Protein 3B2E (pdb70)

Radius of gyration: 47.18 Å; Cα contacts (8 Å, |Δi|>4): 2346; chains: 8; bounding box: 136×94×91 Å

B-factor: mean 115.36, std 35.54, range [36.3, 197.41]

Sequence (1534 aa):
LTVEPNLHSLITSTTHKWIFVGGKGGVGKTTSSCSIAIQMALSQPNKQFLLISTDPAHNLSDAFGEKFGKDARKVTGMNNLSCMEIDPSAALKDMNDLADLTGSIPGIDEALSFMEVMKHIKRQEQDEGETFDTVIFDTAPTGHTLRFLQLPNTLSKLLEKFGGNVDISGKLNELKANVETIRQQFTDPDLTTFVCVCISEFLSLYETERLIQELISYDMDVNSIIVNQLLFAENDQEHNCKRCQARWKMQKKYLDQIDELYEDFHVVKMPLCAGEIRGLNNLTKFSQFLNKEYNPITDGKVIYELEPGNELSKKYLAKVKERHELKEFNNSISAQDNYAKWTKNNRKLDSLDKEINNLKDEIQSENKAFQAHLTVEPNLHSLITSTTHKWIFVGGKGGVGKTTSSCSIAIQMALSQPNKQFLLISTDPAHNLSDAFGEKFGKDARKVTGMNNLSCMEIDPSAALKDMNDMGALADLTGSIPGIDEALSFMEVMKHIKRQEQDEGETFDTVIFDTAPTGHTLRFLQLPNTLSKLLEKFGEITNKLGPMLNSFMGAGNVDISGKLNELKANVETIRQQFTDPDLTTFVCVCISEFLSLYETERLIQELISYDMDVNSIIVNQLLFAENDQEHNCKRCQARWKMQKKYLDQIDELYEDFHVVKMPLCAGEIRGLNNLTKFSQFLNKEYNPITDGKVIYELEPGNELSKKYLAKVKERHELKEFNNSISAQDNYAKWTKNNRKLDSLDKEINNLKDEIQSENKAVEPNLHSLITSTTHKWIFVGGKGGVGKTTSSCSIAIQMALSQPNKQFLLISTDPAHNLSDAFGEKFGKDARKVTGMNNLSCMEIDPSAALKDMNDMAVSRANNNLQGGALADLTGSIPGIDEALSFMEVMKHIKRQEQDEGETFDTVIFDTAPTGHTLRFLQLPNTLSKLLEKFGEITNKLGPMLNSFMGAGNVDISGKLNELKANVETIRQQFTDPDLTTFVCVCISEFLSLYETERLIQELISYDMDVNSIIVNQLLFAENDQEHNCKRCQARWKMQKKYLDQIDELYEDFHVVKMPLCAGEIRGLNNLTKFSQFLNKEYNPITDGKVIYELEISKFAPGNELSKKYLAKVKERHELKEFNNSISAQDNYAKWTKNNRKLDSLDKEINNLKDEIQSENKAVEPNLHSLITSTTHKWIFVGGKGGVGKTTSSCSIAIQMALSQPNKQFLLISTDPAHNLSDAFGEKFGKDARKVTGMNNLSCMEIDPSAALKDMNDMAGGALADLTGSIPGIDEALSFMEVMKHIKRQEQDEGETFDTVIFDTAPTGHTLRFLQLPNTLSKLLEKFGDISGKLNELKANVETIRQQFTDPDLTTFVCVCISEFLSLYETERLIQELISYDMDVNSIIVNQLLFAENDQEHNCKRCQARWKMQKKYLDQIDELYEDFHVVKMPLCAGEIRGLNNLTKFSQFLNKEYNPITDGKVIYELEPGNELSKKYLAKVKERHELKEFNNSISAQDNYAKWTKNNRKLDSLDKEINNLKDEIQSENKAFQ

Secondary structure (DSSP, 8-state):
-PPPSSSHHHHH-SS--EEEEE-SSSSSHHHHHHHHHHHHHHT-SSS-EEEEE--TT-HHHHHHTS---SS-EE-BTBSSEEEEE--HHHHTTTTT--THHHHHSTTHHHHHHHHHHHHHHHHHHHHS----SEEEEE--SSS-TT-GGGHHHHHHTTTTT----SSTTTTTTTHHHHHHHHHHHHT-TTTEEEEEEEESSHHHHHHHHHHHHHHHHHT--EEEEEEEEE--GGGSSS---HHHHHHHHHHHHHHHHHHHH-SSSEEEEEE--SS---SHHHHHHHHGGGTTTP-TTGGGGGGSS--/---SSSHHHHH-SS--EEEEE-SSSSSHHHHHHHHHHHHHHT-SSS-EEEEE--TT-HHHHHHTS---SS-EE-BTBSSEEEEE--SSTTTTTTS----SSTTTTTSTTHHHHHHHHHHHHHHHHHHHHS----SEEEEE--SSS-TT-GGGHHHHHHHHHTTTTTTTSSS-HHHHSS--SS-TTHHHHTTSHHHHTTTGGGTTT-TTTEEEEEEEESSHHHHHHHHHHHHHHHHHT--EEEEEEEEE--TTS-TT---TTHHHHHHHHHHHHHHHHHH-SSSEEEEEE--SS---SHHHHHHHHGGGTTTP-TTGGGGGGSTT-/--SSSHHHHH-SS--EEEEE-SSSSSHHHHHHHHHHHHHHT-SSS-EEEEE--TT-HHHHHHTS---SS-EE-BTBSSEEEEE--HHHHTTTSSTTSTTTSS----SS---TTTTTSTTHHHHHHHHHHHHHHHHHHHHS----SEEEEE--SSS-TT-GGGSHHHHHHHHTHHHHTTSSSIIIIIHHS-TTTHHHHHHTTSHHHHTTTSTTTTT-TTTEEEEEEEESSHHHHHHHHHHHHHHHHHT--EEEEEEEEE--GGGSSS---GGGGHHHHHHHHHHHHHHHH-SSSEEEEEE--SS---SHHHHHHHHGGGTTTP-TTGGGGGGSTT-/--SSSHHHHH-SS--EEEEE-SSSSSHHHHHHHHHHHHHHT-SSS-EEEEE--TT-HHHHHHTS---SS-EE-BTBSSEEEEE--TTTTTTTSSS----S-SHHHHHSTTHHHHHHHHHHHHHHHHHHHHS----SEEEEE--SSS-TT-GGGHHHHHHHHTTTT---HHHHHHHHHHHHHHHHHHT-GGGEEEEEEEESSHHHHHHHHHHHHHHHHHT--EEEEEEEEE--TTS-TT---HHHHHHHHHHHHHHHHHHHH-SSSEEEEEE--SS---SHHHHHHHHGGGTTTP-TTGGGGGGSS--/--SSTTHHHHHHHHHHHHHHHHHTTS-TTTTHHHHHHHHHHHHHHTTTTSSHHHHTTTTTSSTTT--/---IIIIIHHHHHHHHHHHHHHHTTS-TTTTHHHHHHHHHHHHHHTTTTSSHHHHTTTTS--/-TTIIIIIIHHHHHHHHHHHHHHHHHHHTTS-TTTTHHHHHHHHHHHHHHTTTTSSHHHHTTTTS--/--STTTHHHHHHHHHHHHHHHHHTTS-TTTTHHHHHHHHHHHHHHTTTTSSHHHHTTSTTTS--

Solvent-accessible surface area: 75223 Å² total; per-residue (Å²): 226,114,56,91,56,1,0,82,54,17,0,73,16,97,60,25,94,30,0,4,0,1,12,42,21,59,4,18,20,32,32,2,0,0,0,0,0,0,19,3,1,88,53,15,100,128,38,23,0,0,0,0,0,34,20,54,59,85,22,0,15,75,9,14,65,32,190,4,28,108,100,22,106,90,4,94,67,27,118,8,0,2,0,0,4,8,46,11,22,52,17,27,91,89,148,69,140,141,20,28,78,16,45,58,26,89,5,9,21,26,0,51,22,16,43,22,4,26,82,13,8,125,103,21,47,141,117,108,66,42,103,22,47,2,7,0,14,2,13,22,53,42,54,60,53,9,81,1,1,76,0,5,86,33,8,54,146,94,76,182,179,55,90,95,152,108,61,80,32,40,137,42,79,99,15,42,40,66,1,44,56,24,55,58,54,2,35,40,82,82,44,0,6,4,0,0,0,0,22,0,41,17,27,2,3,82,14,3,11,76,18,2,56,24,0,99,60,11,91,10,40,18,51,3,1,0,0,12,43,0,18,22,16,143,64,56,170,129,96,89,47,101,50,17,72,53,63,27,158,85,2,100,55,7,9,72,26,0,54,93,10,7,113,103,27,22,9,0,51,0,2,37,9,22,31,116,30,106,19,32,126,23,0,37,87,3,1,84,8,0,32,156,60,20,59,24,111,86,33,11,132,39,11,117,123,2,154,115,48,83,81,15,50,129,69,61,90,46,55,32,110,77,46,29,84,20,74,52,115,5,77,40,39,20,8,65,84,48,2,0,103,16,7,87,17,45,82,106,15,83,51,12,66,142,58,23,84,87,40,111,81,104,57,75,63,42,67,131,39,144,156,73,146,210,195,58,94,54,3,2,76,70,14,2,69,20,88,68,27,92,33,0,4,0,1,8,38,21,49,3,17,20,30,32,2,0,0,0,0,0,0,22,2,1,92,56,16,103,116,48,28,0,0,0,4,0,38,15,44,61,91,22,0,19,90,12,10,61,30,197,7,31,109,103,12,126,83,3,96,66,25,128,9,0,1,0,0,1,11,30,18,27,56,15,36,143,78,75,103,98,195,119,52,94,69,81,22,10,40,80,16,87,4,2,25,30,0,63,25,27,36,22,6,27,84,40,2,118,158,22,45,138,124,71,58,48,95,18,43,2,4,0,14,2,14,27,52,30,47,80,49,13,63,2,7,73,1,7,111,44,2,41,131,76,52,118,44,55,29,66,68,53,90,87,46,34,109,126,27,84,61,132,148,38,104,49,108,119,56,78,41,31,90,19,64,83,12,73,49,80,2,58,101,26,50,138,55,2,35,41,82,82,45,1,5,4,0,0,0,1,23,1,53,19,25,2,5,92,13,5,16,86,18,2,66,30,2,91,65,10,85,9,43,15,54,4,4,0,0,12,43,0,8,31,19,134,56,53,42,117,63,108,61,151,43,26,112,59,71,18,164,89,4,70,56,7,7,72,24,2,55,71,11,15,132,118,36,25,7,0,45,1,4,37,11,5,28,129,35,104,18,32,122,37,0,44,94,5,0,69,8,0,44,139,61,22,62,40,124,102,28,13,107,37,8,53,86,12,128,175,51,76,73,22,47,135,84,43,75,46,55,10,86,78,41,14,78,20,71,20,114,5,82,49,43,31,12,62,71,49,1,0,102,18,6,86,17,47,78,104,16,84,50,12,64,150,58,22,85,86,35,102,73,100,54,78,48,104,117,143,125,121,106,50,5,0,80,64,12,0,68,18,99,67,23,96,44,0,5,0,1,9,40,21,59,4,19,21,33,34,1,0,0,0,0,0,0,16,1,1,81,52,25,91,138,32,41,0,0,0,4,1,38,20,51,64,90,21,0,18,79,10,12,63,42,186,8,22,111,86,12,107,98,0,92,30,6,57,4,0,1,0,0,2,5,34,10,33,67,14,36,133,90,99,32,76,114,5,107,63,138,54,134,105,162,112,15,46,14,63,11,58,101,73,2,39,62,19,103,5,1,32,29,0,20,27,21,29,9,10,25,84,40,6,113,143,22,46,140,104,83,66,37,107,22,41,1,5,0,15,1,13,19,56,30,50,78,49,15,66,1,2,84,2,6,106,51,1,29,145,78,51,110,54,69,30,73,87,28,86,166,104,9,124,124,102,76,75,170,145,25,106,54,98,85,66,35,66,50,53,12,70,78,10,69,51,52,1,56,87,23,56,121,69,0,39,40,78,83,55,2,7,5,0,0,0,0,24,2,52,14,26,2,0,94,17,3,18,93,20,5,74,36,2,87,69,8,85,11,40,17,44,4,0,0,0,14,42,0,12,30,16,98,67,44,84,165,106,72,49,146,26,27,70,44,51,11,141,82,5,80,51,5,16,82,24,0,63,78,10,6,131,99,24,24,6,1,55,0,3,40,7,3,18,106,33,101,19,34,116,37,0,37,51,7,0,71,7,0,33,118,57,26,64,28,140,101,11,16,166,38,10,107,112,13,126,170,75,164,130,38,47,26,74,98,23,52,140,79,61,94,46,55,28,112,78,47,32,70,20,74,34,115,6,83,41,44,30,10,56,76,47,0,0,102,18,6,84,17,46,86,105,16,84,50,13,65,151,59,21,85,87,40,112,72,111,60,94,88,73,102,178,139,118,99,56,7,1,90,53,19,3,77,22,86,65,34,93,34,1,8,0,0,11,42,20,54,3,18,25,30,36,6,0,0,0,1,0,2,17,3,1,113,52,21,105,120,34,24,2,0,0,4,1,50,18,46,66,93,24,0,19,72,13,11,60,39,178,6,31,88,96,18,124,84,2,95,69,30,118,11,0,2,0,0,4,9,31,9,24,59,40,20,103,89,69,72,109,157,97,55,33,98,7,58,92,56,4,46,81,20,88,3,1,32,27,4,38,27,21,61,35,11,33,72,33,3,107,137,29,49,143,115,77,66,45,101,19,49,4,4,0,15,1,17,20,53,40,54,81,47,18,65,2,1,58,2,2,88,50,1,51,131,75,24,141,91,55,104,133,88,29,48,90,13,70,76,24,35,42,47,3,65,90,24,48,142,62,1,36,53,78,90,39,0,6,3,0,0,1,0,22,0,41,12,21,1,4,89,20,4,13,79,24,3,64,29,0,100,63,16,90,8,51,14,50,4,1,2,1,14,44,0,8,31,12,116,57,35,52,96,48,96,45,134,45,20,86,52,48,13,162,51,1,78,67,5,19,83,22,3,57,84,10,9,142,94,29,23,9,0,51,5,2,35,8,8,25,108,32,101,17,37,124,40,1,34,78,8,0,65,6,0,39,137,75,19,57,46,145,86,25,14,138,39,7,63,88,7,126,109,73,77,82,14,53,140,62,58,88,46,56,28,124,77,46,24,83,21,69,77,114,6,75,46,45,29,9,72,76,48,2,0,98,18,4,88,16,47,85,104,15,86,50,13,65,151,58,22,84,85,39,112,80,109,52,86,61,58,84,135,90,169,173

Nearest PDB structures (foldseek):
  3b2e-assembly1_F  TM=9.991E-01  e=1.902E-07  Saccharomyces cerevisiae S288C
  3b2e-assembly1_E  TM=1.011E+00  e=2.998E-07  Saccharomyces cerevisiae S288C
  3b2e-assembly2_G  TM=1.006E+00  e=7.947E-07  Saccharomyces cerevisiae S288C
  3sja-assembly1_C  TM=9.629E-01  e=1.002E-05  Saccharomyces cerevisiae S288C
  3b2e-assembly2_C  TM=1.003E+00  e=4.702E-69  Saccharomyces cerevisiae

Foldseek 3Di:
DFDALFCQVVLQAPQAAEEEFAFADPFQLLLLLVLSQVSSCVNCVVAAEEEEEQDPVPVVCFQAVHDAEQAFDARDVGRRYTYHYDHLVVVVVPVVCPCVVVVVDPQNSLLNSVVVSVVSVVVNCVVVVPDHRHYYYSPDRDDPNHLNLCVLVVVVVDPVPHQVVHVCVVVSVVSSVVSPVVLVQQLDPRHYAYEYEFEQDPVRVVVVVVVVVSCVVSNGHYAEYEHDAAAVPVLAPDDDDPVNVVVNVRSVVRVVVVCVVRRRHNYAYFHHADDDQGHDVRSHLRSCCSNVPDDSHVCVVSSDVRD/DPCPLPVPLCVLVVVLVVLVVVLVPDDCVVPVPVNVVSVVVNVVSVVVNVVSVVVVVVVVCPVVVPD/DFAQFCQVVLQAPQAAEEEFAFADPFQLLLLLVLSQVSSCVNCVPAAEEEEEQDPVQVVCFFAVHDAEQAFDARDPGDRYTYHYDHLVVCVCVPVVVPDVPVCDVVQPQNSLLNSVVSSVVSVVVNCVVVVPDHRHYYYSPDRDDPNHLNLCVLVRVVVVLCVVVCVLPVPPVCNVVVPVPDPCCVSVVSVCSSPVNVVVLVQQLPPRHYAYEYEFEQDPVRVVVVVVVVVSCVVSNGHYAEYEHPAQACLVDADPDDDDPVVVVNVSSVVRVVVVCVVRVRHNYAYFHHADDDQHHDVRSNLRSCCSNVPDDCPVCNCSSDVRD/DCCCLNVPLCVLVVVLVVLVVVLVPDPCVVPVPVNVVSVVVNVVSVVVNVVSVVVVVCVVVD/DAQFCQVVLQAPQAAEEEFAFADPFQLLLLLVLSQVSSCVNCVPAAEEEEEQDPVQVVCFQAVHDAEQAFDARDVGRRYTYHYDHLPVVVCPVCVCLCCVLPPVVDNRDDVVCDVVDPQNSLLNSVVSSVVSVVVNCVVVVPDHRHYYYSPDRDDPNHLNLCVLVRVVVVCVVVPVVCVPPPVPPVVPPDDCVVVNVCVSVVSSVVSVVVLVQQQDPRHYAYEYEFEQDPVRVVVVVVVVVSCVVSNGHYAEYEHPAQACQVLDDDRDDVVVVVVNVRSVVRVVVVCVVRVRHNYAYFHHADDDQHHDVRSNLRSCCSNVPDDSNVCVVSSDVVD/DCCCPLPVPLPVPLCVLVVVLVVLVVVLVPDDCVVPVPVNVVSVVVNVVSVVVNVVSVVVNPVVVPD/DAQFCQVVLQAPQAAEEEFAFADPFCLLLLLVLSQVSSCVNCVPAAEEEEEQDPVQVVCFQAVHDAEQAFDARDVGRRYTYHYDHLVVCVVVLQVVEVNPDPPCDVVDPQNSLLNSVVVSVVSVVVNCVVVVPDHRHYYYSPDRDDPNHLNLCLQVVLVVVLVVVCVCVVCVVVSSVVSVVVLVVQLDDSHYAYEYEFEQDPVRVVVVVVVVVSCVVSNGHYAEYEHPAQAVLVFAPVSPDDPVNVVNVRSVVRVVVVCVVRVRHNYAYFHHADDDQGHDVRSNLRSCCNNVPDDCVVCRVSSDVRD/DVPCLPVPLCVLVVVLVVLVVVLVPDPCVVPVPVNVVSVVVNVVSVVVNVVSVVVVVVCVVVVD

Organism: Saccharomyces cerevisiae (strain ATCC 204508 / S288c) (NCBI:txid559292)

GO terms:
  GO:0005085 guanyl-nucleotide exchange factor activity (F, IDA)
  GO:0034599 cellular response to oxidative stress (P, IDA)
  GO:0016887 ATP hydrolysis activity (F, IDA)
  GO:0044183 protein folding chaperone (F, IDA)
  GO:0006620 post-translational protein targeting to endoplasmic reticulum membrane (P, IDA)
  GO:0006890 retrograde vesicle-mediated transport, Golgi to endoplasmic reticulum (P, IDA)
  GO:0006890 retrograde vesicle-mediated transport, Golgi to endoplasmic reticulum (P, IGI)
  GO:0000750 pheromone-dependent signal transduction involved in conjugation with cellular fusion (P, IMP)
  GO:0005783 endoplasmic reticulum (C, HDA)
  GO:0005829 cytosol (C, HDA)
  GO:0009408 response to heat (P, IMP)
  GO:0010038 response to metal ion (P, IMP)
  GO:0071816 tail-anchored membrane protein insertion into ER membrane (P, IMP)
  GO:0006890 retrograde vesicle-mediated transport, Golgi to endoplasmic reticulum (P, IMP)
  GO:0043529 GET complex (C, IPI)
  GO:0016887 ATP hydrolysis activity (F, TAS)
  GO:0005829 cytosol (C, TAS)
  GO:0042802 identical protein binding (F, IPI)
  GO:0005515 protein binding (F, IPI)
  GO:0045048 protein insertion into ER membrane (P, IDA)

CATH classification: 3.40.50.300

Structure (mmCIF, N/CA/C/O backbone):
data_3B2E
#
_entry.id   3B2E
#
_cell.length_a   114.338
_cell.length_b   167.663
_cell.length_c   244.571
_cell.angle_alpha   90.00
_cell.angle_beta   90.00
_cell.angle_gamma   90.00
#
_symmetry.space_group_name_H-M   'C 2 2 21'
#
loop_
_entity.id
_entity.type
_entity.pdbx_description
1 polymer 'ATPase GET3'
2 polymer 'Golgi to ER traffic protein 1'
3 non-polymer "ADENOSINE-5'-DIPHOSPHATE"
#
loop_
_atom_site.group_PDB
_atom_site.id
_atom_site.type_symbol
_atom_site.label_atom_id
_atom_site.label_alt_id
_atom_site.label_comp_id
_atom_site.label_asym_id
_atom_site.label_entity_id
_atom_site.label_seq_id
_atom_site.pdbx_PDB_ins_code
_atom_site.Cartn_x
_atom_site.Cartn_y
_atom_site.Cartn_z
_atom_site.occupancy
_atom_site.B_iso_or_equiv
_atom_site.auth_seq_id
_atom_site.auth_comp_id
_atom_site.auth_asym_id
_atom_site.auth_atom_id
_atom_site.pdbx_PDB_model_num
ATOM 1 N N . LEU A 1 3 ? 58.631 47.164 -16.338 1.00 110.02 3 LEU A N 1
ATOM 2 C CA . LEU A 1 3 ? 58.423 45.683 -16.351 1.00 109.46 3 LEU A CA 1
ATOM 3 C C . LEU A 1 3 ? 59.755 44.940 -16.158 1.00 108.34 3 LEU A C 1
ATOM 4 O O . LEU A 1 3 ? 60.057 43.956 -16.859 1.00 108.10 3 LEU A O 1
ATOM 9 N N . THR A 1 4 ? 60.534 45.433 -15.188 1.00 105.75 4 THR A N 1
ATOM 10 C CA . THR A 1 4 ? 61.843 44.881 -14.830 1.00 102.47 4 THR A CA 1
ATOM 11 C C . THR A 1 4 ? 61.632 43.628 -13.973 1.00 99.22 4 THR A C 1
ATOM 12 O O . THR A 1 4 ? 60.492 43.326 -13.592 1.00 99.66 4 THR A O 1
ATOM 16 N N . VAL A 1 5 ? 62.715 42.905 -13.668 1.00 94.04 5 VAL A N 1
ATOM 17 C CA . VAL A 1 5 ? 62.611 41.687 -12.853 1.00 87.51 5 VAL A CA 1
ATOM 18 C C . VAL A 1 5 ? 63.063 41.915 -11.414 1.00 83.63 5 VAL A C 1
ATOM 19 O O . VAL A 1 5 ? 63.968 42.699 -11.143 1.00 81.96 5 VAL A O 1
ATOM 23 N N . GLU A 1 6 ? 62.430 41.216 -10.488 1.00 79.70 6 GLU A N 1
ATOM 24 C CA . GLU A 1 6 ? 62.750 41.378 -9.081 1.00 76.75 6 GLU A CA 1
ATOM 25 C C . GLU A 1 6 ? 64.189 40.975 -8.684 1.00 71.28 6 GLU A C 1
ATOM 26 O O . GLU A 1 6 ? 64.601 39.840 -8.883 1.00 70.93 6 GLU A O 1
ATOM 32 N N . PRO A 1 7 ? 64.974 41.908 -8.115 1.00 66.05 7 PRO A N 1
ATOM 33 C CA . PRO A 1 7 ? 66.345 41.576 -7.706 1.00 62.32 7 PRO A CA 1
ATOM 34 C C . PRO A 1 7 ? 66.424 40.663 -6.479 1.00 60.52 7 PRO A C 1
ATOM 35 O O . PRO A 1 7 ? 67.139 40.964 -5.518 1.00 59.99 7 PRO A O 1
ATOM 39 N N . ASN A 1 8 ? 65.700 39.546 -6.528 1.00 57.56 8 ASN A N 1
ATOM 40 C CA . ASN A 1 8 ? 65.689 38.583 -5.439 1.00 55.28 8 ASN A CA 1
ATOM 41 C C . ASN A 1 8 ? 65.140 37.253 -5.920 1.00 54.74 8 ASN A C 1
ATOM 42 O O . ASN A 1 8 ? 64.689 37.132 -7.051 1.00 55.75 8 ASN A O 1
ATOM 47 N N . LEU A 1 9 ? 65.155 36.258 -5.045 1.00 54.20 9 LEU A N 1
ATOM 48 C CA . LEU A 1 9 ? 64.679 34.924 -5.386 1.00 55.51 9 LEU A CA 1
ATOM 49 C C . LEU A 1 9 ? 63.280 34.661 -4.842 1.00 58.62 9 LEU A C 1
ATOM 50 O O . LEU A 1 9 ? 62.842 33.515 -4.768 1.00 60.83 9 LEU A O 1
ATOM 55 N N . HIS A 1 10 ? 62.580 35.715 -4.450 1.00 60.27 10 HIS A N 1
ATOM 56 C CA . HIS A 1 10 ? 61.252 35.568 -3.882 1.00 59.67 10 HIS A CA 1
ATOM 57 C C . HIS A 1 10 ? 60.378 34.676 -4.731 1.00 61.61 10 HIS A C 1
ATOM 58 O O . HIS A 1 10 ? 59.725 33.768 -4.240 1.00 63.17 10 HIS A O 1
ATOM 65 N N . SER A 1 11 ? 60.364 34.955 -6.021 1.00 63.20 11 SER A N 1
ATOM 66 C CA . SER A 1 11 ? 59.574 34.194 -6.980 1.00 63.69 11 SER A CA 1
ATOM 67 C C . SER A 1 11 ? 59.855 32.690 -6.953 1.00 61.94 11 SER A C 1
ATOM 68 O O . SER A 1 11 ? 58.977 31.893 -7.243 1.00 62.04 11 SER A O 1
ATOM 71 N N . LEU A 1 12 ? 61.083 32.307 -6.631 1.00 59.74 12 LEU A N 1
ATOM 72 C CA . LEU A 1 12 ? 61.439 30.900 -6.588 1.00 58.54 12 LEU A CA 1
ATOM 73 C C . LEU A 1 12 ? 61.201 30.296 -5.205 1.00 59.27 12 LEU A C 1
ATOM 74 O O . LEU A 1 12 ? 60.821 29.141 -5.087 1.00 60.84 12 LEU A O 1
ATOM 79 N N . ILE A 1 13 ? 61.445 31.060 -4.155 1.00 59.95 13 ILE A N 1
ATOM 80 C CA . ILE A 1 13 ? 61.234 30.545 -2.805 1.00 60.44 13 ILE A CA 1
ATOM 81 C C . ILE A 1 13 ? 59.745 30.415 -2.562 1.00 62.24 13 ILE A C 1
ATOM 82 O O . ILE A 1 13 ? 59.315 29.717 -1.662 1.00 63.39 13 ILE A O 1
ATOM 87 N N . THR A 1 14 ? 58.964 31.094 -3.386 1.00 63.54 14 THR A N 1
ATOM 88 C CA . THR A 1 14 ? 57.514 31.093 -3.283 1.00 66.00 14 THR A CA 1
ATOM 89 C C . THR A 1 14 ? 56.909 30.063 -4.221 1.00 68.07 14 THR A C 1
ATOM 90 O O . THR A 1 14 ? 55.830 29.538 -3.976 1.00 67.02 14 THR A O 1
ATOM 94 N N . SER A 1 15 ? 57.611 29.798 -5.317 1.00 71.27 15 SER A N 1
ATOM 95 C CA . SER A 1 15 ? 57.135 28.839 -6.300 1.00 72.69 15 SER A CA 1
ATOM 96 C C . SER A 1 15 ? 56.698 27.557 -5.669 1.00 73.70 15 SER A C 1
ATOM 97 O O . SER A 1 15 ? 57.262 27.096 -4.678 1.00 72.82 15 SER A O 1
ATOM 100 N N . THR A 1 16 ? 55.685 26.973 -6.280 1.00 76.12 16 THR A N 1
ATOM 101 C CA . THR A 1 16 ? 55.119 25.728 -5.794 1.00 78.48 16 THR A CA 1
ATOM 102 C C . THR A 1 16 ? 55.379 24.595 -6.803 1.00 78.80 16 THR A C 1
ATOM 103 O O . THR A 1 16 ? 55.401 23.411 -6.443 1.00 78.61 16 THR A O 1
ATOM 107 N N . THR A 1 17 ? 55.615 24.995 -8.053 1.00 77.28 17 THR A N 1
ATOM 108 C CA . THR A 1 17 ? 55.874 24.097 -9.165 1.00 73.94 17 THR A CA 1
ATOM 109 C C . THR A 1 17 ? 57.218 23.346 -9.134 1.00 73.42 17 THR A C 1
ATOM 110 O O . THR A 1 17 ? 57.256 22.141 -9.374 1.00 73.41 17 THR A O 1
ATOM 114 N N . HIS A 1 18 ? 58.309 24.044 -8.825 1.00 73.53 18 HIS A N 1
ATOM 115 C CA . HIS A 1 18 ? 59.651 23.435 -8.787 1.00 73.76 18 HIS A CA 1
ATOM 116 C C . HIS A 1 18 ? 59.815 22.233 -7.876 1.00 75.62 18 HIS A C 1
ATOM 117 O O . HIS A 1 18 ? 59.204 22.156 -6.815 1.00 75.83 18 HIS A O 1
ATOM 124 N N . LYS A 1 19 ? 60.676 21.310 -8.283 1.00 78.12 19 LYS A N 1
ATOM 125 C CA . LYS A 1 19 ? 60.948 20.105 -7.507 1.00 81.60 19 LYS A CA 1
ATOM 126 C C . LYS A 1 19 ? 62.453 19.900 -7.390 1.00 82.10 19 LYS A C 1
ATOM 127 O O . LYS A 1 19 ? 62.943 19.276 -6.444 1.00 82.32 19 LYS A O 1
ATOM 133 N N . TRP A 1 20 ? 63.176 20.424 -8.376 1.00 82.39 20 TRP A N 1
ATOM 134 C CA . TRP A 1 20 ? 64.632 20.309 -8.437 1.00 81.95 20 TRP A CA 1
ATOM 135 C C . TRP A 1 20 ? 65.292 21.673 -8.530 1.00 80.88 20 TRP A C 1
ATOM 136 O O . TRP A 1 20 ? 64.972 22.459 -9.422 1.00 81.73 20 TRP A O 1
ATOM 147 N N . ILE A 1 21 ? 66.233 21.944 -7.631 1.00 78.46 21 ILE A N 1
ATOM 148 C CA . ILE A 1 21 ? 66.954 23.213 -7.643 1.00 74.99 21 ILE A CA 1
ATOM 149 C C . ILE A 1 21 ? 68.453 22.973 -7.479 1.00 73.55 21 ILE A C 1
ATOM 150 O O . ILE A 1 21 ? 68.886 22.327 -6.520 1.00 74.02 21 ILE A O 1
ATOM 155 N N . PHE A 1 22 ? 69.237 23.493 -8.421 1.00 70.91 22 PHE A N 1
ATOM 156 C CA . PHE A 1 22 ? 70.682 23.333 -8.391 1.00 69.89 22 PHE A CA 1
ATOM 157 C C . PHE A 1 22 ? 71.399 24.652 -8.071 1.00 69.07 22 PHE A C 1
ATOM 158 O O . PHE A 1 22 ? 71.092 25.692 -8.648 1.00 69.35 22 PHE A O 1
ATOM 166 N N . VAL A 1 23 ? 72.361 24.592 -7.156 1.00 66.56 23 VAL A N 1
ATOM 167 C CA . VAL A 1 23 ? 73.128 25.755 -6.730 1.00 64.86 23 VAL A CA 1
ATOM 168 C C . VAL A 1 23 ? 74.597 25.461 -7.003 1.00 66.14 23 VAL A C 1
ATOM 169 O O . VAL A 1 23 ? 75.099 24.459 -6.508 1.00 68.33 23 VAL A O 1
ATOM 173 N N . GLY A 1 24 ? 75.297 26.314 -7.752 1.00 64.87 24 GLY A N 1
ATOM 174 C CA . GLY A 1 24 ? 76.709 26.045 -7.990 1.00 63.88 24 GLY A CA 1
ATOM 175 C C . GLY A 1 24 ? 77.582 27.254 -8.245 1.00 64.03 24 GLY A C 1
ATOM 176 O O . GLY A 1 24 ? 77.072 28.305 -8.586 1.00 65.26 24 GLY A O 1
ATOM 177 N N . GLY A 1 25 ? 78.894 27.107 -8.084 1.00 64.15 25 GLY A N 1
ATOM 178 C CA . GLY A 1 25 ? 79.803 28.212 -8.322 1.00 65.10 25 GLY A CA 1
ATOM 179 C C . GLY A 1 25 ? 81.222 27.931 -7.852 1.00 68.18 25 GLY A C 1
ATOM 180 O O . GLY A 1 25 ? 81.462 27.748 -6.651 1.00 68.37 25 GLY A O 1
ATOM 181 N N . LYS A 1 26 ? 82.174 27.908 -8.790 1.00 70.32 26 LYS A N 1
ATOM 182 C CA . LYS A 1 26 ? 83.578 27.628 -8.457 1.00 70.56 26 LYS A CA 1
ATOM 183 C C . LYS A 1 26 ? 84.261 28.813 -7.772 1.00 69.00 26 LYS A C 1
ATOM 184 O O . LYS A 1 26 ? 83.837 29.959 -7.939 1.00 69.62 26 LYS A O 1
ATOM 190 N N . GLY A 1 27 ? 85.327 28.525 -7.021 1.00 67.67 27 GLY A N 1
ATOM 191 C CA . GLY A 1 27 ? 86.057 29.549 -6.282 1.00 66.00 27 GLY A CA 1
ATOM 192 C C . GLY A 1 27 ? 85.396 29.594 -4.925 1.00 67.50 27 GLY A C 1
ATOM 193 O O . GLY A 1 27 ? 84.279 29.086 -4.777 1.00 71.00 27 GLY A O 1
ATOM 194 N N . GLY A 1 28 ? 86.030 30.176 -3.920 1.00 65.59 28 GLY A N 1
ATOM 195 C CA . GLY A 1 28 ? 85.368 30.206 -2.621 1.00 65.30 28 GLY A CA 1
ATOM 196 C C . GLY A 1 28 ? 84.351 31.331 -2.542 1.00 65.48 28 GLY A C 1
ATOM 197 O O . GLY A 1 28 ? 84.466 32.214 -1.686 1.00 68.30 28 GLY A O 1
ATOM 198 N N . VAL A 1 29 ? 83.337 31.288 -3.401 1.00 62.84 29 VAL A N 1
ATOM 199 C CA . VAL A 1 29 ? 82.350 32.354 -3.464 1.00 59.98 29 VAL A CA 1
ATOM 200 C C . VAL A 1 29 ? 81.132 32.298 -2.541 1.00 60.14 29 VAL A C 1
ATOM 201 O O . VAL A 1 29 ? 80.525 33.327 -2.270 1.00 62.67 29 VAL A O 1
ATOM 205 N N . GLY A 1 30 ? 80.762 31.123 -2.053 1.00 58.12 30 GLY A N 1
ATOM 206 C CA . GLY A 1 30 ? 79.609 31.058 -1.174 1.00 55.14 30 GLY A CA 1
ATOM 207 C C . GLY A 1 30 ? 78.531 30.110 -1.662 1.00 55.47 30 GLY A C 1
ATOM 208 O O . GLY A 1 30 ? 77.364 30.251 -1.326 1.00 55.95 30 GLY A O 1
ATOM 209 N N . LYS A 1 31 ? 78.929 29.138 -2.466 1.00 55.58 31 LYS A N 1
ATOM 210 C CA . LYS A 1 31 ? 78.031 28.140 -3.014 1.00 54.68 31 LYS A CA 1
ATOM 211 C C . LYS A 1 31 ? 77.314 27.446 -1.861 1.00 53.95 31 LYS A C 1
ATOM 212 O O . LYS A 1 31 ? 76.098 27.481 -1.774 1.00 52.37 31 LYS A O 1
ATOM 218 N N . THR A 1 32 ? 78.080 26.838 -0.962 1.00 55.02 32 THR A N 1
ATOM 219 C CA . THR A 1 32 ? 77.513 26.137 0.197 1.00 56.25 32 THR A CA 1
ATOM 220 C C . THR A 1 32 ? 76.541 26.998 1.010 1.00 54.30 32 THR A C 1
ATOM 221 O O . THR A 1 32 ? 75.416 26.574 1.311 1.00 55.16 32 THR A O 1
ATOM 225 N N . THR A 1 33 ? 76.984 28.197 1.373 1.00 50.05 33 THR A N 1
ATOM 226 C CA . THR A 1 33 ? 76.159 29.115 2.136 1.00 48.71 33 THR A CA 1
ATOM 227 C C . THR A 1 33 ? 74.866 29.426 1.417 1.00 48.97 33 THR A C 1
ATOM 228 O O . THR A 1 33 ? 73.795 29.453 2.002 1.00 49.25 33 THR A O 1
ATOM 232 N N . SER A 1 34 ? 74.970 29.702 0.131 1.00 49.42 34 SER A N 1
ATOM 233 C CA . SER A 1 34 ? 73.792 30.004 -0.648 1.00 47.41 34 SER A CA 1
ATOM 234 C C . SER A 1 34 ? 72.919 28.759 -0.717 1.00 50.03 34 SER A C 1
ATOM 235 O O . SER A 1 34 ? 71.692 28.845 -0.612 1.00 49.69 34 SER A O 1
ATOM 238 N N . SER A 1 35 ? 73.544 27.598 -0.890 1.00 50.72 35 SER A N 1
ATOM 239 C CA . SER A 1 35 ? 72.796 26.356 -0.944 1.00 52.46 35 SER A CA 1
ATOM 240 C C . SER A 1 35 ? 71.944 26.220 0.279 1.00 53.54 35 SER A C 1
ATOM 241 O O . SER A 1 35 ? 70.752 25.946 0.184 1.00 55.21 35 SER A O 1
ATOM 244 N N . CYS A 1 36 ? 72.549 26.416 1.440 1.00 52.83 36 CYS A N 1
ATOM 245 C CA . CYS A 1 36 ? 71.781 26.336 2.673 1.00 53.48 36 CYS A CA 1
ATOM 246 C C . CYS A 1 36 ? 70.715 27.432 2.731 1.00 52.04 36 CYS A C 1
ATOM 247 O O . CYS A 1 36 ? 69.566 27.163 3.069 1.00 51.03 36 CYS A O 1
ATOM 250 N N . SER A 1 37 ? 71.088 28.665 2.400 1.00 50.71 37 SER A N 1
ATOM 251 C CA . SER A 1 37 ? 70.138 29.761 2.436 1.00 50.34 37 SER A CA 1
ATOM 252 C C . SER A 1 37 ? 68.911 29.549 1.558 1.00 50.71 37 SER A C 1
ATOM 253 O O . SER A 1 37 ? 67.787 29.763 1.999 1.00 50.94 37 SER A O 1
ATOM 256 N N . ILE A 1 38 ? 69.107 29.130 0.316 1.00 49.14 38 ILE A N 1
ATOM 257 C CA . ILE A 1 38 ? 67.966 28.890 -0.543 1.00 47.95 38 ILE A CA 1
ATOM 258 C C . ILE A 1 38 ? 67.110 27.812 0.076 1.00 47.87 38 ILE A C 1
ATOM 259 O O . ILE A 1 38 ? 65.888 27.870 0.007 1.00 49.46 38 ILE A O 1
ATOM 264 N N . ALA A 1 39 ? 67.751 26.816 0.679 1.00 46.91 39 ALA A N 1
ATOM 265 C CA . ALA A 1 39 ? 67.029 25.724 1.330 1.00 44.81 39 ALA A CA 1
ATOM 266 C C . ALA A 1 39 ? 66.193 26.242 2.486 1.00 42.95 39 ALA A C 1
ATOM 267 O O . ALA A 1 39 ? 64.981 26.194 2.444 1.00 40.49 39 ALA A O 1
ATOM 269 N N . ILE A 1 40 ? 66.851 26.746 3.519 1.00 44.25 40 ILE A N 1
ATOM 270 C CA . ILE A 1 40 ? 66.146 27.296 4.673 1.00 47.89 40 ILE A CA 1
ATOM 271 C C . ILE A 1 40 ? 65.018 28.235 4.259 1.00 50.30 40 ILE A C 1
ATOM 272 O O . ILE A 1 40 ? 63.904 28.132 4.758 1.00 50.82 40 ILE A O 1
ATOM 277 N N . GLN A 1 41 ? 65.304 29.161 3.354 1.00 51.58 41 GLN A N 1
ATOM 278 C CA . GLN A 1 41 ? 64.286 30.081 2.919 1.00 53.69 41 GLN A CA 1
ATOM 279 C C . GLN A 1 41 ? 63.073 29.357 2.358 1.00 54.53 41 GLN A C 1
ATOM 280 O O . GLN A 1 41 ? 61.951 29.660 2.749 1.00 56.76 41 GLN A O 1
ATOM 286 N N . MET A 1 42 ? 63.281 28.402 1.451 1.00 54.33 42 MET A N 1
ATOM 287 C CA . MET A 1 42 ? 62.164 27.655 0.863 1.00 53.76 42 MET A CA 1
ATOM 288 C C . MET A 1 42 ? 61.401 26.879 1.897 1.00 53.46 42 MET A C 1
ATOM 289 O O . MET A 1 42 ? 60.182 26.807 1.832 1.00 54.73 42 MET A O 1
ATOM 294 N N . ALA A 1 43 ? 62.113 26.292 2.851 1.00 52.23 43 ALA A N 1
ATOM 295 C CA . ALA A 1 43 ? 61.477 25.531 3.916 1.00 53.52 43 ALA A CA 1
ATOM 296 C C . ALA A 1 43 ? 60.569 26.396 4.789 1.00 55.86 43 ALA A C 1
ATOM 297 O O . ALA A 1 43 ? 59.433 26.038 5.071 1.00 56.41 43 ALA A O 1
ATOM 299 N N . LEU A 1 44 ? 61.070 27.544 5.218 1.00 58.71 44 LEU A N 1
ATOM 300 C CA . LEU A 1 44 ? 60.289 28.426 6.077 1.00 61.07 44 LEU A CA 1
ATOM 301 C C . LEU A 1 44 ? 59.073 28.997 5.382 1.00 62.60 44 LEU A C 1
ATOM 302 O O . LEU A 1 44 ? 58.067 29.271 6.025 1.00 64.47 44 LEU A O 1
ATOM 307 N N . SER A 1 45 ? 59.148 29.176 4.071 1.00 64.28 45 SER A N 1
ATOM 308 C CA . SER A 1 45 ? 58.036 29.758 3.337 1.00 66.72 45 SER A CA 1
ATOM 309 C C . SER A 1 45 ? 56.987 28.796 2.813 1.00 68.30 45 SER A C 1
ATOM 310 O O . SER A 1 45 ? 56.026 29.226 2.189 1.00 70.35 45 SER A O 1
ATOM 313 N N . GLN A 1 46 ? 57.163 27.501 3.055 1.00 70.57 46 GLN A N 1
ATOM 314 C CA . GLN A 1 46 ? 56.199 26.485 2.605 1.00 72.09 46 GLN A CA 1
ATOM 315 C C . GLN A 1 46 ? 56.205 25.330 3.613 1.00 72.24 46 GLN A C 1
ATOM 316 O O . GLN A 1 46 ? 56.754 24.269 3.334 1.00 73.67 46 GLN A O 1
ATOM 322 N N . PRO A 1 47 ? 55.598 25.524 4.793 1.00 71.50 47 PRO A N 1
ATOM 323 C CA . PRO A 1 47 ? 55.521 24.534 5.869 1.00 72.54 47 PRO A CA 1
ATOM 324 C C . PRO A 1 47 ? 54.948 23.185 5.484 1.00 74.35 47 PRO A C 1
ATOM 325 O O . PRO A 1 47 ? 55.379 22.154 6.006 1.00 74.51 47 PRO A O 1
ATOM 329 N N . ASN A 1 48 ? 53.974 23.196 4.576 1.00 75.82 48 ASN A N 1
ATOM 330 C CA . ASN A 1 48 ? 53.330 21.966 4.112 1.00 76.72 48 ASN A CA 1
ATOM 331 C C . ASN A 1 48 ? 54.330 21.017 3.492 1.00 77.21 48 ASN A C 1
ATOM 332 O O . ASN A 1 48 ? 54.477 19.893 3.954 1.00 77.73 48 ASN A O 1
ATOM 337 N N . LYS A 1 49 ? 55.020 21.472 2.452 1.00 77.39 49 LYS A N 1
ATOM 338 C CA . LYS A 1 49 ? 56.016 20.660 1.754 1.00 76.87 49 LYS A CA 1
ATOM 339 C C . LYS A 1 49 ? 57.195 20.214 2.623 1.00 75.79 49 LYS A C 1
ATOM 340 O O . LYS A 1 49 ? 57.516 20.849 3.623 1.00 76.27 49 LYS A O 1
ATOM 346 N N . GLN A 1 50 ? 57.845 19.126 2.214 1.00 74.54 50 GLN A N 1
ATOM 347 C CA . GLN A 1 50 ? 59.007 18.588 2.918 1.00 74.54 50 GLN A CA 1
ATOM 348 C C . GLN A 1 50 ? 60.252 18.758 2.029 1.00 73.52 50 GLN A C 1
ATOM 349 O O . GLN A 1 50 ? 60.203 18.443 0.842 1.00 75.26 50 GLN A O 1
ATOM 355 N N . PHE A 1 51 ? 61.361 19.233 2.595 1.00 71.12 51 PHE A N 1
ATOM 356 C CA . PHE A 1 51 ? 62.576 19.499 1.819 1.00 70.30 51 PHE A CA 1
ATOM 357 C C . PHE A 1 51 ? 63.853 18.723 2.131 1.00 72.24 51 PHE A C 1
ATOM 358 O O . PHE A 1 51 ? 64.102 18.336 3.275 1.00 73.57 51 PHE A O 1
ATOM 366 N N . LEU A 1 52 ? 64.687 18.552 1.102 1.00 72.91 52 LEU A N 1
ATOM 367 C CA . LEU A 1 52 ? 65.960 17.836 1.221 1.00 72.70 52 LEU A CA 1
ATOM 368 C C . LEU A 1 52 ? 67.117 18.628 0.599 1.00 73.96 52 LEU A C 1
ATOM 369 O O . LEU A 1 52 ? 67.059 19.025 -0.574 1.00 73.70 52 LEU A O 1
ATOM 374 N N . LEU A 1 53 ? 68.161 18.852 1.394 1.00 74.53 53 LEU A N 1
ATOM 375 C CA . LEU A 1 53 ? 69.358 19.556 0.942 1.00 75.73 53 LEU A CA 1
ATOM 376 C C . LEU A 1 53 ? 70.422 18.484 0.872 1.00 78.00 53 LEU A C 1
ATOM 377 O O . LEU A 1 53 ? 70.837 17.958 1.907 1.00 80.60 53 LEU A O 1
ATOM 382 N N . ILE A 1 54 ? 70.868 18.161 -0.334 1.00 79.12 54 ILE A N 1
ATOM 383 C CA . ILE A 1 54 ? 71.854 17.108 -0.519 1.00 79.63 54 ILE A CA 1
ATOM 384 C C . ILE A 1 54 ? 73.163 17.623 -1.093 1.00 81.65 54 ILE A C 1
ATOM 385 O O . ILE A 1 54 ? 73.154 18.469 -1.981 1.00 83.30 54 ILE A O 1
ATOM 390 N N . SER A 1 55 ? 74.282 17.092 -0.600 1.00 82.72 55 SER A N 1
ATOM 391 C CA . SER A 1 55 ? 75.615 17.491 -1.066 1.00 83.86 55 SER A CA 1
ATOM 392 C C . SER A 1 55 ? 76.536 16.321 -1.422 1.00 85.35 55 SER A C 1
ATOM 393 O O . SER A 1 55 ? 76.647 15.342 -0.682 1.00 85.88 55 SER A O 1
ATOM 396 N N . THR A 1 56 ? 77.214 16.446 -2.558 1.00 86.18 56 THR A N 1
ATOM 397 C CA . THR A 1 56 ? 78.128 15.414 -3.015 1.00 86.54 56 THR A CA 1
ATOM 398 C C . THR A 1 56 ? 79.539 15.564 -2.439 1.00 87.81 56 THR A C 1
ATOM 399 O O . THR A 1 56 ? 80.275 14.592 -2.326 1.00 87.76 56 THR A O 1
ATOM 403 N N . ASP A 1 57 ? 79.891 16.781 -2.046 1.00 88.88 57 ASP A N 1
ATOM 404 C CA . ASP A 1 57 ? 81.199 17.094 -1.473 1.00 89.08 57 ASP A CA 1
ATOM 405 C C . ASP A 1 57 ? 81.705 16.128 -0.388 1.00 88.37 57 ASP A C 1
ATOM 406 O O . ASP A 1 57 ? 81.003 15.844 0.587 1.00 87.72 57 ASP A O 1
ATOM 411 N N . PRO A 1 58 ? 82.948 15.635 -0.543 1.00 88.47 58 PRO A N 1
ATOM 412 C CA . PRO A 1 58 ? 83.622 14.708 0.371 1.00 89.58 58 PRO A CA 1
ATOM 413 C C . PRO A 1 58 ? 83.997 15.373 1.690 1.00 90.23 58 PRO A C 1
ATOM 414 O O . PRO A 1 58 ? 84.061 14.719 2.729 1.00 90.96 58 PRO A O 1
ATOM 418 N N . ALA A 1 59 ? 84.251 16.676 1.635 1.00 90.95 59 ALA A N 1
ATOM 419 C CA . ALA A 1 59 ? 84.649 17.437 2.814 1.00 92.01 59 ALA A CA 1
ATOM 420 C C . ALA A 1 59 ? 83.523 17.657 3.830 1.00 93.04 59 ALA A C 1
ATOM 421 O O . ALA A 1 59 ? 83.743 18.269 4.881 1.00 93.57 59 ALA A O 1
ATOM 423 N N . HIS A 1 60 ? 82.327 17.155 3.525 1.00 93.45 60 HIS A N 1
ATOM 424 C CA . HIS A 1 60 ? 81.176 17.309 4.418 1.00 92.74 60 HIS A CA 1
ATOM 425 C C . HIS A 1 60 ? 80.987 18.760 4.852 1.00 90.12 60 HIS A C 1
ATOM 426 O O . HIS A 1 60 ? 81.179 19.114 6.018 1.00 88.80 60 HIS A O 1
ATOM 433 N N . ASN A 1 61 ? 80.595 19.585 3.884 1.00 87.56 61 ASN A N 1
ATOM 434 C CA . ASN A 1 61 ? 80.384 21.005 4.099 1.00 84.94 61 ASN A CA 1
ATOM 435 C C . ASN A 1 61 ? 79.085 21.328 4.825 1.00 82.34 61 ASN A C 1
ATOM 436 O O . ASN A 1 61 ? 79.103 22.055 5.808 1.00 82.76 61 ASN A O 1
ATOM 441 N N . LEU A 1 62 ? 77.962 20.796 4.359 1.00 78.59 62 LEU A N 1
ATOM 442 C CA . LEU A 1 62 ? 76.701 21.078 5.020 1.00 76.52 62 LEU A CA 1
ATOM 443 C C . LEU A 1 62 ? 76.822 20.865 6.515 1.00 78.18 62 LEU A C 1
ATOM 444 O O . LEU A 1 62 ? 76.214 21.591 7.298 1.00 80.91 62 LEU A O 1
ATOM 449 N N . SER A 1 63 ? 77.615 19.874 6.911 1.00 78.05 63 SER A N 1
ATOM 450 C CA . SER A 1 63 ? 77.809 19.579 8.317 1.00 76.51 63 SER A CA 1
ATOM 451 C C . SER A 1 63 ? 78.545 20.700 9.002 1.00 76.09 63 SER A C 1
ATOM 452 O O . SER A 1 63 ? 78.246 21.039 10.141 1.00 76.79 63 SER A O 1
ATOM 455 N N . ASP A 1 64 ? 79.504 21.284 8.297 1.00 75.87 64 ASP A N 1
ATOM 456 C CA . ASP A 1 64 ? 80.272 22.406 8.834 1.00 75.99 64 ASP A CA 1
ATOM 457 C C . ASP A 1 64 ? 79.398 23.647 8.923 1.00 73.09 64 ASP A C 1
ATOM 458 O O . ASP A 1 64 ? 79.412 24.356 9.922 1.00 71.89 64 ASP A O 1
ATOM 463 N N . ALA A 1 65 ? 78.635 23.884 7.863 1.00 70.39 65 ALA A N 1
ATOM 464 C CA . ALA A 1 65 ? 77.741 25.020 7.740 1.00 68.69 65 ALA A CA 1
ATOM 465 C C . ALA A 1 65 ? 76.750 25.150 8.876 1.00 69.04 65 ALA A C 1
ATOM 466 O O . ALA A 1 65 ? 76.588 26.227 9.455 1.00 70.05 65 ALA A O 1
ATOM 468 N N . PHE A 1 66 ? 76.072 24.051 9.178 1.00 68.60 66 PHE A N 1
ATOM 469 C CA . PHE A 1 66 ? 75.069 24.028 10.240 1.00 68.79 66 PHE A CA 1
ATOM 470 C C . PHE A 1 66 ? 75.616 23.747 11.634 1.00 71.74 66 PHE A C 1
ATOM 471 O O . PHE A 1 66 ? 75.013 24.142 12.629 1.00 71.30 66 PHE A O 1
ATOM 479 N N . GLY A 1 67 ? 76.757 23.070 11.702 1.00 75.93 67 GLY A N 1
ATOM 480 C CA . GLY A 1 67 ? 77.337 22.732 12.988 1.00 79.63 67 GLY A CA 1
ATOM 481 C C . GLY A 1 67 ? 76.695 21.461 13.518 1.00 82.36 67 GLY A C 1
ATOM 482 O O . GLY A 1 67 ? 76.571 21.275 14.723 1.00 83.71 67 GLY A O 1
ATOM 483 N N . GLU A 1 68 ? 76.268 20.597 12.606 1.00 84.85 68 GLU A N 1
ATOM 484 C CA . GLU A 1 68 ? 75.642 19.329 12.949 1.00 89.01 68 GLU A CA 1
ATOM 485 C C . GLU A 1 68 ? 76.292 18.252 12.099 1.00 90.96 68 GLU A C 1
ATOM 486 O O . GLU A 1 68 ? 76.772 18.543 11.006 1.00 91.48 68 GLU A O 1
ATOM 492 N N . LYS A 1 69 ? 76.296 17.009 12.576 1.00 92.40 69 LYS A N 1
ATOM 493 C CA . LYS A 1 69 ? 76.905 15.927 11.810 1.00 93.76 69 LYS A CA 1
ATOM 494 C C . LYS A 1 69 ? 75.895 15.185 10.943 1.00 93.74 69 LYS A C 1
ATOM 495 O O . LYS A 1 69 ? 75.226 14.270 11.403 1.00 94.28 69 LYS A O 1
ATOM 501 N N . PHE A 1 70 ? 75.788 15.584 9.683 1.00 93.98 70 PHE A N 1
ATOM 502 C CA . PHE A 1 70 ? 74.860 14.945 8.759 1.00 94.42 70 PHE A CA 1
ATOM 503 C C . PHE A 1 70 ? 75.628 13.859 8.024 1.00 94.28 70 PHE A C 1
ATOM 504 O O . PHE A 1 70 ? 76.746 14.087 7.583 1.00 94.55 70 PHE A O 1
ATOM 512 N N . GLY A 1 71 ? 75.035 12.683 7.884 1.00 95.57 71 GLY A N 1
ATOM 513 C CA . GLY A 1 71 ? 75.713 11.598 7.191 1.00 97.04 71 GLY A CA 1
ATOM 514 C C . GLY A 1 71 ? 74.994 11.128 5.939 1.00 97.72 71 GLY A C 1
ATOM 515 O O . GLY A 1 71 ? 74.367 11.927 5.243 1.00 96.67 71 GLY A O 1
ATOM 516 N N . LYS A 1 72 ? 75.089 9.830 5.653 1.00 99.01 72 LYS A N 1
ATOM 517 C CA . LYS A 1 72 ? 74.441 9.251 4.477 1.00 100.21 72 LYS A CA 1
ATOM 518 C C . LYS A 1 72 ? 72.959 9.114 4.778 1.00 99.96 72 LYS A C 1
ATOM 519 O O . LYS A 1 72 ? 72.142 8.887 3.884 1.00 98.46 72 LYS A O 1
ATOM 525 N N . ASP A 1 73 ? 72.634 9.274 6.057 1.00 100.87 73 ASP A N 1
ATOM 526 C CA . ASP A 1 73 ? 71.264 9.174 6.537 1.00 102.46 73 ASP A CA 1
ATOM 527 C C . ASP A 1 73 ? 70.548 10.510 6.701 1.00 102.21 73 ASP A C 1
ATOM 528 O O . ASP A 1 73 ? 70.793 11.255 7.659 1.00 102.64 73 ASP A O 1
ATOM 533 N N . ALA A 1 74 ? 69.645 10.789 5.767 1.00 100.67 74 ALA A N 1
ATOM 534 C CA . ALA A 1 74 ? 68.879 12.023 5.773 1.00 98.78 74 ALA A CA 1
ATOM 535 C C . ALA A 1 74 ? 68.300 12.363 7.134 1.00 97.73 74 ALA A C 1
ATOM 536 O O . ALA A 1 74 ? 67.239 11.878 7.501 1.00 97.86 74 ALA A O 1
ATOM 538 N N . ARG A 1 75 ? 69.007 13.194 7.886 1.00 97.37 75 ARG A N 1
ATOM 539 C CA . ARG A 1 75 ? 68.522 13.624 9.187 1.00 98.28 75 ARG A CA 1
ATOM 540 C C . ARG A 1 75 ? 67.801 14.957 8.958 1.00 97.56 75 ARG A C 1
ATOM 541 O O . ARG A 1 75 ? 67.812 15.489 7.848 1.00 97.05 75 ARG A O 1
ATOM 549 N N . LYS A 1 76 ? 67.165 15.499 9.988 1.00 96.29 76 LYS A N 1
ATOM 550 C CA . LYS A 1 76 ? 66.474 16.772 9.839 1.00 94.10 76 LYS A CA 1
ATOM 551 C C . LYS A 1 76 ? 67.268 17.829 10.570 1.00 93.43 76 LYS A C 1
ATOM 552 O O . LYS A 1 76 ? 67.902 17.538 11.596 1.00 92.99 76 LYS A O 1
ATOM 558 N N . VAL A 1 77 ? 67.242 19.055 10.052 1.00 91.63 77 VAL A N 1
ATOM 559 C CA . VAL A 1 77 ? 67.995 20.113 10.696 1.00 89.26 77 VAL A CA 1
ATOM 560 C C . VAL A 1 77 ? 67.428 20.442 12.051 1.00 88.75 77 VAL A C 1
ATOM 561 O O . VAL A 1 77 ? 66.243 20.735 12.199 1.00 88.30 77 VAL A O 1
ATOM 565 N N . THR A 1 78 ? 68.298 20.374 13.043 1.00 88.75 78 THR A N 1
ATOM 566 C CA . THR A 1 78 ? 67.940 20.664 14.418 1.00 89.74 78 THR A CA 1
ATOM 567 C C . THR A 1 78 ? 67.458 22.100 14.547 1.00 89.45 78 THR A C 1
ATOM 568 O O . THR A 1 78 ? 68.268 23.023 14.640 1.00 90.96 78 THR A O 1
ATOM 572 N N . GLY A 1 79 ? 66.140 22.286 14.551 1.00 87.94 79 GLY A N 1
ATOM 573 C CA . GLY A 1 79 ? 65.587 23.619 14.669 1.00 86.82 79 GLY A CA 1
ATOM 574 C C . GLY A 1 79 ? 64.634 23.903 13.536 1.00 85.58 79 GLY A C 1
ATOM 575 O O . GLY A 1 79 ? 63.910 24.890 13.556 1.00 85.38 79 GLY A O 1
ATOM 576 N N . MET A 1 80 ? 64.644 23.023 12.544 1.00 84.80 80 MET A N 1
ATOM 577 C CA . MET A 1 80 ? 63.781 23.143 11.381 1.00 84.67 80 MET A CA 1
ATOM 578 C C . MET A 1 80 ? 62.649 22.137 11.493 1.00 85.43 80 MET A C 1
ATOM 579 O O . MET A 1 80 ? 62.501 21.483 12.515 1.00 86.29 80 MET A O 1
ATOM 584 N N . ASN A 1 81 ? 61.859 21.995 10.437 1.00 85.84 81 ASN A N 1
ATOM 585 C CA . ASN A 1 81 ? 60.747 21.068 10.478 1.00 85.34 81 ASN A CA 1
ATOM 586 C C . ASN A 1 81 ? 60.472 20.359 9.165 1.00 84.57 81 ASN A C 1
ATOM 587 O O . ASN A 1 81 ? 59.749 19.361 9.133 1.00 84.57 81 ASN A O 1
ATOM 592 N N . ASN A 1 82 ? 61.031 20.884 8.083 1.00 83.02 82 ASN A N 1
ATOM 593 C CA . ASN A 1 82 ? 60.842 20.288 6.774 1.00 83.23 82 ASN A CA 1
ATOM 594 C C . ASN A 1 82 ? 62.109 20.363 5.940 1.00 84.52 82 ASN A C 1
ATOM 595 O O . ASN A 1 82 ? 62.084 20.148 4.724 1.00 86.19 82 ASN A O 1
ATOM 600 N N . LEU A 1 83 ? 63.221 20.676 6.592 1.00 83.90 83 LEU A N 1
ATOM 601 C CA . LEU A 1 83 ? 64.494 20.737 5.902 1.00 84.27 83 LEU A CA 1
ATOM 602 C C . LEU A 1 83 ? 65.336 19.594 6.434 1.00 87.46 83 LEU A C 1
ATOM 603 O O . LEU A 1 83 ? 65.565 19.464 7.641 1.00 87.20 83 LEU A O 1
ATOM 608 N N . SER A 1 84 ? 65.798 18.760 5.517 1.00 90.69 84 SER A N 1
ATOM 609 C CA . SER A 1 84 ? 66.617 17.627 5.879 1.00 93.42 84 SER A CA 1
ATOM 610 C C . SER A 1 84 ? 67.859 17.595 4.992 1.00 95.00 84 SER A C 1
ATOM 611 O O . SER A 1 84 ? 67.771 17.700 3.765 1.00 94.58 84 SER A O 1
ATOM 614 N N . CYS A 1 85 ? 69.019 17.468 5.624 1.00 96.45 85 CYS A N 1
ATOM 615 C CA . CYS A 1 85 ? 70.271 17.428 4.889 1.00 98.38 85 CYS A CA 1
ATOM 616 C C . CYS A 1 85 ? 70.820 16.027 4.748 1.00 99.10 85 CYS A C 1
ATOM 617 O O . CYS A 1 85 ? 70.675 15.190 5.633 1.00 99.81 85 CYS A O 1
ATOM 620 N N . MET A 1 86 ? 71.470 15.783 3.621 1.00 100.12 86 MET A N 1
ATOM 621 C CA . MET A 1 86 ? 72.026 14.473 3.318 1.00 100.30 86 MET A CA 1
ATOM 622 C C . MET A 1 86 ? 73.358 14.640 2.587 1.00 102.63 86 MET A C 1
ATOM 623 O O . MET A 1 86 ? 73.420 15.294 1.545 1.00 102.31 86 MET A O 1
ATOM 628 N N . GLU A 1 87 ? 74.414 14.043 3.136 1.00 105.54 87 GLU A N 1
ATOM 629 C CA . GLU A 1 87 ? 75.760 14.113 2.560 1.00 108.36 87 GLU A CA 1
ATOM 630 C C . GLU A 1 87 ? 76.266 12.745 2.130 1.00 109.87 87 GLU A C 1
ATOM 631 O O . GLU A 1 87 ? 76.547 11.900 2.974 1.00 110.12 87 GLU A O 1
ATOM 637 N N . ILE A 1 88 ? 76.413 12.536 0.827 1.00 111.91 88 ILE A N 1
ATOM 638 C CA . ILE A 1 88 ? 76.891 11.258 0.323 1.00 114.97 88 ILE A CA 1
ATOM 639 C C . ILE A 1 88 ? 78.040 11.413 -0.665 1.00 118.22 88 ILE A C 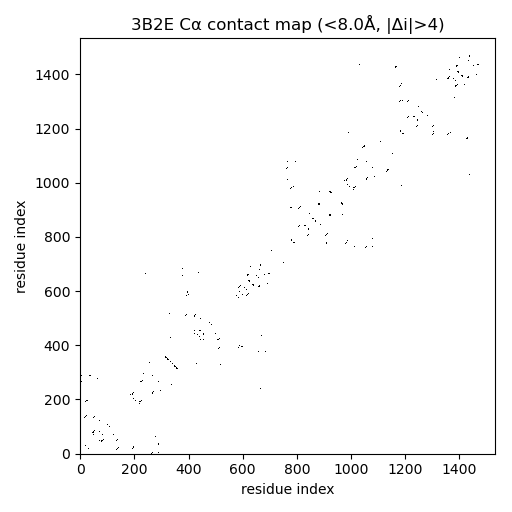1
ATOM 640 O O . ILE A 1 88 ? 78.235 12.485 -1.240 1.00 118.94 88 ILE A O 1
ATOM 645 N N . ASP A 1 89 ? 78.801 10.337 -0.853 1.00 121.66 89 ASP A N 1
ATOM 646 C CA . ASP A 1 89 ? 79.906 10.345 -1.802 1.00 125.02 89 ASP A CA 1
ATOM 647 C C . ASP A 1 89 ? 79.630 9.272 -2.853 1.00 127.35 89 ASP A C 1
ATOM 648 O O . ASP A 1 89 ? 79.696 8.077 -2.571 1.00 127.55 89 ASP A O 1
ATOM 653 N N . PRO A 1 90 ? 79.305 9.690 -4.087 1.00 129.94 90 PRO A N 1
ATOM 654 C CA . PRO A 1 90 ? 79.010 8.767 -5.187 1.00 132.25 90 PRO A CA 1
ATOM 655 C C . PRO A 1 90 ? 80.238 8.191 -5.906 1.00 134.49 90 PRO A C 1
ATOM 656 O O . PRO A 1 90 ? 80.148 7.170 -6.589 1.00 134.13 90 PRO A O 1
ATOM 660 N N . SER A 1 91 ? 81.356 8.907 -5.827 1.00 136.86 91 SER A N 1
ATOM 661 C CA . SER A 1 91 ? 82.588 8.484 -6.480 1.00 139.17 91 SER A CA 1
ATOM 662 C C . SER A 1 91 ? 83.147 7.226 -5.819 1.00 140.85 91 SER A C 1
ATOM 663 O O . SER A 1 91 ? 83.885 6.452 -6.442 1.00 140.60 91 SER A O 1
ATOM 666 N N . ALA A 1 92 ? 82.776 7.036 -4.554 1.00 142.56 92 ALA A N 1
ATOM 667 C CA . ALA A 1 92 ? 83.230 5.903 -3.758 1.00 144.27 92 ALA A CA 1
ATOM 668 C C . ALA A 1 92 ? 82.273 4.715 -3.807 1.00 145.67 92 ALA A C 1
ATOM 669 O O . ALA A 1 92 ? 82.706 3.562 -3.744 1.00 145.66 92 ALA A O 1
ATOM 671 N N . ALA A 1 93 ? 80.976 4.993 -3.914 1.00 147.33 93 ALA A N 1
ATOM 672 C CA . ALA A 1 93 ? 79.969 3.934 -3.969 1.00 149.34 93 ALA A CA 1
ATOM 673 C C . ALA A 1 93 ? 79.957 3.238 -5.345 1.00 150.84 93 ALA A C 1
ATOM 674 O O . ALA A 1 93 ? 79.768 2.017 -5.439 1.00 150.95 93 ALA A O 1
ATOM 676 N N . LEU A 1 94 ? 80.167 4.021 -6.402 1.00 151.99 94 LEU A N 1
ATOM 677 C CA . LEU A 1 94 ? 80.193 3.510 -7.769 1.00 152.90 94 LEU A CA 1
ATOM 678 C C . LEU A 1 94 ? 81.519 2.796 -8.040 1.00 153.76 94 LEU A C 1
ATOM 679 O O . LEU A 1 94 ? 81.663 2.085 -9.036 1.00 153.84 94 LEU A O 1
ATOM 684 N N . LYS A 1 95 ? 82.478 2.989 -7.137 1.00 154.76 95 LYS A N 1
ATOM 685 C CA . LYS A 1 95 ? 83.811 2.385 -7.247 1.00 155.53 95 LYS A CA 1
ATOM 686 C C . LYS A 1 95 ? 83.887 1.013 -6.570 1.00 156.35 95 LYS A C 1
ATOM 687 O O . LYS A 1 95 ? 84.852 0.271 -6.762 1.00 156.69 95 LYS A O 1
ATOM 693 N N . ASP A 1 96 ? 82.871 0.683 -5.773 1.00 157.10 96 ASP A N 1
ATOM 694 C CA . ASP A 1 96 ? 82.830 -0.596 -5.063 1.00 157.23 96 ASP A CA 1
ATOM 695 C C . ASP A 1 96 ? 82.157 -1.693 -5.889 1.00 157.24 96 ASP A C 1
ATOM 696 O O . ASP A 1 96 ? 82.666 -2.814 -5.966 1.00 157.03 96 ASP A O 1
ATOM 701 N N . MET A 1 97 ? 81.009 -1.373 -6.489 1.00 157.17 97 MET A N 1
ATOM 702 C CA . MET A 1 97 ? 80.299 -2.332 -7.335 1.00 156.62 97 MET A CA 1
ATOM 703 C C . MET A 1 97 ? 80.994 -2.346 -8.695 1.00 156.20 97 MET A C 1
ATOM 704 O O . MET A 1 97 ? 80.367 -2.568 -9.733 1.00 156.12 97 MET A O 1
ATOM 709 N N . ASN A 1 98 ? 82.302 -2.087 -8.659 1.00 155.71 98 ASN A N 1
ATOM 710 C CA . ASN A 1 98 ? 83.171 -2.069 -9.834 1.00 154.87 98 ASN A CA 1
ATOM 711 C C . ASN A 1 98 ? 84.557 -2.535 -9.378 1.00 154.63 98 ASN A C 1
ATOM 712 O O . ASN A 1 98 ? 85.587 -2.042 -9.845 1.00 154.15 98 ASN A O 1
ATOM 717 N N . ASP A 1 99 ? 84.554 -3.484 -8.443 1.00 154.70 99 ASP A N 1
ATOM 718 C CA . ASP A 1 99 ? 85.771 -4.072 -7.886 1.00 154.55 99 ASP A CA 1
ATOM 719 C C . ASP A 1 99 ? 85.745 -5.599 -8.035 1.00 154.21 99 ASP A C 1
ATOM 720 O O . ASP A 1 99 ? 84.804 -6.271 -7.602 1.00 153.44 99 ASP A O 1
ATOM 725 N N . LEU A 1 126 ? 85.358 -3.881 -18.503 1.00 169.32 126 LEU A N 1
ATOM 726 C CA . LEU A 1 126 ? 85.008 -3.086 -17.330 1.00 169.84 126 LEU A CA 1
ATOM 727 C C . LEU A 1 126 ? 84.498 -1.707 -17.713 1.00 170.19 126 LEU A C 1
ATOM 728 O O . LEU A 1 126 ? 83.936 -1.535 -18.798 1.00 170.48 126 LEU A O 1
ATOM 733 N N . ALA A 1 127 ? 84.681 -0.731 -16.824 1.00 170.38 127 ALA A N 1
ATOM 734 C CA . ALA A 1 127 ? 84.214 0.624 -17.081 1.00 169.37 127 ALA A CA 1
ATOM 735 C C . ALA A 1 127 ? 84.878 1.211 -18.319 1.00 168.65 127 ALA A C 1
ATOM 736 O O . ALA A 1 127 ? 84.586 2.331 -18.721 1.00 168.89 127 ALA A O 1
ATOM 738 N N . ASP A 1 128 ? 85.769 0.436 -18.913 1.00 167.53 128 ASP A N 1
ATOM 739 C CA . ASP A 1 128 ? 86.455 0.858 -20.114 1.00 166.39 128 ASP A CA 1
ATOM 740 C C . ASP A 1 128 ? 85.535 1.581 -21.078 1.00 165.04 128 ASP A C 1
ATOM 741 O O . ASP A 1 128 ? 85.974 2.528 -21.734 1.00 164.64 128 ASP A O 1
ATOM 746 N N . LEU A 1 129 ? 84.267 1.176 -21.197 1.00 162.94 129 LEU A N 1
ATOM 747 C CA . LEU A 1 129 ? 83.503 1.929 -22.177 1.00 161.59 129 LEU A CA 1
ATOM 748 C C . LEU A 1 129 ? 82.956 3.213 -21.582 1.00 160.76 129 LEU A C 1
ATOM 749 O O . LEU A 1 129 ? 82.286 3.987 -22.263 1.00 160.60 129 LEU A O 1
ATOM 754 N N . THR A 1 130 ? 83.256 3.433 -20.303 1.00 159.61 130 THR A N 1
ATOM 755 C CA . THR A 1 130 ? 82.820 4.627 -19.579 1.00 157.26 130 THR A CA 1
ATOM 756 C C . THR A 1 130 ? 83.773 5.779 -19.885 1.00 155.74 130 THR A C 1
ATOM 757 O O . THR A 1 130 ? 83.353 6.837 -20.352 1.00 155.31 130 THR A O 1
ATOM 761 N N . GLY A 1 131 ? 85.057 5.566 -19.611 1.00 153.97 131 GLY A N 1
ATOM 762 C CA . GLY A 1 131 ? 86.042 6.595 -19.885 1.00 151.72 131 GLY A CA 1
ATOM 763 C C . GLY A 1 131 ? 86.124 6.856 -21.378 1.00 150.12 131 GLY A C 1
ATOM 764 O O . GLY A 1 131 ? 86.639 7.887 -21.813 1.00 149.92 131 GLY A O 1
ATOM 765 N N . SER A 1 132 ? 85.615 5.913 -22.167 1.00 148.50 132 SER A N 1
ATOM 766 C CA . SER A 1 132 ? 85.622 6.041 -23.621 1.00 146.85 132 SER A CA 1
ATOM 767 C C . SER A 1 132 ? 84.528 7.014 -24.062 1.00 145.25 132 SER A C 1
ATOM 768 O O . SER A 1 132 ? 84.740 7.851 -24.947 1.00 145.09 132 SER A O 1
ATOM 771 N N . ILE A 1 133 ? 83.360 6.898 -23.433 1.00 142.69 133 ILE A N 1
ATOM 772 C CA . ILE A 1 133 ? 82.217 7.751 -23.748 1.00 139.64 133 ILE A CA 1
ATOM 773 C C . ILE A 1 133 ? 82.063 8.836 -22.685 1.00 137.42 133 ILE A C 1
ATOM 774 O O . ILE A 1 133 ? 81.819 8.541 -21.512 1.00 137.39 133 ILE A O 1
ATOM 779 N N . PRO A 1 134 ? 82.203 10.111 -23.088 1.00 134.83 134 PRO A N 1
ATOM 780 C CA . PRO A 1 134 ? 82.084 11.255 -22.174 1.00 132.33 134 PRO A CA 1
ATOM 781 C C . PRO A 1 134 ? 80.677 11.503 -21.640 1.00 129.78 134 PRO A C 1
ATOM 782 O O . PRO A 1 134 ? 79.749 11.757 -22.404 1.00 129.16 134 PRO A O 1
ATOM 786 N N . GLY A 1 135 ? 80.524 11.424 -20.323 1.00 126.77 135 GLY A N 1
ATOM 787 C CA . GLY A 1 135 ? 79.225 11.662 -19.730 1.00 123.22 135 GLY A CA 1
ATOM 788 C C . GLY A 1 135 ? 78.659 10.510 -18.935 1.00 120.96 135 GLY A C 1
ATOM 789 O O . GLY A 1 135 ? 77.795 10.709 -18.085 1.00 121.59 135 GLY A O 1
ATOM 790 N N . ILE A 1 136 ? 79.137 9.302 -19.195 1.00 118.94 136 ILE A N 1
ATOM 791 C CA . ILE A 1 136 ? 78.627 8.144 -18.475 1.00 116.59 136 ILE A CA 1
ATOM 792 C C . ILE A 1 136 ? 78.897 8.260 -16.983 1.00 115.88 136 ILE A C 1
ATOM 793 O O . ILE A 1 136 ? 77.968 8.382 -16.193 1.00 115.31 136 ILE A O 1
ATOM 798 N N . ASP A 1 137 ? 80.168 8.229 -16.603 1.00 116.13 137 ASP A N 1
ATOM 799 C CA . ASP A 1 137 ? 80.555 8.325 -15.196 1.00 116.78 137 ASP A CA 1
ATOM 800 C C . ASP A 1 137 ? 79.626 9.225 -14.400 1.00 115.80 137 ASP A C 1
ATOM 801 O O . ASP A 1 137 ? 79.235 8.892 -13.281 1.00 115.83 137 ASP A O 1
ATOM 806 N N . GLU A 1 138 ? 79.287 10.370 -14.986 1.00 114.54 138 GLU A N 1
ATOM 807 C CA . GLU A 1 138 ? 78.396 11.337 -14.358 1.00 113.30 138 GLU A CA 1
ATOM 808 C C . GLU A 1 138 ? 76.987 10.757 -14.207 1.00 112.27 138 GLU A C 1
ATOM 809 O O . GLU A 1 138 ? 76.476 10.624 -13.091 1.00 112.43 138 GLU A O 1
ATOM 815 N N . ALA A 1 139 ? 76.362 10.427 -15.335 1.00 110.11 139 ALA A N 1
ATOM 816 C CA . ALA A 1 139 ? 75.023 9.861 -15.326 1.00 108.42 139 ALA A CA 1
ATOM 817 C C . ALA A 1 139 ? 74.953 8.704 -14.338 1.00 108.21 139 ALA A C 1
ATOM 818 O O . ALA A 1 139 ? 73.963 8.528 -13.635 1.00 107.01 139 ALA A O 1
ATOM 820 N N . LEU A 1 140 ? 76.019 7.919 -14.285 1.00 109.00 140 LEU A N 1
ATOM 821 C CA . LEU A 1 140 ? 76.092 6.779 -13.386 1.00 109.88 140 LEU A CA 1
ATOM 822 C C . LEU A 1 140 ? 76.095 7.262 -11.952 1.00 111.13 140 LEU A C 1
ATOM 823 O O . LEU A 1 140 ? 75.257 6.862 -11.143 1.00 111.52 140 LEU A O 1
ATOM 828 N N . SER A 1 141 ? 77.054 8.128 -11.641 1.00 112.91 141 SER A N 1
ATOM 829 C CA . SER A 1 141 ? 77.186 8.664 -10.293 1.00 114.89 141 SER A CA 1
ATOM 830 C C . SER A 1 141 ? 75.935 9.387 -9.810 1.00 114.92 141 SER A C 1
ATOM 831 O O . SER A 1 141 ? 75.629 9.371 -8.613 1.00 115.35 141 SER A O 1
ATOM 834 N N . PHE A 1 142 ? 75.217 10.018 -10.735 1.00 114.04 142 PHE A N 1
ATOM 835 C CA . PHE A 1 142 ? 74.004 10.752 -10.386 1.00 113.70 142 PHE A CA 1
ATOM 836 C C . PHE A 1 142 ? 72.875 9.817 -9.989 1.00 114.34 142 PHE A C 1
ATOM 837 O O . PHE A 1 142 ? 72.227 10.014 -8.960 1.00 114.31 142 PHE A O 1
ATOM 845 N N . MET A 1 143 ? 72.630 8.808 -10.818 1.00 115.54 143 MET A N 1
ATOM 846 C CA . MET A 1 143 ? 71.571 7.848 -10.540 1.00 116.74 143 MET A CA 1
ATOM 847 C C . MET A 1 143 ? 71.904 7.095 -9.264 1.00 117.21 143 MET A C 1
ATOM 848 O O . MET A 1 143 ? 71.014 6.592 -8.578 1.00 117.22 143 MET A O 1
ATOM 853 N N . GLU A 1 144 ? 73.194 7.022 -8.945 1.00 117.76 144 GLU A N 1
ATOM 854 C CA . GLU A 1 144 ? 73.621 6.345 -7.731 1.00 119.32 144 GLU A CA 1
ATOM 855 C C . GLU A 1 144 ? 73.087 7.173 -6.563 1.00 119.04 144 GLU A C 1
ATOM 856 O O . GLU A 1 144 ? 72.724 6.640 -5.513 1.00 118.51 144 GLU A O 1
ATOM 862 N N . VAL A 1 145 ? 73.032 8.485 -6.763 1.00 119.31 145 VAL A N 1
ATOM 863 C CA . VAL A 1 145 ? 72.529 9.379 -5.733 1.00 119.64 145 VAL A CA 1
ATOM 864 C C . VAL A 1 145 ? 71.013 9.215 -5.662 1.00 120.13 145 VAL A C 1
ATOM 865 O O . VAL A 1 145 ? 70.484 8.808 -4.630 1.00 120.36 145 VAL A O 1
ATOM 869 N N . MET A 1 146 ? 70.326 9.517 -6.761 1.00 120.56 146 MET A N 1
ATOM 870 C CA . MET A 1 146 ? 68.871 9.380 -6.846 1.00 121.41 146 MET A CA 1
ATOM 871 C C . MET A 1 146 ? 68.406 8.131 -6.113 1.00 122.04 146 MET A C 1
ATOM 872 O O . MET A 1 146 ? 67.362 8.120 -5.459 1.00 121.43 146 MET A O 1
ATOM 877 N N . LYS A 1 147 ? 69.187 7.071 -6.266 1.00 122.99 147 LYS A N 1
ATOM 878 C CA . LYS A 1 147 ? 68.904 5.800 -5.632 1.00 124.59 147 LYS A CA 1
ATOM 879 C C . LYS A 1 147 ? 68.910 5.998 -4.122 1.00 125.75 147 LYS A C 1
ATOM 880 O O . LYS A 1 147 ? 67.892 5.797 -3.464 1.00 126.42 147 LYS A O 1
ATOM 886 N N . HIS A 1 148 ? 70.056 6.409 -3.585 1.00 126.78 148 HIS A N 1
ATOM 887 C CA . HIS A 1 148 ? 70.199 6.630 -2.152 1.00 128.31 148 HIS A CA 1
ATOM 888 C C . HIS A 1 148 ? 69.107 7.512 -1.574 1.00 128.68 148 HIS A C 1
ATOM 889 O O . HIS A 1 148 ? 68.867 7.487 -0.363 1.00 129.18 148 HIS A O 1
ATOM 896 N N . ILE A 1 149 ? 68.436 8.278 -2.437 1.00 128.82 149 ILE A N 1
ATOM 897 C CA . ILE A 1 149 ? 67.356 9.165 -1.999 1.00 128.29 149 ILE A CA 1
ATOM 898 C C . ILE A 1 149 ? 66.026 8.422 -1.875 1.00 128.31 149 ILE A C 1
ATOM 899 O O . ILE A 1 149 ? 65.414 8.423 -0.803 1.00 128.49 149 ILE A O 1
ATOM 904 N N . LYS A 1 150 ? 65.582 7.792 -2.963 1.00 128.07 150 LYS A N 1
ATOM 905 C CA . LYS A 1 150 ? 64.324 7.050 -2.941 1.00 127.88 150 LYS A CA 1
ATOM 906 C C . LYS A 1 150 ? 64.369 5.976 -1.858 1.00 128.43 150 LYS A C 1
ATOM 907 O O . LYS A 1 150 ? 63.339 5.596 -1.309 1.00 128.15 150 LYS A O 1
ATOM 913 N N . ARG A 1 151 ? 65.569 5.490 -1.551 1.00 129.47 151 ARG A N 1
ATOM 914 C CA . ARG A 1 151 ? 65.746 4.482 -0.514 1.00 130.89 151 ARG A CA 1
ATOM 915 C C . ARG A 1 151 ? 65.326 5.090 0.818 1.00 131.27 151 ARG A C 1
ATOM 916 O O . ARG A 1 151 ? 64.600 4.471 1.590 1.00 131.11 151 ARG A O 1
ATOM 924 N N . GLN A 1 152 ? 65.794 6.307 1.076 1.00 131.60 152 GLN A N 1
ATOM 925 C CA . GLN A 1 152 ? 65.468 7.028 2.299 1.00 132.09 152 GLN A CA 1
ATOM 926 C C . GLN A 1 152 ? 63.962 7.234 2.404 1.00 132.72 152 GLN A C 1
ATOM 927 O O . GLN A 1 152 ? 63.380 7.100 3.480 1.00 132.52 152 GLN A O 1
ATOM 933 N N . GLU A 1 153 ? 63.340 7.572 1.275 1.00 133.47 153 GLU A N 1
ATOM 934 C CA . GLU A 1 153 ? 61.901 7.818 1.217 1.00 134.26 153 GLU A CA 1
ATOM 935 C C . GLU A 1 153 ? 61.112 6.533 1.444 1.00 135.15 153 GLU A C 1
ATOM 936 O O . GLU A 1 153 ? 59.891 6.559 1.612 1.00 135.49 153 GLU A O 1
ATOM 942 N N . GLN A 1 154 ? 61.823 5.410 1.444 1.00 135.87 154 GLN A N 1
ATOM 943 C CA . GLN A 1 154 ? 61.215 4.100 1.644 1.00 135.89 154 GLN A CA 1
ATOM 944 C C . GLN A 1 154 ? 61.303 3.730 3.126 1.00 135.30 154 GLN A C 1
ATOM 945 O O . GLN A 1 154 ? 60.288 3.596 3.814 1.00 134.03 154 GLN A O 1
ATOM 951 N N . ASP A 1 155 ? 62.536 3.579 3.602 1.00 135.29 155 ASP A N 1
ATOM 952 C CA . ASP A 1 155 ? 62.815 3.226 4.995 1.00 135.39 155 ASP A CA 1
ATOM 953 C C . ASP A 1 155 ? 62.227 4.265 5.947 1.00 134.60 155 ASP A C 1
ATOM 954 O O . ASP A 1 155 ? 62.032 3.998 7.132 1.00 134.10 155 ASP A O 1
ATOM 959 N N . GLU A 1 156 ? 61.960 5.455 5.420 1.00 133.95 156 GLU A N 1
ATOM 960 C CA . GLU A 1 156 ? 61.400 6.535 6.217 1.00 133.19 156 GLU A CA 1
ATOM 961 C C . GLU A 1 156 ? 59.942 6.793 5.831 1.00 131.98 156 GLU A C 1
ATOM 962 O O . GLU A 1 156 ? 59.197 7.427 6.586 1.00 132.22 156 GLU A O 1
ATOM 968 N N . GLY A 1 157 ? 59.536 6.286 4.665 1.00 129.71 157 GLY A N 1
ATOM 969 C CA . GLY A 1 157 ? 58.167 6.478 4.202 1.00 126.45 157 GLY A CA 1
ATOM 970 C C . GLY A 1 157 ? 57.781 7.944 4.251 1.00 124.27 157 GLY A C 1
ATOM 971 O O . GLY A 1 157 ? 56.689 8.300 4.699 1.00 124.39 157 GLY A O 1
ATOM 972 N N . GLU A 1 158 ? 58.694 8.790 3.779 1.00 121.58 158 GLU A N 1
ATOM 973 C CA . GLU A 1 158 ? 58.516 10.241 3.773 1.00 117.58 158 GLU A CA 1
ATOM 974 C C . GLU A 1 158 ? 58.940 10.836 2.435 1.00 114.50 158 GLU A C 1
ATOM 975 O O . GLU A 1 158 ? 60.133 10.951 2.144 1.00 113.62 158 GLU A O 1
ATOM 981 N N . THR A 1 159 ? 57.954 11.223 1.635 1.00 110.87 159 THR A N 1
ATOM 982 C CA . THR A 1 159 ? 58.201 11.793 0.318 1.00 107.21 159 THR A CA 1
ATOM 983 C C . THR A 1 159 ? 58.695 13.258 0.333 1.00 104.06 159 THR A C 1
ATOM 984 O O . THR A 1 159 ? 58.103 14.129 0.987 1.00 104.22 159 THR A O 1
ATOM 988 N N . PHE A 1 160 ? 59.802 13.506 -0.379 1.00 98.60 160 PHE A N 1
ATOM 989 C CA . PHE A 1 160 ? 60.400 14.837 -0.476 1.00 92.20 160 PHE A CA 1
ATOM 990 C C . PHE A 1 160 ? 59.834 15.549 -1.677 1.00 90.59 160 PHE A C 1
ATOM 991 O O . PHE A 1 160 ? 59.960 15.075 -2.798 1.00 89.56 160 PHE A O 1
ATOM 999 N N . ASP A 1 161 ? 59.215 16.697 -1.432 1.00 90.03 161 ASP A N 1
ATOM 1000 C CA . ASP A 1 161 ? 58.591 17.492 -2.482 1.00 90.16 161 ASP A CA 1
ATOM 1001 C C . ASP A 1 161 ? 59.583 18.250 -3.338 1.00 89.09 161 ASP A C 1
ATOM 1002 O O . ASP A 1 161 ? 59.358 18.437 -4.536 1.00 90.18 161 ASP A O 1
ATOM 1007 N N . THR A 1 162 ? 60.667 18.708 -2.720 1.00 86.17 162 THR A N 1
ATOM 1008 C CA . THR A 1 162 ? 61.705 19.413 -3.453 1.00 82.91 162 THR A CA 1
ATOM 1009 C C . THR A 1 162 ? 63.076 19.165 -2.859 1.00 80.69 162 THR A C 1
ATOM 1010 O O . THR A 1 162 ? 63.270 19.137 -1.641 1.00 78.36 162 THR A O 1
ATOM 1014 N N . VAL A 1 163 ? 64.023 18.943 -3.760 1.00 79.61 163 VAL A N 1
ATOM 1015 C CA . VAL A 1 163 ? 65.403 18.661 -3.406 1.00 77.95 163 VAL A CA 1
ATOM 1016 C C . VAL A 1 163 ? 66.320 19.749 -3.966 1.00 77.24 163 VAL A C 1
ATOM 1017 O O . VAL A 1 163 ? 66.167 20.188 -5.114 1.00 76.58 163 VAL A O 1
ATOM 1021 N N . ILE A 1 164 ? 67.269 20.174 -3.143 1.00 75.18 164 ILE A N 1
ATOM 1022 C CA . ILE A 1 164 ? 68.214 21.207 -3.528 1.00 74.68 164 ILE A CA 1
ATOM 1023 C C . ILE A 1 164 ? 69.602 20.565 -3.645 1.00 75.27 164 ILE A C 1
ATOM 1024 O O . ILE A 1 164 ? 70.063 19.872 -2.731 1.00 75.75 164 ILE A O 1
ATOM 1029 N N . PHE A 1 165 ? 70.260 20.783 -4.776 1.00 74.53 165 PHE A N 1
ATOM 1030 C CA . PHE A 1 165 ? 71.563 20.200 -4.990 1.00 74.83 165 PHE A CA 1
ATOM 1031 C C . PHE A 1 165 ? 72.725 21.141 -4.835 1.00 73.06 165 PHE A C 1
ATOM 1032 O O . PHE A 1 165 ? 72.841 22.123 -5.553 1.00 72.42 165 PHE A O 1
ATOM 1040 N N . ASP A 1 166 ? 73.597 20.818 -3.894 1.00 71.84 166 ASP A N 1
ATOM 1041 C CA . ASP A 1 166 ? 74.786 21.599 -3.638 1.00 71.45 166 ASP A CA 1
ATOM 1042 C C . ASP A 1 166 ? 75.804 21.072 -4.655 1.00 71.41 166 ASP A C 1
ATOM 1043 O O . ASP A 1 166 ? 76.781 20.418 -4.282 1.00 70.11 166 ASP A O 1
ATOM 1048 N N . THR A 1 167 ? 75.562 21.352 -5.940 1.00 71.69 167 THR A N 1
ATOM 1049 C CA . THR A 1 167 ? 76.437 20.871 -7.009 1.00 73.74 167 THR A CA 1
ATOM 1050 C C . THR A 1 167 ? 77.884 20.858 -6.571 1.00 77.42 167 THR A C 1
ATOM 1051 O O . THR A 1 167 ? 78.335 21.760 -5.877 1.00 76.91 167 THR A O 1
ATOM 1055 N N . ALA A 1 168 ? 78.613 19.830 -6.991 1.00 82.27 168 ALA A N 1
ATOM 1056 C CA . ALA A 1 168 ? 80.020 19.685 -6.636 1.00 85.69 168 ALA A CA 1
ATOM 1057 C C . ALA A 1 168 ? 80.857 20.843 -7.159 1.00 88.04 168 ALA A C 1
ATOM 1058 O O . ALA A 1 168 ? 80.631 21.337 -8.270 1.00 87.60 168 ALA A O 1
ATOM 1060 N N . PRO A 1 169 ? 81.855 21.277 -6.363 1.00 90.53 169 PRO A N 1
ATOM 1061 C CA . PRO A 1 169 ? 82.760 22.384 -6.701 1.00 90.71 169 PRO A CA 1
ATOM 1062 C C . PRO A 1 169 ? 83.520 22.271 -8.035 1.00 92.40 169 PRO A C 1
ATOM 1063 O O . PRO A 1 169 ? 83.530 23.210 -8.838 1.00 91.82 169 PRO A O 1
ATOM 1067 N N . THR A 1 170 ? 84.143 21.120 -8.272 1.00 94.80 170 THR A N 1
ATOM 1068 C CA . THR A 1 170 ? 84.918 20.885 -9.486 1.00 95.56 170 THR A CA 1
ATOM 1069 C C . THR A 1 170 ? 84.372 19.748 -10.325 1.00 96.30 170 THR A C 1
ATOM 1070 O O . THR A 1 170 ? 83.817 18.779 -9.806 1.00 95.91 170 THR A O 1
ATOM 1074 N N . GLY A 1 171 ? 84.570 19.858 -11.630 1.00 97.71 171 GLY A N 1
ATOM 1075 C CA . GLY A 1 171 ? 84.076 18.839 -12.532 1.00 99.53 171 GLY A CA 1
ATOM 1076 C C . GLY A 1 171 ? 82.690 19.252 -12.975 1.00 100.24 171 GLY A C 1
ATOM 1077 O O . GLY A 1 171 ? 82.030 20.025 -12.276 1.00 101.22 171 GLY A O 1
ATOM 1078 N N . HIS A 1 172 ? 82.243 18.742 -14.120 1.00 100.31 172 HIS A N 1
ATOM 1079 C CA . HIS A 1 172 ? 80.927 19.082 -14.640 1.00 99.92 172 HIS A CA 1
ATOM 1080 C C . HIS A 1 172 ? 79.854 18.094 -14.227 1.00 99.06 172 HIS A C 1
ATOM 1081 O O . HIS A 1 172 ? 79.142 17.546 -15.054 1.00 99.22 172 HIS A O 1
ATOM 1088 N N . THR A 1 173 ? 79.759 17.894 -12.917 1.00 98.43 173 THR A N 1
ATOM 1089 C CA . THR A 1 173 ? 78.800 17.005 -12.280 1.00 97.45 173 THR A CA 1
ATOM 1090 C C . THR A 1 173 ? 77.572 16.626 -13.112 1.00 97.93 173 THR A C 1
ATOM 1091 O O . THR A 1 173 ? 77.275 15.440 -13.248 1.00 97.58 173 THR A O 1
ATOM 1095 N N . LEU A 1 174 ? 76.848 17.605 -13.658 1.00 97.99 174 LEU A N 1
ATOM 1096 C CA . LEU A 1 174 ? 75.669 17.259 -14.456 1.00 97.83 174 LEU A CA 1
ATOM 1097 C C . LEU A 1 174 ? 75.810 17.532 -15.953 1.00 98.17 174 LEU A C 1
ATOM 1098 O O . LEU A 1 174 ? 75.092 18.336 -16.538 1.00 97.06 174 LEU A O 1
ATOM 1103 N N . ARG A 1 175 ? 76.749 16.828 -16.568 1.00 99.59 175 ARG A N 1
ATOM 1104 C CA . ARG A 1 175 ? 77.022 16.941 -17.994 1.00 100.84 175 ARG A CA 1
ATOM 1105 C C . ARG A 1 175 ? 76.267 15.837 -18.731 1.00 101.75 175 ARG A C 1
ATOM 1106 O O . ARG A 1 175 ? 76.046 15.926 -19.941 1.00 102.09 175 ARG A O 1
ATOM 1114 N N . PHE A 1 176 ? 75.869 14.801 -17.992 1.00 101.51 176 PHE A N 1
ATOM 1115 C CA . PHE A 1 176 ? 75.158 13.672 -18.572 1.00 101.03 176 PHE A CA 1
ATOM 1116 C C . PHE A 1 176 ? 73.936 14.056 -19.387 1.00 100.72 176 PHE A C 1
ATOM 1117 O O . PHE A 1 176 ? 73.402 13.238 -20.120 1.00 101.27 176 PHE A O 1
ATOM 1125 N N . LEU A 1 177 ? 73.484 15.296 -19.264 1.00 101.05 177 LEU A N 1
ATOM 1126 C CA . LEU A 1 177 ? 72.320 15.728 -20.024 1.00 101.45 177 LEU A CA 1
ATOM 1127 C C . LEU A 1 177 ? 72.573 15.688 -21.529 1.00 102.44 177 LEU A C 1
ATOM 1128 O O . LEU A 1 177 ? 71.640 15.815 -22.320 1.00 103.85 177 LEU A O 1
ATOM 1133 N N . GLN A 1 178 ? 73.832 15.532 -21.925 1.00 102.88 178 GLN A N 1
ATOM 1134 C CA . GLN A 1 178 ? 74.195 15.467 -23.341 1.00 103.77 178 GLN A CA 1
ATOM 1135 C C . GLN A 1 178 ? 74.301 14.011 -23.776 1.00 104.77 178 GLN A C 1
ATOM 1136 O O . GLN A 1 178 ? 74.262 13.707 -24.968 1.00 106.43 178 GLN A O 1
ATOM 1142 N N . LEU A 1 179 ? 74.466 13.123 -22.798 1.00 104.41 179 LEU A N 1
ATOM 1143 C CA . LEU A 1 179 ? 74.602 11.685 -23.031 1.00 103.83 179 LEU A CA 1
ATOM 1144 C C . LEU A 1 179 ? 73.651 11.163 -24.108 1.00 104.36 179 LEU A C 1
ATOM 1145 O O . LEU A 1 179 ? 74.074 10.487 -25.045 1.00 104.08 179 LEU A O 1
ATOM 1150 N N . PRO A 1 180 ? 72.344 11.453 -23.977 1.00 105.00 180 PRO A N 1
ATOM 1151 C CA . PRO A 1 180 ? 71.382 10.987 -24.974 1.00 105.63 180 PRO A CA 1
ATOM 1152 C C . PRO A 1 180 ? 71.780 11.305 -26.402 1.00 105.73 180 PRO A C 1
ATOM 1153 O O . PRO A 1 180 ? 72.123 10.406 -27.166 1.00 106.10 180 PRO A O 1
ATOM 1157 N N . ASN A 1 181 ? 71.746 12.585 -26.744 1.00 106.45 181 ASN A N 1
ATOM 1158 C CA . ASN A 1 181 ? 72.112 13.019 -28.088 1.00 107.85 181 ASN A CA 1
ATOM 1159 C C . ASN A 1 181 ? 73.461 12.458 -28.520 1.00 108.25 181 ASN A C 1
ATOM 1160 O O . ASN A 1 181 ? 73.605 11.971 -29.639 1.00 108.06 181 ASN A O 1
ATOM 1165 N N . THR A 1 182 ? 74.449 12.535 -27.634 1.00 109.17 182 THR A N 1
ATOM 1166 C CA . THR A 1 182 ? 75.775 12.019 -27.948 1.00 109.97 182 THR A CA 1
ATOM 1167 C C . THR A 1 182 ? 75.675 10.534 -28.328 1.00 111.19 182 THR A C 1
ATOM 1168 O O . THR A 1 182 ? 76.156 10.145 -29.388 1.00 112.31 182 THR A O 1
ATOM 1172 N N . LEU A 1 183 ? 75.035 9.720 -27.479 1.00 111.04 183 LEU A N 1
ATOM 1173 C CA . LEU A 1 183 ? 74.886 8.284 -27.732 1.00 110.99 183 LEU A CA 1
ATOM 1174 C C . LEU A 1 183 ? 74.221 7.927 -29.059 1.00 112.80 183 LEU A C 1
ATOM 1175 O O . LEU A 1 183 ? 74.380 6.814 -29.555 1.00 112.40 183 LEU A O 1
ATOM 1180 N N . SER A 1 184 ? 73.457 8.861 -29.620 1.00 115.82 184 SER A N 1
ATOM 1181 C CA . SER A 1 184 ? 72.803 8.650 -30.915 1.00 118.52 184 SER A CA 1
ATOM 1182 C C . SER A 1 184 ? 73.883 8.854 -31.960 1.00 120.46 184 SER A C 1
ATOM 1183 O O . SER A 1 184 ? 73.983 8.099 -32.924 1.00 120.60 184 SER A O 1
ATOM 1186 N N . LYS A 1 185 ? 74.694 9.888 -31.738 1.00 123.13 185 LYS A N 1
ATOM 1187 C CA . LYS A 1 185 ? 75.805 10.242 -32.624 1.00 125.76 185 LYS A CA 1
ATOM 1188 C C . LYS A 1 185 ? 76.913 9.179 -32.674 1.00 126.66 185 LYS A C 1
ATOM 1189 O O . LYS A 1 185 ? 78.015 9.459 -33.154 1.00 127.00 185 LYS A O 1
ATOM 1195 N N . LEU A 1 186 ? 76.626 7.976 -32.172 1.00 127.45 186 LEU A N 1
ATOM 1196 C CA . LEU A 1 186 ? 77.593 6.873 -32.176 1.00 127.69 186 LEU A CA 1
ATOM 1197 C C . LEU A 1 186 ? 76.891 5.516 -32.145 1.00 128.42 186 LEU A C 1
ATOM 1198 O O . LEU A 1 186 ? 77.379 4.571 -31.518 1.00 128.22 186 LEU A O 1
ATOM 1203 N N . LEU A 1 187 ? 75.739 5.436 -32.809 1.00 129.53 187 LEU A N 1
ATOM 1204 C CA . LEU A 1 187 ? 74.972 4.193 -32.895 1.00 131.13 187 LEU A CA 1
ATOM 1205 C C . LEU A 1 187 ? 74.641 3.850 -34.347 1.00 132.88 187 LEU A C 1
ATOM 1206 O O . LEU A 1 187 ? 74.854 2.716 -34.791 1.00 133.55 187 LEU A O 1
ATOM 1211 N N . GLU A 1 188 ? 74.119 4.822 -35.087 1.00 134.22 188 GLU A N 1
ATOM 1212 C CA . GLU A 1 188 ? 73.787 4.601 -36.491 1.00 135.52 188 GLU A CA 1
ATOM 1213 C C . GLU A 1 188 ? 75.058 4.406 -37.322 1.00 136.69 188 GLU A C 1
ATOM 1214 O O . GLU A 1 188 ? 75.025 3.797 -38.397 1.00 137.08 188 GLU A O 1
ATOM 1220 N N . LYS A 1 189 ? 76.173 4.932 -36.818 1.00 137.53 189 LYS A N 1
ATOM 1221 C CA . LYS A 1 189 ? 77.451 4.837 -37.517 1.00 137.91 189 LYS A CA 1
ATOM 1222 C C . LYS A 1 189 ? 78.489 3.991 -36.763 1.00 138.29 189 LYS A C 1
ATOM 1223 O O . LYS A 1 189 ? 79.667 3.979 -37.120 1.00 138.23 189 LYS A O 1
ATOM 1229 N N . PHE A 1 190 ? 78.047 3.278 -35.730 1.00 138.69 190 PHE A N 1
ATOM 1230 C CA . PHE A 1 190 ? 78.941 2.424 -34.942 1.00 138.78 190 PHE A CA 1
ATOM 1231 C C . PHE A 1 190 ? 78.201 1.242 -34.285 1.00 138.70 190 PHE A C 1
ATOM 1232 O O . PHE A 1 190 ? 76.971 1.253 -34.151 1.00 138.72 190 PHE A O 1
ATOM 1234 N N . GLY A 1 191 ? 78.958 0.225 -33.881 1.00 138.24 191 GLY A N 1
ATOM 1235 C CA . GLY A 1 191 ? 78.367 -0.950 -33.262 1.00 137.96 191 GLY A CA 1
ATOM 1236 C C . GLY A 1 191 ? 77.616 -0.683 -31.972 1.00 137.67 191 GLY A C 1
ATOM 1237 O O . GLY A 1 191 ? 77.076 -1.606 -31.359 1.00 137.32 191 GLY A O 1
ATOM 1238 N N . GLY A 1 208 ? 79.464 -12.193 -24.663 1.00 141.66 208 GLY A N 1
ATOM 1239 C CA . GLY A 1 208 ? 78.585 -11.044 -24.753 1.00 142.72 208 GLY A CA 1
ATOM 1240 C C . GLY A 1 208 ? 79.270 -9.813 -25.317 1.00 143.80 208 GLY A C 1
ATOM 1241 O O . GLY A 1 208 ? 79.500 -8.841 -24.594 1.00 143.06 208 GLY A O 1
ATOM 1242 N N . ASN A 1 209 ? 79.593 -9.856 -26.611 1.00 145.57 209 ASN A N 1
ATOM 1243 C CA . ASN A 1 209 ? 80.255 -8.742 -27.312 1.00 147.03 209 ASN A CA 1
ATOM 1244 C C . ASN A 1 209 ? 79.234 -7.739 -27.878 1.00 146.95 209 ASN A C 1
ATOM 1245 O O . ASN A 1 209 ? 79.578 -6.867 -28.688 1.00 146.54 209 ASN A O 1
ATOM 1250 N N . VAL A 1 210 ? 77.980 -7.877 -27.452 1.00 146.82 210 VAL A N 1
ATOM 1251 C CA . VAL A 1 210 ? 76.903 -6.997 -27.898 1.00 146.25 210 VAL A CA 1
ATOM 1252 C C . VAL A 1 210 ? 75.915 -6.748 -26.751 1.00 145.80 210 VAL A C 1
ATOM 1253 O O . VAL A 1 210 ? 74.927 -6.026 -26.909 1.00 145.15 210 VAL A O 1
ATOM 1257 N N . ASP A 1 211 ? 76.190 -7.356 -25.596 1.00 145.60 211 ASP A N 1
ATOM 1258 C CA . ASP A 1 211 ? 75.348 -7.188 -24.407 1.00 145.45 211 ASP A CA 1
ATOM 1259 C C . ASP A 1 211 ? 75.645 -5.794 -23.860 1.00 145.21 211 ASP A C 1
ATOM 1260 O O . ASP A 1 211 ? 74.995 -5.310 -22.927 1.00 144.90 211 ASP A O 1
ATOM 1265 N N . ILE A 1 212 ? 76.659 -5.173 -24.457 1.00 144.78 212 ILE A N 1
ATOM 1266 C CA . ILE A 1 212 ? 77.097 -3.828 -24.108 1.00 143.64 212 ILE A CA 1
ATOM 1267 C C . ILE A 1 212 ? 76.138 -2.860 -24.805 1.00 142.91 212 ILE A C 1
ATOM 1268 O O . ILE A 1 212 ? 75.675 -1.879 -24.218 1.00 142.99 212 ILE A O 1
ATOM 1273 N N . SER A 1 213 ? 75.827 -3.167 -26.059 1.00 141.67 213 SER A N 1
ATOM 1274 C CA . SER A 1 213 ? 74.922 -2.352 -26.853 1.00 139.71 213 SER A CA 1
ATOM 1275 C C . SER A 1 213 ? 73.484 -2.544 -26.365 1.00 138.05 213 SER A C 1
ATOM 1276 O O . SER A 1 213 ? 72.560 -1.906 -26.858 1.00 137.62 213 SER A O 1
ATOM 1279 N N . GLY A 1 214 ? 73.306 -3.427 -25.387 1.00 136.60 214 GLY A N 1
ATOM 1280 C CA . GLY A 1 214 ? 71.980 -3.683 -24.848 1.00 135.03 214 GLY A CA 1
ATOM 1281 C C . GLY A 1 214 ? 71.673 -2.885 -23.590 1.00 133.78 214 GLY A C 1
ATOM 1282 O O . GLY A 1 214 ? 70.633 -2.231 -23.497 1.00 133.19 214 GLY A O 1
ATOM 1283 N N . LYS A 1 215 ? 72.575 -2.942 -22.616 1.00 132.70 215 LYS A N 1
ATOM 1284 C CA . LYS A 1 215 ? 72.399 -2.208 -21.364 1.00 131.13 215 LYS A CA 1
ATOM 1285 C C . LYS A 1 215 ? 72.817 -0.742 -21.551 1.00 129.73 215 LYS A C 1
ATOM 1286 O O . LYS A 1 215 ? 72.934 0.017 -20.589 1.00 128.56 215 LYS A O 1
ATOM 1292 N N . LEU A 1 216 ? 73.035 -0.361 -22.808 1.00 128.43 216 LEU A N 1
ATOM 1293 C CA . LEU A 1 216 ? 73.432 0.997 -23.159 1.00 126.87 216 LEU A CA 1
ATOM 1294 C C . LEU A 1 216 ? 72.249 1.756 -23.766 1.00 126.10 216 LEU A C 1
ATOM 1295 O O . LEU A 1 216 ? 72.246 2.985 -23.790 1.00 125.99 216 LEU A O 1
ATOM 1300 N N . ASN A 1 217 ? 71.259 1.017 -24.273 1.00 125.53 217 ASN A N 1
ATOM 1301 C CA . ASN A 1 217 ? 70.040 1.610 -24.844 1.00 123.88 217 ASN A CA 1
ATOM 1302 C C . ASN A 1 217 ? 69.084 1.756 -23.672 1.00 123.03 217 ASN A C 1
ATOM 1303 O O . ASN A 1 217 ? 68.190 2.605 -23.667 1.00 121.95 217 ASN A O 1
ATOM 1308 N N . GLU A 1 218 ? 69.299 0.893 -22.685 1.00 122.71 218 GLU A N 1
ATOM 1309 C CA . GLU A 1 218 ? 68.526 0.875 -21.451 1.00 121.93 218 GLU A CA 1
ATOM 1310 C C . GLU A 1 218 ? 68.924 2.117 -20.637 1.00 119.91 218 GLU A C 1
ATOM 1311 O O . GLU A 1 218 ? 68.183 2.570 -19.755 1.00 119.82 218 GLU A O 1
ATOM 1317 N N . LEU A 1 219 ? 70.099 2.666 -20.951 1.00 116.65 219 LEU A N 1
ATOM 1318 C CA . LEU A 1 219 ? 70.592 3.847 -20.265 1.00 112.13 219 LEU A CA 1
ATOM 1319 C C . LEU A 1 219 ? 70.103 5.104 -20.946 1.00 110.28 219 LEU A C 1
ATOM 1320 O O . LEU A 1 219 ? 69.517 5.962 -20.297 1.00 110.32 219 LEU A O 1
ATOM 1325 N N . LYS A 1 220 ? 70.336 5.215 -22.253 1.00 107.87 220 LYS A N 1
ATOM 1326 C CA . LYS A 1 220 ? 69.893 6.390 -22.990 1.00 105.70 220 LYS A CA 1
ATOM 1327 C C . LYS A 1 220 ? 68.404 6.655 -22.762 1.00 105.84 220 LYS A C 1
ATOM 1328 O O . LYS A 1 220 ? 67.786 7.440 -23.478 1.00 105.79 220 LYS A O 1
ATOM 1334 N N . ALA A 1 221 ? 67.827 5.987 -21.767 1.00 105.78 221 ALA A N 1
ATOM 1335 C CA . ALA A 1 221 ? 66.427 6.179 -21.422 1.00 106.01 221 ALA A CA 1
ATOM 1336 C C . ALA A 1 221 ? 66.372 6.787 -20.026 1.00 105.88 221 ALA A C 1
ATOM 1337 O O . ALA A 1 221 ? 65.807 7.863 -19.823 1.00 106.41 221 ALA A O 1
ATOM 1339 N N . ASN A 1 222 ? 66.971 6.100 -19.062 1.00 105.22 222 ASN A N 1
ATOM 1340 C CA . ASN A 1 222 ? 66.996 6.590 -17.690 1.00 105.03 222 ASN A CA 1
ATOM 1341 C C . ASN A 1 222 ? 67.440 8.041 -17.660 1.00 103.70 222 ASN A C 1
ATOM 1342 O O . ASN A 1 222 ? 66.949 8.831 -16.863 1.00 103.81 222 ASN A O 1
ATOM 1347 N N . VAL A 1 223 ? 68.381 8.373 -18.535 1.00 102.16 223 VAL A N 1
ATOM 1348 C CA . VAL A 1 223 ? 68.934 9.722 -18.630 1.00 100.83 223 VAL A CA 1
ATOM 1349 C C . VAL A 1 223 ? 68.088 10.660 -19.477 1.00 100.63 223 VAL A C 1
ATOM 1350 O O . VAL A 1 223 ? 68.248 11.879 -19.422 1.00 100.39 223 VAL A O 1
ATOM 1354 N N . GLU A 1 224 ? 67.180 10.101 -20.260 1.00 100.00 224 GLU A N 1
ATOM 1355 C CA . GLU A 1 224 ? 66.365 10.945 -21.097 1.00 100.08 224 GLU A CA 1
ATOM 1356 C C . GLU A 1 224 ? 65.021 11.215 -20.457 1.00 98.42 224 GLU A C 1
ATOM 1357 O O . GLU A 1 224 ? 64.365 12.206 -20.767 1.00 98.06 224 GLU A O 1
ATOM 1363 N N . THR A 1 225 ? 64.604 10.327 -19.565 1.00 97.15 225 THR A N 1
ATOM 1364 C CA . THR A 1 225 ? 63.340 10.533 -18.863 1.00 96.19 225 THR A CA 1
ATOM 1365 C C . THR A 1 225 ? 63.642 11.684 -17.910 1.00 94.25 225 THR A C 1
ATOM 1366 O O . THR A 1 225 ? 62.776 12.515 -17.623 1.00 94.76 225 THR A O 1
ATOM 1370 N N . ILE A 1 226 ? 64.895 11.711 -17.446 1.00 91.52 226 ILE A N 1
ATOM 1371 C CA . ILE A 1 226 ? 65.404 12.731 -16.536 1.00 87.72 226 ILE A CA 1
ATOM 1372 C C . ILE A 1 226 ? 65.591 14.038 -17.265 1.00 85.99 226 ILE A C 1
ATOM 1373 O O . ILE A 1 226 ? 64.847 14.973 -17.045 1.00 84.09 226 ILE A O 1
ATOM 1378 N N . ARG A 1 227 ? 66.589 14.095 -18.137 1.00 86.26 227 ARG A N 1
ATOM 1379 C CA . ARG A 1 227 ? 66.872 15.316 -18.878 1.00 89.09 227 ARG A CA 1
ATOM 1380 C C . ARG A 1 227 ? 65.590 15.999 -19.338 1.00 90.48 227 ARG A C 1
ATOM 1381 O O . ARG A 1 227 ? 65.538 17.227 -19.502 1.00 90.38 227 ARG A O 1
ATOM 1389 N N . GLN A 1 228 ? 64.559 15.192 -19.561 1.00 91.75 228 GLN A N 1
ATOM 1390 C CA . GLN A 1 228 ? 63.268 15.708 -19.996 1.00 92.58 228 GLN A CA 1
ATOM 1391 C C . GLN A 1 228 ? 62.730 16.576 -18.874 1.00 91.27 228 GLN A C 1
ATOM 1392 O O . GLN A 1 228 ? 62.215 17.672 -19.113 1.00 90.63 228 GLN A O 1
ATOM 1398 N N . GLN A 1 229 ? 62.873 16.067 -17.649 1.00 90.05 229 GLN A N 1
ATOM 1399 C CA . GLN A 1 229 ? 62.452 16.758 -16.440 1.00 88.82 229 GLN A CA 1
ATOM 1400 C C . GLN A 1 229 ? 63.328 18.005 -16.167 1.00 87.47 229 GLN A C 1
ATOM 1401 O O . GLN A 1 229 ? 62.821 19.139 -16.139 1.00 87.01 229 GLN A O 1
ATOM 1407 N N . PHE A 1 230 ? 64.631 17.790 -15.973 1.00 84.55 230 PHE A N 1
ATOM 1408 C CA . PHE A 1 230 ? 65.573 18.878 -15.731 1.00 81.59 230 PHE A CA 1
ATOM 1409 C C . PHE A 1 230 ? 65.471 19.957 -16.792 1.00 83.36 230 PHE A C 1
ATOM 1410 O O . PHE A 1 230 ? 65.802 21.109 -16.535 1.00 85.23 230 PHE A O 1
ATOM 1418 N N . THR A 1 231 ? 65.024 19.608 -17.989 1.00 84.12 231 THR A N 1
ATOM 1419 C CA . THR A 1 231 ? 64.918 20.629 -19.012 1.00 85.95 231 THR A CA 1
ATOM 1420 C C . THR A 1 231 ? 63.557 21.355 -19.036 1.00 86.85 231 THR A C 1
ATOM 1421 O O . THR A 1 231 ? 63.209 22.019 -20.019 1.00 85.68 231 THR A O 1
ATOM 1425 N N . ASP A 1 232 ? 62.808 21.228 -17.940 1.00 87.93 232 ASP A N 1
ATOM 1426 C CA . ASP A 1 232 ? 61.495 21.855 -17.774 1.00 88.33 232 ASP A CA 1
ATOM 1427 C C . ASP A 1 232 ? 61.540 23.021 -16.762 1.00 87.60 232 ASP A C 1
ATOM 1428 O O . ASP A 1 232 ? 61.558 22.814 -15.537 1.00 88.20 232 ASP A O 1
ATOM 1433 N N . PRO A 1 233 ? 61.542 24.265 -17.268 1.00 85.66 233 PRO A N 1
ATOM 1434 C CA . PRO A 1 233 ? 61.589 25.527 -16.521 1.00 84.48 233 PRO A CA 1
ATOM 1435 C C . PRO A 1 233 ? 60.652 25.660 -15.329 1.00 84.29 233 PRO A C 1
ATOM 1436 O O . PRO A 1 233 ? 60.743 26.626 -14.582 1.00 84.74 233 PRO A O 1
ATOM 1440 N N . ASP A 1 234 ? 59.750 24.707 -15.155 1.00 84.27 234 ASP A N 1
ATOM 1441 C CA . ASP A 1 234 ? 58.783 24.760 -14.069 1.00 84.87 234 ASP A CA 1
ATOM 1442 C C . ASP A 1 234 ? 59.097 23.758 -13.015 1.00 83.66 234 ASP A C 1
ATOM 1443 O O . ASP A 1 234 ? 58.562 23.817 -11.927 1.00 83.60 234 ASP A O 1
ATOM 1448 N N . LEU A 1 235 ? 59.955 22.817 -13.333 1.00 82.60 235 LEU A N 1
ATOM 1449 C CA . LEU A 1 235 ? 60.240 21.764 -12.383 1.00 83.30 235 LEU A CA 1
ATOM 1450 C C . LEU A 1 235 ? 61.623 21.866 -11.788 1.00 83.00 235 LEU A C 1
ATOM 1451 O O . LEU A 1 235 ? 61.843 21.483 -10.631 1.00 83.70 235 LEU A O 1
ATOM 1456 N N . THR A 1 236 ? 62.557 22.389 -12.577 1.00 81.26 236 THR A N 1
ATOM 1457 C CA . THR A 1 236 ? 63.928 22.544 -12.108 1.00 78.87 236 THR A CA 1
ATOM 1458 C C . THR A 1 236 ? 64.587 23.796 -12.673 1.00 76.79 236 THR A C 1
ATOM 1459 O O . THR A 1 236 ? 64.301 24.222 -13.787 1.00 75.83 236 THR A O 1
ATOM 1463 N N . THR A 1 237 ? 65.481 24.370 -11.881 1.00 75.21 237 THR A N 1
ATOM 1464 C CA . THR A 1 237 ? 66.204 25.562 -12.267 1.00 72.65 237 THR A CA 1
ATOM 1465 C C . THR A 1 237 ? 67.564 25.560 -11.551 1.00 71.33 237 THR A C 1
ATOM 1466 O O . THR A 1 237 ? 67.769 24.827 -10.575 1.00 71.30 237 THR A O 1
ATOM 1470 N N . PHE A 1 238 ? 68.492 26.369 -12.049 1.00 69.79 238 PHE A N 1
ATOM 1471 C CA . PHE A 1 238 ? 69.846 26.463 -11.495 1.00 67.53 238 PHE A CA 1
ATOM 1472 C C . PHE A 1 238 ? 70.075 27.886 -11.011 1.00 66.59 238 PHE A C 1
ATOM 1473 O O . PHE A 1 238 ? 69.611 28.847 -11.643 1.00 69.17 238 PHE A O 1
ATOM 1481 N N . VAL A 1 239 ? 70.783 28.023 -9.895 1.00 64.17 239 VAL A N 1
ATOM 1482 C CA . VAL A 1 239 ? 71.107 29.332 -9.326 1.00 61.10 239 VAL A CA 1
ATOM 1483 C C . VAL A 1 239 ? 72.618 29.414 -9.239 1.00 60.85 239 VAL A C 1
ATOM 1484 O O . VAL A 1 239 ? 73.237 28.569 -8.598 1.00 59.59 239 VAL A O 1
ATOM 1488 N N . CYS A 1 240 ? 73.204 30.419 -9.880 1.00 61.29 240 CYS A N 1
ATOM 1489 C CA . CYS A 1 240 ? 74.651 30.591 -9.864 1.00 62.05 240 CYS A CA 1
ATOM 1490 C C . CYS A 1 240 ? 75.095 31.508 -8.769 1.00 60.83 240 CYS A C 1
ATOM 1491 O O . CYS A 1 240 ? 74.508 32.564 -8.560 1.00 63.82 240 CYS A O 1
ATOM 1494 N N . VAL A 1 241 ? 76.150 31.115 -8.078 1.00 57.42 241 VAL A N 1
ATOM 1495 C CA . VAL A 1 241 ? 76.696 31.931 -7.021 1.00 54.45 241 VAL A CA 1
ATOM 1496 C C . VAL A 1 241 ? 77.996 32.468 -7.572 1.00 51.95 241 VAL A C 1
ATOM 1497 O O . VAL A 1 241 ? 78.714 31.759 -8.256 1.00 52.77 241 VAL A O 1
ATOM 1501 N N . CYS A 1 242 ? 78.284 33.733 -7.314 1.00 49.99 242 CYS A N 1
ATOM 1502 C CA . CYS A 1 242 ? 79.521 34.307 -7.803 1.00 50.52 242 CYS A CA 1
ATOM 1503 C C . CYS A 1 242 ? 79.869 35.499 -6.964 1.00 51.08 242 CYS A C 1
ATOM 1504 O O . CYS A 1 242 ? 78.994 36.093 -6.345 1.00 53.81 242 CYS A O 1
ATOM 1507 N N . ILE A 1 243 ? 81.149 35.842 -6.949 1.00 50.20 243 ILE A N 1
ATOM 1508 C CA . ILE A 1 243 ? 81.658 36.976 -6.212 1.00 50.88 243 ILE A CA 1
ATOM 1509 C C . ILE A 1 243 ? 81.764 38.024 -7.322 1.00 53.08 243 ILE A C 1
ATOM 1510 O O . ILE A 1 243 ? 81.831 37.655 -8.492 1.00 55.29 243 ILE A O 1
ATOM 1515 N N . SER A 1 244 ? 81.754 39.312 -6.995 1.00 54.19 244 SER A N 1
ATOM 1516 C CA . SER A 1 244 ? 81.809 40.324 -8.054 1.00 55.93 244 SER A CA 1
ATOM 1517 C C . SER A 1 244 ? 83.199 40.812 -8.467 1.00 59.55 244 SER A C 1
ATOM 1518 O O . SER A 1 244 ? 83.556 41.971 -8.276 1.00 60.74 244 SER A O 1
ATOM 1521 N N . GLU A 1 245 ? 83.976 39.918 -9.055 1.00 62.54 245 GLU A N 1
ATOM 1522 C CA . GLU A 1 245 ? 85.316 40.250 -9.511 1.00 65.43 245 GLU A CA 1
ATOM 1523 C C . GLU A 1 245 ? 85.402 39.645 -10.905 1.00 64.77 245 GLU A C 1
ATOM 1524 O O . GLU A 1 245 ? 84.503 38.909 -11.293 1.00 67.01 245 GLU A O 1
ATOM 1530 N N . PHE A 1 246 ? 86.434 39.953 -11.677 1.00 62.23 246 PHE A N 1
ATOM 1531 C CA . PHE A 1 246 ? 86.474 39.432 -13.025 1.00 58.81 246 PHE A CA 1
ATOM 1532 C C . PHE A 1 246 ? 86.585 37.944 -13.153 1.00 58.18 246 PHE A C 1
ATOM 1533 O O . PHE A 1 246 ? 85.705 37.322 -13.718 1.00 60.16 246 PHE A O 1
ATOM 1541 N N . LEU A 1 247 ? 87.662 37.347 -12.665 1.00 58.22 247 LEU A N 1
ATOM 1542 C CA . LEU A 1 247 ? 87.793 35.887 -12.802 1.00 58.31 247 LEU A CA 1
ATOM 1543 C C . LEU A 1 247 ? 86.534 35.108 -12.414 1.00 57.53 247 LEU A C 1
ATOM 1544 O O . LEU A 1 247 ? 86.352 33.978 -12.854 1.00 58.99 247 LEU A O 1
ATOM 1549 N N . SER A 1 248 ? 85.668 35.691 -11.593 1.00 55.52 248 SER A N 1
ATOM 1550 C CA . SER A 1 248 ? 84.473 34.967 -11.220 1.00 55.84 248 SER A CA 1
ATOM 1551 C C . SER A 1 248 ? 83.301 35.251 -12.139 1.00 56.92 248 SER A C 1
ATOM 1552 O O . SER A 1 248 ? 82.563 34.345 -12.508 1.00 57.93 248 SER A O 1
ATOM 1555 N N . LEU A 1 249 ? 83.108 36.506 -12.508 1.00 56.60 249 LEU A N 1
ATOM 1556 C CA . LEU A 1 249 ? 82.022 36.829 -13.411 1.00 56.41 249 LEU A CA 1
ATOM 1557 C C . LEU A 1 249 ? 82.238 36.081 -14.712 1.00 57.96 249 LEU A C 1
ATOM 1558 O O . LEU A 1 249 ? 81.307 35.859 -15.478 1.00 58.90 249 LEU A O 1
ATOM 1563 N N . TYR A 1 250 ? 83.484 35.710 -14.958 1.00 60.61 250 TYR A N 1
ATOM 1564 C CA . TYR A 1 250 ? 83.847 34.976 -16.156 1.00 64.76 250 TYR A CA 1
ATOM 1565 C C . TYR A 1 250 ? 83.414 33.546 -15.939 1.00 66.07 250 TYR A C 1
ATOM 1566 O O . TYR A 1 250 ? 82.508 33.062 -16.588 1.00 67.64 250 TYR A O 1
ATOM 1575 N N . GLU A 1 251 ? 84.073 32.871 -15.010 1.00 66.27 251 GLU A N 1
ATOM 1576 C CA . GLU A 1 251 ? 83.745 31.500 -14.730 1.00 67.43 251 GLU A CA 1
ATOM 1577 C C . GLU A 1 251 ? 82.253 31.253 -14.696 1.00 67.83 251 GLU A C 1
ATOM 1578 O O . GLU A 1 251 ? 81.802 30.201 -15.114 1.00 68.59 251 GLU A O 1
ATOM 1584 N N . THR A 1 252 ? 81.469 32.203 -14.202 1.00 68.15 252 THR A N 1
ATOM 1585 C CA . THR A 1 252 ? 80.024 31.972 -14.145 1.00 67.20 252 THR A CA 1
ATOM 1586 C C . THR A 1 252 ? 79.386 32.218 -15.502 1.00 67.06 252 THR A C 1
ATOM 1587 O O . THR A 1 252 ? 78.408 31.566 -15.852 1.00 68.93 252 THR A O 1
ATOM 1591 N N . GLU A 1 253 ? 79.913 33.160 -16.274 1.00 66.90 253 GLU A N 1
ATOM 1592 C CA . GLU A 1 253 ? 79.339 33.387 -17.605 1.00 65.80 253 GLU A CA 1
ATOM 1593 C C . GLU A 1 253 ? 79.554 32.087 -18.360 1.00 63.73 253 GLU A C 1
ATOM 1594 O O . GLU A 1 253 ? 78.721 31.662 -19.144 1.00 62.60 253 GLU A O 1
ATOM 1600 N N . ARG A 1 254 ? 80.694 31.463 -18.116 1.00 62.73 254 ARG A N 1
ATOM 1601 C CA . ARG A 1 254 ? 81.007 30.199 -18.733 1.00 61.83 254 ARG A CA 1
ATOM 1602 C C . ARG A 1 254 ? 79.928 29.224 -18.312 1.00 61.38 254 ARG A C 1
ATOM 1603 O O . ARG A 1 254 ? 79.252 28.635 -19.141 1.00 63.79 254 ARG A O 1
ATOM 1611 N N . LEU A 1 255 ? 79.764 29.059 -17.009 1.00 61.34 255 LEU A N 1
ATOM 1612 C CA . LEU A 1 255 ? 78.769 28.132 -16.476 1.00 62.07 255 LEU A CA 1
ATOM 1613 C C . LEU A 1 255 ? 77.390 28.339 -17.068 1.00 62.64 255 LEU A C 1
ATOM 1614 O O . LEU A 1 255 ? 76.744 27.387 -17.493 1.00 63.17 255 LEU A O 1
ATOM 1619 N N . ILE A 1 256 ? 76.925 29.579 -17.082 1.00 63.13 256 ILE A N 1
ATOM 1620 C CA . ILE A 1 256 ? 75.619 29.864 -17.640 1.00 62.81 256 ILE A CA 1
ATOM 1621 C C . ILE A 1 256 ? 75.541 29.329 -19.062 1.00 64.05 256 ILE A C 1
ATOM 1622 O O . ILE A 1 256 ? 74.491 28.866 -19.491 1.00 64.18 256 ILE A O 1
ATOM 1627 N N . GLN A 1 257 ? 76.651 29.380 -19.792 1.00 64.74 257 GLN A N 1
ATOM 1628 C CA . GLN A 1 257 ? 76.658 28.853 -21.152 1.00 64.86 257 GLN A CA 1
ATOM 1629 C C . GLN A 1 257 ? 76.588 27.337 -21.121 1.00 65.36 257 GLN A C 1
ATOM 1630 O O . GLN A 1 257 ? 75.801 26.731 -21.842 1.00 66.65 257 GLN A O 1
ATOM 1636 N N . GLU A 1 258 ? 77.400 26.721 -20.274 1.00 65.95 258 GLU A N 1
ATOM 1637 C CA . GLU A 1 258 ? 77.379 25.273 -20.159 1.00 68.25 258 GLU A CA 1
ATOM 1638 C C . GLU A 1 258 ? 75.966 24.799 -19.839 1.00 70.14 258 GLU A C 1
ATOM 1639 O O . GLU A 1 258 ? 75.530 23.764 -20.330 1.00 71.76 258 GLU A O 1
ATOM 1645 N N . LEU A 1 259 ? 75.248 25.550 -19.008 1.00 71.00 259 LEU A N 1
ATOM 1646 C CA . LEU A 1 259 ? 73.888 25.159 -18.653 1.00 70.33 259 LEU A CA 1
ATOM 1647 C C . LEU A 1 259 ? 72.936 25.402 -19.809 1.00 71.42 259 LEU A C 1
ATOM 1648 O O . LEU A 1 259 ? 72.090 24.574 -20.100 1.00 72.79 259 LEU A O 1
ATOM 1653 N N . ILE A 1 260 ? 73.061 26.542 -20.473 1.00 72.36 260 ILE A N 1
ATOM 1654 C CA . ILE A 1 260 ? 72.188 26.828 -21.600 1.00 72.13 260 ILE A CA 1
ATOM 1655 C C . ILE A 1 260 ? 72.286 25.707 -22.628 1.00 73.18 260 ILE A C 1
ATOM 1656 O O . ILE A 1 260 ? 71.287 25.293 -23.205 1.00 72.75 260 ILE A O 1
ATOM 1661 N N . SER A 1 261 ? 73.495 25.216 -22.855 1.00 74.91 261 SER A N 1
ATOM 1662 C CA . SER A 1 261 ? 73.689 24.144 -23.810 1.00 77.47 261 SER A CA 1
ATOM 1663 C C . SER A 1 261 ? 72.901 22.908 -23.383 1.00 78.22 261 SER A C 1
ATOM 1664 O O . SER A 1 261 ? 72.202 22.306 -24.184 1.00 78.94 261 SER A O 1
ATOM 1667 N N . TYR A 1 262 ? 73.008 22.527 -22.121 1.00 79.21 262 TYR A N 1
ATOM 1668 C CA . TYR A 1 262 ? 72.289 21.360 -21.626 1.00 82.31 262 TYR A CA 1
ATOM 1669 C C . TYR A 1 262 ? 70.774 21.564 -21.656 1.00 83.86 262 TYR A C 1
ATOM 1670 O O . TYR A 1 262 ? 70.010 20.647 -21.350 1.00 83.67 262 TYR A O 1
ATOM 1679 N N . ASP A 1 263 ? 70.355 22.768 -22.029 1.00 85.83 263 ASP A N 1
ATOM 1680 C CA . ASP A 1 263 ? 68.945 23.149 -22.077 1.00 87.31 263 ASP A CA 1
ATOM 1681 C C . ASP A 1 263 ? 68.280 23.146 -20.704 1.00 87.18 263 ASP A C 1
ATOM 1682 O O . ASP A 1 263 ? 67.077 22.911 -20.560 1.00 87.18 263 ASP A O 1
ATOM 1687 N N . MET A 1 264 ? 69.103 23.431 -19.699 1.00 86.85 264 MET A N 1
ATOM 1688 C CA . MET A 1 264 ? 68.690 23.529 -18.307 1.00 84.28 264 MET A CA 1
ATOM 1689 C C . MET A 1 264 ? 68.314 25.005 -18.111 1.00 83.32 264 MET A C 1
ATOM 1690 O O . MET A 1 264 ? 68.719 25.873 -18.900 1.00 82.27 264 MET A O 1
ATOM 1695 N N . ASP A 1 265 ? 67.551 25.303 -17.073 1.00 81.81 265 ASP A N 1
ATOM 1696 C CA . ASP A 1 265 ? 67.127 26.673 -16.856 1.00 80.86 265 ASP A CA 1
ATOM 1697 C C . ASP A 1 265 ? 67.988 27.485 -15.903 1.00 79.28 265 ASP A C 1
ATOM 1698 O O . ASP A 1 265 ? 68.085 27.163 -14.719 1.00 79.46 265 ASP A O 1
ATOM 1703 N N . VAL A 1 266 ? 68.600 28.544 -16.429 1.00 77.34 266 VAL A N 1
ATOM 1704 C CA . VAL A 1 266 ? 69.424 29.450 -15.639 1.00 74.88 266 VAL A CA 1
ATOM 1705 C C . VAL A 1 266 ? 68.763 30.797 -15.687 1.00 74.53 266 VAL A C 1
ATOM 1706 O O . VAL A 1 266 ? 68.690 31.430 -16.746 1.00 73.21 266 VAL A O 1
ATOM 1710 N N . ASN A 1 267 ? 68.301 31.251 -14.534 1.00 74.45 267 ASN A N 1
ATOM 1711 C CA . ASN A 1 267 ? 67.611 32.517 -14.490 1.00 74.01 267 ASN A CA 1
ATOM 1712 C C . ASN A 1 267 ? 68.051 33.447 -13.376 1.00 73.22 267 ASN A C 1
ATOM 1713 O O . ASN A 1 267 ? 67.763 34.648 -13.405 1.00 73.03 267 ASN A O 1
ATOM 1718 N N . SER A 1 268 ? 68.758 32.908 -12.394 1.00 71.22 268 SER A N 1
ATOM 1719 C CA . SER A 1 268 ? 69.179 33.746 -11.289 1.00 68.12 268 SER A CA 1
ATOM 1720 C C . SER A 1 268 ? 70.616 33.547 -10.837 1.00 64.12 268 SER A C 1
ATOM 1721 O O . SER A 1 268 ? 71.113 32.435 -10.743 1.00 64.07 268 SER A O 1
ATOM 1724 N N . ILE A 1 269 ? 71.267 34.664 -10.550 1.00 60.25 269 ILE A N 1
ATOM 1725 C CA . ILE A 1 269 ? 72.654 34.701 -10.107 1.00 55.42 269 ILE A CA 1
ATOM 1726 C C . ILE A 1 269 ? 72.681 35.424 -8.781 1.00 52.86 269 ILE A C 1
ATOM 1727 O O . ILE A 1 269 ? 72.160 36.527 -8.706 1.00 54.64 269 ILE A O 1
ATOM 1732 N N . ILE A 1 270 ? 73.288 34.849 -7.750 1.00 49.50 270 ILE A N 1
ATOM 1733 C CA . ILE A 1 270 ? 73.377 35.562 -6.487 1.00 47.85 270 ILE A CA 1
ATOM 1734 C C . ILE A 1 270 ? 74.812 36.044 -6.343 1.00 47.01 270 ILE A C 1
ATOM 1735 O O . ILE A 1 270 ? 75.725 35.244 -6.266 1.00 49.79 270 ILE A O 1
ATOM 1740 N N . VAL A 1 271 ? 75.004 37.359 -6.357 1.00 45.45 271 VAL A N 1
ATOM 1741 C CA . VAL A 1 271 ? 76.324 37.994 -6.269 1.00 43.31 271 VAL A CA 1
ATOM 1742 C C . VAL A 1 271 ? 76.662 38.142 -4.798 1.00 45.01 271 VAL A C 1
ATOM 1743 O O . VAL A 1 271 ? 76.169 39.047 -4.151 1.00 48.00 271 VAL A O 1
ATOM 1747 N N . ASN A 1 272 ? 77.530 37.283 -4.287 1.00 44.67 272 ASN A N 1
ATOM 1748 C CA . ASN A 1 272 ? 77.874 37.260 -2.878 1.00 43.76 272 ASN A CA 1
ATOM 1749 C C . ASN A 1 272 ? 79.082 38.072 -2.455 1.00 45.66 272 ASN A C 1
ATOM 1750 O O . ASN A 1 272 ? 79.870 38.511 -3.289 1.00 46.60 272 ASN A O 1
ATOM 1755 N N . GLN A 1 273 ? 79.217 38.261 -1.140 1.00 47.13 273 GLN A N 1
ATOM 1756 C CA . GLN A 1 273 ? 80.316 39.013 -0.514 1.00 47.43 273 GLN A CA 1
ATOM 1757 C C . GLN A 1 273 ? 80.501 40.458 -0.919 1.00 47.81 273 GLN A C 1
ATOM 1758 O O . GLN A 1 273 ? 81.607 40.955 -0.948 1.00 46.31 273 GLN A O 1
ATOM 1764 N N . LEU A 1 274 ? 79.414 41.155 -1.180 1.00 50.45 274 LEU A N 1
ATOM 1765 C CA . LEU A 1 274 ? 79.519 42.539 -1.561 1.00 53.66 274 LEU A CA 1
ATOM 1766 C C . LEU A 1 274 ? 79.775 43.387 -0.346 1.00 58.77 274 LEU A C 1
ATOM 1767 O O . LEU A 1 274 ? 79.321 43.048 0.749 1.00 60.52 274 LEU A O 1
ATOM 1772 N N . LEU A 1 275 ? 80.487 44.503 -0.536 1.00 62.94 275 LEU A N 1
ATOM 1773 C CA . LEU A 1 275 ? 80.766 45.440 0.563 1.00 65.69 275 LEU A CA 1
ATOM 1774 C C . LEU A 1 275 ? 79.642 46.476 0.829 1.00 68.84 275 LEU A C 1
ATOM 1775 O O . LEU A 1 275 ? 78.979 46.421 1.881 1.00 68.52 275 LEU A O 1
ATOM 1780 N N . PHE A 1 276 ? 79.448 47.388 -0.128 1.00 72.51 276 PHE A N 1
ATOM 1781 C CA . PHE A 1 276 ? 78.506 48.488 -0.043 1.00 77.33 276 PHE A CA 1
ATOM 1782 C C . PHE A 1 276 ? 79.211 49.418 0.972 1.00 84.96 276 PHE A C 1
ATOM 1783 O O . PHE A 1 276 ? 78.562 49.997 1.834 1.00 85.09 276 PHE A O 1
ATOM 1791 N N . ALA A 1 277 ? 80.538 49.549 0.890 1.00 94.34 277 ALA A N 1
ATOM 1792 C CA . ALA A 1 277 ? 81.286 50.305 1.939 1.00 103.31 277 ALA A CA 1
ATOM 1793 C C . ALA A 1 277 ? 80.778 51.685 2.361 1.00 109.92 277 ALA A C 1
ATOM 1794 O O . ALA A 1 277 ? 80.794 52.018 3.554 1.00 109.81 277 ALA A O 1
ATOM 1796 N N . GLU A 1 278 ? 80.339 52.471 1.384 1.00 117.13 278 GLU A N 1
ATOM 1797 C CA . GLU A 1 278 ? 79.837 53.806 1.631 1.00 124.29 278 GLU A CA 1
ATOM 1798 C C . GLU A 1 278 ? 78.756 53.826 2.709 1.00 127.68 278 GLU A C 1
ATOM 1799 O O . GLU A 1 278 ? 78.573 54.833 3.403 1.00 128.00 278 GLU A O 1
ATOM 1805 N N . ASN A 1 279 ? 78.052 52.704 2.853 1.00 131.82 279 ASN A N 1
ATOM 1806 C CA . ASN A 1 279 ? 76.958 52.592 3.822 1.00 135.96 279 ASN A CA 1
ATOM 1807 C C . ASN A 1 279 ? 77.323 52.103 5.237 1.00 138.18 279 ASN A C 1
ATOM 1808 O O . ASN A 1 279 ? 76.444 51.666 5.993 1.00 137.90 279 ASN A O 1
ATOM 1813 N N . ASP A 1 280 ? 78.608 52.175 5.597 1.00 140.85 280 ASP A N 1
ATOM 1814 C CA . ASP A 1 280 ? 79.041 51.786 6.944 1.00 143.25 280 ASP A CA 1
ATOM 1815 C C . ASP A 1 280 ? 78.878 52.995 7.859 1.00 144.73 280 ASP A C 1
ATOM 1816 O O . ASP A 1 280 ? 78.735 54.123 7.377 1.00 145.14 280 ASP A O 1
ATOM 1821 N N . GLN A 1 281 ? 78.906 52.778 9.173 1.00 146.30 281 GLN A N 1
ATOM 1822 C CA . GLN A 1 281 ? 78.734 53.887 10.111 1.00 148.15 281 GLN A CA 1
ATOM 1823 C C . GLN A 1 281 ? 79.782 54.999 9.887 1.00 149.72 281 GLN A C 1
ATOM 1824 O O . GLN A 1 281 ? 79.551 56.160 10.256 1.00 150.05 281 GLN A O 1
ATOM 1830 N N . GLU A 1 282 ? 80.920 54.641 9.284 1.00 150.84 282 GLU A N 1
ATOM 1831 C CA . GLU A 1 282 ? 81.979 55.612 8.986 1.00 151.46 282 GLU A CA 1
ATOM 1832 C C . GLU A 1 282 ? 83.225 55.061 8.270 1.00 151.72 282 GLU A C 1
ATOM 1833 O O . GLU A 1 282 ? 83.648 53.914 8.473 1.00 151.74 282 GLU A O 1
ATOM 1839 N N . HIS A 1 283 ? 83.782 55.923 7.419 1.00 151.74 283 HIS A N 1
ATOM 1840 C CA . HIS A 1 283 ? 84.970 55.671 6.604 1.00 151.74 283 HIS A CA 1
ATOM 1841 C C . HIS A 1 283 ? 86.217 55.456 7.468 1.00 151.12 283 HIS A C 1
ATOM 1842 O O . HIS A 1 283 ? 86.669 56.373 8.148 1.00 151.68 283 HIS A O 1
ATOM 1849 N N . ASN A 1 284 ? 86.769 54.245 7.420 1.00 149.97 284 ASN A N 1
ATOM 1850 C CA . ASN A 1 284 ? 87.963 53.895 8.193 1.00 148.59 284 ASN A CA 1
ATOM 1851 C C . ASN A 1 284 ? 89.083 53.350 7.289 1.00 147.44 284 ASN A C 1
ATOM 1852 O O . ASN A 1 284 ? 90.037 54.063 6.948 1.00 147.64 284 ASN A O 1
ATOM 1854 N N . CYS A 1 285 ? 88.952 52.077 6.919 1.00 145.49 285 CYS A N 1
ATOM 1855 C CA . CYS A 1 285 ? 89.900 51.382 6.046 1.00 142.62 285 CYS A CA 1
ATOM 1856 C C . CYS A 1 285 ? 89.747 51.879 4.603 1.00 141.01 285 CYS A C 1
ATOM 1857 O O . CYS A 1 285 ? 88.643 51.906 4.052 1.00 140.43 285 CYS A O 1
ATOM 1860 N N . LYS A 1 286 ? 90.859 52.283 3.997 1.00 139.10 286 LYS A N 1
ATOM 1861 C CA . LYS A 1 286 ? 90.838 52.776 2.621 1.00 137.16 286 LYS A CA 1
ATOM 1862 C C . LYS A 1 286 ? 90.982 51.640 1.608 1.00 135.87 286 LYS A C 1
ATOM 1863 O O . LYS A 1 286 ? 90.423 51.717 0.514 1.00 136.07 286 LYS A O 1
ATOM 1869 N N . ARG A 1 287 ? 91.725 50.589 1.965 1.00 134.17 287 ARG A N 1
ATOM 1870 C CA . ARG A 1 287 ? 91.922 49.455 1.054 1.00 131.75 287 ARG A CA 1
ATOM 1871 C C . ARG A 1 287 ? 90.598 48.763 0.741 1.00 130.32 287 ARG A C 1
ATOM 1872 O O . ARG A 1 287 ? 90.427 48.173 -0.328 1.00 128.76 287 ARG A O 1
ATOM 1880 N N . CYS A 1 288 ? 89.664 48.857 1.683 1.00 129.81 288 CYS A N 1
ATOM 1881 C CA . CYS A 1 288 ? 88.328 48.289 1.527 1.00 129.29 288 CYS A CA 1
ATOM 1882 C C . CYS A 1 288 ? 87.597 49.142 0.495 1.00 128.51 288 CYS A C 1
ATOM 1883 O O . CYS A 1 288 ? 87.351 48.709 -0.631 1.00 129.75 288 CYS A O 1
ATOM 1886 N N . GLN A 1 289 ? 87.264 50.365 0.896 1.00 126.64 289 GLN A N 1
ATOM 1887 C CA . GLN A 1 289 ? 86.567 51.324 0.042 1.00 123.96 289 GLN A CA 1
ATOM 1888 C C . GLN A 1 289 ? 87.103 51.398 -1.393 1.00 120.55 289 GLN A C 1
ATOM 1889 O O . GLN A 1 289 ? 86.467 51.979 -2.278 1.00 119.50 289 GLN A O 1
ATOM 1895 N N . ALA A 1 290 ? 88.284 50.845 -1.615 1.00 116.52 290 ALA A N 1
ATOM 1896 C CA . ALA A 1 290 ? 88.840 50.821 -2.956 1.00 111.67 290 ALA A CA 1
ATOM 1897 C C . ALA A 1 290 ? 88.240 49.632 -3.698 1.00 108.57 290 ALA A C 1
ATOM 1898 O O . ALA A 1 290 ? 87.965 49.714 -4.894 1.00 108.59 290 ALA A O 1
ATOM 1900 N N . ARG A 1 291 ? 88.046 48.527 -2.978 1.00 104.66 291 ARG A N 1
ATOM 1901 C CA . ARG A 1 291 ? 87.467 47.317 -3.557 1.00 100.23 291 ARG A CA 1
ATOM 1902 C C . ARG A 1 291 ? 86.022 47.536 -3.923 1.00 95.70 291 ARG A C 1
ATOM 1903 O O . ARG A 1 291 ? 85.599 47.172 -5.010 1.00 95.92 291 ARG A O 1
ATOM 1911 N N . TRP A 1 292 ? 85.255 48.117 -3.009 1.00 90.43 292 TRP A N 1
ATOM 1912 C CA . TRP A 1 292 ? 83.853 48.371 -3.294 1.00 86.15 292 TRP A CA 1
ATOM 1913 C C . TRP A 1 292 ? 83.736 49.075 -4.622 1.00 85.80 292 TRP A C 1
ATOM 1914 O O . TRP A 1 292 ? 82.889 48.739 -5.438 1.00 85.09 292 TRP A O 1
ATOM 1925 N N . LYS A 1 293 ? 84.596 50.063 -4.833 1.00 86.60 293 LYS A N 1
ATOM 1926 C CA . LYS A 1 293 ? 84.589 50.832 -6.067 1.00 85.46 293 LYS A CA 1
ATOM 1927 C C . LYS A 1 293 ? 84.628 49.898 -7.266 1.00 83.41 293 LYS A C 1
ATOM 1928 O O . LYS A 1 293 ? 83.897 50.090 -8.234 1.00 84.18 293 LYS A O 1
ATOM 1934 N N . MET A 1 294 ? 85.477 48.883 -7.198 1.00 80.79 294 MET A N 1
ATOM 1935 C CA . MET A 1 294 ? 85.591 47.926 -8.289 1.00 80.24 294 MET A CA 1
ATOM 1936 C C . MET A 1 294 ? 84.359 47.035 -8.393 1.00 77.68 294 MET A C 1
ATOM 1937 O O . MET A 1 294 ? 83.824 46.839 -9.470 1.00 78.63 294 MET A O 1
ATOM 1942 N N . GLN A 1 295 ? 83.911 46.481 -7.275 1.00 74.75 295 GLN A N 1
ATOM 1943 C CA . GLN A 1 295 ? 82.747 45.621 -7.306 1.00 70.04 295 GLN A CA 1
ATOM 1944 C C . GLN A 1 295 ? 81.594 46.366 -7.931 1.00 70.18 295 GLN A C 1
ATOM 1945 O O . GLN A 1 295 ? 80.939 45.851 -8.825 1.00 69.31 295 GLN A O 1
ATOM 1951 N N . LYS A 1 296 ? 81.349 47.582 -7.456 1.00 71.27 296 LYS A N 1
ATOM 1952 C CA . LYS A 1 296 ? 80.258 48.403 -7.972 1.00 72.27 296 LYS A CA 1
ATOM 1953 C C . LYS A 1 296 ? 80.347 48.465 -9.480 1.00 71.56 296 LYS A C 1
ATOM 1954 O O . LYS A 1 296 ? 79.346 48.325 -10.170 1.00 72.31 296 LYS A O 1
ATOM 1960 N N . LYS A 1 297 ? 81.556 48.652 -9.992 1.00 70.36 297 LYS A N 1
ATOM 1961 C CA . LYS A 1 297 ? 81.756 48.724 -11.430 1.00 69.88 297 LYS A CA 1
ATOM 1962 C C . LYS A 1 297 ? 81.226 47.480 -12.132 1.00 68.84 297 LYS A C 1
ATOM 1963 O O . LYS A 1 297 ? 80.464 47.582 -13.083 1.00 70.39 297 LYS A O 1
ATOM 1969 N N . TYR A 1 298 ? 81.599 46.301 -11.663 1.00 67.84 298 TYR A N 1
ATOM 1970 C CA . TYR A 1 298 ? 81.107 45.084 -12.292 1.00 67.78 298 TYR A CA 1
ATOM 1971 C C . TYR A 1 298 ? 79.634 44.806 -12.059 1.00 69.61 298 TYR A C 1
ATOM 1972 O O . TYR A 1 298 ? 78.988 44.218 -12.910 1.00 72.36 298 TYR A O 1
ATOM 1981 N N . LEU A 1 299 ? 79.098 45.185 -10.908 1.00 70.34 299 LEU A N 1
ATOM 1982 C CA . LEU A 1 299 ? 77.683 44.948 -10.652 1.00 69.22 299 LEU A CA 1
ATOM 1983 C C . LEU A 1 299 ? 76.889 45.592 -11.773 1.00 70.38 299 LEU A C 1
ATOM 1984 O O . LEU A 1 299 ? 76.018 44.959 -12.369 1.00 70.69 299 LEU A O 1
ATOM 1989 N N . ASP A 1 300 ? 77.211 46.850 -12.059 1.00 71.54 300 ASP A N 1
ATOM 1990 C CA . ASP A 1 300 ? 76.550 47.607 -13.118 1.00 74.21 300 ASP A CA 1
ATOM 1991 C C . ASP A 1 300 ? 76.614 46.845 -14.422 1.00 73.69 300 ASP A C 1
ATOM 1992 O O . ASP A 1 300 ? 75.661 46.831 -15.200 1.00 73.00 300 ASP A O 1
ATOM 1997 N N . GLN A 1 301 ? 77.763 46.234 -14.668 1.00 73.43 301 GLN A N 1
ATOM 1998 C CA . GLN A 1 301 ? 77.969 45.470 -15.881 1.00 73.50 301 GLN A CA 1
ATOM 1999 C C . GLN A 1 301 ? 77.121 44.202 -15.872 1.00 74.53 301 GLN A C 1
ATOM 2000 O O . GLN A 1 301 ? 76.507 43.866 -16.878 1.00 76.40 301 GLN A O 1
ATOM 2006 N N . ILE A 1 302 ? 77.081 43.499 -14.744 1.00 74.50 302 ILE A N 1
ATOM 2007 C CA . ILE A 1 302 ? 76.280 42.284 -14.643 1.00 74.07 302 ILE A CA 1
ATOM 2008 C C . ILE A 1 302 ? 74.832 42.617 -14.922 1.00 76.14 302 ILE A C 1
ATOM 2009 O O . ILE A 1 302 ? 74.154 41.908 -15.661 1.00 75.07 302 ILE A O 1
ATOM 2014 N N . ASP A 1 303 ? 74.366 43.707 -14.321 1.00 79.26 303 ASP A N 1
ATOM 2015 C CA . ASP A 1 303 ? 72.987 44.167 -14.494 1.00 82.57 303 ASP A CA 1
ATOM 2016 C C . ASP A 1 303 ? 72.703 44.381 -15.983 1.00 82.25 303 ASP A C 1
ATOM 2017 O O . ASP A 1 303 ? 71.642 44.015 -16.491 1.00 83.43 303 ASP A O 1
ATOM 2022 N N . GLU A 1 304 ? 73.668 44.983 -16.670 1.00 80.57 304 GLU A N 1
ATOM 2023 C CA . GLU A 1 304 ? 73.539 45.264 -18.094 1.00 77.93 304 GLU A CA 1
ATOM 2024 C C . GLU A 1 304 ? 73.612 43.978 -18.905 1.00 76.08 304 GLU A C 1
ATOM 2025 O O . GLU A 1 304 ? 72.879 43.800 -19.859 1.00 75.90 304 GLU A O 1
ATOM 2031 N N . LEU A 1 305 ? 74.487 43.066 -18.511 1.00 75.55 305 LEU A N 1
ATOM 2032 C CA . LEU A 1 305 ? 74.631 41.818 -19.244 1.00 74.37 305 LEU A CA 1
ATOM 2033 C C . LEU A 1 305 ? 73.445 40.886 -19.109 1.00 74.16 305 LEU A C 1
ATOM 2034 O O . LEU A 1 305 ? 73.046 40.265 -20.086 1.00 74.10 305 LEU A O 1
ATOM 2039 N N . TYR A 1 306 ? 72.903 40.761 -17.901 1.00 74.10 306 TYR A N 1
ATOM 2040 C CA . TYR A 1 306 ? 71.743 39.896 -17.679 1.00 75.92 306 TYR A CA 1
ATOM 2041 C C . TYR A 1 306 ? 70.527 40.709 -17.188 1.00 79.60 306 TYR A C 1
ATOM 2042 O O . TYR A 1 306 ? 70.245 40.782 -15.991 1.00 80.47 306 TYR A O 1
ATOM 2051 N N . GLU A 1 307 ? 69.794 41.307 -18.119 1.00 82.44 307 GLU A N 1
ATOM 2052 C CA . GLU A 1 307 ? 68.646 42.127 -17.764 1.00 84.23 307 GLU A CA 1
ATOM 2053 C C . GLU A 1 307 ? 67.433 41.283 -17.395 1.00 81.92 307 GLU A C 1
ATOM 2054 O O . GLU A 1 307 ? 66.596 41.685 -16.590 1.00 81.62 307 GLU A O 1
ATOM 2060 N N . ASP A 1 308 ? 67.353 40.106 -17.988 1.00 81.14 308 ASP A N 1
ATOM 2061 C CA . ASP A 1 308 ? 66.240 39.187 -17.771 1.00 80.63 308 ASP A CA 1
ATOM 2062 C C . ASP A 1 308 ? 66.467 38.261 -16.573 1.00 76.79 308 ASP A C 1
ATOM 2063 O O . ASP A 1 308 ? 65.610 37.447 -16.225 1.00 74.84 308 ASP A O 1
ATOM 2068 N N . PHE A 1 309 ? 67.626 38.399 -15.945 1.00 73.15 309 PHE A N 1
ATOM 2069 C CA . PHE A 1 309 ? 67.998 37.576 -14.804 1.00 69.84 309 PHE A CA 1
ATOM 2070 C C . PHE A 1 309 ? 67.669 38.176 -13.439 1.00 68.70 309 PHE A C 1
ATOM 2071 O O . PHE A 1 309 ? 67.502 39.384 -13.284 1.00 68.74 309 PHE A O 1
ATOM 2079 N N . HIS A 1 310 ? 67.596 37.309 -12.438 1.00 66.23 310 HIS A N 1
ATOM 2080 C CA . HIS A 1 310 ? 67.346 37.741 -11.074 1.00 63.62 310 HIS A CA 1
ATOM 2081 C C . HIS A 1 310 ? 68.729 37.920 -10.472 1.00 63.07 310 HIS A C 1
ATOM 2082 O O . HIS A 1 310 ? 69.337 36.951 -10.024 1.00 63.86 310 HIS A O 1
ATOM 2089 N N . VAL A 1 311 ? 69.244 39.139 -10.465 1.00 60.75 311 VAL A N 1
ATOM 2090 C CA . VAL A 1 311 ? 70.569 39.364 -9.907 1.00 56.98 311 VAL A CA 1
ATOM 2091 C C . VAL A 1 311 ? 70.445 39.734 -8.446 1.00 54.77 311 VAL A C 1
ATOM 2092 O O . VAL A 1 311 ? 70.039 40.839 -8.128 1.00 54.72 311 VAL A O 1
ATOM 2096 N N . VAL A 1 312 ? 70.795 38.801 -7.562 1.00 52.23 312 VAL A N 1
ATOM 2097 C CA . VAL A 1 312 ? 70.685 39.021 -6.120 1.00 50.15 312 VAL A CA 1
ATOM 2098 C C . VAL A 1 312 ? 71.947 39.461 -5.400 1.00 50.01 312 VAL A C 1
ATOM 2099 O O . VAL A 1 312 ? 72.910 38.703 -5.313 1.00 52.16 312 VAL A O 1
ATOM 2103 N N . LYS A 1 313 ? 71.936 40.676 -4.854 1.00 48.25 313 LYS A N 1
ATOM 2104 C CA . LYS A 1 313 ? 73.095 41.186 -4.139 1.00 47.19 313 LYS A CA 1
ATOM 2105 C C . LYS A 1 313 ? 73.080 40.804 -2.658 1.00 47.76 313 LYS A C 1
ATOM 2106 O O . LYS A 1 313 ? 72.132 41.107 -1.939 1.00 48.49 313 LYS A O 1
ATOM 2112 N N . MET A 1 314 ? 74.129 40.127 -2.214 1.00 46.36 314 MET A N 1
ATOM 2113 C CA . MET A 1 314 ? 74.261 39.708 -0.826 1.00 46.57 314 MET A CA 1
ATOM 2114 C C . MET A 1 314 ? 75.436 40.450 -0.212 1.00 49.39 314 MET A C 1
ATOM 2115 O O . MET A 1 314 ? 76.501 40.544 -0.806 1.00 51.82 314 MET A O 1
ATOM 2120 N N . PRO A 1 315 ? 75.278 40.945 1.009 1.00 51.86 315 PRO A N 1
ATOM 2121 C CA . PRO A 1 315 ? 76.291 41.691 1.740 1.00 53.42 315 PRO A CA 1
ATOM 2122 C C . PRO A 1 315 ? 77.323 40.805 2.369 1.00 57.11 315 PRO A C 1
ATOM 2123 O O . PRO A 1 315 ? 77.045 39.655 2.678 1.00 60.66 315 PRO A O 1
ATOM 2127 N N . LEU A 1 316 ? 78.513 41.350 2.578 1.00 60.50 316 LEU A N 1
ATOM 2128 C CA . LEU A 1 316 ? 79.609 40.615 3.197 1.00 62.72 316 LEU A CA 1
ATOM 2129 C C . LEU A 1 316 ? 79.550 40.886 4.685 1.00 65.36 316 LEU A C 1
ATOM 2130 O O . LEU A 1 316 ? 79.783 42.011 5.107 1.00 65.89 316 LEU A O 1
ATOM 2135 N N . CYS A 1 317 ? 79.247 39.859 5.469 1.00 68.13 317 CYS A N 1
ATOM 2136 C CA . CYS A 1 317 ? 79.158 39.975 6.911 1.00 71.64 317 CYS A CA 1
ATOM 2137 C C . CYS A 1 317 ? 80.518 39.830 7.583 1.00 74.22 317 CYS A C 1
ATOM 2138 O O . CYS A 1 317 ? 81.440 39.237 7.010 1.00 76.28 317 CYS A O 1
ATOM 2141 N N . ALA A 1 318 ? 80.648 40.376 8.791 1.00 75.38 318 ALA A N 1
ATOM 2142 C CA . ALA A 1 318 ? 81.904 40.292 9.517 1.00 76.86 318 ALA A CA 1
ATOM 2143 C C . ALA A 1 318 ? 82.072 38.891 10.087 1.00 78.56 318 ALA A C 1
ATOM 2144 O O . ALA A 1 318 ? 81.402 38.504 11.052 1.00 77.82 318 ALA A O 1
ATOM 2146 N N . GLY A 1 319 ? 82.953 38.119 9.458 1.00 80.00 319 GLY A N 1
ATOM 2147 C CA . GLY A 1 319 ? 83.207 36.767 9.921 1.00 81.19 319 GLY A CA 1
ATOM 2148 C C . GLY A 1 319 ? 82.148 35.726 9.556 1.00 81.23 319 GLY A C 1
ATOM 2149 O O . GLY A 1 319 ? 81.025 36.044 9.172 1.00 79.88 319 GLY A O 1
ATOM 2150 N N . GLU A 1 320 ? 82.532 34.456 9.709 1.00 81.30 320 GLU A N 1
ATOM 2151 C CA . GLU A 1 320 ? 81.675 33.322 9.363 1.00 81.17 320 GLU A CA 1
ATOM 2152 C C . GLU A 1 320 ? 80.167 33.531 9.559 1.00 78.98 320 GLU A C 1
ATOM 2153 O O . GLU A 1 320 ? 79.712 34.306 10.385 1.00 78.58 320 GLU A O 1
ATOM 2159 N N . ILE A 1 321 ? 79.428 32.732 8.785 1.00 76.96 321 ILE A N 1
ATOM 2160 C CA . ILE A 1 321 ? 77.985 32.665 8.806 1.00 74.98 321 ILE A CA 1
ATOM 2161 C C . ILE A 1 321 ? 77.720 31.189 8.963 1.00 74.98 321 ILE A C 1
ATOM 2162 O O . ILE A 1 321 ? 77.467 30.490 7.989 1.00 75.86 321 ILE A O 1
ATOM 2167 N N . ARG A 1 322 ? 77.831 30.716 10.192 1.00 73.81 322 ARG A N 1
ATOM 2168 C CA . ARG A 1 322 ? 77.618 29.320 10.466 1.00 73.52 322 ARG A CA 1
ATOM 2169 C C . ARG A 1 322 ? 76.450 29.100 11.405 1.00 73.31 322 ARG A C 1
ATOM 2170 O O . ARG A 1 322 ? 76.093 29.983 12.180 1.00 73.25 322 ARG A O 1
ATOM 2178 N N . GLY A 1 323 ? 75.836 27.927 11.310 1.00 71.99 323 GLY A N 1
ATOM 2179 C CA . GLY A 1 323 ? 74.718 27.603 12.176 1.00 73.88 323 GLY A CA 1
ATOM 2180 C C . GLY A 1 323 ? 73.397 28.276 11.856 1.00 75.13 323 GLY A C 1
ATOM 2181 O O . GLY A 1 323 ? 73.352 29.479 11.622 1.00 75.78 323 GLY A O 1
ATOM 2182 N N . LEU A 1 324 ? 72.322 27.490 11.895 1.00 75.46 324 LEU A N 1
ATOM 2183 C CA . LEU A 1 324 ? 70.969 27.942 11.589 1.00 75.77 324 LEU A CA 1
ATOM 2184 C C . LEU A 1 324 ? 70.553 29.356 12.006 1.00 76.84 324 LEU A C 1
ATOM 2185 O O . LEU A 1 324 ? 69.939 30.077 11.221 1.00 76.64 324 LEU A O 1
ATOM 2190 N N . ASN A 1 325 ? 70.871 29.757 13.228 1.00 78.67 325 ASN A N 1
ATOM 2191 C CA . ASN A 1 325 ? 70.495 31.084 13.707 1.00 81.56 325 ASN A CA 1
ATOM 2192 C C . ASN A 1 325 ? 71.008 32.219 12.824 1.00 80.85 325 ASN A C 1
ATOM 2193 O O . ASN A 1 325 ? 70.393 33.282 12.738 1.00 81.22 325 ASN A O 1
ATOM 2198 N N . ASN A 1 326 ? 72.148 31.991 12.185 1.00 79.06 326 ASN A N 1
ATOM 2199 C CA . ASN A 1 326 ? 72.754 32.990 11.312 1.00 76.36 326 ASN A CA 1
ATOM 2200 C C . ASN A 1 326 ? 72.427 32.709 9.847 1.00 72.90 326 ASN A C 1
ATOM 2201 O O . ASN A 1 326 ? 72.083 33.613 9.100 1.00 72.53 326 ASN A O 1
ATOM 2206 N N . LEU A 1 327 ? 72.552 31.456 9.441 1.00 69.78 327 LEU A N 1
ATOM 2207 C CA . LEU A 1 327 ? 72.235 31.092 8.081 1.00 67.23 327 LEU A CA 1
ATOM 2208 C C . LEU A 1 327 ? 70.843 31.642 7.776 1.00 66.58 327 LEU A C 1
ATOM 2209 O O . LEU A 1 327 ? 70.582 32.152 6.683 1.00 67.06 327 LEU A O 1
ATOM 2214 N N . THR A 1 328 ? 69.957 31.557 8.755 1.00 64.09 328 THR A N 1
ATOM 2215 C CA . THR A 1 328 ? 68.613 32.047 8.565 1.00 62.51 328 THR A CA 1
ATOM 2216 C C . THR A 1 328 ? 68.653 33.550 8.419 1.00 61.78 328 THR A C 1
ATOM 2217 O O . THR A 1 328 ? 68.272 34.084 7.397 1.00 61.25 328 THR A O 1
ATOM 2221 N N . LYS A 1 329 ? 69.140 34.239 9.441 1.00 61.81 329 LYS A N 1
ATOM 2222 C CA . LYS A 1 329 ? 69.206 35.693 9.389 1.00 61.10 329 LYS A CA 1
ATOM 2223 C C . LYS A 1 329 ? 69.809 36.208 8.078 1.00 60.26 329 LYS A C 1
ATOM 2224 O O . LYS A 1 329 ? 69.314 37.160 7.498 1.00 61.50 329 LYS A O 1
ATOM 2230 N N . PHE A 1 330 ? 70.875 35.582 7.609 1.00 59.89 330 PHE A N 1
ATOM 2231 C CA . PHE A 1 330 ? 71.522 36.001 6.372 1.00 58.36 330 PHE A CA 1
ATOM 2232 C C . PHE A 1 330 ? 70.690 35.644 5.161 1.00 59.05 330 PHE A C 1
ATOM 2233 O O . PHE A 1 330 ? 70.589 36.420 4.229 1.00 61.44 330 PHE A O 1
ATOM 2241 N N . SER A 1 331 ? 70.085 34.464 5.191 1.00 58.18 331 SER A N 1
ATOM 2242 C CA . SER A 1 331 ? 69.281 33.971 4.089 1.00 56.45 331 SER A CA 1
ATOM 2243 C C . SER A 1 331 ? 68.058 34.781 3.722 1.00 55.31 331 SER A C 1
ATOM 2244 O O . SER A 1 331 ? 67.574 34.677 2.614 1.00 56.08 331 SER A O 1
ATOM 2247 N N . GLN A 1 332 ? 67.535 35.580 4.634 1.00 55.79 332 GLN A N 1
ATOM 2248 C CA . GLN A 1 332 ? 66.328 36.317 4.308 1.00 57.08 332 GLN A CA 1
ATOM 2249 C C . GLN A 1 332 ? 66.573 37.370 3.265 1.00 57.08 332 GLN A C 1
ATOM 2250 O O . GLN A 1 332 ? 65.638 37.859 2.664 1.00 59.00 332 GLN A O 1
ATOM 2256 N N . PHE A 1 333 ? 67.830 37.706 3.017 1.00 57.99 333 PHE A N 1
ATOM 2257 C CA . PHE A 1 333 ? 68.134 38.708 1.999 1.00 60.23 333 PHE A CA 1
ATOM 2258 C C . PHE A 1 333 ? 68.113 38.111 0.576 1.00 60.82 333 PHE A C 1
ATOM 2259 O O . PHE A 1 333 ? 68.615 38.732 -0.375 1.00 62.37 333 PHE A O 1
ATOM 2267 N N . LEU A 1 334 ? 67.559 36.903 0.446 1.00 57.49 334 LEU A N 1
ATOM 2268 C CA . LEU A 1 334 ? 67.435 36.239 -0.845 1.00 54.45 334 LEU A CA 1
ATOM 2269 C C . LEU A 1 334 ? 65.984 36.447 -1.204 1.00 55.80 334 LEU A C 1
ATOM 2270 O O . LEU A 1 334 ? 65.579 36.282 -2.359 1.00 58.29 334 LEU A O 1
ATOM 2275 N N . ASN A 1 335 ? 65.193 36.803 -0.200 1.00 54.93 335 ASN A N 1
ATOM 2276 C CA . ASN A 1 335 ? 63.781 37.022 -0.419 1.00 53.42 335 ASN A CA 1
ATOM 2277 C C . ASN A 1 335 ? 63.518 38.500 -0.581 1.00 53.36 335 ASN A C 1
ATOM 2278 O O . ASN A 1 335 ? 63.184 38.958 -1.656 1.00 53.50 335 ASN A O 1
ATOM 2283 N N . LYS A 1 336 ? 63.663 39.251 0.492 1.00 53.57 336 LYS A N 1
ATOM 2284 C CA . LYS A 1 336 ? 63.483 40.675 0.433 1.00 54.62 336 LYS A CA 1
ATOM 2285 C C . LYS A 1 336 ? 64.908 41.169 0.256 1.00 55.54 336 LYS A C 1
ATOM 2286 O O . LYS A 1 336 ? 65.755 40.938 1.115 1.00 55.86 336 LYS A O 1
ATOM 2292 N N . GLU A 1 337 ? 65.188 41.832 -0.860 1.00 56.66 337 GLU A N 1
ATOM 2293 C CA . GLU A 1 337 ? 66.537 42.311 -1.131 1.00 57.78 337 GLU A CA 1
ATOM 2294 C C . GLU A 1 337 ? 67.131 43.172 -0.035 1.00 59.50 337 GLU A C 1
ATOM 2295 O O . GLU A 1 337 ? 66.466 44.021 0.552 1.00 59.29 337 GLU A O 1
ATOM 2301 N N . TYR A 1 338 ? 68.404 42.928 0.245 1.00 61.57 338 TYR A N 1
ATOM 2302 C CA . TYR A 1 338 ? 69.139 43.654 1.270 1.00 61.42 338 TYR A CA 1
ATOM 2303 C C . TYR A 1 338 ? 69.295 45.124 0.936 1.00 61.81 338 TYR A C 1
ATOM 2304 O O . TYR A 1 338 ? 69.666 45.494 -0.169 1.00 58.70 338 TYR A O 1
ATOM 2313 N N . ASN A 1 339 ? 68.994 45.964 1.917 1.00 65.59 339 ASN A N 1
ATOM 2314 C CA . ASN A 1 339 ? 69.121 47.406 1.771 1.00 67.61 339 ASN A CA 1
ATOM 2315 C C . ASN A 1 339 ? 70.212 47.820 2.738 1.00 70.18 339 ASN A C 1
ATOM 2316 O O . ASN A 1 339 ? 70.029 47.758 3.953 1.00 70.38 339 ASN A O 1
ATOM 2321 N N . PRO A 1 340 ? 71.360 48.251 2.203 1.00 72.54 340 PRO A N 1
ATOM 2322 C CA . PRO A 1 340 ? 72.548 48.692 2.943 1.00 75.17 340 PRO A CA 1
ATOM 2323 C C . PRO A 1 340 ? 72.281 49.728 4.033 1.00 77.25 340 PRO A C 1
ATOM 2324 O O . PRO A 1 340 ? 72.958 49.746 5.055 1.00 77.61 340 PRO A O 1
ATOM 2328 N N . ILE A 1 341 ? 71.299 50.588 3.799 1.00 79.61 341 ILE A N 1
ATOM 2329 C CA . ILE A 1 341 ? 70.921 51.618 4.748 1.00 81.89 341 ILE A CA 1
ATOM 2330 C C . ILE A 1 341 ? 70.244 50.986 5.960 1.00 83.90 341 ILE A C 1
ATOM 2331 O O . ILE A 1 341 ? 70.842 50.840 7.024 1.00 85.39 341 ILE A O 1
ATOM 2336 N N . THR A 1 342 ? 68.991 50.599 5.776 1.00 84.95 342 THR A N 1
ATOM 2337 C CA . THR A 1 342 ? 68.203 50.015 6.833 1.00 86.34 342 THR A CA 1
ATOM 2338 C C . THR A 1 342 ? 68.783 48.748 7.467 1.00 87.79 342 THR A C 1
ATOM 2339 O O . THR A 1 342 ? 69.040 48.716 8.671 1.00 87.77 342 THR A O 1
ATOM 2343 N N . ASP A 1 343 ? 69.023 47.731 6.650 1.00 90.44 343 ASP A N 1
ATOM 2344 C CA . ASP A 1 343 ? 69.542 46.447 7.110 1.00 93.84 343 ASP A CA 1
ATOM 2345 C C . ASP A 1 343 ? 71.013 46.433 7.541 1.00 96.67 343 ASP A C 1
ATOM 2346 O O . ASP A 1 343 ? 71.529 45.390 7.937 1.00 96.75 343 ASP A O 1
ATOM 2351 N N . GLY A 1 344 ? 71.678 47.584 7.482 1.00 99.32 344 GLY A N 1
ATOM 2352 C CA . GLY A 1 344 ? 73.083 47.645 7.862 1.00 102.84 344 GLY A CA 1
ATOM 2353 C C . GLY A 1 344 ? 73.447 46.949 9.164 1.00 105.64 344 GLY A C 1
ATOM 2354 O O . GLY A 1 344 ? 74.531 46.380 9.292 1.00 106.20 344 GLY A O 1
ATOM 2355 N N . LYS A 1 345 ? 72.539 46.989 10.134 1.00 107.81 345 LYS A N 1
ATOM 2356 C CA . LYS A 1 345 ? 72.775 46.383 11.440 1.00 109.87 345 LYS A CA 1
ATOM 2357 C C . LYS A 1 345 ? 72.808 44.862 11.373 1.00 112.22 345 LYS A C 1
ATOM 2358 O O . LYS A 1 345 ? 73.785 44.229 11.782 1.00 113.11 345 LYS A O 1
ATOM 2364 N N . VAL A 1 346 ? 71.718 44.295 10.859 1.00 114.35 346 VAL A N 1
ATOM 2365 C CA . VAL A 1 346 ? 71.526 42.847 10.728 1.00 116.35 346 VAL A CA 1
ATOM 2366 C C . VAL A 1 346 ? 72.738 42.045 10.208 1.00 118.06 346 VAL A C 1
ATOM 2367 O O . VAL A 1 346 ? 72.773 40.826 10.342 1.00 118.38 346 VAL A O 1
ATOM 2371 N N . ILE A 1 347 ? 73.724 42.715 9.619 1.00 119.72 347 ILE A N 1
ATOM 2372 C CA . ILE A 1 347 ? 74.906 42.027 9.108 1.00 121.09 347 ILE A CA 1
ATOM 2373 C C . ILE A 1 347 ? 76.029 42.065 10.142 1.00 123.93 347 ILE A C 1
ATOM 2374 O O . ILE A 1 347 ? 77.165 41.682 9.858 1.00 124.22 347 ILE A O 1
ATOM 2379 N N . TYR A 1 348 ? 75.700 42.544 11.339 1.00 126.62 348 TYR A N 1
ATOM 2380 C CA . TYR A 1 348 ? 76.658 42.644 12.432 1.00 128.95 348 TYR A CA 1
ATOM 2381 C C . TYR A 1 348 ? 76.209 41.856 13.649 1.00 129.99 348 TYR A C 1
ATOM 2382 O O . TYR A 1 348 ? 76.871 41.868 14.681 1.00 130.74 348 TYR A O 1
ATOM 2391 N N . GLU A 1 349 ? 75.073 41.181 13.533 1.00 131.38 349 GLU A N 1
ATOM 2392 C CA . GLU A 1 349 ? 74.563 40.364 14.630 1.00 132.99 349 GLU A CA 1
ATOM 2393 C C . GLU A 1 349 ? 75.180 38.982 14.468 1.00 133.77 349 GLU A C 1
ATOM 2394 O O . GLU A 1 349 ? 74.979 38.084 15.288 1.00 133.76 349 GLU A O 1
ATOM 2400 N N . LEU A 1 350 ? 75.844 38.814 13.329 1.00 134.41 350 LEU A N 1
ATOM 2401 C CA . LEU A 1 350 ? 76.458 37.554 12.947 1.00 134.62 350 LEU A CA 1
ATOM 2402 C C . LEU A 1 350 ? 77.878 37.416 13.502 1.00 136.11 350 LEU A C 1
ATOM 2403 O O . LEU A 1 350 ? 78.862 37.773 12.839 1.00 137.23 350 LEU A O 1
ATOM 2408 N N . GLU A 1 351 ? 77.965 36.895 14.727 1.00 136.64 351 GLU A N 1
ATOM 2409 C CA . GLU A 1 351 ? 79.243 36.691 15.414 1.00 136.75 351 GLU A CA 1
ATOM 2410 C C . GLU A 1 351 ? 80.089 37.972 15.444 1.00 136.48 351 GLU A C 1
ATOM 2411 O O . GLU A 1 351 ? 80.897 38.127 16.389 1.00 135.55 351 GLU A O 1
ATOM 2417 N N . PRO B 2 14 ? 76.562 24.408 -52.618 1.00 159.22 34 PRO E N 1
ATOM 2418 C CA . PRO B 2 14 ? 77.638 23.625 -53.281 1.00 158.75 34 PRO E CA 1
ATOM 2419 C C . PRO B 2 14 ? 78.733 24.554 -53.804 1.00 158.02 34 PRO E C 1
ATOM 2420 O O . PRO B 2 14 ? 79.920 24.250 -53.723 1.00 157.62 34 PRO E O 1
ATOM 2424 N N . GLY B 2 15 ? 78.313 25.688 -54.345 1.00 157.68 35 GLY E N 1
ATOM 2425 C CA . GLY B 2 15 ? 79.249 26.657 -54.872 1.00 157.54 35 GLY E CA 1
ATOM 2426 C C . GLY B 2 15 ? 78.781 28.042 -54.476 1.00 157.74 35 GLY E C 1
ATOM 2427 O O . GLY B 2 15 ? 79.588 28.965 -54.353 1.00 157.95 35 GLY E O 1
ATOM 2428 N N . ASN B 2 16 ? 77.470 28.185 -54.278 1.00 157.47 36 ASN E N 1
ATOM 2429 C CA . ASN B 2 16 ? 76.874 29.465 -53.877 1.00 157.00 36 ASN E CA 1
ATOM 2430 C C . ASN B 2 16 ? 76.491 29.411 -52.395 1.00 155.53 36 ASN E C 1
ATOM 2431 O O . ASN B 2 16 ? 76.184 30.435 -51.776 1.00 155.33 36 ASN E O 1
ATOM 2436 N N . GLU B 2 17 ? 76.508 28.210 -51.830 1.00 153.47 37 GLU E N 1
ATOM 2437 C CA . GLU B 2 17 ? 76.167 28.050 -50.430 1.00 151.02 37 GLU E CA 1
ATOM 2438 C C . GLU B 2 17 ? 77.352 27.603 -49.609 1.00 149.41 37 GLU E C 1
ATOM 2439 O O . GLU B 2 17 ? 77.568 28.104 -48.511 1.00 149.59 37 GLU E O 1
ATOM 2445 N N . LEU B 2 18 ? 78.137 26.676 -50.135 1.00 147.43 38 LEU E N 1
ATOM 2446 C CA . LEU B 2 18 ? 79.296 26.221 -49.389 1.00 145.67 38 LEU E CA 1
ATOM 2447 C C . LEU B 2 18 ? 80.479 27.156 -49.609 1.00 144.03 38 LEU E C 1
ATOM 2448 O O . LEU B 2 18 ? 81.566 26.924 -49.092 1.00 143.87 38 LEU E O 1
ATOM 2453 N N . SER B 2 19 ? 80.258 28.217 -50.378 1.00 142.42 39 SER E N 1
ATOM 2454 C CA . SER B 2 19 ? 81.301 29.196 -50.652 1.00 140.98 39 SER E CA 1
ATOM 2455 C C . SER B 2 19 ? 80.901 30.554 -50.107 1.00 139.65 39 SER E C 1
ATOM 2456 O O . SER B 2 19 ? 81.586 31.110 -49.257 1.00 139.76 39 SER E O 1
ATOM 2459 N N . LYS B 2 20 ? 79.787 31.088 -50.594 1.00 138.46 40 LYS E N 1
ATOM 2460 C CA . LYS B 2 20 ? 79.327 32.389 -50.129 1.00 137.38 40 LYS E CA 1
ATOM 2461 C C . LYS B 2 20 ? 78.985 32.389 -48.639 1.00 135.98 40 LYS E C 1
ATOM 2462 O O . LYS B 2 20 ? 78.947 33.450 -48.009 1.00 136.18 40 LYS E O 1
ATOM 2468 N N . LYS B 2 21 ? 78.734 31.207 -48.077 1.00 133.78 41 LYS E N 1
ATOM 2469 C CA . LYS B 2 21 ? 78.416 31.099 -46.655 1.00 130.81 41 LYS E CA 1
ATOM 2470 C C . LYS B 2 21 ? 79.684 30.861 -45.840 1.00 128.37 41 LYS E C 1
ATOM 2471 O O . LYS B 2 21 ? 80.041 31.664 -44.978 1.00 128.02 41 LYS E O 1
ATOM 2477 N N . TYR B 2 22 ? 80.370 29.761 -46.126 1.00 125.30 42 TYR E N 1
ATOM 2478 C CA . TYR B 2 22 ? 81.593 29.417 -45.419 1.00 122.58 42 TYR E CA 1
ATOM 2479 C C . TYR B 2 22 ? 82.596 30.561 -45.448 1.00 121.32 42 TYR E C 1
ATOM 2480 O O . TYR B 2 22 ? 83.623 30.498 -44.794 1.00 122.15 42 TYR E O 1
ATOM 2489 N N . LEU B 2 23 ? 82.303 31.603 -46.214 1.00 119.66 43 LEU E N 1
ATOM 2490 C CA . LEU B 2 23 ? 83.191 32.758 -46.281 1.00 118.59 43 LEU E CA 1
ATOM 2491 C C . LEU B 2 23 ? 82.592 33.926 -45.517 1.00 118.54 43 LEU E C 1
ATOM 2492 O O . LEU B 2 23 ? 83.238 34.486 -44.637 1.00 119.30 43 LEU E O 1
ATOM 2497 N N . ALA B 2 24 ? 81.359 34.293 -45.854 1.00 117.95 44 ALA E N 1
ATOM 2498 C CA . ALA B 2 24 ? 80.682 35.396 -45.177 1.00 117.65 44 ALA E CA 1
ATOM 2499 C C . ALA B 2 24 ? 80.851 35.254 -43.662 1.00 117.75 44 ALA E C 1
ATOM 2500 O O . ALA B 2 24 ? 81.172 36.224 -42.965 1.00 118.34 44 ALA E O 1
ATOM 2502 N N . LYS B 2 25 ? 80.638 34.035 -43.163 1.00 116.68 45 LYS E N 1
ATOM 2503 C CA . LYS B 2 25 ? 80.771 33.736 -41.740 1.00 114.60 45 LYS E CA 1
ATOM 2504 C C . LYS B 2 25 ? 82.239 33.747 -41.303 1.00 113.67 45 LYS E C 1
ATOM 2505 O O . LYS B 2 25 ? 82.666 34.657 -40.585 1.00 114.28 45 LYS E O 1
ATOM 2511 N N . VAL B 2 26 ? 83.012 32.753 -41.741 1.00 111.28 46 VAL E N 1
ATOM 2512 C CA . VAL B 2 26 ? 84.424 32.684 -41.372 1.00 109.07 46 VAL E CA 1
ATOM 2513 C C . VAL B 2 26 ? 85.101 34.044 -41.524 1.00 107.97 46 VAL E C 1
ATOM 2514 O O . VAL B 2 26 ? 86.096 34.328 -40.867 1.00 107.03 46 VAL E O 1
ATOM 2518 N N . LYS B 2 27 ? 84.547 34.889 -42.382 1.00 107.73 47 LYS E N 1
ATOM 2519 C CA . LYS B 2 27 ? 85.107 36.209 -42.591 1.00 108.75 47 LYS E CA 1
ATOM 2520 C C . LYS B 2 27 ? 84.569 37.177 -41.546 1.00 109.12 47 LYS E C 1
ATOM 2521 O O . LYS B 2 27 ? 85.342 37.918 -40.936 1.00 109.34 47 LYS E O 1
ATOM 2527 N N . GLU B 2 28 ? 83.255 37.170 -41.327 1.00 109.03 48 GLU E N 1
ATOM 2528 C CA . GLU B 2 28 ? 82.657 38.061 -40.327 1.00 109.49 48 GLU E CA 1
ATOM 2529 C C . GLU B 2 28 ? 83.195 37.743 -38.937 1.00 108.82 48 GLU E C 1
ATOM 2530 O O . GLU B 2 28 ? 83.467 38.646 -38.142 1.00 109.07 48 GLU E O 1
ATOM 2536 N N . ARG B 2 29 ? 83.326 36.452 -38.646 1.00 107.82 49 ARG E N 1
ATOM 2537 C CA . ARG B 2 29 ? 83.850 36.010 -37.364 1.00 107.11 49 ARG E CA 1
ATOM 2538 C C . ARG B 2 29 ? 85.240 36.591 -37.180 1.00 106.49 49 ARG E C 1
ATOM 2539 O O . ARG B 2 29 ? 85.573 37.144 -36.133 1.00 106.22 49 ARG E O 1
ATOM 2547 N N . HIS B 2 30 ? 86.044 36.448 -38.222 1.00 105.95 50 HIS E N 1
ATOM 2548 C CA . HIS B 2 30 ? 87.403 36.945 -38.227 1.00 105.02 50 HIS E CA 1
ATOM 2549 C C . HIS B 2 30 ? 87.413 38.472 -38.204 1.00 104.70 50 HIS E C 1
ATOM 2550 O O . HIS B 2 30 ? 88.434 39.085 -37.930 1.00 104.71 50 HIS E O 1
ATOM 2557 N N . GLU B 2 31 ? 86.271 39.081 -38.495 1.00 104.64 51 GLU E N 1
ATOM 2558 C CA . GLU B 2 31 ? 86.160 40.534 -38.484 1.00 105.01 51 GLU E CA 1
ATOM 2559 C C . GLU B 2 31 ? 85.744 40.993 -37.103 1.00 104.44 51 GLU E C 1
ATOM 2560 O O . GLU B 2 31 ? 86.038 42.120 -36.700 1.00 104.88 51 GLU E O 1
ATOM 2566 N N . LEU B 2 32 ? 85.037 40.119 -36.389 1.00 103.15 52 LEU E N 1
ATOM 2567 C CA . LEU B 2 32 ? 84.582 40.426 -35.041 1.00 101.52 52 LEU E CA 1
ATOM 2568 C C . LEU B 2 32 ? 85.727 40.168 -34.082 1.00 102.11 52 LEU E C 1
ATOM 2569 O O . LEU B 2 32 ? 86.064 41.019 -33.261 1.00 102.80 52 LEU E O 1
ATOM 2574 N N . LYS B 2 33 ? 86.325 38.987 -34.202 1.00 102.29 53 LYS E N 1
ATOM 2575 C CA . LYS B 2 33 ? 87.443 38.593 -33.355 1.00 102.27 53 LYS E CA 1
ATOM 2576 C C . LYS B 2 33 ? 88.484 39.694 -33.274 1.00 102.82 53 LYS E C 1
ATOM 2577 O O . LYS B 2 33 ? 89.092 39.900 -32.230 1.00 102.89 53 LYS E O 1
ATOM 2583 N N . GLU B 2 34 ? 88.688 40.402 -34.375 1.00 104.27 54 GLU E N 1
ATOM 2584 C CA . GLU B 2 34 ? 89.661 41.486 -34.394 1.00 106.60 54 GLU E CA 1
ATOM 2585 C C . GLU B 2 34 ? 89.098 42.730 -33.727 1.00 105.51 54 GLU E C 1
ATOM 2586 O O . GLU B 2 34 ? 89.847 43.592 -33.270 1.00 105.90 54 GLU E O 1
ATOM 2592 N N . PHE B 2 35 ? 87.775 42.827 -33.678 1.00 104.27 55 PHE E N 1
ATOM 2593 C CA . PHE B 2 35 ? 87.136 43.971 -33.041 1.00 103.32 55 PHE E CA 1
ATOM 2594 C C . PHE B 2 35 ? 87.057 43.774 -31.535 1.00 102.66 55 PHE E C 1
ATOM 2595 O O . PHE B 2 35 ? 87.091 44.734 -30.775 1.00 103.08 55 PHE E O 1
ATOM 2603 N N . ASN B 2 36 ? 86.943 42.523 -31.110 1.00 101.44 56 ASN E N 1
ATOM 2604 C CA . ASN B 2 36 ? 86.856 42.211 -29.693 1.00 99.70 56 ASN E CA 1
ATOM 2605 C C . ASN B 2 36 ? 88.188 42.517 -29.008 1.00 98.95 56 ASN E C 1
ATOM 2606 O O . ASN B 2 36 ? 88.219 42.953 -27.857 1.00 99.43 56 ASN E O 1
ATOM 2611 N N . ASN B 2 37 ? 89.288 42.305 -29.722 1.00 97.03 57 ASN E N 1
ATOM 2612 C CA . ASN B 2 37 ? 90.600 42.562 -29.160 1.00 95.37 57 ASN E CA 1
ATOM 2613 C C . ASN B 2 37 ? 90.949 44.030 -29.242 1.00 94.87 57 ASN E C 1
ATOM 2614 O O . ASN B 2 37 ? 92.110 44.379 -29.414 1.00 95.84 57 ASN E O 1
ATOM 2619 N N . SER B 2 38 ? 89.947 44.891 -29.117 1.00 93.38 58 SER E N 1
ATOM 2620 C CA . SER B 2 38 ? 90.183 46.328 -29.174 1.00 93.22 58 SER E CA 1
ATOM 2621 C C . SER B 2 38 ? 89.417 47.039 -28.066 1.00 91.79 58 SER E C 1
ATOM 2622 O O . SER B 2 38 ? 89.365 48.268 -28.017 1.00 91.23 58 SER E O 1
ATOM 2625 N N . ILE B 2 39 ? 88.813 46.255 -27.181 1.00 90.22 59 ILE E N 1
ATOM 2626 C CA . ILE B 2 39 ? 88.057 46.803 -26.063 1.00 89.50 59 ILE E CA 1
ATOM 2627 C C . ILE B 2 39 ? 88.490 46.110 -24.785 1.00 88.85 59 ILE E C 1
ATOM 2628 O O . ILE B 2 39 ? 88.920 44.956 -24.812 1.00 88.76 59 ILE E O 1
ATOM 2633 N N . SER B 2 40 ? 88.388 46.820 -23.666 1.00 88.32 60 SER E N 1
ATOM 2634 C CA . SER B 2 40 ? 88.784 46.254 -22.382 1.00 88.51 60 SER E CA 1
ATOM 2635 C C . SER B 2 40 ? 87.751 45.275 -21.870 1.00 87.17 60 SER E C 1
ATOM 2636 O O . SER B 2 40 ? 86.638 45.661 -21.526 1.00 87.63 60 SER E O 1
ATOM 2639 N N . ALA B 2 41 ? 88.126 44.005 -21.819 1.00 84.70 61 ALA E N 1
ATOM 2640 C CA . ALA B 2 41 ? 87.226 42.993 -21.329 1.00 84.03 61 ALA E CA 1
ATOM 2641 C C . ALA B 2 41 ? 86.910 43.368 -19.901 1.00 85.02 61 ALA E C 1
ATOM 2642 O O . ALA B 2 41 ? 86.063 42.756 -19.258 1.00 85.76 61 ALA E O 1
ATOM 2644 N N . GLN B 2 42 ? 87.602 44.382 -19.401 1.00 86.37 62 GLN E N 1
ATOM 2645 C CA . GLN B 2 42 ? 87.390 44.839 -18.038 1.00 87.04 62 GLN E CA 1
ATOM 2646 C C . GLN B 2 42 ? 86.481 46.055 -17.965 1.00 86.90 62 GLN E C 1
ATOM 2647 O O . GLN B 2 42 ? 85.564 46.089 -17.155 1.00 87.36 62 GLN E O 1
ATOM 2653 N N . ASP B 2 43 ? 86.720 47.048 -18.814 1.00 86.01 63 ASP E N 1
ATOM 2654 C CA . ASP B 2 43 ? 85.897 48.249 -18.801 1.00 85.05 63 ASP E CA 1
ATOM 2655 C C . ASP B 2 43 ? 84.614 48.098 -19.582 1.00 81.81 63 ASP E C 1
ATOM 2656 O O . ASP B 2 43 ? 83.676 48.863 -19.388 1.00 80.57 63 ASP E O 1
ATOM 2661 N N . ASN B 2 44 ? 84.576 47.112 -20.468 1.00 78.95 64 ASN E N 1
ATOM 2662 C CA . ASN B 2 44 ? 83.398 46.869 -21.287 1.00 77.25 64 ASN E CA 1
ATOM 2663 C C . ASN B 2 44 ? 82.980 45.418 -21.179 1.00 75.32 64 ASN E C 1
ATOM 2664 O O . ASN B 2 44 ? 82.521 44.832 -22.155 1.00 76.40 64 ASN E O 1
ATOM 2669 N N . TYR B 2 45 ? 83.145 44.840 -19.994 1.00 72.45 65 TYR E N 1
ATOM 2670 C CA . TYR B 2 45 ? 82.788 43.446 -19.779 1.00 69.43 65 TYR E CA 1
ATOM 2671 C C . TYR B 2 45 ? 81.506 43.158 -20.516 1.00 70.65 65 TYR E C 1
ATOM 2672 O O . TYR B 2 45 ? 81.352 42.113 -21.149 1.00 69.77 65 TYR E O 1
ATOM 2681 N N . ALA B 2 46 ? 80.596 44.123 -20.423 1.00 73.16 66 ALA E N 1
ATOM 2682 C CA . ALA B 2 46 ? 79.287 44.073 -21.061 1.00 73.92 66 ALA E CA 1
ATOM 2683 C C . ALA B 2 46 ? 79.409 43.574 -22.489 1.00 74.52 66 ALA E C 1
ATOM 2684 O O . ALA B 2 46 ? 79.184 42.397 -22.763 1.00 74.41 66 ALA E O 1
ATOM 2686 N N . LYS B 2 47 ? 79.774 44.497 -23.383 1.00 75.31 67 LYS E N 1
ATOM 2687 C CA . LYS B 2 47 ? 79.948 44.224 -24.806 1.00 74.47 67 LYS E CA 1
ATOM 2688 C C . LYS B 2 47 ? 80.840 43.014 -25.007 1.00 72.13 67 LYS E C 1
ATOM 2689 O O . LYS B 2 47 ? 80.437 42.034 -25.620 1.00 71.44 67 LYS E O 1
ATOM 2695 N N . TRP B 2 48 ? 82.053 43.092 -24.478 1.00 69.96 68 TRP E N 1
ATOM 2696 C CA . TRP B 2 48 ? 83.010 42.007 -24.605 1.00 69.68 68 TRP E CA 1
ATOM 2697 C C . TRP B 2 48 ? 82.362 40.627 -24.514 1.00 71.02 68 TRP E C 1
ATOM 2698 O O . TRP B 2 48 ? 82.524 39.800 -25.406 1.00 71.08 68 TRP E O 1
ATOM 2709 N N . THR B 2 49 ? 81.628 40.377 -23.436 1.00 73.10 69 THR E N 1
ATOM 2710 C CA . THR B 2 49 ? 81.010 39.072 -23.252 1.00 75.32 69 THR E CA 1
ATOM 2711 C C . THR B 2 49 ? 79.935 38.802 -24.285 1.00 78.28 69 THR E C 1
ATOM 2712 O O . THR B 2 49 ? 79.681 37.640 -24.642 1.00 79.04 69 THR E O 1
ATOM 2716 N N . LYS B 2 50 ? 79.296 39.873 -24.762 1.00 80.78 70 LYS E N 1
ATOM 2717 C CA . LYS B 2 50 ? 78.250 39.752 -25.786 1.00 81.06 70 LYS E CA 1
ATOM 2718 C C . LYS B 2 50 ? 78.953 39.197 -27.022 1.00 81.97 70 LYS E C 1
ATOM 2719 O O . LYS B 2 50 ? 78.643 38.100 -27.487 1.00 83.04 70 LYS E O 1
ATOM 2725 N N . ASN B 2 51 ? 79.917 39.966 -27.526 1.00 81.21 71 ASN E N 1
ATOM 2726 C CA . ASN B 2 51 ? 80.684 39.583 -28.693 1.00 80.41 71 ASN E CA 1
ATOM 2727 C C . ASN B 2 51 ? 81.200 38.164 -28.584 1.00 81.88 71 ASN E C 1
ATOM 2728 O O . ASN B 2 51 ? 81.146 37.411 -29.553 1.00 84.29 71 ASN E O 1
ATOM 2733 N N . ASN B 2 52 ? 81.697 37.775 -27.419 1.00 82.19 72 ASN E N 1
ATOM 2734 C CA . ASN B 2 52 ? 82.180 36.412 -27.285 1.00 82.33 72 ASN E CA 1
ATOM 2735 C C . ASN B 2 52 ? 81.065 35.424 -27.545 1.00 83.27 72 ASN E C 1
ATOM 2736 O O . ASN B 2 52 ? 81.242 34.493 -28.319 1.00 82.38 72 ASN E O 1
ATOM 2741 N N . ARG B 2 53 ? 79.918 35.631 -26.904 1.00 85.64 73 ARG E N 1
ATOM 2742 C CA . ARG B 2 53 ? 78.779 34.740 -27.091 1.00 89.08 73 ARG E CA 1
ATOM 2743 C C . ARG B 2 53 ? 78.505 34.552 -28.577 1.00 90.36 73 ARG E C 1
ATOM 2744 O O . ARG B 2 53 ? 78.208 33.443 -29.033 1.00 90.92 73 ARG E O 1
ATOM 2752 N N . LYS B 2 54 ? 78.600 35.648 -29.328 1.00 90.96 74 LYS E N 1
ATOM 2753 C CA . LYS B 2 54 ? 78.383 35.617 -30.766 1.00 90.71 74 LYS E CA 1
ATOM 2754 C C . LYS B 2 54 ? 79.436 34.710 -31.395 1.00 91.28 74 LYS E C 1
ATOM 2755 O O . LYS B 2 54 ? 79.102 33.701 -32.017 1.00 91.08 74 LYS E O 1
ATOM 2761 N N . LEU B 2 55 ? 80.707 35.055 -31.210 1.00 91.65 75 LEU E N 1
ATOM 2762 C CA . LEU B 2 55 ? 81.798 34.256 -31.757 1.00 93.67 75 LEU E CA 1
ATOM 2763 C C . LEU B 2 55 ? 81.692 32.782 -31.386 1.00 95.75 75 LEU E C 1
ATOM 2764 O O . LEU B 2 55 ? 82.354 31.942 -31.980 1.00 95.28 75 LEU E O 1
ATOM 2769 N N . ASP B 2 56 ? 80.875 32.469 -30.393 1.00 99.42 76 ASP E N 1
ATOM 2770 C CA . ASP B 2 56 ? 80.726 31.086 -29.967 1.00 103.64 76 ASP E CA 1
ATOM 2771 C C . ASP B 2 56 ? 79.683 30.377 -30.804 1.00 104.52 76 ASP E C 1
ATOM 2772 O O . ASP B 2 56 ? 79.639 29.143 -30.835 1.00 105.45 76 ASP E O 1
ATOM 2777 N N . SER B 2 57 ? 78.841 31.160 -31.476 1.00 104.35 77 SER E N 1
ATOM 2778 C CA . SER B 2 57 ? 77.810 30.597 -32.344 1.00 104.23 77 SER E CA 1
ATOM 2779 C C . SER B 2 57 ? 78.449 30.378 -33.707 1.00 104.76 77 SER E C 1
ATOM 2780 O O . SER B 2 57 ? 78.460 29.264 -34.230 1.00 105.61 77 SER E O 1
ATOM 2783 N N . LEU B 2 58 ? 78.995 31.452 -34.267 1.00 104.44 78 LEU E N 1
ATOM 2784 C CA . LEU B 2 58 ? 79.648 31.385 -35.562 1.00 104.09 78 LEU E CA 1
ATOM 2785 C C . LEU B 2 58 ? 80.655 30.249 -35.549 1.00 104.91 78 LEU E C 1
ATOM 2786 O O . LEU B 2 58 ? 80.910 29.629 -36.568 1.00 105.68 78 LEU E O 1
ATOM 2791 N N . ASP B 2 59 ? 81.225 29.970 -34.388 1.00 106.58 79 ASP E N 1
ATOM 2792 C CA . ASP B 2 59 ? 82.187 28.890 -34.275 1.00 109.13 79 ASP E CA 1
ATOM 2793 C C . ASP B 2 59 ? 81.502 27.542 -34.477 1.00 109.33 79 ASP E C 1
ATOM 2794 O O . ASP B 2 59 ? 82.140 26.560 -34.854 1.00 109.58 79 ASP E O 1
ATOM 2799 N N . LYS B 2 60 ? 80.202 27.494 -34.222 1.00 109.48 80 LYS E N 1
ATOM 2800 C CA . LYS B 2 60 ? 79.463 26.255 -34.399 1.00 110.70 80 LYS E CA 1
ATOM 2801 C C . LYS B 2 60 ? 78.841 26.166 -35.782 1.00 111.00 80 LYS E C 1
ATOM 2802 O O . LYS B 2 60 ? 78.910 25.118 -36.419 1.00 111.26 80 LYS E O 1
ATOM 2808 N N . GLU B 2 61 ? 78.248 27.259 -36.257 1.00 111.61 81 GLU E N 1
ATOM 2809 C CA . GLU B 2 61 ? 77.621 27.260 -37.579 1.00 112.44 81 GLU E CA 1
ATOM 2810 C C . GLU B 2 61 ? 78.629 27.396 -38.722 1.00 111.58 81 GLU E C 1
ATOM 2811 O O . GLU B 2 61 ? 78.258 27.650 -39.863 1.00 111.51 81 GLU E O 1
ATOM 2817 N N . ILE B 2 62 ? 79.904 27.247 -38.397 1.00 110.87 82 ILE E N 1
ATOM 2818 C CA . ILE B 2 62 ? 80.974 27.290 -39.379 1.00 110.31 82 ILE E CA 1
ATOM 2819 C C . ILE B 2 62 ? 81.570 25.902 -39.278 1.00 112.79 82 ILE E C 1
ATOM 2820 O O . ILE B 2 62 ? 82.298 25.448 -40.151 1.00 113.33 82 ILE E O 1
ATOM 2825 N N . ASN B 2 63 ? 81.237 25.229 -38.186 1.00 115.96 83 ASN E N 1
ATOM 2826 C CA . ASN B 2 63 ? 81.702 23.876 -37.963 1.00 119.16 83 ASN E CA 1
ATOM 2827 C C . ASN B 2 63 ? 80.566 22.961 -38.400 1.00 121.35 83 ASN E C 1
ATOM 2828 O O . ASN B 2 63 ? 80.667 21.736 -38.310 1.00 122.10 83 ASN E O 1
ATOM 2833 N N . ASN B 2 64 ? 79.476 23.574 -38.864 1.00 123.70 84 ASN E N 1
ATOM 2834 C CA . ASN B 2 64 ? 78.320 22.832 -39.374 1.00 125.44 84 ASN E CA 1
ATOM 2835 C C . ASN B 2 64 ? 78.433 22.829 -40.892 1.00 125.09 84 ASN E C 1
ATOM 2836 O O . ASN B 2 64 ? 78.226 21.800 -41.541 1.00 124.32 84 ASN E O 1
ATOM 2841 N N . LEU B 2 65 ? 78.766 23.992 -41.449 1.00 124.76 85 LEU E N 1
ATOM 2842 C CA . LEU B 2 65 ? 78.937 24.116 -42.886 1.00 125.06 85 LEU E CA 1
ATOM 2843 C C . LEU B 2 65 ? 80.182 23.337 -43.290 1.00 127.08 85 LEU E C 1
ATOM 2844 O O . LEU B 2 65 ? 80.484 23.208 -44.470 1.00 128.44 85 LEU E O 1
ATOM 2849 N N . LYS B 2 66 ? 80.909 22.831 -42.298 1.00 129.48 86 LYS E N 1
ATOM 2850 C CA . LYS B 2 66 ? 82.112 22.045 -42.545 1.00 131.92 86 LYS E CA 1
ATOM 2851 C C . LYS B 2 66 ? 81.677 20.594 -42.736 1.00 134.13 86 LYS E C 1
ATOM 2852 O O . LYS B 2 66 ? 82.390 19.795 -43.341 1.00 135.15 86 LYS E O 1
ATOM 2858 N N . ASP B 2 67 ? 80.499 20.265 -42.213 1.00 136.05 87 ASP E N 1
ATOM 2859 C CA . ASP B 2 67 ? 79.952 18.918 -42.331 1.00 138.18 87 ASP E CA 1
ATOM 2860 C C . ASP B 2 67 ? 78.908 18.886 -43.437 1.00 139.43 87 ASP E C 1
ATOM 2861 O O . ASP B 2 67 ? 78.634 17.835 -44.014 1.00 140.21 87 ASP E O 1
ATOM 2866 N N . GLU B 2 68 ? 78.324 20.046 -43.722 1.00 140.77 88 GLU E N 1
ATOM 2867 C CA . GLU B 2 68 ? 77.320 20.178 -44.775 1.00 142.40 88 GLU E CA 1
ATOM 2868 C C . GLU B 2 68 ? 78.055 20.114 -46.112 1.00 142.52 88 GLU E C 1
ATOM 2869 O O . GLU B 2 68 ? 77.537 19.617 -47.114 1.00 142.75 88 GLU E O 1
ATOM 2875 N N . ILE B 2 69 ? 79.278 20.629 -46.100 1.00 142.43 89 ILE E N 1
ATOM 2876 C CA . ILE B 2 69 ? 80.133 20.659 -47.270 1.00 142.47 89 ILE E CA 1
ATOM 2877 C C . ILE B 2 69 ? 80.901 19.346 -47.331 1.00 142.79 89 ILE E C 1
ATOM 2878 O O . ILE B 2 69 ? 81.570 19.049 -48.317 1.00 143.04 89 ILE E O 1
ATOM 2883 N N . GLN B 2 70 ? 80.737 18.541 -46.283 1.00 143.59 90 GLN E N 1
ATOM 2884 C CA . GLN B 2 70 ? 81.388 17.242 -46.182 1.00 144.66 90 GLN E CA 1
ATOM 2885 C C . GLN B 2 70 ? 80.410 16.078 -46.359 1.00 145.31 90 GLN E C 1
ATOM 2886 O O . GLN B 2 70 ? 80.829 14.955 -46.624 1.00 145.91 90 GLN E O 1
ATOM 2892 N N . SER B 2 71 ? 79.114 16.335 -46.195 1.00 145.97 91 SER E N 1
ATOM 2893 C CA . SER B 2 71 ? 78.100 15.291 -46.376 1.00 146.60 91 SER E CA 1
ATOM 2894 C C . SER B 2 71 ? 77.710 15.304 -47.852 1.00 147.55 91 SER E C 1
ATOM 2895 O O . SER B 2 71 ? 77.070 14.381 -48.360 1.00 147.30 91 SER E O 1
ATOM 2898 N N . GLU B 2 72 ? 78.111 16.376 -48.527 1.00 148.42 92 GLU E N 1
ATOM 2899 C CA . GLU B 2 72 ? 77.837 16.580 -49.941 1.00 148.88 92 GLU E CA 1
ATOM 2900 C C . GLU B 2 72 ? 79.024 16.107 -50.800 1.00 149.72 92 GLU E C 1
ATOM 2901 O O . GLU B 2 72 ? 79.161 16.494 -51.959 1.00 149.94 92 GLU E O 1
ATOM 2907 N N . ASN B 2 73 ? 79.876 15.263 -50.221 1.00 150.61 93 ASN E N 1
ATOM 2908 C CA . ASN B 2 73 ? 81.043 14.716 -50.921 1.00 151.37 93 ASN E CA 1
ATOM 2909 C C . ASN B 2 73 ? 81.107 13.207 -50.712 1.00 151.99 93 ASN E C 1
ATOM 2910 O O . ASN B 2 73 ? 81.622 12.471 -51.556 1.00 151.87 93 ASN E O 1
ATOM 2915 N N . LYS B 2 74 ? 80.601 12.761 -49.564 1.00 152.72 94 LYS E N 1
ATOM 2916 C CA . LYS B 2 74 ? 80.548 11.340 -49.240 1.00 153.57 94 LYS E CA 1
ATOM 2917 C C . LYS B 2 74 ? 79.202 10.896 -49.801 1.00 154.84 94 LYS E C 1
ATOM 2918 O O . LYS B 2 74 ? 78.788 9.744 -49.638 1.00 154.56 94 LYS E O 1
ATOM 2924 N N . ALA B 2 75 ? 78.530 11.848 -50.457 1.00 156.38 95 ALA E N 1
ATOM 2925 C CA . ALA B 2 75 ? 77.220 11.643 -51.075 1.00 157.46 95 ALA E CA 1
ATOM 2926 C C . ALA B 2 75 ? 77.296 11.581 -52.606 1.00 158.08 95 ALA E C 1
ATOM 2927 O O . ALA B 2 75 ? 76.654 10.727 -53.219 1.00 158.33 95 ALA E O 1
ATOM 2929 N N . PHE B 2 76 ? 78.059 12.484 -53.224 1.00 158.44 96 PHE E N 1
ATOM 2930 C CA . PHE B 2 76 ? 78.198 12.477 -54.679 1.00 158.95 96 PHE E CA 1
ATOM 2931 C C . PHE B 2 76 ? 79.130 11.365 -55.129 1.00 159.35 96 PHE E C 1
ATOM 2932 O O . PHE B 2 76 ? 79.302 11.136 -56.323 1.00 159.32 96 PHE E O 1
ATOM 2940 N N . GLN B 2 77 ? 79.732 10.677 -54.165 1.00 160.06 97 GLN E N 1
ATOM 2941 C CA . GLN B 2 77 ? 80.636 9.578 -54.471 1.00 160.95 97 GLN E CA 1
ATOM 2942 C C . GLN B 2 77 ? 80.095 8.252 -53.956 1.00 161.87 97 GLN E C 1
ATOM 2943 O O . GLN B 2 77 ? 80.601 7.186 -54.306 1.00 162.02 97 GLN E O 1
ATOM 2949 N N . ALA B 2 78 ? 79.064 8.328 -53.119 1.00 163.02 98 ALA E N 1
ATOM 2950 C CA . ALA B 2 78 ? 78.418 7.135 -52.581 1.00 164.10 98 ALA E CA 1
ATOM 2951 C C . ALA B 2 78 ? 77.256 6.816 -53.526 1.00 164.75 98 ALA E C 1
ATOM 2952 O O . ALA B 2 78 ? 76.665 5.732 -53.475 1.00 164.41 98 ALA E O 1
ATOM 2954 N N . HIS B 2 79 ? 76.947 7.789 -54.386 1.00 165.58 99 HIS E N 1
ATOM 2955 C CA . HIS B 2 79 ? 75.883 7.680 -55.385 1.00 165.94 99 HIS E CA 1
ATOM 2956 C C . HIS B 2 79 ? 76.452 8.040 -56.769 1.00 165.46 99 HIS E C 1
ATOM 2957 O O . HIS B 2 79 ? 76.184 9.123 -57.304 1.00 165.00 99 HIS E O 1
ATOM 2964 N N . LEU B 2 80 ? 77.241 7.120 -57.326 1.00 164.91 100 LEU E N 1
ATOM 2965 C CA . LEU B 2 80 ? 77.874 7.284 -58.638 1.00 164.14 100 LEU E CA 1
ATOM 2966 C C . LEU B 2 80 ? 78.340 8.718 -58.879 1.00 163.51 100 LEU E C 1
ATOM 2967 O O . LEU B 2 80 ? 79.419 9.058 -58.350 1.00 162.44 100 LEU E O 1
ATOM 2972 N N . THR C 1 4 ? 118.994 27.601 -2.607 1.00 95.26 4 THR B N 1
ATOM 2973 C CA . THR C 1 4 ? 118.605 27.043 -3.951 1.00 95.74 4 THR B CA 1
ATOM 2974 C C . THR C 1 4 ? 117.932 28.119 -4.800 1.00 94.03 4 THR B C 1
ATOM 2975 O O . THR C 1 4 ? 118.620 28.877 -5.506 1.00 93.67 4 THR B O 1
ATOM 2979 N N . VAL C 1 5 ? 116.594 28.173 -4.742 1.00 90.55 5 VAL B N 1
ATOM 2980 C CA . VAL C 1 5 ? 115.841 29.152 -5.519 1.00 85.75 5 VAL B CA 1
ATOM 2981 C C . VAL C 1 5 ? 115.249 30.221 -4.632 1.00 81.95 5 VAL B C 1
ATOM 2982 O O . VAL C 1 5 ? 114.279 29.994 -3.938 1.00 80.11 5 VAL B O 1
ATOM 2986 N N . GLU C 1 6 ? 115.844 31.400 -4.672 1.00 78.98 6 GLU B N 1
ATOM 2987 C CA . GLU C 1 6 ? 115.409 32.514 -3.839 1.00 76.76 6 GLU B CA 1
ATOM 2988 C C . GLU C 1 6 ? 114.021 33.065 -4.182 1.00 72.71 6 GLU B C 1
ATOM 2989 O O . GLU C 1 6 ? 113.663 33.216 -5.344 1.00 72.54 6 GLU B O 1
ATOM 2995 N N . PRO C 1 7 ? 113.232 33.394 -3.153 1.00 68.58 7 PRO B N 1
ATOM 2996 C CA . PRO C 1 7 ? 111.883 33.935 -3.310 1.00 64.98 7 PRO B CA 1
ATOM 2997 C C . PRO C 1 7 ? 111.827 35.369 -3.811 1.00 62.58 7 PRO B C 1
ATOM 2998 O O . PRO C 1 7 ? 111.150 36.211 -3.220 1.00 62.22 7 PRO B O 1
ATOM 3002 N N . ASN C 1 8 ? 112.526 35.637 -4.908 1.00 59.63 8 ASN B N 1
ATOM 3003 C CA . ASN C 1 8 ? 112.529 36.958 -5.508 1.00 57.70 8 ASN B CA 1
ATOM 3004 C C . ASN C 1 8 ? 113.053 36.884 -6.941 1.00 56.89 8 ASN B C 1
ATOM 3005 O O . ASN C 1 8 ? 113.472 35.824 -7.399 1.00 57.97 8 ASN B O 1
ATOM 3010 N N . LEU C 1 9 ? 113.035 38.007 -7.650 1.00 54.80 9 LEU B N 1
ATOM 3011 C CA . LEU C 1 9 ? 113.500 38.032 -9.029 1.00 54.43 9 LEU B CA 1
ATOM 3012 C C . LEU C 1 9 ? 114.889 38.635 -9.147 1.00 57.59 9 LEU B C 1
ATOM 3013 O O . LEU C 1 9 ? 115.309 39.048 -10.228 1.00 60.03 9 LEU B O 1
ATOM 3018 N N . HIS C 1 10 ? 115.618 38.682 -8.043 1.00 59.78 10 HIS B N 1
ATOM 3019 C CA . HIS C 1 10 ? 116.954 39.272 -8.071 1.00 60.71 10 HIS B CA 1
ATOM 3020 C C . HIS C 1 10 ? 117.791 38.677 -9.175 1.00 61.09 10 HIS B C 1
ATOM 3021 O O . HIS C 1 10 ? 118.440 39.395 -9.917 1.00 62.37 10 HIS B O 1
ATOM 3028 N N . SER C 1 11 ? 117.762 37.358 -9.289 1.00 61.50 11 SER B N 1
ATOM 3029 C CA . SER C 1 11 ? 118.550 36.681 -10.299 1.00 62.59 11 SER B CA 1
ATOM 3030 C C . SER C 1 11 ? 118.220 37.123 -11.735 1.00 61.30 11 SER B C 1
ATOM 3031 O O . SER C 1 11 ? 119.077 37.069 -12.605 1.00 61.53 11 SER B O 1
ATOM 3034 N N . LEU C 1 12 ? 117.000 37.585 -11.978 1.00 59.76 12 LEU B N 1
ATOM 3035 C CA . LEU C 1 12 ? 116.616 38.032 -13.305 1.00 59.70 12 LEU B CA 1
ATOM 3036 C C . LEU C 1 12 ? 116.877 39.530 -13.481 1.00 60.99 12 LEU B C 1
ATOM 3037 O O . LEU C 1 12 ? 117.247 39.982 -14.557 1.00 62.80 12 LEU B O 1
ATOM 3042 N N . ILE C 1 13 ? 116.672 40.315 -12.435 1.00 60.77 13 ILE B N 1
ATOM 3043 C CA . ILE C 1 13 ? 116.908 41.745 -12.541 1.00 60.81 13 ILE B CA 1
ATOM 3044 C C . ILE C 1 13 ? 118.395 41.986 -12.637 1.00 63.62 13 ILE B C 1
ATOM 3045 O O . ILE C 1 13 ? 118.834 43.047 -13.044 1.00 66.42 13 ILE B O 1
ATOM 3050 N N . THR C 1 14 ? 119.175 40.991 -12.240 1.00 65.92 14 THR B N 1
ATOM 3051 C CA . THR C 1 14 ? 120.624 41.094 -12.260 1.00 66.83 14 THR B CA 1
ATOM 3052 C C . THR C 1 14 ? 121.193 40.461 -13.516 1.00 69.60 14 THR B C 1
ATOM 3053 O O . THR C 1 14 ? 122.259 40.843 -13.983 1.00 69.21 14 THR B O 1
ATOM 3057 N N . SER C 1 15 ? 120.456 39.509 -14.075 1.00 74.04 15 SER B N 1
ATOM 3058 C CA . SER C 1 15 ? 120.871 38.822 -15.288 1.00 77.84 15 SER B CA 1
ATOM 3059 C C . SER C 1 15 ? 121.314 39.803 -16.343 1.00 80.34 15 SER B C 1
ATOM 3060 O O . SER C 1 15 ? 120.770 40.903 -16.471 1.00 81.03 15 SER B O 1
ATOM 3063 N N . THR C 1 16 ? 122.302 39.371 -17.114 1.00 82.38 16 THR B N 1
ATOM 3064 C CA . THR C 1 16 ? 122.867 40.186 -18.175 1.00 83.21 16 THR B CA 1
ATOM 3065 C C . THR C 1 16 ? 122.547 39.563 -19.537 1.00 82.71 16 THR B C 1
ATOM 3066 O O . THR C 1 16 ? 122.506 40.252 -20.561 1.00 83.05 16 THR B O 1
ATOM 3070 N N . THR C 1 17 ? 122.289 38.257 -19.515 1.00 82.02 17 THR B N 1
ATOM 3071 C CA . THR C 1 17 ? 121.991 37.476 -20.707 1.00 80.53 17 THR B CA 1
ATOM 3072 C C . THR C 1 17 ? 120.632 37.741 -21.374 1.00 80.16 17 THR B C 1
ATOM 3073 O O . THR C 1 17 ? 120.562 37.864 -22.592 1.00 80.60 17 THR B O 1
ATOM 3077 N N . HIS C 1 18 ? 119.566 37.849 -20.592 1.00 80.26 18 HIS B N 1
ATOM 3078 C CA . HIS C 1 18 ? 118.227 38.066 -21.138 1.00 81.03 18 HIS B CA 1
ATOM 3079 C C . HIS C 1 18 ? 118.050 39.311 -21.995 1.00 81.43 18 HIS B C 1
ATOM 3080 O O . HIS C 1 18 ? 118.691 40.338 -21.766 1.00 80.61 18 HIS B O 1
ATOM 3087 N N . LYS C 1 19 ? 117.164 39.211 -22.986 1.00 82.49 19 LYS B N 1
ATOM 3088 C CA . LYS C 1 19 ? 116.883 40.329 -23.887 1.00 83.85 19 LYS B CA 1
ATOM 3089 C C . LYS C 1 19 ? 115.381 40.508 -24.035 1.00 83.29 19 LYS B C 1
ATOM 3090 O O . LYS C 1 19 ? 114.896 41.602 -24.349 1.00 82.55 19 LYS B O 1
ATOM 3096 N N . TRP C 1 20 ? 114.651 39.424 -23.792 1.00 82.83 20 TRP B N 1
ATOM 3097 C CA . TRP C 1 20 ? 113.200 39.438 -23.891 1.00 83.28 20 TRP B CA 1
ATOM 3098 C C . TRP C 1 20 ? 112.545 38.946 -22.603 1.00 80.65 20 TRP B C 1
ATOM 3099 O O . TRP C 1 20 ? 112.859 37.855 -22.116 1.00 80.09 20 TRP B O 1
ATOM 3110 N N . ILE C 1 21 ? 111.639 39.751 -22.048 1.00 76.82 21 ILE B N 1
ATOM 3111 C CA . ILE C 1 21 ? 110.938 39.358 -20.835 1.00 73.93 21 ILE B CA 1
ATOM 3112 C C . ILE C 1 21 ? 109.438 39.638 -20.966 1.00 72.81 21 ILE B C 1
ATOM 3113 O O . ILE C 1 21 ? 109.021 40.751 -21.294 1.00 72.56 21 ILE B O 1
ATOM 3118 N N . PHE C 1 22 ? 108.636 38.603 -20.723 1.00 71.13 22 PHE B N 1
ATOM 3119 C CA . PHE C 1 22 ? 107.183 38.695 -20.826 1.00 69.73 22 PHE B CA 1
ATOM 3120 C C . PHE C 1 22 ? 106.507 38.641 -19.466 1.00 68.26 22 PHE B C 1
ATOM 3121 O O . PHE C 1 22 ? 106.818 37.771 -18.653 1.00 69.73 22 PHE B O 1
ATOM 3129 N N . VAL C 1 23 ? 105.568 39.549 -19.234 1.00 64.92 23 VAL B N 1
ATOM 3130 C CA . VAL C 1 23 ? 104.837 39.615 -17.972 1.00 63.21 23 VAL B CA 1
ATOM 3131 C C . VAL C 1 23 ? 103.350 39.480 -18.296 1.00 64.88 23 VAL B C 1
ATOM 3132 O O . VAL C 1 23 ? 102.836 40.252 -19.097 1.00 66.61 23 VAL B O 1
ATOM 3136 N N . GLY C 1 24 ? 102.646 38.531 -17.683 1.00 64.98 24 GLY B N 1
ATOM 3137 C CA . GLY C 1 24 ? 101.226 38.405 -17.978 1.00 63.80 24 GLY B CA 1
ATOM 3138 C C . GLY C 1 24 ? 100.370 37.814 -16.875 1.00 63.40 24 GLY B C 1
ATOM 3139 O O . GLY C 1 24 ? 100.896 37.164 -15.980 1.00 63.98 24 GLY B O 1
ATOM 3140 N N . GLY C 1 25 ? 99.057 38.040 -16.938 1.00 61.27 25 GLY B N 1
ATOM 3141 C CA . GLY C 1 25 ? 98.163 37.502 -15.934 1.00 59.71 25 GLY B CA 1
ATOM 3142 C C . GLY C 1 25 ? 96.754 38.061 -16.034 1.00 61.31 25 GLY B C 1
ATOM 3143 O O . GLY C 1 25 ? 96.540 39.267 -15.865 1.00 60.10 25 GLY B O 1
ATOM 3144 N N . LYS C 1 26 ? 95.783 37.183 -16.291 1.00 63.34 26 LYS B N 1
ATOM 3145 C CA . LYS C 1 26 ? 94.380 37.592 -16.424 1.00 66.17 26 LYS B CA 1
ATOM 3146 C C . LYS C 1 26 ? 93.745 37.925 -15.075 1.00 66.68 26 LYS B C 1
ATOM 3147 O O . LYS C 1 26 ? 94.187 37.430 -14.038 1.00 68.29 26 LYS B O 1
ATOM 3153 N N . GLY C 1 27 ? 92.686 38.737 -15.099 1.00 66.21 27 GLY B N 1
ATOM 3154 C CA . GLY C 1 27 ? 92.001 39.164 -13.880 1.00 62.54 27 GLY B CA 1
ATOM 3155 C C . GLY C 1 27 ? 92.697 40.438 -13.456 1.00 61.61 27 GLY B C 1
ATOM 3156 O O . GLY C 1 27 ? 93.807 40.710 -13.925 1.00 64.08 27 GLY B O 1
ATOM 3157 N N . GLY C 1 28 ? 92.098 41.238 -12.598 1.00 59.26 28 GLY B N 1
ATOM 3158 C CA . GLY C 1 28 ? 92.787 42.461 -12.210 1.00 60.21 28 GLY B CA 1
ATOM 3159 C C . GLY C 1 28 ? 93.823 42.189 -11.135 1.00 60.09 28 GLY B C 1
ATOM 3160 O O . GLY C 1 28 ? 93.749 42.742 -10.038 1.00 61.02 28 GLY B O 1
ATOM 3161 N N . VAL C 1 29 ? 94.811 41.365 -11.453 1.00 59.49 29 VAL B N 1
ATOM 3162 C CA . VAL C 1 29 ? 95.819 40.972 -10.479 1.00 58.63 29 VAL B CA 1
ATOM 3163 C C . VAL C 1 29 ? 97.052 41.855 -10.285 1.00 58.94 29 VAL B C 1
ATOM 3164 O O . VAL C 1 29 ? 97.684 41.802 -9.240 1.00 59.10 29 VAL B O 1
ATOM 3168 N N . GLY C 1 30 ? 97.414 42.654 -11.277 1.00 59.83 30 GLY B N 1
ATOM 3169 C CA . GLY C 1 30 ? 98.588 43.493 -11.118 1.00 60.83 30 GLY B CA 1
ATOM 3170 C C . GLY C 1 30 ? 99.637 43.288 -12.201 1.00 62.30 30 GLY B C 1
ATOM 3171 O O . GLY C 1 30 ? 100.819 43.553 -11.989 1.00 63.13 30 GLY B O 1
ATOM 3172 N N . LYS C 1 31 ? 99.202 42.804 -13.360 1.00 62.88 31 LYS B N 1
ATOM 3173 C CA . LYS C 1 31 ? 100.091 42.578 -14.491 1.00 62.57 31 LYS B CA 1
ATOM 3174 C C . LYS C 1 31 ? 100.805 43.858 -14.831 1.00 61.66 31 LYS B C 1
ATOM 3175 O O . LYS C 1 31 ? 102.026 43.904 -14.816 1.00 61.76 31 LYS B O 1
ATOM 3181 N N . THR C 1 32 ? 100.048 44.907 -15.132 1.00 61.19 32 THR B N 1
ATOM 3182 C CA . THR C 1 32 ? 100.648 46.191 -15.485 1.00 61.10 32 THR B CA 1
ATOM 3183 C C . THR C 1 32 ? 101.634 46.724 -14.442 1.00 60.32 32 THR B C 1
ATOM 3184 O O . THR C 1 32 ? 102.758 47.111 -14.784 1.00 60.58 32 THR B O 1
ATOM 3188 N N . THR C 1 33 ? 101.227 46.723 -13.175 1.00 57.28 33 THR B N 1
ATOM 3189 C CA . THR C 1 33 ? 102.092 47.188 -12.102 1.00 55.11 33 THR B CA 1
ATOM 3190 C C . THR C 1 33 ? 103.365 46.360 -12.035 1.00 54.01 33 THR B C 1
ATOM 3191 O O . THR C 1 33 ? 104.460 46.889 -11.872 1.00 55.77 33 THR B O 1
ATOM 3195 N N . SER C 1 34 ? 103.229 45.052 -12.152 1.00 51.08 34 SER B N 1
ATOM 3196 C CA . SER C 1 34 ? 104.391 44.196 -12.122 1.00 49.12 34 SER B CA 1
ATOM 3197 C C . SER C 1 34 ? 105.238 44.491 -13.343 1.00 52.53 34 SER B C 1
ATOM 3198 O O . SER C 1 34 ? 106.466 44.555 -13.257 1.00 54.19 34 SER B O 1
ATOM 3201 N N . SER C 1 35 ? 104.590 44.673 -14.492 1.00 54.04 35 SER B N 1
ATOM 3202 C CA . SER C 1 35 ? 105.322 44.968 -15.712 1.00 55.18 35 SER B CA 1
ATOM 3203 C C . SER C 1 35 ? 106.202 46.163 -15.506 1.00 55.89 35 SER B C 1
ATOM 3204 O O . SER C 1 35 ? 107.381 46.132 -15.820 1.00 56.49 35 SER B O 1
ATOM 3207 N N . CYS C 1 36 ? 105.637 47.221 -14.959 1.00 56.49 36 CYS B N 1
ATOM 3208 C CA . CYS C 1 36 ? 106.435 48.397 -14.699 1.00 58.90 36 CYS B CA 1
ATOM 3209 C C . CYS C 1 36 ? 107.506 48.118 -13.655 1.00 59.26 36 CYS B C 1
ATOM 3210 O O . CYS C 1 36 ? 108.663 48.492 -13.839 1.00 61.98 36 CYS B O 1
ATOM 3213 N N . SER C 1 37 ? 107.146 47.447 -12.568 1.00 57.50 37 SER B N 1
ATOM 3214 C CA . SER C 1 37 ? 108.120 47.153 -11.527 1.00 56.98 37 SER B CA 1
ATOM 3215 C C . SER C 1 37 ? 109.317 46.358 -12.026 1.00 56.47 37 SER B C 1
ATOM 3216 O O . SER C 1 37 ? 110.452 46.699 -11.724 1.00 57.01 37 SER B O 1
ATOM 3219 N N . ILE C 1 38 ? 109.084 45.293 -12.784 1.00 54.78 38 ILE B N 1
ATOM 3220 C CA . ILE C 1 38 ? 110.207 44.513 -13.285 1.00 52.23 38 ILE B CA 1
ATOM 3221 C C . ILE C 1 38 ? 111.054 45.407 -14.177 1.00 53.94 38 ILE B C 1
ATOM 3222 O O . ILE C 1 38 ? 112.283 45.305 -14.173 1.00 56.10 38 ILE B O 1
ATOM 3227 N N . ALA C 1 39 ? 110.406 46.293 -14.930 1.00 52.88 39 ALA B N 1
ATOM 3228 C CA . ALA C 1 39 ? 111.121 47.222 -15.795 1.00 51.60 39 ALA B CA 1
ATOM 3229 C C . ALA C 1 39 ? 112.002 48.157 -14.980 1.00 51.55 39 ALA B C 1
ATOM 3230 O O . ALA C 1 39 ? 113.227 48.110 -15.072 1.00 50.50 39 ALA B O 1
ATOM 3232 N N . ILE C 1 40 ? 111.375 49.009 -14.179 1.00 50.68 40 ILE B N 1
ATOM 3233 C CA . ILE C 1 40 ? 112.111 49.941 -13.328 1.00 52.88 40 ILE B CA 1
ATOM 3234 C C . ILE C 1 40 ? 113.253 49.252 -12.588 1.00 54.13 40 ILE B C 1
ATOM 3235 O O . ILE C 1 40 ? 114.375 49.742 -12.571 1.00 55.38 40 ILE B O 1
ATOM 3240 N N . GLN C 1 41 ? 112.972 48.112 -11.966 1.00 54.85 41 GLN B N 1
ATOM 3241 C CA . GLN C 1 41 ? 114.008 47.420 -11.235 1.00 54.24 41 GLN B CA 1
ATOM 3242 C C . GLN C 1 41 ? 115.177 47.066 -12.118 1.00 55.49 41 GLN B C 1
ATOM 3243 O O . GLN C 1 41 ? 116.314 47.342 -11.750 1.00 57.92 41 GLN B O 1
ATOM 3249 N N . MET C 1 42 ? 114.923 46.475 -13.287 1.00 55.83 42 MET B N 1
ATOM 3250 C CA . MET C 1 42 ? 116.011 46.119 -14.203 1.00 56.29 42 MET B CA 1
ATOM 3251 C C . MET C 1 42 ? 116.795 47.325 -14.659 1.00 56.97 42 MET B C 1
ATOM 3252 O O . MET C 1 42 ? 118.014 47.266 -14.769 1.00 58.32 42 MET B O 1
ATOM 3257 N N . ALA C 1 43 ? 116.098 48.422 -14.932 1.00 55.93 43 ALA B N 1
ATOM 3258 C CA . ALA C 1 43 ? 116.759 49.635 -15.372 1.00 54.96 43 ALA B CA 1
ATOM 3259 C C . ALA C 1 43 ? 117.688 50.211 -14.302 1.00 56.65 43 ALA B C 1
ATOM 3260 O O . ALA C 1 43 ? 118.816 50.574 -14.586 1.00 58.18 43 ALA B O 1
ATOM 3262 N N . LEU C 1 44 ? 117.224 50.283 -13.064 1.00 57.50 44 LEU B N 1
ATOM 3263 C CA . LEU C 1 44 ? 118.026 50.841 -11.993 1.00 57.34 44 LEU B CA 1
ATOM 3264 C C . LEU C 1 44 ? 119.239 49.990 -11.670 1.00 60.95 44 LEU B C 1
ATOM 3265 O O . LEU C 1 44 ? 120.273 50.508 -11.243 1.00 61.63 44 LEU B O 1
ATOM 3270 N N . SER C 1 45 ? 119.129 48.687 -11.886 1.00 63.32 45 SER B N 1
ATOM 3271 C CA . SER C 1 45 ? 120.226 47.786 -11.574 1.00 67.46 45 SER B CA 1
ATOM 3272 C C . SER C 1 45 ? 121.259 47.558 -12.678 1.00 68.85 45 SER B C 1
ATOM 3273 O O . SER C 1 45 ? 122.215 46.815 -12.474 1.00 70.21 45 SER B O 1
ATOM 3276 N N . GLN C 1 46 ? 121.067 48.168 -13.842 1.00 70.03 46 GLN B N 1
ATOM 3277 C CA . GLN C 1 46 ? 122.003 48.020 -14.959 1.00 71.89 46 GLN B CA 1
ATOM 3278 C C . GLN C 1 46 ? 122.000 49.316 -15.769 1.00 73.17 46 GLN B C 1
ATOM 3279 O O . GLN C 1 46 ? 121.431 49.376 -16.856 1.00 75.04 46 GLN B O 1
ATOM 3285 N N . PRO C 1 47 ? 122.641 50.373 -15.253 1.00 72.96 47 PRO B N 1
ATOM 3286 C CA . PRO C 1 47 ? 122.739 51.703 -15.874 1.00 74.11 47 PRO B CA 1
ATOM 3287 C C . PRO C 1 47 ? 123.260 51.719 -17.303 1.00 74.72 47 PRO B C 1
ATOM 3288 O O . PRO C 1 47 ? 122.826 52.525 -18.123 1.00 75.45 47 PRO B O 1
ATOM 3292 N N . ASN C 1 48 ? 124.211 50.840 -17.577 1.00 75.23 48 ASN B N 1
ATOM 3293 C CA . ASN C 1 48 ? 124.827 50.711 -18.886 1.00 76.96 48 ASN B CA 1
ATOM 3294 C C . ASN C 1 48 ? 123.791 50.431 -19.968 1.00 77.25 48 ASN B C 1
ATOM 3295 O O . ASN C 1 48 ? 123.639 51.210 -20.910 1.00 79.05 48 ASN B O 1
ATOM 3300 N N . LYS C 1 49 ? 123.077 49.315 -19.823 1.00 76.11 49 LYS B N 1
ATOM 3301 C CA . LYS C 1 49 ? 122.058 48.908 -20.781 1.00 74.77 49 LYS B CA 1
ATOM 3302 C C . LYS C 1 49 ? 120.880 49.890 -20.919 1.00 75.72 49 LYS B C 1
ATOM 3303 O O . LYS C 1 49 ? 120.592 50.673 -20.010 1.00 74.79 49 LYS B O 1
ATOM 3309 N N . GLN C 1 50 ? 120.207 49.841 -22.070 1.00 77.47 50 GLN B N 1
ATOM 3310 C CA . GLN C 1 50 ? 119.049 50.692 -22.346 1.00 79.66 50 GLN B CA 1
ATOM 3311 C C . GLN C 1 50 ? 117.794 49.804 -22.424 1.00 80.14 50 GLN B C 1
ATOM 3312 O O . GLN C 1 50 ? 117.809 48.761 -23.080 1.00 79.98 50 GLN B O 1
ATOM 3318 N N . PHE C 1 51 ? 116.709 50.227 -21.773 1.00 79.92 51 PHE B N 1
ATOM 3319 C CA . PHE C 1 51 ? 115.472 49.437 -21.703 1.00 79.45 51 PHE B CA 1
ATOM 3320 C C . PHE C 1 51 ? 114.190 49.981 -22.334 1.00 80.61 51 PHE B C 1
ATOM 3321 O O . PHE C 1 51 ? 113.960 51.195 -22.361 1.00 82.97 51 PHE B O 1
ATOM 3329 N N . LEU C 1 52 ? 113.331 49.058 -22.778 1.00 78.82 52 LEU B N 1
ATOM 3330 C CA . LEU C 1 52 ? 112.056 49.413 -23.387 1.00 77.85 52 LEU B CA 1
ATOM 3331 C C . LEU C 1 52 ? 110.898 48.606 -22.789 1.00 78.52 52 LEU B C 1
ATOM 3332 O O . LEU C 1 52 ? 110.937 47.369 -22.748 1.00 78.23 52 LEU B O 1
ATOM 3337 N N . LEU C 1 53 ? 109.875 49.318 -22.315 1.00 78.73 53 LEU B N 1
ATOM 3338 C CA . LEU C 1 53 ? 108.680 48.702 -21.743 1.00 77.85 53 LEU B CA 1
ATOM 3339 C C . LEU C 1 53 ? 107.589 48.972 -22.763 1.00 79.65 53 LEU B C 1
ATOM 3340 O O . LEU C 1 53 ? 107.183 50.122 -22.953 1.00 79.31 53 LEU B O 1
ATOM 3345 N N . ILE C 1 54 ? 107.113 47.920 -23.417 1.00 80.97 54 ILE B N 1
ATOM 3346 C CA . ILE C 1 54 ? 106.106 48.085 -24.445 1.00 82.43 54 ILE B CA 1
ATOM 3347 C C . ILE C 1 54 ? 104.792 47.386 -24.105 1.00 84.26 54 ILE B C 1
ATOM 3348 O O . ILE C 1 54 ? 104.790 46.289 -23.553 1.00 84.49 54 ILE B O 1
ATOM 3353 N N . SER C 1 55 ? 103.677 48.037 -24.431 1.00 86.81 55 SER B N 1
ATOM 3354 C CA . SER C 1 55 ? 102.342 47.501 -24.150 1.00 88.85 55 SER B CA 1
ATOM 3355 C C . SER C 1 55 ? 101.386 47.525 -25.352 1.00 90.10 55 SER B C 1
ATOM 3356 O O . SER C 1 55 ? 101.277 48.521 -26.067 1.00 89.59 55 SER B O 1
ATOM 3359 N N . THR C 1 56 ? 100.685 46.415 -25.551 1.00 92.09 56 THR B N 1
ATOM 3360 C CA . THR C 1 56 ? 99.732 46.283 -26.647 1.00 93.77 56 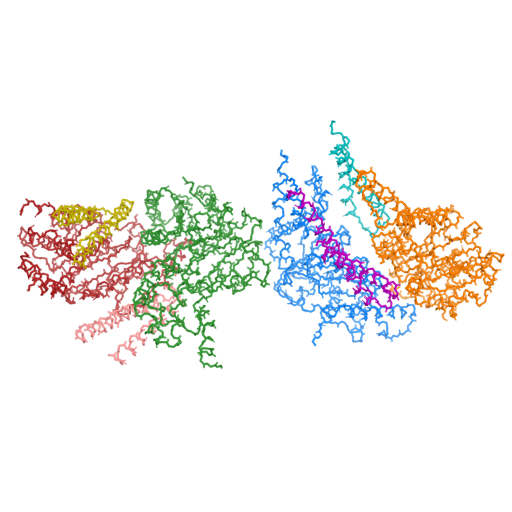THR B CA 1
ATOM 3361 C C . THR C 1 56 ? 98.348 46.829 -26.292 1.00 94.65 56 THR B C 1
ATOM 3362 O O . THR C 1 56 ? 97.595 47.231 -27.168 1.00 94.29 56 THR B O 1
ATOM 3366 N N . ASP C 1 57 ? 98.027 46.855 -25.002 1.00 96.34 57 ASP B N 1
ATOM 3367 C CA . ASP C 1 57 ? 96.722 47.327 -24.540 1.00 98.14 57 ASP B CA 1
ATOM 3368 C C . ASP C 1 57 ? 96.240 48.661 -25.113 1.00 98.99 57 ASP B C 1
ATOM 3369 O O . ASP C 1 57 ? 96.960 49.668 -25.107 1.00 98.93 57 ASP B O 1
ATOM 3374 N N . PRO C 1 58 ? 94.985 48.677 -25.604 1.00 99.27 58 PRO B N 1
ATOM 3375 C CA . PRO C 1 58 ? 94.320 49.840 -26.198 1.00 98.86 58 PRO B CA 1
ATOM 3376 C C . PRO C 1 58 ? 93.988 50.914 -25.167 1.00 99.49 58 PRO B C 1
ATOM 3377 O O . PRO C 1 58 ? 93.936 52.100 -25.489 1.00 99.59 58 PRO B O 1
ATOM 3381 N N . ALA C 1 59 ? 93.757 50.483 -23.928 1.00 99.86 59 ALA B N 1
ATOM 3382 C CA . ALA C 1 59 ? 93.408 51.391 -22.837 1.00 99.72 59 ALA B CA 1
ATOM 3383 C C . ALA C 1 59 ? 94.559 52.277 -22.369 1.00 100.60 59 ALA B C 1
ATOM 3384 O O . ALA C 1 59 ? 94.376 53.103 -21.472 1.00 101.15 59 ALA B O 1
ATOM 3386 N N . HIS C 1 60 ? 95.740 52.108 -22.967 1.00 1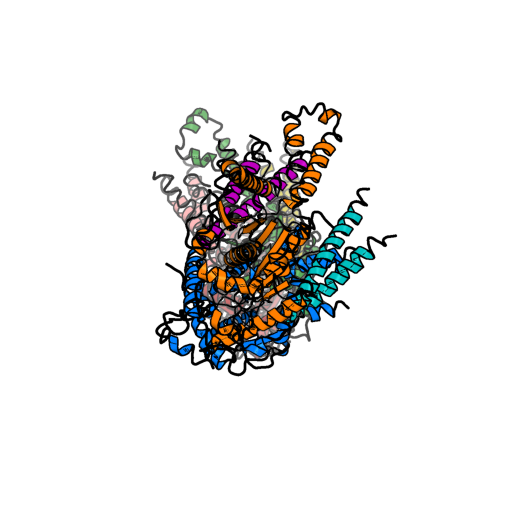00.81 60 HIS B N 1
ATOM 3387 C CA . HIS C 1 60 ? 96.906 52.913 -22.593 1.00 100.91 60 HIS B CA 1
ATOM 3388 C C . HIS C 1 60 ? 97.134 52.884 -21.075 1.00 98.72 60 HIS B C 1
ATOM 3389 O O . HIS C 1 60 ? 96.968 53.897 -20.382 1.00 97.75 60 HIS B O 1
ATOM 3396 N N . ASN C 1 61 ? 97.524 51.714 -20.580 1.00 95.30 61 ASN B N 1
ATOM 3397 C CA . ASN C 1 61 ? 97.771 51.485 -19.166 1.00 91.61 61 ASN B CA 1
ATOM 3398 C C . ASN C 1 61 ? 99.081 52.076 -18.675 1.00 88.82 61 ASN B C 1
ATOM 3399 O O . ASN C 1 61 ? 99.107 52.806 -17.695 1.00 88.60 61 ASN B O 1
ATOM 3404 N N . LEU C 1 62 ? 100.178 51.764 -19.349 1.00 85.30 62 LEU B N 1
ATOM 3405 C CA . LEU C 1 62 ? 101.470 52.291 -18.930 1.00 82.03 62 LEU B CA 1
ATOM 3406 C C . LEU C 1 62 ? 101.381 53.792 -18.678 1.00 81.42 62 LEU B C 1
ATOM 3407 O O . LEU C 1 62 ? 102.015 54.316 -17.773 1.00 81.77 62 LEU B O 1
ATOM 3412 N N . SER C 1 63 ? 100.579 54.475 -19.481 1.00 80.99 63 SER B N 1
ATOM 3413 C CA . SER C 1 63 ? 100.401 55.910 -19.356 1.00 80.86 63 SER B CA 1
ATOM 3414 C C . SER C 1 63 ? 99.724 56.240 -18.058 1.00 79.87 63 SER B C 1
ATOM 3415 O O . SER C 1 63 ? 100.047 57.216 -17.410 1.00 80.42 63 SER B O 1
ATOM 3418 N N . ASP C 1 64 ? 98.761 55.420 -17.698 1.00 80.05 64 ASP B N 1
ATOM 3419 C CA . ASP C 1 64 ? 97.997 55.582 -16.467 1.00 81.61 64 ASP B CA 1
ATOM 3420 C C . ASP C 1 64 ? 98.915 55.317 -15.256 1.00 80.90 64 ASP B C 1
ATOM 3421 O O . ASP C 1 64 ? 98.940 56.076 -14.281 1.00 80.85 64 ASP B O 1
ATOM 3426 N N . ALA C 1 65 ? 99.659 54.216 -15.352 1.00 78.69 65 ALA B N 1
ATOM 3427 C CA . ALA C 1 65 ? 100.572 53.752 -14.320 1.00 75.08 65 ALA B CA 1
ATOM 3428 C C . ALA C 1 65 ? 101.590 54.781 -13.888 1.00 73.11 65 ALA B C 1
ATOM 3429 O O . ALA C 1 65 ? 101.784 55.008 -12.699 1.00 71.71 65 ALA B O 1
ATOM 3431 N N . PHE C 1 66 ? 102.250 55.387 -14.867 1.00 71.62 66 PHE B N 1
ATOM 3432 C CA . PHE C 1 66 ? 103.278 56.382 -14.612 1.00 71.07 66 PHE B CA 1
ATOM 3433 C C . PHE C 1 66 ? 102.753 57.803 -14.451 1.00 72.54 66 PHE B C 1
ATOM 3434 O O . PHE C 1 66 ? 103.378 58.629 -13.793 1.00 72.28 66 PHE B O 1
ATOM 3442 N N . GLY C 1 67 ? 101.603 58.087 -15.046 1.00 74.28 67 GLY B N 1
ATOM 3443 C CA . GLY C 1 67 ? 101.058 59.430 -14.977 1.00 76.82 67 GLY B CA 1
ATOM 3444 C C . GLY C 1 67 ? 101.688 60.302 -16.058 1.00 79.15 67 GLY B C 1
ATOM 3445 O O . GLY C 1 67 ? 101.833 61.509 -15.887 1.00 78.93 67 GLY B O 1
ATOM 3446 N N . GLU C 1 68 ? 102.078 59.675 -17.166 1.00 81.33 68 GLU B N 1
ATOM 3447 C CA . GLU C 1 68 ? 102.695 60.361 -18.296 1.00 84.50 68 GLU B CA 1
ATOM 3448 C C . GLU C 1 68 ? 102.004 59.876 -19.559 1.00 86.41 68 GLU B C 1
ATOM 3449 O O . GLU C 1 68 ? 101.501 58.753 -19.591 1.00 86.62 68 GLU B O 1
ATOM 3455 N N . LYS C 1 69 ? 101.988 60.703 -20.603 1.00 88.15 69 LYS B N 1
ATOM 3456 C CA . LYS C 1 69 ? 101.339 60.311 -21.852 1.00 90.07 69 LYS B CA 1
ATOM 3457 C C . LYS C 1 69 ? 102.315 59.663 -22.833 1.00 89.62 69 LYS B C 1
ATOM 3458 O O . LYS C 1 69 ? 102.979 60.359 -23.590 1.00 88.14 69 LYS B O 1
ATOM 3464 N N . PHE C 1 70 ? 102.398 58.339 -22.825 1.00 90.78 70 PHE B N 1
ATOM 3465 C CA . PHE C 1 70 ? 103.290 57.636 -23.734 1.00 93.28 70 PHE B CA 1
ATOM 3466 C C . PHE C 1 70 ? 102.484 57.254 -24.963 1.00 95.94 70 PHE B C 1
ATOM 3467 O O . PHE C 1 70 ? 101.360 56.781 -24.841 1.00 96.98 70 PHE B O 1
ATOM 3475 N N . GLY C 1 71 ? 103.052 57.459 -26.145 1.00 98.67 71 GLY B N 1
ATOM 3476 C CA . GLY C 1 71 ? 102.337 57.126 -27.367 1.00 102.57 71 GLY B CA 1
ATOM 3477 C C . GLY C 1 71 ? 103.018 56.051 -28.198 1.00 104.85 71 GLY B C 1
ATOM 3478 O O . GLY C 1 71 ? 103.638 55.138 -27.648 1.00 104.60 71 GLY B O 1
ATOM 3479 N N . LYS C 1 72 ? 102.889 56.158 -29.523 1.00 106.81 72 LYS B N 1
ATOM 3480 C CA . LYS C 1 72 ? 103.501 55.201 -30.453 1.00 107.54 72 LYS B CA 1
ATOM 3481 C C . LYS C 1 72 ? 104.990 55.499 -30.520 1.00 106.96 72 LYS B C 1
ATOM 3482 O O . LYS C 1 72 ? 105.780 54.698 -31.020 1.00 105.30 72 LYS B O 1
ATOM 3488 N N . ASP C 1 73 ? 105.348 56.668 -29.998 1.00 107.34 73 ASP B N 1
ATOM 3489 C CA . ASP C 1 73 ? 106.722 57.147 -29.982 1.00 108.63 73 ASP B CA 1
ATOM 3490 C C . ASP C 1 73 ? 107.460 56.876 -28.683 1.00 108.19 73 ASP B C 1
ATOM 3491 O O . ASP C 1 73 ? 107.251 57.574 -27.686 1.00 109.18 73 ASP B O 1
ATOM 3496 N N . ALA C 1 74 ? 108.348 55.887 -28.713 1.00 106.43 74 ALA B N 1
ATOM 3497 C CA . ALA C 1 74 ? 109.137 55.512 -27.550 1.00 104.30 74 ALA B CA 1
ATOM 3498 C C . ALA C 1 74 ? 109.762 56.707 -26.835 1.00 103.13 74 ALA B C 1
ATOM 3499 O O . ALA C 1 74 ? 110.828 57.183 -27.221 1.00 102.86 74 ALA B O 1
ATOM 3501 N N . ARG C 1 75 ? 109.087 57.196 -25.800 1.00 101.50 75 ARG B N 1
ATOM 3502 C CA . ARG C 1 75 ? 109.602 58.307 -25.011 1.00 100.67 75 ARG B CA 1
ATOM 3503 C C . ARG C 1 75 ? 110.352 57.688 -23.830 1.00 99.16 75 ARG B C 1
ATOM 3504 O O . ARG C 1 75 ? 110.331 56.472 -23.650 1.00 100.23 75 ARG B O 1
ATOM 3512 N N . LYS C 1 76 ? 111.023 58.501 -23.025 1.00 95.84 76 LYS B N 1
ATOM 3513 C CA . LYS C 1 76 ? 111.723 57.954 -21.879 1.00 91.97 76 LYS B CA 1
ATOM 3514 C C . LYS C 1 76 ? 110.981 58.373 -20.633 1.00 89.69 76 LYS B C 1
ATOM 3515 O O . LYS C 1 76 ? 110.364 59.445 -20.601 1.00 89.32 76 LYS B O 1
ATOM 3521 N N . VAL C 1 77 ? 111.006 57.517 -19.612 1.00 86.61 77 VAL B N 1
ATOM 3522 C CA . VAL C 1 77 ? 110.287 57.834 -18.389 1.00 82.80 77 VAL B CA 1
ATOM 3523 C C . VAL C 1 77 ? 110.894 59.027 -17.693 1.00 82.92 77 VAL B C 1
ATOM 3524 O O . VAL C 1 77 ? 112.084 59.066 -17.407 1.00 83.56 77 VAL B O 1
ATOM 3528 N N . THR C 1 78 ? 110.052 60.015 -17.449 1.00 83.25 78 THR B N 1
ATOM 3529 C CA . THR C 1 78 ? 110.459 61.236 -16.787 1.00 84.00 78 THR B CA 1
ATOM 3530 C C . THR C 1 78 ? 110.957 60.924 -15.375 1.00 85.08 78 THR B C 1
ATOM 3531 O O . THR C 1 78 ? 110.169 60.753 -14.444 1.00 86.18 78 THR B O 1
ATOM 3535 N N . GLY C 1 79 ? 112.277 60.848 -15.224 1.00 84.64 79 GLY B N 1
ATOM 3536 C CA . GLY C 1 79 ? 112.854 60.558 -13.928 1.00 82.19 79 GLY B CA 1
ATOM 3537 C C . GLY C 1 79 ? 113.789 59.379 -14.017 1.00 81.45 79 GLY B C 1
ATOM 3538 O O . GLY C 1 79 ? 114.533 59.100 -13.089 1.00 82.01 79 GLY B O 1
ATOM 3539 N N . MET C 1 80 ? 113.742 58.681 -15.144 1.00 81.09 80 MET B N 1
ATOM 3540 C CA . MET C 1 80 ? 114.602 57.528 -15.375 1.00 80.81 80 MET B CA 1
ATOM 3541 C C . MET C 1 80 ? 115.698 57.900 -16.350 1.00 81.30 80 MET B C 1
ATOM 3542 O O . MET C 1 80 ? 115.857 59.069 -16.681 1.00 82.29 80 MET B O 1
ATOM 3547 N N . ASN C 1 81 ? 116.464 56.920 -16.806 1.00 81.62 81 ASN B N 1
ATOM 3548 C CA . ASN C 1 81 ? 117.534 57.219 -17.740 1.00 82.72 81 ASN B CA 1
ATOM 3549 C C . ASN C 1 81 ? 117.784 56.162 -18.789 1.00 82.97 81 ASN B C 1
ATOM 3550 O O . ASN C 1 81 ? 118.487 56.408 -19.771 1.00 82.09 81 ASN B O 1
ATOM 3555 N N . ASN C 1 82 ? 117.207 54.986 -18.586 1.00 83.69 82 ASN B N 1
ATOM 3556 C CA . ASN C 1 82 ? 117.358 53.907 -19.542 1.00 86.20 82 ASN B CA 1
ATOM 3557 C C . ASN C 1 82 ? 116.065 53.106 -19.685 1.00 87.56 82 ASN B C 1
ATOM 3558 O O . ASN C 1 82 ? 116.051 52.012 -20.251 1.00 88.09 82 ASN B O 1
ATOM 3563 N N . LEU C 1 83 ? 114.975 53.662 -19.171 1.00 87.87 83 LEU B N 1
ATOM 3564 C CA . LEU C 1 83 ? 113.685 53.013 -19.283 1.00 88.98 83 LEU B CA 1
ATOM 3565 C C . LEU C 1 83 ? 112.836 53.865 -20.199 1.00 92.11 83 LEU B C 1
ATOM 3566 O O . LEU C 1 83 ? 112.639 55.060 -19.965 1.00 92.87 83 LEU B O 1
ATOM 3571 N N . SER C 1 84 ? 112.341 53.242 -21.257 1.00 95.33 84 SER B N 1
ATOM 3572 C CA . SER C 1 84 ? 111.502 53.940 -22.209 1.00 98.03 84 SER B CA 1
ATOM 3573 C C . SER C 1 84 ? 110.242 53.122 -22.473 1.00 99.80 84 SER B C 1
ATOM 3574 O O . SER C 1 84 ? 110.303 51.919 -22.737 1.00 99.94 84 SER B O 1
ATOM 3577 N N . CYS C 1 85 ? 109.095 53.783 -22.376 1.00 101.79 85 CYS B N 1
ATOM 3578 C CA . CYS C 1 85 ? 107.817 53.122 -22.590 1.00 104.31 85 CYS B CA 1
ATOM 3579 C C . CYS C 1 85 ? 107.242 53.402 -23.968 1.00 106.39 85 CYS B C 1
ATOM 3580 O O . CYS C 1 85 ? 107.395 54.491 -24.519 1.00 106.73 85 CYS B O 1
ATOM 3583 N N . MET C 1 86 ? 106.560 52.405 -24.509 1.00 108.54 86 MET B N 1
ATOM 3584 C CA . MET C 1 86 ? 105.971 52.511 -25.824 1.00 110.91 86 MET B CA 1
ATOM 3585 C C . MET C 1 86 ? 104.631 51.786 -25.859 1.00 112.64 86 MET B C 1
ATOM 3586 O O . MET C 1 86 ? 104.557 50.601 -25.541 1.00 112.61 86 MET B O 1
ATOM 3591 N N . GLU C 1 87 ? 103.577 52.507 -26.242 1.00 114.85 87 GLU B N 1
ATOM 3592 C CA . GLU C 1 87 ? 102.227 51.953 -26.320 1.00 116.47 87 GLU B CA 1
ATOM 3593 C C . GLU C 1 87 ? 101.677 51.963 -27.738 1.00 118.42 87 GLU B C 1
ATOM 3594 O O . GLU C 1 87 ? 101.400 53.023 -28.291 1.00 118.68 87 GLU B O 1
ATOM 3600 N N . ILE C 1 88 ? 101.493 50.782 -28.314 1.00 120.61 88 ILE B N 1
ATOM 3601 C CA . ILE C 1 88 ? 100.983 50.682 -29.672 1.00 123.07 88 ILE B CA 1
ATOM 3602 C C . ILE C 1 88 ? 99.813 49.713 -29.784 1.00 126.25 88 ILE B C 1
ATOM 3603 O O . ILE C 1 88 ? 99.623 48.851 -28.927 1.00 126.85 88 ILE B O 1
ATOM 3608 N N . ASP C 1 89 ? 99.033 49.863 -30.850 1.00 129.71 89 ASP B N 1
ATOM 3609 C CA . ASP C 1 89 ? 97.892 48.994 -31.099 1.00 133.35 89 ASP B CA 1
ATOM 3610 C C . ASP C 1 89 ? 98.130 48.277 -32.437 1.00 136.01 89 ASP B C 1
ATOM 3611 O O . ASP C 1 89 ? 98.056 48.901 -33.498 1.00 136.45 89 ASP B O 1
ATOM 3616 N N . PRO C 1 90 ? 98.426 46.961 -32.401 1.00 138.30 90 PRO B N 1
ATOM 3617 C CA . PRO C 1 90 ? 98.684 46.148 -33.599 1.00 139.82 90 PRO B CA 1
ATOM 3618 C C . PRO C 1 90 ? 97.416 45.752 -34.363 1.00 141.58 90 PRO B C 1
ATOM 3619 O O . PRO C 1 90 ? 97.485 45.316 -35.513 1.00 141.62 90 PRO B O 1
ATOM 3623 N N . SER C 1 91 ? 96.259 45.961 -33.737 1.00 143.69 91 SER B N 1
ATOM 3624 C CA . SER C 1 91 ? 94.975 45.684 -34.378 1.00 145.65 91 SER B CA 1
ATOM 3625 C C . SER C 1 91 ? 94.611 46.954 -35.161 1.00 147.25 91 SER B C 1
ATOM 3626 O O . SER C 1 91 ? 94.239 46.887 -36.334 1.00 147.32 91 SER B O 1
ATOM 3629 N N . ALA C 1 92 ? 94.738 48.110 -34.504 1.00 149.09 92 ALA B N 1
ATOM 3630 C CA . ALA C 1 92 ? 94.449 49.406 -35.124 1.00 150.77 92 ALA B CA 1
ATOM 3631 C C . ALA C 1 92 ? 95.613 49.794 -36.033 1.00 152.34 92 ALA B C 1
ATOM 3632 O O . ALA C 1 92 ? 95.856 50.971 -36.292 1.00 152.30 92 ALA B O 1
ATOM 3634 N N . ALA C 1 93 ? 96.336 48.781 -36.499 1.00 154.34 93 ALA B N 1
ATOM 3635 C CA . ALA C 1 93 ? 97.472 48.967 -37.389 1.00 156.42 93 ALA B CA 1
ATOM 3636 C C . ALA C 1 93 ? 97.436 47.861 -38.451 1.00 158.38 93 ALA B C 1
ATOM 3637 O O . ALA C 1 93 ? 98.034 48.003 -39.518 1.00 158.76 93 ALA B O 1
ATOM 3639 N N . LEU C 1 94 ? 96.727 46.768 -38.147 1.00 160.54 94 LEU B N 1
ATOM 3640 C CA . LEU C 1 94 ? 96.570 45.622 -39.065 1.00 162.28 94 LEU B CA 1
ATOM 3641 C C . LEU C 1 94 ? 95.455 45.977 -40.057 1.00 163.28 94 LEU B C 1
ATOM 3642 O O . LEU C 1 94 ? 95.432 45.518 -41.205 1.00 162.94 94 LEU B O 1
ATOM 3647 N N . LYS C 1 95 ? 94.535 46.805 -39.572 1.00 164.36 95 LYS B N 1
ATOM 3648 C CA . LYS C 1 95 ? 93.404 47.300 -40.340 1.00 165.37 95 LYS B CA 1
ATOM 3649 C C . LYS C 1 95 ? 93.908 48.570 -41.039 1.00 166.62 95 LYS B C 1
ATOM 3650 O O . LYS C 1 95 ? 93.126 49.413 -41.486 1.00 166.66 95 LYS B O 1
ATOM 3656 N N . ASP C 1 96 ? 95.235 48.685 -41.114 1.00 168.10 96 ASP B N 1
ATOM 3657 C CA . ASP C 1 96 ? 95.915 49.822 -41.740 1.00 169.45 96 ASP B CA 1
ATOM 3658 C C . ASP C 1 96 ? 97.156 49.342 -42.521 1.00 170.45 96 ASP B C 1
ATOM 3659 O O . ASP C 1 96 ? 97.798 50.120 -43.236 1.00 170.53 96 ASP B O 1
ATOM 3664 N N . MET C 1 97 ? 97.486 48.059 -42.363 1.00 171.46 97 MET B N 1
ATOM 3665 C CA . MET C 1 97 ? 98.619 47.432 -43.053 1.00 171.97 97 MET B CA 1
ATOM 3666 C C . MET C 1 97 ? 98.172 47.086 -44.470 1.00 172.66 97 MET B C 1
ATOM 3667 O O . MET C 1 97 ? 98.714 47.595 -45.456 1.00 172.26 97 MET B O 1
ATOM 3672 N N . ASN C 1 98 ? 97.170 46.210 -44.538 1.00 173.80 98 ASN B N 1
ATOM 3673 C CA . ASN C 1 98 ? 96.583 45.735 -45.789 1.00 174.42 98 ASN B CA 1
ATOM 3674 C C . ASN C 1 98 ? 95.524 46.714 -46.316 1.00 175.19 98 ASN B C 1
ATOM 3675 O O . ASN C 1 98 ? 95.300 46.797 -47.523 1.00 175.16 98 ASN B O 1
ATOM 3680 N N . ASP C 1 99 ? 94.880 47.448 -45.407 1.00 176.14 99 ASP B N 1
ATOM 3681 C CA . ASP C 1 99 ? 93.834 48.423 -45.757 1.00 176.56 99 ASP B CA 1
ATOM 3682 C C . ASP C 1 99 ? 94.387 49.616 -46.544 1.00 176.57 99 ASP B C 1
ATOM 3683 O O . ASP C 1 99 ? 93.781 50.692 -46.576 1.00 176.02 99 ASP B O 1
ATOM 3688 N N . MET C 1 100 ? 95.532 49.400 -47.183 1.00 176.83 100 MET B N 1
ATOM 3689 C CA . MET C 1 100 ? 96.215 50.428 -47.964 1.00 176.65 100 MET B CA 1
ATOM 3690 C C . MET C 1 100 ? 95.873 50.338 -49.452 1.00 176.50 100 MET B C 1
ATOM 3691 O O . MET C 1 100 ? 95.816 49.250 -50.031 1.00 176.15 100 MET B O 1
ATOM 3696 N N . GLY C 1 124 ? 90.798 38.459 -53.648 1.00 164.92 124 GLY B N 1
ATOM 3697 C CA . GLY C 1 124 ? 91.746 38.437 -52.549 1.00 165.60 124 GLY B CA 1
ATOM 3698 C C . GLY C 1 124 ? 91.973 37.051 -51.992 1.00 166.08 124 GLY B C 1
ATOM 3699 O O . GLY C 1 124 ? 91.085 36.214 -52.090 1.00 166.04 124 GLY B O 1
ATOM 3700 N N . ALA C 1 125 ? 93.152 36.836 -51.407 1.00 166.75 125 ALA B N 1
ATOM 3701 C CA . ALA C 1 125 ? 93.572 35.592 -50.812 1.00 167.17 125 ALA B CA 1
ATOM 3702 C C . ALA C 1 125 ? 94.396 35.604 -49.592 1.00 167.22 125 ALA B C 1
ATOM 3703 O O . ALA C 1 125 ? 94.401 34.663 -48.792 1.00 167.05 125 ALA B O 1
ATOM 3705 N N . LEU C 1 126 ? 95.151 36.684 -49.464 1.00 167.07 126 LEU B N 1
ATOM 3706 C CA . LEU C 1 126 ? 96.035 36.850 -48.303 1.00 166.65 126 LEU B CA 1
ATOM 3707 C C . LEU C 1 126 ? 95.217 37.192 -47.043 1.00 166.16 126 LEU B C 1
ATOM 3708 O O . LEU C 1 126 ? 95.782 37.449 -45.975 1.00 166.91 126 LEU B O 1
ATOM 3713 N N . ALA C 1 127 ? 93.888 37.175 -47.173 1.00 164.56 127 ALA B N 1
ATOM 3714 C CA . ALA C 1 127 ? 92.997 37.475 -46.054 1.00 162.83 127 ALA B CA 1
ATOM 3715 C C . ALA C 1 127 ? 92.183 36.251 -45.628 1.00 161.88 127 ALA B C 1
ATOM 3716 O O . ALA C 1 127 ? 91.978 36.010 -44.436 1.00 161.73 127 ALA B O 1
ATOM 3718 N N . ASP C 1 128 ? 91.735 35.470 -46.604 1.00 160.71 128 ASP B N 1
ATOM 3719 C CA . ASP C 1 128 ? 90.918 34.298 -46.319 1.00 159.38 128 ASP B CA 1
ATOM 3720 C C . ASP C 1 128 ? 91.706 33.055 -45.949 1.00 157.91 128 ASP B C 1
ATOM 3721 O O . ASP C 1 128 ? 91.228 31.941 -46.154 1.00 158.07 128 ASP B O 1
ATOM 3726 N N . LEU C 1 129 ? 92.910 33.219 -45.421 1.00 155.92 129 LEU B N 1
ATOM 3727 C CA . LEU C 1 129 ? 93.668 32.042 -45.030 1.00 154.32 129 LEU B CA 1
ATOM 3728 C C . LEU C 1 129 ? 94.222 32.211 -43.622 1.00 153.36 129 LEU B C 1
ATOM 3729 O O . LEU C 1 129 ? 94.892 31.318 -43.097 1.00 153.48 129 LEU B O 1
ATOM 3734 N N . THR C 1 130 ? 93.967 33.377 -43.035 1.00 151.49 130 THR B N 1
ATOM 3735 C CA . THR C 1 130 ? 94.439 33.702 -41.696 1.00 148.65 130 THR B CA 1
ATOM 3736 C C . THR C 1 130 ? 93.503 33.095 -40.659 1.00 147.32 130 THR B C 1
ATOM 3737 O O . THR C 1 130 ? 93.932 32.329 -39.793 1.00 147.30 130 THR B O 1
ATOM 3741 N N . GLY C 1 131 ? 92.222 33.438 -40.751 1.00 145.48 131 GLY B N 1
ATOM 3742 C CA . GLY C 1 131 ? 91.253 32.894 -39.820 1.00 143.49 131 GLY B CA 1
ATOM 3743 C C . GLY C 1 131 ? 91.137 31.394 -40.005 1.00 142.27 131 GLY B C 1
ATOM 3744 O O . GLY C 1 131 ? 90.629 30.686 -39.134 1.00 142.64 131 GLY B O 1
ATOM 3745 N N . SER C 1 132 ? 91.614 30.908 -41.148 1.00 140.27 132 SER B N 1
ATOM 3746 C CA . SER C 1 132 ? 91.569 29.485 -41.457 1.00 138.34 132 SER B CA 1
ATOM 3747 C C . SER C 1 132 ? 92.672 28.756 -40.682 1.00 136.96 132 SER B C 1
ATOM 3748 O O . SER C 1 132 ? 92.457 27.670 -40.136 1.00 136.82 132 SER B O 1
ATOM 3751 N N . ILE C 1 133 ? 93.847 29.373 -40.630 1.00 135.01 133 ILE B N 1
ATOM 3752 C CA . ILE C 1 133 ? 95.000 28.802 -39.943 1.00 133.37 133 ILE B CA 1
ATOM 3753 C C . ILE C 1 133 ? 95.198 29.492 -38.592 1.00 131.78 133 ILE B C 1
ATOM 3754 O O . ILE C 1 133 ? 95.468 30.693 -38.534 1.00 131.35 133 ILE B O 1
ATOM 3759 N N . PRO C 1 134 ? 95.080 28.736 -37.487 1.00 130.65 134 PRO B N 1
ATOM 3760 C CA . PRO C 1 134 ? 95.240 29.271 -36.129 1.00 129.34 134 PRO B CA 1
ATOM 3761 C C . PRO C 1 134 ? 96.663 29.686 -35.775 1.00 127.70 134 PRO B C 1
ATOM 3762 O O . PRO C 1 134 ? 97.577 28.865 -35.777 1.00 127.34 134 PRO B O 1
ATOM 3766 N N . GLY C 1 135 ? 96.846 30.963 -35.470 1.00 126.05 135 GLY B N 1
ATOM 3767 C CA . GLY C 1 135 ? 98.163 31.435 -35.101 1.00 124.36 135 GLY B CA 1
ATOM 3768 C C . GLY C 1 135 ? 98.728 32.526 -35.982 1.00 123.15 135 GLY B C 1
ATOM 3769 O O . GLY C 1 135 ? 99.617 33.270 -35.566 1.00 122.61 135 GLY B O 1
ATOM 3770 N N . ILE C 1 136 ? 98.220 32.639 -37.200 1.00 122.18 136 ILE B N 1
ATOM 3771 C CA . ILE C 1 136 ? 98.729 33.653 -38.103 1.00 121.26 136 ILE B CA 1
ATOM 3772 C C . ILE C 1 136 ? 98.494 35.049 -37.554 1.00 120.95 136 ILE B C 1
ATOM 3773 O O . ILE C 1 136 ? 99.443 35.748 -37.228 1.00 120.45 136 ILE B O 1
ATOM 3778 N N . ASP C 1 137 ? 97.232 35.445 -37.442 1.00 121.70 137 ASP B N 1
ATOM 3779 C CA . ASP C 1 137 ? 96.882 36.766 -36.927 1.00 123.23 137 ASP B CA 1
ATOM 3780 C C . ASP C 1 137 ? 97.845 37.253 -35.859 1.00 123.38 137 ASP B C 1
ATOM 3781 O O . ASP C 1 137 ? 98.254 38.418 -35.858 1.00 123.54 137 ASP B O 1
ATOM 3786 N N . GLU C 1 138 ? 98.192 36.351 -34.944 1.00 122.81 138 GLU B N 1
ATOM 3787 C CA . GLU C 1 138 ? 99.115 36.658 -33.859 1.00 121.34 138 GLU B CA 1
ATOM 3788 C C . GLU C 1 138 ? 100.521 36.935 -34.399 1.00 121.01 138 GLU B C 1
ATOM 3789 O O . GLU C 1 138 ? 101.060 38.034 -34.212 1.00 121.07 138 GLU B O 1
ATOM 3795 N N . ALA C 1 139 ? 101.110 35.940 -35.064 1.00 119.18 139 ALA B N 1
ATOM 3796 C CA . ALA C 1 139 ? 102.446 36.095 -35.630 1.00 117.13 139 ALA B CA 1
ATOM 3797 C C . ALA C 1 139 ? 102.515 37.374 -36.459 1.00 116.36 139 ALA B C 1
ATOM 3798 O O . ALA C 1 139 ? 103.518 38.080 -36.447 1.00 115.53 139 ALA B O 1
ATOM 3800 N N . LEU C 1 140 ? 101.434 37.675 -37.169 1.00 116.57 140 LEU B N 1
ATOM 3801 C CA . LEU C 1 140 ? 101.378 38.876 -37.990 1.00 116.59 140 LEU B CA 1
ATOM 3802 C C . LEU C 1 140 ? 101.399 40.109 -37.105 1.00 116.09 140 LEU B C 1
ATOM 3803 O O . LEU C 1 140 ? 102.245 40.987 -37.271 1.00 116.43 140 LEU B O 1
ATOM 3808 N N . SER C 1 141 ? 100.464 40.169 -36.163 1.00 115.09 141 SER B N 1
ATOM 3809 C CA . SER C 1 141 ? 100.366 41.295 -35.241 1.00 114.78 141 SER B CA 1
ATOM 3810 C C . SER C 1 141 ? 101.648 41.525 -34.446 1.00 114.87 141 SER B C 1
ATOM 3811 O O . SER C 1 141 ? 101.983 42.671 -34.117 1.00 115.04 141 SER B O 1
ATOM 3814 N N . PHE C 1 142 ? 102.356 40.442 -34.128 1.00 113.83 142 PHE B N 1
ATOM 3815 C CA . PHE C 1 142 ? 103.586 40.558 -33.358 1.00 112.69 142 PHE B CA 1
ATOM 3816 C C . PHE C 1 142 ? 104.721 41.173 -34.169 1.00 111.53 142 PHE B C 1
ATOM 3817 O O . PHE C 1 142 ? 105.400 42.085 -33.698 1.00 111.21 142 PHE B O 1
ATOM 3825 N N . MET C 1 143 ? 104.929 40.675 -35.381 1.00 110.43 143 MET B N 1
ATOM 3826 C CA . MET C 1 143 ? 105.982 41.206 -36.226 1.00 109.47 143 MET B CA 1
ATOM 3827 C C . MET C 1 143 ? 105.659 42.647 -36.579 1.00 108.81 143 MET B C 1
ATOM 3828 O O . MET C 1 143 ? 106.550 43.433 -36.885 1.00 107.42 143 MET B O 1
ATOM 3833 N N . GLU C 1 144 ? 104.378 42.997 -36.523 1.00 109.84 144 GLU B N 1
ATOM 3834 C CA . GLU C 1 144 ? 103.964 44.367 -36.812 1.00 111.62 144 GLU B CA 1
ATOM 3835 C C . GLU C 1 144 ? 104.548 45.228 -35.694 1.00 111.73 144 GLU B C 1
ATOM 3836 O O . GLU C 1 144 ? 104.927 46.379 -35.906 1.00 111.23 144 GLU B O 1
ATOM 3842 N N . VAL C 1 145 ? 104.615 44.652 -34.496 1.00 112.04 145 VAL B N 1
ATOM 3843 C CA . VAL C 1 145 ? 105.163 45.336 -33.329 1.00 111.15 145 VAL B CA 1
ATOM 3844 C C . VAL C 1 145 ? 106.675 45.449 -33.519 1.00 112.27 145 VAL B C 1
ATOM 3845 O O . VAL C 1 145 ? 107.219 46.549 -33.622 1.00 111.55 145 VAL B O 1
ATOM 3849 N N . MET C 1 146 ? 107.342 44.295 -33.567 1.00 113.61 146 MET B N 1
ATOM 3850 C CA . MET C 1 146 ? 108.792 44.247 -33.744 1.00 115.29 146 MET B CA 1
ATOM 3851 C C . MET C 1 146 ? 109.251 45.287 -34.754 1.00 116.45 146 MET B C 1
ATOM 3852 O O . MET C 1 146 ? 110.306 45.899 -34.599 1.00 116.15 146 MET B O 1
ATOM 3857 N N . LYS C 1 147 ? 108.442 45.473 -35.788 1.00 118.37 147 LYS B N 1
ATOM 3858 C CA . LYS C 1 147 ? 108.718 46.440 -36.838 1.00 119.51 147 LYS B CA 1
ATOM 3859 C C . LYS C 1 147 ? 108.758 47.832 -36.204 1.00 120.27 147 LYS B C 1
ATOM 3860 O O . LYS C 1 147 ? 109.787 48.505 -36.228 1.00 120.30 147 LYS B O 1
ATOM 3866 N N . HIS C 1 148 ? 107.636 48.242 -35.623 1.00 121.01 148 HIS B N 1
ATOM 3867 C CA . HIS C 1 148 ? 107.504 49.546 -34.981 1.00 121.98 148 HIS B CA 1
ATOM 3868 C C . HIS C 1 148 ? 108.649 49.823 -34.002 1.00 122.32 148 HIS B C 1
ATOM 3869 O O . HIS C 1 148 ? 108.922 50.981 -33.679 1.00 123.07 148 HIS B O 1
ATOM 3876 N N . ILE C 1 149 ? 109.310 48.763 -33.533 1.00 121.86 149 ILE B N 1
ATOM 3877 C CA . ILE C 1 149 ? 110.424 48.891 -32.587 1.00 120.34 149 ILE B CA 1
ATOM 3878 C C . ILE C 1 149 ? 111.736 49.216 -33.294 1.00 120.86 149 ILE B C 1
ATOM 3879 O O . ILE C 1 149 ? 112.371 50.227 -32.993 1.00 120.84 149 ILE B O 1
ATOM 3884 N N . LYS C 1 150 ? 112.141 48.357 -34.226 1.00 121.12 150 LYS B N 1
ATOM 3885 C CA . LYS C 1 150 ? 113.379 48.565 -34.967 1.00 121.25 150 LYS B CA 1
ATOM 3886 C C . LYS C 1 150 ? 113.344 49.914 -35.673 1.00 121.31 150 LYS B C 1
ATOM 3887 O O . LYS C 1 150 ? 114.385 50.527 -35.900 1.00 120.60 150 LYS B O 1
ATOM 3893 N N . ARG C 1 151 ? 112.140 50.372 -36.014 1.00 122.54 151 ARG B N 1
ATOM 3894 C CA . ARG C 1 151 ? 111.962 51.672 -36.668 1.00 124.08 151 ARG B CA 1
ATOM 3895 C C . ARG C 1 151 ? 112.438 52.752 -35.709 1.00 124.70 151 ARG B C 1
ATOM 3896 O O . ARG C 1 151 ? 113.164 53.663 -36.096 1.00 125.05 151 ARG B O 1
ATOM 3904 N N . GLN C 1 152 ? 112.003 52.649 -34.455 1.00 125.55 152 GLN B N 1
ATOM 3905 C CA . GLN C 1 152 ? 112.375 53.606 -33.417 1.00 126.18 152 GLN B CA 1
ATOM 3906 C C . GLN C 1 152 ? 113.883 53.617 -33.225 1.00 127.42 152 GLN B C 1
ATOM 3907 O O . GLN C 1 152 ? 114.486 54.676 -33.054 1.00 126.87 152 GLN B O 1
ATOM 3913 N N . GLU C 1 153 ? 114.482 52.427 -33.246 1.00 129.23 153 GLU B N 1
ATOM 3914 C CA . GLU C 1 153 ? 115.923 52.275 -33.066 1.00 131.03 153 GLU B CA 1
ATOM 3915 C C . GLU C 1 153 ? 116.696 52.847 -34.254 1.00 131.98 153 GLU B C 1
ATOM 3916 O O . GLU C 1 153 ? 117.921 52.979 -34.215 1.00 131.87 153 GLU B O 1
ATOM 3922 N N . GLN C 1 154 ? 115.967 53.191 -35.310 1.00 133.26 154 GLN B N 1
ATOM 3923 C CA . GLN C 1 154 ? 116.566 53.759 -36.510 1.00 134.61 154 GLN B CA 1
ATOM 3924 C C . GLN C 1 154 ? 116.496 55.283 -36.434 1.00 135.06 154 GLN B C 1
ATOM 3925 O O . GLN C 1 154 ? 117.524 55.959 -36.394 1.00 134.70 154 GLN B O 1
ATOM 3931 N N . ASP C 1 155 ? 115.271 55.807 -36.406 1.00 135.82 155 ASP B N 1
ATOM 3932 C CA . ASP C 1 155 ? 115.018 57.246 -36.328 1.00 135.82 155 ASP B CA 1
ATOM 3933 C C . ASP C 1 155 ? 115.648 57.837 -35.072 1.00 135.64 155 ASP B C 1
ATOM 3934 O O . ASP C 1 155 ? 115.869 59.046 -34.985 1.00 134.93 155 ASP B O 1
ATOM 3939 N N . GLU C 1 156 ? 115.917 56.979 -34.092 1.00 136.05 156 GLU B N 1
ATOM 3940 C CA . GLU C 1 156 ? 116.527 57.420 -32.843 1.00 136.90 156 GLU B CA 1
ATOM 3941 C C . GLU C 1 156 ? 117.981 56.945 -32.745 1.00 136.43 156 GLU B C 1
ATOM 3942 O O . GLU C 1 156 ? 118.758 57.464 -31.933 1.00 136.64 156 GLU B O 1
ATOM 3948 N N . GLY C 1 157 ? 118.348 55.971 -33.581 1.00 135.05 157 GLY B N 1
ATOM 3949 C CA . GLY C 1 157 ? 119.707 55.453 -33.566 1.00 131.85 157 GLY B CA 1
ATOM 3950 C C . GLY C 1 157 ? 120.117 55.059 -32.162 1.00 129.76 157 GLY B C 1
ATOM 3951 O O . GLY C 1 157 ? 121.222 55.365 -31.714 1.00 129.64 157 GLY B O 1
ATOM 3952 N N . GLU C 1 158 ? 119.204 54.388 -31.464 1.00 127.63 158 GLU B N 1
ATOM 3953 C CA . GLU C 1 158 ? 119.441 53.930 -30.100 1.00 124.82 158 GLU B CA 1
ATOM 3954 C C . GLU C 1 158 ? 118.969 52.495 -29.900 1.00 121.01 158 GLU B C 1
ATOM 3955 O O . GLU C 1 158 ? 117.768 52.214 -29.841 1.00 119.93 158 GLU B O 1
ATOM 3961 N N . THR C 1 159 ? 119.940 51.597 -29.791 1.00 116.65 159 THR B N 1
ATOM 3962 C CA . THR C 1 159 ? 119.682 50.173 -29.615 1.00 112.74 159 THR B CA 1
ATOM 3963 C C . THR C 1 159 ? 119.210 49.777 -28.203 1.00 108.89 159 THR B C 1
ATOM 3964 O O . THR C 1 159 ? 119.827 50.134 -27.196 1.00 108.19 159 THR B O 1
ATOM 3968 N N . PHE C 1 160 ? 118.098 49.047 -28.152 1.00 104.05 160 PHE B N 1
ATOM 3969 C CA . PHE C 1 160 ? 117.505 48.569 -26.903 1.00 98.58 160 PHE B CA 1
ATOM 3970 C C . PHE C 1 160 ? 118.069 47.200 -26.575 1.00 96.40 160 PHE B C 1
ATOM 3971 O O . PHE C 1 160 ? 117.908 46.263 -27.349 1.00 95.80 160 PHE B O 1
ATOM 3979 N N . ASP C 1 161 ? 118.707 47.088 -25.417 1.00 94.43 161 ASP B N 1
ATOM 3980 C CA . ASP C 1 161 ? 119.326 45.839 -24.984 1.00 92.82 161 ASP B CA 1
ATOM 3981 C C . ASP C 1 161 ? 118.327 44.813 -24.485 1.00 91.17 161 ASP B C 1
ATOM 3982 O O . ASP C 1 161 ? 118.522 43.607 -24.666 1.00 90.52 161 ASP B O 1
ATOM 3987 N N . THR C 1 162 ? 117.263 45.293 -23.849 1.00 88.73 162 THR B N 1
ATOM 3988 C CA . THR C 1 162 ? 116.229 44.411 -23.331 1.00 86.08 162 THR B CA 1
ATOM 3989 C C . THR C 1 162 ? 114.855 45.067 -23.388 1.00 84.60 162 THR B C 1
ATOM 3990 O O . THR C 1 162 ? 114.686 46.249 -23.059 1.00 83.16 162 THR B O 1
ATOM 3994 N N . VAL C 1 163 ? 113.882 44.283 -23.837 1.00 83.36 163 VAL B N 1
ATOM 3995 C CA . VAL C 1 163 ? 112.517 44.745 -23.955 1.00 82.53 163 VAL B CA 1
ATOM 3996 C C . VAL C 1 163 ? 111.606 43.903 -23.079 1.00 82.19 163 VAL B C 1
ATOM 3997 O O . VAL C 1 163 ? 111.739 42.674 -23.012 1.00 82.37 163 VAL B O 1
ATOM 4001 N N . ILE C 1 164 ? 110.682 44.579 -22.406 1.00 80.99 164 ILE B N 1
ATOM 4002 C CA . ILE C 1 164 ? 109.742 43.933 -21.507 1.00 80.15 164 ILE B CA 1
ATOM 4003 C C . ILE C 1 164 ? 108.343 44.032 -22.121 1.00 80.65 164 ILE B C 1
ATOM 4004 O O . ILE C 1 164 ? 107.895 45.113 -22.510 1.00 80.30 164 ILE B O 1
ATOM 4009 N N . PHE C 1 165 ? 107.662 42.895 -22.224 1.00 81.00 165 PHE B N 1
ATOM 4010 C CA . PHE C 1 165 ? 106.340 42.867 -22.820 1.00 81.83 165 PHE B CA 1
ATOM 4011 C C . PHE C 1 165 ? 105.197 42.773 -21.837 1.00 82.05 165 PHE B C 1
ATOM 4012 O O . PHE C 1 165 ? 105.086 41.795 -21.102 1.00 82.47 165 PHE B O 1
ATOM 4020 N N . ASP C 1 166 ? 104.346 43.791 -21.843 1.00 81.96 166 ASP B N 1
ATOM 4021 C CA . ASP C 1 166 ? 103.172 43.839 -20.993 1.00 82.96 166 ASP B CA 1
ATOM 4022 C C . ASP C 1 166 ? 102.127 43.026 -21.768 1.00 84.12 166 ASP B C 1
ATOM 4023 O O . ASP C 1 166 ? 101.151 43.592 -22.272 1.00 85.02 166 ASP B O 1
ATOM 4028 N N . THR C 1 167 ? 102.340 41.711 -21.881 1.00 84.45 167 THR B N 1
ATOM 4029 C CA . THR C 1 167 ? 101.433 40.838 -22.637 1.00 84.94 167 THR B CA 1
ATOM 4030 C C . THR C 1 167 ? 99.997 41.289 -22.489 1.00 88.19 167 THR B C 1
ATOM 4031 O O . THR C 1 167 ? 99.578 41.698 -21.407 1.00 88.12 167 THR B O 1
ATOM 4035 N N . ALA C 1 168 ? 99.242 41.211 -23.581 1.00 91.56 168 ALA B N 1
ATOM 4036 C CA . ALA C 1 168 ? 97.839 41.616 -23.581 1.00 93.61 168 ALA B CA 1
ATOM 4037 C C . ALA C 1 168 ? 97.004 40.790 -22.605 1.00 94.52 168 ALA B C 1
ATOM 4038 O O . ALA C 1 168 ? 97.205 39.579 -22.462 1.00 94.30 168 ALA B O 1
ATOM 4040 N N . PRO C 1 169 ? 96.037 41.443 -21.938 1.00 95.31 169 PRO B N 1
ATOM 4041 C CA . PRO C 1 169 ? 95.135 40.826 -20.956 1.00 96.24 169 PRO B CA 1
ATOM 4042 C C . PRO C 1 169 ? 94.348 39.588 -21.431 1.00 97.46 169 PRO B C 1
ATOM 4043 O O . PRO C 1 169 ? 94.337 38.543 -20.761 1.00 96.66 169 PRO B O 1
ATOM 4047 N N . THR C 1 170 ? 93.689 39.714 -22.584 1.00 98.54 170 THR B N 1
ATOM 4048 C CA . THR C 1 170 ? 92.891 38.622 -23.144 1.00 98.54 170 THR B CA 1
ATOM 4049 C C . THR C 1 170 ? 93.396 38.147 -24.493 1.00 98.43 170 THR B C 1
ATOM 4050 O O . THR C 1 170 ? 93.949 38.920 -25.280 1.00 98.16 170 THR B O 1
ATOM 4054 N N . GLY C 1 171 ? 93.172 36.868 -24.763 1.00 98.06 171 GLY B N 1
ATOM 4055 C CA . GLY C 1 171 ? 93.625 36.300 -26.011 1.00 98.94 171 GLY B CA 1
ATOM 4056 C C . GLY C 1 171 ? 95.004 35.729 -25.776 1.00 99.20 171 GLY B C 1
ATOM 4057 O O . GLY C 1 171 ? 95.691 36.154 -24.847 1.00 99.58 171 GLY B O 1
ATOM 4058 N N . HIS C 1 172 ? 95.412 34.780 -26.613 1.00 99.14 172 HIS B N 1
ATOM 4059 C CA . HIS C 1 172 ? 96.715 34.146 -26.472 1.00 99.27 172 HIS B CA 1
ATOM 4060 C C . HIS C 1 172 ? 97.783 34.824 -27.326 1.00 98.53 172 HIS B C 1
ATOM 4061 O O . HIS C 1 172 ? 98.471 34.183 -28.112 1.00 98.82 172 HIS B O 1
ATOM 4068 N N . THR C 1 173 ? 97.909 36.135 -27.134 1.00 97.63 173 THR B N 1
ATOM 4069 C CA . THR C 1 173 ? 98.857 36.977 -27.845 1.00 96.59 173 THR B CA 1
ATOM 4070 C C . THR C 1 173 ? 100.070 36.273 -28.455 1.00 96.79 173 THR B C 1
ATOM 4071 O O . THR C 1 173 ? 100.351 36.477 -29.632 1.00 97.14 173 THR B O 1
ATOM 4075 N N . LEU C 1 174 ? 100.793 35.452 -27.696 1.00 96.57 174 LEU B N 1
ATOM 4076 C CA . LEU C 1 174 ? 101.944 34.780 -28.292 1.00 96.48 174 LEU B CA 1
ATOM 4077 C C . LEU C 1 174 ? 101.773 33.272 -28.463 1.00 96.00 174 LEU B C 1
ATOM 4078 O O . LEU C 1 174 ? 102.495 32.467 -27.878 1.00 94.98 174 LEU B O 1
ATOM 4083 N N . ARG C 1 175 ? 100.804 32.910 -29.295 1.00 97.22 175 ARG B N 1
ATOM 4084 C CA . ARG C 1 175 ? 100.509 31.514 -29.604 1.00 99.22 175 ARG B CA 1
ATOM 4085 C C . ARG C 1 175 ? 101.227 31.114 -30.890 1.00 100.19 175 ARG B C 1
ATOM 4086 O O . ARG C 1 175 ? 101.424 29.928 -31.164 1.00 99.92 175 ARG B O 1
ATOM 4094 N N . PHE C 1 176 ? 101.619 32.116 -31.674 1.00 100.35 176 PHE B N 1
ATOM 4095 C CA . PHE C 1 176 ? 102.293 31.874 -32.939 1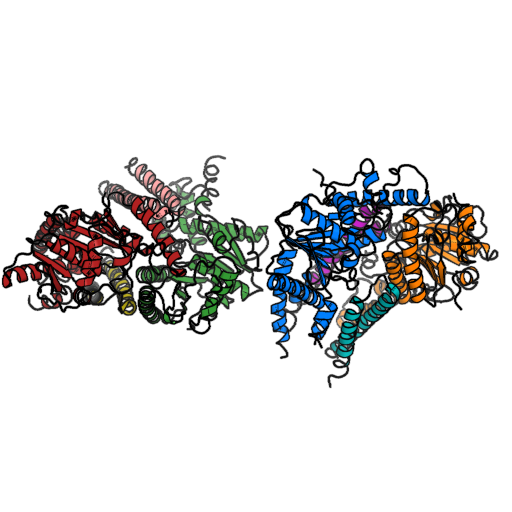.00 100.00 176 PHE B CA 1
ATOM 4096 C C . PHE C 1 176 ? 103.505 30.963 -32.837 1.00 100.38 176 PHE B C 1
ATOM 4097 O O . PHE C 1 176 ? 104.009 30.490 -33.845 1.00 101.23 176 PHE B O 1
ATOM 4105 N N . LEU C 1 177 ? 103.978 30.709 -31.628 1.00 101.22 177 LEU B N 1
ATOM 4106 C CA . LEU C 1 177 ? 105.133 29.844 -31.474 1.00 103.98 177 LEU B CA 1
ATOM 4107 C C . LEU C 1 177 ? 104.846 28.421 -31.941 1.00 106.29 177 LEU B C 1
ATOM 4108 O O . LEU C 1 177 ? 105.766 27.612 -32.077 1.00 107.05 177 LEU B O 1
ATOM 4113 N N . GLN C 1 178 ? 103.574 28.109 -32.174 1.00 108.88 178 GLN B N 1
ATOM 4114 C CA . GLN C 1 178 ? 103.192 26.774 -32.647 1.00 111.34 178 GLN B CA 1
ATOM 4115 C C . GLN C 1 178 ? 103.024 26.786 -34.158 1.00 112.51 178 GLN B C 1
ATOM 4116 O O . GLN C 1 178 ? 103.030 25.734 -34.796 1.00 111.99 178 GLN B O 1
ATOM 4122 N N . LEU C 1 179 ? 102.875 27.987 -34.715 1.00 114.41 179 LEU B N 1
ATOM 4123 C CA . LEU C 1 179 ? 102.694 28.188 -36.152 1.00 116.27 179 LEU B CA 1
ATOM 4124 C C . LEU C 1 179 ? 103.615 27.301 -36.994 1.00 118.13 179 LEU B C 1
ATOM 4125 O O . LEU C 1 179 ? 103.157 26.617 -37.914 1.00 119.00 179 LEU B O 1
ATOM 4130 N N . PRO C 1 180 ? 104.930 27.311 -36.701 1.00 119.40 180 PRO B N 1
ATOM 4131 C CA . PRO C 1 180 ? 105.869 26.481 -37.464 1.00 119.49 180 PRO B CA 1
ATOM 4132 C C . PRO C 1 180 ? 105.422 25.018 -37.583 1.00 119.26 180 PRO B C 1
ATOM 4133 O O . PRO C 1 180 ? 105.067 24.566 -38.666 1.00 118.83 180 PRO B O 1
ATOM 4137 N N . ASN C 1 181 ? 105.384 24.285 -36.477 1.00 118.83 181 ASN B N 1
ATOM 4138 C CA . ASN C 1 181 ? 104.957 22.896 -36.554 1.00 119.09 181 ASN B CA 1
ATOM 4139 C C . ASN C 1 181 ? 103.556 22.734 -37.162 1.00 119.95 181 ASN B C 1
ATOM 4140 O O . ASN C 1 181 ? 103.199 21.648 -37.630 1.00 120.11 181 ASN B O 1
ATOM 4145 N N . THR C 1 182 ? 102.762 23.805 -37.144 1.00 120.76 182 THR B N 1
ATOM 4146 C CA . THR C 1 182 ? 101.406 23.773 -37.717 1.00 121.34 182 THR B CA 1
ATOM 4147 C C . THR C 1 182 ? 101.467 24.065 -39.230 1.00 121.91 182 THR B C 1
ATOM 4148 O O . THR C 1 182 ? 100.767 23.423 -40.013 1.00 122.42 182 THR B O 1
ATOM 4152 N N . LEU C 1 183 ? 102.304 25.019 -39.638 1.00 121.61 183 LEU B N 1
ATOM 4153 C CA . LEU C 1 183 ? 102.446 25.344 -41.053 1.00 121.25 183 LEU B CA 1
ATOM 4154 C C . LEU C 1 183 ? 103.153 24.208 -41.783 1.00 122.76 183 LEU B C 1
ATOM 4155 O O . LEU C 1 183 ? 103.164 24.158 -43.010 1.00 123.58 183 LEU B O 1
ATOM 4160 N N . SER C 1 184 ? 103.752 23.295 -41.031 1.00 124.01 184 SER B N 1
ATOM 4161 C CA . SER C 1 184 ? 104.451 22.170 -41.638 1.00 125.16 184 SER B CA 1
ATOM 4162 C C . SER C 1 184 ? 103.438 21.114 -42.072 1.00 125.96 184 SER B C 1
ATOM 4163 O O . SER C 1 184 ? 103.658 20.387 -43.038 1.00 126.05 184 SER B O 1
ATOM 4166 N N . LYS C 1 185 ? 102.324 21.036 -41.357 1.00 127.04 185 LYS B N 1
ATOM 4167 C CA . LYS C 1 185 ? 101.286 20.078 -41.695 1.00 127.99 185 LYS B CA 1
ATOM 4168 C C . LYS C 1 185 ? 100.577 20.493 -42.985 1.00 128.39 185 LYS B C 1
ATOM 4169 O O . LYS C 1 185 ? 99.847 19.704 -43.572 1.00 128.19 185 LYS B O 1
ATOM 4175 N N . LEU C 1 186 ? 100.800 21.732 -43.424 1.00 129.23 186 LEU B N 1
ATOM 4176 C CA . LEU C 1 186 ? 100.190 22.237 -44.658 1.00 129.85 186 LEU B CA 1
ATOM 4177 C C . LEU C 1 186 ? 101.167 22.233 -45.824 1.00 130.88 186 LEU B C 1
ATOM 4178 O O . LEU C 1 186 ? 100.771 22.010 -46.966 1.00 132.03 186 LEU B O 1
ATOM 4183 N N . LEU C 1 187 ? 102.438 22.499 -45.546 1.00 131.26 187 LEU B N 1
ATOM 4184 C CA . LEU C 1 187 ? 103.437 22.490 -46.602 1.00 131.66 187 LEU B CA 1
ATOM 4185 C C . LEU C 1 187 ? 103.816 21.033 -46.913 1.00 131.94 187 LEU B C 1
ATOM 4186 O O . LEU C 1 187 ? 104.621 20.761 -47.806 1.00 131.16 187 LEU B O 1
ATOM 4191 N N . GLU C 1 188 ? 103.214 20.109 -46.162 1.00 132.71 188 GLU B N 1
ATOM 4192 C CA . GLU C 1 188 ? 103.414 18.670 -46.336 1.00 133.82 188 GLU B CA 1
ATOM 4193 C C . GLU C 1 188 ? 102.065 18.061 -46.718 1.00 134.71 188 GLU B C 1
ATOM 4194 O O . GLU C 1 188 ? 101.925 16.842 -46.852 1.00 134.35 188 GLU B O 1
ATOM 4200 N N . LYS C 1 189 ? 101.071 18.933 -46.870 1.00 135.93 189 LYS B N 1
ATOM 4201 C CA . LYS C 1 189 ? 99.724 18.534 -47.270 1.00 137.36 189 LYS B CA 1
ATOM 4202 C C . LYS C 1 189 ? 99.448 19.154 -48.645 1.00 138.57 189 LYS B C 1
ATOM 4203 O O . LYS C 1 189 ? 99.110 18.441 -49.587 1.00 138.30 189 LYS B O 1
ATOM 4205 N N . PHE C 1 190 ? 99.609 20.475 -48.760 1.00 140.11 190 PHE B N 1
ATOM 4206 C CA . PHE C 1 190 ? 99.395 21.171 -50.031 1.00 141.60 190 PHE B CA 1
ATOM 4207 C C . PHE C 1 190 ? 100.296 20.542 -51.095 1.00 143.27 190 PHE B C 1
ATOM 4208 O O . PHE C 1 190 ? 100.154 20.803 -52.293 1.00 144.03 190 PHE B O 1
ATOM 4210 N N . GLY C 1 191 ? 101.228 19.713 -50.638 1.00 144.74 191 GLY B N 1
ATOM 4211 C CA . GLY C 1 191 ? 102.126 19.022 -51.541 1.00 146.23 191 GLY B CA 1
ATOM 4212 C C . GLY C 1 191 ? 101.722 17.559 -51.666 1.00 147.53 191 GLY B C 1
ATOM 4213 O O . GLY C 1 191 ? 101.670 17.024 -52.771 1.00 147.59 191 GLY B O 1
ATOM 4214 N N . GLU C 1 192 ? 101.425 16.911 -50.536 1.00 148.59 192 GLU B N 1
ATOM 4215 C CA . GLU C 1 192 ? 101.025 15.500 -50.520 1.00 149.71 192 GLU B CA 1
ATOM 4216 C C . GLU C 1 192 ? 99.717 15.259 -51.275 1.00 150.87 192 GLU B C 1
ATOM 4217 O O . GLU C 1 192 ? 99.211 14.135 -51.322 1.00 150.49 192 GLU B O 1
ATOM 4219 N N . ILE C 1 193 ? 99.171 16.331 -51.847 1.00 152.33 193 ILE B N 1
ATOM 4220 C CA . ILE C 1 193 ? 97.943 16.269 -52.635 1.00 153.61 193 ILE B CA 1
ATOM 4221 C C . ILE C 1 193 ? 98.309 16.718 -54.044 1.00 154.81 193 ILE B C 1
ATOM 4222 O O . ILE C 1 193 ? 97.601 16.426 -55.009 1.00 154.94 193 ILE B O 1
ATOM 4224 N N . THR C 1 194 ? 99.425 17.435 -54.149 1.00 156.29 194 THR B N 1
ATOM 4225 C CA . THR C 1 194 ? 99.928 17.912 -55.433 1.00 157.86 194 THR B CA 1
ATOM 4226 C C . THR C 1 194 ? 100.886 16.857 -56.009 1.00 159.19 194 THR B C 1
ATOM 4227 O O . THR C 1 194 ? 101.380 17.001 -57.129 1.00 159.02 194 THR B O 1
ATOM 4229 N N . ASN C 1 195 ? 101.131 15.798 -55.232 1.00 160.82 195 ASN B N 1
ATOM 4230 C CA . ASN C 1 195 ? 102.024 14.703 -55.632 1.00 161.91 195 ASN B CA 1
ATOM 4231 C C . ASN C 1 195 ? 101.407 13.310 -55.444 1.00 162.74 195 ASN B C 1
ATOM 4232 O O . ASN C 1 195 ? 102.104 12.301 -55.563 1.00 162.50 195 ASN B O 1
ATOM 4234 N N . LYS C 1 196 ? 100.109 13.264 -55.136 1.00 164.06 196 LYS B N 1
ATOM 4235 C CA . LYS C 1 196 ? 99.378 12.004 -54.954 1.00 165.29 196 LYS B CA 1
ATOM 4236 C C . LYS C 1 196 ? 98.323 11.922 -56.057 1.00 166.43 196 LYS B C 1
ATOM 4237 O O . LYS C 1 196 ? 97.718 10.873 -56.293 1.00 166.23 196 LYS B O 1
ATOM 4239 N N . LEU C 1 197 ? 98.117 13.063 -56.714 1.00 167.92 197 LEU B N 1
ATOM 4240 C CA . LEU C 1 197 ? 97.187 13.213 -57.830 1.00 169.17 197 LEU B CA 1
ATOM 4241 C C . LEU C 1 197 ? 98.007 13.941 -58.894 1.00 170.33 197 LEU B C 1
ATOM 4242 O O . LEU C 1 197 ? 97.749 15.102 -59.200 1.00 169.94 197 LEU B O 1
ATOM 4244 N N . GLY C 1 198 ? 99.001 13.233 -59.433 1.00 172.15 198 GLY B N 1
ATOM 4245 C CA . GLY C 1 198 ? 99.914 13.776 -60.432 1.00 174.62 198 GLY B CA 1
ATOM 4246 C C . GLY C 1 198 ? 99.345 14.253 -61.754 1.00 176.73 198 GLY B C 1
ATOM 4247 O O . GLY C 1 198 ? 99.553 15.411 -62.123 1.00 176.79 198 GLY B O 1
ATOM 4248 N N . PRO C 1 199 ? 98.657 13.382 -62.512 1.00 178.18 199 PRO B N 1
ATOM 4249 C CA . PRO C 1 199 ? 98.077 13.788 -63.799 1.00 179.54 199 PRO B CA 1
ATOM 4250 C C . PRO C 1 199 ? 97.121 14.967 -63.604 1.00 181.10 199 PRO B C 1
ATOM 4251 O O . PRO C 1 199 ? 96.931 15.793 -64.503 1.00 180.82 199 PRO B O 1
ATOM 4255 N N . MET C 1 200 ? 96.533 15.027 -62.407 1.00 183.06 200 MET B N 1
ATOM 4256 C CA . MET C 1 200 ? 95.595 16.081 -62.025 1.00 184.72 200 MET B CA 1
ATOM 4257 C C . MET C 1 200 ? 96.239 17.097 -61.069 1.00 185.17 200 MET B C 1
ATOM 4258 O O . MET C 1 200 ? 95.540 17.860 -60.408 1.00 185.38 200 MET B O 1
ATOM 4263 N N . LEU C 1 201 ? 97.567 17.073 -60.980 1.00 185.70 201 LEU B N 1
ATOM 4264 C CA . LEU C 1 201 ? 98.325 18.011 -60.152 1.00 186.04 201 LEU B CA 1
ATOM 4265 C C . LEU C 1 201 ? 99.060 18.843 -61.189 1.00 186.71 201 LEU B C 1
ATOM 4266 O O . LEU C 1 201 ? 99.469 19.979 -60.940 1.00 186.41 201 LEU B O 1
ATOM 4268 N N . ASN C 1 202 ? 99.215 18.231 -62.361 1.00 187.78 202 ASN B N 1
ATOM 4269 C CA . ASN C 1 202 ? 99.856 18.840 -63.517 1.00 188.66 202 ASN B CA 1
ATOM 4270 C C . ASN C 1 202 ? 98.717 19.497 -64.286 1.00 189.25 202 ASN B C 1
ATOM 4271 O O . ASN C 1 202 ? 98.761 20.692 -64.594 1.00 189.14 202 ASN B O 1
ATOM 4273 N N . SER C 1 203 ? 97.693 18.703 -64.590 1.00 189.97 203 SER B N 1
ATOM 4274 C CA . SER C 1 203 ? 96.527 19.221 -65.282 1.00 190.76 203 SER B CA 1
ATOM 4275 C C . SER C 1 203 ? 95.926 20.218 -64.301 1.00 191.00 203 SER B C 1
ATOM 4276 O O . SER C 1 203 ? 95.188 21.127 -64.685 1.00 191.43 203 SER B O 1
ATOM 4279 N N . PHE C 1 204 ? 96.260 20.038 -63.029 1.00 192.26 204 PHE B N 1
ATOM 4280 C CA . PHE C 1 204 ? 95.773 20.916 -61.990 1.00 193.10 204 PHE B CA 1
ATOM 4281 C C . PHE C 1 204 ? 96.467 22.273 -62.125 1.00 193.36 204 PHE B C 1
ATOM 4282 O O . PHE C 1 204 ? 97.309 22.666 -61.317 1.00 194.03 204 PHE B O 1
ATOM 4290 N N . MET C 1 205 ? 96.121 22.968 -63.195 1.00 192.61 205 MET B N 1
ATOM 4291 C CA . MET C 1 205 ? 96.675 24.282 -63.434 1.00 192.40 205 MET B CA 1
ATOM 4292 C C . MET C 1 205 ? 96.306 25.125 -62.218 1.00 191.91 205 MET B C 1
ATOM 4293 O O . MET C 1 205 ? 95.231 25.716 -62.169 1.00 191.95 205 MET B O 1
ATOM 4298 N N . GLY C 1 206 ? 97.183 25.153 -61.221 1.00 191.06 206 GLY B N 1
ATOM 4299 C CA . GLY C 1 206 ? 96.899 25.937 -60.035 1.00 190.30 206 GLY B CA 1
ATOM 4300 C C . GLY C 1 206 ? 96.701 27.390 -60.421 1.00 189.78 206 GLY B C 1
ATOM 4301 O O . GLY C 1 206 ? 97.676 28.131 -60.564 1.00 189.91 206 GLY B O 1
ATOM 4302 N N . ALA C 1 207 ? 95.445 27.798 -60.599 1.00 188.78 207 ALA B N 1
ATOM 4303 C CA . ALA C 1 207 ? 95.131 29.175 -60.983 1.00 187.70 207 ALA B CA 1
ATOM 4304 C C . ALA C 1 207 ? 95.905 30.149 -60.107 1.00 186.79 207 ALA B C 1
ATOM 4305 O O . ALA C 1 207 ? 96.198 31.277 -60.509 1.00 186.67 207 ALA B O 1
ATOM 4307 N N . GLY C 1 208 ? 96.217 29.697 -58.897 1.00 185.92 208 GLY B N 1
ATOM 4308 C CA . GLY C 1 208 ? 96.985 30.501 -57.967 1.00 184.14 208 GLY B CA 1
ATOM 4309 C C . GLY C 1 208 ? 98.384 29.916 -57.942 1.00 182.70 208 GLY B C 1
ATOM 4310 O O . GLY C 1 208 ? 98.563 28.736 -57.633 1.00 183.23 208 GLY B O 1
ATOM 4311 N N . ASN C 1 209 ? 99.374 30.733 -58.284 1.00 180.66 209 ASN B N 1
ATOM 4312 C CA . ASN C 1 209 ? 100.767 30.295 -58.317 1.00 178.17 209 ASN B CA 1
ATOM 4313 C C . ASN C 1 209 ? 101.279 29.663 -57.012 1.00 175.98 209 ASN B C 1
ATOM 4314 O O . ASN C 1 209 ? 100.551 29.566 -56.019 1.00 175.83 209 ASN B O 1
ATOM 4319 N N . VAL C 1 210 ? 102.539 29.228 -57.033 1.00 172.95 210 VAL B N 1
ATOM 4320 C CA . VAL C 1 210 ? 103.171 28.613 -55.868 1.00 169.75 210 VAL B CA 1
ATOM 4321 C C . VAL C 1 210 ? 103.168 29.613 -54.715 1.00 168.36 210 VAL B C 1
ATOM 4322 O O . VAL C 1 210 ? 103.529 29.281 -53.586 1.00 168.62 210 VAL B O 1
ATOM 4326 N N . ASP C 1 211 ? 102.752 30.839 -55.024 1.00 166.21 211 ASP B N 1
ATOM 4327 C CA . ASP C 1 211 ? 102.677 31.933 -54.063 1.00 163.82 211 ASP B CA 1
ATOM 4328 C C . ASP C 1 211 ? 102.161 31.496 -52.696 1.00 162.53 211 ASP B C 1
ATOM 4329 O O . ASP C 1 211 ? 102.861 31.637 -51.693 1.00 162.20 211 ASP B O 1
ATOM 4334 N N . ILE C 1 212 ? 100.940 30.971 -52.650 1.00 160.80 212 ILE B N 1
ATOM 4335 C CA . ILE C 1 212 ? 100.376 30.519 -51.383 1.00 159.27 212 ILE B CA 1
ATOM 4336 C C . ILE C 1 212 ? 101.280 29.489 -50.690 1.00 158.26 212 ILE B C 1
ATOM 4337 O O . ILE C 1 212 ? 101.555 29.608 -49.496 1.00 158.39 212 ILE B O 1
ATOM 4342 N N . SER C 1 213 ? 101.754 28.492 -51.431 1.00 156.67 213 SER B N 1
ATOM 4343 C CA . SER C 1 213 ? 102.620 27.468 -50.850 1.00 154.79 213 SER B CA 1
ATOM 4344 C C . SER C 1 213 ? 104.085 27.904 -50.814 1.00 153.61 213 SER B C 1
ATOM 4345 O O . SER C 1 213 ? 104.979 27.088 -50.598 1.00 153.14 213 SER B O 1
ATOM 4348 N N . GLY C 1 214 ? 104.319 29.197 -51.013 1.00 152.41 214 GLY B N 1
ATOM 4349 C CA . GLY C 1 214 ? 105.676 29.716 -51.009 1.00 151.35 214 GLY B CA 1
ATOM 4350 C C . GLY C 1 214 ? 105.835 31.000 -50.216 1.00 150.73 214 GLY B C 1
ATOM 4351 O O . GLY C 1 214 ? 106.910 31.271 -49.681 1.00 150.74 214 GLY B O 1
ATOM 4352 N N . LYS C 1 215 ? 104.777 31.805 -50.157 1.00 150.00 215 LYS B N 1
ATOM 4353 C CA . LYS C 1 215 ? 104.808 33.054 -49.399 1.00 149.23 215 LYS B CA 1
ATOM 4354 C C . LYS C 1 215 ? 104.401 32.731 -47.951 1.00 148.50 215 LYS B C 1
ATOM 4355 O O . LYS C 1 215 ? 104.783 33.436 -47.014 1.00 148.28 215 LYS B O 1
ATOM 4361 N N . LEU C 1 216 ? 103.614 31.664 -47.785 1.00 147.08 216 LEU B N 1
ATOM 4362 C CA . LEU C 1 216 ? 103.197 31.193 -46.462 1.00 145.26 216 LEU B CA 1
ATOM 4363 C C . LEU C 1 216 ? 104.109 30.011 -46.184 1.00 144.76 216 LEU B C 1
ATOM 4364 O O . LEU C 1 216 ? 103.746 29.068 -45.481 1.00 145.11 216 LEU B O 1
ATOM 4369 N N . ASN C 1 217 ? 105.291 30.071 -46.781 1.00 143.82 217 ASN B N 1
ATOM 4370 C CA . ASN C 1 217 ? 106.303 29.036 -46.645 1.00 142.69 217 ASN B CA 1
ATOM 4371 C C . ASN C 1 217 ? 107.481 29.747 -45.997 1.00 140.83 217 ASN B C 1
ATOM 4372 O O . ASN C 1 217 ? 108.269 29.145 -45.262 1.00 140.54 217 ASN B O 1
ATOM 4377 N N . GLU C 1 218 ? 107.576 31.044 -46.280 1.00 138.66 218 GLU B N 1
ATOM 4378 C CA . GLU C 1 218 ? 108.627 31.893 -45.741 1.00 137.11 218 GLU B CA 1
ATOM 4379 C C . GLU C 1 218 ? 108.247 32.341 -44.328 1.00 135.86 218 GLU B C 1
ATOM 4380 O O . GLU C 1 218 ? 109.085 32.849 -43.576 1.00 136.21 218 GLU B O 1
ATOM 4386 N N . LEU C 1 219 ? 106.982 32.134 -43.965 1.00 133.51 219 LEU B N 1
ATOM 4387 C CA . LEU C 1 219 ? 106.507 32.490 -42.633 1.00 130.50 219 LEU B CA 1
ATOM 4388 C C . LEU C 1 219 ? 107.146 31.503 -41.658 1.00 129.25 219 LEU B C 1
ATOM 4389 O O . LEU C 1 219 ? 107.694 31.902 -40.639 1.00 129.30 219 LEU B O 1
ATOM 4394 N N . LYS C 1 220 ? 107.085 30.215 -41.993 1.00 127.73 220 LYS B N 1
ATOM 4395 C CA . LYS C 1 220 ? 107.667 29.147 -41.179 1.00 126.55 220 LYS B CA 1
ATOM 4396 C C . LYS C 1 220 ? 109.168 29.380 -40.942 1.00 126.17 220 LYS B C 1
ATOM 4397 O O . LYS C 1 220 ? 109.875 28.517 -40.414 1.00 125.82 220 LYS B O 1
ATOM 4403 N N . ALA C 1 221 ? 109.638 30.558 -41.343 1.00 125.61 221 ALA B N 1
ATOM 4404 C CA . ALA C 1 221 ? 111.035 30.960 -41.197 1.00 124.84 221 ALA B CA 1
ATOM 4405 C C . ALA C 1 221 ? 111.092 32.333 -40.535 1.00 124.50 221 ALA B C 1
ATOM 4406 O O . ALA C 1 221 ? 111.713 32.500 -39.483 1.00 125.20 221 ALA B O 1
ATOM 4408 N N . ASN C 1 222 ? 110.433 33.309 -41.162 1.00 123.20 222 ASN B N 1
ATOM 4409 C CA . ASN C 1 222 ? 110.368 34.683 -40.658 1.00 121.74 222 ASN B CA 1
ATOM 4410 C C . ASN C 1 222 ? 109.767 34.664 -39.239 1.00 120.10 222 ASN B C 1
ATOM 4411 O O . ASN C 1 222 ? 109.703 35.681 -38.543 1.00 119.72 222 ASN B O 1
ATOM 4416 N N . VAL C 1 223 ? 109.330 33.481 -38.826 1.00 117.84 223 VAL B N 1
ATOM 4417 C CA . VAL C 1 223 ? 108.733 33.270 -37.520 1.00 115.44 223 VAL B CA 1
ATOM 4418 C C . VAL C 1 223 ? 109.216 31.910 -37.018 1.00 114.44 223 VAL B C 1
ATOM 4419 O O . VAL C 1 223 ? 108.443 31.092 -36.506 1.00 113.90 223 VAL B O 1
ATOM 4423 N N . GLU C 1 224 ? 110.510 31.676 -37.207 1.00 112.77 224 GLU B N 1
ATOM 4424 C CA . GLU C 1 224 ? 111.154 30.451 -36.764 1.00 111.77 224 GLU B CA 1
ATOM 4425 C C . GLU C 1 224 ? 112.508 30.877 -36.246 1.00 110.04 224 GLU B C 1
ATOM 4426 O O . GLU C 1 224 ? 113.206 30.126 -35.560 1.00 108.90 224 GLU B O 1
ATOM 4432 N N . THR C 1 225 ? 112.888 32.095 -36.605 1.00 108.73 225 THR B N 1
ATOM 4433 C CA . THR C 1 225 ? 114.141 32.649 -36.119 1.00 107.75 225 THR B CA 1
ATOM 4434 C C . THR C 1 225 ? 113.698 33.324 -34.821 1.00 105.95 225 THR B C 1
ATOM 4435 O O . THR C 1 225 ? 114.266 33.098 -33.742 1.00 106.10 225 THR B O 1
ATOM 4439 N N . ILE C 1 226 ? 112.635 34.115 -34.934 1.00 102.70 226 ILE B N 1
ATOM 4440 C CA . ILE C 1 226 ? 112.074 34.824 -33.796 1.00 98.77 226 ILE B CA 1
ATOM 4441 C C . ILE C 1 226 ? 111.709 33.788 -32.746 1.00 96.43 226 ILE B C 1
ATOM 4442 O O . ILE C 1 226 ? 111.670 34.075 -31.565 1.00 96.65 226 ILE B O 1
ATOM 4447 N N . ARG C 1 227 ? 111.451 32.570 -33.185 1.00 93.60 227 ARG B N 1
ATOM 4448 C CA . ARG C 1 227 ? 111.105 31.520 -32.262 1.00 91.53 227 ARG B CA 1
ATOM 4449 C C . ARG C 1 227 ? 112.303 30.957 -31.521 1.00 92.04 227 ARG B C 1
ATOM 4450 O O . ARG C 1 227 ? 112.190 30.576 -30.362 1.00 91.03 227 ARG B O 1
ATOM 4458 N N . GLN C 1 228 ? 113.459 30.884 -32.169 1.00 94.03 228 GLN B N 1
ATOM 4459 C CA . GLN C 1 228 ? 114.601 30.321 -31.453 1.00 96.83 228 GLN B CA 1
ATOM 4460 C C . GLN C 1 228 ? 115.263 31.389 -30.620 1.00 96.44 228 GLN B C 1
ATOM 4461 O O . GLN C 1 228 ? 116.391 31.235 -30.127 1.00 96.13 228 GLN B O 1
ATOM 4467 N N . GLN C 1 229 ? 114.524 32.479 -30.476 1.00 95.58 229 GLN B N 1
ATOM 4468 C CA . GLN C 1 229 ? 114.945 33.612 -29.681 1.00 93.93 229 GLN B CA 1
ATOM 4469 C C . GLN C 1 229 ? 114.188 33.366 -28.377 1.00 91.42 229 GLN B C 1
ATOM 4470 O O . GLN C 1 229 ? 114.784 33.146 -27.324 1.00 90.91 229 GLN B O 1
ATOM 4476 N N . PHE C 1 230 ? 112.863 33.354 -28.500 1.00 87.88 230 PHE B N 1
ATOM 4477 C CA . PHE C 1 230 ? 111.949 33.151 -27.400 1.00 85.15 230 PHE B CA 1
ATOM 4478 C C . PHE C 1 230 ? 111.941 31.731 -26.844 1.00 85.94 230 PHE B C 1
ATOM 4479 O O . PHE C 1 230 ? 111.051 31.373 -26.081 1.00 86.22 230 PHE B O 1
ATOM 4487 N N . THR C 1 231 ? 112.898 30.899 -27.220 1.00 86.50 231 THR B N 1
ATOM 4488 C CA . THR C 1 231 ? 112.904 29.554 -26.665 1.00 87.37 231 THR B CA 1
ATOM 4489 C C . THR C 1 231 ? 114.256 29.246 -26.005 1.00 88.11 231 THR B C 1
ATOM 4490 O O . THR C 1 231 ? 114.530 28.114 -25.568 1.00 87.02 231 THR B O 1
ATOM 4494 N N . ASP C 1 232 ? 115.081 30.292 -25.926 1.00 89.01 232 ASP B N 1
ATOM 4495 C CA . ASP C 1 232 ? 116.409 30.229 -25.325 1.00 89.24 232 ASP B CA 1
ATOM 4496 C C . ASP C 1 232 ? 116.309 30.624 -23.864 1.00 88.47 232 ASP B C 1
ATOM 4497 O O . ASP C 1 232 ? 116.192 31.805 -23.522 1.00 89.34 232 ASP B O 1
ATOM 4502 N N . PRO C 1 233 ? 116.357 29.632 -22.982 1.00 86.83 233 PRO B N 1
ATOM 4503 C CA . PRO C 1 233 ? 116.270 29.839 -21.541 1.00 86.29 233 PRO B CA 1
ATOM 4504 C C . PRO C 1 233 ? 117.123 30.995 -21.002 1.00 86.55 233 PRO B C 1
ATOM 4505 O O . PRO C 1 233 ? 116.957 31.408 -19.860 1.00 86.97 233 PRO B O 1
ATOM 4509 N N . ASP C 1 234 ? 118.021 31.528 -21.820 1.00 86.45 234 ASP B N 1
ATOM 4510 C CA . ASP C 1 234 ? 118.896 32.601 -21.365 1.00 86.15 234 ASP B CA 1
ATOM 4511 C C . ASP C 1 234 ? 118.687 33.916 -22.074 1.00 85.25 234 ASP B C 1
ATOM 4512 O O . ASP C 1 234 ? 119.343 34.902 -21.773 1.00 84.77 234 ASP B O 1
ATOM 4517 N N . LEU C 1 235 ? 117.781 33.936 -23.027 1.00 85.00 235 LEU B N 1
ATOM 4518 C CA . LEU C 1 235 ? 117.520 35.156 -23.769 1.00 85.33 235 LEU B CA 1
ATOM 4519 C C . LEU C 1 235 ? 116.141 35.719 -23.460 1.00 84.80 235 LEU B C 1
ATOM 4520 O O . LEU C 1 235 ? 115.936 36.943 -23.485 1.00 85.28 235 LEU B O 1
ATOM 4525 N N . THR C 1 236 ? 115.197 34.829 -23.158 1.00 82.72 236 THR B N 1
ATOM 4526 C CA . THR C 1 236 ? 113.839 35.252 -22.848 1.00 80.33 236 THR B CA 1
ATOM 4527 C C . THR C 1 236 ? 113.190 34.362 -21.797 1.00 78.93 236 THR B C 1
ATOM 4528 O O . THR C 1 236 ? 113.459 33.159 -21.720 1.00 78.04 236 THR B O 1
ATOM 4532 N N . THR C 1 237 ? 112.323 34.972 -20.997 1.00 77.42 237 THR B N 1
ATOM 4533 C CA . THR C 1 237 ? 111.606 34.255 -19.961 1.00 76.30 237 THR B CA 1
ATOM 4534 C C . THR C 1 237 ? 110.278 34.964 -19.708 1.00 75.01 237 THR B C 1
ATOM 4535 O O . THR C 1 237 ? 110.092 36.114 -20.119 1.00 76.05 237 THR B O 1
ATOM 4539 N N . PHE C 1 238 ? 109.353 34.265 -19.056 1.00 73.08 238 PHE B N 1
ATOM 4540 C CA . PHE C 1 238 ? 108.023 34.791 -18.766 1.00 70.69 238 PHE B CA 1
ATOM 4541 C C . PHE C 1 238 ? 107.816 34.840 -17.254 1.00 68.47 238 PHE B C 1
ATOM 4542 O O . PHE C 1 238 ? 108.274 33.949 -16.535 1.00 67.81 238 PHE B O 1
ATOM 4550 N N . VAL C 1 239 ? 107.151 35.886 -16.777 1.00 65.12 239 VAL B N 1
ATOM 4551 C CA . VAL C 1 239 ? 106.848 36.023 -15.355 1.00 63.18 239 VAL B CA 1
ATOM 4552 C C . VAL C 1 239 ? 105.354 36.129 -15.226 1.00 62.87 239 VAL B C 1
ATOM 4553 O O . VAL C 1 239 ? 104.743 37.003 -15.833 1.00 62.00 239 VAL B O 1
ATOM 4557 N N . CYS C 1 240 ? 104.764 35.238 -14.437 1.00 63.91 240 CYS B N 1
ATOM 4558 C CA . CYS C 1 240 ? 103.319 35.233 -14.238 1.00 65.05 240 CYS B CA 1
ATOM 4559 C C . CYS C 1 240 ? 102.920 36.018 -13.024 1.00 64.03 240 CYS B C 1
ATOM 4560 O O . CYS C 1 240 ? 103.531 35.896 -11.969 1.00 66.40 240 CYS B O 1
ATOM 4563 N N . VAL C 1 241 ? 101.879 36.817 -13.173 1.00 61.52 241 VAL B N 1
ATOM 4564 C CA . VAL C 1 241 ? 101.374 37.601 -12.072 1.00 59.31 241 VAL B CA 1
ATOM 4565 C C . VAL C 1 241 ? 100.069 36.936 -11.686 1.00 59.16 241 VAL B C 1
ATOM 4566 O O . VAL C 1 241 ? 99.321 36.502 -12.554 1.00 58.25 241 VAL B O 1
ATOM 4570 N N . CYS C 1 242 ? 99.805 36.827 -10.392 1.00 58.62 242 CYS B N 1
ATOM 4571 C CA . CYS C 1 242 ? 98.572 36.215 -9.958 1.00 59.30 242 CYS B CA 1
ATOM 4572 C C . CYS C 1 242 ? 98.266 36.666 -8.560 1.00 59.26 242 CYS B C 1
ATOM 4573 O O . CYS C 1 242 ? 99.161 37.056 -7.833 1.00 60.50 242 CYS B O 1
ATOM 4576 N N . ILE C 1 243 ? 96.991 36.616 -8.199 1.00 59.44 243 ILE B N 1
ATOM 4577 C CA . ILE C 1 243 ? 96.547 36.976 -6.871 1.00 59.92 243 ILE B CA 1
ATOM 4578 C C . ILE C 1 243 ? 96.424 35.614 -6.204 1.00 59.61 243 ILE B C 1
ATOM 4579 O O . ILE C 1 243 ? 96.329 34.608 -6.896 1.00 60.17 243 ILE B O 1
ATOM 4584 N N . SER C 1 244 ? 96.449 35.552 -4.880 1.00 58.64 244 SER B N 1
ATOM 4585 C CA . SER C 1 244 ? 96.388 34.255 -4.208 1.00 58.75 244 SER B CA 1
ATOM 4586 C C . SER C 1 244 ? 94.999 33.733 -3.838 1.00 60.75 244 SER B C 1
ATOM 4587 O O . SER C 1 244 ? 94.669 33.579 -2.667 1.00 61.32 244 SER B O 1
ATOM 4590 N N . GLU C 1 245 ? 94.187 33.453 -4.845 1.00 61.66 245 GLU B N 1
ATOM 4591 C CA . GLU C 1 245 ? 92.846 32.944 -4.630 1.00 61.81 245 GLU B CA 1
ATOM 4592 C C . GLU C 1 245 ? 92.717 31.782 -5.605 1.00 61.47 245 GLU B C 1
ATOM 4593 O O . GLU C 1 245 ? 93.600 31.613 -6.449 1.00 63.90 245 GLU B O 1
ATOM 4599 N N . PHE C 1 246 ? 91.664 30.973 -5.512 1.00 58.52 246 PHE B N 1
ATOM 4600 C CA . PHE C 1 246 ? 91.595 29.832 -6.403 1.00 57.17 246 PHE B CA 1
ATOM 4601 C C . PHE C 1 246 ? 91.442 30.144 -7.874 1.00 57.91 246 PHE B C 1
ATOM 4602 O O . PHE C 1 246 ? 92.302 29.768 -8.662 1.00 59.18 246 PHE B O 1
ATOM 4610 N N . LEU C 1 247 ? 90.378 30.823 -8.272 1.00 56.79 247 LEU B N 1
ATOM 4611 C CA . LEU C 1 247 ? 90.211 31.112 -9.688 1.00 56.05 247 LEU B CA 1
ATOM 4612 C C . LEU C 1 247 ? 91.455 31.688 -10.363 1.00 56.88 247 LEU B C 1
ATOM 4613 O O . LEU C 1 247 ? 91.609 31.581 -11.580 1.00 54.36 247 LEU B O 1
ATOM 4618 N N . SER C 1 248 ? 92.353 32.282 -9.584 1.00 58.08 248 SER B N 1
ATOM 4619 C CA . SER C 1 248 ? 93.557 32.850 -10.177 1.00 60.48 248 SER B CA 1
ATOM 4620 C C . SER C 1 248 ? 94.720 31.856 -10.220 1.00 61.97 248 SER B C 1
ATOM 4621 O O . SER C 1 248 ? 95.440 31.758 -11.215 1.00 61.70 248 SER B O 1
ATOM 4624 N N . LEU C 1 249 ? 94.922 31.124 -9.138 1.00 62.75 249 LEU B N 1
ATOM 4625 C CA . LEU C 1 249 ? 95.994 30.148 -9.128 1.00 63.60 249 LEU B CA 1
ATOM 4626 C C . LEU C 1 249 ? 95.727 29.126 -10.209 1.00 64.44 249 LEU B C 1
ATOM 4627 O O . LEU C 1 249 ? 96.628 28.436 -10.649 1.00 66.67 249 LEU B O 1
ATOM 4632 N N . TYR C 1 250 ? 94.471 29.023 -10.613 1.00 66.06 250 TYR B N 1
ATOM 4633 C CA . TYR C 1 250 ? 94.054 28.095 -11.659 1.00 66.90 250 TYR B CA 1
ATOM 4634 C C . TYR C 1 250 ? 94.465 28.714 -12.968 1.00 67.27 250 TYR B C 1
ATOM 4635 O O . TYR C 1 250 ? 95.342 28.223 -13.644 1.00 68.87 250 TYR B O 1
ATOM 4644 N N . GLU C 1 251 ? 93.820 29.811 -13.322 1.00 67.53 251 GLU B N 1
ATOM 4645 C CA . GLU C 1 251 ? 94.129 30.492 -14.552 1.00 68.01 251 GLU B CA 1
ATOM 4646 C C . GLU C 1 251 ? 95.618 30.565 -14.818 1.00 68.74 251 GLU B C 1
ATOM 4647 O O . GLU C 1 251 ? 96.043 30.462 -15.960 1.00 71.67 251 GLU B O 1
ATOM 4653 N N . THR C 1 252 ? 96.429 30.743 -13.786 1.00 68.01 252 THR B N 1
ATOM 4654 C CA . THR C 1 252 ? 97.853 30.843 -14.042 1.00 68.17 252 THR B CA 1
ATOM 4655 C C . THR C 1 252 ? 98.491 29.462 -14.198 1.00 68.27 252 THR B C 1
ATOM 4656 O O . THR C 1 252 ? 99.442 29.296 -14.950 1.00 69.12 252 THR B O 1
ATOM 4660 N N . GLU C 1 253 ? 97.958 28.454 -13.523 1.00 69.26 253 GLU B N 1
ATOM 4661 C CA . GLU C 1 253 ? 98.506 27.110 -13.709 1.00 69.33 253 GLU B CA 1
ATOM 4662 C C . GLU C 1 253 ? 98.237 26.769 -15.162 1.00 67.83 253 GLU B C 1
ATOM 4663 O O . GLU C 1 253 ? 99.029 26.123 -15.817 1.00 66.89 253 GLU B O 1
ATOM 4669 N N . ARG C 1 254 ? 97.093 27.207 -15.653 1.00 67.45 254 ARG B N 1
ATOM 4670 C CA . ARG C 1 254 ? 96.748 26.978 -17.032 1.00 67.99 254 ARG B CA 1
ATOM 4671 C C . ARG C 1 254 ? 97.819 27.657 -17.877 1.00 68.00 254 ARG B C 1
ATOM 4672 O O . ARG C 1 254 ? 98.469 27.025 -18.703 1.00 70.68 254 ARG B O 1
ATOM 4680 N N . LEU C 1 255 ? 98.012 28.946 -17.650 1.00 66.20 255 LEU B N 1
ATOM 4681 C CA . LEU C 1 255 ? 98.989 29.713 -18.405 1.00 64.64 255 LEU B CA 1
ATOM 4682 C C . LEU C 1 255 ? 100.370 29.061 -18.414 1.00 64.03 255 LEU B C 1
ATOM 4683 O O . LEU C 1 255 ? 100.985 28.915 -19.457 1.00 63.77 255 LEU B O 1
ATOM 4688 N N . ILE C 1 256 ? 100.856 28.669 -17.252 1.00 65.01 256 ILE B N 1
ATOM 4689 C CA . ILE C 1 256 ? 102.152 28.029 -17.174 1.00 66.85 256 ILE B CA 1
ATOM 4690 C C . ILE C 1 256 ? 102.183 26.839 -18.111 1.00 70.22 256 ILE B C 1
ATOM 4691 O O . ILE C 1 256 ? 103.215 26.549 -18.707 1.00 71.81 256 ILE B O 1
ATOM 4696 N N . GLN C 1 257 ? 101.058 26.140 -18.248 1.00 72.67 257 GLN B N 1
ATOM 4697 C CA . GLN C 1 257 ? 101.021 24.984 -19.147 1.00 74.26 257 GLN B CA 1
ATOM 4698 C C . GLN C 1 257 ? 101.059 25.454 -20.590 1.00 75.64 257 GLN B C 1
ATOM 4699 O O . GLN C 1 257 ? 101.818 24.925 -21.397 1.00 75.14 257 GLN B O 1
ATOM 4705 N N . GLU C 1 258 ? 100.256 26.464 -20.910 1.00 77.41 258 GLU B N 1
ATOM 4706 C CA . GLU C 1 258 ? 100.249 26.997 -22.264 1.00 79.38 258 GLU B CA 1
ATOM 4707 C C . GLU C 1 258 ? 101.659 27.428 -22.655 1.00 80.71 258 GLU B C 1
ATOM 4708 O O . GLU C 1 258 ? 102.064 27.252 -23.803 1.00 82.96 258 GLU B O 1
ATOM 4714 N N . LEU C 1 259 ? 102.411 27.988 -21.710 1.00 79.99 259 LEU B N 1
ATOM 4715 C CA . LEU C 1 259 ? 103.757 28.419 -22.032 1.00 78.56 259 LEU B CA 1
ATOM 4716 C C . LEU C 1 259 ? 104.691 27.227 -22.141 1.00 79.52 259 LEU B C 1
ATOM 4717 O O . LEU C 1 259 ? 105.509 27.180 -23.048 1.00 80.25 259 LEU B O 1
ATOM 4722 N N . ILE C 1 260 ? 104.569 26.255 -21.244 1.00 79.87 260 ILE B N 1
ATOM 4723 C CA . ILE C 1 260 ? 105.422 25.075 -21.319 1.00 80.60 260 ILE B CA 1
ATOM 4724 C C . ILE C 1 260 ? 105.281 24.419 -22.687 1.00 82.43 260 ILE B C 1
ATOM 4725 O O . ILE C 1 260 ? 106.264 23.971 -23.277 1.00 82.43 260 ILE B O 1
ATOM 4730 N N . SER C 1 261 ? 104.055 24.366 -23.194 1.00 84.12 261 SER B N 1
ATOM 4731 C CA . SER C 1 261 ? 103.813 23.777 -24.501 1.00 85.48 261 SER B CA 1
ATOM 4732 C C . SER C 1 261 ? 104.599 24.531 -25.569 1.00 87.26 261 SER B C 1
ATOM 4733 O O . SER C 1 261 ? 105.271 23.920 -26.390 1.00 88.83 261 SER B O 1
ATOM 4736 N N . TYR C 1 262 ? 104.509 25.858 -25.570 1.00 88.21 262 TYR B N 1
ATOM 4737 C CA . TYR C 1 262 ? 105.234 26.660 -26.555 1.00 90.05 262 TYR B CA 1
ATOM 4738 C C . TYR C 1 262 ? 106.745 26.534 -26.404 1.00 91.90 262 TYR B C 1
ATOM 4739 O O . TYR C 1 262 ? 107.503 27.085 -27.208 1.00 92.78 262 TYR B O 1
ATOM 4748 N N . ASP C 1 263 ? 107.179 25.823 -25.366 1.00 93.46 263 ASP B N 1
ATOM 4749 C CA . ASP C 1 263 ? 108.606 25.641 -25.094 1.00 94.48 263 ASP B CA 1
ATOM 4750 C C . ASP C 1 263 ? 109.282 26.945 -24.670 1.00 93.53 263 ASP B C 1
ATOM 4751 O O . ASP C 1 263 ? 110.487 27.133 -24.884 1.00 93.20 263 ASP B O 1
ATOM 4756 N N . MET C 1 264 ? 108.481 27.846 -24.095 1.00 92.05 264 MET B N 1
ATOM 4757 C CA . MET C 1 264 ? 108.971 29.119 -23.594 1.00 89.34 264 MET B CA 1
ATOM 4758 C C . MET C 1 264 ? 109.359 28.874 -22.140 1.00 88.83 264 MET B C 1
ATOM 4759 O O . MET C 1 264 ? 108.946 27.879 -21.531 1.00 88.87 264 MET B O 1
ATOM 4764 N N . ASP C 1 265 ? 110.151 29.767 -21.571 1.00 87.66 265 ASP B N 1
ATOM 4765 C CA . ASP C 1 265 ? 110.587 29.550 -20.207 1.00 87.07 265 ASP B CA 1
ATOM 4766 C C . ASP C 1 265 ? 109.775 30.250 -19.132 1.00 86.25 265 ASP B C 1
ATOM 4767 O O . ASP C 1 265 ? 109.698 31.484 -19.093 1.00 85.81 265 ASP B O 1
ATOM 4772 N N . VAL C 1 266 ? 109.167 29.445 -18.258 1.00 84.25 266 VAL B N 1
ATOM 4773 C CA . VAL C 1 266 ? 108.388 29.968 -17.139 1.00 80.58 266 VAL B CA 1
ATOM 4774 C C . VAL C 1 266 ? 109.070 29.497 -15.884 1.00 78.55 266 VAL B C 1
ATOM 4775 O O . VAL C 1 266 ? 109.132 28.296 -15.597 1.00 77.64 266 VAL B O 1
ATOM 4779 N N . ASN C 1 267 ? 109.567 30.458 -15.124 1.00 76.06 267 ASN B N 1
ATOM 4780 C CA . ASN C 1 267 ? 110.285 30.128 -13.922 1.00 73.61 267 ASN B CA 1
ATOM 4781 C C . ASN C 1 267 ? 109.888 30.922 -12.690 1.00 70.91 267 ASN B C 1
ATOM 4782 O O . ASN C 1 267 ? 110.199 30.533 -11.565 1.00 70.89 267 ASN B O 1
ATOM 4787 N N . SER C 1 268 ? 109.187 32.029 -12.893 1.00 66.47 268 SER B N 1
ATOM 4788 C CA . SER C 1 268 ? 108.809 32.851 -11.770 1.00 60.97 268 SER B CA 1
ATOM 4789 C C . SER C 1 268 ? 107.386 33.356 -11.789 1.00 57.35 268 SER B C 1
ATOM 4790 O O . SER C 1 268 ? 106.873 33.771 -12.808 1.00 57.46 268 SER B O 1
ATOM 4793 N N . ILE C 1 269 ? 106.763 33.325 -10.623 1.00 54.44 269 ILE B N 1
ATOM 4794 C CA . ILE C 1 269 ? 105.392 33.771 -10.431 1.00 51.97 269 ILE B CA 1
ATOM 4795 C C . ILE C 1 269 ? 105.409 34.817 -9.349 1.00 50.62 269 ILE B C 1
ATOM 4796 O O . ILE C 1 269 ? 105.958 34.553 -8.291 1.00 54.59 269 ILE B O 1
ATOM 4801 N N . ILE C 1 270 ? 104.823 35.988 -9.573 1.00 46.80 270 ILE B N 1
ATOM 4802 C CA . ILE C 1 270 ? 104.791 36.983 -8.515 1.00 42.74 270 ILE B CA 1
ATOM 4803 C C . ILE C 1 270 ? 103.361 37.000 -7.980 1.00 44.81 270 ILE B C 1
ATOM 4804 O O . ILE C 1 270 ? 102.433 37.325 -8.706 1.00 48.40 270 ILE B O 1
ATOM 4809 N N . VAL C 1 271 ? 103.185 36.607 -6.717 1.00 44.54 271 VAL B N 1
ATOM 4810 C CA . VAL C 1 271 ? 101.869 36.543 -6.086 1.00 44.79 271 VAL B CA 1
ATOM 4811 C C . VAL C 1 271 ? 101.580 37.904 -5.471 1.00 47.11 271 VAL B C 1
ATOM 4812 O O . VAL C 1 271 ? 102.097 38.249 -4.432 1.00 49.15 271 VAL B O 1
ATOM 4816 N N . ASN C 1 272 ? 100.718 38.663 -6.125 1.00 48.99 272 ASN B N 1
ATOM 4817 C CA . ASN C 1 272 ? 100.404 40.018 -5.734 1.00 50.04 272 ASN B CA 1
ATOM 4818 C C . ASN C 1 272 ? 99.216 40.210 -4.800 1.00 53.93 272 ASN B C 1
ATOM 4819 O O . ASN C 1 272 ? 98.409 39.303 -4.601 1.00 56.30 272 ASN B O 1
ATOM 4824 N N . GLN C 1 273 ? 99.121 41.412 -4.228 1.00 55.91 273 GLN B N 1
ATOM 4825 C CA . GLN C 1 273 ? 98.049 41.804 -3.312 1.00 55.40 273 GLN B CA 1
ATOM 4826 C C . GLN C 1 273 ? 97.883 40.995 -2.041 1.00 56.44 273 GLN B C 1
ATOM 4827 O O . GLN C 1 273 ? 96.778 40.845 -1.531 1.00 56.59 273 GLN B O 1
ATOM 4833 N N . LEU C 1 274 ? 98.978 40.468 -1.525 1.00 56.95 274 LEU B N 1
ATOM 4834 C CA . LEU C 1 274 ? 98.908 39.674 -0.324 1.00 57.84 274 LEU B CA 1
ATOM 4835 C C . LEU C 1 274 ? 98.780 40.660 0.796 1.00 61.80 274 LEU B C 1
ATOM 4836 O O . LEU C 1 274 ? 99.494 41.639 0.799 1.00 64.56 274 LEU B O 1
ATOM 4841 N N . LEU C 1 275 ? 97.869 40.462 1.732 1.00 65.10 275 LEU B N 1
ATOM 4842 C CA . LEU C 1 275 ? 97.834 41.401 2.840 1.00 69.56 275 LEU B CA 1
ATOM 4843 C C . LEU C 1 275 ? 98.359 40.587 4.017 1.00 73.17 275 LEU B C 1
ATOM 4844 O O . LEU C 1 275 ? 97.623 39.831 4.605 1.00 76.19 275 LEU B O 1
ATOM 4849 N N . PHE C 1 276 ? 99.644 40.708 4.331 1.00 76.42 276 PHE B N 1
ATOM 4850 C CA . PHE C 1 276 ? 100.246 39.916 5.397 1.00 81.63 276 PHE B CA 1
ATOM 4851 C C . PHE C 1 276 ? 99.665 40.162 6.762 1.00 87.68 276 PHE B C 1
ATOM 4852 O O . PHE C 1 276 ? 100.374 40.078 7.766 1.00 88.04 276 PHE B O 1
ATOM 4860 N N . ALA C 1 277 ? 98.370 40.445 6.790 1.00 96.25 277 ALA B N 1
ATOM 4861 C CA . ALA C 1 277 ? 97.600 40.738 8.014 1.00 104.88 277 ALA B CA 1
ATOM 4862 C C . ALA C 1 277 ? 98.009 40.037 9.315 1.00 110.67 277 ALA B C 1
ATOM 4863 O O . ALA C 1 277 ? 97.594 40.476 10.397 1.00 111.29 277 ALA B O 1
ATOM 4865 N N . GLU C 1 278 ? 98.805 38.966 9.219 1.00 117.39 278 GLU B N 1
ATOM 4866 C CA . GLU C 1 278 ? 99.240 38.217 10.403 1.00 123.51 278 GLU B CA 1
ATOM 4867 C C . GLU C 1 278 ? 99.885 39.159 11.415 1.00 127.66 278 GLU B C 1
ATOM 4868 O O . GLU C 1 278 ? 99.980 38.864 12.613 1.00 128.01 278 GLU B O 1
ATOM 4874 N N . ASN C 1 279 ? 100.329 40.300 10.908 1.00 132.22 279 ASN B N 1
ATOM 4875 C CA . ASN C 1 279 ? 100.955 41.331 11.717 1.00 136.31 279 ASN B CA 1
ATOM 4876 C C . ASN C 1 279 ? 100.795 42.610 10.910 1.00 139.00 279 ASN B C 1
ATOM 4877 O O . ASN C 1 279 ? 101.324 42.710 9.801 1.00 139.56 279 ASN B O 1
ATOM 4879 N N . ASP C 1 280 ? 100.047 43.572 11.450 1.00 141.87 280 ASP B N 1
ATOM 4880 C CA . ASP C 1 280 ? 99.833 44.837 10.752 1.00 145.33 280 ASP B CA 1
ATOM 4881 C C . ASP C 1 280 ? 99.829 46.072 11.669 1.00 147.47 280 ASP B C 1
ATOM 4882 O O . ASP C 1 280 ? 99.647 45.964 12.888 1.00 147.96 280 ASP B O 1
ATOM 4884 N N . GLN C 1 281 ? 100.044 47.244 11.066 1.00 149.70 281 GLN B N 1
ATOM 4885 C CA . GLN C 1 281 ? 100.073 48.521 11.786 1.00 151.60 281 GLN B CA 1
ATOM 4886 C C . GLN C 1 281 ? 98.732 49.246 11.639 1.00 153.07 281 GLN B C 1
ATOM 4887 O O . GLN C 1 281 ? 98.349 49.635 10.527 1.00 153.45 281 GLN B O 1
ATOM 4889 N N . GLU C 1 282 ? 98.040 49.431 12.767 1.00 154.18 282 GLU B N 1
ATOM 4890 C CA . GLU C 1 282 ? 96.721 50.075 12.820 1.00 154.82 282 GLU B CA 1
ATOM 4891 C C . GLU C 1 282 ? 95.650 49.057 12.397 1.00 155.09 282 GLU B C 1
ATOM 4892 O O . GLU C 1 282 ? 94.544 49.423 11.969 1.00 154.89 282 GLU B O 1
ATOM 4894 N N . HIS C 1 283 ? 95.999 47.777 12.528 1.00 155.19 283 HIS B N 1
ATOM 4895 C CA . HIS C 1 283 ? 95.112 46.674 12.167 1.00 154.84 283 HIS B CA 1
ATOM 4896 C C . HIS C 1 283 ? 94.379 46.135 13.385 1.00 154.49 283 HIS B C 1
ATOM 4897 O O . HIS C 1 283 ? 94.998 45.774 14.391 1.00 154.33 283 HIS B O 1
ATOM 4899 N N . ASN C 1 284 ? 93.052 46.091 13.274 1.00 153.75 284 ASN B N 1
ATOM 4900 C CA . ASN C 1 284 ? 92.167 45.594 14.328 1.00 152.22 284 ASN B CA 1
ATOM 4901 C C . ASN C 1 284 ? 90.800 45.267 13.712 1.00 151.05 284 ASN B C 1
ATOM 4902 O O . ASN C 1 284 ? 89.786 45.220 14.409 1.00 151.05 284 ASN B O 1
ATOM 4904 N N . CYS C 1 285 ? 90.793 45.045 12.397 1.00 149.52 285 CYS B N 1
ATOM 4905 C CA . CYS C 1 285 ? 89.579 44.718 11.644 1.00 147.69 285 CYS B CA 1
ATOM 4906 C C . CYS C 1 285 ? 89.385 43.197 11.524 1.00 146.33 285 CYS B C 1
ATOM 4907 O O . CYS C 1 285 ? 90.331 42.457 11.228 1.00 145.99 285 CYS B O 1
ATOM 4910 N N . LYS C 1 286 ? 88.157 42.735 11.744 1.00 144.22 286 LYS B N 1
ATOM 4911 C CA . LYS C 1 286 ? 87.863 41.306 11.686 1.00 142.31 286 LYS B CA 1
ATOM 4912 C C . LYS C 1 286 ? 87.884 40.657 10.302 1.00 141.46 286 LYS B C 1
ATOM 4913 O O . LYS C 1 286 ? 88.538 39.623 10.117 1.00 140.96 286 LYS B O 1
ATOM 4919 N N . ARG C 1 287 ? 87.176 41.255 9.340 1.00 140.33 287 ARG B N 1
ATOM 4920 C CA . ARG C 1 287 ? 87.091 40.716 7.974 1.00 138.77 287 ARG B CA 1
ATOM 4921 C C . ARG C 1 287 ? 88.458 40.483 7.325 1.00 137.61 287 ARG B C 1
ATOM 4922 O O . ARG C 1 287 ? 88.765 39.374 6.874 1.00 136.88 287 ARG B O 1
ATOM 4930 N N . CYS C 1 288 ? 89.277 41.531 7.284 1.00 135.78 288 CYS B N 1
ATOM 4931 C CA . CYS C 1 288 ? 90.598 41.442 6.683 1.00 132.57 288 CYS B CA 1
ATOM 4932 C C . CYS C 1 288 ? 91.394 40.248 7.160 1.00 130.15 288 CYS B C 1
ATOM 4933 O O . CYS C 1 288 ? 92.117 39.643 6.380 1.00 131.13 288 CYS B O 1
ATOM 4936 N N . GLN C 1 289 ? 91.265 39.888 8.426 1.00 126.92 289 GLN B N 1
ATOM 4937 C CA . GLN C 1 289 ? 92.036 38.761 8.905 1.00 123.49 289 GLN B CA 1
ATOM 4938 C C . GLN C 1 289 ? 91.465 37.423 8.486 1.00 119.23 289 GLN B C 1
ATOM 4939 O O . GLN C 1 289 ? 92.099 36.388 8.694 1.00 117.79 289 GLN B O 1
ATOM 4945 N N . ALA C 1 290 ? 90.276 37.430 7.900 1.00 114.53 290 ALA B N 1
ATOM 4946 C CA . ALA C 1 290 ? 89.686 36.171 7.474 1.00 109.57 290 ALA B CA 1
ATOM 4947 C C . ALA C 1 290 ? 90.246 35.793 6.110 1.00 106.15 290 ALA B C 1
ATOM 4948 O O . ALA C 1 290 ? 90.492 34.619 5.832 1.00 104.95 290 ALA B O 1
ATOM 4950 N N . ARG C 1 291 ? 90.439 36.802 5.263 1.00 102.52 291 ARG B N 1
ATOM 4951 C CA . ARG C 1 291 ? 90.978 36.605 3.920 1.00 98.92 291 ARG B CA 1
ATOM 4952 C C . ARG C 1 291 ? 92.415 36.149 3.986 1.00 95.57 291 ARG B C 1
ATOM 4953 O O . ARG C 1 291 ? 92.801 35.207 3.310 1.00 95.20 291 ARG B O 1
ATOM 4961 N N . TRP C 1 292 ? 93.218 36.841 4.784 1.00 91.92 292 TRP B N 1
ATOM 4962 C CA . TRP C 1 292 ? 94.620 36.475 4.922 1.00 88.61 292 TRP B CA 1
ATOM 4963 C C . TRP C 1 292 ? 94.710 34.998 5.211 1.00 87.95 292 TRP B C 1
ATOM 4964 O O . TRP C 1 292 ? 95.529 34.297 4.626 1.00 88.69 292 TRP B O 1
ATOM 4975 N N . LYS C 1 293 ? 93.858 34.521 6.116 1.00 86.97 293 LYS B N 1
ATOM 4976 C CA . LYS C 1 293 ? 93.892 33.111 6.470 1.00 85.61 293 LYS B CA 1
ATOM 4977 C C . LYS C 1 293 ? 93.782 32.234 5.229 1.00 83.72 293 LYS B C 1
ATOM 4978 O O . LYS C 1 293 ? 94.491 31.238 5.109 1.00 82.60 293 LYS B O 1
ATOM 4984 N N . MET C 1 294 ? 92.914 32.617 4.300 1.00 81.54 294 MET B N 1
ATOM 4985 C CA . MET C 1 294 ? 92.741 31.865 3.072 1.00 78.71 294 MET B CA 1
ATOM 4986 C C . MET C 1 294 ? 93.962 31.996 2.166 1.00 75.88 294 MET B C 1
ATOM 4987 O O . MET C 1 294 ? 94.469 31.014 1.655 1.00 75.35 294 MET B O 1
ATOM 4992 N N . GLN C 1 295 ? 94.429 33.219 1.955 1.00 74.26 295 GLN B N 1
ATOM 4993 C CA . GLN C 1 295 ? 95.586 33.436 1.093 1.00 72.25 295 GLN B CA 1
ATOM 4994 C C . GLN C 1 295 ? 96.726 32.580 1.587 1.00 72.18 295 GLN B C 1
ATOM 4995 O O . GLN C 1 295 ? 97.340 31.856 0.820 1.00 71.46 295 GLN B O 1
ATOM 5001 N N . LYS C 1 296 ? 97.011 32.677 2.880 1.00 73.81 296 LYS B N 1
ATOM 5002 C CA . LYS C 1 296 ? 98.091 31.920 3.496 1.00 73.80 296 LYS B CA 1
ATOM 5003 C C . LYS C 1 296 ? 97.969 30.464 3.106 1.00 73.45 296 LYS B C 1
ATOM 5004 O O . LYS C 1 296 ? 98.949 29.825 2.753 1.00 72.93 296 LYS B O 1
ATOM 5010 N N . LYS C 1 297 ? 96.755 29.942 3.172 1.00 72.89 297 LYS B N 1
ATOM 5011 C CA . LYS C 1 297 ? 96.530 28.561 2.822 1.00 72.55 297 LYS B CA 1
ATOM 5012 C C . LYS C 1 297 ? 97.030 28.240 1.421 1.00 71.09 297 LYS B C 1
ATOM 5013 O O . LYS C 1 297 ? 97.771 27.285 1.229 1.00 70.60 297 LYS B O 1
ATOM 5019 N N . TYR C 1 298 ? 96.633 29.035 0.440 1.00 69.32 298 TYR B N 1
ATOM 5020 C CA . TYR C 1 298 ? 97.073 28.790 -0.916 1.00 68.14 298 TYR B CA 1
ATOM 5021 C C . TYR C 1 298 ? 98.550 29.064 -1.156 1.00 68.78 298 TYR B C 1
ATOM 5022 O O . TYR C 1 298 ? 99.167 28.414 -1.978 1.00 69.66 298 TYR B O 1
ATOM 5031 N N . LEU C 1 299 ? 99.121 30.045 -0.478 1.00 70.76 299 LEU B N 1
ATOM 5032 C CA . LEU C 1 299 ? 100.541 30.332 -0.665 1.00 72.34 299 LEU B CA 1
ATOM 5033 C C . LEU C 1 299 ? 101.317 29.053 -0.396 1.00 75.09 299 LEU B C 1
ATOM 5034 O O . LEU C 1 299 ? 102.163 28.649 -1.192 1.00 76.09 299 LEU B O 1
ATOM 5039 N N . ASP C 1 300 ? 101.019 28.421 0.733 1.00 76.54 300 ASP B N 1
ATOM 5040 C CA . ASP C 1 300 ? 101.679 27.193 1.116 1.00 78.10 300 ASP B CA 1
ATOM 5041 C C . ASP C 1 300 ? 101.544 26.156 0.021 1.00 78.15 300 ASP B C 1
ATOM 5042 O O . ASP C 1 300 ? 102.477 25.406 -0.256 1.00 77.42 300 ASP B O 1
ATOM 5047 N N . GLN C 1 301 ? 100.376 26.119 -0.607 1.00 78.42 301 GLN B N 1
ATOM 5048 C CA . GLN C 1 301 ? 100.143 25.176 -1.695 1.00 78.12 301 GLN B CA 1
ATOM 5049 C C . GLN C 1 301 ? 100.967 25.548 -2.913 1.00 77.06 301 GLN B C 1
ATOM 5050 O O . GLN C 1 301 ? 101.543 24.672 -3.541 1.00 77.92 301 GLN B O 1
ATOM 5056 N N . ILE C 1 302 ? 101.020 26.836 -3.256 1.00 75.93 302 ILE B N 1
ATOM 5057 C CA . ILE C 1 302 ? 101.797 27.273 -4.410 1.00 74.52 302 ILE B CA 1
ATOM 5058 C C . ILE C 1 302 ? 103.244 26.884 -4.205 1.00 77.08 302 ILE B C 1
ATOM 5059 O O . ILE C 1 302 ? 103.899 26.371 -5.117 1.00 77.69 302 ILE B O 1
ATOM 5064 N N . ASP C 1 303 ? 103.744 27.130 -3.002 1.00 78.47 303 ASP B N 1
ATOM 5065 C CA . ASP C 1 303 ? 105.123 26.803 -2.681 1.00 81.34 303 ASP B CA 1
ATOM 5066 C C . ASP C 1 303 ? 105.373 25.315 -2.895 1.00 81.99 303 ASP B C 1
ATOM 5067 O O . ASP C 1 303 ? 106.409 24.920 -3.423 1.00 82.05 303 ASP B O 1
ATOM 5072 N N . GLU C 1 304 ? 104.405 24.500 -2.501 1.00 83.47 304 GLU B N 1
ATOM 5073 C CA . GLU C 1 304 ? 104.494 23.053 -2.638 1.00 84.67 304 GLU B CA 1
ATOM 5074 C C . GLU C 1 304 ? 104.387 22.649 -4.104 1.00 84.00 304 GLU B C 1
ATOM 5075 O O . GLU C 1 304 ? 105.094 21.768 -4.568 1.00 82.78 304 GLU B O 1
ATOM 5081 N N . LEU C 1 305 ? 103.504 23.307 -4.838 1.00 84.95 305 LEU B N 1
ATOM 5082 C CA . LEU C 1 305 ? 103.314 22.974 -6.237 1.00 86.01 305 LEU B CA 1
ATOM 5083 C C . LEU C 1 305 ? 104.483 23.363 -7.122 1.00 87.77 305 LEU B C 1
ATOM 5084 O O . LEU C 1 305 ? 104.854 22.594 -8.011 1.00 89.20 305 LEU B O 1
ATOM 5089 N N . TYR C 1 306 ? 105.057 24.544 -6.898 1.00 88.58 306 TYR B N 1
ATOM 5090 C CA . TYR C 1 306 ? 106.207 24.989 -7.695 1.00 90.47 306 TYR B CA 1
ATOM 5091 C C . TYR C 1 306 ? 107.450 25.186 -6.804 1.00 93.23 306 TYR B C 1
ATOM 5092 O O . TYR C 1 306 ? 107.761 26.301 -6.385 1.00 95.22 306 TYR B O 1
ATOM 5101 N N . GLU C 1 307 ? 108.171 24.107 -6.528 1.00 95.38 307 GLU B N 1
ATOM 5102 C CA . GLU C 1 307 ? 109.341 24.194 -5.666 1.00 96.92 307 GLU B CA 1
ATOM 5103 C C . GLU C 1 307 ? 110.549 24.767 -6.396 1.00 95.49 307 GLU B C 1
ATOM 5104 O O . GLU C 1 307 ? 111.412 25.413 -5.791 1.00 95.24 307 GLU B O 1
ATOM 5110 N N . ASP C 1 308 ? 110.593 24.536 -7.705 1.00 93.36 308 ASP B N 1
ATOM 5111 C CA . ASP C 1 308 ? 111.700 25.009 -8.536 1.00 91.59 308 ASP B CA 1
ATOM 5112 C C . ASP C 1 308 ? 111.473 26.418 -9.066 1.00 87.99 308 ASP B C 1
ATOM 5113 O O . ASP C 1 308 ? 112.314 26.968 -9.768 1.00 87.78 308 ASP B O 1
ATOM 5118 N N . PHE C 1 309 ? 110.337 27.000 -8.715 1.00 83.60 309 PHE B N 1
ATOM 5119 C CA . PHE C 1 309 ? 109.975 28.339 -9.160 1.00 78.39 309 PHE B CA 1
ATOM 5120 C C . PHE C 1 309 ? 110.349 29.465 -8.197 1.00 74.83 309 PHE B C 1
ATOM 5121 O O . PHE C 1 309 ? 110.542 29.253 -7.006 1.00 75.02 309 PHE B O 1
ATOM 5129 N N . HIS C 1 310 ? 110.433 30.673 -8.733 1.00 70.60 310 HIS B N 1
ATOM 5130 C CA . HIS C 1 310 ? 110.724 31.850 -7.935 1.00 67.55 310 HIS B CA 1
ATOM 5131 C C . HIS C 1 310 ? 109.362 32.404 -7.539 1.00 66.22 310 HIS B C 1
ATOM 5132 O O . HIS C 1 310 ? 108.754 33.132 -8.314 1.00 68.48 310 HIS B O 1
ATOM 5139 N N . VAL C 1 311 ? 108.866 32.064 -6.358 1.00 61.90 311 VAL B N 1
ATOM 5140 C CA . VAL C 1 311 ? 107.561 32.556 -5.951 1.00 57.00 311 VAL B CA 1
ATOM 5141 C C . VAL C 1 311 ? 107.735 33.829 -5.193 1.00 55.22 311 VAL B C 1
ATOM 5142 O O . VAL C 1 311 ? 108.160 33.801 -4.053 1.00 58.38 311 VAL B O 1
ATOM 5146 N N . VAL C 1 312 ? 107.382 34.945 -5.810 1.00 53.22 312 VAL B N 1
ATOM 5147 C CA . VAL C 1 312 ? 107.527 36.267 -5.199 1.00 52.47 312 VAL B CA 1
ATOM 5148 C C . VAL C 1 312 ? 106.295 36.855 -4.518 1.00 52.78 312 VAL B C 1
ATOM 5149 O O . VAL C 1 312 ? 105.318 37.186 -5.180 1.00 52.68 312 VAL B O 1
ATOM 5153 N N . LYS C 1 313 ? 106.348 37.020 -3.200 1.00 53.35 313 LYS B N 1
ATOM 5154 C CA . LYS C 1 313 ? 105.222 37.582 -2.457 1.00 53.50 313 LYS B CA 1
ATOM 5155 C C . LYS C 1 313 ? 105.258 39.103 -2.405 1.00 52.99 313 LYS B C 1
ATOM 5156 O O . LYS C 1 313 ? 106.224 39.687 -1.932 1.00 55.18 313 LYS B O 1
ATOM 5162 N N . MET C 1 314 ? 104.209 39.745 -2.892 1.00 51.70 314 MET B N 1
ATOM 5163 C CA . MET C 1 314 ? 104.110 41.202 -2.879 1.00 51.50 314 MET B CA 1
ATOM 5164 C C . MET C 1 314 ? 102.960 41.580 -1.968 1.00 53.91 314 MET B C 1
ATOM 5165 O O . MET C 1 314 ? 101.886 40.987 -2.024 1.00 55.63 314 MET B O 1
ATOM 5170 N N . PRO C 1 315 ? 103.151 42.610 -1.147 1.00 54.46 315 PRO B N 1
ATOM 5171 C CA . PRO C 1 315 ? 102.176 43.106 -0.188 1.00 55.04 315 PRO B CA 1
ATOM 5172 C C . PRO C 1 315 ? 101.140 43.987 -0.833 1.00 55.12 315 PRO B C 1
ATOM 5173 O O . PRO C 1 315 ? 101.398 44.606 -1.845 1.00 55.51 315 PRO B O 1
ATOM 5177 N N . LEU C 1 316 ? 99.968 44.053 -0.228 1.00 57.27 316 LEU B N 1
ATOM 5178 C CA . LEU C 1 316 ? 98.892 44.879 -0.733 1.00 58.58 316 LEU B CA 1
ATOM 5179 C C . LEU C 1 316 ? 98.969 46.214 -0.016 1.00 60.62 316 LEU B C 1
ATOM 5180 O O . LEU C 1 316 ? 98.768 46.290 1.184 1.00 60.97 316 LEU B O 1
ATOM 5185 N N . CYS C 1 317 ? 99.279 47.261 -0.770 1.00 64.01 317 CYS B N 1
ATOM 5186 C CA . CYS C 1 317 ? 99.399 48.612 -0.229 1.00 68.63 317 CYS B CA 1
ATOM 5187 C C . CYS C 1 317 ? 98.059 49.308 -0.147 1.00 71.94 317 CYS B C 1
ATOM 5188 O O . CYS C 1 317 ? 97.115 48.951 -0.865 1.00 73.25 317 CYS B O 1
ATOM 5191 N N . ALA C 1 318 ? 97.982 50.313 0.722 1.00 73.85 318 ALA B N 1
ATOM 5192 C CA . ALA C 1 318 ? 96.745 51.067 0.901 1.00 75.37 318 ALA B CA 1
ATOM 5193 C C . ALA C 1 318 ? 96.546 52.010 -0.275 1.00 76.03 318 ALA B C 1
ATOM 5194 O O . ALA C 1 318 ? 97.222 53.033 -0.373 1.00 75.73 318 ALA B O 1
ATOM 5196 N N . GLY C 1 319 ? 95.632 51.658 -1.175 1.00 76.93 319 GLY B N 1
ATOM 5197 C CA . GLY C 1 319 ? 95.380 52.504 -2.324 1.00 78.04 319 GLY B CA 1
ATOM 5198 C C . GLY C 1 319 ? 96.386 52.427 -3.452 1.00 78.93 319 GLY B C 1
ATOM 5199 O O . GLY C 1 319 ? 97.512 51.942 -3.285 1.00 78.55 319 GLY B O 1
ATOM 5200 N N . GLU C 1 320 ? 95.990 52.945 -4.608 1.00 78.48 320 GLU B N 1
ATOM 5201 C CA . GLU C 1 320 ? 96.833 52.915 -5.795 1.00 76.71 320 GLU B CA 1
ATOM 5202 C C . GLU C 1 320 ? 98.338 53.060 -5.621 1.00 74.73 320 GLU B C 1
ATOM 5203 O O . GLU C 1 320 ? 98.828 53.608 -4.635 1.00 74.66 320 GLU B O 1
ATOM 5209 N N . ILE C 1 321 ? 99.048 52.518 -6.609 1.00 73.33 321 ILE B N 1
ATOM 5210 C CA . ILE C 1 321 ? 100.493 52.509 -6.697 1.00 71.19 321 ILE B CA 1
ATOM 5211 C C . ILE C 1 321 ? 100.724 53.104 -8.076 1.00 71.51 321 ILE B C 1
ATOM 5212 O O . ILE C 1 321 ? 100.941 52.378 -9.050 1.00 69.93 321 ILE B O 1
ATOM 5217 N N . ARG C 1 322 ? 100.659 54.424 -8.165 1.00 72.30 322 ARG B N 1
ATOM 5218 C CA . ARG C 1 322 ? 100.816 55.108 -9.435 1.00 73.61 322 ARG B CA 1
ATOM 5219 C C . ARG C 1 322 ? 102.023 56.034 -9.385 1.00 73.10 322 ARG B C 1
ATOM 5220 O O . ARG C 1 322 ? 102.424 56.504 -8.325 1.00 72.73 322 ARG B O 1
ATOM 5228 N N . GLY C 1 323 ? 102.611 56.274 -10.545 1.00 72.88 323 GLY B N 1
ATOM 5229 C CA . GLY C 1 323 ? 103.747 57.170 -10.627 1.00 75.38 323 GLY B CA 1
ATOM 5230 C C . GLY C 1 323 ? 105.071 56.652 -10.108 1.00 76.13 323 GLY B C 1
ATOM 5231 O O . GLY C 1 323 ? 105.134 56.079 -9.029 1.00 77.62 323 GLY B O 1
ATOM 5232 N N . LEU C 1 324 ? 106.127 56.899 -10.876 1.00 75.96 324 LEU B N 1
ATOM 5233 C CA . LEU C 1 324 ? 107.482 56.453 -10.566 1.00 75.60 324 LEU B CA 1
ATOM 5234 C C . LEU C 1 324 ? 107.930 56.424 -9.109 1.00 76.20 324 LEU B C 1
ATOM 5235 O O . LEU C 1 324 ? 108.540 55.451 -8.672 1.00 75.05 324 LEU B O 1
ATOM 5240 N N . ASN C 1 325 ? 107.647 57.483 -8.357 1.00 77.82 325 ASN B N 1
ATOM 5241 C CA . ASN C 1 325 ? 108.075 57.533 -6.953 1.00 79.40 325 ASN B CA 1
ATOM 5242 C C . ASN C 1 325 ? 107.551 56.375 -6.121 1.00 77.60 325 ASN B C 1
ATOM 5243 O O . ASN C 1 325 ? 108.181 55.986 -5.145 1.00 77.12 325 ASN B O 1
ATOM 5248 N N . ASN C 1 326 ? 106.391 55.843 -6.500 1.00 75.77 326 ASN B N 1
ATOM 5249 C CA . ASN C 1 326 ? 105.779 54.723 -5.787 1.00 73.08 326 ASN B CA 1
ATOM 5250 C C . ASN C 1 326 ? 106.069 53.415 -6.491 1.00 72.42 326 ASN B C 1
ATOM 5251 O O . ASN C 1 326 ? 106.396 52.422 -5.851 1.00 73.65 326 ASN B O 1
ATOM 5256 N N . LEU C 1 327 ? 105.919 53.400 -7.808 1.00 70.32 327 LEU B N 1
ATOM 5257 C CA . LEU C 1 327 ? 106.200 52.195 -8.564 1.00 68.93 327 LEU B CA 1
ATOM 5258 C C . LEU C 1 327 ? 107.590 51.720 -8.165 1.00 69.51 327 LEU B C 1
ATOM 5259 O O . LEU C 1 327 ? 107.831 50.524 -8.000 1.00 71.92 327 LEU B O 1
ATOM 5264 N N . THR C 1 328 ? 108.508 52.663 -7.999 1.00 67.07 328 THR B N 1
ATOM 5265 C CA . THR C 1 328 ? 109.854 52.310 -7.603 1.00 62.85 328 THR B CA 1
ATOM 5266 C C . THR C 1 328 ? 109.818 51.730 -6.199 1.00 61.77 328 THR B C 1
ATOM 5267 O O . THR C 1 328 ? 110.166 50.583 -5.998 1.00 61.83 328 THR B O 1
ATOM 5271 N N . LYS C 1 329 ? 109.375 52.517 -5.226 1.00 61.36 329 LYS B N 1
ATOM 5272 C CA . LYS C 1 329 ? 109.328 52.039 -3.848 1.00 61.43 329 LYS B CA 1
ATOM 5273 C C . LYS C 1 329 ? 108.701 50.652 -3.727 1.00 60.73 329 LYS B C 1
ATOM 5274 O O . LYS C 1 329 ? 109.196 49.807 -2.993 1.00 63.06 329 LYS B O 1
ATOM 5280 N N . PHE C 1 330 ? 107.623 50.407 -4.449 1.00 59.11 330 PHE B N 1
ATOM 5281 C CA . PHE C 1 330 ? 106.953 49.120 -4.398 1.00 58.72 330 PHE B CA 1
ATOM 5282 C C . PHE C 1 330 ? 107.750 48.054 -5.101 1.00 59.52 330 PHE B C 1
ATOM 5283 O O . PHE C 1 330 ? 107.840 46.928 -4.631 1.00 62.85 330 PHE B O 1
ATOM 5291 N N . SER C 1 331 ? 108.343 48.420 -6.230 1.00 58.43 331 SER B N 1
ATOM 5292 C CA . SER C 1 331 ? 109.097 47.479 -7.046 1.00 56.96 331 SER B CA 1
ATOM 5293 C C . SER C 1 331 ? 110.323 46.871 -6.414 1.00 58.29 331 SER B C 1
ATOM 5294 O O . SER C 1 331 ? 110.774 45.824 -6.857 1.00 60.63 331 SER B O 1
ATOM 5297 N N . GLN C 1 332 ? 110.880 47.503 -5.390 1.00 57.84 332 GLN B N 1
ATOM 5298 C CA . GLN C 1 332 ? 112.097 46.965 -4.798 1.00 56.88 332 GLN B CA 1
ATOM 5299 C C . GLN C 1 332 ? 111.846 45.641 -4.111 1.00 56.25 332 GLN B C 1
ATOM 5300 O O . GLN C 1 332 ? 112.770 44.904 -3.842 1.00 57.87 332 GLN B O 1
ATOM 5306 N N . PHE C 1 333 ? 110.594 45.329 -3.843 1.00 56.13 333 PHE B N 1
ATOM 5307 C CA . PHE C 1 333 ? 110.262 44.079 -3.183 1.00 58.67 333 PHE B CA 1
ATOM 5308 C C . PHE C 1 333 ? 110.241 42.901 -4.150 1.00 60.28 333 PHE B C 1
ATOM 5309 O O . PHE C 1 333 ? 109.728 41.822 -3.819 1.00 62.33 333 PHE B O 1
ATOM 5317 N N . LEU C 1 334 ? 110.776 43.119 -5.351 1.00 58.73 334 LEU B N 1
ATOM 5318 C CA . LEU C 1 334 ? 110.864 42.070 -6.370 1.00 55.82 334 LEU B CA 1
ATOM 5319 C C . LEU C 1 334 ? 112.308 41.639 -6.312 1.00 56.54 334 LEU B C 1
ATOM 5320 O O . LEU C 1 334 ? 112.677 40.581 -6.810 1.00 59.26 334 LEU B O 1
ATOM 5325 N N . ASN C 1 335 ? 113.132 42.480 -5.702 1.00 55.75 335 ASN B N 1
ATOM 5326 C CA . ASN C 1 335 ? 114.552 42.201 -5.582 1.00 55.93 335 ASN B CA 1
ATOM 5327 C C . ASN C 1 335 ? 114.828 41.577 -4.234 1.00 56.71 335 ASN B C 1
ATOM 5328 O O . ASN C 1 335 ? 115.143 40.409 -4.129 1.00 57.18 335 ASN B O 1
ATOM 5333 N N . LYS C 1 336 ? 114.720 42.384 -3.197 1.00 57.13 336 LYS B N 1
ATOM 5334 C CA . LYS C 1 336 ? 114.918 41.935 -1.842 1.00 56.63 336 LYS B CA 1
ATOM 5335 C C . LYS C 1 336 ? 113.506 41.627 -1.398 1.00 57.10 336 LYS B C 1
ATOM 5336 O O . LYS C 1 336 ? 112.678 42.530 -1.351 1.00 58.94 336 LYS B O 1
ATOM 5342 N N . GLU C 1 337 ? 113.215 40.369 -1.082 1.00 58.36 337 GLU B N 1
ATOM 5343 C CA . GLU C 1 337 ? 111.858 39.998 -0.665 1.00 59.82 337 GLU B CA 1
ATOM 5344 C C . GLU C 1 337 ? 111.314 40.806 0.488 1.00 59.86 337 GLU B C 1
ATOM 5345 O O . GLU C 1 337 ? 112.002 41.098 1.449 1.00 59.53 337 GLU B O 1
ATOM 5351 N N . TYR C 1 338 ? 110.050 41.168 0.368 1.00 63.01 338 TYR B N 1
ATOM 5352 C CA . TYR C 1 338 ? 109.349 41.944 1.383 1.00 65.37 338 TYR B CA 1
ATOM 5353 C C . TYR C 1 338 ? 109.216 41.210 2.693 1.00 67.18 338 TYR B C 1
ATOM 5354 O O . TYR C 1 338 ? 108.810 40.058 2.730 1.00 67.34 338 TYR B O 1
ATOM 5363 N N . ASN C 1 339 ? 109.554 41.900 3.772 1.00 70.86 339 ASN B N 1
ATOM 5364 C CA . ASN C 1 339 ? 109.459 41.345 5.116 1.00 74.50 339 ASN B CA 1
ATOM 5365 C C . ASN C 1 339 ? 108.386 42.156 5.818 1.00 77.12 339 ASN B C 1
ATOM 5366 O O . ASN C 1 339 ? 108.600 43.337 6.111 1.00 77.18 339 ASN B O 1
ATOM 5371 N N . PRO C 1 340 ? 107.228 41.527 6.114 1.00 78.73 340 PRO B N 1
ATOM 5372 C CA . PRO C 1 340 ? 106.071 42.138 6.775 1.00 79.29 340 PRO B CA 1
ATOM 5373 C C . PRO C 1 340 ? 106.389 42.871 8.070 1.00 80.47 340 PRO B C 1
ATOM 5374 O O . PRO C 1 340 ? 105.743 43.865 8.394 1.00 80.12 340 PRO B O 1
ATOM 5378 N N . ILE C 1 341 ? 107.381 42.373 8.805 1.00 81.19 341 ILE B N 1
ATOM 5379 C CA . ILE C 1 341 ? 107.787 42.989 10.058 1.00 80.61 341 ILE B CA 1
ATOM 5380 C C . ILE C 1 341 ? 108.497 44.305 9.791 1.00 81.35 341 ILE B C 1
ATOM 5381 O O . ILE C 1 341 ? 107.920 45.369 9.973 1.00 80.02 341 ILE B O 1
ATOM 5386 N N . THR C 1 342 ? 109.742 44.221 9.333 1.00 83.31 342 THR B N 1
ATOM 5387 C CA . THR C 1 342 ? 110.539 45.413 9.067 1.00 85.47 342 THR B CA 1
ATOM 5388 C C . THR C 1 342 ? 109.944 46.381 8.050 1.00 86.71 342 THR B C 1
ATOM 5389 O O . THR C 1 342 ? 109.719 47.548 8.365 1.00 86.43 342 THR B O 1
ATOM 5393 N N . ASP C 1 343 ? 109.672 45.898 6.844 1.00 88.43 343 ASP B N 1
ATOM 5394 C CA . ASP C 1 343 ? 109.126 46.717 5.767 1.00 89.86 343 ASP B CA 1
ATOM 5395 C C . ASP C 1 343 ? 107.682 47.169 5.923 1.00 92.50 343 ASP B C 1
ATOM 5396 O O . ASP C 1 343 ? 107.158 47.856 5.053 1.00 93.27 343 ASP B O 1
ATOM 5401 N N . GLY C 1 344 ? 107.034 46.783 7.017 1.00 95.08 344 GLY B N 1
ATOM 5402 C CA . GLY C 1 344 ? 105.642 47.154 7.221 1.00 96.98 344 GLY B CA 1
ATOM 5403 C C . GLY C 1 344 ? 105.301 48.609 6.948 1.00 98.51 344 GLY B C 1
ATOM 5404 O O . GLY C 1 344 ? 104.211 48.922 6.471 1.00 98.22 344 GLY B O 1
ATOM 5405 N N . LYS C 1 345 ? 106.232 49.509 7.247 1.00 100.81 345 LYS B N 1
ATOM 5406 C CA . LYS C 1 345 ? 105.981 50.929 7.041 1.00 103.81 345 LYS B CA 1
ATOM 5407 C C . LYS C 1 345 ? 105.950 51.323 5.585 1.00 105.84 345 LYS B C 1
ATOM 5408 O O . LYS C 1 345 ? 104.972 51.914 5.126 1.00 105.94 345 LYS B O 1
ATOM 5414 N N . VAL C 1 346 ? 107.016 50.972 4.863 1.00 108.64 346 VAL B N 1
ATOM 5415 C CA . VAL C 1 346 ? 107.167 51.291 3.439 1.00 110.07 346 VAL B CA 1
ATOM 5416 C C . VAL C 1 346 ? 105.941 51.027 2.546 1.00 112.35 346 VAL B C 1
ATOM 5417 O O . VAL C 1 346 ? 105.886 51.514 1.421 1.00 113.36 346 VAL B O 1
ATOM 5421 N N . ILE C 1 347 ? 104.951 50.285 3.041 1.00 114.21 347 ILE B N 1
ATOM 5422 C CA . ILE C 1 347 ? 103.754 50.024 2.252 1.00 115.80 347 ILE B CA 1
ATOM 5423 C C . ILE C 1 347 ? 102.650 51.012 2.629 1.00 119.12 347 ILE B C 1
ATOM 5424 O O . ILE C 1 347 ? 101.500 50.874 2.203 1.00 120.57 347 ILE B O 1
ATOM 5429 N N . TYR C 1 348 ? 103.017 52.015 3.426 1.00 121.88 348 TYR B N 1
ATOM 5430 C CA . TYR C 1 348 ? 102.085 53.046 3.864 1.00 124.08 348 TYR B CA 1
ATOM 5431 C C . TYR C 1 348 ? 102.550 54.437 3.461 1.00 124.89 348 TYR B C 1
ATOM 5432 O O . TYR C 1 348 ? 101.917 55.432 3.795 1.00 125.32 348 TYR B O 1
ATOM 5441 N N . GLU C 1 349 ? 103.664 54.502 2.743 1.00 126.60 349 GLU B N 1
ATOM 5442 C CA . GLU C 1 349 ? 104.207 55.773 2.274 1.00 128.45 349 GLU B CA 1
ATOM 5443 C C . GLU C 1 349 ? 103.513 56.057 0.951 1.00 128.68 349 GLU B C 1
ATOM 5444 O O . GLU C 1 349 ? 103.758 57.071 0.294 1.00 128.40 349 GLU B O 1
ATOM 5450 N N . LEU C 1 350 ? 102.603 55.144 0.623 1.00 129.48 350 LEU B N 1
ATOM 5451 C CA . LEU C 1 350 ? 101.828 55.156 -0.609 1.00 130.79 350 LEU B CA 1
ATOM 5452 C C . LEU C 1 350 ? 100.347 55.570 -0.438 1.00 132.19 350 LEU B C 1
ATOM 5453 O O . LEU C 1 350 ? 99.473 55.091 -1.169 1.00 132.72 350 LEU B O 1
ATOM 5458 N N . GLU C 1 351 ? 100.059 56.457 0.514 1.00 133.05 351 GLU B N 1
ATOM 5459 C CA . GLU C 1 351 ? 98.681 56.911 0.742 1.00 133.43 351 GLU B CA 1
ATOM 5460 C C . GLU C 1 351 ? 98.484 58.360 0.290 1.00 133.73 351 GLU B C 1
ATOM 5461 O O . GLU C 1 351 ? 99.179 59.242 0.844 1.00 133.99 351 GLU B O 1
ATOM 5467 N N . PRO D 2 14 ? 98.774 -10.356 -31.433 1.00 166.93 34 PRO F N 1
ATOM 5468 C CA . PRO D 2 14 ? 98.219 -11.097 -30.269 1.00 167.00 34 PRO F CA 1
ATOM 5469 C C . PRO D 2 14 ? 97.288 -10.252 -29.392 1.00 166.90 34 PRO F C 1
ATOM 5470 O O . PRO D 2 14 ? 96.837 -10.698 -28.333 1.00 166.81 34 PRO F O 1
ATOM 5474 N N . GLY D 2 15 ? 96.991 -9.038 -29.843 1.00 166.66 35 GLY F N 1
ATOM 5475 C CA . GLY D 2 15 ? 96.136 -8.173 -29.061 1.00 166.12 35 GLY F CA 1
ATOM 5476 C C . GLY D 2 15 ? 96.796 -7.923 -27.718 1.00 166.02 35 GLY F C 1
ATOM 5477 O O . GLY D 2 15 ? 96.209 -8.177 -26.668 1.00 166.02 35 GLY F O 1
ATOM 5478 N N . ASN D 2 16 ? 98.038 -7.452 -27.746 1.00 165.65 36 ASN F N 1
ATOM 5479 C CA . ASN D 2 16 ? 98.748 -7.159 -26.508 1.00 165.16 36 ASN F CA 1
ATOM 5480 C C . ASN D 2 16 ? 98.851 -5.648 -26.334 1.00 164.96 36 ASN F C 1
ATOM 5481 O O . ASN D 2 16 ? 98.183 -5.065 -25.475 1.00 164.99 36 ASN F O 1
ATOM 5486 N N . GLU D 2 17 ? 99.666 -5.013 -27.171 1.00 164.37 37 GLU F N 1
ATOM 5487 C CA . GLU D 2 17 ? 99.864 -3.575 -27.085 1.00 163.37 37 GLU F CA 1
ATOM 5488 C C . GLU D 2 17 ? 98.577 -2.776 -27.213 1.00 162.21 37 GLU F C 1
ATOM 5489 O O . GLU D 2 17 ? 98.357 -1.819 -26.470 1.00 162.43 37 GLU F O 1
ATOM 5495 N N . LEU D 2 18 ? 97.699 -3.170 -28.125 1.00 160.34 38 LEU F N 1
ATOM 5496 C CA . LEU D 2 18 ? 96.511 -2.352 -28.287 1.00 158.20 38 LEU F CA 1
ATOM 5497 C C . LEU D 2 18 ? 95.408 -2.766 -27.332 1.00 156.56 38 LEU F C 1
ATOM 5498 O O . LEU D 2 18 ? 94.324 -2.193 -27.343 1.00 155.89 38 LEU F O 1
ATOM 5503 N N . SER D 2 19 ? 95.693 -3.763 -26.503 1.00 155.02 39 SER F N 1
ATOM 5504 C CA . SER D 2 19 ? 94.726 -4.247 -25.530 1.00 153.96 39 SER F CA 1
ATOM 5505 C C . SER D 2 19 ? 95.253 -4.040 -24.123 1.00 153.05 39 SER F C 1
ATOM 5506 O O . SER D 2 19 ? 94.641 -3.338 -23.324 1.00 153.33 39 SER F O 1
ATOM 5509 N N . LYS D 2 20 ? 96.390 -4.652 -23.814 1.00 151.95 40 LYS F N 1
ATOM 5510 C CA . LYS D 2 20 ? 96.970 -4.512 -22.486 1.00 151.22 40 LYS F CA 1
ATOM 5511 C C . LYS D 2 20 ? 97.358 -3.070 -22.171 1.00 150.82 40 LYS F C 1
ATOM 5512 O O . LYS D 2 20 ? 97.499 -2.705 -21.000 1.00 151.35 40 LYS F O 1
ATOM 5518 N N . LYS D 2 21 ? 97.532 -2.252 -23.209 1.00 149.52 41 LYS F N 1
ATOM 5519 C CA . LYS D 2 21 ? 97.883 -0.845 -23.011 1.00 147.56 41 LYS F CA 1
ATOM 5520 C C . LYS D 2 21 ? 96.625 0.024 -22.941 1.00 145.55 41 LYS F C 1
ATOM 5521 O O . LYS D 2 21 ? 96.365 0.681 -21.930 1.00 144.75 41 LYS F O 1
ATOM 5527 N N . TYR D 2 22 ? 95.844 0.012 -24.015 1.00 143.03 42 TYR F N 1
ATOM 5528 C CA . TYR D 2 22 ? 94.621 0.793 -24.078 1.00 140.90 42 TYR F CA 1
ATOM 5529 C C . TYR D 2 22 ? 93.711 0.512 -22.888 1.00 139.39 42 TYR F C 1
ATOM 5530 O O . TYR D 2 22 ? 92.699 1.176 -22.706 1.00 138.60 42 TYR F O 1
ATOM 5539 N N . LEU D 2 23 ? 94.066 -0.480 -22.082 1.00 138.48 43 LEU F N 1
ATOM 5540 C CA . LEU D 2 23 ? 93.276 -0.807 -20.902 1.00 137.77 43 LEU F CA 1
ATOM 5541 C C . LEU D 2 23 ? 93.992 -0.342 -19.645 1.00 137.06 43 LEU F C 1
ATOM 5542 O O . LEU D 2 23 ? 93.425 0.394 -18.842 1.00 137.28 43 LEU F O 1
ATOM 5547 N N . ALA D 2 24 ? 95.239 -0.771 -19.476 1.00 136.15 44 ALA F N 1
ATOM 5548 C CA . ALA D 2 24 ? 96.024 -0.379 -18.308 1.00 135.63 44 ALA F CA 1
ATOM 5549 C C . ALA D 2 24 ? 95.894 1.128 -18.080 1.00 134.69 44 ALA F C 1
ATOM 5550 O O . ALA D 2 24 ? 95.678 1.581 -16.950 1.00 134.34 44 ALA F O 1
ATOM 5552 N N . LYS D 2 25 ? 96.020 1.892 -19.163 1.00 133.46 45 LYS F N 1
ATOM 5553 C CA . LYS D 2 25 ? 95.909 3.350 -19.109 1.00 131.68 45 LYS F CA 1
ATOM 5554 C C . LYS D 2 25 ? 94.464 3.795 -18.871 1.00 129.91 45 LYS F C 1
ATOM 5555 O O . LYS D 2 25 ? 94.139 4.288 -17.788 1.00 129.55 45 LYS F O 1
ATOM 5561 N N . VAL D 2 26 ? 93.599 3.613 -19.869 1.00 127.53 46 VAL F N 1
ATOM 5562 C CA . VAL D 2 26 ? 92.201 4.005 -19.731 1.00 124.77 46 VAL F CA 1
ATOM 5563 C C . VAL D 2 26 ? 91.635 3.547 -18.389 1.00 123.20 46 VAL F C 1
ATOM 5564 O O . VAL D 2 26 ? 90.685 4.137 -17.877 1.00 122.92 46 VAL F O 1
ATOM 5568 N N . LYS D 2 27 ? 92.227 2.505 -17.815 1.00 121.42 47 LYS F N 1
ATOM 5569 C CA . LYS D 2 27 ? 91.767 1.998 -16.534 1.00 120.24 47 LYS F CA 1
ATOM 5570 C C . LYS D 2 27 ? 92.415 2.783 -15.401 1.00 119.94 47 LYS F C 1
ATOM 5571 O O . LYS D 2 27 ? 91.728 3.214 -14.477 1.00 119.89 47 LYS F O 1
ATOM 5577 N N . GLU D 2 28 ? 93.730 2.983 -15.470 1.00 119.83 48 GLU F N 1
ATOM 5578 C CA . GLU D 2 28 ? 94.428 3.735 -14.426 1.00 119.38 48 GLU F CA 1
ATOM 5579 C C . GLU D 2 28 ? 93.907 5.164 -14.367 1.00 118.86 48 GLU F C 1
ATOM 5580 O O . GLU D 2 28 ? 93.730 5.724 -13.283 1.00 118.93 48 GLU F O 1
ATOM 5586 N N . ARG D 2 29 ? 93.681 5.753 -15.540 1.00 117.69 49 ARG F N 1
ATOM 5587 C CA . ARG D 2 29 ? 93.169 7.111 -15.624 1.00 116.81 49 ARG F CA 1
ATOM 5588 C C . ARG D 2 29 ? 91.844 7.170 -14.900 1.00 117.00 49 ARG F C 1
ATOM 5589 O O . ARG D 2 29 ? 91.590 8.062 -14.096 1.00 116.65 49 ARG F O 1
ATOM 5597 N N . HIS D 2 30 ? 90.999 6.200 -15.207 1.00 118.02 50 HIS F N 1
ATOM 5598 C CA . HIS D 2 30 ? 89.682 6.099 -14.612 1.00 118.91 50 HIS F CA 1
ATOM 5599 C C . HIS D 2 30 ? 89.798 5.766 -13.126 1.00 118.96 50 HIS F C 1
ATOM 5600 O O . HIS D 2 30 ? 88.840 5.906 -12.376 1.00 119.26 50 HIS F O 1
ATOM 5607 N N . GLU D 2 31 ? 90.978 5.327 -12.705 1.00 119.10 51 GLU F N 1
ATOM 5608 C CA . GLU D 2 31 ? 91.206 4.996 -11.303 1.00 119.63 51 GLU F CA 1
ATOM 5609 C C . GLU D 2 31 ? 91.697 6.224 -10.574 1.00 119.05 51 GLU F C 1
ATOM 5610 O O . GLU D 2 31 ? 91.508 6.358 -9.367 1.00 119.40 51 GLU F O 1
ATOM 5616 N N . LEU D 2 32 ? 92.353 7.111 -11.313 1.00 118.53 52 LEU F N 1
ATOM 5617 C CA . LEU D 2 32 ? 92.874 8.345 -10.741 1.00 117.27 52 LEU F CA 1
ATOM 5618 C C . LEU D 2 32 ? 91.743 9.354 -10.668 1.00 117.34 52 LEU F C 1
ATOM 5619 O O . LEU D 2 32 ? 91.504 9.958 -9.623 1.00 116.87 52 LEU F O 1
ATOM 5624 N N . LYS D 2 33 ? 91.048 9.525 -11.790 1.00 117.53 53 LYS F N 1
ATOM 5625 C CA . LYS D 2 33 ? 89.934 10.455 -11.880 1.00 117.39 53 LYS F CA 1
ATOM 5626 C C . LYS D 2 33 ? 88.991 10.285 -10.705 1.00 116.65 53 LYS F C 1
ATOM 5627 O O . LYS D 2 33 ? 88.436 11.257 -10.211 1.00 116.98 53 LYS F O 1
ATOM 5633 N N . GLU D 2 34 ? 88.808 9.049 -10.257 1.00 115.80 54 GLU F N 1
ATOM 5634 C CA . GLU D 2 34 ? 87.927 8.791 -9.129 1.00 115.73 54 GLU F CA 1
ATOM 5635 C C . GLU D 2 34 ? 88.612 9.142 -7.816 1.00 113.12 54 GLU F C 1
ATOM 5636 O O . GLU D 2 34 ? 87.953 9.400 -6.808 1.00 112.51 54 GLU F O 1
ATOM 5642 N N . PHE D 2 35 ? 89.938 9.150 -7.828 1.00 110.46 55 PHE F N 1
ATOM 5643 C CA . PHE D 2 35 ? 90.685 9.492 -6.630 1.00 109.21 55 PHE F CA 1
ATOM 5644 C C . PHE D 2 35 ? 90.796 11.002 -6.478 1.00 108.67 55 PHE F C 1
ATOM 5645 O O . PHE D 2 35 ? 90.865 11.519 -5.362 1.00 109.48 55 PHE F O 1
ATOM 5653 N N . ASN D 2 36 ? 90.821 11.705 -7.604 1.00 106.74 56 ASN F N 1
ATOM 5654 C CA . ASN D 2 36 ? 90.929 13.154 -7.584 1.00 104.88 56 ASN F CA 1
ATOM 5655 C C . ASN D 2 36 ? 89.652 13.770 -7.012 1.00 105.13 56 ASN F C 1
ATOM 5656 O O . ASN D 2 36 ? 89.696 14.794 -6.316 1.00 106.55 56 ASN F O 1
ATOM 5661 N N . ASN D 2 37 ? 88.514 13.140 -7.288 1.00 103.16 57 ASN F N 1
ATOM 5662 C CA . ASN D 2 37 ? 87.243 13.645 -6.792 1.00 100.76 57 ASN F CA 1
ATOM 5663 C C . ASN D 2 37 ? 87.013 13.226 -5.357 1.00 100.21 57 ASN F C 1
ATOM 5664 O O . ASN D 2 37 ? 85.878 12.991 -4.959 1.00 101.13 57 ASN F O 1
ATOM 5669 N N . SER D 2 38 ? 88.087 13.130 -4.580 1.00 99.22 58 SER F N 1
ATOM 5670 C CA . SER D 2 38 ? 87.971 12.740 -3.181 1.00 99.25 58 SER F CA 1
ATOM 5671 C C . SER D 2 38 ? 88.825 13.638 -2.303 1.00 98.66 58 SER F C 1
ATOM 5672 O O . SER D 2 38 ? 88.976 13.394 -1.103 1.00 98.51 58 SER F O 1
ATOM 5675 N N . ILE D 2 39 ? 89.392 14.674 -2.912 1.00 97.39 59 ILE F N 1
ATOM 5676 C CA . ILE D 2 39 ? 90.226 15.628 -2.187 1.00 96.14 59 ILE F CA 1
ATOM 5677 C C . ILE D 2 39 ? 89.772 17.043 -2.526 1.00 95.10 59 ILE F C 1
ATOM 5678 O O . ILE D 2 39 ? 89.244 17.288 -3.615 1.00 94.61 59 ILE F O 1
ATOM 5683 N N . SER D 2 40 ? 89.970 17.966 -1.590 1.00 93.44 60 SER F N 1
ATOM 5684 C CA . SER D 2 40 ? 89.573 19.349 -1.803 1.00 91.57 60 SER F CA 1
ATOM 5685 C C . SER D 2 40 ? 90.542 20.059 -2.717 1.00 89.72 60 SER F C 1
ATOM 5686 O O . SER D 2 40 ? 91.693 20.289 -2.360 1.00 89.98 60 SER F O 1
ATOM 5689 N N . ALA D 2 41 ? 90.070 20.405 -3.903 1.00 87.61 61 ALA F N 1
ATOM 5690 C CA . ALA D 2 41 ? 90.901 21.107 -4.849 1.00 86.00 61 ALA F CA 1
ATOM 5691 C C . ALA D 2 41 ? 91.290 22.411 -4.180 1.00 86.02 61 ALA F C 1
ATOM 5692 O O . ALA D 2 41 ? 92.097 23.180 -4.702 1.00 86.40 61 ALA F O 1
ATOM 5694 N N . GLN D 2 42 ? 90.706 22.661 -3.014 1.00 85.35 62 GLN F N 1
ATOM 5695 C CA . GLN D 2 42 ? 90.994 23.875 -2.282 1.00 85.12 62 GLN F CA 1
ATOM 5696 C C . GLN D 2 42 ? 92.000 23.652 -1.175 1.00 84.91 62 GLN F C 1
ATOM 5697 O O . GLN D 2 42 ? 92.945 24.421 -1.036 1.00 84.35 62 GLN F O 1
ATOM 5703 N N . ASP D 2 43 ? 91.810 22.599 -0.389 1.00 84.99 63 ASP F N 1
ATOM 5704 C CA . ASP D 2 43 ? 92.728 22.316 0.714 1.00 84.76 63 ASP F CA 1
ATOM 5705 C C . ASP D 2 43 ? 93.965 21.576 0.276 1.00 84.09 63 ASP F C 1
ATOM 5706 O O . ASP D 2 43 ? 94.968 21.574 0.983 1.00 85.45 63 ASP F O 1
ATOM 5711 N N . ASN D 2 44 ? 93.892 20.946 -0.890 1.00 82.69 64 ASN F N 1
ATOM 5712 C CA . ASN D 2 44 ? 95.018 20.194 -1.421 1.00 81.18 64 ASN F CA 1
ATOM 5713 C C . ASN D 2 44 ? 95.321 20.635 -2.843 1.00 79.18 64 ASN F C 1
ATOM 5714 O O . ASN D 2 44 ? 95.697 19.822 -3.683 1.00 79.51 64 ASN F O 1
ATOM 5719 N N . TYR D 2 45 ? 95.149 21.926 -3.111 1.00 75.85 65 TYR F N 1
ATOM 5720 C CA . TYR D 2 45 ? 95.403 22.457 -4.442 1.00 71.86 65 TYR F CA 1
ATOM 5721 C C . TYR D 2 45 ? 96.635 21.787 -5.002 1.00 71.97 65 TYR F C 1
ATOM 5722 O O . TYR D 2 45 ? 96.683 21.414 -6.173 1.00 70.01 65 TYR F O 1
ATOM 5731 N N . ALA D 2 46 ? 97.621 21.637 -4.122 1.00 73.45 66 ALA F N 1
ATOM 5732 C CA . ALA D 2 46 ? 98.898 21.016 -4.429 1.00 74.26 66 ALA F CA 1
ATOM 5733 C C . ALA D 2 46 ? 98.694 19.748 -5.239 1.00 75.30 66 ALA F C 1
ATOM 5734 O O . ALA D 2 46 ? 98.818 19.751 -6.466 1.00 72.56 66 ALA F O 1
ATOM 5736 N N . LYS D 2 47 ? 98.373 18.671 -4.521 1.00 77.59 67 LYS F N 1
ATOM 5737 C CA . LYS D 2 47 ? 98.128 17.348 -5.098 1.00 79.51 67 LYS F CA 1
ATOM 5738 C C . LYS D 2 47 ? 97.142 17.443 -6.234 1.00 79.22 67 LYS F C 1
ATOM 5739 O O . LYS D 2 47 ? 97.447 17.063 -7.353 1.00 79.33 67 LYS F O 1
ATOM 5745 N N . TRP D 2 48 ? 95.958 17.964 -5.937 1.00 79.47 68 TRP F N 1
ATOM 5746 C CA . TRP D 2 48 ? 94.909 18.111 -6.932 1.00 79.36 68 TRP F CA 1
ATOM 5747 C C . TRP D 2 48 ? 95.439 18.512 -8.301 1.00 81.24 68 TRP F C 1
ATOM 5748 O O . TRP D 2 48 ? 95.180 17.831 -9.302 1.00 81.49 68 TRP F O 1
ATOM 5759 N N . THR D 2 49 ? 96.186 19.612 -8.353 1.00 82.38 69 THR F N 1
ATOM 5760 C CA . THR D 2 49 ? 96.710 20.082 -9.630 1.00 83.55 69 THR F CA 1
ATOM 5761 C C . THR D 2 49 ? 97.726 19.125 -10.222 1.00 84.82 69 THR F C 1
ATOM 5762 O O . THR D 2 49 ? 97.873 19.046 -11.442 1.00 86.88 69 THR F O 1
ATOM 5766 N N . LYS D 2 50 ? 98.436 18.405 -9.357 1.00 85.79 70 LYS F N 1
ATOM 5767 C CA . LYS D 2 50 ? 99.425 17.422 -9.805 1.00 84.98 70 LYS F CA 1
ATOM 5768 C C . LYS D 2 50 ? 98.641 16.358 -10.570 1.00 84.52 70 LYS F C 1
ATOM 5769 O O . LYS D 2 50 ? 98.844 16.148 -11.766 1.00 83.76 70 LYS F O 1
ATOM 5775 N N . ASN D 2 51 ? 97.723 15.708 -9.862 1.00 83.76 71 ASN F N 1
ATOM 5776 C CA . ASN D 2 51 ? 96.899 14.667 -10.437 1.00 83.11 71 ASN F CA 1
ATOM 5777 C C . ASN D 2 51 ? 96.278 15.109 -11.734 1.00 83.35 71 ASN F C 1
ATOM 5778 O O . ASN D 2 51 ? 96.238 14.350 -12.685 1.00 83.47 71 ASN F O 1
ATOM 5783 N N . ASN D 2 52 ? 95.788 16.334 -11.793 1.00 85.09 72 ASN F N 1
ATOM 5784 C CA . ASN D 2 52 ? 95.199 16.789 -13.042 1.00 87.43 72 ASN F CA 1
ATOM 5785 C C . ASN D 2 52 ? 96.220 16.753 -14.160 1.00 87.40 72 ASN F C 1
ATOM 5786 O O . ASN D 2 52 ? 95.946 16.221 -15.228 1.00 87.13 72 ASN F O 1
ATOM 5791 N N . ARG D 2 53 ? 97.400 17.309 -13.910 1.00 88.82 73 ARG F N 1
ATOM 5792 C CA . ARG D 2 53 ? 98.453 17.326 -14.916 1.00 90.60 73 ARG F CA 1
ATOM 5793 C C . ARG D 2 53 ? 98.660 15.922 -15.465 1.00 91.36 73 ARG F C 1
ATOM 5794 O O . ARG D 2 53 ? 98.845 15.728 -16.670 1.00 89.81 73 ARG F O 1
ATOM 5802 N N . LYS D 2 54 ? 98.630 14.944 -14.570 1.00 93.02 74 LYS F N 1
ATOM 5803 C CA . LYS D 2 54 ? 98.803 13.555 -14.958 1.00 94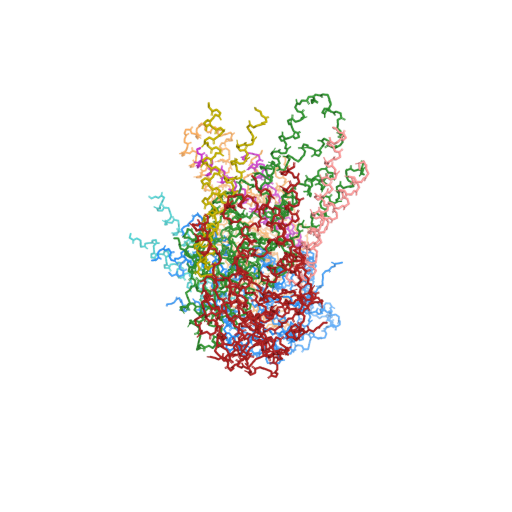.76 74 LYS F CA 1
ATOM 5804 C C . LYS D 2 54 ? 97.656 13.169 -15.891 1.00 96.26 74 LYS F C 1
ATOM 5805 O O . LYS D 2 54 ? 97.882 12.794 -17.037 1.00 96.43 74 LYS F O 1
ATOM 5811 N N . LEU D 2 55 ? 96.424 13.284 -15.405 1.00 97.55 75 LEU F N 1
ATOM 5812 C CA . LEU D 2 55 ? 95.255 12.946 -16.207 1.00 98.48 75 LEU F CA 1
ATOM 5813 C C . LEU D 2 55 ? 95.256 13.652 -17.554 1.00 100.25 75 LEU F C 1
ATOM 5814 O O . LEU D 2 55 ? 94.508 13.280 -18.450 1.00 100.46 75 LEU F O 1
ATOM 5819 N N . ASP D 2 56 ? 96.078 14.681 -17.697 1.00 102.99 76 ASP F N 1
ATOM 5820 C CA . ASP D 2 56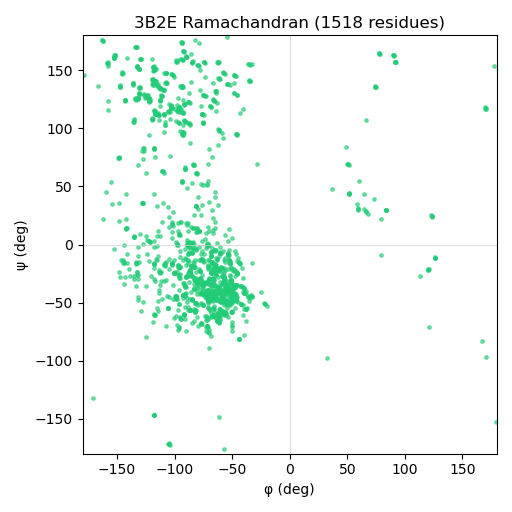 ? 96.125 15.414 -18.952 1.00 106.85 76 ASP F CA 1
ATOM 5821 C C . ASP D 2 56 ? 97.076 14.749 -19.927 1.00 107.94 76 ASP F C 1
ATOM 5822 O O . ASP D 2 56 ? 97.020 15.003 -21.130 1.00 108.15 76 ASP F O 1
ATOM 5827 N N . SER D 2 57 ? 97.952 13.902 -19.399 1.00 108.93 77 SER F N 1
ATOM 5828 C CA . SER D 2 57 ? 98.904 13.183 -20.235 1.00 110.51 77 SER F CA 1
ATOM 5829 C C . SER D 2 57 ? 98.203 11.919 -20.705 1.00 110.92 77 SER F C 1
ATOM 5830 O O . SER D 2 57 ? 98.085 11.670 -21.904 1.00 111.01 77 SER F O 1
ATOM 5833 N N . LEU D 2 58 ? 97.732 11.129 -19.745 1.00 111.31 78 LEU F N 1
ATOM 5834 C CA . LEU D 2 58 ? 97.037 9.892 -20.052 1.00 112.38 78 LEU F CA 1
ATOM 5835 C C . LEU D 2 58 ? 95.943 10.181 -21.064 1.00 114.85 78 LEU F C 1
ATOM 5836 O O . LEU D 2 58 ? 95.606 9.342 -21.881 1.00 116.16 78 LEU F O 1
ATOM 5841 N N . ASP D 2 59 ? 95.393 11.383 -21.016 1.00 118.20 79 ASP F N 1
ATOM 5842 C CA . ASP D 2 59 ? 94.345 11.754 -21.953 1.00 121.64 79 ASP F CA 1
ATOM 5843 C C . ASP D 2 59 ? 94.914 11.863 -23.363 1.00 122.53 79 ASP F C 1
ATOM 5844 O O . ASP D 2 59 ? 94.185 11.728 -24.346 1.00 122.40 79 ASP F O 1
ATOM 5849 N N . LYS D 2 60 ? 96.216 12.106 -23.464 1.00 123.61 80 LYS F N 1
ATOM 5850 C CA . LYS D 2 60 ? 96.846 12.216 -24.771 1.00 125.24 80 LYS F CA 1
ATOM 5851 C C . LYS D 2 60 ? 97.412 10.886 -25.231 1.00 126.28 80 LYS F C 1
ATOM 5852 O O . LYS D 2 60 ? 97.235 10.513 -26.390 1.00 127.34 80 LYS F O 1
ATOM 5858 N N . GLU D 2 61 ? 98.077 10.161 -24.330 1.00 126.62 81 GLU F N 1
ATOM 5859 C CA . GLU D 2 61 ? 98.659 8.870 -24.690 1.00 126.80 81 GLU F CA 1
ATOM 5860 C C . GLU D 2 61 ? 97.631 7.742 -24.739 1.00 127.22 81 GLU F C 1
ATOM 5861 O O . GLU D 2 61 ? 97.988 6.567 -24.793 1.00 128.14 81 GLU F O 1
ATOM 5867 N N . ILE D 2 62 ? 96.355 8.110 -24.697 1.00 127.21 82 ILE F N 1
ATOM 5868 C CA . ILE D 2 62 ? 95.259 7.152 -24.792 1.00 126.34 82 ILE F CA 1
ATOM 5869 C C . ILE D 2 62 ? 94.558 7.584 -26.061 1.00 127.96 82 ILE F C 1
ATOM 5870 O O . ILE D 2 62 ? 93.773 6.848 -26.643 1.00 128.46 82 ILE F O 1
ATOM 5875 N N . ASN D 2 63 ? 94.869 8.801 -26.487 1.00 129.63 83 ASN F N 1
ATOM 5876 C CA . ASN D 2 63 ? 94.307 9.340 -27.707 1.00 131.40 83 ASN F CA 1
ATOM 5877 C C . ASN D 2 63 ? 95.349 9.112 -28.794 1.00 133.13 83 ASN F C 1
ATOM 5878 O O . ASN D 2 63 ? 95.152 9.484 -29.950 1.00 133.67 83 ASN F O 1
ATOM 5883 N N . ASN D 2 64 ? 96.470 8.507 -28.403 1.00 134.99 84 ASN F N 1
ATOM 5884 C CA . ASN D 2 64 ? 97.542 8.172 -29.340 1.00 136.97 84 ASN F CA 1
ATOM 5885 C C . ASN D 2 64 ? 97.379 6.699 -29.685 1.00 138.10 84 ASN F C 1
ATOM 5886 O O . ASN D 2 64 ? 97.479 6.308 -30.848 1.00 137.60 84 ASN F O 1
ATOM 5891 N N . LEU D 2 65 ? 97.123 5.887 -28.660 1.00 139.62 85 LEU F N 1
ATOM 5892 C CA . LEU D 2 65 ? 96.916 4.460 -28.857 1.00 140.92 85 LEU F CA 1
ATOM 5893 C C . LEU D 2 65 ? 95.600 4.264 -29.598 1.00 142.37 85 LEU F C 1
ATOM 5894 O O . LEU D 2 65 ? 95.252 3.147 -29.972 1.00 142.60 85 LEU F O 1
ATOM 5899 N N . LYS D 2 66 ? 94.868 5.357 -29.796 1.00 144.02 86 LYS F N 1
ATOM 5900 C CA . LYS D 2 66 ? 93.599 5.320 -30.512 1.00 145.58 86 LYS F CA 1
ATOM 5901 C C . LYS D 2 66 ? 93.905 5.467 -31.998 1.00 147.22 86 LYS F C 1
ATOM 5902 O O . LYS D 2 66 ? 93.112 5.075 -32.852 1.00 147.14 86 LYS F O 1
ATOM 5908 N N . ASP D 2 67 ? 95.068 6.038 -32.297 1.00 149.73 87 ASP F N 1
ATOM 5909 C CA . ASP D 2 67 ? 95.498 6.229 -33.677 1.00 152.89 87 ASP F CA 1
ATOM 5910 C C . ASP D 2 67 ? 96.501 5.146 -34.058 1.00 154.35 87 ASP F C 1
ATOM 5911 O O . ASP D 2 67 ? 96.670 4.830 -35.235 1.00 154.41 87 ASP F O 1
ATOM 5916 N N . GLU D 2 68 ? 97.167 4.588 -33.049 1.00 156.04 88 GLU F N 1
ATOM 5917 C CA . GLU D 2 68 ? 98.148 3.520 -33.250 1.00 157.23 88 GLU F CA 1
ATOM 5918 C C . GLU D 2 68 ? 97.367 2.246 -33.558 1.00 157.72 88 GLU F C 1
ATOM 5919 O O . GLU D 2 68 ? 97.810 1.381 -34.315 1.00 157.83 88 GLU F O 1
ATOM 5925 N N . ILE D 2 69 ? 96.192 2.156 -32.951 1.00 158.14 89 ILE F N 1
ATOM 5926 C CA . ILE D 2 69 ? 95.304 1.024 -33.122 1.00 158.73 89 ILE F CA 1
ATOM 5927 C C . ILE D 2 69 ? 94.390 1.281 -34.321 1.00 159.84 89 ILE F C 1
ATOM 5928 O O . ILE D 2 69 ? 93.716 0.376 -34.798 1.00 160.18 89 ILE F O 1
ATOM 5933 N N . GLN D 2 70 ? 94.313 2.526 -34.778 1.00 160.96 90 GLN F N 1
ATOM 5934 C CA . GLN D 2 70 ? 93.433 2.831 -35.902 1.00 161.91 90 GLN F CA 1
ATOM 5935 C C . GLN D 2 70 ? 94.174 2.835 -37.228 1.00 162.45 90 GLN F C 1
ATOM 5936 O O . GLN D 2 70 ? 93.647 2.372 -38.240 1.00 162.03 90 GLN F O 1
ATOM 5942 N N . SER D 2 71 ? 95.392 3.370 -37.216 1.00 163.33 91 SER F N 1
ATOM 5943 C CA . SER D 2 71 ? 96.213 3.419 -38.418 1.00 163.99 91 SER F CA 1
ATOM 5944 C C . SER D 2 71 ? 96.785 2.029 -38.688 1.00 164.32 91 SER F C 1
ATOM 5945 O O . SER D 2 71 ? 97.560 1.836 -39.631 1.00 164.42 91 SER F O 1
ATOM 5948 N N . GLU D 2 72 ? 96.398 1.067 -37.846 1.00 164.43 92 GLU F N 1
ATOM 5949 C CA . GLU D 2 72 ? 96.827 -0.322 -38.000 1.00 164.36 92 GLU F CA 1
ATOM 5950 C C . GLU D 2 72 ? 95.828 -0.985 -38.951 1.00 164.85 92 GLU F C 1
ATOM 5951 O O . GLU D 2 72 ? 96.150 -1.961 -39.635 1.00 164.94 92 GLU F O 1
ATOM 5957 N N . ASN D 2 73 ? 94.609 -0.443 -38.970 1.00 165.19 93 ASN F N 1
ATOM 5958 C CA . ASN D 2 73 ? 93.542 -0.922 -39.848 1.00 164.97 93 ASN F CA 1
ATOM 5959 C C . ASN D 2 73 ? 93.553 0.000 -41.075 1.00 164.98 93 ASN F C 1
ATOM 5960 O O . ASN D 2 73 ? 92.577 0.087 -41.828 1.00 164.55 93 ASN F O 1
ATOM 5965 N N . LYS D 2 74 ? 94.684 0.690 -41.238 1.00 165.27 94 LYS F N 1
ATOM 5966 C CA . LYS D 2 74 ? 94.941 1.629 -42.335 1.00 165.14 94 LYS F CA 1
ATOM 5967 C C . LYS D 2 74 ? 96.319 1.296 -42.928 1.00 164.93 94 LYS F C 1
ATOM 5968 O O . LYS D 2 74 ? 96.713 1.830 -43.972 1.00 164.63 94 LYS F O 1
ATOM 5974 N N . ALA D 2 75 ? 97.047 0.421 -42.238 1.00 164.63 95 ALA F N 1
ATOM 5975 C CA . ALA D 2 75 ? 98.377 0.004 -42.661 1.00 164.48 95 ALA F CA 1
ATOM 5976 C C . ALA D 2 75 ? 98.661 -1.427 -42.201 1.00 164.33 95 ALA F C 1
ATOM 5977 O O . ALA D 2 75 ? 98.709 -2.320 -43.076 1.00 164.12 95 ALA F O 1
ATOM 5979 N N . VAL E 1 5 ? 48.647 -17.739 -35.746 1.00 111.93 5 VAL C N 1
ATOM 5980 C CA . VAL E 1 5 ? 48.876 -16.287 -35.468 1.00 111.79 5 VAL C CA 1
ATOM 5981 C C . VAL E 1 5 ? 48.898 -15.982 -33.956 1.00 112.13 5 VAL C C 1
ATOM 5982 O O . VAL E 1 5 ? 47.875 -16.093 -33.273 1.00 112.32 5 VAL C O 1
ATOM 5986 N N . GLU E 1 6 ? 50.067 -15.593 -33.442 1.00 111.42 6 GLU C N 1
ATOM 5987 C CA . GLU E 1 6 ? 50.210 -15.291 -32.025 1.00 110.23 6 GLU C CA 1
ATOM 5988 C C . GLU E 1 6 ? 49.101 -14.367 -31.512 1.00 108.21 6 GLU C C 1
ATOM 5989 O O . GLU E 1 6 ? 48.681 -13.426 -32.185 1.00 107.88 6 GLU C O 1
ATOM 5995 N N . PRO E 1 7 ? 48.603 -14.653 -30.305 1.00 106.27 7 PRO C N 1
ATOM 5996 C CA . PRO E 1 7 ? 47.547 -13.978 -29.541 1.00 104.34 7 PRO C CA 1
ATOM 5997 C C . PRO E 1 7 ? 47.987 -12.677 -28.877 1.00 102.38 7 PRO C C 1
ATOM 5998 O O . PRO E 1 7 ? 47.778 -12.483 -27.680 1.00 101.66 7 PRO C O 1
ATOM 6002 N N . ASN E 1 8 ? 48.574 -11.786 -29.666 1.00 100.53 8 ASN C N 1
ATOM 6003 C CA . ASN E 1 8 ? 49.049 -10.506 -29.164 1.00 99.34 8 ASN C CA 1
ATOM 6004 C C . ASN E 1 8 ? 49.263 -9.539 -30.321 1.00 98.94 8 ASN C C 1
ATOM 6005 O O . ASN E 1 8 ? 49.169 -9.927 -31.483 1.00 99.02 8 ASN C O 1
ATOM 6010 N N . LEU E 1 9 ? 49.601 -8.292 -30.002 1.00 97.20 9 LEU C N 1
ATOM 6011 C CA . LEU E 1 9 ? 49.843 -7.281 -31.025 1.00 94.59 9 LEU C CA 1
ATOM 6012 C C . LEU E 1 9 ? 51.327 -7.041 -31.241 1.00 94.76 9 LEU C C 1
ATOM 6013 O O . LEU E 1 9 ? 51.714 -6.033 -31.814 1.00 95.19 9 LEU C O 1
ATOM 6018 N N . HIS E 1 10 ? 52.160 -7.966 -30.787 1.00 95.45 10 HIS C N 1
ATOM 6019 C CA . HIS E 1 10 ? 53.600 -7.800 -30.924 1.00 96.53 10 HIS C CA 1
ATOM 6020 C C . HIS E 1 10 ? 53.983 -7.451 -32.346 1.00 96.75 10 HIS C C 1
ATOM 6021 O O . HIS E 1 10 ? 54.752 -6.523 -32.583 1.00 96.67 10 HIS C O 1
ATOM 6028 N N . SER E 1 11 ? 53.431 -8.191 -33.298 1.00 96.99 11 SER C N 1
ATOM 6029 C CA . SER E 1 11 ? 53.744 -7.961 -34.701 1.00 96.34 11 SER C CA 1
ATOM 6030 C C . SER E 1 11 ? 53.426 -6.542 -35.172 1.00 96.25 11 SER C C 1
ATOM 6031 O O . SER E 1 11 ? 54.070 -6.048 -36.086 1.00 95.06 11 SER C O 1
ATOM 6034 N N . LEU E 1 12 ? 52.451 -5.883 -34.553 1.00 96.93 12 LEU C N 1
ATOM 6035 C CA . LEU E 1 12 ? 52.105 -4.521 -34.947 1.00 97.61 12 LEU C CA 1
ATOM 6036 C C . LEU E 1 12 ? 52.894 -3.486 -34.154 1.00 99.04 12 LEU C C 1
ATOM 6037 O O . LEU E 1 12 ? 53.248 -2.438 -34.679 1.00 99.23 12 LEU C O 1
ATOM 6042 N N . ILE E 1 13 ? 53.167 -3.765 -32.887 1.00 100.91 13 ILE C N 1
ATOM 6043 C CA . ILE E 1 13 ? 53.922 -2.826 -32.067 1.00 102.46 13 ILE C CA 1
ATOM 6044 C C . ILE E 1 13 ? 55.364 -2.829 -32.542 1.00 103.28 13 ILE C C 1
ATOM 6045 O O . ILE E 1 13 ? 56.122 -1.911 -32.258 1.00 103.09 13 ILE C O 1
ATOM 6050 N N . THR E 1 14 ? 55.734 -3.884 -33.258 1.00 104.38 14 THR C N 1
ATOM 6051 C CA . THR E 1 14 ? 57.088 -4.050 -33.781 1.00 105.46 14 THR C CA 1
ATOM 6052 C C . THR E 1 14 ? 57.184 -3.548 -35.204 1.00 106.11 14 THR C C 1
ATOM 6053 O O . THR E 1 14 ? 58.246 -3.133 -35.655 1.00 105.95 14 THR C O 1
ATOM 6057 N N . SER E 1 15 ? 56.064 -3.618 -35.915 1.00 106.90 15 SER C N 1
ATOM 6058 C CA . SER E 1 15 ? 55.995 -3.178 -37.299 1.00 106.63 15 SER C CA 1
ATOM 6059 C C . SER E 1 15 ? 56.650 -1.832 -37.483 1.00 107.43 15 SER C C 1
ATOM 6060 O O . SER E 1 15 ? 56.571 -0.954 -36.619 1.00 107.62 15 SER C O 1
ATOM 6063 N N . THR E 1 16 ? 57.276 -1.676 -38.637 1.00 108.39 16 THR C N 1
ATOM 6064 C CA . THR E 1 16 ? 57.974 -0.454 -38.987 1.00 109.12 16 THR C CA 1
ATOM 6065 C C . THR E 1 16 ? 57.248 0.250 -40.140 1.00 109.54 16 THR C C 1
ATOM 6066 O O . THR E 1 16 ? 57.349 1.475 -40.312 1.00 109.09 16 THR C O 1
ATOM 6070 N N . THR E 1 17 ? 56.503 -0.549 -40.906 1.00 109.52 17 THR C N 1
ATOM 6071 C CA . THR E 1 17 ? 55.765 -0.077 -42.071 1.00 108.82 17 THR C CA 1
ATOM 6072 C C . THR E 1 17 ? 54.537 0.807 -41.795 1.00 108.71 17 THR C C 1
ATOM 6073 O O . THR E 1 17 ? 54.352 1.822 -42.462 1.00 108.94 17 THR C O 1
ATOM 6077 N N . HIS E 1 18 ? 53.714 0.442 -40.815 1.00 108.65 18 HIS C N 1
ATOM 6078 C CA . HIS E 1 18 ? 52.505 1.207 -40.495 1.00 108.83 18 HIS C CA 1
ATOM 6079 C C . HIS E 1 18 ? 52.716 2.674 -40.140 1.00 108.42 18 HIS C C 1
ATOM 6080 O O . HIS E 1 18 ? 53.733 3.049 -39.558 1.00 108.53 18 HIS C O 1
ATOM 6087 N N . LYS E 1 19 ? 51.738 3.499 -40.491 1.00 107.99 19 LYS C N 1
ATOM 6088 C CA . LYS E 1 19 ? 51.805 4.924 -40.201 1.00 108.36 19 LYS C CA 1
ATOM 6089 C C . LYS E 1 19 ? 50.484 5.395 -39.600 1.00 107.58 19 LYS C C 1
ATOM 6090 O O . LYS E 1 19 ? 50.428 6.395 -38.874 1.00 106.37 19 LYS C O 1
ATOM 6096 N N . TRP E 1 20 ? 49.425 4.648 -39.894 1.00 107.05 20 TRP C N 1
ATOM 6097 C CA . TRP E 1 20 ? 48.103 4.970 -39.379 1.00 106.87 20 TRP C CA 1
ATOM 6098 C C . TRP E 1 20 ? 47.489 3.768 -38.653 1.00 105.21 20 TRP C C 1
ATOM 6099 O O . TRP E 1 20 ? 47.420 2.661 -39.194 1.00 106.15 20 TRP C O 1
ATOM 6110 N N . ILE E 1 21 ? 47.048 3.996 -37.419 1.00 101.71 21 ILE C N 1
ATOM 6111 C CA . ILE E 1 21 ? 46.438 2.948 -36.613 1.00 97.56 21 ILE C CA 1
ATOM 6112 C C . ILE E 1 21 ? 45.149 3.449 -35.961 1.00 95.59 21 ILE C C 1
ATOM 6113 O O . ILE E 1 21 ? 45.156 4.464 -35.262 1.00 95.01 21 ILE C O 1
ATOM 6118 N N . PHE E 1 22 ? 44.048 2.737 -36.197 1.00 92.40 22 PHE C N 1
ATOM 6119 C CA . PHE E 1 22 ? 42.754 3.107 -35.635 1.00 89.23 22 PHE C CA 1
ATOM 6120 C C . PHE E 1 22 ? 42.296 2.131 -34.556 1.00 87.38 22 PHE C C 1
ATOM 6121 O O . PHE E 1 22 ? 42.353 0.916 -34.746 1.00 87.64 22 PHE C O 1
ATOM 6129 N N . VAL E 1 23 ? 41.835 2.668 -33.428 1.00 84.06 23 VAL C N 1
ATOM 6130 C CA . VAL E 1 23 ? 41.345 1.858 -32.311 1.00 80.30 23 VAL C CA 1
ATOM 6131 C C . VAL E 1 23 ? 39.914 2.263 -32.037 1.00 79.75 23 VAL C C 1
ATOM 6132 O O . VAL E 1 23 ? 39.645 3.439 -31.825 1.00 79.13 23 VAL C O 1
ATOM 6136 N N . GLY E 1 24 ? 38.991 1.310 -32.017 1.00 79.66 24 GLY C N 1
ATOM 6137 C CA . GLY E 1 24 ? 37.608 1.677 -31.745 1.00 81.09 24 GLY C CA 1
ATOM 6138 C C . GLY E 1 24 ? 36.746 0.598 -31.117 1.00 81.72 24 GLY C C 1
ATOM 6139 O O . GLY E 1 24 ? 37.086 -0.577 -31.197 1.00 82.94 24 GLY C O 1
ATOM 6140 N N . GLY E 1 25 ? 35.632 0.994 -30.497 1.00 80.64 25 GLY C N 1
ATOM 6141 C CA . GLY E 1 25 ? 34.744 0.032 -29.871 1.00 79.58 25 GLY C CA 1
ATOM 6142 C C . GLY E 1 25 ? 33.667 0.677 -29.019 1.00 80.41 25 GLY C C 1
ATOM 6143 O O . GLY E 1 25 ? 33.971 1.329 -28.019 1.00 80.56 25 GLY C O 1
ATOM 6144 N N . LYS E 1 26 ? 32.406 0.481 -29.401 1.00 81.37 26 LYS C N 1
ATOM 6145 C CA . LYS E 1 26 ? 31.280 1.064 -28.676 1.00 83.51 26 LYS C CA 1
ATOM 6146 C C . LYS E 1 26 ? 31.002 0.346 -27.350 1.00 83.80 26 LYS C C 1
ATOM 6147 O O . LYS E 1 26 ? 31.349 -0.825 -27.191 1.00 85.75 26 LYS C O 1
ATOM 6153 N N . GLY E 1 27 ? 30.358 1.047 -26.415 1.00 83.34 27 GLY C N 1
ATOM 6154 C CA . GLY E 1 27 ? 30.065 0.497 -25.098 1.00 82.80 27 GLY C CA 1
ATOM 6155 C C . GLY E 1 27 ? 31.253 0.868 -24.240 1.00 84.06 27 GLY C C 1
ATOM 6156 O O . GLY E 1 27 ? 32.304 1.219 -24.788 1.00 86.33 27 GLY C O 1
ATOM 6157 N N . GLY E 1 28 ? 31.138 0.817 -22.919 1.00 83.33 28 GLY C N 1
ATOM 6158 C CA . GLY E 1 28 ? 32.306 1.171 -22.111 1.00 82.49 28 GLY C CA 1
ATOM 6159 C C . GLY E 1 28 ? 33.294 0.017 -22.015 1.00 81.64 28 GLY C C 1
ATOM 6160 O O . GLY E 1 28 ? 33.594 -0.455 -20.919 1.00 81.12 28 GLY C O 1
ATOM 6161 N N . VAL E 1 29 ? 33.826 -0.419 -23.156 1.00 80.34 29 VAL C N 1
ATOM 6162 C CA . VAL E 1 29 ? 34.717 -1.567 -23.186 1.00 79.25 29 VAL C CA 1
ATOM 6163 C C . VAL E 1 29 ? 36.208 -1.354 -22.955 1.00 81.52 29 VAL C C 1
ATOM 6164 O O . VAL E 1 29 ? 36.908 -2.288 -22.573 1.00 82.71 29 VAL C O 1
ATOM 6168 N N . GLY E 1 30 ? 36.712 -0.149 -23.178 1.00 83.58 30 GLY C N 1
ATOM 6169 C CA . GLY E 1 30 ? 38.132 0.081 -22.961 1.00 84.87 30 GLY C CA 1
ATOM 6170 C C . GLY E 1 30 ? 38.860 0.603 -24.189 1.00 85.65 30 GLY C C 1
ATOM 6171 O O . GLY E 1 30 ? 40.067 0.420 -24.339 1.00 86.86 30 GLY C O 1
ATOM 6172 N N . LYS E 1 31 ? 38.116 1.253 -25.073 1.00 85.83 31 LYS C N 1
ATOM 6173 C CA . LYS E 1 31 ? 38.662 1.821 -26.295 1.00 86.09 31 LYS C CA 1
ATOM 6174 C C . LYS E 1 31 ? 39.788 2.780 -25.923 1.00 85.26 31 LYS C C 1
ATOM 6175 O O . LYS E 1 31 ? 40.927 2.607 -26.343 1.00 86.08 31 LYS C O 1
ATOM 6181 N N . THR E 1 32 ? 39.470 3.783 -25.116 1.00 83.30 32 THR C N 1
ATOM 6182 C CA . THR E 1 32 ? 40.454 4.772 -24.677 1.00 81.76 32 THR C CA 1
ATOM 6183 C C . THR E 1 32 ? 41.714 4.142 -24.077 1.00 79.97 32 THR C C 1
ATOM 6184 O O . THR E 1 32 ? 42.836 4.470 -24.464 1.00 80.00 32 THR C O 1
ATOM 6188 N N . THR E 1 33 ? 41.521 3.249 -23.112 1.00 77.97 33 THR C N 1
ATOM 6189 C CA . THR E 1 33 ? 42.646 2.605 -22.464 1.00 75.46 33 THR C CA 1
ATOM 6190 C C . THR E 1 33 ? 43.481 1.821 -23.450 1.00 74.26 33 THR C C 1
ATOM 6191 O O . THR E 1 33 ? 44.707 1.857 -23.401 1.00 73.65 33 THR C O 1
ATOM 6195 N N . SER E 1 34 ? 42.826 1.114 -24.353 1.00 73.02 34 SER C N 1
ATOM 6196 C CA . SER E 1 34 ? 43.564 0.358 -25.345 1.00 73.28 34 SER C CA 1
ATOM 6197 C C . SER E 1 34 ? 44.277 1.336 -26.267 1.00 74.36 34 SER C C 1
ATOM 6198 O O . SER E 1 34 ? 45.423 1.112 -26.643 1.00 74.23 34 SER C O 1
ATOM 6201 N N . SER E 1 35 ? 43.601 2.427 -26.615 1.00 74.86 35 SER C N 1
ATOM 6202 C CA . SER E 1 35 ? 44.200 3.438 -27.475 1.00 75.16 35 SER C CA 1
ATOM 6203 C C . SER E 1 35 ? 45.518 3.890 -26.876 1.00 74.64 35 SER C C 1
ATOM 6204 O O . SER E 1 35 ? 46.542 3.922 -27.550 1.00 75.21 35 SER C O 1
ATOM 6207 N N . CYS E 1 36 ? 45.496 4.232 -25.602 1.00 72.94 36 CYS C N 1
ATOM 6208 C CA . CYS E 1 36 ? 46.710 4.651 -24.951 1.00 71.75 36 CYS C CA 1
ATOM 6209 C C . CYS E 1 36 ? 47.718 3.515 -24.895 1.00 71.34 36 CYS C C 1
ATOM 6210 O O . CYS E 1 36 ? 48.885 3.706 -25.210 1.00 71.96 36 CYS C O 1
ATOM 6213 N N . SER E 1 37 ? 47.274 2.324 -24.515 1.00 70.79 37 SER C N 1
ATOM 6214 C CA . SER E 1 37 ? 48.185 1.193 -24.427 1.00 70.27 37 SER C CA 1
ATOM 6215 C C . SER E 1 37 ? 48.894 0.880 -25.736 1.00 69.02 37 SER C C 1
ATOM 6216 O O . SER E 1 37 ? 50.101 0.679 -25.749 1.00 68.75 37 SER C O 1
ATOM 6219 N N . ILE E 1 38 ? 48.165 0.831 -26.844 1.00 68.72 38 ILE C N 1
ATOM 6220 C CA . ILE E 1 38 ? 48.815 0.544 -28.119 1.00 67.51 38 ILE C CA 1
ATOM 6221 C C . ILE E 1 38 ? 49.820 1.643 -28.400 1.00 67.38 38 ILE C C 1
ATOM 6222 O O . ILE E 1 38 ? 50.896 1.382 -28.934 1.00 67.19 38 ILE C O 1
ATOM 6227 N N . ALA E 1 39 ? 49.471 2.871 -28.032 1.00 66.71 39 ALA C N 1
ATOM 6228 C CA . ALA E 1 39 ? 50.352 4.012 -28.226 1.00 66.17 39 ALA C CA 1
ATOM 6229 C C . ALA E 1 39 ? 51.641 3.827 -27.436 1.00 66.99 39 ALA C C 1
ATOM 6230 O O . ALA E 1 39 ? 52.720 3.664 -28.001 1.00 65.75 39 ALA C O 1
ATOM 6232 N N . ILE E 1 40 ? 51.520 3.864 -26.118 1.00 68.59 40 ILE C N 1
ATOM 6233 C CA . ILE E 1 40 ? 52.658 3.683 -25.233 1.00 70.27 40 ILE C CA 1
ATOM 6234 C C . ILE E 1 40 ? 53.539 2.510 -25.664 1.00 72.55 40 ILE C C 1
ATOM 6235 O O . ILE E 1 40 ? 54.748 2.628 -25.756 1.00 71.37 40 ILE C O 1
ATOM 6240 N N . GLN E 1 41 ? 52.922 1.368 -25.919 1.00 76.87 41 GLN C N 1
ATOM 6241 C CA . GLN E 1 41 ? 53.675 0.204 -26.321 1.00 80.84 41 GLN C CA 1
ATOM 6242 C C . GLN E 1 41 ? 54.500 0.478 -27.569 1.00 83.26 41 GLN C C 1
ATOM 6243 O O . GLN E 1 41 ? 55.689 0.180 -27.593 1.00 82.63 41 GLN C O 1
ATOM 6249 N N . MET E 1 42 ? 53.877 1.041 -28.604 1.00 87.09 42 MET C N 1
ATOM 6250 C CA . MET E 1 42 ? 54.582 1.340 -29.850 1.00 90.71 42 MET C CA 1
ATOM 6251 C C . MET E 1 42 ? 55.718 2.320 -29.626 1.00 92.73 42 MET C C 1
ATOM 6252 O O . MET E 1 42 ? 56.794 2.179 -30.208 1.00 92.96 42 MET C O 1
ATOM 6257 N N . ALA E 1 43 ? 55.474 3.323 -28.791 1.00 94.41 43 ALA C N 1
ATOM 6258 C CA . ALA E 1 43 ? 56.490 4.325 -28.499 1.00 96.01 43 ALA C CA 1
ATOM 6259 C C . ALA E 1 43 ? 57.717 3.724 -27.800 1.00 96.78 43 ALA C C 1
ATOM 6260 O O . ALA E 1 43 ? 58.853 3.993 -28.182 1.00 95.99 43 ALA C O 1
ATOM 6262 N N . LEU E 1 44 ? 57.489 2.904 -26.780 1.00 98.51 44 LEU C N 1
ATOM 6263 C CA . LEU E 1 44 ? 58.591 2.295 -26.040 1.00 99.54 44 LEU C CA 1
ATOM 6264 C C . LEU E 1 44 ? 59.398 1.338 -26.883 1.00 101.41 44 LEU C C 1
ATOM 6265 O O . LEU E 1 44 ? 60.592 1.180 -26.660 1.00 102.37 44 LEU C O 1
ATOM 6270 N N . SER E 1 45 ? 58.757 0.687 -27.848 1.00 103.52 45 SER C N 1
ATOM 6271 C CA . SER E 1 45 ? 59.471 -0.283 -28.672 1.00 105.42 45 SER C CA 1
ATOM 6272 C C . SER E 1 45 ? 60.142 0.247 -29.935 1.00 106.49 45 SER C C 1
ATOM 6273 O O . SER E 1 45 ? 60.747 -0.525 -30.673 1.00 106.75 45 SER C O 1
ATOM 6276 N N . GLN E 1 46 ? 60.051 1.553 -30.179 1.00 107.62 46 GLN C N 1
ATOM 6277 C CA . GLN E 1 46 ? 60.684 2.168 -31.350 1.00 108.77 46 GLN C CA 1
ATOM 6278 C C . GLN E 1 46 ? 61.078 3.605 -30.990 1.00 109.92 46 GLN C C 1
ATOM 6279 O O . GLN E 1 46 ? 60.435 4.557 -31.419 1.00 110.58 46 GLN C O 1
ATOM 6285 N N . PRO E 1 47 ? 62.151 3.773 -30.197 1.00 110.72 47 PRO C N 1
ATOM 6286 C CA . PRO E 1 47 ? 62.663 5.073 -29.740 1.00 110.83 47 PRO C CA 1
ATOM 6287 C C . PRO E 1 47 ? 62.962 6.083 -30.836 1.00 110.94 47 PRO C C 1
ATOM 6288 O O . PRO E 1 47 ? 62.769 7.284 -30.649 1.00 110.69 47 PRO C O 1
ATOM 6292 N N . ASN E 1 48 ? 63.444 5.586 -31.971 1.00 111.03 48 ASN C N 1
ATOM 6293 C CA . ASN E 1 48 ? 63.778 6.424 -33.117 1.00 111.19 48 ASN C CA 1
ATOM 6294 C C . ASN E 1 48 ? 62.578 7.224 -33.589 1.00 110.87 48 ASN C C 1
ATOM 6295 O O . ASN E 1 48 ? 62.613 8.454 -33.601 1.00 110.18 48 ASN C O 1
ATOM 6300 N N . LYS E 1 49 ? 61.514 6.521 -33.977 1.00 110.09 49 LYS C N 1
ATOM 6301 C CA . LYS E 1 49 ? 60.301 7.168 -34.470 1.00 108.90 49 LYS C CA 1
ATOM 6302 C C . LYS E 1 49 ? 59.588 8.060 -33.445 1.00 108.31 49 LYS C C 1
ATOM 6303 O O . LYS E 1 49 ? 59.760 7.905 -32.235 1.00 108.68 49 LYS C O 1
ATOM 6309 N N . GLN E 1 50 ? 58.801 9.008 -33.950 1.00 107.35 50 GLN C N 1
ATOM 6310 C CA . GLN E 1 50 ? 58.052 9.929 -33.099 1.00 107.74 50 GLN C CA 1
ATOM 6311 C C . GLN E 1 50 ? 56.543 9.635 -33.263 1.00 107.23 50 GLN C C 1
ATOM 6312 O O . GLN E 1 50 ? 56.061 9.473 -34.386 1.00 108.34 50 GLN C O 1
ATOM 6318 N N . PHE E 1 51 ? 55.804 9.572 -32.150 1.00 105.35 51 PHE C N 1
ATOM 6319 C CA . PHE E 1 51 ? 54.374 9.232 -32.176 1.00 102.08 51 PHE C CA 1
ATOM 6320 C C . PHE E 1 51 ? 53.346 10.249 -31.704 1.00 101.22 51 PHE C C 1
ATOM 6321 O O . PHE E 1 51 ? 53.613 11.073 -30.830 1.00 100.12 51 PHE C O 1
ATOM 6329 N N . LEU E 1 52 ? 52.147 10.147 -32.273 1.00 101.46 52 LEU C N 1
ATOM 6330 C CA . LEU E 1 52 ? 51.036 11.029 -31.916 1.00 102.37 52 LEU C CA 1
ATOM 6331 C C . LEU E 1 52 ? 49.743 10.245 -31.647 1.00 103.55 52 LEU C C 1
ATOM 6332 O O . LEU E 1 52 ? 49.295 9.438 -32.470 1.00 104.04 52 LEU C O 1
ATOM 6337 N N . LEU E 1 53 ? 49.158 10.491 -30.477 1.00 103.56 53 LEU C N 1
ATOM 6338 C CA . LEU E 1 53 ? 47.916 9.858 -30.067 1.00 103.57 53 LEU C CA 1
ATOM 6339 C C . LEU E 1 53 ? 46.889 10.976 -30.118 1.00 104.42 53 LEU C C 1
ATOM 6340 O O . LEU E 1 53 ? 46.945 11.904 -29.316 1.00 104.22 53 LEU C O 1
ATOM 6345 N N . ILE E 1 54 ? 45.952 10.889 -31.056 1.00 105.03 54 ILE C N 1
ATOM 6346 C CA . ILE E 1 54 ? 44.951 11.931 -31.210 1.00 104.48 54 ILE C CA 1
ATOM 6347 C C . ILE E 1 54 ? 43.533 11.438 -30.953 1.00 103.87 54 ILE C C 1
ATOM 6348 O O . ILE E 1 54 ? 43.177 10.329 -31.342 1.00 103.16 54 ILE C O 1
ATOM 6353 N N . SER E 1 55 ? 42.730 12.271 -30.293 1.00 104.03 55 SER C N 1
ATOM 6354 C CA . SER E 1 55 ? 41.340 11.933 -29.972 1.00 105.08 55 SER C CA 1
ATOM 6355 C C . SER E 1 55 ? 40.323 13.006 -30.350 1.00 106.70 55 SER C C 1
ATOM 6356 O O . SER E 1 55 ? 40.516 14.189 -30.086 1.00 106.87 55 SER C O 1
ATOM 6359 N N . THR E 1 56 ? 39.220 12.567 -30.942 1.00 108.67 56 THR C N 1
ATOM 6360 C CA . THR E 1 56 ? 38.135 13.444 -31.378 1.00 110.02 56 THR C CA 1
ATOM 6361 C C . THR E 1 56 ? 37.158 13.759 -30.242 1.00 111.31 56 THR C C 1
ATOM 6362 O O . THR E 1 56 ? 36.507 14.803 -30.242 1.00 110.87 56 THR C O 1
ATOM 6366 N N . ASP E 1 57 ? 37.047 12.837 -29.288 1.00 112.97 57 ASP C N 1
ATOM 6367 C CA . ASP E 1 57 ? 36.108 12.999 -28.184 1.00 115.35 57 ASP C CA 1
ATOM 6368 C C . ASP E 1 57 ? 36.118 14.344 -27.456 1.00 117.71 57 ASP C C 1
ATOM 6369 O O . ASP E 1 57 ? 37.166 14.860 -27.056 1.00 117.53 57 ASP C O 1
ATOM 6374 N N . PRO E 1 58 ? 34.921 14.928 -27.280 1.00 119.72 58 PRO C N 1
ATOM 6375 C CA . PRO E 1 58 ? 34.689 16.213 -26.611 1.00 120.96 58 PRO C CA 1
ATOM 6376 C C . PRO E 1 58 ? 34.943 16.155 -25.109 1.00 121.80 58 PRO C C 1
ATOM 6377 O O . PRO E 1 58 ? 35.318 17.152 -24.492 1.00 121.54 58 PRO C O 1
ATOM 6381 N N . ALA E 1 59 ? 34.730 14.981 -24.526 1.00 123.19 59 ALA C N 1
ATOM 6382 C CA . ALA E 1 59 ? 34.914 14.787 -23.090 1.00 123.90 59 ALA C CA 1
ATOM 6383 C C . ALA E 1 59 ? 36.378 14.793 -22.638 1.00 124.13 59 ALA C C 1
ATOM 6384 O O . ALA E 1 59 ? 36.658 14.657 -21.447 1.00 124.30 59 ALA C O 1
ATOM 6386 N N . HIS E 1 60 ? 37.306 14.960 -23.580 1.00 123.93 60 HIS C N 1
ATOM 6387 C CA . HIS E 1 60 ? 38.738 14.985 -23.264 1.00 122.89 60 HIS C CA 1
ATOM 6388 C C . HIS E 1 60 ? 39.138 13.786 -22.406 1.00 120.74 60 HIS C C 1
ATOM 6389 O O . HIS E 1 60 ? 39.476 13.921 -21.225 1.00 120.78 60 HIS C O 1
ATOM 6396 N N . ASN E 1 61 ? 39.099 12.614 -23.029 1.00 117.86 61 ASN C N 1
ATOM 6397 C CA . ASN E 1 61 ? 39.424 11.352 -22.381 1.00 115.14 61 ASN C CA 1
ATOM 6398 C C . ASN E 1 61 ? 40.916 11.144 -22.175 1.00 113.13 61 ASN C C 1
ATOM 6399 O O . ASN E 1 61 ? 41.354 10.848 -21.069 1.00 112.91 61 ASN C O 1
ATOM 6404 N N . LEU E 1 62 ? 41.702 11.288 -23.236 1.00 110.86 62 LEU C N 1
ATOM 6405 C CA . LEU E 1 62 ? 43.142 11.096 -23.112 1.00 108.92 62 LEU C CA 1
ATOM 6406 C C . LEU E 1 62 ? 43.684 11.864 -21.909 1.00 108.94 62 LEU C C 1
ATOM 6407 O O . LEU E 1 62 ? 44.594 11.402 -21.220 1.00 108.97 62 LEU C O 1
ATOM 6412 N N . SER E 1 63 ? 43.112 13.037 -21.658 1.00 109.23 63 SER C N 1
ATOM 6413 C CA . SER E 1 63 ? 43.525 13.876 -20.536 1.00 109.55 63 SER C CA 1
ATOM 6414 C C . SER E 1 63 ? 43.225 13.183 -19.233 1.00 109.47 63 SER C C 1
ATOM 6415 O O . SER E 1 63 ? 44.000 13.249 -18.289 1.00 108.35 63 SER C O 1
ATOM 6418 N N . ASP E 1 64 ? 42.064 12.544 -19.182 1.00 110.15 64 ASP C N 1
ATOM 6419 C CA . ASP E 1 64 ? 41.645 11.841 -17.988 1.00 110.30 64 ASP C CA 1
ATOM 6420 C C . ASP E 1 64 ? 42.507 10.600 -17.776 1.00 108.83 64 ASP C C 1
ATOM 6421 O O . ASP E 1 64 ? 42.959 10.326 -16.665 1.00 108.67 64 ASP C O 1
ATOM 6426 N N . ALA E 1 65 ? 42.735 9.873 -18.863 1.00 106.97 65 ALA C N 1
ATOM 6427 C CA . ALA E 1 65 ? 43.517 8.649 -18.866 1.00 106.20 65 ALA C CA 1
ATOM 6428 C C . ALA E 1 65 ? 44.909 8.806 -18.293 1.00 106.60 65 ALA C C 1
ATOM 6429 O O . ALA E 1 65 ? 45.342 8.016 -17.457 1.00 106.54 65 ALA C O 1
ATOM 6431 N N . PHE E 1 66 ? 45.611 9.828 -18.762 1.00 107.37 66 PHE C N 1
ATOM 6432 C CA . PHE E 1 66 ? 46.976 10.103 -18.330 1.00 107.55 66 PHE C CA 1
ATOM 6433 C C . PHE E 1 66 ? 47.079 10.953 -17.065 1.00 109.29 66 PHE C C 1
ATOM 6434 O O . PHE E 1 66 ? 48.065 10.867 -16.330 1.00 108.87 66 PHE C O 1
ATOM 6442 N N . GLY E 1 67 ? 46.063 11.773 -16.817 1.00 111.48 67 GLY C N 1
ATOM 6443 C CA . GLY E 1 67 ? 46.091 12.646 -15.661 1.00 114.43 67 GLY C CA 1
ATOM 6444 C C . GLY E 1 67 ? 46.866 13.911 -15.998 1.00 116.37 67 GLY C C 1
ATOM 6445 O O . GLY E 1 67 ? 47.497 14.518 -15.136 1.00 117.65 67 GLY C O 1
ATOM 6446 N N . GLU E 1 68 ? 46.827 14.297 -17.269 1.00 117.14 68 GLU C N 1
ATOM 6447 C CA . GLU E 1 68 ? 47.507 15.491 -17.755 1.00 118.21 68 GLU C CA 1
ATOM 6448 C C . GLU E 1 68 ? 46.515 16.260 -18.615 1.00 118.78 68 GLU C C 1
ATOM 6449 O O . GLU E 1 68 ? 45.614 15.656 -19.193 1.00 120.23 68 GLU C O 1
ATOM 6455 N N . LYS E 1 69 ? 46.672 17.577 -18.714 1.00 118.68 69 LYS C N 1
ATOM 6456 C CA . LYS E 1 69 ? 45.760 18.371 -19.533 1.00 118.72 69 LYS C CA 1
ATOM 6457 C C . LYS E 1 69 ? 46.263 18.573 -20.960 1.00 118.63 69 LYS C C 1
ATOM 6458 O O . LYS E 1 69 ? 47.037 19.486 -21.227 1.00 118.95 69 LYS C O 1
ATOM 6464 N N . PHE E 1 70 ? 45.826 17.718 -21.878 1.00 118.43 70 PHE C N 1
ATOM 6465 C CA . PHE E 1 70 ? 46.237 17.840 -23.266 1.00 118.36 70 PHE C CA 1
ATOM 6466 C C . PHE E 1 70 ? 45.183 18.656 -23.989 1.00 118.57 70 PHE C C 1
ATOM 6467 O O . PHE E 1 70 ? 43.995 18.448 -23.793 1.00 118.87 70 PHE C O 1
ATOM 6475 N N . GLY E 1 71 ? 45.617 19.596 -24.819 1.00 119.56 71 GLY C N 1
ATOM 6476 C CA . GLY E 1 71 ? 44.669 20.428 -25.541 1.00 120.97 71 GLY C CA 1
ATOM 6477 C C . GLY E 1 71 ? 44.756 20.283 -27.049 1.00 122.12 71 GLY C C 1
ATOM 6478 O O . GLY E 1 71 ? 45.040 19.194 -27.551 1.00 122.25 71 GLY C O 1
ATOM 6479 N N . LYS E 1 72 ? 44.501 21.379 -27.768 1.00 123.30 72 LYS C N 1
ATOM 6480 C CA . LYS E 1 72 ? 44.561 21.385 -29.232 1.00 123.88 72 LYS C CA 1
ATOM 6481 C C . LYS E 1 72 ? 46.019 21.392 -29.648 1.00 124.27 72 LYS C C 1
ATOM 6482 O O . LYS E 1 72 ? 46.355 21.142 -30.804 1.00 124.00 72 LYS C O 1
ATOM 6488 N N . ASP E 1 73 ? 46.877 21.675 -28.673 1.00 125.09 73 ASP C N 1
ATOM 6489 C CA . ASP E 1 73 ? 48.316 21.744 -28.872 1.00 125.84 73 ASP C CA 1
ATOM 6490 C C . ASP E 1 73 ? 49.063 20.470 -28.508 1.00 125.39 73 ASP C C 1
ATOM 6491 O O . ASP E 1 73 ? 49.285 20.180 -27.328 1.00 124.92 73 ASP C O 1
ATOM 6496 N N . ALA E 1 74 ? 49.477 19.735 -29.534 1.00 124.99 74 ALA C N 1
ATOM 6497 C CA . ALA E 1 74 ? 50.211 18.492 -29.361 1.00 125.01 74 ALA C CA 1
ATOM 6498 C C . ALA E 1 74 ? 51.342 18.597 -28.337 1.00 125.14 74 ALA C C 1
ATOM 6499 O O . ALA E 1 74 ? 52.448 19.018 -28.669 1.00 125.27 74 ALA C O 1
ATOM 6501 N N . ARG E 1 75 ? 51.058 18.224 -27.092 1.00 125.02 75 ARG C N 1
ATOM 6502 C CA . ARG E 1 75 ? 52.074 18.239 -26.041 1.00 124.30 75 ARG C CA 1
ATOM 6503 C C . ARG E 1 75 ? 52.671 16.832 -26.004 1.00 124.06 75 ARG C C 1
ATOM 6504 O O . ARG E 1 75 ? 52.195 15.937 -26.698 1.00 124.44 75 ARG C O 1
ATOM 6512 N N . LYS E 1 76 ? 53.713 16.629 -25.209 1.00 123.38 76 LYS C N 1
ATOM 6513 C CA . LYS E 1 76 ? 54.307 15.301 -25.108 1.00 122.82 76 LYS C CA 1
ATOM 6514 C C . LYS E 1 76 ? 53.936 14.729 -23.751 1.00 122.03 76 LYS C C 1
ATOM 6515 O O . LYS E 1 76 ? 53.794 15.467 -22.770 1.00 122.11 76 LYS C O 1
ATOM 6521 N N . VAL E 1 77 ? 53.777 13.413 -23.691 1.00 120.70 77 VAL C N 1
ATOM 6522 C CA . VAL E 1 77 ? 53.417 12.775 -22.442 1.00 118.80 77 VAL C CA 1
ATOM 6523 C C . VAL E 1 77 ? 54.531 12.910 -21.426 1.00 117.22 77 VAL C C 1
ATOM 6524 O O . VAL E 1 77 ? 55.672 12.516 -21.667 1.00 116.16 77 VAL C O 1
ATOM 6528 N N . THR E 1 78 ? 54.178 13.476 -20.285 1.00 115.43 78 THR C N 1
ATOM 6529 C CA . THR E 1 78 ? 55.104 13.674 -19.190 1.00 113.25 78 THR C CA 1
ATOM 6530 C C . THR E 1 78 ? 55.639 12.325 -18.704 1.00 111.92 78 THR C C 1
ATOM 6531 O O . THR E 1 78 ? 54.985 11.631 -17.924 1.00 111.27 78 THR C O 1
ATOM 6535 N N . GLY E 1 79 ? 56.827 11.959 -19.171 1.00 109.92 79 GLY C N 1
ATOM 6536 C CA . GLY E 1 79 ? 57.414 10.702 -18.761 1.00 109.44 79 GLY C CA 1
ATOM 6537 C C . GLY E 1 79 ? 57.792 9.883 -19.969 1.00 110.10 79 GLY C C 1
ATOM 6538 O O . GLY E 1 79 ? 58.495 8.881 -19.859 1.00 109.57 79 GLY C O 1
ATOM 6539 N N . MET E 1 80 ? 57.315 10.315 -21.130 1.00 111.31 80 MET C N 1
ATOM 6540 C CA . MET E 1 80 ? 57.612 9.629 -22.380 1.00 112.35 80 MET C CA 1
ATOM 6541 C C . MET E 1 80 ? 58.631 10.432 -23.171 1.00 112.13 80 MET C C 1
ATOM 6542 O O . MET E 1 80 ? 59.190 11.395 -22.660 1.00 112.60 80 MET C O 1
ATOM 6547 N N . ASN E 1 81 ? 58.877 10.051 -24.415 1.00 112.67 81 ASN C N 1
ATOM 6548 C CA . ASN E 1 81 ? 59.876 10.751 -25.205 1.00 113.13 81 ASN C CA 1
ATOM 6549 C C . ASN E 1 81 ? 59.528 10.860 -26.685 1.00 113.05 81 ASN C C 1
ATOM 6550 O O . ASN E 1 81 ? 60.125 11.653 -27.413 1.00 113.62 81 ASN C O 1
ATOM 6555 N N . ASN E 1 82 ? 58.568 10.057 -27.129 1.00 112.50 82 ASN C N 1
ATOM 6556 C CA . ASN E 1 82 ? 58.148 10.092 -28.516 1.00 112.56 82 ASN C CA 1
ATOM 6557 C C . ASN E 1 82 ? 56.641 9.896 -28.649 1.00 113.11 82 ASN C C 1
ATOM 6558 O O . ASN E 1 82 ? 56.123 9.645 -29.736 1.00 114.57 82 ASN C O 1
ATOM 6563 N N . LEU E 1 83 ? 55.937 10.026 -27.530 1.00 112.26 83 LEU C N 1
ATOM 6564 C CA . LEU E 1 83 ? 54.494 9.901 -27.543 1.00 111.51 83 LEU C CA 1
ATOM 6565 C C . LEU E 1 83 ? 53.925 11.272 -27.218 1.00 112.05 83 LEU C C 1
ATOM 6566 O O . LEU E 1 83 ? 54.245 11.876 -26.194 1.00 110.42 83 LEU C O 1
ATOM 6571 N N . SER E 1 84 ? 53.084 11.760 -28.114 1.00 114.05 84 SER C N 1
ATOM 6572 C CA . SER E 1 84 ? 52.477 13.060 -27.950 1.00 116.25 84 SER C CA 1
ATOM 6573 C C . SER E 1 84 ? 50.966 12.940 -28.169 1.00 118.21 84 SER C C 1
ATOM 6574 O O . SER E 1 84 ? 50.512 12.376 -29.168 1.00 118.15 84 SER C O 1
ATOM 6577 N N . CYS E 1 85 ? 50.198 13.471 -27.225 1.00 120.11 85 CYS C N 1
ATOM 6578 C CA . CYS E 1 85 ? 48.746 13.423 -27.283 1.00 122.55 85 CYS C CA 1
ATOM 6579 C C . CYS E 1 85 ? 48.146 14.732 -27.772 1.00 123.96 85 CYS C C 1
ATOM 6580 O O . CYS E 1 85 ? 48.634 15.809 -27.449 1.00 122.94 85 CYS C O 1
ATOM 6583 N N . MET E 1 86 ? 47.060 14.625 -28.527 1.00 126.78 86 MET C N 1
ATOM 6584 C CA . MET E 1 86 ? 46.381 15.792 -29.052 1.00 129.29 86 MET C CA 1
ATOM 6585 C C . MET E 1 86 ? 44.873 15.565 -29.051 1.00 130.80 86 MET C C 1
ATOM 6586 O O . MET E 1 86 ? 44.383 14.586 -29.614 1.00 130.64 86 MET C O 1
ATOM 6591 N N . GLU E 1 87 ? 44.148 16.475 -28.405 1.00 133.00 87 GLU C N 1
ATOM 6592 C CA . GLU E 1 87 ? 42.691 16.394 -28.308 1.00 135.81 87 GLU C CA 1
ATOM 6593 C C . GLU E 1 87 ? 41.997 17.567 -28.986 1.00 137.44 87 GLU C C 1
ATOM 6594 O O . GLU E 1 87 ? 42.083 18.697 -28.518 1.00 137.78 87 GLU C O 1
ATOM 6600 N N . ILE E 1 88 ? 41.290 17.295 -30.075 1.00 139.73 88 ILE C N 1
ATOM 6601 C CA . ILE E 1 88 ? 40.600 18.346 -30.810 1.00 142.07 88 ILE C CA 1
ATOM 6602 C C . ILE E 1 88 ? 39.142 18.005 -31.079 1.00 143.78 88 ILE C C 1
ATOM 6603 O O . ILE E 1 88 ? 38.746 16.841 -31.036 1.00 144.20 88 ILE C O 1
ATOM 6608 N N . ASP E 1 89 ? 38.347 19.032 -31.359 1.00 145.68 89 ASP C N 1
ATOM 6609 C CA . ASP E 1 89 ? 36.934 18.846 -31.664 1.00 147.91 89 ASP C CA 1
ATOM 6610 C C . ASP E 1 89 ? 36.686 19.386 -33.077 1.00 149.90 89 ASP C C 1
ATOM 6611 O O . ASP E 1 89 ? 36.717 20.596 -33.302 1.00 149.69 89 ASP C O 1
ATOM 6616 N N . PRO E 1 90 ? 36.461 18.486 -34.055 1.00 151.98 90 PRO C N 1
ATOM 6617 C CA . PRO E 1 90 ? 36.212 18.869 -35.451 1.00 153.70 90 PRO C CA 1
ATOM 6618 C C . PRO E 1 90 ? 34.785 19.354 -35.728 1.00 155.57 90 PRO C C 1
ATOM 6619 O O . PRO E 1 90 ? 34.519 19.973 -36.764 1.00 155.80 90 PRO C O 1
ATOM 6623 N N . SER E 1 91 ? 33.901 19.104 -34.760 1.00 157.36 91 SER C N 1
ATOM 6624 C CA . SER E 1 91 ? 32.491 19.493 -34.820 1.00 158.96 91 SER C CA 1
ATOM 6625 C C . SER E 1 91 ? 32.355 21.016 -34.739 1.00 160.54 91 SER C C 1
ATOM 6626 O O . SER E 1 91 ? 31.864 21.655 -35.670 1.00 160.23 91 SER C O 1
ATOM 6629 N N . ALA E 1 92 ? 32.797 21.588 -33.620 1.00 162.76 92 ALA C N 1
ATOM 6630 C CA . ALA E 1 92 ? 32.740 23.034 -33.413 1.00 164.75 92 ALA C CA 1
ATOM 6631 C C . ALA E 1 92 ? 33.850 23.711 -34.214 1.00 166.21 92 ALA C C 1
ATOM 6632 O O . ALA E 1 92 ? 33.736 24.882 -34.585 1.00 166.29 92 ALA C O 1
ATOM 6634 N N . ALA E 1 93 ? 34.925 22.969 -34.472 1.00 167.74 93 ALA C N 1
ATOM 6635 C CA . ALA E 1 93 ? 36.044 23.493 -35.246 1.00 169.36 93 ALA C CA 1
ATOM 6636 C C . ALA E 1 93 ? 35.571 23.734 -36.678 1.00 170.69 93 ALA C C 1
ATOM 6637 O O . ALA E 1 93 ? 35.873 24.770 -37.278 1.00 170.93 93 ALA C O 1
ATOM 6639 N N . LEU E 1 94 ? 34.829 22.774 -37.223 1.00 172.01 94 LEU C N 1
ATOM 6640 C CA . LEU E 1 94 ? 34.306 22.904 -38.576 1.00 173.18 94 LEU C CA 1
ATOM 6641 C C . LEU E 1 94 ? 33.076 23.807 -38.506 1.00 174.09 94 LEU C C 1
ATOM 6642 O O . LEU E 1 94 ? 32.046 23.555 -39.138 1.00 173.94 94 LEU C O 1
ATOM 6647 N N . LYS E 1 95 ? 33.206 24.855 -37.697 1.00 175.29 95 LYS C N 1
ATOM 6648 C CA . LYS E 1 95 ? 32.174 25.864 -37.500 1.00 176.34 95 LYS C CA 1
ATOM 6649 C C . LYS E 1 95 ? 32.915 27.170 -37.214 1.00 177.81 95 LYS C C 1
ATOM 6650 O O . LYS E 1 95 ? 32.356 28.112 -36.650 1.00 177.73 95 LYS C O 1
ATOM 6656 N N . ASP E 1 96 ? 34.187 27.197 -37.611 1.00 179.83 96 ASP C N 1
ATOM 6657 C CA . ASP E 1 96 ? 35.066 28.353 -37.429 1.00 181.76 96 ASP C CA 1
ATOM 6658 C C . ASP E 1 96 ? 35.839 28.649 -38.721 1.00 182.93 96 ASP C C 1
ATOM 6659 O O . ASP E 1 96 ? 36.084 29.813 -39.057 1.00 183.04 96 ASP C O 1
ATOM 6664 N N . MET E 1 97 ? 36.214 27.595 -39.443 1.00 184.03 97 MET C N 1
ATOM 6665 C CA . MET E 1 97 ? 36.973 27.744 -40.680 1.00 185.20 97 MET C CA 1
ATOM 6666 C C . MET E 1 97 ? 36.123 28.189 -41.875 1.00 186.32 97 MET C C 1
ATOM 6667 O O . MET E 1 97 ? 36.479 29.140 -42.576 1.00 186.30 97 MET C O 1
ATOM 6672 N N . ASN E 1 98 ? 35.004 27.510 -42.111 1.00 187.61 98 ASN C N 1
ATOM 6673 C CA . ASN E 1 98 ? 34.125 27.877 -43.220 1.00 188.92 98 ASN C CA 1
ATOM 6674 C C . ASN E 1 98 ? 33.000 28.798 -42.735 1.00 189.89 98 ASN C C 1
ATOM 6675 O O . ASN E 1 98 ? 32.273 29.377 -43.546 1.00 190.25 98 ASN C O 1
ATOM 6680 N N . ASP E 1 99 ? 32.865 28.930 -41.414 1.00 190.58 99 ASP C N 1
ATOM 6681 C CA . ASP E 1 99 ? 31.833 29.782 -40.813 1.00 191.04 99 ASP C CA 1
ATOM 6682 C C . ASP E 1 99 ? 32.146 31.241 -41.148 1.00 191.03 99 ASP C C 1
ATOM 6683 O O . ASP E 1 99 ? 31.267 32.107 -41.117 1.00 191.04 99 ASP C O 1
ATOM 6688 N N . MET E 1 100 ? 33.411 31.496 -41.474 1.00 190.88 100 MET C N 1
ATOM 6689 C CA . MET E 1 100 ? 33.869 32.830 -41.839 1.00 190.66 100 MET C CA 1
ATOM 6690 C C . MET E 1 100 ? 33.895 32.961 -43.366 1.00 191.00 100 MET C C 1
ATOM 6691 O O . MET E 1 100 ? 34.442 33.925 -43.903 1.00 191.15 100 MET C O 1
ATOM 6696 N N . ALA E 1 101 ? 33.292 31.986 -44.051 1.00 191.23 101 ALA C N 1
ATOM 6697 C CA . ALA E 1 101 ? 33.230 31.965 -45.515 1.00 191.13 101 ALA C CA 1
ATOM 6698 C C . ALA E 1 101 ? 31.894 32.491 -46.054 1.00 191.04 101 ALA C C 1
ATOM 6699 O O . ALA E 1 101 ? 31.663 32.496 -47.268 1.00 190.82 101 ALA C O 1
ATOM 6701 N N . VAL E 1 102 ? 31.019 32.922 -45.145 1.00 191.13 102 VAL C N 1
ATOM 6702 C CA . VAL E 1 102 ? 29.717 33.479 -45.517 1.00 191.10 102 VAL C CA 1
ATOM 6703 C C . VAL E 1 102 ? 29.861 35.003 -45.558 1.00 191.49 102 VAL C C 1
ATOM 6704 O O . VAL E 1 102 ? 28.932 35.722 -45.945 1.00 191.66 102 VAL C O 1
ATOM 6708 N N . SER E 1 103 ? 31.042 35.472 -45.147 1.00 191.39 103 SER C N 1
ATOM 6709 C CA . SER E 1 103 ? 31.391 36.896 -45.129 1.00 190.55 103 SER C CA 1
ATOM 6710 C C . SER E 1 103 ? 32.494 37.154 -46.163 1.00 190.14 103 SER C C 1
ATOM 6711 O O . SER E 1 103 ? 33.050 38.253 -46.235 1.00 190.30 103 SER C O 1
ATOM 6714 N N . ARG E 1 104 ? 32.805 36.120 -46.949 1.00 189.30 104 ARG C N 1
ATOM 6715 C CA . ARG E 1 104 ? 33.815 36.181 -48.010 1.00 187.83 104 ARG C CA 1
ATOM 6716 C C . ARG E 1 104 ? 33.124 35.840 -49.333 1.00 186.92 104 ARG C C 1
ATOM 6717 O O . ARG E 1 104 ? 33.557 36.268 -50.403 1.00 186.75 104 ARG C O 1
ATOM 6725 N N . ALA E 1 105 ? 32.050 35.058 -49.240 1.00 185.70 105 ALA C N 1
ATOM 6726 C CA . ALA E 1 105 ? 31.286 34.630 -50.405 1.00 184.67 105 ALA C CA 1
ATOM 6727 C C . ALA E 1 105 ? 30.228 35.648 -50.833 1.00 184.32 105 ALA C C 1
ATOM 6728 O O . ALA E 1 105 ? 29.600 35.489 -51.881 1.00 184.07 105 ALA C O 1
ATOM 6730 N N . ASN E 1 106 ? 30.034 36.690 -50.028 1.00 184.10 106 ASN C N 1
ATOM 6731 C CA . ASN E 1 106 ? 29.045 37.718 -50.341 1.00 183.89 106 ASN C CA 1
ATOM 6732 C C . ASN E 1 106 ? 29.464 39.128 -49.943 1.00 184.05 106 ASN C C 1
ATOM 6733 O O . ASN E 1 106 ? 29.113 40.094 -50.621 1.00 184.28 106 ASN C O 1
ATOM 6738 N N . ASN E 1 107 ? 30.209 39.249 -48.848 1.00 184.27 107 ASN C N 1
ATOM 6739 C CA . ASN E 1 107 ? 30.650 40.559 -48.368 1.00 184.40 107 ASN C CA 1
ATOM 6740 C C . ASN E 1 107 ? 32.143 40.829 -48.550 1.00 184.05 107 ASN C C 1
ATOM 6741 O O . ASN E 1 107 ? 32.977 40.341 -47.784 1.00 183.98 107 ASN C O 1
ATOM 6746 N N . ASN E 1 108 ? 32.466 41.622 -49.568 1.00 183.63 108 ASN C N 1
ATOM 6747 C CA . ASN E 1 108 ? 33.844 41.987 -49.877 1.00 183.22 108 ASN C CA 1
ATOM 6748 C C . ASN E 1 108 ? 33.932 42.707 -51.221 1.00 182.78 108 ASN C C 1
ATOM 6749 O O . ASN E 1 108 ? 33.859 42.088 -52.281 1.00 182.28 108 ASN C O 1
ATOM 6754 N N . LEU E 1 121 ? 37.142 23.047 -46.821 1.00 189.92 121 LEU C N 1
ATOM 6755 C CA . LEU E 1 121 ? 37.625 23.457 -48.136 1.00 190.26 121 LEU C CA 1
ATOM 6756 C C . LEU E 1 121 ? 36.434 23.728 -49.057 1.00 190.80 121 LEU C C 1
ATOM 6757 O O . LEU E 1 121 ? 36.324 23.155 -50.142 1.00 190.75 121 LEU C O 1
ATOM 6762 N N . GLN E 1 122 ? 35.543 24.606 -48.605 1.00 191.43 122 GLN C N 1
ATOM 6763 C CA . GLN E 1 122 ? 34.357 24.975 -49.371 1.00 192.03 122 GLN C CA 1
ATOM 6764 C C . GLN E 1 122 ? 34.463 26.444 -49.779 1.00 192.45 122 GLN C C 1
ATOM 6765 O O . GLN E 1 122 ? 34.306 27.337 -48.942 1.00 192.76 122 GLN C O 1
ATOM 6771 N N . GLY E 1 123 ? 34.724 26.688 -51.061 1.00 192.70 123 GLY C N 1
ATOM 6772 C CA . GLY E 1 123 ? 34.861 28.049 -51.559 1.00 192.85 123 GLY C CA 1
ATOM 6773 C C . GLY E 1 123 ? 33.582 28.867 -51.531 1.00 193.06 123 GLY C C 1
ATOM 6774 O O . GLY E 1 123 ? 32.965 29.103 -52.574 1.00 193.21 123 GLY C O 1
ATOM 6775 N N . GLY E 1 124 ? 33.196 29.310 -50.335 1.00 193.12 124 GLY C N 1
ATOM 6776 C CA . GLY E 1 124 ? 31.985 30.096 -50.170 1.00 192.77 124 GLY C CA 1
ATOM 6777 C C . GLY E 1 124 ? 31.023 29.417 -49.213 1.00 192.54 124 GLY C C 1
ATOM 6778 O O . GLY E 1 124 ? 30.823 29.883 -48.091 1.00 192.88 124 GLY C O 1
ATOM 6779 N N . ALA E 1 125 ? 30.435 28.309 -49.661 1.00 192.07 125 ALA C N 1
ATOM 6780 C CA . ALA E 1 125 ? 29.490 27.530 -48.863 1.00 191.41 125 ALA C CA 1
ATOM 6781 C C . ALA E 1 125 ? 29.264 26.163 -49.515 1.00 190.91 125 ALA C C 1
ATOM 6782 O O . ALA E 1 125 ? 29.105 26.070 -50.735 1.00 190.54 125 ALA C O 1
ATOM 6784 N N . LEU E 1 126 ? 29.250 25.109 -48.700 1.00 190.30 126 LEU C N 1
ATOM 6785 C CA . LEU E 1 126 ? 29.049 23.749 -49.204 1.00 189.48 126 LEU C CA 1
ATOM 6786 C C . LEU E 1 126 ? 28.469 22.818 -48.128 1.00 189.12 126 LEU C C 1
ATOM 6787 O O . LEU E 1 126 ? 29.019 21.747 -47.864 1.00 189.12 126 LEU C O 1
ATOM 6792 N N . ALA E 1 127 ? 27.350 23.226 -47.523 1.00 188.49 127 ALA C N 1
ATOM 6793 C CA . ALA E 1 127 ? 26.695 22.440 -46.470 1.00 187.89 127 ALA C CA 1
ATOM 6794 C C . ALA E 1 127 ? 25.223 22.092 -46.758 1.00 187.33 127 ALA C C 1
ATOM 6795 O O . ALA E 1 127 ? 24.608 21.312 -46.025 1.00 187.10 127 ALA C O 1
ATOM 6797 N N . ASP E 1 128 ? 24.675 22.673 -47.824 1.00 186.52 128 ASP C N 1
ATOM 6798 C CA . ASP E 1 128 ? 23.283 22.459 -48.239 1.00 185.45 128 ASP C CA 1
ATOM 6799 C C . ASP E 1 128 ? 23.155 21.197 -49.105 1.00 184.71 128 ASP C C 1
ATOM 6800 O O . ASP E 1 128 ? 22.060 20.747 -49.452 1.00 184.18 128 ASP C O 1
ATOM 6805 N N . LEU E 1 129 ? 24.317 20.645 -49.426 1.00 184.01 129 LEU C N 1
ATOM 6806 C CA . LEU E 1 129 ? 24.501 19.446 -50.236 1.00 183.04 129 LEU C CA 1
ATOM 6807 C C . LEU E 1 129 ? 25.309 18.417 -49.456 1.00 182.29 129 LEU C C 1
ATOM 6808 O O . LEU E 1 129 ? 25.650 17.357 -49.981 1.00 182.36 129 LEU C O 1
ATOM 6813 N N . THR E 1 130 ? 25.612 18.743 -48.200 1.00 181.36 130 THR C N 1
ATOM 6814 C CA . THR E 1 130 ? 26.363 17.847 -47.326 1.00 180.08 130 THR C CA 1
ATOM 6815 C C . THR E 1 130 ? 25.412 16.827 -46.708 1.00 178.72 130 THR C C 1
ATOM 6816 O O . THR E 1 130 ? 25.620 15.620 -46.835 1.00 178.34 130 THR C O 1
ATOM 6820 N N . GLY E 1 131 ? 24.370 17.316 -46.042 1.00 177.33 131 GLY C N 1
ATOM 6821 C CA . GLY E 1 131 ? 23.401 16.419 -45.444 1.00 175.57 131 GLY C CA 1
ATOM 6822 C C . GLY E 1 131 ? 22.682 15.636 -46.527 1.00 174.17 131 GLY C C 1
ATOM 6823 O O . GLY E 1 131 ? 22.062 14.605 -46.256 1.00 174.65 131 GLY C O 1
ATOM 6824 N N . SER E 1 132 ? 22.763 16.128 -47.763 1.00 172.14 132 SER C N 1
ATOM 6825 C CA . SER E 1 132 ? 22.122 15.461 -48.890 1.00 169.45 132 SER C CA 1
ATOM 6826 C C . SER E 1 132 ? 22.951 14.249 -49.322 1.00 167.46 132 SER C C 1
ATOM 6827 O O . SER E 1 132 ? 22.404 13.184 -49.621 1.00 167.02 132 SER C O 1
ATOM 6830 N N . ILE E 1 133 ? 24.273 14.413 -49.330 1.00 165.06 133 ILE C N 1
ATOM 6831 C CA . ILE E 1 133 ? 25.180 13.337 -49.716 1.00 162.66 133 ILE C CA 1
ATOM 6832 C C . ILE E 1 133 ? 25.823 12.722 -48.473 1.00 160.78 133 ILE C C 1
ATOM 6833 O O . ILE E 1 133 ? 26.541 13.394 -47.733 1.00 160.38 133 ILE C O 1
ATOM 6838 N N . PRO E 1 134 ? 25.568 11.428 -48.232 1.00 159.12 134 PRO C N 1
ATOM 6839 C CA . PRO E 1 134 ? 26.105 10.696 -47.080 1.00 157.90 134 PRO C CA 1
ATOM 6840 C C . PRO E 1 134 ? 27.609 10.472 -47.120 1.00 156.77 134 PRO C C 1
ATOM 6841 O O . PRO E 1 134 ? 28.116 9.815 -48.024 1.00 156.44 134 PRO C O 1
ATOM 6845 N N . GLY E 1 135 ? 28.317 11.011 -46.136 1.00 155.90 135 GLY C N 1
ATOM 6846 C CA . GLY E 1 135 ? 29.753 10.820 -46.091 1.00 155.29 135 GLY C CA 1
ATOM 6847 C C . GLY E 1 135 ? 30.578 12.088 -46.136 1.00 154.69 135 GLY C C 1
ATOM 6848 O O . GLY E 1 135 ? 31.737 12.096 -45.716 1.00 155.08 135 GLY C O 1
ATOM 6849 N N . ILE E 1 136 ? 29.997 13.167 -46.639 1.00 153.76 136 ILE C N 1
ATOM 6850 C CA . ILE E 1 136 ? 30.734 14.416 -46.723 1.00 152.52 136 ILE C CA 1
ATOM 6851 C C . ILE E 1 136 ? 31.140 14.915 -45.342 1.00 151.32 136 ILE C C 1
ATOM 6852 O O . ILE E 1 136 ? 32.327 14.958 -45.027 1.00 151.02 136 ILE C O 1
ATOM 6857 N N . ASP E 1 137 ? 30.160 15.275 -44.519 1.00 150.06 137 ASP C N 1
ATOM 6858 C CA . ASP E 1 137 ? 30.422 15.762 -43.165 1.00 148.99 137 ASP C CA 1
ATOM 6859 C C . ASP E 1 137 ? 31.645 15.107 -42.546 1.00 147.82 137 ASP C C 1
ATOM 6860 O O . ASP E 1 137 ? 32.474 15.773 -41.925 1.00 148.03 137 ASP C O 1
ATOM 6865 N N . GLU E 1 138 ? 31.731 13.789 -42.703 1.00 146.08 138 GLU C N 1
ATOM 6866 C CA . GLU E 1 138 ? 32.837 13.013 -42.163 1.00 143.86 138 GLU C CA 1
ATOM 6867 C C . GLU E 1 138 ? 34.148 13.373 -42.862 1.00 143.09 138 GLU C C 1
ATOM 6868 O O . GLU E 1 138 ? 35.092 13.839 -42.217 1.00 143.78 138 GLU C O 1
ATOM 6874 N N . ALA E 1 139 ? 34.205 13.164 -44.175 1.00 141.45 139 ALA C N 1
ATOM 6875 C CA . ALA E 1 139 ? 35.404 13.481 -44.940 1.00 140.22 139 ALA C CA 1
ATOM 6876 C C . ALA E 1 139 ? 35.857 14.908 -44.633 1.00 139.59 139 ALA C C 1
ATOM 6877 O O . ALA E 1 139 ? 37.050 15.187 -44.537 1.00 139.27 139 ALA C O 1
ATOM 6879 N N . LEU E 1 140 ? 34.894 15.805 -44.466 1.00 139.03 140 LEU C N 1
ATOM 6880 C CA . LEU E 1 140 ? 35.185 17.198 -44.164 1.00 139.03 140 LEU C CA 1
ATOM 6881 C C . LEU E 1 140 ? 35.827 17.295 -42.785 1.00 139.90 140 LEU C C 1
ATOM 6882 O O . LEU E 1 140 ? 36.925 17.836 -42.630 1.00 140.33 140 LEU C O 1
ATOM 6887 N N . SER E 1 141 ? 35.130 16.763 -41.784 1.00 140.34 141 SER C N 1
ATOM 6888 C CA . SER E 1 141 ? 35.607 16.788 -40.407 1.00 140.27 141 SER C CA 1
ATOM 6889 C C . SER E 1 141 ? 36.970 16.124 -40.237 1.00 140.35 141 SER C C 1
ATOM 6890 O O . SER E 1 141 ? 37.766 16.542 -39.394 1.00 139.94 141 SER C O 1
ATOM 6893 N N . PHE E 1 142 ? 37.234 15.095 -41.036 1.00 140.92 142 PHE C N 1
ATOM 6894 C CA . PHE E 1 142 ? 38.499 14.381 -40.954 1.00 141.87 142 PHE C CA 1
ATOM 6895 C C . PHE E 1 142 ? 39.665 15.206 -41.479 1.00 143.27 142 PHE C C 1
ATOM 6896 O O . PHE E 1 142 ? 40.707 15.308 -40.831 1.00 143.84 142 PHE C O 1
ATOM 6904 N N . MET E 1 143 ? 39.492 15.784 -42.663 1.00 144.37 143 MET C N 1
ATOM 6905 C CA . MET E 1 143 ? 40.536 16.599 -43.257 1.00 145.34 143 MET C CA 1
ATOM 6906 C C . MET E 1 143 ? 40.764 17.822 -42.383 1.00 146.24 143 MET C C 1
ATOM 6907 O O . MET E 1 143 ? 41.843 18.408 -42.394 1.00 146.44 143 MET C O 1
ATOM 6912 N N . GLU E 1 144 ? 39.745 18.200 -41.618 1.00 147.36 144 GLU C N 1
ATOM 6913 C CA . GLU E 1 144 ? 39.863 19.341 -40.719 1.00 148.53 144 GLU C CA 1
ATOM 6914 C C . GLU E 1 144 ? 40.884 18.942 -39.653 1.00 148.26 144 GLU C C 1
ATOM 6915 O O . GLU E 1 144 ? 41.653 19.768 -39.160 1.00 147.88 144 GLU C O 1
ATOM 6921 N N . VAL E 1 145 ? 40.884 17.659 -39.308 1.00 148.18 145 VAL C N 1
ATOM 6922 C CA . VAL E 1 145 ? 41.814 17.132 -38.321 1.00 148.07 145 VAL C CA 1
ATOM 6923 C C . VAL E 1 145 ? 43.206 17.090 -38.947 1.00 148.10 145 VAL C C 1
ATOM 6924 O O . VAL E 1 145 ? 44.119 17.772 -38.482 1.00 148.52 145 VAL C O 1
ATOM 6928 N N . MET E 1 146 ? 43.354 16.298 -40.007 1.00 147.87 146 MET C N 1
ATOM 6929 C CA . MET E 1 146 ? 44.628 16.173 -40.714 1.00 147.83 146 MET C CA 1
ATOM 6930 C C . MET E 1 146 ? 45.325 17.525 -40.829 1.00 148.13 146 MET C C 1
ATOM 6931 O O . MET E 1 146 ? 46.548 17.626 -40.729 1.00 147.54 146 MET C O 1
ATOM 6936 N N . LYS E 1 147 ? 44.521 18.557 -41.044 1.00 148.61 147 LYS C N 1
ATOM 6937 C CA . LYS E 1 147 ? 44.994 19.930 -41.158 1.00 148.40 147 LYS C CA 1
ATOM 6938 C C . LYS E 1 147 ? 45.672 20.309 -39.846 1.00 148.01 147 LYS C C 1
ATOM 6939 O O . LYS E 1 147 ? 46.866 20.589 -39.812 1.00 147.83 147 LYS C O 1
ATOM 6945 N N . HIS E 1 148 ? 44.890 20.307 -38.770 1.00 147.91 148 HIS C N 1
ATOM 6946 C CA . HIS E 1 148 ? 45.373 20.642 -37.432 1.00 148.10 148 HIS C CA 1
ATOM 6947 C C . HIS E 1 148 ? 46.657 19.900 -37.072 1.00 148.28 148 HIS C C 1
ATOM 6948 O O . HIS E 1 148 ? 47.399 20.336 -36.190 1.00 148.28 148 HIS C O 1
ATOM 6955 N N . ILE E 1 149 ? 46.903 18.773 -37.740 1.00 148.58 149 ILE C N 1
ATOM 6956 C CA . ILE E 1 149 ? 48.094 17.956 -37.488 1.00 148.45 149 ILE C CA 1
ATOM 6957 C C . ILE E 1 149 ? 49.318 18.496 -38.219 1.00 149.06 149 ILE C C 1
ATOM 6958 O O . ILE E 1 149 ? 50.334 18.802 -37.593 1.00 149.45 149 ILE C O 1
ATOM 6963 N N . LYS E 1 150 ? 49.224 18.596 -39.544 1.00 149.29 150 LYS C N 1
ATOM 6964 C CA . LYS E 1 150 ? 50.336 19.097 -40.344 1.00 149.38 150 LYS C CA 1
ATOM 6965 C C . LYS E 1 150 ? 50.736 20.492 -39.877 1.00 149.92 150 LYS C C 1
ATOM 6966 O O . LYS E 1 150 ? 51.894 20.886 -40.009 1.00 149.80 150 LYS C O 1
ATOM 6972 N N . ARG E 1 151 ? 49.775 21.230 -39.323 1.00 150.62 151 ARG C N 1
ATOM 6973 C CA . ARG E 1 151 ? 50.038 22.568 -38.805 1.00 151.13 151 ARG C CA 1
ATOM 6974 C C . ARG E 1 151 ? 51.015 22.450 -37.641 1.00 151.57 151 ARG C C 1
ATOM 6975 O O . ARG E 1 151 ? 51.984 23.200 -37.554 1.00 151.65 151 ARG C O 1
ATOM 6983 N N . GLN E 1 152 ? 50.748 21.499 -36.750 1.00 151.98 152 GLN C N 1
ATOM 6984 C CA . GLN E 1 152 ? 51.601 21.262 -35.593 1.00 152.35 152 GLN C CA 1
ATOM 6985 C C . GLN E 1 152 ? 53.005 20.872 -36.044 1.00 153.01 152 GLN C C 1
ATOM 6986 O O . GLN E 1 152 ? 53.992 21.310 -35.457 1.00 153.29 152 GLN C O 1
ATOM 6992 N N . GLU E 1 153 ? 53.081 20.053 -37.092 1.00 153.56 153 GLU C N 1
ATOM 6993 C CA . GLU E 1 153 ? 54.359 19.592 -37.634 1.00 154.15 153 GLU C CA 1
ATOM 6994 C C . GLU E 1 153 ? 55.124 20.733 -38.292 1.00 154.31 153 GLU C C 1
ATOM 6995 O O . GLU E 1 153 ? 56.298 20.589 -38.649 1.00 154.06 153 GLU C O 1
ATOM 7001 N N . GLN E 1 154 ? 54.449 21.867 -38.453 1.00 154.61 154 GLN C N 1
ATOM 7002 C CA . GLN E 1 154 ? 55.065 23.039 -39.060 1.00 154.64 154 GLN C CA 1
ATOM 7003 C C . GLN E 1 154 ? 55.599 23.955 -37.962 1.00 154.28 154 GLN C C 1
ATOM 7004 O O . GLN E 1 154 ? 56.807 24.187 -37.872 1.00 153.86 154 GLN C O 1
ATOM 7010 N N . ASP E 1 155 ? 54.692 24.455 -37.124 1.00 153.98 155 ASP C N 1
ATOM 7011 C CA . ASP E 1 155 ? 55.045 25.342 -36.018 1.00 153.45 155 ASP C CA 1
ATOM 7012 C C . ASP E 1 155 ? 56.017 24.656 -35.056 1.00 152.55 155 ASP C C 1
ATOM 7013 O O . ASP E 1 155 ? 56.703 25.315 -34.272 1.00 152.53 155 ASP C O 1
ATOM 7018 N N . GLU E 1 156 ? 56.064 23.330 -35.119 1.00 151.36 156 GLU C N 1
ATOM 7019 C CA . GLU E 1 156 ? 56.952 22.543 -34.268 1.00 149.86 156 GLU C CA 1
ATOM 7020 C C . GLU E 1 156 ? 58.106 21.958 -35.082 1.00 148.14 156 GLU C C 1
ATOM 7021 O O . GLU E 1 156 ? 59.122 21.542 -34.518 1.00 148.21 156 GLU C O 1
ATOM 7027 N N . GLY E 1 157 ? 57.945 21.923 -36.404 1.00 146.04 157 GLY C N 1
ATOM 7028 C CA . GLY E 1 157 ? 58.981 21.375 -37.264 1.00 143.52 157 GLY C CA 1
ATOM 7029 C C . GLY E 1 157 ? 59.396 19.996 -36.793 1.00 141.74 157 GLY C C 1
ATOM 7030 O O . GLY E 1 157 ? 60.582 19.672 -36.727 1.00 140.84 157 GLY C O 1
ATOM 7031 N N . GLU E 1 158 ? 58.397 19.183 -36.466 1.00 140.41 158 GLU C N 1
ATOM 7032 C CA . GLU E 1 158 ? 58.608 17.828 -35.968 1.00 137.99 158 GLU C CA 1
ATOM 7033 C C . GLU E 1 158 ? 57.647 16.835 -36.638 1.00 135.60 158 GLU C C 1
ATOM 7034 O O . GLU E 1 158 ? 56.450 16.802 -36.339 1.00 134.78 158 GLU C O 1
ATOM 7040 N N . THR E 1 159 ? 58.194 16.034 -37.549 1.00 132.60 159 THR C N 1
ATOM 7041 C CA . THR E 1 159 ? 57.438 15.036 -38.301 1.00 129.47 159 THR C CA 1
ATOM 7042 C C . THR E 1 159 ? 57.032 13.799 -37.485 1.00 127.09 159 THR C C 1
ATOM 7043 O O . THR E 1 159 ? 57.872 13.157 -36.846 1.00 126.83 159 THR C O 1
ATOM 7047 N N . PHE E 1 160 ? 55.740 13.473 -37.520 1.00 123.72 160 PHE C N 1
ATOM 7048 C CA . PHE E 1 160 ? 55.198 12.314 -36.816 1.00 119.66 160 PHE C CA 1
ATOM 7049 C C . PHE E 1 160 ? 55.203 11.116 -37.747 1.00 117.95 160 PHE C C 1
ATOM 7050 O O . PHE E 1 160 ? 54.580 11.148 -38.806 1.00 117.40 160 PHE C O 1
ATOM 7058 N N . ASP E 1 161 ? 55.913 10.065 -37.343 1.00 116.46 161 ASP C N 1
ATOM 7059 C CA . ASP E 1 161 ? 56.029 8.845 -38.145 1.00 115.12 161 ASP C CA 1
ATOM 7060 C C . ASP E 1 161 ? 54.785 7.988 -38.131 1.00 113.38 161 ASP C C 1
ATOM 7061 O O . ASP E 1 161 ? 54.472 7.329 -39.123 1.00 113.15 161 ASP C O 1
ATOM 7066 N N . THR E 1 162 ? 54.094 7.970 -36.996 1.00 111.29 162 THR C N 1
ATOM 7067 C CA . THR E 1 162 ? 52.873 7.191 -36.866 1.00 108.70 162 THR C CA 1
ATOM 7068 C C . THR E 1 162 ? 51.877 7.857 -35.936 1.00 106.81 162 THR C C 1
ATOM 7069 O O . THR E 1 162 ? 52.236 8.362 -34.868 1.00 106.38 162 THR C O 1
ATOM 7073 N N . VAL E 1 163 ? 50.623 7.862 -36.374 1.00 104.49 163 VAL C N 1
ATOM 7074 C CA . VAL E 1 163 ? 49.544 8.448 -35.604 1.00 103.32 163 VAL C CA 1
ATOM 7075 C C . VAL E 1 163 ? 48.504 7.390 -35.266 1.00 102.56 163 VAL C C 1
ATOM 7076 O O . VAL E 1 163 ? 48.157 6.547 -36.099 1.00 103.19 163 VAL C O 1
ATOM 7080 N N . ILE E 1 164 ? 48.018 7.449 -34.030 1.00 100.63 164 ILE C N 1
ATOM 7081 C CA . ILE E 1 164 ? 47.031 6.510 -33.516 1.00 98.32 164 ILE C CA 1
ATOM 7082 C C . ILE E 1 164 ? 45.719 7.255 -33.327 1.00 97.39 164 ILE C C 1
ATOM 7083 O O . ILE E 1 164 ? 45.684 8.294 -32.673 1.00 97.32 164 ILE C O 1
ATOM 7088 N N . PHE E 1 165 ? 44.641 6.728 -33.892 1.00 96.27 165 PHE C N 1
ATOM 7089 C CA . PHE E 1 165 ? 43.353 7.379 -33.767 1.00 96.78 165 PHE C CA 1
ATOM 7090 C C . PHE E 1 165 ? 42.410 6.748 -32.777 1.00 96.89 165 PHE C C 1
ATOM 7091 O O . PHE E 1 165 ? 42.020 5.595 -32.922 1.00 97.13 165 PHE C O 1
ATOM 7099 N N . ASP E 1 166 ? 42.030 7.527 -31.775 1.00 97.38 166 ASP C N 1
ATOM 7100 C CA . ASP E 1 166 ? 41.093 7.083 -30.764 1.00 98.35 166 ASP C CA 1
ATOM 7101 C C . ASP E 1 166 ? 39.720 7.336 -31.387 1.00 99.19 166 ASP C C 1
ATOM 7102 O O . ASP E 1 166 ? 38.990 8.223 -30.952 1.00 99.59 166 ASP C O 1
ATOM 7107 N N . THR E 1 167 ? 39.383 6.565 -32.420 1.00 100.41 167 THR C N 1
ATOM 7108 C CA . THR E 1 167 ? 38.109 6.721 -33.134 1.00 100.89 167 THR C CA 1
ATOM 7109 C C . THR E 1 167 ? 37.000 7.125 -32.190 1.00 101.62 167 THR C C 1
ATOM 7110 O O . THR E 1 167 ? 36.923 6.626 -31.078 1.00 101.63 167 THR C O 1
ATOM 7114 N N . ALA E 1 168 ? 36.134 8.021 -32.644 1.00 103.63 168 ALA C N 1
ATOM 7115 C CA . ALA E 1 168 ? 35.025 8.494 -31.825 1.00 106.05 168 ALA C CA 1
ATOM 7116 C C . ALA E 1 168 ? 34.073 7.362 -31.444 1.00 107.42 168 ALA C C 1
ATOM 7117 O O . ALA E 1 168 ? 33.805 6.459 -32.246 1.00 106.61 168 ALA C O 1
ATOM 7119 N N . PRO E 1 169 ? 33.531 7.415 -30.213 1.00 109.11 169 PRO C N 1
ATOM 7120 C CA . PRO E 1 169 ? 32.604 6.416 -29.669 1.00 110.77 169 PRO C CA 1
ATOM 7121 C C . PRO E 1 169 ? 31.344 6.133 -30.498 1.00 112.56 169 PRO C C 1
ATOM 7122 O O . PRO E 1 169 ? 31.019 4.973 -30.777 1.00 112.62 169 PRO C O 1
ATOM 7126 N N . THR E 1 170 ? 30.635 7.194 -30.883 1.00 114.39 170 THR C N 1
ATOM 7127 C CA . THR E 1 170 ? 29.402 7.053 -31.666 1.00 115.19 170 THR C CA 1
ATOM 7128 C C . THR E 1 170 ? 29.492 7.708 -33.033 1.00 115.47 170 THR C C 1
ATOM 7129 O O . THR E 1 170 ? 30.188 8.708 -33.221 1.00 115.67 170 THR C O 1
ATOM 7133 N N . GLY E 1 171 ? 28.751 7.148 -33.979 1.00 115.39 171 GLY C N 1
ATOM 7134 C CA . GLY E 1 171 ? 28.771 7.673 -35.327 1.00 114.73 171 GLY C CA 1
ATOM 7135 C C . GLY E 1 171 ? 29.837 6.918 -36.089 1.00 114.16 171 GLY C C 1
ATOM 7136 O O . GLY E 1 171 ? 30.760 6.370 -35.478 1.00 113.72 171 GLY C O 1
ATOM 7137 N N . HIS E 1 172 ? 29.722 6.893 -37.414 1.00 113.53 172 HIS C N 1
ATOM 7138 C CA . HIS E 1 172 ? 30.673 6.176 -38.252 1.00 113.15 172 HIS C CA 1
ATOM 7139 C C . HIS E 1 172 ? 31.796 7.086 -38.746 1.00 112.97 172 HIS C C 1
ATOM 7140 O O . HIS E 1 172 ? 32.065 7.172 -39.940 1.00 112.67 172 HIS C O 1
ATOM 7147 N N . THR E 1 173 ? 32.450 7.744 -37.791 1.00 113.16 173 THR C N 1
ATOM 7148 C CA . THR E 1 173 ? 33.549 8.667 -38.044 1.00 113.26 173 THR C CA 1
ATOM 7149 C C . THR E 1 173 ? 34.286 8.501 -39.369 1.00 112.27 173 THR C C 1
ATOM 7150 O O . THR E 1 173 ? 34.456 9.485 -40.085 1.00 112.23 173 THR C O 1
ATOM 7154 N N . LEU E 1 174 ? 34.730 7.294 -39.713 1.00 111.47 174 LEU C N 1
ATOM 7155 C CA . LEU E 1 174 ? 35.430 7.139 -40.989 1.00 111.56 174 LEU C CA 1
ATOM 7156 C C . LEU E 1 174 ? 34.659 6.351 -42.041 1.00 111.97 174 LEU C C 1
ATOM 7157 O O . LEU E 1 174 ? 35.085 5.289 -42.492 1.00 111.38 174 LEU C O 1
ATOM 7162 N N . ARG E 1 175 ? 33.522 6.910 -42.439 1.00 112.80 175 ARG C N 1
ATOM 7163 C CA . ARG E 1 175 ? 32.669 6.310 -43.452 1.00 113.38 175 ARG C CA 1
ATOM 7164 C C . ARG E 1 175 ? 32.985 6.936 -44.814 1.00 114.03 175 ARG C C 1
ATOM 7165 O O . ARG E 1 175 ? 32.661 6.370 -45.860 1.00 115.21 175 ARG C O 1
ATOM 7173 N N . PHE E 1 176 ? 33.629 8.100 -44.791 1.00 113.47 176 PHE C N 1
ATOM 7174 C CA . PHE E 1 176 ? 33.976 8.811 -46.007 1.00 113.42 176 PHE C CA 1
ATOM 7175 C C . PHE E 1 176 ? 34.740 7.972 -47.024 1.00 114.59 176 PHE C C 1
ATOM 7176 O O . PHE E 1 176 ? 34.875 8.364 -48.173 1.00 115.79 176 PHE C O 1
ATOM 7184 N N . LEU E 1 177 ? 35.238 6.817 -46.612 1.00 115.73 177 LEU C N 1
ATOM 7185 C CA . LEU E 1 177 ? 35.968 5.960 -47.535 1.00 117.30 177 LEU C CA 1
ATOM 7186 C C . LEU E 1 177 ? 35.084 5.462 -48.684 1.00 118.00 177 LEU C C 1
ATOM 7187 O O . LEU E 1 177 ? 35.584 4.915 -49.667 1.00 117.41 177 LEU C O 1
ATOM 7192 N N . GLN E 1 178 ? 33.773 5.648 -48.554 1.00 119.29 178 GLN C N 1
ATOM 7193 C CA . GLN E 1 178 ? 32.827 5.235 -49.591 1.00 120.72 178 GLN C CA 1
ATOM 7194 C C . GLN E 1 178 ? 32.484 6.424 -50.483 1.00 121.67 178 GLN C C 1
ATOM 7195 O O . GLN E 1 178 ? 31.990 6.247 -51.599 1.00 122.25 178 GLN C O 1
ATOM 7201 N N . LEU E 1 179 ? 32.742 7.629 -49.973 1.00 121.91 179 LEU C N 1
ATOM 7202 C CA . LEU E 1 179 ? 32.453 8.874 -50.688 1.00 122.00 179 LEU C CA 1
ATOM 7203 C C . LEU E 1 179 ? 32.835 8.812 -52.165 1.00 123.20 179 LEU C C 1
ATOM 7204 O O . LEU E 1 179 ? 32.027 9.146 -53.029 1.00 123.13 179 LEU C O 1
ATOM 7209 N N . PRO E 1 180 ? 34.073 8.394 -52.477 1.00 124.40 180 PRO C N 1
ATOM 7210 C CA . PRO E 1 180 ? 34.497 8.301 -53.874 1.00 125.75 180 PRO C CA 1
ATOM 7211 C C . PRO E 1 180 ? 33.522 7.534 -54.774 1.00 126.83 180 PRO C C 1
ATOM 7212 O O . PRO E 1 180 ? 32.850 8.136 -55.607 1.00 127.24 180 PRO C O 1
ATOM 7216 N N . ASN E 1 181 ? 33.431 6.215 -54.623 1.00 127.38 181 ASN C N 1
ATOM 7217 C CA . ASN E 1 181 ? 32.529 5.449 -55.480 1.00 128.02 181 ASN C CA 1
ATOM 7218 C C . ASN E 1 181 ? 31.036 5.734 -55.242 1.00 128.68 181 ASN C C 1
ATOM 7219 O O . ASN E 1 181 ? 30.181 4.867 -55.424 1.00 128.38 181 ASN C O 1
ATOM 7224 N N . THR E 1 182 ? 30.739 6.960 -54.825 1.00 129.80 182 THR C N 1
ATOM 7225 C CA . THR E 1 182 ? 29.370 7.418 -54.602 1.00 131.86 182 THR C CA 1
ATOM 7226 C C . THR E 1 182 ? 29.276 8.761 -55.302 1.00 133.24 182 THR C C 1
ATOM 7227 O O . THR E 1 182 ? 28.301 9.041 -56.003 1.00 133.49 182 THR C O 1
ATOM 7231 N N . LEU E 1 183 ? 30.291 9.600 -55.101 1.00 134.72 183 LEU C N 1
ATOM 7232 C CA . LEU E 1 183 ? 30.335 10.886 -55.785 1.00 136.13 183 LEU C CA 1
ATOM 7233 C C . LEU E 1 183 ? 30.455 10.481 -57.248 1.00 137.45 183 LEU C C 1
ATOM 7234 O O . LEU E 1 183 ? 29.734 10.985 -58.107 1.00 138.24 183 LEU C O 1
ATOM 7239 N N . SER E 1 184 ? 31.373 9.552 -57.512 1.00 138.34 184 SER C N 1
ATOM 7240 C CA . SER E 1 184 ? 31.609 9.049 -58.858 1.00 138.90 184 SER C CA 1
ATOM 7241 C C . SER E 1 184 ? 30.275 8.934 -59.581 1.00 139.67 184 SER C C 1
ATOM 7242 O O . SER E 1 184 ? 30.021 9.665 -60.532 1.00 140.11 184 SER C O 1
ATOM 7245 N N . LYS E 1 185 ? 29.408 8.044 -59.113 1.00 140.48 185 LYS C N 1
ATOM 7246 C CA . LYS E 1 185 ? 28.112 7.866 -59.751 1.00 141.75 185 LYS C CA 1
ATOM 7247 C C . LYS E 1 185 ? 27.208 9.098 -59.747 1.00 142.26 185 LYS C C 1
ATOM 7248 O O . LYS E 1 185 ? 26.176 9.111 -60.416 1.00 142.58 185 LYS C O 1
ATOM 7254 N N . LEU E 1 186 ? 27.586 10.131 -59.004 1.00 142.74 186 LEU C N 1
ATOM 7255 C CA . LEU E 1 186 ? 26.803 11.362 -58.993 1.00 143.50 186 LEU C CA 1
ATOM 7256 C C . LEU E 1 186 ? 27.344 12.318 -60.050 1.00 144.08 186 LEU C C 1
ATOM 7257 O O . LEU E 1 186 ? 26.586 13.062 -60.664 1.00 144.60 186 LEU C O 1
ATOM 7262 N N . LEU E 1 187 ? 28.660 12.304 -60.249 1.00 144.61 187 LEU C N 1
ATOM 7263 C CA . LEU E 1 187 ? 29.289 13.156 -61.255 1.00 144.81 187 LEU C CA 1
ATOM 7264 C C . LEU E 1 187 ? 29.213 12.438 -62.601 1.00 145.73 187 LEU C C 1
ATOM 7265 O O . LEU E 1 187 ? 29.704 12.926 -63.622 1.00 145.56 187 LEU C O 1
ATOM 7270 N N . GLU E 1 188 ? 28.595 11.261 -62.573 1.00 146.74 188 GLU C N 1
ATOM 7271 C CA . GLU E 1 188 ? 28.384 10.454 -63.764 1.00 147.65 188 GLU C CA 1
ATOM 7272 C C . GLU E 1 188 ? 26.981 10.829 -64.211 1.00 147.76 188 GLU C C 1
ATOM 7273 O O . GLU E 1 188 ? 26.638 10.715 -65.383 1.00 147.99 188 GLU C O 1
ATOM 7279 N N . LYS E 1 189 ? 26.174 11.273 -63.250 1.00 148.05 189 LYS C N 1
ATOM 7280 C CA . LYS E 1 189 ? 24.799 11.681 -63.513 1.00 148.80 189 LYS C CA 1
ATOM 7281 C C . LYS E 1 189 ? 24.755 13.159 -63.900 1.00 149.56 189 LYS C C 1
ATOM 7282 O O . LYS E 1 189 ? 24.243 13.510 -64.966 1.00 150.17 189 LYS C O 1
ATOM 7284 N N . PHE E 1 190 ? 25.287 14.024 -63.037 1.00 149.91 190 PHE C N 1
ATOM 7285 C CA . PHE E 1 190 ? 25.318 15.457 -63.316 1.00 149.85 190 PHE C CA 1
ATOM 7286 C C . PHE E 1 190 ? 26.338 15.713 -64.426 1.00 150.35 190 PHE C C 1
ATOM 7287 O O . PHE E 1 190 ? 26.758 16.850 -64.656 1.00 150.22 190 PHE C O 1
ATOM 7289 N N . GLY E 1 191 ? 26.729 14.637 -65.106 1.00 150.82 191 GLY C N 1
ATOM 7290 C CA . GLY E 1 191 ? 27.689 14.723 -66.193 1.00 151.44 191 GLY C CA 1
ATOM 7291 C C . GLY E 1 191 ? 27.154 14.130 -67.489 1.00 152.00 191 GLY C C 1
ATOM 7292 O O . GLY E 1 191 ? 27.457 14.621 -68.580 1.00 151.76 191 GLY C O 1
ATOM 7293 N N . GLU E 1 192 ? 26.365 13.064 -67.375 1.00 152.55 192 GLU C N 1
ATOM 7294 C CA . GLU E 1 192 ? 25.780 12.422 -68.548 1.00 152.79 192 GLU C CA 1
ATOM 7295 C C . GLU E 1 192 ? 24.596 13.261 -69.020 1.00 153.15 192 GLU C C 1
ATOM 7296 O O . GLU E 1 192 ? 24.297 13.313 -70.214 1.00 153.16 192 GLU C O 1
ATOM 7298 N N . ILE E 1 193 ? 23.932 13.922 -68.074 1.00 153.46 193 ILE C N 1
ATOM 7299 C CA . ILE E 1 193 ? 22.787 14.771 -68.384 1.00 153.91 193 ILE C CA 1
ATOM 7300 C C . ILE E 1 193 ? 23.243 16.166 -68.822 1.00 154.47 193 ILE C C 1
ATOM 7301 O O . ILE E 1 193 ? 22.421 17.004 -69.192 1.00 154.33 193 ILE C O 1
ATOM 7303 N N . THR E 1 194 ? 24.554 16.407 -68.778 1.00 155.31 194 THR C N 1
ATOM 7304 C CA . THR E 1 194 ? 25.123 17.698 -69.182 1.00 155.97 194 THR C CA 1
ATOM 7305 C C . THR E 1 194 ? 25.998 17.561 -70.438 1.00 156.34 194 THR C C 1
ATOM 7306 O O . THR E 1 194 ? 26.423 18.564 -71.022 1.00 155.98 194 THR C O 1
ATOM 7308 N N . ASN E 1 195 ? 26.268 16.320 -70.844 1.00 156.77 195 ASN C N 1
ATOM 7309 C CA . ASN E 1 195 ? 27.064 16.058 -72.041 1.00 156.95 195 ASN C CA 1
ATOM 7310 C C . ASN E 1 195 ? 26.169 16.293 -73.253 1.00 157.14 195 ASN C C 1
ATOM 7311 O O . ASN E 1 195 ? 26.649 16.376 -74.383 1.00 157.32 195 ASN C O 1
ATOM 7313 N N . LYS E 1 196 ? 24.862 16.395 -73.000 1.00 157.16 196 LYS C N 1
ATOM 7314 C CA . LYS E 1 196 ? 23.870 16.639 -74.047 1.00 156.61 196 LYS C CA 1
ATOM 7315 C C . LYS E 1 196 ? 23.259 18.025 -73.864 1.00 156.93 196 LYS C C 1
ATOM 7316 O O . LYS E 1 196 ? 22.642 18.318 -72.839 1.00 156.42 196 LYS C O 1
ATOM 7322 N N . LEU E 1 197 ? 23.432 18.865 -74.879 1.00 157.79 197 LEU C N 1
ATOM 7323 C CA . LEU E 1 197 ? 22.950 20.245 -74.858 1.00 159.15 197 LEU C CA 1
ATOM 7324 C C . LEU E 1 197 ? 23.720 20.963 -73.766 1.00 160.08 197 LEU C C 1
ATOM 7325 O O . LEU E 1 197 ? 23.157 21.725 -72.971 1.00 159.89 197 LEU C O 1
ATOM 7330 N N . GLY E 1 198 ? 25.022 20.693 -73.736 1.00 161.11 198 GLY C N 1
ATOM 7331 C CA . GLY E 1 198 ? 25.901 21.299 -72.755 1.00 161.92 198 GLY C CA 1
ATOM 7332 C C . GLY E 1 198 ? 26.543 22.580 -73.254 1.00 162.24 198 GLY C C 1
ATOM 7333 O O . GLY E 1 198 ? 26.571 23.579 -72.534 1.00 162.29 198 GLY C O 1
ATOM 7334 N N . PRO E 1 199 ? 27.069 22.591 -74.489 1.00 162.16 199 PRO C N 1
ATOM 7335 C CA . PRO E 1 199 ? 27.691 23.825 -74.971 1.00 162.61 199 PRO C CA 1
ATOM 7336 C C . PRO E 1 199 ? 26.939 25.105 -74.578 1.00 163.41 199 PRO C C 1
ATOM 7337 O O . PRO E 1 199 ? 27.513 25.994 -73.944 1.00 163.03 199 PRO C O 1
ATOM 7341 N N . MET E 1 200 ? 25.653 25.178 -74.922 1.00 164.40 200 MET C N 1
ATOM 7342 C CA . MET E 1 200 ? 24.847 26.367 -74.636 1.00 165.83 200 MET C CA 1
ATOM 7343 C C . MET E 1 200 ? 24.108 26.382 -73.293 1.00 166.63 200 MET C C 1
ATOM 7344 O O . MET E 1 200 ? 24.508 27.100 -72.372 1.00 166.66 200 MET C O 1
ATOM 7349 N N . LEU E 1 201 ? 23.034 25.606 -73.175 1.00 167.28 201 LEU C N 1
ATOM 7350 C CA . LEU E 1 201 ? 22.254 25.584 -71.935 1.00 167.96 201 LEU C CA 1
ATOM 7351 C C . LEU E 1 201 ? 23.032 25.222 -70.664 1.00 168.46 201 LEU C C 1
ATOM 7352 O O . LEU E 1 201 ? 22.737 25.740 -69.583 1.00 168.18 201 LEU C O 1
ATOM 7357 N N . ASN E 1 202 ? 24.017 24.341 -70.784 1.00 169.03 202 ASN C N 1
ATOM 7358 C CA . ASN E 1 202 ? 24.824 23.951 -69.628 1.00 169.49 202 ASN C CA 1
ATOM 7359 C C . ASN E 1 202 ? 25.569 25.198 -69.147 1.00 170.65 202 ASN C C 1
ATOM 7360 O O . ASN E 1 202 ? 25.933 25.315 -67.974 1.00 170.66 202 ASN C O 1
ATOM 7365 N N . SER E 1 203 ? 25.787 26.120 -70.082 1.00 171.77 203 SER C N 1
ATOM 7366 C CA . SER E 1 203 ? 26.482 27.371 -69.807 1.00 173.07 203 SER C CA 1
ATOM 7367 C C . SER E 1 203 ? 25.657 28.430 -69.060 1.00 173.60 203 SER C C 1
ATOM 7368 O O . SER E 1 203 ? 26.177 29.113 -68.177 1.00 173.88 203 SER C O 1
ATOM 7371 N N . PHE E 1 204 ? 24.378 28.533 -69.387 1.00 175.22 204 PHE C N 1
ATOM 7372 C CA . PHE E 1 204 ? 23.525 29.535 -68.771 1.00 176.18 204 PHE C CA 1
ATOM 7373 C C . PHE E 1 204 ? 22.873 29.206 -67.440 1.00 176.68 204 PHE C C 1
ATOM 7374 O O . PHE E 1 204 ? 22.257 30.076 -66.815 1.00 176.92 204 PHE C O 1
ATOM 7382 N N . MET E 1 205 ? 23.025 27.970 -66.987 1.00 176.35 205 MET C N 1
ATOM 7383 C CA . MET E 1 205 ? 22.399 27.578 -65.736 1.00 176.27 205 MET C CA 1
ATOM 7384 C C . MET E 1 205 ? 23.279 27.743 -64.504 1.00 175.91 205 MET C C 1
ATOM 7385 O O . MET E 1 205 ? 24.392 27.215 -64.449 1.00 175.73 205 MET C O 1
ATOM 7390 N N . GLY E 1 206 ? 22.767 28.500 -63.534 1.00 175.93 206 GLY C N 1
ATOM 7391 C CA . GLY E 1 206 ? 23.488 28.737 -62.294 1.00 176.24 206 GLY C CA 1
ATOM 7392 C C . GLY E 1 206 ? 24.760 29.538 -62.415 1.00 176.57 206 GLY C C 1
ATOM 7393 O O . GLY E 1 206 ? 25.764 29.023 -62.908 1.00 176.74 206 GLY C O 1
ATOM 7394 N N . ALA E 1 207 ? 24.731 30.790 -61.961 1.00 176.09 207 ALA C N 1
ATOM 7395 C CA . ALA E 1 207 ? 25.907 31.664 -62.029 1.00 175.63 207 ALA C CA 1
ATOM 7396 C C . ALA E 1 207 ? 27.021 31.230 -61.057 1.00 175.13 207 ALA C C 1
ATOM 7397 O O . ALA E 1 207 ? 28.050 30.691 -61.480 1.00 175.21 207 ALA C O 1
ATOM 7399 N N . GLY E 1 208 ? 26.817 31.467 -59.762 1.00 174.08 208 GLY C N 1
ATOM 7400 C CA . GLY E 1 208 ? 27.815 31.083 -58.776 1.00 172.21 208 GLY C CA 1
ATOM 7401 C C . GLY E 1 208 ? 27.691 29.626 -58.357 1.00 171.04 208 GLY C C 1
ATOM 7402 O O . GLY E 1 208 ? 28.498 29.131 -57.569 1.00 170.97 208 GLY C O 1
ATOM 7403 N N . ASN E 1 209 ? 26.677 28.944 -58.891 1.00 169.63 209 ASN C N 1
ATOM 7404 C CA . ASN E 1 209 ? 26.417 27.538 -58.586 1.00 167.46 209 ASN C CA 1
ATOM 7405 C C . ASN E 1 209 ? 27.307 26.573 -59.354 1.00 166.58 209 ASN C C 1
ATOM 7406 O O . ASN E 1 209 ? 27.714 25.546 -58.816 1.00 166.34 209 ASN C O 1
ATOM 7411 N N . VAL E 1 210 ? 27.594 26.884 -60.614 1.00 165.64 210 VAL C N 1
ATOM 7412 C CA . VAL E 1 210 ? 28.455 26.018 -61.415 1.00 164.91 210 VAL C CA 1
ATOM 7413 C C . VAL E 1 210 ? 29.780 25.882 -60.667 1.00 164.04 210 VAL C C 1
ATOM 7414 O O . VAL E 1 210 ? 30.602 25.013 -60.969 1.00 163.80 210 VAL C O 1
ATOM 7418 N N . ASP E 1 211 ? 29.964 26.753 -59.680 1.00 163.09 211 ASP C N 1
ATOM 7419 C CA . ASP E 1 211 ? 31.155 26.763 -58.838 1.00 162.34 211 ASP C CA 1
ATOM 7420 C C . ASP E 1 211 ? 31.085 25.582 -57.864 1.00 161.22 211 ASP C C 1
ATOM 7421 O O . ASP E 1 211 ? 32.065 24.862 -57.662 1.00 160.61 211 ASP C O 1
ATOM 7426 N N . ILE E 1 212 ? 29.906 25.388 -57.276 1.00 160.07 212 ILE C N 1
ATOM 7427 C CA . ILE E 1 212 ? 29.676 24.313 -56.315 1.00 158.44 212 ILE C CA 1
ATOM 7428 C C . ILE E 1 212 ? 29.594 22.938 -56.999 1.00 157.04 212 ILE C C 1
ATOM 7429 O O . ILE E 1 212 ? 29.994 21.928 -56.419 1.00 157.22 212 ILE C O 1
ATOM 7434 N N . SER E 1 213 ? 29.083 22.913 -58.231 1.00 154.91 213 SER C N 1
ATOM 7435 C CA . SER E 1 213 ? 28.919 21.679 -59.007 1.00 152.39 213 SER C CA 1
ATOM 7436 C C . SER E 1 213 ? 30.214 20.947 -59.380 1.00 150.49 213 SER C C 1
ATOM 7437 O O . SER E 1 213 ? 30.282 19.715 -59.312 1.00 149.84 213 SER C O 1
ATOM 7440 N N . GLY E 1 214 ? 31.231 21.698 -59.790 1.00 148.20 214 GLY C N 1
ATOM 7441 C CA . GLY E 1 214 ? 32.490 21.081 -60.162 1.00 145.42 214 GLY C CA 1
ATOM 7442 C C . GLY E 1 214 ? 33.434 20.954 -58.982 1.00 143.88 214 GLY C C 1
ATOM 7443 O O . GLY E 1 214 ? 34.394 20.179 -59.028 1.00 143.01 214 GLY C O 1
ATOM 7444 N N . LYS E 1 215 ? 33.157 21.718 -57.923 1.00 142.55 215 LYS C N 1
ATOM 7445 C CA . LYS E 1 215 ? 33.978 21.711 -56.711 1.00 141.00 215 LYS C CA 1
ATOM 7446 C C . LYS E 1 215 ? 33.823 20.425 -55.907 1.00 140.07 215 LYS C C 1
ATOM 7447 O O . LYS E 1 215 ? 34.771 19.974 -55.263 1.00 139.64 215 LYS C O 1
ATOM 7453 N N . LEU E 1 216 ? 32.623 19.852 -55.926 1.00 138.81 216 LEU C N 1
ATOM 7454 C CA . LEU E 1 216 ? 32.391 18.598 -55.233 1.00 137.17 216 LEU C CA 1
ATOM 7455 C C . LEU E 1 216 ? 33.040 17.532 -56.090 1.00 136.20 216 LEU C C 1
ATOM 7456 O O . LEU E 1 216 ? 32.415 16.546 -56.468 1.00 135.94 216 LEU C O 1
ATOM 7461 N N . ASN E 1 217 ? 34.297 17.785 -56.431 1.00 135.56 217 ASN C N 1
ATOM 7462 C CA . ASN E 1 217 ? 35.126 16.879 -57.212 1.00 135.12 217 ASN C CA 1
ATOM 7463 C C . ASN E 1 217 ? 36.531 17.085 -56.671 1.00 134.99 217 ASN C C 1
ATOM 7464 O O . ASN E 1 217 ? 37.446 16.304 -56.944 1.00 134.76 217 ASN C O 1
ATOM 7469 N N . GLU E 1 218 ? 36.688 18.161 -55.902 1.00 134.72 218 GLU C N 1
ATOM 7470 C CA . GLU E 1 218 ? 37.966 18.478 -55.272 1.00 133.72 218 GLU C CA 1
ATOM 7471 C C . GLU E 1 218 ? 38.015 17.605 -54.017 1.00 131.66 218 GLU C C 1
ATOM 7472 O O . GLU E 1 218 ? 39.012 17.563 -53.298 1.00 131.85 218 GLU C O 1
ATOM 7478 N N . LEU E 1 219 ? 36.905 16.912 -53.781 1.00 128.69 219 LEU C N 1
ATOM 7479 C C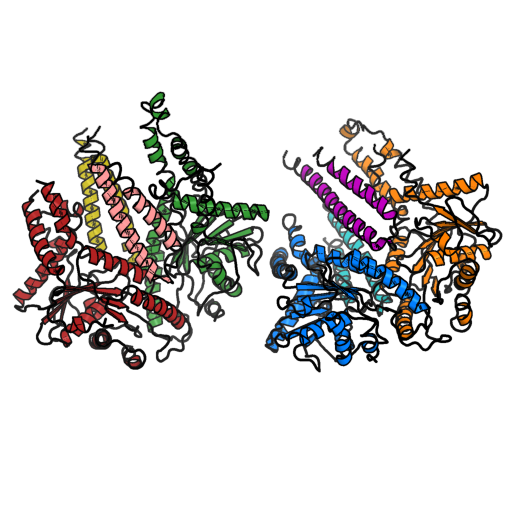A . LEU E 1 219 ? 36.757 16.003 -52.662 1.00 125.01 219 LEU C CA 1
ATOM 7480 C C . LEU E 1 219 ? 37.194 14.644 -53.181 1.00 123.62 219 LEU C C 1
ATOM 7481 O O . LEU E 1 219 ? 38.199 14.106 -52.728 1.00 122.30 219 LEU C O 1
ATOM 7486 N N . LYS E 1 220 ? 36.454 14.106 -54.155 1.00 122.95 220 LYS C N 1
ATOM 7487 C CA . LYS E 1 220 ? 36.784 12.804 -54.743 1.00 122.78 220 LYS C CA 1
ATOM 7488 C C . LYS E 1 220 ? 38.240 12.757 -55.216 1.00 123.48 220 LYS C C 1
ATOM 7489 O O . LYS E 1 220 ? 38.738 11.718 -55.669 1.00 122.60 220 LYS C O 1
ATOM 7495 N N . ALA E 1 221 ? 38.909 13.902 -55.115 1.00 124.72 221 ALA C N 1
ATOM 7496 C CA . ALA E 1 221 ? 40.311 14.027 -55.491 1.00 125.39 221 ALA C CA 1
ATOM 7497 C C . ALA E 1 221 ? 41.098 13.872 -54.198 1.00 125.86 221 ALA C C 1
ATOM 7498 O O . ALA E 1 221 ? 42.013 13.057 -54.121 1.00 126.04 221 ALA C O 1
ATOM 7500 N N . ASN E 1 222 ? 40.716 14.649 -53.181 1.00 126.62 222 ASN C N 1
ATOM 7501 C CA . ASN E 1 222 ? 41.361 14.611 -51.862 1.00 127.15 222 ASN C CA 1
ATOM 7502 C C . ASN E 1 222 ? 40.981 13.337 -51.106 1.00 126.70 222 ASN C C 1
ATOM 7503 O O . ASN E 1 222 ? 41.834 12.493 -50.812 1.00 126.96 222 ASN C O 1
ATOM 7508 N N . VAL E 1 223 ? 39.699 13.217 -50.774 1.00 125.19 223 VAL C N 1
ATOM 7509 C CA . VAL E 1 223 ? 39.204 12.047 -50.066 1.00 123.44 223 VAL C CA 1
ATOM 7510 C C . VAL E 1 223 ? 39.371 10.822 -50.969 1.00 122.75 223 VAL C C 1
ATOM 7511 O O . VAL E 1 223 ? 38.463 10.013 -51.116 1.00 122.01 223 VAL C O 1
ATOM 7515 N N . GLU E 1 224 ? 40.543 10.707 -51.586 1.00 122.60 224 GLU C N 1
ATOM 7516 C CA . GLU E 1 224 ? 40.849 9.583 -52.456 1.00 124.14 224 GLU C CA 1
ATOM 7517 C C . GLU E 1 224 ? 42.335 9.247 -52.381 1.00 124.55 224 GLU C C 1
ATOM 7518 O O . GLU E 1 224 ? 42.727 8.096 -52.602 1.00 124.51 224 GLU C O 1
ATOM 7524 N N . THR E 1 225 ? 43.169 10.249 -52.089 1.00 125.05 225 THR C N 1
ATOM 7525 C CA . THR E 1 225 ? 44.609 10.002 -51.930 1.00 125.35 225 THR C CA 1
ATOM 7526 C C . THR E 1 225 ? 44.745 9.547 -50.475 1.00 124.44 225 THR C C 1
ATOM 7527 O O . THR E 1 225 ? 45.775 8.997 -50.070 1.00 124.51 225 THR C O 1
ATOM 7531 N N . ILE E 1 226 ? 43.683 9.797 -49.705 1.00 122.69 226 ILE C N 1
ATOM 7532 C CA . ILE E 1 226 ? 43.597 9.402 -48.301 1.00 120.21 226 ILE C CA 1
ATOM 7533 C C . ILE E 1 226 ? 43.223 7.926 -48.316 1.00 119.50 226 ILE C C 1
ATOM 7534 O O . ILE E 1 226 ? 43.879 7.098 -47.688 1.00 119.50 226 ILE C O 1
ATOM 7539 N N . ARG E 1 227 ? 42.165 7.612 -49.056 1.00 118.52 227 ARG C N 1
ATOM 7540 C CA . ARG E 1 227 ? 41.685 6.245 -49.182 1.00 117.88 227 ARG C CA 1
ATOM 7541 C C . ARG E 1 227 ? 42.688 5.374 -49.932 1.00 117.96 227 ARG C C 1
ATOM 7542 O O . ARG E 1 227 ? 42.369 4.264 -50.346 1.00 118.29 227 ARG C O 1
ATOM 7550 N N . GLN E 1 228 ? 43.899 5.878 -50.121 1.00 118.10 228 GLN C N 1
ATOM 7551 C CA . GLN E 1 228 ? 44.931 5.102 -50.802 1.00 118.99 228 GLN C CA 1
ATOM 7552 C C . GLN E 1 228 ? 46.016 4.871 -49.755 1.00 118.04 228 GLN C C 1
ATOM 7553 O O . GLN E 1 228 ? 47.107 4.363 -50.036 1.00 117.28 228 GLN C O 1
ATOM 7559 N N . GLN E 1 229 ? 45.670 5.272 -48.536 1.00 116.95 229 GLN C N 1
ATOM 7560 C CA . GLN E 1 229 ? 46.519 5.161 -47.361 1.00 115.55 229 GLN C CA 1
ATOM 7561 C C . GLN E 1 229 ? 45.737 4.252 -46.428 1.00 113.59 229 GLN C C 1
ATOM 7562 O O . GLN E 1 229 ? 46.125 3.119 -46.143 1.00 112.62 229 GLN C O 1
ATOM 7568 N N . PHE E 1 230 ? 44.612 4.789 -45.973 1.00 111.65 230 PHE C N 1
ATOM 7569 C CA . PHE E 1 230 ? 43.695 4.101 -45.086 1.00 110.60 230 PHE C CA 1
ATOM 7570 C C . PHE E 1 230 ? 43.110 2.924 -45.826 1.00 111.24 230 PHE C C 1
ATOM 7571 O O . PHE E 1 230 ? 41.916 2.652 -45.728 1.00 110.54 230 PHE C O 1
ATOM 7579 N N . THR E 1 231 ? 43.954 2.237 -46.582 1.00 112.62 231 THR C N 1
ATOM 7580 C CA . THR E 1 231 ? 43.515 1.085 -47.343 1.00 114.49 231 THR C CA 1
ATOM 7581 C C . THR E 1 231 ? 44.691 0.146 -47.535 1.00 115.51 231 THR C C 1
ATOM 7582 O O . THR E 1 231 ? 44.543 -0.941 -48.109 1.00 115.86 231 THR C O 1
ATOM 7586 N N . ASP E 1 232 ? 45.864 0.564 -47.069 1.00 116.12 232 ASP C N 1
ATOM 7587 C CA . ASP E 1 232 ? 47.023 -0.295 -47.219 1.00 117.66 232 ASP C CA 1
ATOM 7588 C C . ASP E 1 232 ? 47.349 -1.115 -45.972 1.00 117.99 232 ASP C C 1
ATOM 7589 O O . ASP E 1 232 ? 47.703 -0.572 -44.915 1.00 118.00 232 ASP C O 1
ATOM 7594 N N . PRO E 1 233 ? 47.235 -2.447 -46.092 1.00 117.57 233 PRO C N 1
ATOM 7595 C CA . PRO E 1 233 ? 47.494 -3.434 -45.045 1.00 117.66 233 PRO C CA 1
ATOM 7596 C C . PRO E 1 233 ? 48.879 -3.276 -44.412 1.00 117.81 233 PRO C C 1
ATOM 7597 O O . PRO E 1 233 ? 49.195 -3.911 -43.398 1.00 118.20 233 PRO C O 1
ATOM 7601 N N . ASP E 1 234 ? 49.699 -2.424 -45.020 1.00 117.44 234 ASP C N 1
ATOM 7602 C CA . ASP E 1 234 ? 51.049 -2.181 -44.535 1.00 116.64 234 ASP C CA 1
ATOM 7603 C C . ASP E 1 234 ? 51.263 -0.732 -44.115 1.00 115.28 234 ASP C C 1
ATOM 7604 O O . ASP E 1 234 ? 52.355 -0.370 -43.665 1.00 115.05 234 ASP C O 1
ATOM 7609 N N . LEU E 1 235 ? 50.242 0.107 -44.280 1.00 113.34 235 LEU C N 1
ATOM 7610 C CA . LEU E 1 235 ? 50.375 1.493 -43.854 1.00 111.64 235 LEU C CA 1
ATOM 7611 C C . LEU E 1 235 ? 49.378 1.833 -42.752 1.00 109.73 235 LEU C C 1
ATOM 7612 O O . LEU E 1 235 ? 49.671 2.648 -41.866 1.00 109.76 235 LEU C O 1
ATOM 7617 N N . THR E 1 236 ? 48.218 1.182 -42.790 1.00 106.83 236 THR C N 1
ATOM 7618 C CA . THR E 1 236 ? 47.177 1.437 -41.806 1.00 103.56 236 THR C CA 1
ATOM 7619 C C . THR E 1 236 ? 46.387 0.175 -41.472 1.00 100.95 236 THR C C 1
ATOM 7620 O O . THR E 1 236 ? 46.178 -0.689 -42.331 1.00 100.64 236 THR C O 1
ATOM 7624 N N . THR E 1 237 ? 45.943 0.086 -40.221 1.00 97.57 237 THR C N 1
ATOM 7625 C CA . THR E 1 237 ? 45.169 -1.051 -39.753 1.00 94.19 237 THR C CA 1
ATOM 7626 C C . THR E 1 237 ? 44.253 -0.581 -38.623 1.00 91.72 237 THR C C 1
ATOM 7627 O O . THR E 1 237 ? 44.468 0.482 -38.042 1.00 90.93 237 THR C O 1
ATOM 7631 N N . PHE E 1 238 ? 43.238 -1.378 -38.318 1.00 89.25 238 PHE C N 1
ATOM 7632 C CA . PHE E 1 238 ? 42.271 -1.048 -37.285 1.00 87.79 238 PHE C CA 1
ATOM 7633 C C . PHE E 1 238 ? 42.309 -2.138 -36.215 1.00 86.28 238 PHE C C 1
ATOM 7634 O O . PHE E 1 238 ? 42.481 -3.319 -36.536 1.00 86.09 238 PHE C O 1
ATOM 7642 N N . VAL E 1 239 ? 42.181 -1.742 -34.948 1.00 84.00 239 VAL C N 1
ATOM 7643 C CA . VAL E 1 239 ? 42.150 -2.705 -33.850 1.00 81.39 239 VAL C CA 1
ATOM 7644 C C . VAL E 1 239 ? 40.851 -2.494 -33.098 1.00 80.62 239 VAL C C 1
ATOM 7645 O O . VAL E 1 239 ? 40.548 -1.383 -32.661 1.00 80.51 239 VAL C O 1
ATOM 7649 N N . CYS E 1 240 ? 40.074 -3.565 -32.977 1.00 80.25 240 CYS C N 1
ATOM 7650 C CA . CYS E 1 240 ? 38.788 -3.492 -32.307 1.00 81.82 240 CYS C CA 1
ATOM 7651 C C . CYS E 1 240 ? 38.886 -3.868 -30.856 1.00 80.50 240 CYS C C 1
ATOM 7652 O O . CYS E 1 240 ? 39.537 -4.839 -30.503 1.00 80.09 240 CYS C O 1
ATOM 7655 N N . VAL E 1 241 ? 38.233 -3.085 -30.016 1.00 80.26 241 VAL C N 1
ATOM 7656 C CA . VAL E 1 241 ? 38.223 -3.344 -28.593 1.00 81.52 241 VAL C CA 1
ATOM 7657 C C . VAL E 1 241 ? 36.834 -3.857 -28.307 1.00 82.44 241 VAL C C 1
ATOM 7658 O O . VAL E 1 241 ? 35.867 -3.350 -28.855 1.00 82.80 241 VAL C O 1
ATOM 7662 N N . CYS E 1 242 ? 36.729 -4.869 -27.459 1.00 83.27 242 CYS C N 1
ATOM 7663 C CA . CYS E 1 242 ? 35.425 -5.407 -27.125 1.00 83.11 242 CYS C CA 1
ATOM 7664 C C . CYS E 1 242 ? 35.516 -6.131 -25.807 1.00 82.42 242 CYS C C 1
ATOM 7665 O O . CYS E 1 242 ? 36.586 -6.586 -25.423 1.00 83.46 242 CYS C O 1
ATOM 7668 N N . ILE E 1 243 ? 34.384 -6.236 -25.130 1.00 80.98 243 ILE C N 1
ATOM 7669 C CA . ILE E 1 243 ? 34.266 -6.919 -23.858 1.00 80.19 243 ILE C CA 1
ATOM 7670 C C . ILE E 1 243 ? 33.738 -8.283 -24.309 1.00 82.36 243 ILE C C 1
ATOM 7671 O O . ILE E 1 243 ? 33.164 -8.374 -25.395 1.00 82.86 243 ILE C O 1
ATOM 7676 N N . SER E 1 244 ? 33.919 -9.337 -23.515 1.00 83.68 244 SER C N 1
ATOM 7677 C CA . SER E 1 244 ? 33.454 -10.667 -23.935 1.00 84.74 244 SER C CA 1
ATOM 7678 C C . SER E 1 244 ? 32.030 -11.052 -23.524 1.00 85.84 244 SER C C 1
ATOM 7679 O O . SER E 1 244 ? 31.829 -11.987 -22.759 1.00 86.05 244 SER C O 1
ATOM 7682 N N . GLU E 1 245 ? 31.045 -10.338 -24.048 1.00 87.01 245 GLU C N 1
ATOM 7683 C CA . GLU E 1 245 ? 29.649 -10.602 -23.736 1.00 88.71 245 GLU C CA 1
ATOM 7684 C C . GLU E 1 245 ? 28.960 -10.581 -25.086 1.00 88.81 245 GLU C C 1
ATOM 7685 O O . GLU E 1 245 ? 29.581 -10.195 -26.073 1.00 90.27 245 GLU C O 1
ATOM 7691 N N . PHE E 1 246 ? 27.698 -10.982 -25.160 1.00 87.63 246 PHE C N 1
ATOM 7692 C CA . PHE E 1 246 ? 27.030 -11.014 -26.452 1.00 87.46 246 PHE C CA 1
ATOM 7693 C C . PHE E 1 246 ? 26.848 -9.676 -27.138 1.00 87.54 246 PHE C C 1
ATOM 7694 O O . PHE E 1 246 ? 27.382 -9.450 -28.220 1.00 86.96 246 PHE C O 1
ATOM 7702 N N . LEU E 1 247 ? 26.081 -8.788 -26.530 1.00 87.48 247 LEU C N 1
ATOM 7703 C CA . LEU E 1 247 ? 25.846 -7.485 -27.139 1.00 88.37 247 LEU C CA 1
ATOM 7704 C C . LEU E 1 247 ? 27.121 -6.813 -27.679 1.00 88.91 247 LEU C C 1
ATOM 7705 O O . LEU E 1 247 ? 27.058 -5.979 -28.580 1.00 89.50 247 LEU C O 1
ATOM 7710 N N . SER E 1 248 ? 28.276 -7.163 -27.132 1.00 88.65 248 SER C N 1
ATOM 7711 C CA . SER E 1 248 ? 29.497 -6.544 -27.601 1.00 88.77 248 SER C CA 1
ATOM 7712 C C . SER E 1 248 ? 30.162 -7.318 -28.724 1.00 88.69 248 SER C C 1
ATOM 7713 O O . SER E 1 248 ? 30.638 -6.731 -29.690 1.00 88.47 248 SER C O 1
ATOM 7716 N N . LEU E 1 249 ? 30.207 -8.636 -28.610 1.00 89.00 249 LEU C N 1
ATOM 7717 C CA . LEU E 1 249 ? 30.810 -9.429 -29.663 1.00 89.51 249 LEU C CA 1
ATOM 7718 C C . LEU E 1 249 ? 30.023 -9.215 -30.937 1.00 91.56 249 LEU C C 1
ATOM 7719 O O . LEU E 1 249 ? 30.527 -9.444 -32.035 1.00 91.90 249 LEU C O 1
ATOM 7724 N N . TYR E 1 250 ? 28.782 -8.774 -30.769 1.00 93.61 250 TYR C N 1
ATOM 7725 C CA . TYR E 1 250 ? 27.892 -8.493 -31.887 1.00 95.85 250 TYR C CA 1
ATOM 7726 C C . TYR E 1 250 ? 28.334 -7.165 -32.477 1.00 96.28 250 TYR C C 1
ATOM 7727 O O . TYR E 1 250 ? 28.854 -7.101 -33.588 1.00 96.71 250 TYR C O 1
ATOM 7736 N N . GLU E 1 251 ? 28.132 -6.100 -31.712 1.00 95.35 251 GLU C N 1
ATOM 7737 C CA . GLU E 1 251 ? 28.507 -4.780 -32.165 1.00 95.05 251 GLU C CA 1
ATOM 7738 C C . GLU E 1 251 ? 29.863 -4.766 -32.851 1.00 94.18 251 GLU C C 1
ATOM 7739 O O . GLU E 1 251 ? 30.051 -4.028 -33.807 1.00 93.52 251 GLU C O 1
ATOM 7745 N N . THR E 1 252 ? 30.814 -5.571 -32.387 1.00 94.12 252 THR C N 1
ATOM 7746 C CA . THR E 1 252 ? 32.123 -5.555 -33.027 1.00 94.50 252 THR C CA 1
ATOM 7747 C C . THR E 1 252 ? 32.119 -6.388 -34.305 1.00 96.94 252 THR C C 1
ATOM 7748 O O . THR E 1 252 ? 32.827 -6.067 -35.262 1.00 98.90 252 THR C O 1
ATOM 7752 N N . GLU E 1 253 ? 31.335 -7.460 -34.341 1.00 98.10 253 GLU C N 1
ATOM 7753 C CA . GLU E 1 253 ? 31.268 -8.256 -35.563 1.00 99.35 253 GLU C CA 1
ATOM 7754 C C . GLU E 1 253 ? 30.704 -7.315 -36.629 1.00 99.36 253 GLU C C 1
ATOM 7755 O O . GLU E 1 253 ? 31.098 -7.343 -37.794 1.00 98.50 253 GLU C O 1
ATOM 7761 N N . ARG E 1 254 ? 29.768 -6.478 -36.209 1.00 99.38 254 ARG C N 1
ATOM 7762 C CA . ARG E 1 254 ? 29.175 -5.521 -37.111 1.00 99.57 254 ARG C CA 1
ATOM 7763 C C . ARG E 1 254 ? 30.298 -4.619 -37.600 1.00 99.73 254 ARG C C 1
ATOM 7764 O O . ARG E 1 254 ? 30.526 -4.499 -38.794 1.00 100.19 254 ARG C O 1
ATOM 7772 N N . LEU E 1 255 ? 31.012 -4.007 -36.665 1.00 99.70 255 LEU C N 1
ATOM 7773 C CA . LEU E 1 255 ? 32.113 -3.103 -36.980 1.00 98.54 255 LEU C CA 1
ATOM 7774 C C . LEU E 1 255 ? 33.102 -3.723 -37.963 1.00 97.99 255 LEU C C 1
ATOM 7775 O O . LEU E 1 255 ? 33.462 -3.104 -38.964 1.00 97.92 255 LEU C O 1
ATOM 7780 N N . ILE E 1 256 ? 33.549 -4.939 -37.672 1.00 97.05 256 ILE C N 1
ATOM 7781 C CA . ILE E 1 256 ? 34.489 -5.600 -38.554 1.00 97.17 256 ILE C CA 1
ATOM 7782 C C . ILE E 1 256 ? 33.922 -5.654 -39.967 1.00 98.92 256 ILE C C 1
ATOM 7783 O O . ILE E 1 256 ? 34.660 -5.544 -40.939 1.00 99.20 256 ILE C O 1
ATOM 7788 N N . GLN E 1 257 ? 32.609 -5.802 -40.085 1.00 100.22 257 GLN C N 1
ATOM 7789 C CA . GLN E 1 257 ? 31.979 -5.837 -41.393 1.00 101.37 257 GLN C CA 1
ATOM 7790 C C . GLN E 1 257 ? 32.028 -4.447 -42.022 1.00 102.07 257 GLN C C 1
ATOM 7791 O O . GLN E 1 257 ? 32.398 -4.289 -43.185 1.00 102.23 257 GLN C O 1
ATOM 7797 N N . GLU E 1 258 ? 31.644 -3.440 -41.247 1.00 102.76 258 GLU C N 1
ATOM 7798 C CA . GLU E 1 258 ? 31.665 -2.073 -41.727 1.00 103.56 258 GLU C CA 1
ATOM 7799 C C . GLU E 1 258 ? 33.059 -1.728 -42.243 1.00 104.31 258 GLU C C 1
ATOM 7800 O O . GLU E 1 258 ? 33.207 -1.036 -43.248 1.00 105.74 258 GLU C O 1
ATOM 7806 N N . LEU E 1 259 ? 34.091 -2.206 -41.558 1.00 104.31 259 LEU C N 1
ATOM 7807 C CA . LEU E 1 259 ? 35.448 -1.914 -41.987 1.00 103.85 259 LEU C CA 1
ATOM 7808 C C . LEU E 1 259 ? 35.810 -2.720 -43.221 1.00 104.86 259 LEU C C 1
ATOM 7809 O O . LEU E 1 259 ? 36.413 -2.188 -44.140 1.00 105.98 259 LEU C O 1
ATOM 7814 N N . ILE E 1 260 ? 35.436 -3.996 -43.257 1.00 105.28 260 ILE C N 1
ATOM 7815 C CA . ILE E 1 260 ? 35.746 -4.812 -44.428 1.00 104.97 260 ILE C CA 1
ATOM 7816 C C . ILE E 1 260 ? 35.173 -4.159 -45.680 1.00 104.50 260 ILE C C 1
ATOM 7817 O O . ILE E 1 260 ? 35.812 -4.147 -46.734 1.00 103.45 260 ILE C O 1
ATOM 7822 N N . SER E 1 261 ? 33.970 -3.611 -45.559 1.00 103.76 261 SER C N 1
ATOM 7823 C CA . SER E 1 261 ? 33.339 -2.957 -46.688 1.00 104.14 261 SER C CA 1
ATOM 7824 C C . SER E 1 261 ? 34.203 -1.789 -47.159 1.00 105.49 261 SER C C 1
ATOM 7825 O O . SER E 1 261 ? 34.470 -1.652 -48.350 1.00 106.99 261 SER C O 1
ATOM 7828 N N . TYR E 1 262 ? 34.642 -0.944 -46.233 1.00 106.17 262 TYR C N 1
ATOM 7829 C CA . TYR E 1 262 ? 35.477 0.205 -46.605 1.00 107.23 262 TYR C CA 1
ATOM 7830 C C . TYR E 1 262 ? 36.830 -0.230 -47.170 1.00 108.36 262 TYR C C 1
ATOM 7831 O O . TYR E 1 262 ? 37.625 0.610 -47.594 1.00 108.30 262 TYR C O 1
ATOM 7840 N N . ASP E 1 263 ? 37.084 -1.537 -47.158 1.00 109.66 263 ASP C N 1
ATOM 7841 C CA . ASP E 1 263 ? 38.343 -2.095 -47.641 1.00 111.31 263 ASP C CA 1
ATOM 7842 C C . ASP E 1 263 ? 39.535 -1.692 -46.778 1.00 111.67 263 ASP C C 1
ATOM 7843 O O . ASP E 1 263 ? 40.673 -1.603 -47.250 1.00 111.60 263 ASP C O 1
ATOM 7848 N N . MET E 1 264 ? 39.240 -1.451 -45.504 1.00 111.83 264 MET C N 1
ATOM 7849 C CA . MET E 1 264 ? 40.221 -1.089 -44.492 1.00 111.20 264 MET C CA 1
ATOM 7850 C C . MET E 1 264 ? 40.698 -2.416 -43.907 1.00 110.36 264 MET C C 1
ATOM 7851 O O . MET E 1 264 ? 40.014 -3.436 -44.035 1.00 110.05 264 MET C O 1
ATOM 7856 N N . ASP E 1 265 ? 41.848 -2.413 -43.249 1.00 109.17 265 ASP C N 1
ATOM 7857 C CA . ASP E 1 265 ? 42.360 -3.658 -42.696 1.00 108.08 265 ASP C CA 1
ATOM 7858 C C . ASP E 1 265 ? 42.036 -3.909 -41.234 1.00 107.37 265 ASP C C 1
ATOM 7859 O O . ASP E 1 265 ? 42.453 -3.150 -40.355 1.00 107.32 265 ASP C O 1
ATOM 7864 N N . VAL E 1 266 ? 41.289 -4.986 -40.988 1.00 106.20 266 VAL C N 1
ATOM 7865 C CA . VAL E 1 266 ? 40.924 -5.394 -39.633 1.00 104.16 266 VAL C CA 1
ATOM 7866 C C . VAL E 1 266 ? 41.532 -6.749 -39.413 1.00 102.48 266 VAL C C 1
ATOM 7867 O O . VAL E 1 266 ? 41.156 -7.728 -40.060 1.00 100.34 266 VAL C O 1
ATOM 7871 N N . ASN E 1 267 ? 42.465 -6.804 -38.480 1.00 102.04 267 ASN C N 1
ATOM 7872 C CA . ASN E 1 267 ? 43.155 -8.041 -38.219 1.00 101.75 267 ASN C CA 1
ATOM 7873 C C . ASN E 1 267 ? 43.283 -8.409 -36.742 1.00 100.13 267 ASN C C 1
ATOM 7874 O O . ASN E 1 267 ? 43.565 -9.561 -36.402 1.00 99.71 267 ASN C O 1
ATOM 7879 N N . SER E 1 268 ? 43.045 -7.447 -35.860 1.00 97.32 268 SER C N 1
ATOM 7880 C CA . SER E 1 268 ? 43.189 -7.718 -34.446 1.00 93.35 268 SER C CA 1
ATOM 7881 C C . SER E 1 268 ? 42.084 -7.175 -33.576 1.00 90.90 268 SER C C 1
ATOM 7882 O O . SER E 1 268 ? 41.643 -6.040 -33.743 1.00 90.83 268 SER C O 1
ATOM 7885 N N . ILE E 1 269 ? 41.656 -7.993 -32.626 1.00 87.58 269 ILE C N 1
ATOM 7886 C CA . ILE E 1 269 ? 40.627 -7.592 -31.693 1.00 84.03 269 ILE C CA 1
ATOM 7887 C C . ILE E 1 269 ? 41.170 -7.819 -30.290 1.00 82.51 269 ILE C C 1
ATOM 7888 O O . ILE E 1 269 ? 41.725 -8.875 -30.003 1.00 82.34 269 ILE C O 1
ATOM 7893 N N . ILE E 1 270 ? 41.079 -6.808 -29.429 1.00 80.42 270 ILE C N 1
ATOM 7894 C CA . ILE E 1 270 ? 41.566 -6.989 -28.069 1.00 78.47 270 ILE C CA 1
ATOM 7895 C C . ILE E 1 270 ? 40.346 -7.152 -27.167 1.00 77.08 270 ILE C C 1
ATOM 7896 O O . ILE E 1 270 ? 39.529 -6.246 -27.046 1.00 77.83 270 ILE C O 1
ATOM 7901 N N . VAL E 1 271 ? 40.205 -8.340 -26.578 1.00 73.99 271 VAL C N 1
ATOM 7902 C CA . VAL E 1 271 ? 39.080 -8.663 -25.699 1.00 70.36 271 VAL C CA 1
ATOM 7903 C C . VAL E 1 271 ? 39.432 -8.217 -24.291 1.00 70.16 271 VAL C C 1
ATOM 7904 O O . VAL E 1 271 ? 40.188 -8.875 -23.595 1.00 70.20 271 VAL C O 1
ATOM 7908 N N . ASN E 1 272 ? 38.856 -7.105 -23.873 1.00 70.13 272 ASN C N 1
ATOM 7909 C CA . ASN E 1 272 ? 39.153 -6.500 -22.583 1.00 70.80 272 ASN C CA 1
ATOM 7910 C C . ASN E 1 272 ? 38.275 -6.906 -21.399 1.00 71.16 272 ASN C C 1
ATOM 7911 O O . ASN E 1 272 ? 37.215 -7.495 -21.567 1.00 73.48 272 ASN C O 1
ATOM 7916 N N . GLN E 1 273 ? 38.736 -6.574 -20.200 1.00 70.03 273 GLN C N 1
ATOM 7917 C CA . GLN E 1 273 ? 38.036 -6.852 -18.953 1.00 69.54 273 GLN C CA 1
ATOM 7918 C C . GLN E 1 273 ? 37.738 -8.300 -18.632 1.00 71.07 273 GLN C C 1
ATOM 7919 O O . GLN E 1 273 ? 36.747 -8.596 -17.982 1.00 70.93 273 GLN C O 1
ATOM 7925 N N . LEU E 1 274 ? 38.603 -9.200 -19.091 1.00 73.69 274 LEU C N 1
ATOM 7926 C CA . LEU E 1 274 ? 38.465 -10.632 -18.832 1.00 74.77 274 LEU C CA 1
ATOM 7927 C C . LEU E 1 274 ? 38.919 -10.848 -17.409 1.00 77.84 274 LEU C C 1
ATOM 7928 O O . LEU E 1 274 ? 40.062 -10.547 -17.096 1.00 79.36 274 LEU C O 1
ATOM 7933 N N . LEU E 1 275 ? 38.048 -11.341 -16.538 1.00 81.48 275 LEU C N 1
ATOM 7934 C CA . LEU E 1 275 ? 38.465 -11.590 -15.155 1.00 86.46 275 LEU C CA 1
ATOM 7935 C C . LEU E 1 275 ? 38.651 -13.085 -15.052 1.00 89.77 275 LEU C C 1
ATOM 7936 O O . LEU E 1 275 ? 37.677 -13.824 -15.069 1.00 91.83 275 LEU C O 1
ATOM 7941 N N . PHE E 1 276 ? 39.892 -13.542 -14.960 1.00 92.63 276 PHE C N 1
ATOM 7942 C CA . PHE E 1 276 ? 40.117 -14.972 -14.912 1.00 96.71 276 PHE C CA 1
ATOM 7943 C C . PHE E 1 276 ? 39.984 -15.498 -13.495 1.00 102.26 276 PHE C C 1
ATOM 7944 O O . PHE E 1 276 ? 40.867 -16.186 -13.005 1.00 103.30 276 PHE C O 1
ATOM 7952 N N . ALA E 1 277 ? 38.858 -15.176 -12.861 1.00 108.94 277 ALA C N 1
ATOM 7953 C CA . ALA E 1 277 ? 38.517 -15.557 -11.479 1.00 115.77 277 ALA C CA 1
ATOM 7954 C C . ALA E 1 277 ? 39.147 -16.807 -10.816 1.00 120.65 277 ALA C C 1
ATOM 7955 O O . ALA E 1 277 ? 39.502 -16.766 -9.626 1.00 121.35 277 ALA C O 1
ATOM 7957 N N . GLU E 1 278 ? 39.272 -17.910 -11.554 1.00 125.58 278 GLU C N 1
ATOM 7958 C CA . GLU E 1 278 ? 39.852 -19.137 -10.995 1.00 130.03 278 GLU C CA 1
ATOM 7959 C C . GLU E 1 278 ? 41.284 -18.933 -10.477 1.00 132.86 278 GLU C C 1
ATOM 7960 O O . GLU E 1 278 ? 41.684 -19.534 -9.475 1.00 133.12 278 GLU C O 1
ATOM 7966 N N . ASN E 1 279 ? 42.029 -18.065 -11.159 1.00 136.47 279 ASN C N 1
ATOM 7967 C CA . ASN E 1 279 ? 43.424 -17.753 -10.835 1.00 139.72 279 ASN C CA 1
ATOM 7968 C C . ASN E 1 279 ? 43.639 -16.737 -9.704 1.00 141.96 279 ASN C C 1
ATOM 7969 O O . ASN E 1 279 ? 44.783 -16.463 -9.334 1.00 141.83 279 ASN C O 1
ATOM 7974 N N . ASP E 1 280 ? 42.554 -16.178 -9.167 1.00 144.85 280 ASP C N 1
ATOM 7975 C CA . ASP E 1 280 ? 42.639 -15.185 -8.086 1.00 147.31 280 ASP C CA 1
ATOM 7976 C C . ASP E 1 280 ? 42.792 -15.856 -6.720 1.00 149.38 280 ASP C C 1
ATOM 7977 O O . ASP E 1 280 ? 42.761 -17.086 -6.628 1.00 150.72 280 ASP C O 1
ATOM 7979 N N . GLN E 1 281 ? 42.958 -15.042 -5.672 1.00 150.97 281 GLN C N 1
ATOM 7980 C CA . GLN E 1 281 ? 43.110 -15.537 -4.294 1.00 152.23 281 GLN C CA 1
ATOM 7981 C C . GLN E 1 281 ? 41.905 -16.402 -3.890 1.00 153.21 281 GLN C C 1
ATOM 7982 O O . GLN E 1 281 ? 41.015 -16.651 -4.715 1.00 153.83 281 GLN C O 1
ATOM 7984 N N . GLU E 1 282 ? 41.861 -16.856 -2.637 1.00 153.40 282 GLU C N 1
ATOM 7985 C CA . GLU E 1 282 ? 40.750 -17.705 -2.198 1.00 153.65 282 GLU C CA 1
ATOM 7986 C C . GLU E 1 282 ? 39.419 -17.197 -2.769 1.00 154.28 282 GLU C C 1
ATOM 7987 O O . GLU E 1 282 ? 38.974 -16.082 -2.476 1.00 153.88 282 GLU C O 1
ATOM 7993 N N . HIS E 1 283 ? 38.812 -18.041 -3.601 1.00 155.06 283 HIS C N 1
ATOM 7994 C CA . HIS E 1 283 ? 37.548 -17.757 -4.280 1.00 155.75 283 HIS C CA 1
ATOM 7995 C C . HIS E 1 283 ? 36.449 -17.102 -3.436 1.00 155.85 283 HIS C C 1
ATOM 7996 O O . HIS E 1 283 ? 35.907 -17.711 -2.513 1.00 155.74 283 HIS C O 1
ATOM 8003 N N . ASN E 1 284 ? 36.125 -15.857 -3.778 1.00 155.86 284 ASN C N 1
ATOM 8004 C CA . ASN E 1 284 ? 35.081 -15.092 -3.098 1.00 155.43 284 ASN C CA 1
ATOM 8005 C C . ASN E 1 284 ? 33.992 -14.724 -4.127 1.00 154.76 284 ASN C C 1
ATOM 8006 O O . ASN E 1 284 ? 34.246 -14.738 -5.335 1.00 155.05 284 ASN C O 1
ATOM 8008 N N . CYS E 1 285 ? 32.787 -14.408 -3.653 1.00 153.27 285 CYS C N 1
ATOM 8009 C CA . CYS E 1 285 ? 31.670 -14.049 -4.533 1.00 151.11 285 CYS C CA 1
ATOM 8010 C C . CYS E 1 285 ? 31.528 -15.079 -5.655 1.00 149.89 285 CYS C C 1
ATOM 8011 O O . CYS E 1 285 ? 32.035 -14.884 -6.760 1.00 149.20 285 CYS C O 1
ATOM 8014 N N . LYS E 1 286 ? 30.836 -16.176 -5.365 1.00 148.68 286 LYS C N 1
ATOM 8015 C CA . LYS E 1 286 ? 30.645 -17.237 -6.344 1.00 147.87 286 LYS C CA 1
ATOM 8016 C C . LYS E 1 286 ? 29.999 -16.745 -7.636 1.00 147.88 286 LYS C C 1
ATOM 8017 O O . LYS E 1 286 ? 30.346 -17.215 -8.722 1.00 148.32 286 LYS C O 1
ATOM 8023 N N . ARG E 1 287 ? 29.071 -15.797 -7.514 1.00 147.43 287 ARG C N 1
ATOM 8024 C CA . ARG E 1 287 ? 28.363 -15.204 -8.660 1.00 146.22 287 ARG C CA 1
ATOM 8025 C C . ARG E 1 287 ? 29.349 -14.514 -9.615 1.00 144.96 287 ARG C C 1
ATOM 8026 O O . ARG E 1 287 ? 29.148 -14.470 -10.831 1.00 144.82 287 ARG C O 1
ATOM 8034 N N . CYS E 1 288 ? 30.417 -13.971 -9.045 1.00 143.22 288 CYS C N 1
ATOM 8035 C CA . CYS E 1 288 ? 31.434 -13.266 -9.807 1.00 141.52 288 CYS C CA 1
ATOM 8036 C C . CYS E 1 288 ? 32.461 -14.237 -10.359 1.00 139.12 288 CYS C C 1
ATOM 8037 O O . CYS E 1 288 ? 33.545 -13.848 -10.790 1.00 138.08 288 CYS C O 1
ATOM 8040 N N . GLN E 1 289 ? 32.088 -15.510 -10.320 1.00 137.42 289 GLN C N 1
ATOM 8041 C CA . GLN E 1 289 ? 32.896 -16.623 -10.816 1.00 135.63 289 GLN C CA 1
ATOM 8042 C C . GLN E 1 289 ? 32.000 -17.280 -11.858 1.00 132.31 289 GLN C C 1
ATOM 8043 O O . GLN E 1 289 ? 32.408 -18.124 -12.653 1.00 132.28 289 GLN C O 1
ATOM 8049 N N . ALA E 1 290 ? 30.750 -16.884 -11.791 1.00 128.22 290 ALA C N 1
ATOM 8050 C CA . ALA E 1 290 ? 29.702 -17.317 -12.693 1.00 123.92 290 ALA C CA 1
ATOM 8051 C C . ALA E 1 290 ? 29.873 -16.587 -14.016 1.00 120.90 290 ALA C C 1
ATOM 8052 O O . ALA E 1 290 ? 29.601 -17.145 -15.078 1.00 120.96 290 ALA C O 1
ATOM 8054 N N . ARG E 1 291 ? 30.326 -15.338 -13.943 1.00 116.76 291 ARG C N 1
ATOM 8055 C CA . ARG E 1 291 ? 30.548 -14.534 -15.138 1.00 113.28 291 ARG C CA 1
ATOM 8056 C C . ARG E 1 291 ? 31.693 -15.090 -15.958 1.00 110.28 291 ARG C C 1
ATOM 8057 O O . ARG E 1 291 ? 31.587 -15.234 -17.170 1.00 109.43 291 ARG C O 1
ATOM 8065 N N . TRP E 1 292 ? 32.798 -15.387 -15.295 1.00 107.27 292 TRP C N 1
ATOM 8066 C CA . TRP E 1 292 ? 33.954 -15.933 -15.979 1.00 105.28 292 TRP C CA 1
ATOM 8067 C C . TRP E 1 292 ? 33.497 -17.096 -16.843 1.00 105.11 292 TRP C C 1
ATOM 8068 O O . TRP E 1 292 ? 33.884 -17.217 -18.002 1.00 105.42 292 TRP C O 1
ATOM 8079 N N . LYS E 1 293 ? 32.659 -17.946 -16.266 1.00 104.47 293 LYS C N 1
ATOM 8080 C CA . LYS E 1 293 ? 32.134 -19.112 -16.957 1.00 103.52 293 LYS C CA 1
ATOM 8081 C C . LYS E 1 293 ? 31.567 -18.708 -18.314 1.00 102.24 293 LYS C C 1
ATOM 8082 O O . LYS E 1 293 ? 31.815 -19.358 -19.334 1.00 101.22 293 LYS C O 1
ATOM 8088 N N . MET E 1 294 ? 30.803 -17.623 -18.315 1.00 101.59 294 MET C N 1
ATOM 8089 C CA . MET E 1 294 ? 30.192 -17.142 -19.544 1.00 101.18 294 MET C CA 1
ATOM 8090 C C . MET E 1 294 ? 31.224 -16.550 -20.495 1.00 99.30 294 MET C C 1
ATOM 8091 O O . MET E 1 294 ? 31.232 -16.864 -21.679 1.00 99.33 294 MET C O 1
ATOM 8096 N N . GLN E 1 295 ? 32.094 -15.689 -19.982 1.00 96.45 295 GLN C N 1
ATOM 8097 C CA . GLN E 1 295 ? 33.113 -15.089 -20.821 1.00 94.02 295 GLN C CA 1
ATOM 8098 C C . GLN E 1 295 ? 33.894 -16.182 -21.523 1.00 93.87 295 GLN C C 1
ATOM 8099 O O . GLN E 1 295 ? 34.070 -16.146 -22.736 1.00 93.95 295 GLN C O 1
ATOM 8105 N N . LYS E 1 296 ? 34.356 -17.157 -20.748 1.00 93.75 296 LYS C N 1
ATOM 8106 C CA . LYS E 1 296 ? 35.127 -18.270 -21.288 1.00 94.50 296 LYS C CA 1
ATOM 8107 C C . LYS E 1 296 ? 34.403 -18.854 -22.469 1.00 94.68 296 LYS C C 1
ATOM 8108 O O . LYS E 1 296 ? 34.996 -19.139 -23.499 1.00 96.02 296 LYS C O 1
ATOM 8114 N N . LYS E 1 297 ? 33.110 -19.043 -22.307 1.00 93.55 297 LYS C N 1
ATOM 8115 C CA . LYS E 1 297 ? 32.290 -19.599 -23.347 1.00 93.01 297 LYS C CA 1
ATOM 8116 C C . LYS E 1 297 ? 32.433 -18.825 -24.657 1.00 91.97 297 LYS C C 1
ATOM 8117 O O . LYS E 1 297 ? 32.707 -19.400 -25.711 1.00 92.15 297 LYS C O 1
ATOM 8123 N N . TYR E 1 298 ? 32.261 -17.515 -24.595 1.00 90.45 298 TYR C N 1
ATOM 8124 C CA . TYR E 1 298 ? 32.371 -16.720 -25.798 1.00 90.29 298 TYR C CA 1
ATOM 8125 C C . TYR E 1 298 ? 33.795 -16.583 -26.334 1.00 92.42 298 TYR C C 1
ATOM 8126 O O . TYR E 1 298 ? 33.988 -16.462 -27.540 1.00 92.85 298 TYR C O 1
ATOM 8135 N N . LEU E 1 299 ? 34.795 -16.587 -25.458 1.00 94.60 299 LEU C N 1
ATOM 8136 C CA . LEU E 1 299 ? 36.185 -16.495 -25.918 1.00 96.58 299 LEU C CA 1
ATOM 8137 C C . LEU E 1 299 ? 36.420 -17.608 -26.916 1.00 98.53 299 LEU C C 1
ATOM 8138 O O . LEU E 1 299 ? 36.925 -17.381 -28.015 1.00 99.41 299 LEU C O 1
ATOM 8143 N N . ASP E 1 300 ? 36.052 -18.818 -26.515 1.00 100.03 300 ASP C N 1
ATOM 8144 C CA . ASP E 1 300 ? 36.222 -19.982 -27.359 1.00 101.54 300 ASP C CA 1
ATOM 8145 C C . ASP E 1 300 ? 35.541 -19.787 -28.689 1.00 102.04 300 ASP C C 1
ATOM 8146 O O . ASP E 1 300 ? 36.058 -20.200 -29.726 1.00 102.77 300 ASP C O 1
ATOM 8151 N N . GLN E 1 301 ? 34.386 -19.142 -28.659 1.00 102.04 301 GLN C N 1
ATOM 8152 C CA . GLN E 1 301 ? 33.644 -18.862 -29.872 1.00 103.15 301 GLN C CA 1
ATOM 8153 C C . GLN E 1 301 ? 34.380 -17.839 -30.733 1.00 103.08 301 GLN C C 1
ATOM 8154 O O . GLN E 1 301 ? 34.481 -18.004 -31.946 1.00 103.92 301 GLN C O 1
ATOM 8160 N N . ILE E 1 302 ? 34.882 -16.779 -30.106 1.00 102.69 302 ILE C N 1
ATOM 8161 C CA . ILE E 1 302 ? 35.617 -15.735 -30.819 1.00 102.25 302 ILE C CA 1
ATOM 8162 C C . ILE E 1 302 ? 36.799 -16.372 -31.531 1.00 103.32 302 ILE C C 1
ATOM 8163 O O . ILE E 1 302 ? 37.060 -16.104 -32.701 1.00 103.48 302 ILE C O 1
ATOM 8168 N N . ASP E 1 303 ? 37.521 -17.210 -30.798 1.00 104.69 303 ASP C N 1
ATOM 8169 C CA . ASP E 1 303 ? 38.687 -17.899 -31.335 1.00 106.10 303 ASP C CA 1
ATOM 8170 C C . ASP E 1 303 ? 38.301 -18.693 -32.570 1.00 106.58 303 ASP C C 1
ATOM 8171 O O . ASP E 1 303 ? 39.023 -18.707 -33.569 1.00 107.29 303 ASP C O 1
ATOM 8176 N N . GLU E 1 304 ? 37.155 -19.353 -32.492 1.00 106.40 304 GLU C N 1
ATOM 8177 C CA . GLU E 1 304 ? 36.665 -20.163 -33.588 1.00 106.79 304 GLU C CA 1
ATOM 8178 C C . GLU E 1 304 ? 36.198 -19.289 -34.746 1.00 105.90 304 GLU C C 1
ATOM 8179 O O . GLU E 1 304 ? 36.432 -19.607 -35.906 1.00 106.22 304 GLU C O 1
ATOM 8185 N N . LEU E 1 305 ? 35.555 -18.177 -34.428 1.00 104.71 305 LEU C N 1
ATOM 8186 C CA . LEU E 1 305 ? 35.055 -17.283 -35.457 1.00 104.07 305 LEU C CA 1
ATOM 8187 C C . LEU E 1 305 ? 36.152 -16.552 -36.224 1.00 104.34 305 LEU C C 1
ATOM 8188 O O . LEU E 1 305 ? 36.067 -16.413 -37.448 1.00 104.10 305 LEU C O 1
ATOM 8193 N N . TYR E 1 306 ? 37.172 -16.079 -35.508 1.00 103.92 306 TYR C N 1
ATOM 8194 C CA . TYR E 1 306 ? 38.287 -15.367 -36.135 1.00 103.91 306 TYR C CA 1
ATOM 8195 C C . TYR E 1 306 ? 39.610 -16.122 -35.927 1.00 105.15 306 TYR C C 1
ATOM 8196 O O . TYR E 1 306 ? 40.387 -15.785 -35.031 1.00 104.97 306 TYR C O 1
ATOM 8205 N N . GLU E 1 307 ? 39.878 -17.126 -36.753 1.00 106.49 307 GLU C N 1
ATOM 8206 C CA . GLU E 1 307 ? 41.102 -17.912 -36.618 1.00 108.43 307 GLU C CA 1
ATOM 8207 C C . GLU E 1 307 ? 42.324 -17.179 -37.134 1.00 108.85 307 GLU C C 1
ATOM 8208 O O . GLU E 1 307 ? 43.436 -17.381 -36.660 1.00 109.84 307 GLU C O 1
ATOM 8214 N N . ASP E 1 308 ? 42.100 -16.345 -38.134 1.00 109.02 308 ASP C N 1
ATOM 8215 C CA . ASP E 1 308 ? 43.148 -15.574 -38.795 1.00 108.40 308 ASP C CA 1
ATOM 8216 C C . ASP E 1 308 ? 43.448 -14.246 -38.082 1.00 106.76 308 ASP C C 1
ATOM 8217 O O . ASP E 1 308 ? 44.343 -13.498 -38.477 1.00 106.42 308 ASP C O 1
ATOM 8222 N N . PHE E 1 309 ? 42.687 -13.966 -37.032 1.00 104.39 309 PHE C N 1
ATOM 8223 C CA . PHE E 1 309 ? 42.815 -12.735 -36.264 1.00 101.47 309 PHE C CA 1
ATOM 8224 C C . PHE E 1 309 ? 43.742 -12.824 -35.055 1.00 99.34 309 PHE C C 1
ATOM 8225 O O . PHE E 1 309 ? 43.997 -13.898 -34.518 1.00 99.11 309 PHE C O 1
ATOM 8233 N N . HIS E 1 310 ? 44.215 -11.664 -34.612 1.00 96.77 310 HIS C N 1
ATOM 8234 C CA . HIS E 1 310 ? 45.048 -11.587 -33.426 1.00 93.55 310 HIS C CA 1
ATOM 8235 C C . HIS E 1 310 ? 44.072 -11.314 -32.294 1.00 91.03 310 HIS C C 1
ATOM 8236 O O . HIS E 1 310 ? 43.689 -10.167 -32.076 1.00 90.69 310 HIS C O 1
ATOM 8243 N N . VAL E 1 311 ? 43.650 -12.354 -31.587 1.00 88.07 311 VAL C N 1
ATOM 8244 C CA . VAL E 1 311 ? 42.714 -12.162 -30.488 1.00 85.63 311 VAL C CA 1
ATOM 8245 C C . VAL E 1 311 ? 43.485 -11.956 -29.199 1.00 83.22 311 VAL C C 1
ATOM 8246 O O . VAL E 1 311 ? 44.030 -12.903 -28.653 1.00 83.80 311 VAL C O 1
ATOM 8250 N N . VAL E 1 312 ? 43.513 -10.724 -28.709 1.00 79.80 312 VAL C N 1
ATOM 8251 C CA . VAL E 1 312 ? 44.257 -10.383 -27.501 1.00 78.09 312 VAL C CA 1
ATOM 8252 C C . VAL E 1 312 ? 43.454 -10.345 -26.207 1.00 78.40 312 VAL C C 1
ATOM 8253 O O . VAL E 1 312 ? 42.594 -9.481 -26.037 1.00 80.04 312 VAL C O 1
ATOM 8257 N N . LYS E 1 313 ? 43.752 -11.249 -25.278 1.00 77.19 313 LYS C N 1
ATOM 8258 C CA . LYS E 1 313 ? 43.033 -11.283 -24.008 1.00 76.05 313 LYS C CA 1
ATOM 8259 C C . LYS E 1 313 ? 43.667 -10.379 -22.959 1.00 75.01 313 LYS C C 1
ATOM 8260 O O . LYS E 1 313 ? 44.843 -10.521 -22.641 1.00 74.25 313 LYS C O 1
ATOM 8266 N N . MET E 1 314 ? 42.889 -9.440 -22.437 1.00 74.54 314 MET C N 1
ATOM 8267 C CA . MET E 1 314 ? 43.377 -8.522 -21.416 1.00 75.66 314 MET C CA 1
ATOM 8268 C C . MET E 1 314 ? 42.604 -8.792 -20.135 1.00 76.76 314 MET C C 1
ATOM 8269 O O . MET E 1 314 ? 41.387 -8.960 -20.155 1.00 75.87 314 MET C O 1
ATOM 8274 N N . PRO E 1 315 ? 43.303 -8.811 -19.000 1.00 78.08 315 PRO C N 1
ATOM 8275 C CA . PRO E 1 315 ? 42.746 -9.062 -17.673 1.00 77.51 315 PRO C CA 1
ATOM 8276 C C . PRO E 1 315 ? 42.054 -7.855 -17.089 1.00 77.84 315 PRO C C 1
ATOM 8277 O O . PRO E 1 315 ? 42.401 -6.722 -17.411 1.00 77.02 315 PRO C O 1
ATOM 8281 N N . LEU E 1 316 ? 41.092 -8.104 -16.212 1.00 79.38 316 LEU C N 1
ATOM 8282 C CA . LEU E 1 316 ? 40.354 -7.037 -15.556 1.00 81.62 316 LEU C CA 1
ATOM 8283 C C . LEU E 1 316 ? 41.055 -6.740 -14.246 1.00 83.48 316 LEU C C 1
ATOM 8284 O O . LEU E 1 316 ? 41.074 -7.578 -13.355 1.00 85.22 316 LEU C O 1
ATOM 8289 N N . CYS E 1 317 ? 41.629 -5.550 -14.144 1.00 85.12 317 CYS C N 1
ATOM 8290 C CA . CYS E 1 317 ? 42.355 -5.117 -12.960 1.00 87.48 317 CYS C CA 1
ATOM 8291 C C . CYS E 1 317 ? 41.420 -4.542 -11.912 1.00 88.70 317 CYS C C 1
ATOM 8292 O O . CYS E 1 317 ? 40.327 -4.082 -12.238 1.00 88.05 317 CYS C O 1
ATOM 8295 N N . ALA E 1 318 ? 41.855 -4.568 -10.654 1.00 90.90 318 ALA C N 1
ATOM 8296 C CA . ALA E 1 318 ? 41.048 -4.035 -9.559 1.00 92.45 318 ALA C CA 1
ATOM 8297 C C . ALA E 1 318 ? 41.082 -2.516 -9.595 1.00 93.68 318 ALA C C 1
ATOM 8298 O O . ALA E 1 318 ? 42.085 -1.901 -9.224 1.00 94.13 318 ALA C O 1
ATOM 8300 N N . GLY E 1 319 ? 39.994 -1.911 -10.053 1.00 94.54 319 GLY C N 1
ATOM 8301 C CA . GLY E 1 319 ? 39.940 -0.462 -10.113 1.00 95.48 319 GLY C CA 1
ATOM 8302 C C . GLY E 1 319 ? 40.673 0.193 -11.262 1.00 96.11 319 GLY C C 1
ATOM 8303 O O . GLY E 1 319 ? 41.538 -0.416 -11.914 1.00 96.44 319 GLY C O 1
ATOM 8304 N N . GLU E 1 320 ? 40.360 1.462 -11.498 1.00 96.02 320 GLU C N 1
ATOM 8305 C CA . GLU E 1 320 ? 40.962 2.201 -12.610 1.00 95.11 320 GLU C CA 1
ATOM 8306 C C . GLU E 1 320 ? 42.400 1.931 -12.975 1.00 93.89 320 GLU C C 1
ATOM 8307 O O . GLU E 1 320 ? 43.198 1.440 -12.167 1.00 94.72 320 GLU C O 1
ATOM 8313 N N . ILE E 1 321 ? 42.692 2.224 -14.241 1.00 91.71 321 ILE C N 1
ATOM 8314 C CA . ILE E 1 321 ? 44.017 2.076 -14.821 1.00 91.44 321 ILE C CA 1
ATOM 8315 C C . ILE E 1 321 ? 44.261 3.452 -15.396 1.00 92.26 321 ILE C C 1
ATOM 8316 O O . ILE E 1 321 ? 44.044 3.696 -16.583 1.00 93.06 321 ILE C O 1
ATOM 8321 N N . ARG E 1 322 ? 44.703 4.359 -14.543 1.00 92.84 322 ARG C N 1
ATOM 8322 C CA . ARG E 1 322 ? 44.942 5.732 -14.942 1.00 93.31 322 ARG C CA 1
ATOM 8323 C C . ARG E 1 322 ? 46.412 6.098 -14.755 1.00 93.34 322 ARG C C 1
ATOM 8324 O O . ARG E 1 322 ? 47.105 5.516 -13.922 1.00 93.79 322 ARG C O 1
ATOM 8332 N N . GLY E 1 323 ? 46.884 7.045 -15.556 1.00 92.71 323 GLY C N 1
ATOM 8333 C CA . GLY E 1 323 ? 48.257 7.494 -15.447 1.00 92.77 323 GLY C CA 1
ATOM 8334 C C . GLY E 1 323 ? 49.324 6.557 -15.975 1.00 93.09 323 GLY C C 1
ATOM 8335 O O . GLY E 1 323 ? 49.305 5.363 -15.704 1.00 92.89 323 GLY C O 1
ATOM 8336 N N . LEU E 1 324 ? 50.278 7.129 -16.700 1.00 94.18 324 LEU C N 1
ATOM 8337 C CA . LEU E 1 324 ? 51.388 6.409 -17.322 1.00 95.28 324 LEU C CA 1
ATOM 8338 C C . LEU E 1 324 ? 51.981 5.204 -16.593 1.00 96.42 324 LEU C C 1
ATOM 8339 O O . LEU E 1 324 ? 52.210 4.158 -17.201 1.00 95.31 324 LEU C O 1
ATOM 8344 N N . ASN E 1 325 ? 52.241 5.343 -15.299 1.00 98.91 325 ASN C N 1
ATOM 8345 C CA . ASN E 1 325 ? 52.844 4.233 -14.569 1.00 101.42 325 ASN C CA 1
ATOM 8346 C C . ASN E 1 325 ? 52.021 2.956 -14.597 1.00 101.08 325 ASN C C 1
ATOM 8347 O O . ASN E 1 325 ? 52.568 1.861 -14.494 1.00 101.11 325 ASN C O 1
ATOM 8352 N N . ASN E 1 326 ? 50.712 3.099 -14.749 1.00 100.74 326 ASN C N 1
ATOM 8353 C CA . ASN E 1 326 ? 49.815 1.953 -14.803 1.00 100.33 326 ASN C CA 1
ATOM 8354 C C . ASN E 1 326 ? 49.470 1.611 -16.246 1.00 99.49 326 ASN C C 1
ATOM 8355 O O . ASN E 1 326 ? 49.485 0.445 -16.631 1.00 100.60 326 ASN C O 1
ATOM 8360 N N . LEU E 1 327 ? 49.142 2.626 -17.039 1.00 97.56 327 LEU C N 1
ATOM 8361 C CA . LEU E 1 327 ? 48.814 2.386 -18.432 1.00 94.65 327 LEU C CA 1
ATOM 8362 C C . LEU E 1 327 ? 49.945 1.577 -19.026 1.00 93.65 327 LEU C C 1
ATOM 8363 O O . LEU E 1 327 ? 49.718 0.668 -19.818 1.00 93.35 327 LEU C O 1
ATOM 8368 N N . THR E 1 328 ? 51.167 1.896 -18.625 1.00 92.75 328 THR C N 1
ATOM 8369 C CA . THR E 1 328 ? 52.319 1.175 -19.131 1.00 92.00 328 THR C CA 1
ATOM 8370 C C . THR E 1 328 ? 52.257 -0.262 -18.632 1.00 92.15 328 THR C C 1
ATOM 8371 O O . THR E 1 328 ? 52.164 -1.195 -19.419 1.00 92.61 328 THR C O 1
ATOM 8375 N N . LYS E 1 329 ? 52.289 -0.435 -17.318 1.00 91.69 329 LYS C N 1
ATOM 8376 C CA . LYS E 1 329 ? 52.234 -1.767 -16.724 1.00 91.54 329 LYS C CA 1
ATOM 8377 C C . LYS E 1 329 ? 51.153 -2.647 -17.362 1.00 90.32 329 LYS C C 1
ATOM 8378 O O . LYS E 1 329 ? 51.386 -3.815 -17.657 1.00 90.01 329 LYS C O 1
ATOM 8384 N N . PHE E 1 330 ? 49.965 -2.084 -17.561 1.00 88.48 330 PHE C N 1
ATOM 8385 C CA . PHE E 1 330 ? 48.855 -2.831 -18.148 1.00 86.75 330 PHE C CA 1
ATOM 8386 C C . PHE E 1 330 ? 49.076 -3.092 -19.619 1.00 86.81 330 PHE C C 1
ATOM 8387 O O . PHE E 1 330 ? 48.786 -4.175 -20.118 1.00 86.23 330 PHE C O 1
ATOM 8395 N N . SER E 1 331 ? 49.600 -2.090 -20.311 1.00 86.97 331 SER C N 1
ATOM 8396 C CA . SER E 1 331 ? 49.814 -2.176 -21.749 1.00 86.07 331 SER C CA 1
ATOM 8397 C C . SER E 1 331 ? 50.780 -3.230 -22.223 1.00 85.41 331 SER C C 1
ATOM 8398 O O . SER E 1 331 ? 50.723 -3.621 -23.379 1.00 86.21 331 SER C O 1
ATOM 8401 N N . GLN E 1 332 ? 51.673 -3.693 -21.362 1.00 84.72 332 GLN C N 1
ATOM 8402 C CA . GLN E 1 332 ? 52.642 -4.681 -21.824 1.00 85.10 332 GLN C CA 1
ATOM 8403 C C . GLN E 1 332 ? 51.997 -6.004 -22.179 1.00 84.04 332 GLN C C 1
ATOM 8404 O O . GLN E 1 332 ? 52.598 -6.822 -22.864 1.00 81.85 332 GLN C O 1
ATOM 8410 N N . PHE E 1 333 ? 50.766 -6.212 -21.731 1.00 84.02 333 PHE C N 1
ATOM 8411 C CA . PHE E 1 333 ? 50.077 -7.459 -22.034 1.00 84.84 333 PHE C CA 1
ATOM 8412 C C . PHE E 1 333 ? 49.451 -7.453 -23.429 1.00 85.51 333 PHE C C 1
ATOM 8413 O O . PHE E 1 333 ? 48.610 -8.301 -23.751 1.00 83.98 333 PHE C O 1
ATOM 8421 N N . LEU E 1 334 ? 49.857 -6.479 -24.243 1.00 86.66 334 LEU C N 1
ATOM 8422 C CA . LEU E 1 334 ? 49.395 -6.360 -25.625 1.00 86.46 334 LEU C CA 1
ATOM 8423 C C . LEU E 1 334 ? 50.544 -6.900 -26.447 1.00 87.70 334 LEU C C 1
ATOM 8424 O O . LEU E 1 334 ? 50.391 -7.244 -27.615 1.00 87.34 334 LEU C O 1
ATOM 8429 N N . ASN E 1 335 ? 51.705 -6.970 -25.808 1.00 89.86 335 ASN C N 1
ATOM 8430 C CA . ASN E 1 335 ? 52.911 -7.460 -26.456 1.00 91.33 335 ASN C CA 1
ATOM 8431 C C . ASN E 1 335 ? 53.102 -8.927 -26.122 1.00 92.08 335 ASN C C 1
ATOM 8432 O O . ASN E 1 335 ? 52.943 -9.799 -26.972 1.00 92.59 335 ASN C O 1
ATOM 8437 N N . LYS E 1 336 ? 53.470 -9.192 -24.878 1.00 91.96 336 LYS C N 1
ATOM 8438 C CA . LYS E 1 336 ? 53.642 -10.556 -24.440 1.00 91.70 336 LYS C CA 1
ATOM 8439 C C . LYS E 1 336 ? 52.302 -10.847 -23.782 1.00 91.66 336 LYS C C 1
ATOM 8440 O O . LYS E 1 336 ? 51.911 -10.181 -22.830 1.00 92.15 336 LYS C O 1
ATOM 8446 N N . GLU E 1 337 ? 51.580 -11.817 -24.321 1.00 91.41 337 GLU C N 1
ATOM 8447 C CA . GLU E 1 337 ? 50.269 -12.185 -23.808 1.00 91.19 337 GLU C CA 1
ATOM 8448 C C . GLU E 1 337 ? 50.242 -12.456 -22.310 1.00 91.02 337 GLU C C 1
ATOM 8449 O O . GLU E 1 337 ? 51.119 -13.115 -21.764 1.00 91.02 337 GLU C O 1
ATOM 8455 N N . TYR E 1 338 ? 49.211 -11.941 -21.657 1.00 90.73 338 TYR C N 1
ATOM 8456 C CA . TYR E 1 338 ? 49.013 -12.099 -20.228 1.00 90.03 338 TYR C CA 1
ATOM 8457 C C . TYR E 1 338 ? 48.782 -13.551 -19.831 1.00 90.50 338 TYR C C 1
ATOM 8458 O O . TYR E 1 338 ? 47.968 -14.246 -20.431 1.00 89.51 338 TYR C O 1
ATOM 8467 N N . ASN E 1 339 ? 49.520 -14.005 -18.819 1.00 91.72 339 ASN C N 1
ATOM 8468 C CA . ASN E 1 339 ? 49.371 -15.361 -18.308 1.00 91.33 339 ASN C CA 1
ATOM 8469 C C . ASN E 1 339 ? 48.824 -15.218 -16.902 1.00 91.08 339 ASN C C 1
ATOM 8470 O O . ASN E 1 339 ? 49.523 -14.730 -16.006 1.00 92.64 339 ASN C O 1
ATOM 8475 N N . PRO E 1 340 ? 47.564 -15.640 -16.694 1.00 89.22 340 PRO C N 1
ATOM 8476 C CA . PRO E 1 340 ? 46.852 -15.576 -15.418 1.00 88.80 340 PRO C CA 1
ATOM 8477 C C . PRO E 1 340 ? 47.587 -16.173 -14.230 1.00 89.87 340 PRO C C 1
ATOM 8478 O O . PRO E 1 340 ? 47.429 -15.699 -13.105 1.00 90.95 340 PRO C O 1
ATOM 8482 N N . ILE E 1 341 ? 48.403 -17.194 -14.479 1.00 90.21 341 ILE C N 1
ATOM 8483 C CA . ILE E 1 341 ? 49.173 -17.820 -13.414 1.00 89.53 341 ILE C CA 1
ATOM 8484 C C . ILE E 1 341 ? 50.308 -16.902 -12.977 1.00 89.69 341 ILE C C 1
ATOM 8485 O O . ILE E 1 341 ? 50.230 -16.277 -11.923 1.00 89.41 341 ILE C O 1
ATOM 8490 N N . THR E 1 342 ? 51.338 -16.804 -13.805 1.00 90.44 342 THR C N 1
ATOM 8491 C CA . THR E 1 342 ? 52.508 -15.969 -13.549 1.00 92.22 342 THR C CA 1
ATOM 8492 C C . THR E 1 342 ? 52.194 -14.503 -13.241 1.00 94.50 342 THR C C 1
ATOM 8493 O O . THR E 1 342 ? 52.493 -13.987 -12.165 1.00 95.31 342 THR C O 1
ATOM 8497 N N . ASP E 1 343 ? 51.604 -13.841 -14.228 1.00 96.52 343 ASP C N 1
ATOM 8498 C CA . ASP E 1 343 ? 51.275 -12.426 -14.158 1.00 98.69 343 ASP C CA 1
ATOM 8499 C C . ASP E 1 343 ? 50.153 -12.032 -13.203 1.00 101.14 343 ASP C C 1
ATOM 8500 O O . ASP E 1 343 ? 49.823 -10.852 -13.090 1.00 101.83 343 ASP C O 1
ATOM 8505 N N . GLY E 1 344 ? 49.569 -13.006 -12.516 1.00 103.74 344 GLY C N 1
ATOM 8506 C CA . GLY E 1 344 ? 48.479 -12.706 -11.601 1.00 107.50 344 GLY C CA 1
ATOM 8507 C C . GLY E 1 344 ? 48.698 -11.526 -10.665 1.00 110.75 344 GLY C C 1
ATOM 8508 O O . GLY E 1 344 ? 47.765 -10.789 -10.341 1.00 109.23 344 GLY C O 1
ATOM 8509 N N . LYS E 1 345 ? 49.938 -11.335 -10.225 1.00 114.68 345 LYS C N 1
ATOM 8510 C CA . LYS E 1 345 ? 50.247 -10.250 -9.302 1.00 118.06 345 LYS C CA 1
ATOM 8511 C C . LYS E 1 345 ? 50.167 -8.884 -9.956 1.00 119.57 345 LYS C C 1
ATOM 8512 O O . LYS E 1 345 ? 49.449 -8.007 -9.480 1.00 118.67 345 LYS C O 1
ATOM 8518 N N . VAL E 1 346 ? 50.902 -8.726 -11.055 1.00 122.68 346 VAL C N 1
ATOM 8519 C CA . VAL E 1 346 ? 50.975 -7.481 -11.831 1.00 125.23 346 VAL C CA 1
ATOM 8520 C C . VAL E 1 346 ? 49.633 -6.760 -12.070 1.00 126.50 346 VAL C C 1
ATOM 8521 O O . VAL E 1 346 ? 49.621 -5.587 -12.440 1.00 126.43 346 VAL C O 1
ATOM 8525 N N . ILE E 1 347 ? 48.509 -7.447 -11.872 1.00 128.14 347 ILE C N 1
ATOM 8526 C CA . ILE E 1 347 ? 47.206 -6.814 -12.078 1.00 129.95 347 ILE C CA 1
ATOM 8527 C C . ILE E 1 347 ? 46.647 -6.307 -10.760 1.00 131.01 347 ILE C C 1
ATOM 8528 O O . ILE E 1 347 ? 45.490 -5.896 -10.674 1.00 130.05 347 ILE C O 1
ATOM 8533 N N . TYR E 1 348 ? 47.481 -6.348 -9.728 1.00 133.59 348 TYR C N 1
ATOM 8534 C CA . TYR E 1 348 ? 47.088 -5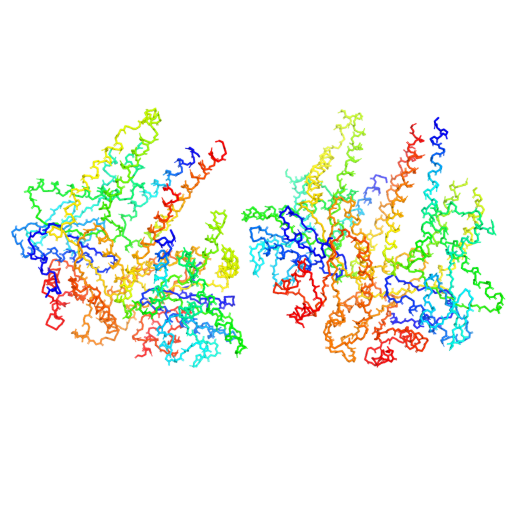.883 -8.405 1.00 136.26 348 TYR C CA 1
ATOM 8535 C C . TYR E 1 348 ? 48.008 -4.773 -7.902 1.00 137.11 348 TYR C C 1
ATOM 8536 O O . TYR E 1 348 ? 47.863 -4.298 -6.779 1.00 137.05 348 TYR C O 1
ATOM 8545 N N . GLU E 1 349 ? 48.955 -4.368 -8.741 1.00 138.13 349 GLU C N 1
ATOM 8546 C CA . GLU E 1 349 ? 49.875 -3.294 -8.401 1.00 139.05 349 GLU C CA 1
ATOM 8547 C C . GLU E 1 349 ? 49.188 -1.978 -8.767 1.00 139.59 349 GLU C C 1
ATOM 8548 O O . GLU E 1 349 ? 49.736 -0.899 -8.588 1.00 139.08 349 GLU C O 1
ATOM 8554 N N . LEU E 1 350 ? 47.973 -2.040 -9.279 1.00 140.78 350 LEU C N 1
ATOM 8555 C CA . LEU E 1 350 ? 47.285 -0.796 -9.584 1.00 142.29 350 LEU C CA 1
ATOM 8556 C C . LEU E 1 350 ? 46.019 -0.695 -8.737 1.00 144.07 350 LEU C C 1
ATOM 8557 O O . LEU E 1 350 ? 44.956 -0.312 -9.241 1.00 144.99 350 LEU C O 1
ATOM 8562 N N . GLU E 1 351 ? 46.161 -1.043 -7.450 1.00 145.03 351 GLU C N 1
ATOM 8563 C CA . GLU E 1 351 ? 45.082 -1.023 -6.441 1.00 145.74 351 GLU C CA 1
ATOM 8564 C C . GLU E 1 351 ? 44.391 -2.381 -6.311 1.00 146.15 351 GLU C C 1
ATOM 8565 O O . GLU E 1 351 ? 43.737 -2.599 -5.266 1.00 146.26 351 GLU C O 1
ATOM 8571 N N . ILE F 2 9 ? 17.653 -17.244 -77.141 1.00 195.25 29 ILE G N 1
ATOM 8572 C CA . ILE F 2 9 ? 18.497 -16.894 -75.959 1.00 195.47 29 ILE G CA 1
ATOM 8573 C C . ILE F 2 9 ? 17.671 -16.310 -74.804 1.00 195.97 29 ILE G C 1
ATOM 8574 O O . ILE F 2 9 ? 17.949 -16.589 -73.634 1.00 196.01 29 ILE G O 1
ATOM 8579 N N . SER F 2 10 ? 16.662 -15.504 -75.143 1.00 196.39 30 SER G N 1
ATOM 8580 C CA . SER F 2 10 ? 15.793 -14.856 -74.154 1.00 196.55 30 SER G CA 1
ATOM 8581 C C . SER F 2 10 ? 14.929 -15.847 -73.373 1.00 196.85 30 SER G C 1
ATOM 8582 O O . SER F 2 10 ? 14.452 -15.534 -72.280 1.00 197.19 30 SER G O 1
ATOM 8585 N N . LYS F 2 11 ? 14.715 -17.032 -73.945 1.00 196.75 31 LYS G N 1
ATOM 8586 C CA . LYS F 2 11 ? 13.931 -18.079 -73.291 1.00 196.45 31 LYS G CA 1
ATOM 8587 C C . LYS F 2 11 ? 14.828 -18.790 -72.265 1.00 196.70 31 LYS G C 1
ATOM 8588 O O . LYS F 2 11 ? 14.380 -19.180 -71.184 1.00 196.87 31 LYS G O 1
ATOM 8594 N N . PHE F 2 12 ? 16.101 -18.943 -72.625 1.00 196.80 32 PHE G N 1
ATOM 8595 C CA . PHE F 2 12 ? 17.105 -19.598 -71.784 1.00 196.57 32 PHE G CA 1
ATOM 8596 C C . PHE F 2 12 ? 17.640 -18.618 -70.737 1.00 196.29 32 PHE G C 1
ATOM 8597 O O . PHE F 2 12 ? 17.678 -18.927 -69.542 1.00 195.81 32 PHE G O 1
ATOM 8605 N N . ALA F 2 13 ? 18.054 -17.439 -71.198 1.00 196.15 33 ALA G N 1
ATOM 8606 C CA . ALA F 2 13 ? 18.565 -16.402 -70.309 1.00 196.05 33 ALA G CA 1
ATOM 8607 C C . ALA F 2 13 ? 17.397 -15.850 -69.468 1.00 195.85 33 ALA G C 1
ATOM 8608 O O . ALA F 2 13 ? 17.147 -16.373 -68.381 1.00 196.20 33 ALA G O 1
ATOM 8610 N N . PRO F 2 14 ? 16.657 -14.813 -69.940 1.00 195.34 34 PRO G N 1
ATOM 8611 C CA . PRO F 2 14 ? 15.571 -14.385 -69.044 1.00 194.58 34 PRO G CA 1
ATOM 8612 C C . PRO F 2 14 ? 14.429 -15.396 -68.935 1.00 193.68 34 PRO G C 1
ATOM 8613 O O . PRO F 2 14 ? 13.399 -15.274 -69.595 1.00 193.08 34 PRO G O 1
ATOM 8617 N N . GLY F 2 15 ? 14.630 -16.390 -68.080 1.00 193.07 35 GLY G N 1
ATOM 8618 C CA . GLY F 2 15 ? 13.636 -17.424 -67.890 1.00 192.24 35 GLY G CA 1
ATOM 8619 C C . GLY F 2 15 ? 14.243 -18.584 -67.129 1.00 191.66 35 GLY G C 1
ATOM 8620 O O . GLY F 2 15 ? 14.099 -18.667 -65.916 1.00 192.04 35 GLY G O 1
ATOM 8621 N N . ASN F 2 16 ? 14.941 -19.473 -67.827 1.00 190.46 36 ASN G N 1
ATOM 8622 C CA . ASN F 2 16 ? 15.549 -20.618 -67.163 1.00 189.18 36 ASN G CA 1
ATOM 8623 C C . ASN F 2 16 ? 16.656 -20.259 -66.159 1.00 188.69 36 ASN G C 1
ATOM 8624 O O . ASN F 2 16 ? 17.008 -21.079 -65.311 1.00 188.57 36 ASN G O 1
ATOM 8629 N N . GLU F 2 17 ? 17.191 -19.040 -66.240 1.00 187.92 37 GLU G N 1
ATOM 8630 C CA . GLU F 2 17 ? 18.242 -18.597 -65.316 1.00 186.76 37 GLU G CA 1
ATOM 8631 C C . GLU F 2 17 ? 17.623 -17.722 -64.234 1.00 185.86 37 GLU G C 1
ATOM 8632 O O . GLU F 2 17 ? 17.666 -18.064 -63.057 1.00 185.82 37 GLU G O 1
ATOM 8638 N N . LEU F 2 18 ? 17.068 -16.586 -64.638 1.00 184.98 38 LEU G N 1
ATOM 8639 C CA . LEU F 2 18 ? 16.364 -15.687 -63.734 1.00 184.59 38 LEU G CA 1
ATOM 8640 C C . LEU F 2 18 ? 15.281 -16.458 -62.975 1.00 184.71 38 LEU G C 1
ATOM 8641 O O . LEU F 2 18 ? 14.521 -15.879 -62.198 1.00 185.01 38 LEU G O 1
ATOM 8646 N N . SER F 2 19 ? 15.215 -17.767 -63.206 1.00 184.41 39 SER G N 1
ATOM 8647 C CA . SER F 2 19 ? 14.245 -18.621 -62.529 1.00 183.86 39 SER G CA 1
ATOM 8648 C C . SER F 2 19 ? 14.961 -19.650 -61.670 1.00 183.85 39 SER G C 1
ATOM 8649 O O . SER F 2 19 ? 14.775 -19.686 -60.457 1.00 184.11 39 SER G O 1
ATOM 8652 N N . LYS F 2 20 ? 15.781 -20.487 -62.298 1.00 183.42 40 LYS G N 1
ATOM 8653 C CA . LYS F 2 20 ? 16.509 -21.507 -61.555 1.00 182.92 40 LYS G CA 1
ATOM 8654 C C . LYS F 2 20 ? 17.477 -20.906 -60.536 1.00 183.01 40 LYS G C 1
ATOM 8655 O O . LYS F 2 20 ? 17.878 -21.581 -59.585 1.00 183.36 40 LYS G O 1
ATOM 8661 N N . LYS F 2 21 ? 17.856 -19.643 -60.732 1.00 182.62 41 LYS G N 1
ATOM 8662 C CA . LYS F 2 21 ? 18.767 -18.970 -59.805 1.00 181.56 41 LYS G CA 1
ATOM 8663 C C . LYS F 2 21 ? 17.982 -18.231 -58.719 1.00 180.94 41 LYS G C 1
ATOM 8664 O O . LYS F 2 21 ? 18.124 -18.522 -57.531 1.00 180.90 41 LYS G O 1
ATOM 8670 N N . TYR F 2 22 ? 17.150 -17.284 -59.136 1.00 180.04 42 TYR G N 1
ATOM 8671 C CA . TYR F 2 22 ? 16.345 -16.504 -58.208 1.00 179.28 42 TYR G CA 1
ATOM 8672 C C . TYR F 2 22 ? 15.534 -17.402 -57.281 1.00 179.62 42 TYR G C 1
ATOM 8673 O O . TYR F 2 22 ? 14.904 -16.924 -56.345 1.00 179.40 42 TYR G O 1
ATOM 8682 N N . LEU F 2 23 ? 15.538 -18.705 -57.546 1.00 180.14 43 LEU G N 1
ATOM 8683 C CA . LEU F 2 23 ? 14.816 -19.648 -56.700 1.00 180.15 43 LEU G CA 1
ATOM 8684 C C . LEU F 2 23 ? 15.791 -20.437 -55.839 1.00 180.22 43 LEU G C 1
ATOM 8685 O O . LEU F 2 23 ? 15.656 -20.464 -54.618 1.00 180.51 43 LEU G O 1
ATOM 8690 N N . ALA F 2 24 ? 16.770 -21.076 -56.475 1.00 179.95 44 ALA G N 1
ATOM 8691 C CA . ALA F 2 24 ? 17.771 -21.855 -55.747 1.00 179.38 44 ALA G CA 1
ATOM 8692 C C . ALA F 2 24 ? 18.287 -21.047 -54.553 1.00 179.10 44 ALA G C 1
ATOM 8693 O O . ALA F 2 24 ? 18.397 -21.570 -53.438 1.00 179.00 44 ALA G O 1
ATOM 8695 N N . LYS F 2 25 ? 18.594 -19.772 -54.799 1.00 178.23 45 LYS G N 1
ATOM 8696 C CA . LYS F 2 25 ? 19.085 -18.870 -53.760 1.00 176.78 45 LYS G CA 1
ATOM 8697 C C . LYS F 2 25 ? 17.978 -18.491 -52.775 1.00 176.40 45 LYS G C 1
ATOM 8698 O O . LYS F 2 25 ? 17.998 -18.929 -51.623 1.00 176.88 45 LYS G O 1
ATOM 8704 N N . VAL F 2 26 ? 17.011 -17.692 -53.223 1.00 175.56 46 VAL G N 1
ATOM 8705 C CA . VAL F 2 26 ? 15.912 -17.279 -52.351 1.00 174.74 46 VAL G CA 1
ATOM 8706 C C . VAL F 2 26 ? 15.354 -18.466 -51.568 1.00 173.75 46 VAL G C 1
ATOM 8707 O O . VAL F 2 26 ? 14.784 -18.295 -50.491 1.00 173.32 46 VAL G O 1
ATOM 8711 N N . LYS F 2 27 ? 15.532 -19.669 -52.106 1.00 172.60 47 LYS G N 1
ATOM 8712 C CA . LYS F 2 27 ? 15.049 -20.867 -51.437 1.00 171.28 47 LYS G CA 1
ATOM 8713 C C . LYS F 2 27 ? 16.078 -21.348 -50.419 1.00 170.55 47 LYS G C 1
ATOM 8714 O O . LYS F 2 27 ? 15.725 -21.638 -49.277 1.00 170.60 47 LYS G O 1
ATOM 8720 N N . GLU F 2 28 ? 17.347 -21.423 -50.822 1.00 169.57 48 GLU G N 1
ATOM 8721 C CA . GLU F 2 28 ? 18.401 -21.866 -49.903 1.00 168.31 48 GLU G CA 1
ATOM 8722 C C . GLU F 2 28 ? 18.513 -20.907 -48.724 1.00 167.69 48 GLU G C 1
ATOM 8723 O O . GLU F 2 28 ? 18.701 -21.331 -47.583 1.00 167.28 48 GLU G O 1
ATOM 8729 N N . ARG F 2 29 ? 18.416 -19.611 -49.015 1.00 166.86 49 ARG G N 1
ATOM 8730 C CA . ARG F 2 29 ? 18.488 -18.588 -47.984 1.00 165.84 49 ARG G CA 1
ATOM 8731 C C . ARG F 2 29 ? 17.383 -18.842 -46.980 1.00 165.80 49 ARG G C 1
ATOM 8732 O O . ARG F 2 29 ? 17.599 -18.836 -45.767 1.00 165.94 49 ARG G O 1
ATOM 8740 N N . HIS F 2 30 ? 16.188 -19.056 -47.512 1.00 165.40 50 HIS G N 1
ATOM 8741 C CA . HIS F 2 30 ? 15.016 -19.317 -46.701 1.00 165.06 50 HIS G CA 1
ATOM 8742 C C . HIS F 2 30 ? 15.147 -20.668 -45.994 1.00 164.96 50 HIS G C 1
ATOM 8743 O O . HIS F 2 30 ? 14.412 -20.957 -45.054 1.00 165.14 50 HIS G O 1
ATOM 8750 N N . GLU F 2 31 ? 16.087 -21.492 -46.450 1.00 164.43 51 GLU G N 1
ATOM 8751 C CA . GLU F 2 31 ? 16.315 -22.798 -45.841 1.00 163.56 51 GLU G CA 1
ATOM 8752 C C . GLU F 2 31 ? 17.336 -22.662 -44.731 1.00 162.69 51 GLU G C 1
ATOM 8753 O O . GLU F 2 31 ? 17.348 -23.445 -43.782 1.00 162.42 51 GLU G O 1
ATOM 8759 N N . LEU F 2 32 ? 18.209 -21.670 -44.868 1.00 161.75 52 LEU G N 1
ATOM 8760 C CA . LEU F 2 32 ? 19.239 -21.423 -43.875 1.00 160.61 52 LEU G CA 1
ATOM 8761 C C . LEU F 2 32 ? 18.627 -20.623 -42.743 1.00 160.19 52 LEU G C 1
ATOM 8762 O O . LEU F 2 32 ? 18.770 -20.977 -41.576 1.00 160.01 52 LEU G O 1
ATOM 8767 N N . LYS F 2 33 ? 17.943 -19.542 -43.105 1.00 160.04 53 LYS G N 1
ATOM 8768 C CA . LYS F 2 33 ? 17.299 -18.672 -42.134 1.00 160.48 53 LYS G CA 1
ATOM 8769 C C . LYS F 2 33 ? 16.499 -19.479 -41.127 1.00 160.74 53 LYS G C 1
ATOM 8770 O O . LYS F 2 33 ? 16.441 -19.128 -39.952 1.00 161.01 53 LYS G O 1
ATOM 8776 N N . GLU F 2 34 ? 15.881 -20.561 -41.587 1.00 160.93 54 GLU G N 1
ATOM 8777 C CA . GLU F 2 34 ? 15.095 -21.402 -40.694 1.00 161.10 54 GLU G CA 1
ATOM 8778 C C . GLU F 2 34 ? 16.001 -22.297 -39.861 1.00 160.06 54 GLU G C 1
ATOM 8779 O O . GLU F 2 34 ? 15.610 -22.759 -38.789 1.00 159.99 54 GLU G O 1
ATOM 8785 N N . PHE F 2 35 ? 17.213 -22.542 -40.354 1.00 158.45 55 PHE G N 1
ATOM 8786 C CA . PHE F 2 35 ? 18.163 -23.371 -39.624 1.00 156.14 55 PHE G CA 1
ATOM 8787 C C . PHE F 2 35 ? 18.890 -22.554 -38.566 1.00 155.35 55 PHE G C 1
ATOM 8788 O O . PHE F 2 35 ? 19.280 -23.079 -37.524 1.00 154.90 55 PHE G O 1
ATOM 8796 N N . ASN F 2 36 ? 19.074 -21.268 -38.843 1.00 154.30 56 ASN G N 1
ATOM 8797 C CA . ASN F 2 36 ? 19.758 -20.385 -37.911 1.00 152.95 56 ASN G CA 1
ATOM 8798 C C . ASN F 2 36 ? 18.908 -20.181 -36.658 1.00 152.00 56 ASN G C 1
ATOM 8799 O O . ASN F 2 36 ? 19.434 -20.067 -35.549 1.00 151.75 56 ASN G O 1
ATOM 8804 N N . ASN F 2 37 ? 17.591 -20.153 -36.832 1.00 150.61 57 ASN G N 1
ATOM 8805 C CA . ASN F 2 37 ? 16.692 -19.962 -35.703 1.00 148.68 57 ASN G CA 1
ATOM 8806 C C . ASN F 2 37 ? 16.464 -21.264 -34.958 1.00 147.52 57 ASN G C 1
ATOM 8807 O O . ASN F 2 37 ? 15.382 -21.494 -34.429 1.00 147.22 57 ASN G O 1
ATOM 8812 N N . SER F 2 38 ? 17.484 -22.114 -34.917 1.00 146.19 58 SER G N 1
ATOM 8813 C CA . SER F 2 38 ? 17.372 -23.390 -34.222 1.00 144.74 58 SER G CA 1
ATOM 8814 C C . SER F 2 38 ? 18.609 -23.643 -33.372 1.00 144.25 58 SER G C 1
ATOM 8815 O O . SER F 2 38 ? 18.780 -24.723 -32.810 1.00 144.50 58 SER G O 1
ATOM 8818 N N . ILE F 2 39 ? 19.478 -22.642 -33.291 1.00 143.16 59 ILE G N 1
ATOM 8819 C CA . ILE F 2 39 ? 20.696 -22.745 -32.498 1.00 141.50 59 ILE G CA 1
ATOM 8820 C C . ILE F 2 39 ? 20.821 -21.510 -31.619 1.00 140.17 59 ILE G C 1
ATOM 8821 O O . ILE F 2 39 ? 20.328 -20.434 -31.969 1.00 139.82 59 ILE G O 1
ATOM 8826 N N . SER F 2 40 ? 21.469 -21.670 -30.470 1.00 138.62 60 SER G N 1
ATOM 8827 C CA . SER F 2 40 ? 21.645 -20.559 -29.547 1.00 136.51 60 SER G CA 1
ATOM 8828 C C . SER F 2 40 ? 22.714 -19.608 -30.034 1.00 134.86 60 SER G C 1
ATOM 8829 O O . SER F 2 40 ? 23.894 -19.952 -30.082 1.00 134.52 60 SER G O 1
ATOM 8832 N N . ALA F 2 41 ? 22.294 -18.405 -30.400 1.00 132.54 61 ALA G N 1
ATOM 8833 C CA . ALA F 2 41 ? 23.231 -17.407 -30.861 1.00 130.66 61 ALA G CA 1
ATOM 8834 C C . ALA F 2 41 ? 24.185 -17.163 -29.706 1.00 129.53 61 ALA G C 1
ATOM 8835 O O . ALA F 2 41 ? 25.178 -16.448 -29.843 1.00 130.08 61 ALA G O 1
ATOM 8837 N N . GLN F 2 42 ? 23.873 -17.760 -28.560 1.00 127.36 62 GLN G N 1
ATOM 8838 C CA . GLN F 2 42 ? 24.707 -17.606 -27.386 1.00 125.26 62 GLN G CA 1
ATOM 8839 C C . GLN F 2 42 ? 25.655 -18.776 -27.187 1.00 124.81 62 GLN G C 1
ATOM 8840 O O . GLN F 2 42 ? 26.842 -18.578 -26.940 1.00 124.88 62 GLN G O 1
ATOM 8846 N N . ASP F 2 43 ? 25.143 -19.996 -27.301 1.00 124.53 63 ASP G N 1
ATOM 8847 C CA . ASP F 2 43 ? 25.982 -21.177 -27.114 1.00 124.34 63 ASP G CA 1
ATOM 8848 C C . ASP F 2 43 ? 26.765 -21.556 -28.349 1.00 123.82 63 ASP G C 1
ATOM 8849 O O . ASP F 2 43 ? 27.752 -22.280 -28.264 1.00 123.49 63 ASP G O 1
ATOM 8854 N N . ASN F 2 44 ? 26.317 -21.068 -29.498 1.00 123.36 64 ASN G N 1
ATOM 8855 C CA . ASN F 2 44 ? 26.980 -21.357 -30.761 1.00 122.20 64 ASN G CA 1
ATOM 8856 C C . ASN F 2 44 ? 27.281 -20.068 -31.507 1.00 120.72 64 ASN G C 1
ATOM 8857 O O . ASN F 2 44 ? 27.209 -20.029 -32.732 1.00 121.56 64 ASN G O 1
ATOM 8862 N N . TYR F 2 45 ? 27.614 -19.015 -30.765 1.00 117.83 65 TYR G N 1
ATOM 8863 C CA . TYR F 2 45 ? 27.914 -17.730 -31.373 1.00 114.66 65 TYR G CA 1
ATOM 8864 C C . TYR F 2 45 ? 28.710 -17.970 -32.634 1.00 113.85 65 TYR G C 1
ATOM 8865 O O . TYR F 2 45 ? 28.484 -17.335 -33.663 1.00 113.39 65 TYR G O 1
ATOM 8874 N N . ALA F 2 46 ? 29.639 -18.913 -32.525 1.00 113.14 66 ALA G N 1
ATOM 8875 C CA . ALA F 2 46 ? 30.513 -19.316 -33.613 1.00 113.29 66 ALA G CA 1
ATOM 8876 C C . ALA F 2 46 ? 29.725 -19.474 -34.902 1.00 113.60 66 ALA G C 1
ATOM 8877 O O . ALA F 2 46 ? 29.706 -18.579 -35.744 1.00 114.13 66 ALA G O 1
ATOM 8879 N N . LYS F 2 47 ? 29.077 -20.630 -35.031 1.00 114.10 67 LYS G N 1
ATOM 8880 C CA . LYS F 2 47 ? 28.263 -20.981 -36.193 1.00 113.58 67 LYS G CA 1
ATOM 8881 C C . LYS F 2 47 ? 27.277 -19.878 -36.505 1.00 112.68 67 LYS G C 1
ATOM 8882 O O . LYS F 2 47 ? 27.276 -19.333 -37.602 1.00 111.98 67 LYS G O 1
ATOM 8888 N N . TRP F 2 48 ? 26.444 -19.549 -35.528 1.00 112.59 68 TRP G N 1
ATOM 8889 C CA . TRP F 2 48 ? 25.438 -18.507 -35.690 1.00 112.75 68 TRP G CA 1
ATOM 8890 C C . TRP F 2 48 ? 25.933 -17.326 -36.513 1.00 113.41 68 TRP G C 1
ATOM 8891 O O . TRP F 2 48 ? 25.314 -16.960 -37.511 1.00 113.33 68 TRP G O 1
ATOM 8902 N N . THR F 2 49 ? 27.048 -16.730 -36.098 1.00 114.62 69 THR G N 1
ATOM 8903 C CA . THR F 2 49 ? 27.578 -15.575 -36.811 1.00 115.85 69 THR G CA 1
ATOM 8904 C C . THR F 2 49 ? 28.061 -15.934 -38.208 1.00 116.99 69 THR G C 1
ATOM 8905 O O . THR F 2 49 ? 28.034 -15.097 -39.110 1.00 117.16 69 THR G O 1
ATOM 8909 N N . LYS F 2 50 ? 28.505 -17.175 -38.384 1.00 118.18 70 LYS G N 1
ATOM 8910 C CA . LYS F 2 50 ? 28.962 -17.646 -39.686 1.00 119.58 70 LYS G CA 1
ATOM 8911 C C . LYS F 2 50 ? 27.743 -17.594 -40.596 1.00 121.67 70 LYS G C 1
ATOM 8912 O O . LYS F 2 50 ? 27.718 -16.867 -41.595 1.00 122.00 70 LYS G O 1
ATOM 8918 N N . ASN F 2 51 ? 26.725 -18.366 -40.223 1.00 123.66 71 ASN G N 1
ATOM 8919 C CA . ASN F 2 51 ? 25.488 -18.430 -40.984 1.00 125.51 71 ASN G CA 1
ATOM 8920 C C . ASN F 2 51 ? 24.954 -17.050 -41.310 1.00 125.89 71 ASN G C 1
ATOM 8921 O O . ASN F 2 51 ? 24.507 -16.807 -42.425 1.00 126.92 71 ASN G O 1
ATOM 8926 N N . ASN F 2 52 ? 24.996 -16.136 -40.354 1.00 125.81 72 ASN G N 1
ATOM 8927 C CA . ASN F 2 52 ? 24.510 -14.801 -40.647 1.00 126.08 72 ASN G CA 1
ATOM 8928 C C . ASN F 2 52 ? 25.305 -14.183 -41.780 1.00 127.06 72 ASN G C 1
ATOM 8929 O O . ASN F 2 52 ? 24.725 -13.665 -42.728 1.00 126.98 72 ASN G O 1
ATOM 8934 N N . ARG F 2 53 ? 26.631 -14.243 -41.684 1.00 128.26 73 ARG G N 1
ATOM 8935 C CA . ARG F 2 53 ? 27.488 -13.685 -42.723 1.00 129.08 73 ARG G CA 1
ATOM 8936 C C . ARG F 2 53 ? 27.052 -14.196 -44.080 1.00 130.04 73 ARG G C 1
ATOM 8937 O O . ARG F 2 53 ? 27.015 -13.445 -45.057 1.00 129.90 73 ARG G O 1
ATOM 8945 N N . LYS F 2 54 ? 26.727 -15.484 -44.131 1.00 131.44 74 LYS G N 1
ATOM 8946 C CA . LYS F 2 54 ? 26.279 -16.106 -45.369 1.00 133.77 74 LYS G CA 1
ATOM 8947 C C . LYS F 2 54 ? 24.979 -15.434 -45.810 1.00 135.32 74 LYS G C 1
ATOM 8948 O O . LYS F 2 54 ? 24.910 -14.860 -46.896 1.00 136.52 74 LYS G O 1
ATOM 8954 N N . LEU F 2 55 ? 23.958 -15.485 -44.957 1.00 136.30 75 LEU G N 1
ATOM 8955 C CA . LEU F 2 55 ? 22.672 -14.869 -45.271 1.00 137.33 75 LEU G CA 1
ATOM 8956 C C . LEU F 2 55 ? 22.810 -13.408 -45.683 1.00 138.54 75 LEU G C 1
ATOM 8957 O O . LEU F 2 55 ? 21.885 -12.830 -46.242 1.00 138.71 75 LEU G O 1
ATOM 8962 N N . ASP F 2 56 ? 23.956 -12.804 -45.393 1.00 140.12 76 ASP G N 1
ATOM 8963 C CA . ASP F 2 56 ? 24.166 -11.406 -45.748 1.00 140.98 76 ASP G CA 1
ATOM 8964 C C . ASP F 2 56 ? 24.658 -11.277 -47.178 1.00 140.91 76 ASP G C 1
ATOM 8965 O O . ASP F 2 56 ? 24.578 -10.205 -47.772 1.00 139.94 76 ASP G O 1
ATOM 8970 N N . SER F 2 57 ? 25.173 -12.375 -47.721 1.00 141.76 77 SER G N 1
ATOM 8971 C CA . SER F 2 57 ? 25.656 -12.390 -49.096 1.00 142.88 77 SER G CA 1
ATOM 8972 C C . SER F 2 57 ? 24.457 -12.701 -49.981 1.00 143.60 77 SER G C 1
ATOM 8973 O O . SER F 2 57 ? 24.122 -11.936 -50.885 1.00 143.56 77 SER G O 1
ATOM 8976 N N . LEU F 2 58 ? 23.810 -13.830 -49.704 1.00 144.34 78 LEU G N 1
ATOM 8977 C CA . LEU F 2 58 ? 22.649 -14.248 -50.465 1.00 144.98 78 LEU G CA 1
ATOM 8978 C C . LEU F 2 58 ? 21.662 -13.096 -50.522 1.00 146.41 78 LEU G C 1
ATOM 8979 O O . LEU F 2 58 ? 20.927 -12.950 -51.488 1.00 147.17 78 LEU G O 1
ATOM 8984 N N . ASP F 2 59 ? 21.650 -12.268 -49.487 1.00 148.15 79 ASP G N 1
ATOM 8985 C CA . ASP F 2 59 ? 20.750 -11.125 -49.462 1.00 150.00 79 ASP G CA 1
ATOM 8986 C C . ASP F 2 59 ? 21.158 -10.104 -50.519 1.00 151.03 79 ASP G C 1
ATOM 8987 O O . ASP F 2 59 ? 20.338 -9.309 -50.975 1.00 151.23 79 ASP G O 1
ATOM 8992 N N . LYS F 2 60 ? 22.427 -10.122 -50.908 1.00 152.20 80 LYS G N 1
ATOM 8993 C CA . LYS F 2 60 ? 22.904 -9.195 -51.922 1.00 153.35 80 LYS G CA 1
ATOM 8994 C C . LYS F 2 60 ? 22.831 -9.800 -53.314 1.00 155.13 80 LYS G C 1
ATOM 8995 O O . LYS F 2 60 ? 22.396 -9.132 -54.252 1.00 155.15 80 LYS G O 1
ATOM 9001 N N . GLU F 2 61 ? 23.241 -11.060 -53.453 1.00 157.38 81 GLU G N 1
ATOM 9002 C CA . GLU F 2 61 ? 23.209 -11.717 -54.760 1.00 160.02 81 GLU G CA 1
ATOM 9003 C C . GLU F 2 61 ? 21.812 -12.199 -55.158 1.00 161.41 81 GLU G C 1
ATOM 9004 O O . GLU F 2 61 ? 21.654 -12.973 -56.107 1.00 162.05 81 GLU G O 1
ATOM 9010 N N . ILE F 2 62 ? 20.807 -11.752 -54.412 1.00 162.08 82 ILE G N 1
ATOM 9011 C CA . ILE F 2 62 ? 19.416 -12.075 -54.699 1.00 162.40 82 ILE G CA 1
ATOM 9012 C C . ILE F 2 62 ? 18.815 -10.716 -54.978 1.00 163.11 82 ILE G C 1
ATOM 9013 O O . ILE F 2 62 ? 17.738 -10.593 -55.549 1.00 162.89 82 ILE G O 1
ATOM 9018 N N . ASN F 2 63 ? 19.546 -9.688 -54.568 1.00 164.64 83 ASN G N 1
ATOM 9019 C CA . ASN F 2 63 ? 19.121 -8.324 -54.798 1.00 166.83 83 ASN G CA 1
ATOM 9020 C C . ASN F 2 63 ? 19.859 -7.849 -56.043 1.00 168.15 83 ASN G C 1
ATOM 9021 O O . ASN F 2 63 ? 19.704 -6.709 -56.477 1.00 168.21 83 ASN G O 1
ATOM 9026 N N . ASN F 2 64 ? 20.676 -8.740 -56.604 1.00 170.03 84 ASN G N 1
ATOM 9027 C CA . ASN F 2 64 ? 21.414 -8.455 -57.834 1.00 171.98 84 ASN G CA 1
ATOM 9028 C C . ASN F 2 64 ? 20.635 -9.095 -58.972 1.00 173.37 84 ASN G C 1
ATOM 9029 O O . ASN F 2 64 ? 20.444 -8.487 -60.028 1.00 173.47 84 ASN G O 1
ATOM 9034 N N . LEU F 2 65 ? 20.186 -10.329 -58.748 1.00 174.94 85 LEU G N 1
ATOM 9035 C CA . LEU F 2 65 ? 19.399 -11.041 -59.745 1.00 176.20 85 LEU G CA 1
ATOM 9036 C C . LEU F 2 65 ? 18.042 -10.356 -59.870 1.00 177.24 85 LEU G C 1
ATOM 9037 O O . LEU F 2 65 ? 17.233 -10.715 -60.723 1.00 177.37 85 LEU G O 1
ATOM 9042 N N . LYS F 2 66 ? 17.796 -9.376 -59.003 1.00 178.30 86 LYS G N 1
ATOM 9043 C CA . LYS F 2 66 ? 16.549 -8.619 -59.022 1.00 178.81 86 LYS G CA 1
ATOM 9044 C C . LYS F 2 66 ? 16.726 -7.467 -60.008 1.00 179.21 86 LYS G C 1
ATOM 9045 O O . LYS F 2 66 ? 15.755 -6.923 -60.530 1.00 178.89 86 LYS G O 1
ATOM 9051 N N . ASP F 2 67 ? 17.982 -7.103 -60.256 1.00 179.83 87 ASP G N 1
ATOM 9052 C CA . ASP F 2 67 ? 18.303 -6.030 -61.187 1.00 180.55 87 ASP G CA 1
ATOM 9053 C C . ASP F 2 67 ? 18.736 -6.622 -62.523 1.00 181.37 87 ASP G C 1
ATOM 9054 O O . ASP F 2 67 ? 18.636 -5.972 -63.562 1.00 181.50 87 ASP G O 1
ATOM 9059 N N . GLU F 2 68 ? 19.225 -7.858 -62.483 1.00 182.38 88 GLU G N 1
ATOM 9060 C CA . GLU F 2 68 ? 19.663 -8.567 -63.685 1.00 183.12 88 GLU G CA 1
ATOM 9061 C C . GLU F 2 68 ? 18.406 -8.990 -64.440 1.00 182.84 88 GLU G C 1
ATOM 9062 O O . GLU F 2 68 ? 18.379 -9.050 -65.670 1.00 182.45 88 GLU G O 1
ATOM 9068 N N . ILE F 2 69 ? 17.367 -9.279 -63.667 1.00 182.64 89 ILE G N 1
ATOM 9069 C CA . ILE F 2 69 ? 16.087 -9.699 -64.201 1.00 182.36 89 ILE G CA 1
ATOM 9070 C C . ILE F 2 69 ? 15.259 -8.451 -64.492 1.00 181.98 89 ILE G C 1
ATOM 9071 O O . ILE F 2 69 ? 14.201 -8.530 -65.115 1.00 181.94 89 ILE G O 1
ATOM 9076 N N . GLN F 2 70 ? 15.792 -7.300 -64.079 1.00 181.50 90 GLN G N 1
ATOM 9077 C CA . GLN F 2 70 ? 15.131 -6.005 -64.255 1.00 181.11 90 GLN G CA 1
ATOM 9078 C C . GLN F 2 70 ? 15.790 -5.043 -65.252 1.00 180.97 90 GLN G C 1
ATOM 9079 O O . GLN F 2 70 ? 15.103 -4.437 -66.075 1.00 180.78 90 GLN G O 1
ATOM 9085 N N . SER F 2 71 ? 17.107 -4.882 -65.168 1.00 180.82 91 SER G N 1
ATOM 9086 C CA . SER F 2 71 ? 17.816 -3.985 -66.080 1.00 180.53 91 SER G CA 1
ATOM 9087 C C . SER F 2 71 ? 17.947 -4.643 -67.452 1.00 180.51 91 SER G C 1
ATOM 9088 O O . SER F 2 71 ? 18.932 -4.448 -68.166 1.00 180.21 91 SER G O 1
ATOM 9091 N N . GLU F 2 72 ? 16.927 -5.421 -67.801 1.00 180.65 92 GLU G N 1
ATOM 9092 C CA . GLU F 2 72 ? 16.857 -6.137 -69.071 1.00 180.24 92 GLU G CA 1
ATOM 9093 C C . GLU F 2 72 ? 15.492 -5.903 -69.737 1.00 179.99 92 GLU G C 1
ATOM 9094 O O . GLU F 2 72 ? 15.312 -6.174 -70.927 1.00 179.52 92 GLU G O 1
ATOM 9100 N N . ASN F 2 73 ? 14.542 -5.392 -68.956 1.00 179.91 93 ASN G N 1
ATOM 9101 C CA . ASN F 2 73 ? 13.186 -5.113 -69.434 1.00 179.44 93 ASN G CA 1
ATOM 9102 C C . ASN F 2 73 ? 12.950 -3.611 -69.647 1.00 178.92 93 ASN G C 1
ATOM 9103 O O . ASN F 2 73 ? 11.805 -3.139 -69.612 1.00 179.21 93 ASN G O 1
ATOM 9108 N N . LYS F 2 74 ? 14.038 -2.867 -69.850 1.00 177.60 94 LYS G N 1
ATOM 9109 C CA . LYS F 2 74 ? 13.955 -1.424 -70.105 1.00 176.02 94 LYS G CA 1
ATOM 9110 C C . LYS F 2 74 ? 14.994 -0.984 -71.150 1.00 175.73 94 LYS G C 1
ATOM 9111 O O . LYS F 2 74 ? 15.318 0.197 -71.248 1.00 175.52 94 LYS G O 1
ATOM 9117 N N . ALA F 2 75 ? 15.462 -1.933 -71.960 1.00 175.51 95 ALA G N 1
ATOM 9118 C CA . ALA F 2 75 ? 16.466 -1.631 -72.987 1.00 175.05 95 ALA G CA 1
ATOM 9119 C C . ALA F 2 75 ? 16.906 -2.900 -73.721 1.00 174.72 95 ALA G C 1
ATOM 9120 O O . ALA F 2 75 ? 16.057 -3.486 -74.448 1.00 174.19 95 ALA G O 1
ATOM 9122 N N . VAL G 1 5 ? 5.175 7.495 -11.049 1.00 114.06 5 VAL D N 1
ATOM 9123 C CA . VAL G 1 5 ? 4.756 6.091 -11.341 1.00 114.79 5 VAL D CA 1
ATOM 9124 C C . VAL G 1 5 ? 5.379 5.149 -10.302 1.00 115.04 5 VAL D C 1
ATOM 9125 O O . VAL G 1 5 ? 6.286 5.547 -9.572 1.00 114.39 5 VAL D O 1
ATOM 9129 N N . GLU G 1 6 ? 4.881 3.914 -10.230 1.00 115.75 6 GLU D N 1
ATOM 9130 C CA . GLU G 1 6 ? 5.369 2.916 -9.267 1.00 116.35 6 GLU D CA 1
ATOM 9131 C C . GLU G 1 6 ? 6.591 2.158 -9.806 1.00 116.56 6 GLU D C 1
ATOM 9132 O O . GLU G 1 6 ? 6.627 1.817 -10.992 1.00 116.45 6 GLU D O 1
ATOM 9138 N N . PRO G 1 7 ? 7.608 1.887 -8.947 1.00 116.64 7 PRO D N 1
ATOM 9139 C CA . PRO G 1 7 ? 8.799 1.158 -9.419 1.00 116.79 7 PRO D CA 1
ATOM 9140 C C . PRO G 1 7 ? 8.679 -0.365 -9.298 1.00 116.78 7 PRO D C 1
ATOM 9141 O O . PRO G 1 7 ? 9.588 -1.015 -8.783 1.00 116.55 7 PRO D O 1
ATOM 9145 N N . ASN G 1 8 ? 7.568 -0.921 -9.774 1.00 116.84 8 ASN D N 1
ATOM 9146 C CA . ASN G 1 8 ? 7.329 -2.357 -9.705 1.00 117.12 8 ASN D CA 1
ATOM 9147 C C . ASN G 1 8 ? 6.232 -2.751 -10.679 1.00 117.33 8 ASN D C 1
ATOM 9148 O O . ASN G 1 8 ? 5.601 -1.896 -11.292 1.00 117.87 8 ASN D O 1
ATOM 9153 N N . LEU G 1 9 ? 5.979 -4.050 -10.792 1.00 117.29 9 LEU D N 1
ATOM 9154 C CA . LEU G 1 9 ? 4.944 -4.535 -11.694 1.00 117.76 9 LEU D CA 1
ATOM 9155 C C . LEU G 1 9 ? 3.673 -4.925 -10.951 1.00 119.18 9 LEU D C 1
ATOM 9156 O O . LEU G 1 9 ? 2.825 -5.639 -11.486 1.00 119.20 9 LEU D O 1
ATOM 9161 N N . HIS G 1 10 ? 3.534 -4.450 -9.719 1.00 120.52 10 HIS D N 1
ATOM 9162 C CA . HIS G 1 10 ? 2.362 -4.779 -8.911 1.00 121.11 10 HIS D CA 1
ATOM 9163 C C . HIS G 1 10 ? 1.080 -4.557 -9.687 1.00 120.95 10 HIS D C 1
ATOM 9164 O O . HIS G 1 10 ? 0.201 -5.412 -9.714 1.00 120.37 10 HIS D O 1
ATOM 9171 N N . SER G 1 11 ? 0.988 -3.398 -10.322 1.00 121.18 11 SER D N 1
ATOM 9172 C CA . SER G 1 11 ? -0.188 -3.033 -11.085 1.00 121.10 11 SER D CA 1
ATOM 9173 C C . SER G 1 11 ? -0.533 -4.039 -12.192 1.00 121.31 11 SER D C 1
ATOM 9174 O O . SER G 1 11 ? -1.699 -4.201 -12.540 1.00 121.89 11 SER D O 1
ATOM 9177 N N . LEU G 1 12 ? 0.469 -4.721 -12.737 1.00 120.92 12 LEU D N 1
ATOM 9178 C CA . LEU G 1 12 ? 0.218 -5.699 -13.789 1.00 120.43 12 LEU D CA 1
ATOM 9179 C C . LEU G 1 12 ? -0.021 -7.099 -13.216 1.00 121.19 12 LEU D C 1
ATOM 9180 O O . LEU G 1 12 ? -0.816 -7.865 -13.751 1.00 121.33 12 LEU D O 1
ATOM 9185 N N . ILE G 1 13 ? 0.671 -7.444 -12.135 1.00 121.56 13 ILE D N 1
ATOM 9186 C CA . ILE G 1 13 ? 0.490 -8.760 -11.522 1.00 121.29 13 ILE D CA 1
ATOM 9187 C C . ILE G 1 13 ? -0.878 -8.796 -10.878 1.00 122.25 13 ILE D C 1
ATOM 9188 O O . ILE G 1 13 ? -1.407 -9.864 -10.594 1.00 122.85 13 ILE D O 1
ATOM 9193 N N . THR G 1 14 ? -1.428 -7.618 -10.610 1.00 122.95 14 THR D N 1
ATOM 9194 C CA . THR G 1 14 ? -2.727 -7.516 -9.968 1.00 123.72 14 THR D CA 1
ATOM 9195 C C . THR G 1 14 ? -3.831 -7.335 -10.992 1.00 125.40 14 THR D C 1
ATOM 9196 O O . THR G 1 14 ? -4.978 -7.696 -10.745 1.00 126.03 14 THR D O 1
ATOM 9200 N N . SER G 1 15 ? -3.472 -6.778 -12.143 1.00 126.77 15 SER D N 1
ATOM 9201 C CA . SER G 1 15 ? -4.422 -6.552 -13.223 1.00 128.26 15 SER D CA 1
ATOM 9202 C C . SER G 1 15 ? -5.262 -7.784 -13.482 1.00 129.36 15 SER D C 1
ATOM 9203 O O . SER G 1 15 ? -4.792 -8.921 -13.374 1.00 129.58 15 SER D O 1
ATOM 9206 N N . THR G 1 16 ? -6.509 -7.538 -13.844 1.00 130.48 16 THR D N 1
ATOM 9207 C CA . THR G 1 16 ? -7.459 -8.597 -14.120 1.00 131.77 16 THR D CA 1
ATOM 9208 C C . THR G 1 16 ? -7.821 -8.592 -15.612 1.00 131.84 16 THR D C 1
ATOM 9209 O O . THR G 1 16 ? -8.224 -9.617 -16.177 1.00 132.02 16 THR D O 1
ATOM 9213 N N . THR G 1 17 ? -7.637 -7.428 -16.234 1.00 131.41 17 THR D N 1
ATOM 9214 C CA . THR G 1 17 ? -7.955 -7.211 -17.641 1.00 130.85 17 THR D CA 1
ATOM 9215 C C . THR G 1 17 ? -7.043 -7.906 -18.658 1.00 131.04 17 THR D C 1
ATOM 9216 O O . THR G 1 17 ? -7.533 -8.488 -19.624 1.00 130.99 17 THR D O 1
ATOM 9220 N N . HIS G 1 18 ? -5.729 -7.862 -18.444 1.00 131.42 18 HIS D N 1
ATOM 9221 C CA . HIS G 1 18 ? -4.774 -8.470 -19.382 1.00 131.43 18 HIS D CA 1
ATOM 9222 C C . HIS G 1 18 ? -4.954 -9.960 -19.650 1.00 130.70 18 HIS D C 1
ATOM 9223 O O . HIS G 1 18 ? -5.371 -10.719 -18.779 1.00 130.43 18 HIS D O 1
ATOM 9230 N N . LYS G 1 19 ? -4.614 -10.371 -20.866 1.00 130.06 19 LYS D N 1
ATOM 9231 C CA . LYS G 1 19 ? -4.744 -11.764 -21.279 1.00 129.72 19 LYS D CA 1
ATOM 9232 C C . LYS G 1 19 ? -3.458 -12.213 -21.964 1.00 129.14 19 LYS D C 1
ATOM 9233 O O . LYS G 1 19 ? -3.122 -13.399 -21.988 1.00 128.09 19 LYS D O 1
ATOM 9239 N N . TRP G 1 20 ? -2.748 -11.241 -22.527 1.00 129.43 20 TRP D N 1
ATOM 9240 C CA . TRP G 1 20 ? -1.496 -11.495 -23.232 1.00 129.33 20 TRP D CA 1
ATOM 9241 C C . TRP G 1 20 ? -0.355 -10.652 -22.669 1.00 128.45 20 TRP D C 1
ATOM 9242 O O . TRP G 1 20 ? -0.467 -9.427 -22.575 1.00 128.02 20 TRP D O 1
ATOM 9253 N N . ILE G 1 21 ? 0.743 -11.308 -22.307 1.00 127.05 21 ILE D N 1
ATOM 9254 C CA . ILE G 1 21 ? 1.902 -10.612 -21.771 1.00 124.94 21 ILE D CA 1
ATOM 9255 C C . ILE G 1 21 ? 3.184 -11.123 -22.427 1.00 124.28 21 ILE D C 1
ATOM 9256 O O . ILE G 1 21 ? 3.462 -12.321 -22.428 1.00 123.86 21 ILE D O 1
ATOM 9261 N N . PHE G 1 22 ? 3.953 -10.200 -22.993 1.00 123.64 22 PHE D N 1
ATOM 9262 C CA . PHE G 1 22 ? 5.197 -10.533 -23.673 1.00 123.15 22 PHE D CA 1
ATOM 9263 C C . PHE G 1 22 ? 6.422 -10.060 -22.891 1.00 122.83 22 PHE D C 1
ATOM 9264 O O . PHE G 1 22 ? 6.478 -8.912 -22.446 1.00 123.04 22 PHE D O 1
ATOM 9272 N N . VAL G 1 23 ? 7.407 -10.941 -22.743 1.00 122.04 23 VAL D N 1
ATOM 9273 C CA . VAL G 1 23 ? 8.639 -10.618 -22.025 1.00 120.52 23 VAL D CA 1
ATOM 9274 C C . VAL G 1 23 ? 9.807 -10.849 -22.980 1.00 119.60 23 VAL D C 1
ATOM 9275 O O . VAL G 1 23 ? 9.929 -11.936 -23.541 1.00 119.82 23 VAL D O 1
ATOM 9279 N N . GLY G 1 24 ? 10.663 -9.848 -23.175 1.00 117.58 24 GLY D N 1
ATOM 9280 C CA . GLY G 1 24 ? 11.786 -10.048 -24.079 1.00 115.54 24 GLY D CA 1
ATOM 9281 C C . GLY G 1 24 ? 13.019 -9.218 -23.800 1.00 113.96 24 GLY D C 1
ATOM 9282 O O . GLY G 1 24 ? 12.930 -8.205 -23.112 1.00 114.13 24 GLY D O 1
ATOM 9283 N N . GLY G 1 25 ? 14.166 -9.644 -24.329 1.00 112.08 25 GLY D N 1
ATOM 9284 C CA . GLY G 1 25 ? 15.400 -8.906 -24.123 1.00 110.14 25 GLY D CA 1
ATOM 9285 C C . GLY G 1 25 ? 16.635 -9.655 -24.592 1.00 108.92 25 GLY D C 1
ATOM 9286 O O . GLY G 1 25 ? 16.957 -10.714 -24.060 1.00 108.39 25 GLY D O 1
ATOM 9287 N N . LYS G 1 26 ? 17.332 -9.101 -25.582 1.00 108.40 26 LYS D N 1
ATOM 9288 C CA . LYS G 1 26 ? 18.540 -9.722 -26.132 1.00 107.52 26 LYS D CA 1
ATOM 9289 C C . LYS G 1 26 ? 19.736 -9.612 -25.181 1.00 106.69 26 LYS D C 1
ATOM 9290 O O . LYS G 1 26 ? 19.792 -8.700 -24.350 1.00 105.83 26 LYS D O 1
ATOM 9296 N N . GLY G 1 27 ? 20.702 -10.522 -25.342 1.00 105.95 27 GLY D N 1
ATOM 9297 C CA . GLY G 1 27 ? 21.886 -10.555 -24.491 1.00 103.98 27 GLY D CA 1
ATOM 9298 C C . GLY G 1 27 ? 21.520 -11.455 -23.329 1.00 102.47 27 GLY D C 1
ATOM 9299 O O . GLY G 1 27 ? 20.334 -11.715 -23.116 1.00 103.88 27 GLY D O 1
ATOM 9300 N N . GLY G 1 28 ? 22.484 -11.952 -22.571 1.00 99.52 28 GLY D N 1
ATOM 9301 C CA . GLY G 1 28 ? 22.109 -12.812 -21.457 1.00 96.41 28 GLY D CA 1
ATOM 9302 C C . GLY G 1 28 ? 21.661 -12.004 -20.253 1.00 94.68 28 GLY D C 1
ATOM 9303 O O . GLY G 1 28 ? 22.248 -12.108 -19.179 1.00 94.07 28 GLY D O 1
ATOM 9304 N N . VAL G 1 29 ? 20.598 -11.224 -20.415 1.00 93.25 29 VAL D N 1
ATOM 9305 C CA . VAL G 1 29 ? 20.125 -10.348 -19.351 1.00 91.65 29 VAL D CA 1
ATOM 9306 C C . VAL G 1 29 ? 19.162 -10.900 -18.304 1.00 91.12 29 VAL D C 1
ATOM 9307 O O . VAL G 1 29 ? 19.070 -10.358 -17.206 1.00 90.56 29 VAL D O 1
ATOM 9311 N N . GLY G 1 30 ? 18.431 -11.959 -18.626 1.00 90.87 30 GLY D N 1
ATOM 9312 C CA . GLY G 1 30 ? 17.500 -12.500 -17.650 1.00 90.97 30 GLY D CA 1
ATOM 9313 C C . GLY G 1 30 ? 16.065 -12.564 -18.145 1.00 91.28 30 GLY D C 1
ATOM 9314 O O . GLY G 1 30 ? 15.121 -12.555 -17.361 1.00 89.82 30 GLY D O 1
ATOM 9315 N N . LYS G 1 31 ? 15.908 -12.624 -19.459 1.00 92.72 31 LYS D N 1
ATOM 9316 C CA . LYS G 1 31 ? 14.602 -12.708 -20.096 1.00 94.96 31 LYS D CA 1
ATOM 9317 C C . LYS G 1 31 ? 13.854 -13.909 -19.532 1.00 95.65 31 LYS D C 1
ATOM 9318 O O . LYS G 1 31 ? 12.776 -13.768 -18.957 1.00 96.34 31 LYS D O 1
ATOM 9324 N N . THR G 1 32 ? 14.439 -15.093 -19.679 1.00 96.02 32 THR D N 1
ATOM 9325 C CA . THR G 1 32 ? 13.803 -16.309 -19.182 1.00 95.37 32 THR D CA 1
ATOM 9326 C C . THR G 1 32 ? 13.433 -16.250 -17.698 1.00 94.74 32 THR D C 1
ATOM 9327 O O . THR G 1 32 ? 12.296 -16.559 -17.329 1.00 95.59 32 THR D O 1
ATOM 9331 N N . THR G 1 33 ? 14.373 -15.834 -16.857 1.00 93.64 33 THR D N 1
ATOM 9332 C CA . THR G 1 33 ? 14.107 -15.729 -15.429 1.00 93.32 33 THR D CA 1
ATOM 9333 C C . THR G 1 33 ? 12.966 -14.760 -15.153 1.00 93.15 33 THR D C 1
ATOM 9334 O O . THR G 1 33 ? 12.096 -15.023 -14.333 1.00 91.87 33 THR D O 1
ATOM 9338 N N . SER G 1 34 ? 12.969 -13.634 -15.843 1.00 94.24 34 SER D N 1
ATOM 9339 C CA . SER G 1 34 ? 11.909 -12.661 -15.653 1.00 96.27 34 SER D CA 1
ATOM 9340 C C . SER G 1 34 ? 10.613 -13.280 -16.144 1.00 96.99 34 SER D C 1
ATOM 9341 O O . SER G 1 34 ? 9.565 -13.120 -15.521 1.00 98.50 34 SER D O 1
ATOM 9344 N N . SER G 1 35 ? 10.682 -13.973 -17.275 1.00 96.72 35 SER D N 1
ATOM 9345 C CA . SER G 1 35 ? 9.506 -14.608 -17.843 1.00 96.92 35 SER D CA 1
ATOM 9346 C C . SER G 1 35 ? 8.855 -15.471 -16.791 1.00 98.14 35 SER D C 1
ATOM 9347 O O . SER G 1 35 ? 7.653 -15.382 -16.544 1.00 98.26 35 SER D O 1
ATOM 9350 N N . CYS G 1 36 ? 9.655 -16.317 -16.168 1.00 99.27 36 CYS D N 1
ATOM 9351 C CA . CYS G 1 36 ? 9.122 -17.176 -15.137 1.00 100.58 36 CYS D CA 1
ATOM 9352 C C . CYS G 1 36 ? 8.627 -16.373 -13.951 1.00 101.20 36 CYS D C 1
ATOM 9353 O O . CYS G 1 36 ? 7.538 -16.615 -13.449 1.00 101.62 36 CYS D O 1
ATOM 9356 N N . SER G 1 37 ? 9.412 -15.405 -13.507 1.00 102.80 37 SER D N 1
ATOM 9357 C CA . SER G 1 37 ? 9.017 -14.587 -12.365 1.00 105.22 37 SER D CA 1
ATOM 9358 C C . SER G 1 37 ? 7.679 -13.890 -12.562 1.00 107.06 37 SER D C 1
ATOM 9359 O O . SER G 1 37 ? 6.830 -13.917 -11.678 1.00 107.51 37 SER D O 1
ATOM 9362 N N . ILE G 1 38 ? 7.491 -13.242 -13.706 1.00 108.73 38 ILE D N 1
ATOM 9363 C CA . ILE G 1 38 ? 6.232 -12.553 -13.948 1.00 109.90 38 ILE D CA 1
ATOM 9364 C C . ILE G 1 38 ? 5.113 -13.580 -13.915 1.00 110.98 38 ILE D C 1
ATOM 9365 O O . ILE G 1 38 ? 4.022 -13.305 -13.415 1.00 111.34 38 ILE D O 1
ATOM 9370 N N . ALA G 1 39 ? 5.388 -14.766 -14.453 1.00 111.62 39 ALA D N 1
ATOM 9371 C CA . ALA G 1 39 ? 4.397 -15.839 -14.474 1.00 111.60 39 ALA D CA 1
ATOM 9372 C C . ALA G 1 39 ? 4.033 -16.252 -13.049 1.00 111.23 39 ALA D C 1
ATOM 9373 O O . ALA G 1 39 ? 2.903 -16.058 -12.611 1.00 110.64 39 ALA D O 1
ATOM 9375 N N . ILE G 1 40 ? 4.994 -16.819 -12.332 1.00 111.33 40 ILE D N 1
ATOM 9376 C CA . ILE G 1 40 ? 4.773 -17.241 -10.959 1.00 111.93 40 ILE D CA 1
ATOM 9377 C C . ILE G 1 40 ? 4.062 -16.171 -10.139 1.00 113.96 40 ILE D C 1
ATOM 9378 O O . ILE G 1 40 ? 3.093 -16.456 -9.433 1.00 114.21 40 ILE D O 1
ATOM 9383 N N . GLN G 1 41 ? 4.542 -14.937 -10.227 1.00 116.04 41 GLN D N 1
ATOM 9384 C CA . GLN G 1 41 ? 3.931 -13.861 -9.465 1.00 117.33 41 GLN D CA 1
ATOM 9385 C C . GLN G 1 41 ? 2.458 -13.710 -9.805 1.00 118.45 41 GLN D C 1
ATOM 9386 O O . GLN G 1 41 ? 1.631 -13.650 -8.903 1.00 118.54 41 GLN D O 1
ATOM 9392 N N . MET G 1 42 ? 2.129 -13.656 -11.094 1.00 119.96 42 MET D N 1
ATOM 9393 C CA . MET G 1 42 ? 0.736 -13.515 -11.517 1.00 122.10 42 MET D CA 1
ATOM 9394 C C . MET G 1 42 ? -0.117 -14.677 -11.044 1.00 123.01 42 MET D C 1
ATOM 9395 O O . MET G 1 42 ? -1.259 -14.487 -10.629 1.00 123.41 42 MET D O 1
ATOM 9400 N N . ALA G 1 43 ? 0.432 -15.885 -11.123 1.00 123.48 43 ALA D N 1
ATOM 9401 C CA . ALA G 1 43 ? -0.295 -17.071 -10.699 1.00 123.45 43 ALA D CA 1
ATOM 9402 C C . ALA G 1 43 ? -0.612 -17.057 -9.206 1.00 123.63 43 ALA D C 1
ATOM 9403 O O . ALA G 1 43 ? -1.736 -17.332 -8.802 1.00 122.54 43 ALA D O 1
ATOM 9405 N N . LEU G 1 44 ? 0.377 -16.729 -8.386 1.00 124.84 44 LEU D N 1
ATOM 9406 C CA . LEU G 1 44 ? 0.175 -16.713 -6.948 1.00 127.18 44 LEU D CA 1
ATOM 9407 C C . LEU G 1 44 ? -0.800 -15.624 -6.498 1.00 129.53 44 LEU D C 1
ATOM 9408 O O . LEU G 1 44 ? -1.501 -15.786 -5.497 1.00 130.01 44 LEU D O 1
ATOM 9413 N N . SER G 1 45 ? -0.867 -14.528 -7.245 1.00 131.49 45 SER D N 1
ATOM 9414 C CA . SER G 1 45 ? -1.747 -13.426 -6.873 1.00 132.98 45 SER D CA 1
ATOM 9415 C C . SER G 1 45 ? -3.176 -13.478 -7.419 1.00 133.74 45 SER D C 1
ATOM 9416 O O . SER G 1 45 ? -3.971 -12.583 -7.143 1.00 133.44 45 SER D O 1
ATOM 9419 N N . GLN G 1 46 ? -3.501 -14.510 -8.194 1.00 134.94 46 GLN D N 1
ATOM 9420 C CA . GLN G 1 46 ? -4.851 -14.666 -8.750 1.00 135.82 46 GLN D CA 1
ATOM 9421 C C . GLN G 1 46 ? -5.156 -16.166 -8.883 1.00 136.24 46 GLN D C 1
ATOM 9422 O O . GLN G 1 46 ? -5.143 -16.715 -9.984 1.00 136.08 46 GLN D O 1
ATOM 9428 N N . PRO G 1 47 ? -5.436 -16.846 -7.750 1.00 136.59 47 PRO D N 1
ATOM 9429 C CA . PRO G 1 47 ? -5.740 -18.283 -7.696 1.00 136.28 47 PRO D CA 1
ATOM 9430 C C . PRO G 1 47 ? -6.860 -18.754 -8.603 1.00 136.24 47 PRO D C 1
ATOM 9431 O O . PRO G 1 47 ? -6.808 -19.864 -9.133 1.00 135.51 47 PRO D O 1
ATOM 9435 N N . ASN G 1 48 ? -7.874 -17.910 -8.766 1.00 136.97 48 ASN D N 1
ATOM 9436 C CA . ASN G 1 48 ? -9.026 -18.215 -9.603 1.00 137.80 48 ASN D CA 1
ATOM 9437 C C . ASN G 1 48 ? -8.609 -18.513 -11.036 1.00 137.82 48 ASN D C 1
ATOM 9438 O O . ASN G 1 48 ? -8.860 -19.601 -11.547 1.00 138.01 48 ASN D O 1
ATOM 9443 N N . LYS G 1 49 ? -7.964 -17.542 -11.677 1.00 137.80 49 LYS D N 1
ATOM 9444 C CA . LYS G 1 49 ? -7.513 -17.685 -13.060 1.00 137.51 49 LYS D CA 1
ATOM 9445 C C . LYS G 1 49 ? -6.486 -18.805 -13.280 1.00 137.27 49 LYS D C 1
ATOM 9446 O O . LYS G 1 49 ? -5.782 -19.217 -12.354 1.00 136.66 49 LYS D O 1
ATOM 9452 N N . GLN G 1 50 ? -6.409 -19.284 -14.521 1.00 136.87 50 GLN D N 1
ATOM 9453 C CA . GLN G 1 50 ? -5.479 -20.344 -14.912 1.00 136.83 50 GLN D CA 1
ATOM 9454 C C . GLN G 1 50 ? -4.428 -19.739 -15.864 1.00 136.57 50 GLN D C 1
ATOM 9455 O O . GLN G 1 50 ? -4.795 -19.026 -16.805 1.00 136.82 50 GLN D O 1
ATOM 9461 N N . PHE G 1 51 ? -3.142 -20.037 -15.640 1.00 135.18 51 PHE D N 1
ATOM 9462 C CA . PHE G 1 51 ? -2.051 -19.471 -16.451 1.00 132.45 51 PHE D CA 1
ATOM 9463 C C . PHE G 1 51 ? -1.174 -20.398 -17.285 1.00 130.90 51 PHE D C 1
ATOM 9464 O O . PHE G 1 51 ? -0.940 -21.550 -16.924 1.00 130.11 51 PHE D O 1
ATOM 9472 N N . LEU G 1 52 ? -0.654 -19.850 -18.385 1.00 129.53 52 LEU D N 1
ATOM 9473 C CA . LEU G 1 52 ? 0.222 -20.589 -19.290 1.00 128.22 52 LEU D CA 1
ATOM 9474 C C . LEU G 1 52 ? 1.484 -19.793 -19.635 1.00 126.94 52 LEU D C 1
ATOM 9475 O O . LEU G 1 52 ? 1.407 -18.649 -20.089 1.00 126.42 52 LEU D O 1
ATOM 9480 N N . LEU G 1 53 ? 2.641 -20.411 -19.414 1.00 125.51 53 LEU D N 1
ATOM 9481 C CA . LEU G 1 53 ? 3.932 -19.806 -19.722 1.00 124.16 53 LEU D CA 1
ATOM 9482 C C . LEU G 1 53 ? 4.449 -20.596 -20.907 1.00 123.91 53 LEU D C 1
ATOM 9483 O O . LEU G 1 53 ? 4.777 -21.774 -20.771 1.00 124.53 53 LEU D O 1
ATOM 9488 N N . ILE G 1 54 ? 4.525 -19.956 -22.065 1.00 123.26 54 ILE D N 1
ATOM 9489 C CA . ILE G 1 54 ? 4.961 -20.642 -23.271 1.00 123.22 54 ILE D CA 1
ATOM 9490 C C . ILE G 1 54 ? 6.254 -20.071 -23.843 1.00 123.08 54 ILE D C 1
ATOM 9491 O O . ILE G 1 54 ? 6.453 -18.858 -23.847 1.00 123.77 54 ILE D O 1
ATOM 9496 N N . SER G 1 55 ? 7.122 -20.954 -24.334 1.00 122.54 55 SER D N 1
ATOM 9497 C CA . SER G 1 55 ? 8.413 -20.552 -24.896 1.00 122.38 55 SER D CA 1
ATOM 9498 C C . SER G 1 55 ? 8.717 -21.163 -26.269 1.00 122.34 55 SER D C 1
ATOM 9499 O O . SER G 1 55 ? 8.536 -22.355 -26.489 1.00 121.88 55 SER D O 1
ATOM 9502 N N . THR G 1 56 ? 9.204 -20.329 -27.178 1.00 123.19 56 THR D N 1
ATOM 9503 C CA . THR G 1 56 ? 9.547 -20.742 -28.535 1.00 124.69 56 THR D CA 1
ATOM 9504 C C . THR G 1 56 ? 10.951 -21.335 -28.625 1.00 126.07 56 THR D C 1
ATOM 9505 O O . THR G 1 56 ? 11.241 -22.145 -29.499 1.00 126.40 56 THR D O 1
ATOM 9509 N N . ASP G 1 57 ? 11.824 -20.908 -27.724 1.00 127.56 57 ASP D N 1
ATOM 9510 C CA . ASP G 1 57 ? 13.213 -21.350 -27.693 1.00 128.69 57 ASP D CA 1
ATOM 9511 C C . ASP G 1 57 ? 13.455 -22.860 -27.846 1.00 130.04 57 ASP D C 1
ATOM 9512 O O . ASP G 1 57 ? 12.866 -23.674 -27.133 1.00 129.15 57 ASP D O 1
ATOM 9517 N N . PRO G 1 58 ? 14.340 -23.243 -28.783 1.00 131.77 58 PRO D N 1
ATOM 9518 C CA . PRO G 1 58 ? 14.715 -24.630 -29.077 1.00 132.71 58 PRO D CA 1
ATOM 9519 C C . PRO G 1 58 ? 15.540 -25.266 -27.966 1.00 133.35 58 PRO D C 1
ATOM 9520 O O . PRO G 1 58 ? 15.496 -26.478 -27.769 1.00 132.91 58 PRO D O 1
ATOM 9524 N N . ALA G 1 59 ? 16.288 -24.439 -27.243 1.00 134.75 59 ALA D N 1
ATOM 9525 C CA . ALA G 1 59 ? 17.139 -24.911 -26.156 1.00 136.36 59 ALA D CA 1
ATOM 9526 C C . ALA G 1 59 ? 16.373 -25.369 -24.912 1.00 137.61 59 ALA D C 1
ATOM 9527 O O . ALA G 1 59 ? 16.985 -25.812 -23.934 1.00 137.70 59 ALA D O 1
ATOM 9529 N N . HIS G 1 60 ? 15.045 -25.269 -24.946 1.00 138.93 60 HIS D N 1
ATOM 9530 C CA . HIS G 1 60 ? 14.207 -25.680 -23.812 1.00 139.55 60 HIS D CA 1
ATOM 9531 C C . HIS G 1 60 ? 14.694 -25.057 -22.506 1.00 138.83 60 HIS D C 1
ATOM 9532 O O . HIS G 1 60 ? 15.203 -25.744 -21.613 1.00 138.60 60 HIS D O 1
ATOM 9539 N N . ASN G 1 61 ? 14.518 -23.742 -22.414 1.00 138.01 61 ASN D N 1
ATOM 9540 C CA . ASN G 1 61 ? 14.936 -22.962 -21.261 1.00 137.52 61 ASN D CA 1
ATOM 9541 C C . ASN G 1 61 ? 14.023 -23.123 -20.058 1.00 137.28 61 ASN D C 1
ATOM 9542 O O . ASN G 1 61 ? 14.490 -23.415 -18.962 1.00 137.84 61 ASN D O 1
ATOM 9547 N N . LEU G 1 62 ? 12.723 -22.934 -20.250 1.00 136.86 62 LEU D N 1
ATOM 9548 C CA . LEU G 1 62 ? 11.793 -23.064 -19.133 1.00 136.24 62 LEU D CA 1
ATOM 9549 C C . LEU G 1 62 ? 12.053 -24.357 -18.368 1.00 135.95 62 LEU D C 1
ATOM 9550 O O . LEU G 1 62 ? 11.929 -24.400 -17.147 1.00 135.93 62 LEU D O 1
ATOM 9555 N N . SER G 1 63 ? 12.432 -25.404 -19.094 1.00 135.24 63 SER D N 1
ATOM 9556 C CA . SER G 1 63 ? 12.714 -26.697 -18.492 1.00 134.55 63 SER D CA 1
ATOM 9557 C C . SER G 1 63 ? 13.929 -26.602 -17.601 1.00 134.39 63 SER D C 1
ATOM 9558 O O . SER G 1 63 ? 13.980 -27.201 -16.534 1.00 134.73 63 SER D O 1
ATOM 9561 N N . ASP G 1 64 ? 14.917 -25.853 -18.060 1.00 134.43 64 ASP D N 1
ATOM 9562 C CA . ASP G 1 64 ? 16.144 -25.667 -17.307 1.00 134.79 64 ASP D CA 1
ATOM 9563 C C . ASP G 1 64 ? 15.881 -24.809 -16.067 1.00 134.13 64 ASP D C 1
ATOM 9564 O O . ASP G 1 64 ? 16.337 -25.127 -14.965 1.00 133.14 64 ASP D O 1
ATOM 9569 N N . ALA G 1 65 ? 15.121 -23.735 -16.270 1.00 133.63 65 ALA D N 1
ATOM 9570 C CA . ALA G 1 65 ? 14.769 -22.783 -15.225 1.00 133.04 65 ALA D CA 1
ATOM 9571 C C . ALA G 1 65 ? 14.098 -23.412 -14.020 1.00 133.01 65 ALA D C 1
ATOM 9572 O O . ALA G 1 65 ? 14.477 -23.143 -12.881 1.00 132.50 65 ALA D O 1
ATOM 9574 N N . PHE G 1 66 ? 13.092 -24.241 -14.279 1.00 133.47 66 PHE D N 1
ATOM 9575 C CA . PHE G 1 66 ? 12.349 -24.905 -13.213 1.00 133.35 66 PHE D CA 1
ATOM 9576 C C . PHE G 1 66 ? 12.945 -26.224 -12.745 1.00 133.66 66 PHE D C 1
ATOM 9577 O O . PHE G 1 66 ? 12.721 -26.636 -11.607 1.00 133.35 66 PHE D O 1
ATOM 9585 N N . GLY G 1 67 ? 13.706 -26.879 -13.618 1.00 134.00 67 GLY D N 1
ATOM 9586 C CA . GLY G 1 67 ? 14.292 -28.156 -13.260 1.00 133.51 67 GLY D CA 1
ATOM 9587 C C . GLY G 1 67 ? 13.285 -29.269 -13.497 1.00 133.37 67 GLY D C 1
ATOM 9588 O O . GLY G 1 67 ? 13.291 -30.287 -12.808 1.00 132.46 67 GLY D O 1
ATOM 9589 N N . GLU G 1 68 ? 12.402 -29.058 -14.469 1.00 133.83 68 GLU D N 1
ATOM 9590 C CA . GLU G 1 68 ? 11.380 -30.034 -14.835 1.00 134.33 68 GLU D CA 1
ATOM 9591 C C . GLU G 1 68 ? 11.388 -30.163 -16.348 1.00 134.55 68 GLU D C 1
ATOM 9592 O O . GLU G 1 68 ? 11.768 -29.223 -17.041 1.00 134.91 68 GLU D O 1
ATOM 9598 N N . LYS G 1 69 ? 10.969 -31.314 -16.865 1.00 135.07 69 LYS D N 1
ATOM 9599 C CA . LYS G 1 69 ? 10.960 -31.501 -18.313 1.00 136.33 69 LYS D CA 1
ATOM 9600 C C . LYS G 1 69 ? 9.614 -31.163 -18.944 1.00 137.75 69 LYS D C 1
ATOM 9601 O O . LYS G 1 69 ? 8.715 -31.993 -18.988 1.00 138.88 69 LYS D O 1
ATOM 9607 N N . PHE G 1 70 ? 9.478 -29.935 -19.432 1.00 138.74 70 PHE D N 1
ATOM 9608 C CA . PHE G 1 70 ? 8.237 -29.514 -20.069 1.00 139.13 70 PHE D CA 1
ATOM 9609 C C . PHE G 1 70 ? 8.381 -29.749 -21.557 1.00 139.20 70 PHE D C 1
ATOM 9610 O O . PHE G 1 70 ? 9.418 -29.439 -22.134 1.00 138.62 70 PHE D O 1
ATOM 9618 N N . GLY G 1 71 ? 7.346 -30.302 -22.177 1.00 139.71 71 GLY D N 1
ATOM 9619 C CA . GLY G 1 71 ? 7.406 -30.567 -23.605 1.00 140.57 71 GLY D CA 1
ATOM 9620 C C . GLY G 1 71 ? 6.371 -29.800 -24.411 1.00 141.22 71 GLY D C 1
ATOM 9621 O O . GLY G 1 71 ? 6.021 -28.668 -24.068 1.00 142.29 71 GLY D O 1
ATOM 9622 N N . LYS G 1 72 ? 5.889 -30.419 -25.485 1.00 140.71 72 LYS D N 1
ATOM 9623 C CA . LYS G 1 72 ? 4.886 -29.827 -26.370 1.00 140.16 72 LYS D CA 1
ATOM 9624 C C . LYS G 1 72 ? 3.542 -29.888 -25.652 1.00 140.10 72 LYS D C 1
ATOM 9625 O O . LYS G 1 72 ? 2.571 -29.225 -26.031 1.00 139.14 72 LYS D O 1
ATOM 9631 N N . ASP G 1 73 ? 3.514 -30.705 -24.604 1.00 140.73 73 ASP D N 1
ATOM 9632 C CA . ASP G 1 73 ? 2.307 -30.909 -23.820 1.00 141.37 73 ASP D CA 1
ATOM 9633 C C . ASP G 1 73 ? 2.236 -30.095 -22.531 1.00 140.93 73 ASP D C 1
ATOM 9634 O O . ASP G 1 73 ? 2.911 -30.385 -21.539 1.00 140.87 73 ASP D O 1
ATOM 9639 N N . ALA G 1 74 ? 1.392 -29.069 -22.574 1.00 139.94 74 ALA D N 1
ATOM 9640 C CA . ALA G 1 74 ? 1.193 -28.172 -21.449 1.00 139.17 74 ALA D CA 1
ATOM 9641 C C . ALA G 1 74 ? 1.031 -28.898 -20.120 1.00 138.25 74 ALA D C 1
ATOM 9642 O O . ALA G 1 74 ? -0.069 -29.319 -19.771 1.00 138.13 74 ALA D O 1
ATOM 9644 N N . ARG G 1 75 ? 2.126 -29.050 -19.383 1.00 137.09 75 ARG D N 1
ATOM 9645 C CA . ARG G 1 75 ? 2.079 -29.693 -18.074 1.00 136.21 75 ARG D CA 1
ATOM 9646 C C . ARG G 1 75 ? 1.919 -28.570 -17.053 1.00 136.03 75 ARG D C 1
ATOM 9647 O O . ARG G 1 75 ? 1.970 -27.398 -17.411 1.00 137.40 75 ARG D O 1
ATOM 9655 N N . LYS G 1 76 ? 1.724 -28.914 -15.787 1.00 135.01 76 LYS D N 1
ATOM 9656 C CA . LYS G 1 76 ? 1.594 -27.887 -14.762 1.00 134.36 76 LYS D CA 1
ATOM 9657 C C . LYS G 1 76 ? 2.860 -27.889 -13.927 1.00 134.32 76 LYS D C 1
ATOM 9658 O O . LYS G 1 76 ? 3.478 -28.941 -13.734 1.00 134.45 76 LYS D O 1
ATOM 9664 N N . VAL G 1 77 ? 3.251 -26.717 -13.435 1.00 133.50 77 VAL D N 1
ATOM 9665 C CA . VAL G 1 77 ? 4.454 -26.619 -12.626 1.00 132.40 77 VAL D CA 1
ATOM 9666 C C . VAL G 1 77 ? 4.293 -27.378 -11.326 1.00 132.06 77 VAL D C 1
ATOM 9667 O O . VAL G 1 77 ? 3.371 -27.125 -10.553 1.00 130.95 77 VAL D O 1
ATOM 9671 N N . THR G 1 78 ? 5.208 -28.309 -11.099 1.00 132.19 78 THR D N 1
ATOM 9672 C CA . THR G 1 78 ? 5.210 -29.117 -9.895 1.00 132.51 78 THR D CA 1
ATOM 9673 C C . THR G 1 78 ? 5.383 -28.223 -8.669 1.00 132.82 78 THR D C 1
ATOM 9674 O O . THR G 1 78 ? 6.499 -27.832 -8.327 1.00 132.73 78 THR D O 1
ATOM 9678 N N . GLY G 1 79 ? 4.276 -27.904 -8.011 1.00 133.23 79 GLY D N 1
ATOM 9679 C CA . GLY G 1 79 ? 4.342 -27.068 -6.831 1.00 134.17 79 GLY D CA 1
ATOM 9680 C C . GLY G 1 79 ? 3.413 -25.888 -6.971 1.00 135.27 79 GLY D C 1
ATOM 9681 O O . GLY G 1 79 ? 3.156 -25.169 -6.008 1.00 134.50 79 GLY D O 1
ATOM 9682 N N . MET G 1 80 ? 2.913 -25.694 -8.186 1.00 137.39 80 MET D N 1
ATOM 9683 C CA . MET G 1 80 ? 1.995 -24.600 -8.496 1.00 140.07 80 MET D CA 1
ATOM 9684 C C . MET G 1 80 ? 0.586 -25.150 -8.619 1.00 140.97 80 MET D C 1
ATOM 9685 O O . MET G 1 80 ? 0.349 -26.323 -8.347 1.00 140.95 80 MET D O 1
ATOM 9690 N N . ASN G 1 81 ? -0.351 -24.314 -9.049 1.00 142.19 81 ASN D N 1
ATOM 9691 C CA . ASN G 1 81 ? -1.725 -24.771 -9.195 1.00 143.55 81 ASN D CA 1
ATOM 9692 C C . ASN G 1 81 ? -2.466 -24.172 -10.373 1.00 143.80 81 ASN D C 1
ATOM 9693 O O . ASN G 1 81 ? -3.525 -24.670 -10.760 1.00 143.65 81 ASN D O 1
ATOM 9698 N N . ASN G 1 82 ? -1.920 -23.099 -10.934 1.00 143.98 82 ASN D N 1
ATOM 9699 C CA . ASN G 1 82 ? -2.533 -22.456 -12.086 1.00 144.04 82 ASN D CA 1
ATOM 9700 C C . ASN G 1 82 ? -1.492 -21.972 -13.081 1.00 144.12 82 ASN D C 1
ATOM 9701 O O . ASN G 1 82 ? -1.789 -21.189 -13.980 1.00 143.88 82 ASN D O 1
ATOM 9706 N N . LEU G 1 83 ? -0.262 -22.442 -12.913 1.00 144.82 83 LEU D N 1
ATOM 9707 C CA . LEU G 1 83 ? 0.802 -22.083 -13.830 1.00 145.53 83 LEU D CA 1
ATOM 9708 C C . LEU G 1 83 ? 1.188 -23.335 -14.591 1.00 145.85 83 LEU D C 1
ATOM 9709 O O . LEU G 1 83 ? 1.529 -24.367 -14.007 1.00 145.12 83 LEU D O 1
ATOM 9714 N N . SER G 1 84 ? 1.121 -23.235 -15.906 1.00 146.89 84 SER D N 1
ATOM 9715 C CA . SER G 1 84 ? 1.445 -24.351 -16.768 1.00 148.60 84 SER D CA 1
ATOM 9716 C C . SER G 1 84 ? 2.422 -23.890 -17.847 1.00 149.09 84 SER D C 1
ATOM 9717 O O . SER G 1 84 ? 2.195 -22.884 -18.519 1.00 148.90 84 SER D O 1
ATOM 9720 N N . CYS G 1 85 ? 3.513 -24.630 -18.004 1.00 149.72 85 CYS D N 1
ATOM 9721 C CA . CYS G 1 85 ? 4.524 -24.294 -18.989 1.00 150.91 85 CYS D CA 1
ATOM 9722 C C . CYS G 1 85 ? 4.417 -25.153 -20.238 1.00 152.37 85 CYS D C 1
ATOM 9723 O O . CYS G 1 85 ? 4.080 -26.333 -20.174 1.00 152.58 85 CYS D O 1
ATOM 9726 N N . MET G 1 86 ? 4.733 -24.549 -21.374 1.00 154.12 86 MET D N 1
ATOM 9727 C CA . MET G 1 86 ? 4.658 -25.228 -22.654 1.00 155.61 86 MET D CA 1
ATOM 9728 C C . MET G 1 86 ? 5.806 -24.778 -23.550 1.00 155.44 86 MET D C 1
ATOM 9729 O O . MET G 1 86 ? 5.963 -23.585 -23.807 1.00 155.05 86 MET D O 1
ATOM 9734 N N . GLU G 1 87 ? 6.599 -25.736 -24.024 1.00 155.76 87 GLU D N 1
ATOM 9735 C CA . GLU G 1 87 ? 7.740 -25.449 -24.895 1.00 156.52 87 GLU D CA 1
ATOM 9736 C C . GLU G 1 87 ? 7.584 -26.079 -26.273 1.00 157.65 87 GLU D C 1
ATOM 9737 O O . GLU G 1 87 ? 7.629 -27.297 -26.412 1.00 157.41 87 GLU D O 1
ATOM 9743 N N . ILE G 1 88 ? 7.423 -25.247 -27.296 1.00 159.63 88 ILE D N 1
ATOM 9744 C CA . ILE G 1 88 ? 7.252 -25.739 -28.661 1.00 161.74 88 ILE D CA 1
ATOM 9745 C C . ILE G 1 88 ? 8.204 -25.073 -29.640 1.00 163.01 88 ILE D C 1
ATOM 9746 O O . ILE G 1 88 ? 8.724 -23.990 -29.379 1.00 163.23 88 ILE D O 1
ATOM 9751 N N . ASP G 1 89 ? 8.410 -25.723 -30.779 1.00 164.85 89 ASP D N 1
ATOM 9752 C CA . ASP G 1 89 ? 9.276 -25.198 -31.822 1.00 167.21 89 ASP D CA 1
ATOM 9753 C C . ASP G 1 89 ? 8.427 -25.017 -33.084 1.00 169.30 89 ASP D C 1
ATOM 9754 O O . ASP G 1 89 ? 8.038 -25.996 -33.718 1.00 169.04 89 ASP D O 1
ATOM 9759 N N . PRO G 1 90 ? 8.112 -23.760 -33.449 1.00 171.56 90 PRO D N 1
ATOM 9760 C CA . PRO G 1 90 ? 7.305 -23.441 -34.637 1.00 173.44 90 PRO D CA 1
ATOM 9761 C C . PRO G 1 90 ? 8.062 -23.490 -35.979 1.00 174.90 90 PRO D C 1
ATOM 9762 O O . PRO G 1 90 ? 7.441 -23.581 -37.036 1.00 175.41 90 PRO D O 1
ATOM 9766 N N . SER G 1 91 ? 9.391 -23.383 -35.962 1.00 176.19 91 SER D N 1
ATOM 9767 C CA . SER G 1 91 ? 10.152 -23.413 -37.222 1.00 177.11 91 SER D CA 1
ATOM 9768 C C . SER G 1 91 ? 10.599 -24.829 -37.589 1.00 178.16 91 SER D C 1
ATOM 9769 O O . SER G 1 91 ? 10.680 -25.176 -38.775 1.00 178.39 91 SER D O 1
ATOM 9772 N N . ALA G 1 92 ? 10.890 -25.639 -36.569 1.00 178.85 92 ALA D N 1
ATOM 9773 C CA . ALA G 1 92 ? 11.311 -27.023 -36.769 1.00 179.24 92 ALA D CA 1
ATOM 9774 C C . ALA G 1 92 ? 10.071 -27.899 -36.958 1.00 179.73 92 ALA D C 1
ATOM 9775 O O . ALA G 1 92 ? 10.099 -28.872 -37.715 1.00 179.94 92 ALA D O 1
ATOM 9777 N N . ALA G 1 93 ? 8.986 -27.535 -36.272 1.00 180.04 93 ALA D N 1
ATOM 9778 C CA . ALA G 1 93 ? 7.723 -28.269 -36.344 1.00 180.02 93 ALA D CA 1
ATOM 9779 C C . ALA G 1 93 ? 6.766 -27.684 -37.385 1.00 180.10 93 ALA D C 1
ATOM 9780 O O . ALA G 1 93 ? 5.557 -27.920 -37.334 1.00 180.03 93 ALA D O 1
ATOM 9782 N N . LEU G 1 94 ? 7.307 -26.913 -38.321 1.00 180.26 94 LEU D N 1
ATOM 9783 C CA . LEU G 1 94 ? 6.498 -26.318 -39.375 1.00 180.39 94 LEU D CA 1
ATOM 9784 C C . LEU G 1 94 ? 6.836 -27.081 -40.646 1.00 180.55 94 LEU D C 1
ATOM 9785 O O . LEU G 1 94 ? 5.995 -27.233 -41.530 1.00 180.73 94 LEU D O 1
ATOM 9790 N N . LYS G 1 95 ? 8.076 -27.560 -40.728 1.00 180.66 95 LYS D N 1
ATOM 9791 C CA . LYS G 1 95 ? 8.530 -28.326 -41.885 1.00 180.86 95 LYS D CA 1
ATOM 9792 C C . LYS G 1 95 ? 7.798 -29.666 -41.946 1.00 182.00 95 LYS D C 1
ATOM 9793 O O . LYS G 1 95 ? 7.995 -30.452 -42.872 1.00 181.86 95 LYS D O 1
ATOM 9799 N N . ASP G 1 96 ? 6.955 -29.913 -40.944 1.00 183.39 96 ASP D N 1
ATOM 9800 C CA . ASP G 1 96 ? 6.167 -31.140 -40.873 1.00 184.47 96 ASP D CA 1
ATOM 9801 C C . ASP G 1 96 ? 4.741 -30.863 -41.347 1.00 185.39 96 ASP D C 1
ATOM 9802 O O . ASP G 1 96 ? 3.976 -31.793 -41.597 1.00 185.37 96 ASP D O 1
ATOM 9807 N N . MET G 1 97 ? 4.391 -29.579 -41.454 1.00 186.51 97 MET D N 1
ATOM 9808 C CA . MET G 1 97 ? 3.066 -29.166 -41.923 1.00 187.31 97 MET D CA 1
ATOM 9809 C C . MET G 1 97 ? 3.220 -28.727 -43.385 1.00 187.49 97 MET D C 1
ATOM 9810 O O . MET G 1 97 ? 2.288 -28.208 -44.004 1.00 187.77 97 MET D O 1
ATOM 9815 N N . ASN G 1 98 ? 4.425 -28.923 -43.914 1.00 187.36 98 ASN D N 1
ATOM 9816 C CA . ASN G 1 98 ? 4.732 -28.604 -45.301 1.00 187.07 98 ASN D CA 1
ATOM 9817 C C . ASN G 1 98 ? 5.055 -29.923 -45.992 1.00 187.46 98 ASN D C 1
ATOM 9818 O O . ASN G 1 98 ? 5.901 -29.984 -46.884 1.00 187.71 98 ASN D O 1
ATOM 9823 N N . ASP G 1 99 ? 4.373 -30.976 -45.541 1.00 187.87 99 ASP D N 1
ATOM 9824 C CA . ASP G 1 99 ? 4.506 -32.338 -46.068 1.00 187.77 99 ASP D CA 1
ATOM 9825 C C . ASP G 1 99 ? 3.152 -33.046 -45.930 1.00 187.50 99 ASP D C 1
ATOM 9826 O O . ASP G 1 99 ? 2.861 -34.002 -46.656 1.00 187.23 99 ASP D O 1
ATOM 9831 N N . MET G 1 100 ? 2.337 -32.558 -44.991 1.00 187.28 100 MET D N 1
ATOM 9832 C CA . MET G 1 100 ? 1.006 -33.105 -44.715 1.00 186.68 100 MET D CA 1
ATOM 9833 C C . MET G 1 100 ? -0.095 -32.132 -45.165 1.00 186.44 100 MET D C 1
ATOM 9834 O O . MET G 1 100 ? -1.134 -32.017 -44.508 1.00 186.23 100 MET D O 1
ATOM 9839 N N . ALA G 1 101 ? 0.141 -31.430 -46.274 1.00 186.10 101 ALA D N 1
ATOM 9840 C CA . ALA G 1 101 ? -0.829 -30.472 -46.811 1.00 185.42 101 ALA D CA 1
ATOM 9841 C C . ALA G 1 101 ? -0.421 -29.968 -48.193 1.00 184.71 101 ALA D C 1
ATOM 9842 O O . ALA G 1 101 ? 0.527 -30.471 -48.797 1.00 184.05 101 ALA D O 1
ATOM 9844 N N . GLY G 1 123 ? -1.727 -20.801 -46.287 1.00 183.81 123 GLY D N 1
ATOM 9845 C CA . GLY G 1 123 ? -2.176 -22.057 -45.710 1.00 184.22 123 GLY D CA 1
ATOM 9846 C C . GLY G 1 123 ? -1.157 -23.177 -45.833 1.00 184.47 123 GLY D C 1
ATOM 9847 O O . GLY G 1 123 ? -0.237 -23.288 -45.022 1.00 184.11 123 GLY D O 1
ATOM 9848 N N . GLY G 1 124 ? -1.331 -24.020 -46.845 1.00 184.97 124 GLY D N 1
ATOM 9849 C CA . GLY G 1 124 ? -0.407 -25.120 -47.062 1.00 185.66 124 GLY D CA 1
ATOM 9850 C C . GLY G 1 124 ? 0.563 -24.789 -48.182 1.00 186.23 124 GLY D C 1
ATOM 9851 O O . GLY G 1 124 ? 1.771 -24.992 -48.047 1.00 186.11 124 GLY D O 1
ATOM 9852 N N . ALA G 1 125 ? 0.026 -24.279 -49.291 1.00 186.80 125 ALA D N 1
ATOM 9853 C CA . ALA G 1 125 ? 0.827 -23.895 -50.455 1.00 187.32 125 ALA D CA 1
ATOM 9854 C C . ALA G 1 125 ? 0.959 -22.369 -50.506 1.00 187.69 125 ALA D C 1
ATOM 9855 O O . ALA G 1 125 ? 0.300 -21.702 -51.308 1.00 187.61 125 ALA D O 1
ATOM 9857 N N . LEU G 1 126 ? 1.822 -21.831 -49.645 1.00 188.17 126 LEU D N 1
ATOM 9858 C CA . LEU G 1 126 ? 2.050 -20.388 -49.547 1.00 188.38 126 LEU D CA 1
ATOM 9859 C C . LEU G 1 126 ? 3.413 -20.139 -48.881 1.00 188.17 126 LEU D C 1
ATOM 9860 O O . LEU G 1 126 ? 3.539 -19.278 -48.005 1.00 188.19 126 LEU D O 1
ATOM 9865 N N . ALA G 1 127 ? 4.431 -20.884 -49.314 1.00 187.68 127 ALA D N 1
ATOM 9866 C CA . ALA G 1 127 ? 5.771 -20.780 -48.736 1.00 187.01 127 ALA D CA 1
ATOM 9867 C C . ALA G 1 127 ? 6.854 -20.006 -49.508 1.00 186.74 127 ALA D C 1
ATOM 9868 O O . ALA G 1 127 ? 7.879 -19.654 -48.923 1.00 186.76 127 ALA D O 1
ATOM 9870 N N . ASP G 1 128 ? 6.652 -19.738 -50.799 1.00 186.29 128 ASP D N 1
ATOM 9871 C CA . ASP G 1 128 ? 7.656 -19.008 -51.590 1.00 185.72 128 ASP D CA 1
ATOM 9872 C C . ASP G 1 128 ? 7.495 -17.495 -51.395 1.00 185.69 128 ASP D C 1
ATOM 9873 O O . ASP G 1 128 ? 8.378 -16.828 -50.855 1.00 185.64 128 ASP D O 1
ATOM 9878 N N . LEU G 1 129 ? 6.368 -16.975 -51.871 1.00 185.72 129 LEU D N 1
ATOM 9879 C CA . LEU G 1 129 ? 5.943 -15.585 -51.736 1.00 185.82 129 LEU D CA 1
ATOM 9880 C C . LEU G 1 129 ? 6.045 -15.144 -50.278 1.00 185.98 129 LEU D C 1
ATOM 9881 O O . LEU G 1 129 ? 5.635 -14.036 -49.922 1.00 186.11 129 LEU D O 1
ATOM 9886 N N . THR G 1 130 ? 6.592 -16.025 -49.440 1.00 185.92 130 THR D N 1
ATOM 9887 C CA . THR G 1 130 ? 6.787 -15.742 -48.021 1.00 185.49 130 THR D CA 1
ATOM 9888 C C . THR G 1 130 ? 8.071 -14.933 -47.839 1.00 184.66 130 THR D C 1
ATOM 9889 O O . THR G 1 130 ? 8.051 -13.845 -47.264 1.00 184.49 130 THR D O 1
ATOM 9893 N N . GLY G 1 131 ? 9.183 -15.470 -48.330 1.00 183.68 131 GLY D N 1
ATOM 9894 C CA . GLY G 1 131 ? 10.443 -14.762 -48.221 1.00 182.63 131 GLY D CA 1
ATOM 9895 C C . GLY G 1 131 ? 10.390 -13.478 -49.027 1.00 182.21 131 GLY D C 1
ATOM 9896 O O . GLY G 1 131 ? 11.202 -12.574 -48.832 1.00 182.06 131 GLY D O 1
ATOM 9897 N N . SER G 1 132 ? 9.425 -13.396 -49.938 1.00 181.96 132 SER D N 1
ATOM 9898 C CA . SER G 1 132 ? 9.251 -12.219 -50.782 1.00 181.59 132 SER D CA 1
ATOM 9899 C C . SER G 1 132 ? 8.595 -11.099 -49.971 1.00 181.26 132 SER D C 1
ATOM 9900 O O . SER G 1 132 ? 8.983 -9.931 -50.065 1.00 181.04 132 SER D O 1
ATOM 9903 N N . ILE G 1 133 ? 7.595 -11.469 -49.176 1.00 180.84 133 ILE D N 1
ATOM 9904 C CA . ILE G 1 133 ? 6.874 -10.509 -48.347 1.00 180.38 133 ILE D CA 1
ATOM 9905 C C . ILE G 1 133 ? 7.336 -10.609 -46.897 1.00 179.36 133 ILE D C 1
ATOM 9906 O O . ILE G 1 133 ? 7.179 -11.648 -46.250 1.00 179.62 133 ILE D O 1
ATOM 9911 N N . PRO G 1 134 ? 7.909 -9.519 -46.365 1.00 178.02 134 PRO D N 1
ATOM 9912 C CA . PRO G 1 134 ? 8.408 -9.461 -44.988 1.00 176.80 134 PRO D CA 1
ATOM 9913 C C . PRO G 1 134 ? 7.325 -9.503 -43.917 1.00 175.73 134 PRO D C 1
ATOM 9914 O O . PRO G 1 134 ? 6.474 -8.622 -43.854 1.00 175.40 134 PRO D O 1
ATOM 9918 N N . GLY G 1 135 ? 7.363 -10.527 -43.074 1.00 175.04 135 GLY D N 1
ATOM 9919 C CA . GLY G 1 135 ? 6.381 -10.626 -42.013 1.00 174.78 135 GLY D CA 1
ATOM 9920 C C . GLY G 1 135 ? 5.526 -11.876 -42.037 1.00 174.67 135 GLY D C 1
ATOM 9921 O O . GLY G 1 135 ? 4.959 -12.263 -41.014 1.00 174.98 135 GLY D O 1
ATOM 9922 N N . ILE G 1 136 ? 5.425 -12.515 -43.194 1.00 174.13 136 ILE D N 1
ATOM 9923 C CA . ILE G 1 136 ? 4.615 -13.718 -43.300 1.00 173.46 136 ILE D CA 1
ATOM 9924 C C . ILE G 1 136 ? 5.138 -14.816 -42.386 1.00 173.19 136 ILE D C 1
ATOM 9925 O O . ILE G 1 136 ? 4.473 -15.195 -41.425 1.00 172.73 136 ILE D O 1
ATOM 9930 N N . ASP G 1 137 ? 6.331 -15.321 -42.686 1.00 173.28 137 ASP D N 1
ATOM 9931 C CA . ASP G 1 137 ? 6.948 -16.377 -41.888 1.00 173.93 137 ASP D CA 1
ATOM 9932 C C . ASP G 1 137 ? 6.589 -16.276 -40.413 1.00 174.24 137 ASP D C 1
ATOM 9933 O O . ASP G 1 137 ? 6.278 -17.278 -39.766 1.00 174.24 137 ASP D O 1
ATOM 9938 N N . GLU G 1 138 ? 6.651 -15.055 -39.890 1.00 174.73 138 GLU D N 1
ATOM 9939 C CA . GLU G 1 138 ? 6.339 -14.787 -38.489 1.00 175.18 138 GLU D CA 1
ATOM 9940 C C . GLU G 1 138 ? 4.864 -15.048 -38.206 1.00 174.79 138 GLU D C 1
ATOM 9941 O O . GLU G 1 138 ? 4.524 -15.895 -37.381 1.00 174.84 138 GLU D O 1
ATOM 9947 N N . ALA G 1 139 ? 3.995 -14.306 -38.884 1.00 174.29 139 ALA D N 1
ATOM 9948 C CA . ALA G 1 139 ? 2.558 -14.463 -38.708 1.00 173.95 139 ALA D CA 1
ATOM 9949 C C . ALA G 1 139 ? 2.180 -15.937 -38.822 1.00 173.66 139 ALA D C 1
ATOM 9950 O O . ALA G 1 139 ? 1.325 -16.431 -38.088 1.00 174.13 139 ALA D O 1
ATOM 9952 N N . LEU G 1 140 ? 2.829 -16.638 -39.745 1.00 172.82 140 LEU D N 1
ATOM 9953 C CA . LEU G 1 140 ? 2.558 -18.054 -39.945 1.00 171.79 140 LEU D CA 1
ATOM 9954 C C . LEU G 1 140 ? 3.001 -18.843 -38.725 1.00 170.94 140 LEU D C 1
ATOM 9955 O O . LEU G 1 140 ? 2.211 -19.579 -38.134 1.00 171.45 140 LEU D O 1
ATOM 9960 N N . SER G 1 141 ? 4.265 -18.678 -38.346 1.00 169.50 141 SER D N 1
ATOM 9961 C CA . SER G 1 141 ? 4.819 -19.379 -37.193 1.00 167.83 141 SER D CA 1
ATOM 9962 C C . SER G 1 141 ? 4.057 -19.093 -35.902 1.00 167.20 141 SER D C 1
ATOM 9963 O O . SER G 1 141 ? 3.960 -19.961 -35.031 1.00 167.09 141 SER D O 1
ATOM 9966 N N . PHE G 1 142 ? 3.518 -17.881 -35.777 1.00 166.21 142 PHE D N 1
ATOM 9967 C CA . PHE G 1 142 ? 2.778 -17.518 -34.577 1.00 165.57 142 PHE D CA 1
ATOM 9968 C C . PHE G 1 142 ? 1.438 -18.221 -34.488 1.00 165.68 142 PHE D C 1
ATOM 9969 O O . PHE G 1 142 ? 1.092 -18.773 -33.443 1.00 165.72 142 PHE D O 1
ATOM 9977 N N . MET G 1 143 ? 0.675 -18.191 -35.579 1.00 165.84 143 MET D N 1
ATOM 9978 C CA . MET G 1 143 ? -0.629 -18.844 -35.591 1.00 165.92 143 MET D CA 1
ATOM 9979 C C . MET G 1 143 ? -0.428 -20.344 -35.427 1.00 165.63 143 MET D C 1
ATOM 9980 O O . MET G 1 143 ? -1.324 -21.047 -34.966 1.00 165.60 143 MET D O 1
ATOM 9985 N N . GLU G 1 144 ? 0.753 -20.829 -35.799 1.00 165.32 144 GLU D N 1
ATOM 9986 C CA . GLU G 1 144 ? 1.063 -22.247 -35.654 1.00 164.86 144 GLU D CA 1
ATOM 9987 C C . GLU G 1 144 ? 1.094 -22.524 -34.155 1.00 164.64 144 GLU D C 1
ATOM 9988 O O . GLU G 1 144 ? 0.715 -23.601 -33.700 1.00 164.93 144 GLU D O 1
ATOM 9994 N N . VAL G 1 145 ? 1.550 -21.533 -33.392 1.00 164.30 145 VAL D N 1
ATOM 9995 C CA . VAL G 1 145 ? 1.618 -21.667 -31.944 1.00 164.02 145 VAL D CA 1
ATOM 9996 C C . VAL G 1 145 ? 0.199 -21.593 -31.387 1.00 163.64 145 VAL D C 1
ATOM 9997 O O . VAL G 1 145 ? -0.281 -22.552 -30.783 1.00 164.15 145 VAL D O 1
ATOM 10001 N N . MET G 1 146 ? -0.470 -20.464 -31.607 1.00 162.46 146 MET D N 1
ATOM 10002 C CA . MET G 1 146 ? -1.841 -20.274 -31.149 1.00 161.68 146 MET D CA 1
ATOM 10003 C C . MET G 1 146 ? -2.661 -21.536 -31.335 1.00 161.94 146 MET D C 1
ATOM 10004 O O . MET G 1 146 ? -3.502 -21.881 -30.503 1.00 161.86 146 MET D O 1
ATOM 10009 N N . LYS G 1 147 ? -2.404 -22.216 -32.445 1.00 162.43 147 LYS D N 1
ATOM 10010 C CA . LYS G 1 147 ? -3.087 -23.460 -32.772 1.00 163.10 147 LYS D CA 1
ATOM 10011 C C . LYS G 1 147 ? -2.766 -24.485 -31.687 1.00 164.30 147 LYS D C 1
ATOM 10012 O O . LYS G 1 147 ? -3.662 -24.958 -30.989 1.00 164.49 147 LYS D O 1
ATOM 10018 N N . HIS G 1 148 ? -1.482 -24.805 -31.540 1.00 165.59 148 HIS D N 1
ATOM 10019 C CA . HIS G 1 148 ? -1.030 -25.773 -30.548 1.00 166.67 148 HIS D CA 1
ATOM 10020 C C . HIS G 1 148 ? -1.568 -25.484 -29.152 1.00 166.71 148 HIS D C 1
ATOM 10021 O O . HIS G 1 148 ? -1.606 -26.378 -28.306 1.00 166.79 148 HIS D O 1
ATOM 10028 N N . ILE G 1 149 ? -1.997 -24.243 -28.919 1.00 166.62 149 ILE D N 1
ATOM 10029 C CA . ILE G 1 149 ? -2.545 -23.837 -27.623 1.00 166.71 149 ILE D CA 1
ATOM 10030 C C . ILE G 1 149 ? -4.019 -24.211 -27.488 1.00 167.64 149 ILE D C 1
ATOM 10031 O O . ILE G 1 149 ? -4.401 -24.926 -26.559 1.00 167.94 149 ILE D O 1
ATOM 10036 N N . LYS G 1 150 ? -4.845 -23.717 -28.410 1.00 168.33 150 LYS D N 1
ATOM 10037 C CA . LYS G 1 150 ? -6.278 -24.007 -28.393 1.00 168.24 150 LYS D CA 1
ATOM 10038 C C . LYS G 1 150 ? -6.503 -25.518 -28.426 1.00 168.14 150 LYS D C 1
ATOM 10039 O O . LYS G 1 150 ? -7.505 -26.014 -27.907 1.00 168.12 150 LYS D O 1
ATOM 10045 N N . ARG G 1 151 ? -5.569 -26.242 -29.041 1.00 167.86 151 ARG D N 1
ATOM 10046 C CA . ARG G 1 151 ? -5.664 -27.694 -29.113 1.00 167.66 151 ARG D CA 1
ATOM 10047 C C . ARG G 1 151 ? -5.573 -28.259 -27.704 1.00 167.55 151 ARG D C 1
ATOM 10048 O O . ARG G 1 151 ? -6.356 -29.131 -27.328 1.00 168.40 151 ARG D O 1
ATOM 10056 N N . GLN G 1 152 ? -4.621 -27.750 -26.924 1.00 166.85 152 GLN D N 1
ATOM 10057 C CA . GLN G 1 152 ? -4.436 -28.194 -25.546 1.00 165.92 152 GLN D CA 1
ATOM 10058 C C . GLN G 1 152 ? -5.686 -27.891 -24.722 1.00 165.91 152 GLN D C 1
ATOM 10059 O O . GLN G 1 152 ? -6.098 -28.701 -23.894 1.00 165.89 152 GLN D O 1
ATOM 10065 N N . GLU G 1 153 ? -6.289 -26.727 -24.964 1.00 165.77 153 GLU D N 1
ATOM 10066 C CA . GLU G 1 153 ? -7.499 -26.304 -24.258 1.00 165.72 153 GLU D CA 1
ATOM 10067 C C . GLU G 1 153 ? -8.698 -27.170 -24.641 1.00 165.63 153 GLU D C 1
ATOM 10068 O O . GLU G 1 153 ? -9.762 -27.091 -24.023 1.00 165.05 153 GLU D O 1
ATOM 10074 N N . GLN G 1 154 ? -8.516 -27.991 -25.670 1.00 165.71 154 GLN D N 1
ATOM 10075 C CA . GLN G 1 154 ? -9.563 -28.879 -26.157 1.00 165.65 154 GLN D CA 1
ATOM 10076 C C . GLN G 1 154 ? -9.395 -30.252 -25.506 1.00 165.98 154 GLN D C 1
ATOM 10077 O O . GLN G 1 154 ? -10.255 -30.706 -24.749 1.00 166.00 154 GLN D O 1
ATOM 10083 N N . ASP G 1 155 ? -8.273 -30.900 -25.804 1.00 166.40 155 ASP D N 1
ATOM 10084 C CA . ASP G 1 155 ? -7.956 -32.220 -25.267 1.00 166.75 155 ASP D CA 1
ATOM 10085 C C . ASP G 1 155 ? -7.901 -32.196 -23.743 1.00 167.17 155 ASP D C 1
ATOM 10086 O O . ASP G 1 155 ? -7.999 -33.232 -23.089 1.00 167.30 155 ASP D O 1
ATOM 10091 N N . GLU G 1 156 ? -7.749 -31.002 -23.185 1.00 167.74 156 GLU D N 1
ATOM 10092 C CA . GLU G 1 156 ? -7.682 -30.827 -21.744 1.00 168.61 156 GLU D CA 1
ATOM 10093 C C . GLU G 1 156 ? -8.954 -30.155 -21.220 1.00 169.20 156 GLU D C 1
ATOM 10094 O O . GLU G 1 156 ? -9.248 -30.209 -20.022 1.00 169.48 156 GLU D O 1
ATOM 10100 N N . GLY G 1 157 ? -9.709 -29.529 -22.124 1.00 169.60 157 GLY D N 1
ATOM 10101 C CA . GLY G 1 157 ? -10.934 -28.852 -21.731 1.00 169.84 157 GLY D CA 1
ATOM 10102 C C . GLY G 1 157 ? -10.680 -27.899 -20.581 1.00 170.09 157 GLY D C 1
ATOM 10103 O O . GLY G 1 157 ? -11.445 -27.847 -19.617 1.00 169.58 157 GLY D O 1
ATOM 10104 N N . GLU G 1 158 ? -9.581 -27.155 -20.686 1.00 170.74 158 GLU D N 1
ATOM 10105 C CA . GLU G 1 158 ? -9.193 -26.187 -19.665 1.00 171.20 158 GLU D CA 1
ATOM 10106 C C . GLU G 1 158 ? -8.753 -24.867 -20.292 1.00 170.77 158 GLU D C 1
ATOM 10107 O O . GLU G 1 158 ? -7.671 -24.762 -20.882 1.00 170.97 158 GLU D O 1
ATOM 10113 N N . THR G 1 159 ? -9.607 -23.860 -20.143 1.00 169.77 159 THR D N 1
ATOM 10114 C CA . THR G 1 159 ? -9.369 -22.530 -20.692 1.00 168.28 159 THR D CA 1
ATOM 10115 C C . THR G 1 159 ? -8.321 -21.703 -19.921 1.00 167.32 159 THR D C 1
ATOM 10116 O O . THR G 1 159 ? -8.396 -21.556 -18.694 1.00 167.52 159 THR D O 1
ATOM 10120 N N . PHE G 1 160 ? -7.342 -21.179 -20.660 1.00 165.21 160 PHE D N 1
ATOM 10121 C CA . PHE G 1 160 ? -6.276 -20.359 -20.091 1.00 162.83 160 PHE D CA 1
ATOM 10122 C C . PHE G 1 160 ? -6.683 -18.898 -20.143 1.00 162.41 160 PHE D C 1
ATOM 10123 O O . PHE G 1 160 ? -6.935 -18.359 -21.218 1.00 162.41 160 PHE D O 1
ATOM 10131 N N . ASP G 1 161 ? -6.743 -18.266 -18.975 1.00 162.01 161 ASP D N 1
ATOM 10132 C CA . ASP G 1 161 ? -7.145 -16.868 -18.869 1.00 161.94 161 ASP D CA 1
ATOM 10133 C C . ASP G 1 161 ? -6.078 -15.887 -19.313 1.00 161.76 161 ASP D C 1
ATOM 10134 O O . ASP G 1 161 ? -6.392 -14.826 -19.858 1.00 161.72 161 ASP D O 1
ATOM 10139 N N . THR G 1 162 ? -4.819 -16.236 -19.067 1.00 161.35 162 THR D N 1
ATOM 10140 C CA . THR G 1 162 ? -3.707 -15.385 -19.467 1.00 160.12 162 THR D CA 1
ATOM 10141 C C . THR G 1 162 ? -2.481 -16.208 -19.837 1.00 158.81 162 THR D C 1
ATOM 10142 O O . THR G 1 162 ? -2.121 -17.178 -19.161 1.00 158.32 162 THR D O 1
ATOM 10146 N N . VAL G 1 163 ? -1.859 -15.811 -20.939 1.00 157.36 163 VAL D N 1
ATOM 10147 C CA . VAL G 1 163 ? -0.674 -16.475 -21.440 1.00 155.85 163 VAL D CA 1
ATOM 10148 C C . VAL G 1 163 ? 0.501 -15.500 -21.470 1.00 155.37 163 VAL D C 1
ATOM 10149 O O . VAL G 1 163 ? 0.357 -14.333 -21.850 1.00 155.28 163 VAL D O 1
ATOM 10153 N N . ILE G 1 164 ? 1.660 -15.995 -21.046 1.00 154.33 164 ILE D N 1
ATOM 10154 C CA . ILE G 1 164 ? 2.879 -15.202 -20.999 1.00 152.53 164 ILE D CA 1
ATOM 10155 C C . ILE G 1 164 ? 3.836 -15.729 -22.062 1.00 151.18 164 ILE D C 1
ATOM 10156 O O . ILE G 1 164 ? 4.111 -16.929 -22.128 1.00 150.48 164 ILE D O 1
ATOM 10161 N N . PHE G 1 165 ? 4.338 -14.831 -22.899 1.00 149.78 165 PHE D N 1
ATOM 10162 C CA . PHE G 1 165 ? 5.243 -15.235 -23.958 1.00 148.28 165 PHE D CA 1
ATOM 10163 C C . PHE G 1 165 ? 6.705 -14.933 -23.708 1.00 147.33 165 PHE D C 1
ATOM 10164 O O . PHE G 1 165 ? 7.099 -13.779 -23.557 1.00 147.70 165 PHE D O 1
ATOM 10172 N N . ASP G 1 166 ? 7.505 -15.989 -23.677 1.00 145.55 166 ASP D N 1
ATOM 10173 C CA . ASP G 1 166 ? 8.940 -15.879 -23.485 1.00 143.82 166 ASP D CA 1
ATOM 10174 C C . ASP G 1 166 ? 9.476 -15.585 -24.884 1.00 141.70 166 ASP D C 1
ATOM 10175 O O . ASP G 1 166 ? 10.141 -16.431 -25.478 1.00 140.68 166 ASP D O 1
ATOM 10180 N N . THR G 1 167 ? 9.172 -14.398 -25.410 1.00 139.94 167 THR D N 1
ATOM 10181 C CA . THR G 1 167 ? 9.601 -14.015 -26.757 1.00 139.07 167 THR D CA 1
ATOM 10182 C C . THR G 1 167 ? 10.966 -14.585 -27.085 1.00 139.22 167 THR D C 1
ATOM 10183 O O . THR G 1 167 ? 11.851 -14.611 -26.237 1.00 139.38 167 THR D O 1
ATOM 10187 N N . ALA G 1 168 ? 11.138 -15.033 -28.323 1.00 139.37 168 ALA D N 1
ATOM 10188 C CA . ALA G 1 168 ? 12.407 -15.611 -28.753 1.00 138.98 168 ALA D CA 1
ATOM 10189 C C . ALA G 1 168 ? 13.543 -14.605 -28.672 1.00 139.01 168 ALA D C 1
ATOM 10190 O O . ALA G 1 168 ? 13.367 -13.418 -28.954 1.00 138.59 168 ALA D O 1
ATOM 10192 N N . PRO G 1 169 ? 14.737 -15.082 -28.293 1.00 139.53 169 PRO D N 1
ATOM 10193 C CA . PRO G 1 169 ? 15.958 -14.278 -28.149 1.00 140.07 169 PRO D CA 1
ATOM 10194 C C . PRO G 1 169 ? 16.378 -13.448 -29.370 1.00 140.61 169 PRO D C 1
ATOM 10195 O O . PRO G 1 169 ? 16.640 -12.246 -29.258 1.00 140.36 169 PRO D O 1
ATOM 10199 N N . THR G 1 170 ? 16.445 -14.096 -30.529 1.00 141.46 170 THR D N 1
ATOM 10200 C CA . THR G 1 170 ? 16.853 -13.430 -31.762 1.00 142.17 170 THR D CA 1
ATOM 10201 C C . THR G 1 170 ? 15.769 -13.434 -32.832 1.00 142.95 170 THR D C 1
ATOM 10202 O O . THR G 1 170 ? 14.950 -14.353 -32.912 1.00 142.76 170 THR D O 1
ATOM 10206 N N . GLY G 1 171 ? 15.784 -12.403 -33.667 1.00 143.74 171 GLY D N 1
ATOM 10207 C CA . GLY G 1 171 ? 14.784 -12.292 -34.707 1.00 145.23 171 GLY D CA 1
ATOM 10208 C C . GLY G 1 171 ? 13.636 -11.481 -34.147 1.00 146.37 171 GLY D C 1
ATOM 10209 O O . GLY G 1 171 ? 13.464 -11.417 -32.928 1.00 147.17 171 GLY D O 1
ATOM 10210 N N . HIS G 1 172 ? 12.847 -10.867 -35.024 1.00 146.56 172 HIS D N 1
ATOM 10211 C CA . HIS G 1 172 ? 11.724 -10.043 -34.591 1.00 146.31 172 HIS D CA 1
ATOM 10212 C C . HIS G 1 172 ? 10.418 -10.828 -34.545 1.00 146.19 172 HIS D C 1
ATOM 10213 O O . HIS G 1 172 ? 9.417 -10.437 -35.143 1.00 146.25 172 HIS D O 1
ATOM 10220 N N . THR G 1 173 ? 10.454 -11.933 -33.805 1.00 145.83 173 THR D N 1
ATOM 10221 C CA . THR G 1 173 ? 9.322 -12.836 -33.625 1.00 145.09 173 THR D CA 1
ATOM 10222 C C . THR G 1 173 ? 7.940 -12.252 -33.891 1.00 144.86 173 THR D C 1
ATOM 10223 O O . THR G 1 173 ? 7.168 -12.847 -34.636 1.00 144.97 173 THR D O 1
ATOM 10227 N N . LEU G 1 174 ? 7.606 -11.109 -33.295 1.00 144.10 174 LEU D N 1
ATOM 10228 C CA . LEU G 1 174 ? 6.280 -10.535 -33.525 1.00 143.76 174 LEU D CA 1
ATOM 10229 C C . LEU G 1 174 ? 6.286 -9.262 -34.364 1.00 143.88 174 LEU D C 1
ATOM 10230 O O . LEU G 1 174 ? 5.869 -8.198 -33.911 1.00 144.05 174 LEU D O 1
ATOM 10235 N N . ARG G 1 175 ? 6.752 -9.387 -35.598 1.00 143.98 175 ARG D N 1
ATOM 10236 C CA . ARG G 1 175 ? 6.811 -8.273 -36.537 1.00 144.17 175 ARG D CA 1
ATOM 10237 C C . ARG G 1 175 ? 5.565 -8.290 -37.423 1.00 144.83 175 ARG D C 1
ATOM 10238 O O . ARG G 1 175 ? 5.212 -7.279 -38.033 1.00 145.33 175 ARG D O 1
ATOM 10246 N N . PHE G 1 176 ? 4.906 -9.446 -37.483 1.00 144.83 176 PHE D N 1
ATOM 10247 C CA . PHE G 1 176 ? 3.714 -9.618 -38.306 1.00 143.95 176 PHE D CA 1
ATOM 10248 C C . PHE G 1 176 ? 2.636 -8.564 -38.069 1.00 144.19 176 PHE D C 1
ATOM 10249 O O . PHE G 1 176 ? 1.705 -8.442 -38.856 1.00 144.05 176 PHE D O 1
ATOM 10257 N N . LEU G 1 177 ? 2.754 -7.803 -36.989 1.00 144.40 177 LEU D N 1
ATOM 10258 C CA . LEU G 1 177 ? 1.766 -6.774 -36.700 1.00 144.90 177 LEU D CA 1
ATOM 10259 C C . LEU G 1 177 ? 1.736 -5.697 -37.784 1.00 145.51 177 LEU D C 1
ATOM 10260 O O . LEU G 1 177 ? 0.819 -4.877 -37.824 1.00 145.38 177 LEU D O 1
ATOM 10265 N N . GLN G 1 178 ? 2.746 -5.688 -38.651 1.00 146.57 178 GLN D N 1
ATOM 10266 C CA . GLN G 1 178 ? 2.811 -4.708 -39.735 1.00 147.43 178 GLN D CA 1
ATOM 10267 C C . GLN G 1 178 ? 2.270 -5.319 -41.024 1.00 147.65 178 GLN D C 1
ATOM 10268 O O . GLN G 1 178 ? 1.923 -4.602 -41.960 1.00 147.77 178 GLN D O 1
ATOM 10274 N N . LEU G 1 179 ? 2.202 -6.648 -41.052 1.00 147.82 179 LEU D N 1
ATOM 10275 C CA . LEU G 1 179 ? 1.718 -7.402 -42.209 1.00 147.87 179 LEU D CA 1
ATOM 10276 C C . LEU G 1 179 ? 0.478 -6.775 -42.846 1.00 148.34 179 LEU D C 1
ATOM 10277 O O . LEU G 1 179 ? 0.438 -6.559 -44.058 1.00 147.83 179 LEU D O 1
ATOM 10282 N N . PRO G 1 180 ? -0.555 -6.480 -42.035 1.00 149.12 180 PRO D N 1
ATOM 10283 C CA . PRO G 1 180 ? -1.780 -5.873 -42.568 1.00 149.42 180 PRO D CA 1
ATOM 10284 C C . PRO G 1 180 ? -1.530 -4.641 -43.443 1.00 149.71 180 PRO D C 1
ATOM 10285 O O . PRO G 1 180 ? -1.685 -4.696 -44.662 1.00 149.42 180 PRO D O 1
ATOM 10289 N N . ASN G 1 181 ? -1.190 -3.524 -42.797 1.00 150.29 181 ASN D N 1
ATOM 10290 C CA . ASN G 1 181 ? -0.928 -2.253 -43.474 1.00 151.00 181 ASN D CA 1
ATOM 10291 C C . ASN G 1 181 ? -0.136 -2.413 -44.764 1.00 151.81 181 ASN D C 1
ATOM 10292 O O . ASN G 1 181 ? -0.410 -1.747 -45.764 1.00 151.76 181 ASN D O 1
ATOM 10297 N N . THR G 1 182 ? 0.860 -3.287 -44.734 1.00 152.82 182 THR D N 1
ATOM 10298 C CA . THR G 1 182 ? 1.688 -3.518 -45.905 1.00 153.68 182 THR D CA 1
ATOM 10299 C C . THR G 1 182 ? 0.881 -4.248 -46.960 1.00 153.65 182 THR D C 1
ATOM 10300 O O . THR G 1 182 ? 0.902 -3.883 -48.135 1.00 153.30 182 THR D O 1
ATOM 10304 N N . LEU G 1 183 ? 0.172 -5.285 -46.533 1.00 153.84 183 LEU D N 1
ATOM 10305 C CA . LEU G 1 183 ? -0.639 -6.058 -47.453 1.00 154.63 183 LEU D CA 1
ATOM 10306 C C . LEU G 1 183 ? -1.831 -5.247 -47.955 1.00 155.65 183 LEU D C 1
ATOM 10307 O O . LEU G 1 183 ? -2.436 -5.586 -48.974 1.00 155.94 183 LEU D O 1
ATOM 10312 N N . SER G 1 184 ? -2.169 -4.173 -47.248 1.00 156.48 184 SER D N 1
ATOM 10313 C CA . SER G 1 184 ? -3.278 -3.328 -47.673 1.00 157.15 184 SER D CA 1
ATOM 10314 C C . SER G 1 184 ? -2.835 -2.530 -48.899 1.00 158.02 184 SER D C 1
ATOM 10315 O O . SER G 1 184 ? -3.524 -1.610 -49.337 1.00 158.66 184 SER D O 1
ATOM 10318 N N . LYS G 1 185 ? -1.675 -2.892 -49.444 1.00 158.49 185 LYS D N 1
ATOM 10319 C CA . LYS G 1 185 ? -1.122 -2.226 -50.620 1.00 158.68 185 LYS D CA 1
ATOM 10320 C C . LYS G 1 185 ? -0.596 -3.246 -51.632 1.00 158.97 185 LYS D C 1
ATOM 10321 O O . LYS G 1 185 ? -0.560 -2.977 -52.835 1.00 159.00 185 LYS D O 1
ATOM 10327 N N . LEU G 1 186 ? -0.191 -4.416 -51.141 1.00 159.28 186 LEU D N 1
ATOM 10328 C CA . LEU G 1 186 ? 0.304 -5.481 -52.011 1.00 159.37 186 LEU D CA 1
ATOM 10329 C C . LEU G 1 186 ? -0.899 -6.231 -52.568 1.00 159.47 186 LEU D C 1
ATOM 10330 O O . LEU G 1 186 ? -0.766 -7.149 -53.377 1.00 159.49 186 LEU D O 1
ATOM 10335 N N . LEU G 1 187 ? -2.078 -5.822 -52.109 1.00 159.49 187 LEU D N 1
ATOM 10336 C CA . LEU G 1 187 ? -3.344 -6.390 -52.554 1.00 159.39 187 LEU D CA 1
ATOM 10337 C C . LEU G 1 187 ? -3.857 -5.454 -53.630 1.00 158.81 187 LEU D C 1
ATOM 10338 O O . LEU G 1 187 ? -4.130 -5.863 -54.759 1.00 158.71 187 LEU D O 1
ATOM 10343 N N . GLU G 1 188 ? -3.979 -4.187 -53.241 1.00 157.92 188 GLU D N 1
ATOM 10344 C CA . GLU G 1 188 ? -4.448 -3.107 -54.103 1.00 156.63 188 GLU D CA 1
ATOM 10345 C C . GLU G 1 188 ? -3.637 -3.057 -55.395 1.00 155.54 188 GLU D C 1
ATOM 10346 O O . GLU G 1 188 ? -4.170 -2.790 -56.472 1.00 155.13 188 GLU D O 1
ATOM 10352 N N . LYS G 1 189 ? -2.340 -3.307 -55.273 1.00 154.41 189 LYS D N 1
ATOM 10353 C CA . LYS G 1 189 ? -1.471 -3.320 -56.428 1.00 153.55 189 LYS D CA 1
ATOM 10354 C C . LYS G 1 189 ? -1.650 -4.679 -57.107 1.00 153.64 189 LYS D C 1
ATOM 10355 O O . LYS G 1 189 ? -1.602 -4.778 -58.332 1.00 153.57 189 LYS D O 1
ATOM 10357 N N . PHE G 1 190 ? -1.886 -5.719 -56.306 1.00 153.86 190 PHE D N 1
ATOM 10358 C CA . PHE G 1 190 ? -2.063 -7.084 -56.818 1.00 154.03 190 PHE D CA 1
ATOM 10359 C C . PHE G 1 190 ? -3.457 -7.398 -57.378 1.00 154.32 190 PHE D C 1
ATOM 10360 O O . PHE G 1 190 ? -3.768 -8.560 -57.649 1.00 154.45 190 PHE D O 1
ATOM 10362 N N . GLY G 1 191 ? -4.289 -6.374 -57.552 1.00 154.34 191 GLY D N 1
ATOM 10363 C CA . GLY G 1 191 ? -5.628 -6.591 -58.080 1.00 153.54 191 GLY D CA 1
ATOM 10364 C C . GLY G 1 191 ? -6.227 -5.342 -58.699 1.00 153.29 191 GLY D C 1
ATOM 10365 O O . GLY G 1 191 ? -6.446 -5.277 -59.908 1.00 152.83 191 GLY D O 1
ATOM 10366 N N . ASP G 1 211 ? -2.358 -16.422 -57.491 1.00 171.22 211 ASP D N 1
ATOM 10367 C CA . ASP G 1 211 ? -2.173 -15.346 -56.522 1.00 171.02 211 ASP D CA 1
ATOM 10368 C C . ASP G 1 211 ? -2.961 -15.623 -55.247 1.00 170.89 211 ASP D C 1
ATOM 10369 O O . ASP G 1 211 ? -2.589 -15.154 -54.169 1.00 171.17 211 ASP D O 1
ATOM 10374 N N . ILE G 1 212 ? -4.047 -16.382 -55.378 1.00 170.37 212 ILE D N 1
ATOM 10375 C CA . ILE G 1 212 ? -4.906 -16.718 -54.245 1.00 169.67 212 ILE D CA 1
ATOM 10376 C C . ILE G 1 212 ? -5.008 -15.535 -53.283 1.00 169.01 212 ILE D C 1
ATOM 10377 O O . ILE G 1 212 ? -4.849 -15.694 -52.071 1.00 168.84 212 ILE D O 1
ATOM 10382 N N . SER G 1 213 ? -5.266 -14.350 -53.834 1.00 168.18 213 SER D N 1
ATOM 10383 C CA . SER G 1 213 ? -5.386 -13.133 -53.032 1.00 167.44 213 SER D CA 1
ATOM 10384 C C . SER G 1 213 ? -6.393 -13.351 -51.909 1.00 167.26 213 SER D C 1
ATOM 10385 O O . SER G 1 213 ? -6.541 -12.512 -51.014 1.00 167.02 213 SER D O 1
ATOM 10388 N N . GLY G 1 214 ? -7.090 -14.482 -51.976 1.00 166.85 214 GLY D N 1
ATOM 10389 C CA . GLY G 1 214 ? -8.058 -14.823 -50.952 1.00 166.11 214 GLY D CA 1
ATOM 10390 C C . GLY G 1 214 ? -7.294 -15.212 -49.704 1.00 165.58 214 GLY D C 1
ATOM 10391 O O . GLY G 1 214 ? -7.621 -14.770 -48.604 1.00 165.36 214 GLY D O 1
ATOM 10392 N N . LYS G 1 215 ? -6.271 -16.048 -49.880 1.00 164.80 215 LYS D N 1
ATOM 10393 C CA . LYS G 1 215 ? -5.439 -16.478 -48.766 1.00 163.38 215 LYS D CA 1
ATOM 10394 C C . LYS G 1 215 ? -4.701 -15.262 -48.237 1.00 163.17 215 LYS D C 1
ATOM 10395 O O . LYS G 1 215 ? -4.472 -15.141 -47.034 1.00 162.94 215 LYS D O 1
ATOM 10401 N N . LEU G 1 216 ? -4.330 -14.362 -49.145 1.00 162.78 216 LEU D N 1
ATOM 10402 C CA . LEU G 1 216 ? -3.652 -13.139 -48.744 1.00 162.61 216 LEU D CA 1
ATOM 10403 C C . LEU G 1 216 ? -4.652 -12.330 -47.912 1.00 162.64 216 LEU D C 1
ATOM 10404 O O . LEU G 1 216 ? -4.357 -11.939 -46.779 1.00 162.93 216 LEU D O 1
ATOM 10409 N N . ASN G 1 217 ? -5.839 -12.100 -48.480 1.00 162.40 217 ASN D N 1
ATOM 10410 C CA . ASN G 1 217 ? -6.907 -11.348 -47.812 1.00 162.01 217 ASN D CA 1
ATOM 10411 C C . ASN G 1 217 ? -7.474 -12.067 -46.593 1.00 162.20 217 ASN D C 1
ATOM 10412 O O . ASN G 1 217 ? -8.095 -11.443 -45.730 1.00 162.18 217 ASN D O 1
ATOM 10417 N N . GLU G 1 218 ? -7.271 -13.382 -46.540 1.00 162.18 218 GLU D N 1
ATOM 10418 C CA . GLU G 1 218 ? -7.745 -14.196 -45.426 1.00 161.59 218 GLU D CA 1
ATOM 10419 C C . GLU G 1 218 ? -6.644 -14.242 -44.363 1.00 160.09 218 GLU D C 1
ATOM 10420 O O . GLU G 1 218 ? -6.922 -14.141 -43.163 1.00 159.98 218 GLU D O 1
ATOM 10426 N N . LEU G 1 219 ? -5.395 -14.387 -44.808 1.00 157.93 219 LEU D N 1
ATOM 10427 C CA . LEU G 1 219 ? -4.265 -14.405 -43.885 1.00 155.81 219 LEU D CA 1
ATOM 10428 C C . LEU G 1 219 ? -4.280 -13.014 -43.249 1.00 154.37 219 LEU D C 1
ATOM 10429 O O . LEU G 1 219 ? -4.093 -12.861 -42.039 1.00 154.16 219 LEU D O 1
ATOM 10434 N N . LYS G 1 220 ? -4.532 -12.013 -44.090 1.00 152.40 220 LYS D N 1
ATOM 10435 C CA . LYS G 1 220 ? -4.620 -10.618 -43.671 1.00 150.32 220 LYS D CA 1
ATOM 10436 C C . LYS G 1 220 ? -5.778 -10.469 -42.684 1.00 149.42 220 LYS D C 1
ATOM 10437 O O . LYS G 1 220 ? -5.721 -9.688 -41.734 1.00 148.75 220 LYS D O 1
ATOM 10443 N N . ALA G 1 221 ? -6.836 -11.228 -42.934 1.00 148.56 221 ALA D N 1
ATOM 10444 C CA . ALA G 1 221 ? -8.013 -11.200 -42.086 1.00 147.61 221 ALA D CA 1
ATOM 10445 C C . ALA G 1 221 ? -7.614 -11.627 -40.690 1.00 146.81 221 ALA D C 1
ATOM 10446 O O . ALA G 1 221 ? -7.677 -10.834 -39.753 1.00 146.83 221 ALA D O 1
ATOM 10448 N N . ASN G 1 222 ? -7.194 -12.880 -40.558 1.00 145.81 222 ASN D N 1
ATOM 10449 C CA . ASN G 1 222 ? -6.790 -13.404 -39.264 1.00 145.06 222 ASN D CA 1
ATOM 10450 C C . ASN G 1 222 ? -5.856 -12.444 -38.555 1.00 144.15 222 ASN D C 1
ATOM 10451 O O . ASN G 1 222 ? -6.122 -12.035 -37.429 1.00 143.88 222 ASN D O 1
ATOM 10456 N N . VAL G 1 223 ? -4.768 -12.075 -39.219 1.00 143.16 223 VAL D N 1
ATOM 10457 C CA . VAL G 1 223 ? -3.807 -11.152 -38.625 1.00 142.05 223 VAL D CA 1
ATOM 10458 C C . VAL G 1 223 ? -4.490 -9.876 -38.147 1.00 141.38 223 VAL D C 1
ATOM 10459 O O . VAL G 1 223 ? -4.218 -9.394 -37.048 1.00 141.01 223 VAL D O 1
ATOM 10463 N N . GLU G 1 224 ? -5.379 -9.335 -38.973 1.00 140.55 224 GLU D N 1
ATOM 10464 C CA . GLU G 1 224 ? -6.091 -8.111 -38.623 1.00 140.01 224 GLU D CA 1
ATOM 10465 C C . GLU G 1 224 ? -6.877 -8.215 -37.320 1.00 139.12 224 GLU D C 1
ATOM 10466 O O . GLU G 1 224 ? -7.112 -7.209 -36.643 1.00 138.47 224 GLU D O 1
ATOM 10472 N N . THR G 1 225 ? -7.283 -9.435 -36.975 1.00 138.29 225 THR D N 1
ATOM 10473 C CA . THR G 1 225 ? -8.033 -9.666 -35.747 1.00 137.07 225 THR D CA 1
ATOM 10474 C C . THR G 1 225 ? -7.043 -9.790 -34.588 1.00 136.35 225 THR D C 1
ATOM 10475 O O . THR G 1 225 ? -7.298 -9.305 -33.480 1.00 135.77 225 THR D O 1
ATOM 10479 N N . ILE G 1 226 ? -5.907 -10.430 -34.859 1.00 135.29 226 ILE D N 1
ATOM 10480 C CA . ILE G 1 226 ? -4.871 -10.605 -33.849 1.00 133.96 226 ILE D CA 1
ATOM 10481 C C . ILE G 1 226 ? -4.283 -9.233 -33.588 1.00 133.24 226 ILE D C 1
ATOM 10482 O O . ILE G 1 226 ? -3.945 -8.895 -32.460 1.00 132.58 226 ILE D O 1
ATOM 10487 N N . ARG G 1 227 ? -4.152 -8.450 -34.654 1.00 132.91 227 ARG D N 1
ATOM 10488 C CA . ARG G 1 227 ? -3.592 -7.118 -34.530 1.00 133.48 227 ARG D CA 1
ATOM 10489 C C . ARG G 1 227 ? -4.477 -6.300 -33.619 1.00 133.43 227 ARG D C 1
ATOM 10490 O O . ARG G 1 227 ? -4.030 -5.798 -32.592 1.00 133.77 227 ARG D O 1
ATOM 10498 N N . GLN G 1 228 ? -5.740 -6.169 -34.000 1.00 133.24 228 GLN D N 1
ATOM 10499 C CA . GLN G 1 228 ? -6.697 -5.416 -33.208 1.00 132.92 228 GLN D CA 1
ATOM 10500 C C . GLN G 1 228 ? -6.726 -6.014 -31.808 1.00 132.50 228 GLN D C 1
ATOM 10501 O O . GLN G 1 228 ? -7.227 -5.405 -30.857 1.00 131.58 228 GLN D O 1
ATOM 10507 N N . GLN G 1 229 ? -6.170 -7.218 -31.701 1.00 132.19 229 GLN D N 1
ATOM 10508 C CA . GLN G 1 229 ? -6.105 -7.943 -30.444 1.00 131.72 229 GLN D CA 1
ATOM 10509 C C . GLN G 1 229 ? -4.952 -7.430 -29.570 1.00 131.00 229 GLN D C 1
ATOM 10510 O O . GLN G 1 229 ? -5.181 -6.779 -28.539 1.00 131.41 229 GLN D O 1
ATOM 10516 N N . PHE G 1 230 ? -3.717 -7.712 -29.986 1.00 129.05 230 PHE D N 1
ATOM 10517 C CA . PHE G 1 230 ? -2.543 -7.288 -29.229 1.00 126.60 230 PHE D CA 1
ATOM 10518 C C . PHE G 1 230 ? -2.416 -5.770 -29.082 1.00 126.33 230 PHE D C 1
ATOM 10519 O O . PHE G 1 230 ? -2.026 -5.282 -28.025 1.00 126.50 230 PHE D O 1
ATOM 10527 N N . THR G 1 231 ? -2.757 -5.019 -30.128 1.00 125.85 231 THR D N 1
ATOM 10528 C CA . THR G 1 231 ? -2.651 -3.560 -30.074 1.00 125.97 231 THR D CA 1
ATOM 10529 C C . THR G 1 231 ? -3.601 -2.911 -29.061 1.00 125.80 231 THR D C 1
ATOM 10530 O O . THR G 1 231 ? -3.879 -1.716 -29.139 1.00 124.97 231 THR D O 1
ATOM 10534 N N . ASP G 1 232 ? -4.094 -3.692 -28.105 1.00 126.41 232 ASP D N 1
ATOM 10535 C CA . ASP G 1 232 ? -5.003 -3.150 -27.100 1.00 127.70 232 ASP D CA 1
ATOM 10536 C C . ASP G 1 232 ? -4.389 -3.169 -25.715 1.00 127.50 232 ASP D C 1
ATOM 10537 O O . ASP G 1 232 ? -4.178 -4.238 -25.138 1.00 126.54 232 ASP D O 1
ATOM 10542 N N . PRO G 1 233 ? -4.119 -1.979 -25.150 1.00 127.78 233 PRO D N 1
ATOM 10543 C CA . PRO G 1 233 ? -3.525 -1.886 -23.816 1.00 128.08 233 PRO D CA 1
ATOM 10544 C C . PRO G 1 233 ? -4.072 -2.916 -22.821 1.00 128.58 233 PRO D C 1
ATOM 10545 O O . PRO G 1 233 ? -3.424 -3.934 -22.552 1.00 129.23 233 PRO D O 1
ATOM 10549 N N . ASP G 1 234 ? -5.269 -2.663 -22.301 1.00 128.43 234 ASP D N 1
ATOM 10550 C CA . ASP G 1 234 ? -5.894 -3.541 -21.312 1.00 128.14 234 ASP D CA 1
ATOM 10551 C C . ASP G 1 234 ? -5.908 -5.042 -21.571 1.00 127.27 234 ASP D C 1
ATOM 10552 O O . ASP G 1 234 ? -6.326 -5.810 -20.703 1.00 126.34 234 ASP D O 1
ATOM 10557 N N . LEU G 1 235 ? -5.458 -5.479 -22.741 1.00 126.50 235 LEU D N 1
ATOM 10558 C CA . LEU G 1 235 ? -5.488 -6.907 -23.009 1.00 125.98 235 LEU D CA 1
ATOM 10559 C C . LEU G 1 235 ? -4.098 -7.505 -23.101 1.00 125.54 235 LEU D C 1
ATOM 10560 O O . LEU G 1 235 ? -3.874 -8.657 -22.710 1.00 125.64 235 LEU D O 1
ATOM 10565 N N . THR G 1 236 ? -3.164 -6.719 -23.632 1.00 124.65 236 THR D N 1
ATOM 10566 C CA . THR G 1 236 ? -1.794 -7.184 -23.799 1.00 122.55 236 THR D CA 1
ATOM 10567 C C . THR G 1 236 ? -0.781 -6.069 -23.592 1.00 120.07 236 THR D C 1
ATOM 10568 O O . THR G 1 236 ? -1.045 -4.903 -23.894 1.00 119.84 236 THR D O 1
ATOM 10572 N N . THR G 1 237 ? 0.382 -6.447 -23.076 1.00 117.30 237 THR D N 1
ATOM 10573 C CA . THR G 1 237 ? 1.461 -5.505 -22.836 1.00 113.83 237 THR D CA 1
ATOM 10574 C C . THR G 1 237 ? 2.791 -6.254 -22.934 1.00 111.85 237 THR D C 1
ATOM 10575 O O . THR G 1 237 ? 2.829 -7.483 -22.889 1.00 111.05 237 THR D O 1
ATOM 10579 N N . PHE G 1 238 ? 3.875 -5.504 -23.088 1.00 110.50 238 PHE D N 1
ATOM 10580 C CA . PHE G 1 238 ? 5.211 -6.076 -23.219 1.00 108.46 238 PHE D CA 1
ATOM 10581 C C . PHE G 1 238 ? 6.089 -5.568 -22.074 1.00 108.04 238 PHE D C 1
ATOM 10582 O O . PHE G 1 238 ? 5.966 -4.412 -21.650 1.00 108.34 238 PHE D O 1
ATOM 10590 N N . VAL G 1 239 ? 6.950 -6.439 -21.556 1.00 106.76 239 VAL D N 1
ATOM 10591 C CA . VAL G 1 239 ? 7.870 -6.063 -20.490 1.00 105.87 239 VAL D CA 1
ATOM 10592 C C . VAL G 1 239 ? 9.266 -6.335 -20.988 1.00 106.49 239 VAL D C 1
ATOM 10593 O O . VAL G 1 239 ? 9.580 -7.457 -21.390 1.00 106.38 239 VAL D O 1
ATOM 10597 N N . CYS G 1 240 ? 10.102 -5.303 -20.969 1.00 106.71 240 CYS D N 1
ATOM 10598 C CA . CYS G 1 240 ? 11.467 -5.449 -21.440 1.00 106.28 240 CYS D CA 1
ATOM 10599 C C . CYS G 1 240 ? 12.427 -5.741 -20.317 1.00 104.93 240 CYS D C 1
ATOM 10600 O O . CYS G 1 240 ? 12.356 -5.146 -19.246 1.00 103.97 240 CYS D O 1
ATOM 10603 N N . VAL G 1 241 ? 13.320 -6.682 -20.570 1.00 103.79 241 VAL D N 1
ATOM 10604 C CA . VAL G 1 241 ? 14.312 -7.051 -19.591 1.00 102.88 241 VAL D CA 1
ATOM 10605 C C . VAL G 1 241 ? 15.608 -6.488 -20.115 1.00 102.22 241 VAL D C 1
ATOM 10606 O O . VAL G 1 241 ? 15.857 -6.533 -21.314 1.00 101.60 241 VAL D O 1
ATOM 10610 N N . CYS G 1 242 ? 16.428 -5.938 -19.233 1.00 101.65 242 CYS D N 1
ATOM 10611 C CA . CYS G 1 242 ? 17.698 -5.392 -19.667 1.00 100.71 242 CYS D CA 1
ATOM 10612 C C . CYS G 1 242 ? 18.625 -5.319 -18.482 1.00 99.53 242 CYS D C 1
ATOM 10613 O O . CYS G 1 242 ? 18.181 -5.265 -17.340 1.00 98.58 242 CYS D O 1
ATOM 10616 N N . ILE G 1 243 ? 19.918 -5.328 -18.771 1.00 98.90 243 ILE D N 1
ATOM 10617 C CA . ILE G 1 243 ? 20.947 -5.229 -17.754 1.00 98.03 243 ILE D CA 1
ATOM 10618 C C . ILE G 1 243 ? 21.292 -3.738 -17.820 1.00 97.88 243 ILE D C 1
ATOM 10619 O O . ILE G 1 243 ? 21.013 -3.096 -18.831 1.00 97.79 243 ILE D O 1
ATOM 10624 N N . SER G 1 244 ? 21.867 -3.172 -16.763 1.00 97.20 244 SER D N 1
ATOM 10625 C CA . SER G 1 244 ? 22.170 -1.740 -16.764 1.00 95.76 244 SER D CA 1
ATOM 10626 C C . SER G 1 244 ? 23.552 -1.330 -17.280 1.00 95.02 244 SER D C 1
ATOM 10627 O O . SER G 1 244 ? 24.372 -0.792 -16.541 1.00 93.88 244 SER D O 1
ATOM 10630 N N . GLU G 1 245 ? 23.793 -1.569 -18.560 1.00 94.64 245 GLU D N 1
ATOM 10631 C CA . GLU G 1 245 ? 25.062 -1.242 -19.198 1.00 94.60 245 GLU D CA 1
ATOM 10632 C C . GLU G 1 245 ? 24.662 -0.535 -20.480 1.00 93.05 245 GLU D C 1
ATOM 10633 O O . GLU G 1 245 ? 23.489 -0.565 -20.844 1.00 93.55 245 GLU D O 1
ATOM 10639 N N . PHE G 1 246 ? 25.605 0.070 -21.193 1.00 90.28 246 PHE D N 1
ATOM 10640 C CA . PHE G 1 246 ? 25.217 0.766 -22.412 1.00 86.69 246 PHE D CA 1
ATOM 10641 C C . PHE G 1 246 ? 24.691 -0.102 -23.527 1.00 84.54 246 PHE D C 1
ATOM 10642 O O . PHE G 1 246 ? 23.553 0.068 -23.932 1.00 85.12 246 PHE D O 1
ATOM 10650 N N . LEU G 1 247 ? 25.494 -1.022 -24.044 1.00 81.69 247 LEU D N 1
ATOM 10651 C CA . LEU G 1 247 ? 25.000 -1.839 -25.141 1.00 80.68 247 LEU D CA 1
ATOM 10652 C C . LEU G 1 247 ? 23.625 -2.452 -24.910 1.00 82.04 247 LEU D C 1
ATOM 10653 O O . LEU G 1 247 ? 22.936 -2.803 -25.867 1.00 81.85 247 LEU D O 1
ATOM 10658 N N . SER G 1 248 ? 23.204 -2.568 -23.655 1.00 83.27 248 SER D N 1
ATOM 10659 C CA . SER G 1 248 ? 21.900 -3.146 -23.373 1.00 84.35 248 SER D CA 1
ATOM 10660 C C . SER G 1 248 ? 20.806 -2.083 -23.307 1.00 86.09 248 SER D C 1
ATOM 10661 O O . SER G 1 248 ? 19.714 -2.269 -23.850 1.00 86.57 248 SER D O 1
ATOM 10664 N N . LEU G 1 249 ? 21.084 -0.968 -22.640 1.00 87.58 249 LEU D N 1
ATOM 10665 C CA . LEU G 1 249 ? 20.082 0.084 -22.559 1.00 89.51 249 LEU D CA 1
ATOM 10666 C C . LEU G 1 249 ? 19.779 0.578 -23.956 1.00 91.62 249 LEU D C 1
ATOM 10667 O O . LEU G 1 249 ? 18.731 1.173 -24.198 1.00 93.19 249 LEU D O 1
ATOM 10672 N N . TYR G 1 250 ? 20.711 0.326 -24.870 1.00 92.44 250 TYR D N 1
ATOM 10673 C CA . TYR G 1 250 ? 20.561 0.716 -26.261 1.00 92.97 250 TYR D CA 1
ATOM 10674 C C . TYR G 1 250 ? 19.624 -0.285 -26.895 1.00 94.04 250 TYR D C 1
ATOM 10675 O O . TYR G 1 250 ? 18.504 0.042 -27.260 1.00 93.66 250 TYR D O 1
ATOM 10684 N N . GLU G 1 251 ? 20.090 -1.519 -27.011 1.00 96.44 251 GLU D N 1
ATOM 10685 C CA . GLU G 1 251 ? 19.280 -2.558 -27.607 1.00 99.41 251 GLU D CA 1
ATOM 10686 C C . GLU G 1 251 ? 17.835 -2.517 -27.137 1.00 99.96 251 GLU D C 1
ATOM 10687 O O . GLU G 1 251 ? 16.935 -2.794 -27.917 1.00 99.81 251 GLU D O 1
ATOM 10693 N N . THR G 1 252 ? 17.592 -2.173 -25.875 1.00 101.09 252 THR D N 1
ATOM 10694 C CA . THR G 1 252 ? 16.209 -2.138 -25.410 1.00 102.94 252 THR D CA 1
ATOM 10695 C C . THR G 1 252 ? 15.515 -0.852 -25.847 1.00 104.00 252 THR D C 1
ATOM 10696 O O . THR G 1 252 ? 14.314 -0.851 -26.104 1.00 105.11 252 THR D O 1
ATOM 10700 N N . GLU G 1 253 ? 16.251 0.250 -25.928 1.00 104.55 253 GLU D N 1
ATOM 10701 C CA . GLU G 1 253 ? 15.646 1.495 -26.390 1.00 104.74 253 GLU D CA 1
ATOM 10702 C C . GLU G 1 253 ? 15.179 1.206 -27.809 1.00 104.01 253 GLU D C 1
ATOM 10703 O O . GLU G 1 253 ? 14.130 1.670 -28.248 1.00 103.48 253 GLU D O 1
ATOM 10709 N N . ARG G 1 254 ? 15.995 0.450 -28.533 1.00 102.60 254 ARG D N 1
ATOM 10710 C CA . ARG G 1 254 ? 15.648 0.086 -29.888 1.00 101.36 254 ARG D CA 1
ATOM 10711 C C . ARG G 1 254 ? 14.350 -0.689 -29.823 1.00 101.20 254 ARG D C 1
ATOM 10712 O O . ARG G 1 254 ? 13.374 -0.328 -30.463 1.00 102.03 254 ARG D O 1
ATOM 10720 N N . LEU G 1 255 ? 14.343 -1.756 -29.037 1.00 100.96 255 LEU D N 1
ATOM 10721 C CA . LEU G 1 255 ? 13.159 -2.598 -28.903 1.00 100.97 255 LEU D CA 1
ATOM 10722 C C . LEU G 1 255 ? 11.906 -1.805 -28.581 1.00 100.94 255 LEU D C 1
ATOM 10723 O O . LEU G 1 255 ? 10.871 -1.985 -29.217 1.00 101.00 255 LEU D O 1
ATOM 10728 N N . ILE G 1 256 ? 11.990 -0.938 -27.582 1.00 100.93 256 ILE D N 1
ATOM 10729 C CA . ILE G 1 256 ? 10.834 -0.147 -27.220 1.00 101.43 256 ILE D CA 1
ATOM 10730 C C . ILE G 1 256 ? 10.335 0.612 -28.442 1.00 102.65 256 ILE D C 1
ATOM 10731 O O . ILE G 1 256 ? 9.136 0.807 -28.595 1.00 103.28 256 ILE D O 1
ATOM 10736 N N . GLN G 1 257 ? 11.237 1.026 -29.326 1.00 103.90 257 GLN D N 1
ATOM 10737 C CA . GLN G 1 257 ? 10.799 1.733 -30.528 1.00 105.55 257 GLN D CA 1
ATOM 10738 C C . GLN G 1 257 ? 10.127 0.755 -31.474 1.00 107.47 257 GLN D C 1
ATOM 10739 O O . GLN G 1 257 ? 9.064 1.045 -32.018 1.00 107.85 257 GLN D O 1
ATOM 10745 N N . GLU G 1 258 ? 10.745 -0.403 -31.676 1.00 110.01 258 GLU D N 1
ATOM 10746 C CA . GLU G 1 258 ? 10.165 -1.405 -32.557 1.00 113.01 258 GLU D CA 1
ATOM 10747 C C . GLU G 1 258 ? 8.750 -1.735 -32.092 1.00 114.52 258 GLU D C 1
ATOM 10748 O O . GLU G 1 258 ? 7.853 -1.948 -32.908 1.00 115.81 258 GLU D O 1
ATOM 10754 N N . LEU G 1 259 ? 8.540 -1.785 -30.780 1.00 115.13 259 LEU D N 1
ATOM 10755 C CA . LEU G 1 259 ? 7.213 -2.096 -30.272 1.00 114.94 259 LEU D CA 1
ATOM 10756 C C . LEU G 1 259 ? 6.276 -0.911 -30.445 1.00 115.57 259 LEU D C 1
ATOM 10757 O O . LEU G 1 259 ? 5.135 -1.092 -30.837 1.00 115.97 259 LEU D O 1
ATOM 10762 N N . ILE G 1 260 ? 6.747 0.300 -30.164 1.00 116.17 260 ILE D N 1
ATOM 10763 C CA . ILE G 1 260 ? 5.888 1.463 -30.328 1.00 116.83 260 ILE D CA 1
ATOM 10764 C C . ILE G 1 260 ? 5.377 1.527 -31.759 1.00 118.10 260 ILE D C 1
ATOM 10765 O O . ILE G 1 260 ? 4.214 1.858 -31.991 1.00 119.23 260 ILE D O 1
ATOM 10770 N N . SER G 1 261 ? 6.233 1.198 -32.720 1.00 118.22 261 SER D N 1
ATOM 10771 C CA . SER G 1 261 ? 5.818 1.224 -34.113 1.00 118.69 261 SER D CA 1
ATOM 10772 C C . SER G 1 261 ? 4.674 0.237 -34.338 1.00 119.92 261 SER D C 1
ATOM 10773 O O . SER G 1 261 ? 3.670 0.578 -34.951 1.00 119.75 261 SER D O 1
ATOM 10776 N N . TYR G 1 262 ? 4.816 -0.981 -33.833 1.00 121.54 262 TYR D N 1
ATOM 10777 C CA . TYR G 1 262 ? 3.774 -1.992 -33.990 1.00 123.26 262 TYR D CA 1
ATOM 10778 C C . TYR G 1 262 ? 2.483 -1.601 -33.264 1.00 123.84 262 TYR D C 1
ATOM 10779 O O . TYR G 1 262 ? 1.468 -2.299 -33.365 1.00 124.41 262 TYR D O 1
ATOM 10788 N N . ASP G 1 263 ? 2.536 -0.492 -32.528 1.00 123.75 263 ASP D N 1
ATOM 10789 C CA . ASP G 1 263 ? 1.399 0.001 -31.748 1.00 123.22 263 ASP D CA 1
ATOM 10790 C C . ASP G 1 263 ? 1.032 -0.943 -30.596 1.00 121.39 263 ASP D C 1
ATOM 10791 O O . ASP G 1 263 ? -0.123 -1.022 -30.172 1.00 120.21 263 ASP D O 1
ATOM 10796 N N . MET G 1 264 ? 2.046 -1.657 -30.111 1.00 119.72 264 MET D N 1
ATOM 10797 C CA . MET G 1 264 ? 1.915 -2.576 -28.993 1.00 118.27 264 MET D CA 1
ATOM 10798 C C . MET G 1 264 ? 2.204 -1.743 -27.753 1.00 117.49 264 MET D C 1
ATOM 10799 O O . MET G 1 264 ? 2.796 -0.661 -27.850 1.00 117.48 264 MET D O 1
ATOM 10804 N N . ASP G 1 265 ? 1.799 -2.225 -26.586 1.00 116.40 265 ASP D N 1
ATOM 10805 C CA . ASP G 1 265 ? 2.045 -1.432 -25.405 1.00 116.03 265 ASP D CA 1
ATOM 10806 C C . ASP G 1 265 ? 3.270 -1.796 -24.592 1.00 115.71 265 ASP D C 1
ATOM 10807 O O . ASP G 1 265 ? 3.407 -2.914 -24.099 1.00 116.42 265 ASP D O 1
ATOM 10812 N N . VAL G 1 266 ? 4.172 -0.823 -24.474 1.00 115.00 266 VAL D N 1
ATOM 10813 C CA . VAL G 1 266 ? 5.408 -0.980 -23.715 1.00 113.17 266 VAL D CA 1
ATOM 10814 C C . VAL G 1 266 ? 5.353 0.024 -22.585 1.00 111.61 266 VAL D C 1
ATOM 10815 O O . VAL G 1 266 ? 5.371 1.236 -22.805 1.00 110.56 266 VAL D O 1
ATOM 10819 N N . ASN G 1 267 ? 5.305 -0.491 -21.370 1.00 110.53 267 ASN D N 1
ATOM 10820 C CA . ASN G 1 267 ? 5.185 0.370 -20.224 1.00 110.22 267 ASN D CA 1
ATOM 10821 C C . ASN G 1 267 ? 6.139 0.052 -19.084 1.00 110.34 267 ASN D C 1
ATOM 10822 O O . ASN G 1 267 ? 6.362 0.880 -18.199 1.00 109.94 267 ASN D O 1
ATOM 10827 N N . SER G 1 268 ? 6.719 -1.140 -19.109 1.00 110.17 268 SER D N 1
ATOM 10828 C CA . SER G 1 268 ? 7.600 -1.530 -18.028 1.00 108.90 268 SER D CA 1
ATOM 10829 C C . SER G 1 268 ? 8.886 -2.201 -18.460 1.00 108.09 268 SER D C 1
ATOM 10830 O O . SER G 1 268 ? 8.897 -3.056 -19.346 1.00 108.02 268 SER D O 1
ATOM 10833 N N . ILE G 1 269 ? 9.967 -1.816 -17.798 1.00 106.67 269 ILE D N 1
ATOM 10834 C CA . ILE G 1 269 ? 11.271 -2.360 -18.080 1.00 105.24 269 ILE D CA 1
ATOM 10835 C C . ILE G 1 269 ? 11.839 -2.875 -16.756 1.00 103.97 269 ILE D C 1
ATOM 10836 O O . ILE G 1 269 ? 11.815 -2.163 -15.754 1.00 102.60 269 ILE D O 1
ATOM 10841 N N . ILE G 1 270 ? 12.298 -4.122 -16.725 1.00 102.82 270 ILE D N 1
ATOM 10842 C CA . ILE G 1 270 ? 12.878 -4.654 -15.496 1.00 101.97 270 ILE D CA 1
ATOM 10843 C C . ILE G 1 270 ? 14.391 -4.666 -15.680 1.00 101.19 270 ILE D C 1
ATOM 10844 O O . ILE G 1 270 ? 14.903 -5.388 -16.531 1.00 99.91 270 ILE D O 1
ATOM 10849 N N . VAL G 1 271 ? 15.095 -3.842 -14.901 1.00 100.45 271 VAL D N 1
ATOM 10850 C CA . VAL G 1 271 ? 16.552 -3.745 -14.980 1.00 99.93 271 VAL D CA 1
ATOM 10851 C C . VAL G 1 271 ? 17.149 -4.801 -14.062 1.00 100.56 271 VAL D C 1
ATOM 10852 O O . VAL G 1 271 ? 17.175 -4.647 -12.852 1.00 101.37 271 VAL D O 1
ATOM 10856 N N . ASN G 1 272 ? 17.649 -5.870 -14.662 1.00 100.28 272 ASN D N 1
ATOM 10857 C CA . ASN G 1 272 ? 18.170 -6.997 -13.923 1.00 100.81 272 ASN D CA 1
ATOM 10858 C C . ASN G 1 272 ? 19.662 -7.000 -13.610 1.00 102.85 272 ASN D C 1
ATOM 10859 O O . ASN G 1 272 ? 20.423 -6.217 -14.168 1.00 104.76 272 ASN D O 1
ATOM 10864 N N . GLN G 1 273 ? 20.065 -7.892 -12.704 1.00 103.95 273 GLN D N 1
ATOM 10865 C CA . GLN G 1 273 ? 21.459 -8.068 -12.284 1.00 104.44 273 GLN D CA 1
ATOM 10866 C C . GLN G 1 273 ? 22.138 -6.857 -11.670 1.00 105.90 273 GLN D C 1
ATOM 10867 O O . GLN G 1 273 ? 23.346 -6.694 -11.794 1.00 105.31 273 GLN D O 1
ATOM 10873 N N . LEU G 1 274 ? 21.353 -6.004 -11.026 1.00 108.20 274 LEU D N 1
ATOM 10874 C CA . LEU G 1 274 ? 21.858 -4.795 -10.387 1.00 110.34 274 LEU D CA 1
ATOM 10875 C C . LEU G 1 274 ? 22.579 -5.160 -9.115 1.00 112.21 274 LEU D C 1
ATOM 10876 O O . LEU G 1 274 ? 21.946 -5.591 -8.159 1.00 112.33 274 LEU D O 1
ATOM 10881 N N . LEU G 1 275 ? 23.893 -4.993 -9.081 1.00 115.08 275 LEU D N 1
ATOM 10882 C CA . LEU G 1 275 ? 24.608 -5.334 -7.867 1.00 119.14 275 LEU D CA 1
ATOM 10883 C C . LEU G 1 275 ? 24.816 -4.114 -7.003 1.00 122.56 275 LEU D C 1
ATOM 10884 O O . LEU G 1 275 ? 25.736 -3.346 -7.230 1.00 123.30 275 LEU D O 1
ATOM 10889 N N . PHE G 1 276 ? 23.948 -3.933 -6.014 1.00 127.05 276 PHE D N 1
ATOM 10890 C CA . PHE G 1 276 ? 24.064 -2.805 -5.104 1.00 132.21 276 PHE D CA 1
ATOM 10891 C C . PHE G 1 276 ? 25.292 -3.081 -4.259 1.00 137.10 276 PHE D C 1
ATOM 10892 O O . PHE G 1 276 ? 25.312 -2.778 -3.071 1.00 136.80 276 PHE D O 1
ATOM 10900 N N . ALA G 1 277 ? 26.302 -3.678 -4.898 1.00 143.86 277 ALA D N 1
ATOM 10901 C CA . ALA G 1 277 ? 27.589 -4.043 -4.285 1.00 150.02 277 ALA D CA 1
ATOM 10902 C C . ALA G 1 277 ? 28.108 -2.966 -3.346 1.00 154.03 277 ALA D C 1
ATOM 10903 O O . ALA G 1 277 ? 28.971 -3.223 -2.489 1.00 154.35 277 ALA D O 1
ATOM 10905 N N . GLU G 1 278 ? 27.596 -1.753 -3.528 1.00 158.41 278 GLU D N 1
ATOM 10906 C CA . GLU G 1 278 ? 27.985 -0.657 -2.666 1.00 162.38 278 GLU D CA 1
ATOM 10907 C C . GLU G 1 278 ? 27.511 -1.130 -1.278 1.00 164.56 278 GLU D C 1
ATOM 10908 O O . GLU G 1 278 ? 28.292 -1.126 -0.313 1.00 165.06 278 GLU D O 1
ATOM 10914 N N . ASN G 1 279 ? 26.260 -1.613 -1.219 1.00 166.40 279 ASN D N 1
ATOM 10915 C CA . ASN G 1 279 ? 25.609 -2.093 0.019 1.00 167.89 279 ASN D CA 1
ATOM 10916 C C . ASN G 1 279 ? 25.109 -3.544 -0.004 1.00 168.62 279 ASN D C 1
ATOM 10917 O O . ASN G 1 279 ? 23.978 -3.814 -0.413 1.00 168.71 279 ASN D O 1
ATOM 10919 N N . ASP G 1 280 ? 25.944 -4.457 0.484 1.00 169.52 280 ASP D N 1
ATOM 10920 C CA . ASP G 1 280 ? 25.618 -5.882 0.533 1.00 170.76 280 ASP D CA 1
ATOM 10921 C C . ASP G 1 280 ? 26.488 -6.547 1.603 1.00 171.91 280 ASP D C 1
ATOM 10922 O O . ASP G 1 280 ? 27.574 -6.053 1.911 1.00 172.40 280 ASP D O 1
ATOM 10924 N N . GLN G 1 281 ? 26.012 -7.656 2.171 1.00 172.73 281 GLN D N 1
ATOM 10925 C CA . GLN G 1 281 ? 26.779 -8.375 3.188 1.00 173.25 281 GLN D CA 1
ATOM 10926 C C . GLN G 1 281 ? 27.931 -9.109 2.491 1.00 173.70 281 GLN D C 1
ATOM 10927 O O . GLN G 1 281 ? 27.774 -9.584 1.361 1.00 174.19 281 GLN D O 1
ATOM 10929 N N . GLU G 1 282 ? 29.081 -9.179 3.164 1.00 173.74 282 GLU D N 1
ATOM 10930 C CA . GLU G 1 282 ? 30.290 -9.826 2.644 1.00 173.16 282 GLU D CA 1
ATOM 10931 C C . GLU G 1 282 ? 31.008 -8.907 1.658 1.00 172.79 282 GLU D C 1
ATOM 10932 O O . GLU G 1 282 ? 32.133 -9.191 1.236 1.00 172.61 282 GLU D O 1
ATOM 10934 N N . HIS G 1 283 ? 30.352 -7.799 1.307 1.00 172.39 283 HIS D N 1
ATOM 10935 C CA . HIS G 1 283 ? 30.904 -6.825 0.368 1.00 171.85 283 HIS D CA 1
ATOM 10936 C C . HIS G 1 283 ? 32.193 -6.188 0.889 1.00 171.39 283 HIS D C 1
ATOM 10937 O O . HIS G 1 283 ? 32.170 -5.114 1.503 1.00 171.71 283 HIS D O 1
ATOM 10939 N N . ASN G 1 284 ? 33.310 -6.873 0.640 1.00 170.19 284 ASN D N 1
ATOM 10940 C CA . ASN G 1 284 ? 34.643 -6.419 1.039 1.00 168.46 284 ASN D CA 1
ATOM 10941 C C . ASN G 1 284 ? 35.555 -6.441 -0.201 1.00 167.08 284 ASN D C 1
ATOM 10942 O O . ASN G 1 284 ? 36.744 -6.095 -0.127 1.00 166.76 284 ASN D O 1
ATOM 10944 N N . CYS G 1 285 ? 34.970 -6.840 -1.335 1.00 164.98 285 CYS D N 1
ATOM 10945 C CA . CYS G 1 285 ? 35.663 -6.939 -2.628 1.00 161.96 285 CYS D CA 1
ATOM 10946 C C . CYS G 1 285 ? 35.642 -5.616 -3.422 1.00 159.97 285 CYS D C 1
ATOM 10947 O O . CYS G 1 285 ? 34.588 -4.999 -3.612 1.00 159.45 285 CYS D O 1
ATOM 10950 N N . LYS G 1 286 ? 36.819 -5.210 -3.896 1.00 157.24 286 LYS D N 1
ATOM 10951 C CA . LYS G 1 286 ? 37.006 -3.957 -4.626 1.00 154.03 286 LYS D CA 1
ATOM 10952 C C . LYS G 1 286 ? 36.449 -3.876 -6.042 1.00 152.03 286 LYS D C 1
ATOM 10953 O O . LYS G 1 286 ? 35.538 -3.092 -6.309 1.00 152.19 286 LYS D O 1
ATOM 10959 N N . ARG G 1 287 ? 37.002 -4.682 -6.944 1.00 149.39 287 ARG D N 1
ATOM 10960 C CA . ARG G 1 287 ? 36.605 -4.708 -8.360 1.00 146.77 287 ARG D CA 1
ATOM 10961 C C . ARG G 1 287 ? 35.137 -4.492 -8.738 1.00 146.43 287 ARG D C 1
ATOM 10962 O O . ARG G 1 287 ? 34.828 -3.696 -9.643 1.00 145.82 287 ARG D O 1
ATOM 10970 N N . CYS G 1 288 ? 34.238 -5.208 -8.063 1.00 146.35 288 CYS D N 1
ATOM 10971 C CA . CYS G 1 288 ? 32.798 -5.158 -8.303 1.00 145.73 288 CYS D CA 1
ATOM 10972 C C . CYS G 1 288 ? 32.165 -3.821 -7.934 1.00 145.41 288 CYS D C 1
ATOM 10973 O O . CYS G 1 288 ? 31.239 -3.370 -8.607 1.00 145.99 288 CYS D O 1
ATOM 10976 N N . GLN G 1 289 ? 32.682 -3.186 -6.884 1.00 145.02 289 GLN D N 1
ATOM 10977 C CA . GLN G 1 289 ? 32.155 -1.902 -6.434 1.00 144.34 289 GLN D CA 1
ATOM 10978 C C . GLN G 1 289 ? 32.230 -0.858 -7.543 1.00 141.63 289 GLN D C 1
ATOM 10979 O O . GLN G 1 289 ? 31.322 -0.024 -7.670 1.00 142.21 289 GLN D O 1
ATOM 10985 N N . ALA G 1 290 ? 33.280 -0.955 -8.386 1.00 137.11 290 ALA D N 1
ATOM 10986 C CA . ALA G 1 290 ? 33.508 -0.014 -9.480 1.00 131.93 290 ALA D CA 1
ATOM 10987 C C . ALA G 1 290 ? 32.394 -0.132 -10.502 1.00 128.51 290 ALA D C 1
ATOM 10988 O O . ALA G 1 290 ? 31.974 0.869 -11.083 1.00 127.67 290 ALA D O 1
ATOM 10990 N N . ARG G 1 291 ? 31.893 -1.348 -10.699 1.00 124.33 291 ARG D N 1
ATOM 10991 C CA . ARG G 1 291 ? 30.810 -1.556 -11.641 1.00 119.88 291 ARG D CA 1
ATOM 10992 C C . ARG G 1 291 ? 29.521 -0.955 -11.132 1.00 118.06 291 ARG D C 1
ATOM 10993 O O . ARG G 1 291 ? 28.820 -0.295 -11.883 1.00 117.06 291 ARG D O 1
ATOM 11001 N N . TRP G 1 292 ? 29.215 -1.158 -9.857 1.00 117.54 292 TRP D N 1
ATOM 11002 C CA . TRP G 1 292 ? 28.010 -0.581 -9.297 1.00 118.18 292 TRP D CA 1
ATOM 11003 C C . TRP G 1 292 ? 27.983 0.901 -9.616 1.00 117.66 292 TRP D C 1
ATOM 11004 O O . TRP G 1 292 ? 26.950 1.441 -10.012 1.00 119.88 292 TRP D O 1
ATOM 11015 N N . LYS G 1 293 ? 29.128 1.556 -9.451 1.00 115.42 293 LYS D N 1
ATOM 11016 C CA . LYS G 1 293 ? 29.225 2.985 -9.719 1.00 112.90 293 LYS D CA 1
ATOM 11017 C C . LYS G 1 293 ? 28.698 3.305 -11.112 1.00 110.68 293 LYS D C 1
ATOM 11018 O O . LYS G 1 293 ? 27.963 4.274 -11.299 1.00 110.73 293 LYS D O 1
ATOM 11024 N N . MET G 1 294 ? 29.059 2.479 -12.086 1.00 107.38 294 MET D N 1
ATOM 11025 C CA . MET G 1 294 ? 28.616 2.695 -13.448 1.00 103.70 294 MET D CA 1
ATOM 11026 C C . MET G 1 294 ? 27.125 2.379 -13.614 1.00 102.38 294 MET D C 1
ATOM 11027 O O . MET G 1 294 ? 26.385 3.162 -14.198 1.00 101.97 294 MET D O 1
ATOM 11032 N N . GLN G 1 295 ? 26.674 1.252 -13.083 1.00 101.01 295 GLN D N 1
ATOM 11033 C CA . GLN G 1 295 ? 25.272 0.901 -13.186 1.00 100.31 295 GLN D CA 1
ATOM 11034 C C . GLN G 1 295 ? 24.432 2.032 -12.623 1.00 100.19 295 GLN D C 1
ATOM 11035 O O . GLN G 1 295 ? 23.496 2.495 -13.263 1.00 101.49 295 GLN D O 1
ATOM 11041 N N . LYS G 1 296 ? 24.778 2.480 -11.423 1.00 99.91 296 LYS D N 1
ATOM 11042 C CA . LYS G 1 296 ? 24.055 3.561 -10.776 1.00 99.85 296 LYS D CA 1
ATOM 11043 C C . LYS G 1 296 ? 23.918 4.719 -11.724 1.00 99.90 296 LYS D C 1
ATOM 11044 O O . LYS G 1 296 ? 22.854 5.311 -11.840 1.00 101.38 296 LYS D O 1
ATOM 11050 N N . LYS G 1 297 ? 25.002 5.040 -12.411 1.00 99.72 297 LYS D N 1
ATOM 11051 C CA . LYS G 1 297 ? 24.974 6.142 -13.350 1.00 99.74 297 LYS D CA 1
ATOM 11052 C C . LYS G 1 297 ? 23.884 5.976 -14.387 1.00 98.63 297 LYS D C 1
ATOM 11053 O O . LYS G 1 297 ? 23.093 6.888 -14.610 1.00 99.83 297 LYS D O 1
ATOM 11059 N N . TYR G 1 298 ? 23.826 4.818 -15.029 1.00 96.29 298 TYR D N 1
ATOM 11060 C CA . TYR G 1 298 ? 22.796 4.614 -16.029 1.00 94.41 298 TYR D CA 1
ATOM 11061 C C . TYR G 1 298 ? 21.387 4.475 -15.474 1.00 94.86 298 TYR D C 1
ATOM 11062 O O . TYR G 1 298 ? 20.432 4.850 -16.142 1.00 94.91 298 TYR D O 1
ATOM 11071 N N . LEU G 1 299 ? 21.239 3.924 -14.274 1.00 95.88 299 LEU D N 1
ATOM 11072 C CA . LEU G 1 299 ? 19.909 3.798 -13.678 1.00 97.03 299 LEU D CA 1
ATOM 11073 C C . LEU G 1 299 ? 19.271 5.170 -13.661 1.00 98.43 299 LEU D C 1
ATOM 11074 O O . LEU G 1 299 ? 18.130 5.350 -14.100 1.00 98.16 299 LEU D O 1
ATOM 11079 N N . ASP G 1 300 ? 20.022 6.135 -13.132 1.00 99.67 300 ASP D N 1
ATOM 11080 C CA . ASP G 1 300 ? 19.546 7.502 -13.031 1.00 100.50 300 ASP D CA 1
ATOM 11081 C C . ASP G 1 300 ? 19.129 8.023 -14.394 1.00 100.78 300 ASP D C 1
ATOM 11082 O O . ASP G 1 300 ? 18.138 8.743 -14.515 1.00 101.32 300 ASP D O 1
ATOM 11087 N N . GLN G 1 301 ? 19.874 7.639 -15.420 1.00 100.16 301 GLN D N 1
ATOM 11088 C CA . GLN G 1 301 ? 19.555 8.047 -16.771 1.00 101.00 301 GLN D CA 1
ATOM 11089 C C . GLN G 1 301 ? 18.277 7.369 -17.257 1.00 102.25 301 GLN D C 1
ATOM 11090 O O . GLN G 1 301 ? 17.430 8.014 -17.869 1.00 102.89 301 GLN D O 1
ATOM 11096 N N . ILE G 1 302 ? 18.136 6.072 -16.990 1.00 103.38 302 ILE D N 1
ATOM 11097 C CA . ILE G 1 302 ? 16.939 5.339 -17.393 1.00 104.01 302 ILE D CA 1
ATOM 11098 C C . ILE G 1 302 ? 15.727 5.988 -16.764 1.00 105.40 302 ILE D C 1
ATOM 11099 O O . ILE G 1 302 ? 14.712 6.200 -17.425 1.00 106.17 302 ILE D O 1
ATOM 11104 N N . ASP G 1 303 ? 15.836 6.288 -15.474 1.00 107.26 303 ASP D N 1
ATOM 11105 C CA . ASP G 1 303 ? 14.737 6.919 -14.759 1.00 110.02 303 ASP D CA 1
ATOM 11106 C C . ASP G 1 303 ? 14.353 8.239 -15.416 1.00 111.11 303 ASP D C 1
ATOM 11107 O O . ASP G 1 303 ? 13.167 8.557 -15.551 1.00 111.87 303 ASP D O 1
ATOM 11112 N N . GLU G 1 304 ? 15.359 8.990 -15.849 1.00 111.33 304 GLU D N 1
ATOM 11113 C CA . GLU G 1 304 ? 15.127 10.269 -16.496 1.00 111.10 304 GLU D CA 1
ATOM 11114 C C . GLU G 1 304 ? 14.547 10.060 -17.893 1.00 110.05 304 GLU D C 1
ATOM 11115 O O . GLU G 1 304 ? 13.661 10.791 -18.319 1.00 109.36 304 GLU D O 1
ATOM 11121 N N . LEU G 1 305 ? 15.032 9.050 -18.601 1.00 109.49 305 LEU D N 1
ATOM 11122 C CA . LEU G 1 305 ? 14.551 8.788 -19.944 1.00 109.83 305 LEU D CA 1
ATOM 11123 C C . LEU G 1 305 ? 13.119 8.286 -19.999 1.00 111.25 305 LEU D C 1
ATOM 11124 O O . LEU G 1 305 ? 12.350 8.696 -20.862 1.00 111.76 305 LEU D O 1
ATOM 11129 N N . TYR G 1 306 ? 12.766 7.386 -19.091 1.00 113.03 306 TYR D N 1
ATOM 11130 C CA . TYR G 1 306 ? 11.417 6.828 -19.052 1.00 114.67 306 TYR D CA 1
ATOM 11131 C C . TYR G 1 306 ? 10.726 7.170 -17.717 1.00 116.88 306 TYR D C 1
ATOM 11132 O O . TYR G 1 306 ? 10.693 6.348 -16.795 1.00 117.81 306 TYR D O 1
ATOM 11141 N N . GLU G 1 307 ? 10.163 8.371 -17.614 1.00 118.31 307 GLU D N 1
ATOM 11142 C CA . GLU G 1 307 ? 9.516 8.779 -16.371 1.00 120.12 307 GLU D CA 1
ATOM 11143 C C . GLU G 1 307 ? 8.133 8.160 -16.201 1.00 120.68 307 GLU D C 1
ATOM 11144 O O . GLU G 1 307 ? 7.670 7.930 -15.084 1.00 120.58 307 GLU D O 1
ATOM 11150 N N . ASP G 1 308 ? 7.490 7.877 -17.324 1.00 121.03 308 ASP D N 1
ATOM 11151 C CA . ASP G 1 308 ? 6.154 7.302 -17.357 1.00 120.64 308 ASP D CA 1
ATOM 11152 C C . ASP G 1 308 ? 6.175 5.773 -17.295 1.00 119.65 308 ASP D C 1
ATOM 11153 O O . ASP G 1 308 ? 5.128 5.127 -17.263 1.00 120.56 308 ASP D O 1
ATOM 11158 N N . PHE G 1 309 ? 7.375 5.205 -17.271 1.00 118.10 309 PHE D N 1
ATOM 11159 C CA . PHE G 1 309 ? 7.532 3.763 -17.238 1.00 117.20 309 PHE D CA 1
ATOM 11160 C C . PHE G 1 309 ? 7.714 3.153 -15.855 1.00 116.80 309 PHE D C 1
ATOM 11161 O O . PHE G 1 309 ? 8.074 3.833 -14.898 1.00 116.42 309 PHE D O 1
ATOM 11169 N N . HIS G 1 310 ? 7.441 1.858 -15.757 1.00 116.43 310 HIS D N 1
ATOM 11170 C CA . HIS G 1 310 ? 7.615 1.139 -14.507 1.00 115.84 310 HIS D CA 1
ATOM 11171 C C . HIS G 1 310 ? 9.022 0.568 -14.573 1.00 114.86 310 HIS D C 1
ATOM 11172 O O . HIS G 1 310 ? 9.244 -0.474 -15.180 1.00 115.49 310 HIS D O 1
ATOM 11179 N N . VAL G 1 311 ? 9.983 1.260 -13.973 1.00 112.97 311 VAL D N 1
ATOM 11180 C CA . VAL G 1 311 ? 11.370 0.800 -13.994 1.00 110.02 311 VAL D CA 1
ATOM 11181 C C . VAL G 1 311 ? 11.614 -0.081 -12.789 1.00 108.27 311 VAL D C 1
ATOM 11182 O O . VAL G 1 311 ? 11.744 0.426 -11.680 1.00 107.14 311 VAL D O 1
ATOM 11186 N N . VAL G 1 312 ? 11.699 -1.389 -13.004 1.00 106.75 312 VAL D N 1
ATOM 11187 C CA . VAL G 1 312 ? 11.902 -2.324 -11.901 1.00 106.38 312 VAL D CA 1
ATOM 11188 C C . VAL G 1 312 ? 13.336 -2.790 -11.662 1.00 105.48 312 VAL D C 1
ATOM 11189 O O . VAL G 1 312 ? 13.917 -3.482 -12.495 1.00 105.74 312 VAL D O 1
ATOM 11193 N N . LYS G 1 313 ? 13.894 -2.436 -10.510 1.00 103.96 313 LYS D N 1
ATOM 11194 C CA . LYS G 1 313 ? 15.257 -2.827 -10.185 1.00 103.92 313 LYS D CA 1
ATOM 11195 C C . LYS G 1 313 ? 15.324 -4.191 -9.509 1.00 104.42 313 LYS D C 1
ATOM 11196 O O . LYS G 1 313 ? 14.703 -4.405 -8.473 1.00 105.64 313 LYS D O 1
ATOM 11202 N N . MET G 1 314 ? 16.076 -5.110 -10.102 1.00 104.73 314 MET D N 1
ATOM 11203 C CA . MET G 1 314 ? 16.242 -6.463 -9.567 1.00 105.46 314 MET D CA 1
ATOM 11204 C C . MET G 1 314 ? 17.694 -6.636 -9.150 1.00 105.53 314 MET D C 1
ATOM 11205 O O . MET G 1 314 ? 18.597 -6.273 -9.896 1.00 107.62 314 MET D O 1
ATOM 11210 N N . PRO G 1 315 ? 17.938 -7.218 -7.967 1.00 104.13 315 PRO D N 1
ATOM 11211 C CA . PRO G 1 315 ? 19.282 -7.446 -7.448 1.00 103.51 315 PRO D CA 1
ATOM 11212 C C . PRO G 1 315 ? 19.941 -8.658 -8.051 1.00 104.47 315 PRO D C 1
ATOM 11213 O O . PRO G 1 315 ? 19.264 -9.578 -8.505 1.00 104.71 315 PRO D O 1
ATOM 11217 N N . LEU G 1 316 ? 21.270 -8.651 -8.054 1.00 105.07 316 LEU D N 1
ATOM 11218 C CA . LEU G 1 316 ? 22.043 -9.764 -8.590 1.00 105.45 316 LEU D CA 1
ATOM 11219 C C . LEU G 1 316 ? 22.350 -10.706 -7.443 1.00 106.88 316 LEU D C 1
ATOM 11220 O O . LEU G 1 316 ? 23.081 -10.345 -6.525 1.00 106.87 316 LEU D O 1
ATOM 11225 N N . CYS G 1 317 ? 21.781 -11.906 -7.499 1.00 108.00 317 CYS D N 1
ATOM 11226 C CA . CYS G 1 317 ? 21.981 -12.911 -6.463 1.00 108.53 317 CYS D CA 1
ATOM 11227 C C . CYS G 1 317 ? 23.246 -13.717 -6.700 1.00 109.07 317 CYS D C 1
ATOM 11228 O O . CYS G 1 317 ? 23.743 -13.801 -7.825 1.00 108.49 317 CYS D O 1
ATOM 11231 N N . ALA G 1 318 ? 23.767 -14.307 -5.629 1.00 110.09 318 ALA D N 1
ATOM 11232 C CA . ALA G 1 318 ? 24.981 -15.109 -5.726 1.00 110.67 318 ALA D CA 1
ATOM 11233 C C . ALA G 1 318 ? 24.659 -16.448 -6.370 1.00 111.75 318 ALA D C 1
ATOM 11234 O O . ALA G 1 318 ? 24.064 -17.324 -5.742 1.00 111.94 318 ALA D O 1
ATOM 11236 N N . GLY G 1 319 ? 25.038 -16.599 -7.633 1.00 112.97 319 GLY D N 1
ATOM 11237 C CA . GLY G 1 319 ? 24.779 -17.846 -8.324 1.00 115.14 319 GLY D CA 1
ATOM 11238 C C . GLY G 1 319 ? 23.371 -18.065 -8.819 1.00 116.75 319 GLY D C 1
ATOM 11239 O O . GLY G 1 319 ? 22.423 -17.398 -8.391 1.00 117.47 319 GLY D O 1
ATOM 11240 N N . GLU G 1 320 ? 23.219 -19.032 -9.712 1.00 117.98 320 GLU D N 1
ATOM 11241 C CA . GLU G 1 320 ? 21.917 -19.333 -10.310 1.00 118.99 320 GLU D CA 1
ATOM 11242 C C . GLU G 1 320 ? 20.671 -19.167 -9.467 1.00 118.55 320 GLU D C 1
ATOM 11243 O O . GLU G 1 320 ? 20.707 -19.220 -8.233 1.00 117.45 320 GLU D O 1
ATOM 11249 N N . ILE G 1 321 ? 19.567 -18.936 -10.178 1.00 118.89 321 ILE D N 1
ATOM 11250 C CA . ILE G 1 321 ? 18.247 -18.797 -9.594 1.00 119.64 321 ILE D CA 1
ATOM 11251 C C . ILE G 1 321 ? 17.435 -19.799 -10.385 1.00 120.25 321 ILE D C 1
ATOM 11252 O O . ILE G 1 321 ? 16.772 -19.465 -11.365 1.00 120.89 321 ILE D O 1
ATOM 11257 N N . ARG G 1 322 ? 17.522 -21.050 -9.960 1.00 120.79 322 ARG D N 1
ATOM 11258 C CA . ARG G 1 322 ? 16.832 -22.133 -10.631 1.00 121.17 322 ARG D CA 1
ATOM 11259 C C . ARG G 1 322 ? 15.830 -22.794 -9.694 1.00 120.78 322 ARG D C 1
ATOM 11260 O O . ARG G 1 322 ? 15.984 -22.759 -8.471 1.00 120.19 322 ARG D O 1
ATOM 11268 N N . GLY G 1 323 ? 14.788 -23.371 -10.277 1.00 120.02 323 GLY D N 1
ATOM 11269 C CA . GLY G 1 323 ? 13.780 -24.057 -9.490 1.00 118.58 323 GLY D CA 1
ATOM 11270 C C . GLY G 1 323 ? 12.815 -23.185 -8.712 1.00 117.72 323 GLY D C 1
ATOM 11271 O O . GLY G 1 323 ? 13.221 -22.237 -8.044 1.00 117.26 323 GLY D O 1
ATOM 11272 N N . LEU G 1 324 ? 11.535 -23.548 -8.772 1.00 116.90 324 LEU D N 1
ATOM 11273 C CA . LEU G 1 324 ? 10.458 -22.806 -8.121 1.00 116.49 324 LEU D CA 1
ATOM 11274 C C . LEU G 1 324 ? 10.714 -22.177 -6.751 1.00 116.81 324 LEU D C 1
ATOM 11275 O O . LEU G 1 324 ? 10.327 -21.036 -6.519 1.00 116.05 324 LEU D O 1
ATOM 11280 N N . ASN G 1 325 ? 11.358 -22.900 -5.845 1.00 118.32 325 ASN D N 1
ATOM 11281 C CA . ASN G 1 325 ? 11.623 -22.362 -4.509 1.00 119.53 325 ASN D CA 1
ATOM 11282 C C . ASN G 1 325 ? 12.409 -21.057 -4.534 1.00 119.59 325 ASN D C 1
ATOM 11283 O O . ASN G 1 325 ? 12.274 -20.230 -3.632 1.00 119.57 325 ASN D O 1
ATOM 11288 N N . ASN G 1 326 ? 13.244 -20.889 -5.559 1.00 119.54 326 ASN D N 1
ATOM 11289 C CA . ASN G 1 326 ? 14.056 -19.682 -5.699 1.00 118.48 326 ASN D CA 1
ATOM 11290 C C . ASN G 1 326 ? 13.415 -18.708 -6.669 1.00 117.40 326 ASN D C 1
ATOM 11291 O O . ASN G 1 326 ? 13.360 -17.510 -6.400 1.00 117.79 326 ASN D O 1
ATOM 11296 N N . LEU G 1 327 ? 12.950 -19.214 -7.807 1.00 115.26 327 LEU D N 1
ATOM 11297 C CA . LEU G 1 327 ? 12.315 -18.341 -8.776 1.00 113.33 327 LEU D CA 1
ATOM 11298 C C . LEU G 1 327 ? 11.234 -17.572 -8.043 1.00 113.13 327 LEU D C 1
ATOM 11299 O O . LEU G 1 327 ? 11.031 -16.388 -8.290 1.00 113.17 327 LEU D O 1
ATOM 11304 N N . THR G 1 328 ? 10.553 -18.237 -7.121 1.00 113.42 328 THR D N 1
ATOM 11305 C CA . THR G 1 328 ? 9.513 -17.558 -6.384 1.00 114.56 328 THR D CA 1
ATOM 11306 C C . THR G 1 328 ? 10.141 -16.513 -5.484 1.00 114.93 328 THR D C 1
ATOM 11307 O O . THR G 1 328 ? 9.853 -15.329 -5.626 1.00 115.56 328 THR D O 1
ATOM 11311 N N . LYS G 1 329 ? 11.019 -16.930 -4.579 1.00 115.31 329 LYS D N 1
ATOM 11312 C CA . LYS G 1 329 ? 11.668 -15.979 -3.680 1.00 116.23 329 LYS D CA 1
ATOM 11313 C C . LYS G 1 329 ? 12.209 -14.746 -4.412 1.00 116.56 329 LYS D C 1
ATOM 11314 O O . LYS G 1 329 ? 12.056 -13.621 -3.941 1.00 116.65 329 LYS D O 1
ATOM 11320 N N . PHE G 1 330 ? 12.838 -14.954 -5.564 1.00 116.11 330 PHE D N 1
ATOM 11321 C CA . PHE G 1 330 ? 13.394 -13.851 -6.339 1.00 114.82 330 PHE D CA 1
ATOM 11322 C C . PHE G 1 330 ? 12.307 -13.028 -6.988 1.00 114.78 330 PHE D C 1
ATOM 11323 O O . PHE G 1 330 ? 12.382 -11.808 -7.019 1.00 115.21 330 PHE D O 1
ATOM 11331 N N . SER G 1 331 ? 11.290 -13.707 -7.498 1.00 114.94 331 SER D N 1
ATOM 11332 C CA . SER G 1 331 ? 10.203 -13.047 -8.205 1.00 115.30 331 SER D CA 1
ATOM 11333 C C . SER G 1 331 ? 9.364 -12.077 -7.405 1.00 115.27 331 SER D C 1
ATOM 11334 O O . SER G 1 331 ? 8.712 -11.221 -7.982 1.00 114.86 331 SER D O 1
ATOM 11337 N N . GLN G 1 332 ? 9.365 -12.195 -6.089 1.00 116.03 332 GLN D N 1
ATOM 11338 C CA . GLN G 1 332 ? 8.553 -11.308 -5.267 1.00 117.52 332 GLN D CA 1
ATOM 11339 C C . GLN G 1 332 ? 9.002 -9.852 -5.379 1.00 117.92 332 GLN D C 1
ATOM 11340 O O . GLN G 1 332 ? 8.253 -8.934 -5.052 1.00 117.54 332 GLN D O 1
ATOM 11346 N N . PHE G 1 333 ? 10.235 -9.647 -5.822 1.00 117.81 333 PHE D N 1
ATOM 11347 C CA . PHE G 1 333 ? 10.773 -8.299 -5.952 1.00 117.20 333 PHE D CA 1
ATOM 11348 C C . PHE G 1 333 ? 10.276 -7.593 -7.212 1.00 117.51 333 PHE D C 1
ATOM 11349 O O . PHE G 1 333 ? 10.831 -6.557 -7.605 1.00 117.41 333 PHE D O 1
ATOM 11357 N N . LEU G 1 334 ? 9.270 -8.176 -7.865 1.00 116.99 334 LEU D N 1
ATOM 11358 C CA . LEU G 1 334 ? 8.683 -7.588 -9.061 1.00 116.32 334 LEU D CA 1
ATOM 11359 C C . LEU G 1 334 ? 7.394 -6.969 -8.581 1.00 116.67 334 LEU D C 1
ATOM 11360 O O . LEU G 1 334 ? 6.793 -6.136 -9.250 1.00 116.89 334 LEU D O 1
ATOM 11365 N N . ASN G 1 335 ? 6.992 -7.375 -7.389 1.00 117.19 335 ASN D N 1
ATOM 11366 C CA . ASN G 1 335 ? 5.768 -6.902 -6.775 1.00 118.17 335 ASN D CA 1
ATOM 11367 C C . ASN G 1 335 ? 6.110 -5.768 -5.826 1.00 118.66 335 ASN D C 1
ATOM 11368 O O . ASN G 1 335 ? 5.828 -4.607 -6.087 1.00 118.70 335 ASN D O 1
ATOM 11373 N N . LYS G 1 336 ? 6.707 -6.127 -4.703 1.00 119.77 336 LYS D N 1
ATOM 11374 C CA . LYS G 1 336 ? 7.117 -5.139 -3.735 1.00 121.07 336 LYS D CA 1
ATOM 11375 C C . LYS G 1 336 ? 8.581 -4.924 -4.091 1.00 122.25 336 LYS D C 1
ATOM 11376 O O . LYS G 1 336 ? 9.379 -5.857 -4.046 1.00 122.10 336 LYS D O 1
ATOM 11382 N N . GLU G 1 337 ? 8.925 -3.702 -4.485 1.00 123.86 337 GLU D N 1
ATOM 11383 C CA . GLU G 1 337 ? 10.292 -3.396 -4.893 1.00 125.58 337 GLU D CA 1
ATOM 11384 C C . GLU G 1 337 ? 11.347 -3.770 -3.863 1.00 125.54 337 GLU D C 1
ATOM 11385 O O . GLU G 1 337 ? 11.182 -3.568 -2.664 1.00 125.37 337 GLU D O 1
ATOM 11391 N N . TYR G 1 338 ? 12.437 -4.333 -4.365 1.00 125.09 338 TYR D N 1
ATOM 11392 C CA . TYR G 1 338 ? 13.549 -4.766 -3.543 1.00 124.91 338 TYR D CA 1
ATOM 11393 C C . TYR G 1 338 ? 14.229 -3.610 -2.830 1.00 124.84 338 TYR D C 1
ATOM 11394 O O . TYR G 1 338 ? 14.549 -2.597 -3.438 1.00 125.08 338 TYR D O 1
ATOM 11403 N N . ASN G 1 339 ? 14.452 -3.779 -1.533 1.00 124.72 339 ASN D N 1
ATOM 11404 C CA . ASN G 1 339 ? 15.125 -2.776 -0.728 1.00 124.82 339 ASN D CA 1
ATOM 11405 C C . ASN G 1 339 ? 16.438 -3.411 -0.295 1.00 125.44 339 ASN D C 1
ATOM 11406 O O . ASN G 1 339 ? 16.443 -4.338 0.505 1.00 125.01 339 ASN D O 1
ATOM 11411 N N . PRO G 1 340 ? 17.567 -2.893 -0.801 1.00 126.88 340 PRO D N 1
ATOM 11412 C CA . PRO G 1 340 ? 18.932 -3.359 -0.532 1.00 128.06 340 PRO D CA 1
ATOM 11413 C C . PRO G 1 340 ? 19.265 -3.501 0.948 1.00 128.86 340 PRO D C 1
ATOM 11414 O O . PRO G 1 340 ? 20.042 -4.372 1.334 1.00 129.47 340 PRO D O 1
ATOM 11418 N N . ILE G 1 341 ? 18.691 -2.623 1.763 1.00 129.36 341 ILE D N 1
ATOM 11419 C CA . ILE G 1 341 ? 18.899 -2.632 3.213 1.00 130.57 341 ILE D CA 1
ATOM 11420 C C . ILE G 1 341 ? 18.255 -3.863 3.806 1.00 131.18 341 ILE D C 1
ATOM 11421 O O . ILE G 1 341 ? 18.909 -4.845 4.138 1.00 131.72 341 ILE D O 1
ATOM 11426 N N . THR G 1 342 ? 16.939 -3.768 3.955 1.00 131.79 342 THR D N 1
ATOM 11427 C CA . THR G 1 342 ? 16.128 -4.825 4.543 1.00 132.86 342 THR D CA 1
ATOM 11428 C C . THR G 1 342 ? 16.268 -6.200 3.880 1.00 134.21 342 THR D C 1
ATOM 11429 O O . THR G 1 342 ? 16.675 -7.180 4.515 1.00 134.40 342 THR D O 1
ATOM 11433 N N . ASP G 1 343 ? 15.929 -6.259 2.596 1.00 135.13 343 ASP D N 1
ATOM 11434 C CA . ASP G 1 343 ? 15.969 -7.506 1.830 1.00 135.12 343 ASP D CA 1
ATOM 11435 C C . ASP G 1 343 ? 17.351 -8.059 1.507 1.00 136.40 343 ASP D C 1
ATOM 11436 O O . ASP G 1 343 ? 17.454 -9.093 0.854 1.00 136.50 343 ASP D O 1
ATOM 11441 N N . GLY G 1 344 ? 18.407 -7.385 1.952 1.00 137.94 344 GLY D N 1
ATOM 11442 C CA . GLY G 1 344 ? 19.755 -7.847 1.659 1.00 139.27 344 GLY D CA 1
ATOM 11443 C C . GLY G 1 344 ? 20.007 -9.328 1.878 1.00 140.50 344 GLY D C 1
ATOM 11444 O O . GLY G 1 344 ? 20.769 -9.956 1.145 1.00 140.07 344 GLY D O 1
ATOM 11445 N N . LYS G 1 345 ? 19.361 -9.896 2.885 1.00 142.12 345 LYS D N 1
ATOM 11446 C CA . LYS G 1 345 ? 19.544 -11.301 3.205 1.00 144.25 345 LYS D CA 1
ATOM 11447 C C . LYS G 1 345 ? 18.933 -12.228 2.155 1.00 145.39 345 LYS D C 1
ATOM 11448 O O . LYS G 1 345 ? 19.619 -13.089 1.596 1.00 145.26 345 LYS D O 1
ATOM 11454 N N . VAL G 1 346 ? 17.641 -12.029 1.896 1.00 146.67 346 VAL D N 1
ATOM 11455 C CA . VAL G 1 346 ? 16.864 -12.823 0.940 1.00 147.63 346 VAL D CA 1
ATOM 11456 C C . VAL G 1 346 ? 17.544 -13.116 -0.408 1.00 149.00 346 VAL D C 1
ATOM 11457 O O . VAL G 1 346 ? 17.103 -13.997 -1.141 1.00 148.75 346 VAL D O 1
ATOM 11461 N N . ILE G 1 347 ? 18.613 -12.393 -0.737 1.00 150.81 347 ILE D N 1
ATOM 11462 C CA . ILE G 1 347 ? 19.314 -12.629 -1.998 1.00 152.70 347 ILE D CA 1
ATOM 11463 C C . ILE G 1 347 ? 20.507 -13.553 -1.776 1.00 154.32 347 ILE D C 1
ATOM 11464 O O . ILE G 1 347 ? 21.332 -13.751 -2.675 1.00 153.76 347 ILE D O 1
ATOM 11469 N N . TYR G 1 348 ? 20.593 -14.107 -0.568 1.00 156.73 348 TYR D N 1
ATOM 11470 C CA . TYR G 1 348 ? 21.669 -15.023 -0.202 1.00 159.13 348 TYR D CA 1
ATOM 11471 C C . TYR G 1 348 ? 21.132 -16.379 0.229 1.00 159.64 348 TYR D C 1
ATOM 11472 O O . TYR G 1 348 ? 21.895 -17.256 0.620 1.00 159.57 348 TYR D O 1
ATOM 11481 N N . GLU G 1 349 ? 19.815 -16.541 0.169 1.00 160.55 349 GLU D N 1
ATOM 11482 C CA . GLU G 1 349 ? 19.179 -17.805 0.526 1.00 161.69 349 GLU D CA 1
ATOM 11483 C C . GLU G 1 349 ? 19.220 -18.672 -0.723 1.00 162.19 349 GLU D C 1
ATOM 11484 O O . GLU G 1 349 ? 18.743 -19.812 -0.727 1.00 162.44 349 GLU D O 1
ATOM 11490 N N . LEU G 1 350 ? 19.824 -18.110 -1.770 1.00 162.46 350 LEU D N 1
ATOM 11491 C CA . LEU G 1 350 ? 19.960 -18.759 -3.069 1.00 162.50 350 LEU D CA 1
ATOM 11492 C C . LEU G 1 350 ? 21.435 -18.994 -3.409 1.00 162.71 350 LEU D C 1
ATOM 11493 O O . LEU G 1 350 ? 21.999 -18.292 -4.248 1.00 162.55 350 LEU D O 1
ATOM 11498 N N . GLU G 1 351 ? 22.050 -19.988 -2.774 1.00 163.15 351 GLU D N 1
ATOM 11499 C CA . GLU G 1 351 ? 23.463 -20.280 -3.001 1.00 163.46 351 GLU D CA 1
ATOM 11500 C C . GLU G 1 351 ? 23.711 -21.663 -3.580 1.00 163.46 351 GLU D C 1
ATOM 11501 O O . GLU G 1 351 ? 24.881 -22.091 -3.468 1.00 163.37 351 GLU D O 1
ATOM 11507 N N . PRO H 2 14 ? 5.528 23.146 -53.655 1.00 178.89 34 PRO H N 1
ATOM 11508 C CA . PRO H 2 14 ? 5.939 23.448 -55.052 1.00 178.88 34 PRO H CA 1
ATOM 11509 C C . PRO H 2 14 ? 7.229 24.282 -55.124 1.00 178.65 34 PRO H C 1
ATOM 11510 O O . PRO H 2 14 ? 8.337 23.745 -55.027 1.00 178.25 34 PRO H O 1
ATOM 11514 N N . GLY H 2 15 ? 7.080 25.590 -55.313 1.00 178.33 35 GLY H N 1
ATOM 11515 C CA . GLY H 2 15 ? 8.237 26.465 -55.370 1.00 177.65 35 GLY H CA 1
ATOM 11516 C C . GLY H 2 15 ? 8.356 27.193 -54.046 1.00 177.35 35 GLY H C 1
ATOM 11517 O O . GLY H 2 15 ? 9.144 28.132 -53.904 1.00 177.04 35 GLY H O 1
ATOM 11518 N N . ASN H 2 16 ? 7.562 26.742 -53.074 1.00 177.09 36 ASN H N 1
ATOM 11519 C CA . ASN H 2 16 ? 7.526 27.326 -51.733 1.00 176.83 36 ASN H CA 1
ATOM 11520 C C . ASN H 2 16 ? 7.613 26.294 -50.606 1.00 176.70 36 ASN H C 1
ATOM 11521 O O . ASN H 2 16 ? 8.393 26.460 -49.666 1.00 176.95 36 ASN H O 1
ATOM 11526 N N . GLU H 2 17 ? 6.809 25.235 -50.695 1.00 176.21 37 GLU H N 1
ATOM 11527 C CA . GLU H 2 17 ? 6.802 24.210 -49.653 1.00 175.51 37 GLU H CA 1
ATOM 11528 C C . GLU H 2 17 ? 7.819 23.090 -49.867 1.00 174.48 37 GLU H C 1
ATOM 11529 O O . GLU H 2 17 ? 8.229 22.433 -48.914 1.00 174.36 37 GLU H O 1
ATOM 11535 N N . LEU H 2 18 ? 8.223 22.861 -51.110 1.00 173.27 38 LEU H N 1
ATOM 11536 C CA . LEU H 2 18 ? 9.215 21.828 -51.379 1.00 171.69 38 LEU H CA 1
ATOM 11537 C C . LEU H 2 18 ? 10.625 22.407 -51.282 1.00 170.80 38 LEU H C 1
ATOM 11538 O O . LEU H 2 18 ? 11.608 21.710 -51.512 1.00 170.17 38 LEU H O 1
ATOM 11543 N N . SER H 2 19 ? 10.713 23.689 -50.939 1.00 170.09 39 SER H N 1
ATOM 11544 C CA . SER H 2 19 ? 11.999 24.357 -50.793 1.00 169.29 39 SER H CA 1
ATOM 11545 C C . SER H 2 19 ? 12.185 24.824 -49.360 1.00 168.76 39 SER H C 1
ATOM 11546 O O . SER H 2 19 ? 13.123 24.407 -48.686 1.00 168.91 39 SER H O 1
ATOM 11549 N N . LYS H 2 20 ? 11.290 25.690 -48.892 1.00 167.84 40 LYS H N 1
ATOM 11550 C CA . LYS H 2 20 ? 11.390 26.196 -47.528 1.00 166.85 40 LYS H CA 1
ATOM 11551 C C . LYS H 2 20 ? 11.251 25.088 -46.485 1.00 166.22 40 LYS H C 1
ATOM 11552 O O . LYS H 2 20 ? 11.677 25.256 -45.340 1.00 166.17 40 LYS H O 1
ATOM 11558 N N . LYS H 2 21 ? 10.658 23.961 -46.877 1.00 165.07 41 LYS H N 1
ATOM 11559 C CA . LYS H 2 21 ? 10.494 22.835 -45.960 1.00 163.57 41 LYS H CA 1
ATOM 11560 C C . LYS H 2 21 ? 11.678 21.874 -46.071 1.00 162.23 41 LYS H C 1
ATOM 11561 O O . LYS H 2 21 ? 12.399 21.647 -45.099 1.00 162.59 41 LYS H O 1
ATOM 11567 N N . TYR H 2 22 ? 11.880 21.325 -47.263 1.00 160.04 42 TYR H N 1
ATOM 11568 C CA . TYR H 2 22 ? 12.970 20.390 -47.501 1.00 158.04 42 TYR H CA 1
ATOM 11569 C C . TYR H 2 22 ? 14.311 20.972 -47.071 1.00 157.11 42 TYR H C 1
ATOM 11570 O O . TYR H 2 22 ? 15.319 20.279 -47.073 1.00 156.73 42 TYR H O 1
ATOM 11579 N N . LEU H 2 23 ? 14.326 22.251 -46.713 1.00 156.58 43 LEU H N 1
ATOM 11580 C CA . LEU H 2 23 ? 15.555 22.888 -46.260 1.00 156.24 43 LEU H CA 1
ATOM 11581 C C . LEU H 2 23 ? 15.515 23.096 -44.752 1.00 156.32 43 LEU H C 1
ATOM 11582 O O . LEU H 2 23 ? 16.420 22.663 -44.043 1.00 156.26 43 LEU H O 1
ATOM 11587 N N . ALA H 2 24 ? 14.469 23.758 -44.265 1.00 156.40 44 ALA H N 1
ATOM 11588 C CA . ALA H 2 24 ? 14.321 24.006 -42.832 1.00 156.14 44 ALA H CA 1
ATOM 11589 C C . ALA H 2 24 ? 14.603 22.720 -42.056 1.00 156.22 44 ALA H C 1
ATOM 11590 O O . ALA H 2 24 ? 15.331 22.733 -41.059 1.00 156.33 44 ALA H O 1
ATOM 11592 N N . LYS H 2 25 ? 14.026 21.615 -42.526 1.00 156.00 45 LYS H N 1
ATOM 11593 C CA . LYS H 2 25 ? 14.211 20.305 -41.900 1.00 155.37 45 LYS H CA 1
ATOM 11594 C C . LYS H 2 25 ? 15.623 19.760 -42.141 1.00 154.48 45 LYS H C 1
ATOM 11595 O O . LYS H 2 25 ? 16.429 19.694 -41.209 1.00 154.47 45 LYS H O 1
ATOM 11601 N N . VAL H 2 26 ? 15.928 19.382 -43.382 1.00 152.96 46 VAL H N 1
ATOM 11602 C CA . VAL H 2 26 ? 17.249 18.852 -43.705 1.00 151.13 46 VAL H CA 1
ATOM 11603 C C . VAL H 2 26 ? 18.347 19.708 -43.087 1.00 150.71 46 VAL H C 1
ATOM 11604 O O . VAL H 2 26 ? 19.448 19.226 -42.833 1.00 150.61 46 VAL H O 1
ATOM 11608 N N . LYS H 2 27 ? 18.040 20.975 -42.833 1.00 150.41 47 LYS H N 1
ATOM 11609 C CA . LYS H 2 27 ? 19.013 21.873 -42.233 1.00 150.44 47 LYS H CA 1
ATOM 11610 C C . LYS H 2 27 ? 18.992 21.732 -40.712 1.00 150.39 47 LYS H C 1
ATOM 11611 O O . LYS H 2 27 ? 20.047 21.603 -40.090 1.00 151.04 47 LYS H O 1
ATOM 11617 N N . GLU H 2 28 ? 17.799 21.744 -40.113 1.00 149.44 48 GLU H N 1
ATOM 11618 C CA . GLU H 2 28 ? 17.688 21.602 -38.658 1.00 148.05 48 GLU H CA 1
ATOM 11619 C C . GLU H 2 28 ? 18.235 20.253 -38.215 1.00 147.04 48 GLU H C 1
ATOM 11620 O O . GLU H 2 28 ? 18.908 20.154 -37.188 1.00 146.81 48 GLU H O 1
ATOM 11626 N N . ARG H 2 29 ? 17.923 19.213 -38.986 1.00 145.62 49 ARG H N 1
ATOM 11627 C CA . ARG H 2 29 ? 18.398 17.871 -38.688 1.00 144.13 49 ARG H CA 1
ATOM 11628 C C . ARG H 2 29 ? 19.914 17.892 -38.661 1.00 142.93 49 ARG H C 1
ATOM 11629 O O . ARG H 2 29 ? 20.546 17.373 -37.743 1.00 143.31 49 ARG H O 1
ATOM 11637 N N . HIS H 2 30 ? 20.484 18.497 -39.693 1.00 140.95 50 HIS H N 1
ATOM 11638 C CA . HIS H 2 30 ? 21.920 18.613 -39.829 1.00 138.85 50 HIS H CA 1
ATOM 11639 C C . HIS H 2 30 ? 22.488 19.534 -38.747 1.00 137.79 50 HIS H C 1
ATOM 11640 O O . HIS H 2 30 ? 23.690 19.555 -38.506 1.00 137.33 50 HIS H O 1
ATOM 11647 N N . GLU H 2 31 ? 21.617 20.294 -38.095 1.00 136.95 51 GLU H N 1
ATOM 11648 C CA . GLU H 2 31 ? 22.041 21.196 -37.031 1.00 136.24 51 GLU H CA 1
ATOM 11649 C C . GLU H 2 31 ? 21.991 20.464 -35.706 1.00 135.13 51 GLU H C 1
ATOM 11650 O O . GLU H 2 31 ? 22.718 20.799 -34.770 1.00 135.00 51 GLU H O 1
ATOM 11656 N N . LEU H 2 32 ? 21.106 19.474 -35.626 1.00 133.56 52 LEU H N 1
ATOM 11657 C CA . LEU H 2 32 ? 20.956 18.683 -34.414 1.00 130.95 52 LEU H CA 1
ATOM 11658 C C . LEU H 2 32 ? 22.037 17.616 -34.405 1.00 129.85 52 LEU H C 1
ATOM 11659 O O . LEU H 2 32 ? 22.751 17.455 -33.417 1.00 130.21 52 LEU H O 1
ATOM 11664 N N . LYS H 2 33 ? 22.147 16.898 -35.520 1.00 127.81 53 LYS H N 1
ATOM 11665 C CA . LYS H 2 33 ? 23.135 15.837 -35.667 1.00 126.13 53 LYS H CA 1
ATOM 11666 C C . LYS H 2 33 ? 24.505 16.305 -35.216 1.00 125.95 53 LYS H C 1
ATOM 11667 O O . LYS H 2 33 ? 25.266 15.535 -34.637 1.00 126.33 53 LYS H O 1
ATOM 11673 N N . GLU H 2 34 ? 24.821 17.568 -35.477 1.00 125.59 54 GLU H N 1
ATOM 11674 C CA . GLU H 2 34 ? 26.112 18.111 -35.074 1.00 125.44 54 GLU H CA 1
ATOM 11675 C C . GLU H 2 34 ? 26.120 18.435 -33.586 1.00 124.91 54 GLU H C 1
ATOM 11676 O O . GLU H 2 34 ? 27.184 18.495 -32.965 1.00 124.61 54 GLU H O 1
ATOM 11682 N N . PHE H 2 35 ? 24.935 18.646 -33.016 1.00 124.23 55 PHE H N 1
ATOM 11683 C CA . PHE H 2 35 ? 24.832 18.945 -31.595 1.00 123.29 55 PHE H CA 1
ATOM 11684 C C . PHE H 2 35 ? 24.866 17.669 -30.773 1.00 123.20 55 PHE H C 1
ATOM 11685 O O . PHE H 2 35 ? 25.335 17.668 -29.638 1.00 124.06 55 PHE H O 1
ATOM 11693 N N . ASN H 2 36 ? 24.359 16.585 -31.348 1.00 122.40 56 ASN H N 1
ATOM 11694 C CA . ASN H 2 36 ? 24.336 15.304 -30.660 1.00 121.32 56 ASN H CA 1
ATOM 11695 C C . ASN H 2 36 ? 25.758 14.769 -30.492 1.00 121.16 56 ASN H C 1
ATOM 11696 O O . ASN H 2 36 ? 26.080 14.138 -29.483 1.00 121.63 56 ASN H O 1
ATOM 11701 N N . ASN H 2 37 ? 26.612 15.035 -31.473 1.00 120.08 57 ASN H N 1
ATOM 11702 C CA . ASN H 2 37 ? 27.987 14.573 -31.407 1.00 119.85 57 ASN H CA 1
ATOM 11703 C C . ASN H 2 37 ? 28.839 15.491 -30.551 1.00 120.52 57 ASN H C 1
ATOM 11704 O O . ASN H 2 37 ? 30.021 15.676 -30.824 1.00 120.86 57 ASN H O 1
ATOM 11709 N N . SER H 2 38 ? 28.238 16.068 -29.518 1.00 121.20 58 SER H N 1
ATOM 11710 C CA . SER H 2 38 ? 28.967 16.965 -28.630 1.00 121.40 58 SER H CA 1
ATOM 11711 C C . SER H 2 38 ? 28.648 16.648 -27.176 1.00 121.39 58 SER H C 1
ATOM 11712 O O . SER H 2 38 ? 29.051 17.372 -26.266 1.00 121.98 58 SER H O 1
ATOM 11715 N N . ILE H 2 39 ? 27.910 15.566 -26.963 1.00 121.26 59 ILE H N 1
ATOM 11716 C CA . ILE H 2 39 ? 27.544 15.137 -25.619 1.00 121.06 59 ILE H CA 1
ATOM 11717 C C . ILE H 2 39 ? 27.846 13.652 -25.467 1.00 119.42 59 ILE H C 1
ATOM 11718 O O . ILE H 2 39 ? 27.820 12.901 -26.443 1.00 119.13 59 ILE H O 1
ATOM 11723 N N . SER H 2 40 ? 28.143 13.232 -24.243 1.00 117.37 60 SER H N 1
ATOM 11724 C CA . SER H 2 40 ? 28.454 11.837 -23.983 1.00 114.78 60 SER H CA 1
ATOM 11725 C C . SER H 2 40 ? 27.205 10.992 -23.982 1.00 113.60 60 SER H C 1
ATOM 11726 O O . SER H 2 40 ? 26.352 11.122 -23.107 1.00 113.06 60 SER H O 1
ATOM 11729 N N . ALA H 2 41 ? 27.099 10.123 -24.974 1.00 112.65 61 ALA H N 1
ATOM 11730 C CA . ALA H 2 41 ? 25.955 9.244 -25.061 1.00 112.95 61 ALA H CA 1
ATOM 11731 C C . ALA H 2 41 ? 25.968 8.405 -23.797 1.00 113.19 61 ALA H C 1
ATOM 11732 O O . ALA H 2 41 ? 25.040 7.644 -23.526 1.00 113.18 61 ALA H O 1
ATOM 11734 N N . GLN H 2 42 ? 27.038 8.547 -23.024 1.00 113.07 62 GLN H N 1
ATOM 11735 C CA . GLN H 2 42 ? 27.168 7.801 -21.790 1.00 113.25 62 GLN H CA 1
ATOM 11736 C C . GLN H 2 42 ? 26.772 8.621 -20.572 1.00 113.45 62 GLN H C 1
ATOM 11737 O O . GLN H 2 42 ? 26.032 8.145 -19.719 1.00 114.43 62 GLN H O 1
ATOM 11743 N N . ASP H 2 43 ? 27.253 9.854 -20.487 1.00 113.54 63 ASP H N 1
ATOM 11744 C CA . ASP H 2 43 ? 26.930 10.703 -19.345 1.00 113.36 63 ASP H CA 1
ATOM 11745 C C . ASP H 2 43 ? 25.597 11.399 -19.479 1.00 112.73 63 ASP H C 1
ATOM 11746 O O . ASP H 2 43 ? 25.029 11.853 -18.495 1.00 112.01 63 ASP H O 1
ATOM 11751 N N . ASN H 2 44 ? 25.103 11.486 -20.705 1.00 113.29 64 ASN H N 1
ATOM 11752 C CA . ASN H 2 44 ? 23.827 12.136 -20.965 1.00 113.71 64 ASN H CA 1
ATOM 11753 C C . ASN H 2 44 ? 22.926 11.218 -21.768 1.00 113.07 64 ASN H C 1
ATOM 11754 O O . ASN H 2 44 ? 22.169 11.677 -22.620 1.00 113.43 64 ASN H O 1
ATOM 11759 N N . TYR H 2 45 ? 23.012 9.919 -21.497 1.00 111.95 65 TYR H N 1
ATOM 11760 C CA . TYR H 2 45 ? 22.200 8.945 -22.209 1.00 110.51 65 TYR H CA 1
ATOM 11761 C C . TYR H 2 45 ? 20.815 9.527 -22.414 1.00 109.91 65 TYR H C 1
ATOM 11762 O O . TYR H 2 45 ? 20.211 9.399 -23.485 1.00 109.26 65 TYR H O 1
ATOM 11771 N N . ALA H 2 46 ? 20.339 10.175 -21.357 1.00 109.23 66 ALA H N 1
ATOM 11772 C CA . ALA H 2 46 ? 19.040 10.820 -21.326 1.00 108.59 66 ALA H CA 1
ATOM 11773 C C . ALA H 2 46 ? 18.804 11.604 -22.607 1.00 108.32 66 ALA H C 1
ATOM 11774 O O . ALA H 2 46 ? 18.133 11.126 -23.528 1.00 107.12 66 ALA H O 1
ATOM 11776 N N . LYS H 2 47 ? 19.371 12.812 -22.641 1.00 108.25 67 LYS H N 1
ATOM 11777 C CA . LYS H 2 47 ? 19.264 13.725 -23.776 1.00 108.22 67 LYS H CA 1
ATOM 11778 C C . LYS H 2 47 ? 19.623 13.019 -25.064 1.00 108.12 67 LYS H C 1
ATOM 11779 O O . LYS H 2 47 ? 18.824 12.963 -25.991 1.00 108.62 67 LYS H O 1
ATOM 11785 N N . TRP H 2 48 ? 20.830 12.473 -25.109 1.00 107.80 68 TRP H N 1
ATOM 11786 C CA . TRP H 2 48 ? 21.312 11.769 -26.285 1.00 107.66 68 TRP H CA 1
ATOM 11787 C C . TRP H 2 48 ? 20.229 10.943 -26.969 1.00 108.72 68 TRP H C 1
ATOM 11788 O O . TRP H 2 48 ? 19.972 11.112 -28.164 1.00 108.71 68 TRP H O 1
ATOM 11799 N N . THR H 2 49 ? 19.590 10.052 -26.215 1.00 109.73 69 THR H N 1
ATOM 11800 C CA . THR H 2 49 ? 18.559 9.201 -26.796 1.00 110.34 69 THR H CA 1
ATOM 11801 C C . THR H 2 49 ? 17.342 9.994 -27.239 1.00 111.08 69 THR H C 1
ATOM 11802 O O . THR H 2 49 ? 16.649 9.598 -28.177 1.00 112.18 69 THR H O 1
ATOM 11806 N N . LYS H 2 50 ? 17.079 11.109 -26.560 1.00 111.15 70 LYS H N 1
ATOM 11807 C CA . LYS H 2 50 ? 15.957 11.974 -26.914 1.00 110.32 70 LYS H CA 1
ATOM 11808 C C . LYS H 2 50 ? 16.256 12.495 -28.317 1.00 110.35 70 LYS H C 1
ATOM 11809 O O . LYS H 2 50 ? 15.514 12.241 -29.268 1.00 109.93 70 LYS H O 1
ATOM 11815 N N . ASN H 2 51 ? 17.365 13.216 -28.429 1.00 110.62 71 ASN H N 1
ATOM 11816 C CA . ASN H 2 51 ? 17.788 13.783 -29.692 1.00 111.95 71 ASN H CA 1
ATOM 11817 C C . ASN H 2 51 ? 17.762 12.756 -30.802 1.00 112.84 71 ASN H C 1
ATOM 11818 O O . ASN H 2 51 ? 17.326 13.056 -31.910 1.00 113.73 71 ASN H O 1
ATOM 11823 N N . ASN H 2 52 ? 18.220 11.543 -30.526 1.00 113.55 72 ASN H N 1
ATOM 11824 C CA . ASN H 2 52 ? 18.196 10.533 -31.573 1.00 114.53 72 ASN H CA 1
ATOM 11825 C C . ASN H 2 52 ? 16.775 10.287 -32.036 1.00 115.34 72 ASN H C 1
ATOM 11826 O O . ASN H 2 52 ? 16.505 10.292 -33.234 1.00 115.95 72 ASN H O 1
ATOM 11831 N N . ARG H 2 53 ? 15.866 10.080 -31.088 1.00 115.97 73 ARG H N 1
ATOM 11832 C CA . ARG H 2 53 ? 14.466 9.836 -31.422 1.00 116.05 73 ARG H CA 1
ATOM 11833 C C . ARG H 2 53 ? 13.974 10.915 -32.376 1.00 117.65 73 ARG H C 1
ATOM 11834 O O . ARG H 2 53 ? 13.248 10.632 -33.332 1.00 117.60 73 ARG H O 1
ATOM 11842 N N . LYS H 2 54 ? 14.370 12.155 -32.103 1.00 119.39 74 LYS H N 1
ATOM 11843 C CA . LYS H 2 54 ? 13.984 13.278 -32.940 1.00 120.97 74 LYS H CA 1
ATOM 11844 C C . LYS H 2 54 ? 14.557 13.062 -34.339 1.00 121.83 74 LYS H C 1
ATOM 11845 O O . LYS H 2 54 ? 13.813 12.978 -35.312 1.00 122.14 74 LYS H O 1
ATOM 11851 N N . LEU H 2 55 ? 15.877 12.948 -34.433 1.00 122.65 75 LEU H N 1
ATOM 11852 C CA . LEU H 2 55 ? 16.530 12.732 -35.719 1.00 124.35 75 LEU H CA 1
ATOM 11853 C C . LEU H 2 55 ? 15.941 11.554 -36.482 1.00 124.93 75 LEU H C 1
ATOM 11854 O O . LEU H 2 55 ? 16.175 11.407 -37.677 1.00 124.96 75 LEU H O 1
ATOM 11859 N N . ASP H 2 56 ? 15.193 10.702 -35.795 1.00 125.78 76 ASP H N 1
ATOM 11860 C CA . ASP H 2 56 ? 14.601 9.544 -36.451 1.00 126.80 76 ASP H CA 1
ATOM 11861 C C . ASP H 2 56 ? 13.283 9.905 -37.099 1.00 126.84 76 ASP H C 1
ATOM 11862 O O . ASP H 2 56 ? 12.793 9.183 -37.961 1.00 126.32 76 ASP H O 1
ATOM 11867 N N . SER H 2 57 ? 12.708 11.024 -36.672 1.00 127.90 77 SER H N 1
ATOM 11868 C CA . SER H 2 57 ? 11.450 11.496 -37.235 1.00 129.31 77 SER H CA 1
ATOM 11869 C C . SER H 2 57 ? 11.802 12.329 -38.458 1.00 130.68 77 SER H C 1
ATOM 11870 O O . SER H 2 57 ? 11.343 12.050 -39.565 1.00 130.96 77 SER H O 1
ATOM 11873 N N . LEU H 2 58 ? 12.631 13.350 -38.248 1.00 131.78 78 LEU H N 1
ATOM 11874 C CA . LEU H 2 58 ? 13.055 14.225 -39.329 1.00 132.16 78 LEU H CA 1
ATOM 11875 C C . LEU H 2 58 ? 13.578 13.377 -40.474 1.00 132.99 78 LEU H C 1
ATOM 11876 O O . LEU H 2 58 ? 13.470 13.753 -41.631 1.00 132.86 78 LEU H O 1
ATOM 11881 N N . ASP H 2 59 ? 14.137 12.222 -40.149 1.00 134.76 79 ASP H N 1
ATOM 11882 C CA . ASP H 2 59 ? 14.651 11.332 -41.178 1.00 136.97 79 ASP H CA 1
ATOM 11883 C C . ASP H 2 59 ? 13.509 10.758 -42.004 1.00 138.11 79 ASP H C 1
ATOM 11884 O O . ASP H 2 59 ? 13.698 10.364 -43.153 1.00 137.47 79 ASP H O 1
ATOM 11889 N N . LYS H 2 60 ? 12.319 10.711 -41.419 1.00 140.43 80 LYS H N 1
ATOM 11890 C CA . LYS H 2 60 ? 11.159 10.193 -42.135 1.00 142.70 80 LYS H CA 1
ATOM 11891 C C . LYS H 2 60 ? 10.388 11.303 -42.836 1.00 144.04 80 LYS H C 1
ATOM 11892 O O . LYS H 2 60 ? 9.998 11.144 -43.994 1.00 144.50 80 LYS H O 1
ATOM 11898 N N . GLU H 2 61 ? 10.180 12.430 -42.151 1.00 144.81 81 GLU H N 1
ATOM 11899 C CA . GLU H 2 61 ? 9.445 13.546 -42.746 1.00 145.05 81 GLU H CA 1
ATOM 11900 C C . GLU H 2 61 ? 10.288 14.371 -43.711 1.00 145.74 81 GLU H C 1
ATOM 11901 O O . GLU H 2 61 ? 9.898 15.469 -44.105 1.00 145.80 81 GLU H O 1
ATOM 11907 N N . ILE H 2 62 ? 11.453 13.842 -44.067 1.00 146.71 82 ILE H N 1
ATOM 11908 C CA . ILE H 2 62 ? 12.344 14.478 -45.027 1.00 147.85 82 ILE H CA 1
ATOM 11909 C C . ILE H 2 62 ? 12.404 13.464 -46.149 1.00 148.62 82 ILE H C 1
ATOM 11910 O O . ILE H 2 62 ? 12.808 13.760 -47.270 1.00 148.59 82 ILE H O 1
ATOM 11915 N N . ASN H 2 63 ? 11.980 12.251 -45.823 1.00 149.92 83 ASN H N 1
ATOM 11916 C CA . ASN H 2 63 ? 11.943 11.182 -46.797 1.00 151.87 83 ASN H CA 1
ATOM 11917 C C . ASN H 2 63 ? 10.509 11.122 -47.310 1.00 153.10 83 ASN H C 1
ATOM 11918 O O . ASN H 2 63 ? 10.169 10.289 -48.150 1.00 153.77 83 ASN H O 1
ATOM 11923 N N . ASN H 2 64 ? 9.668 12.009 -46.780 1.00 154.16 84 ASN H N 1
ATOM 11924 C CA . ASN H 2 64 ? 8.275 12.111 -47.207 1.00 155.16 84 ASN H CA 1
ATOM 11925 C C . ASN H 2 64 ? 8.199 13.272 -48.189 1.00 155.71 84 ASN H C 1
ATOM 11926 O O . ASN H 2 64 ? 7.559 13.173 -49.237 1.00 155.69 84 ASN H O 1
ATOM 11931 N N . LEU H 2 65 ? 8.862 14.373 -47.840 1.00 156.11 85 LEU H N 1
ATOM 11932 C CA . LEU H 2 65 ? 8.894 15.543 -48.704 1.00 156.63 85 LEU H CA 1
ATOM 11933 C C . LEU H 2 65 ? 9.713 15.202 -49.940 1.00 157.82 85 LEU H C 1
ATOM 11934 O O . LEU H 2 65 ? 9.804 15.999 -50.870 1.00 158.38 85 LEU H O 1
ATOM 11939 N N . LYS H 2 66 ? 10.319 14.016 -49.937 1.00 158.99 86 LYS H N 1
ATOM 11940 C CA . LYS H 2 66 ? 11.115 13.552 -51.067 1.00 160.29 86 LYS H CA 1
ATOM 11941 C C . LYS H 2 66 ? 10.168 12.871 -52.051 1.00 161.41 86 LYS H C 1
ATOM 11942 O O . LYS H 2 66 ? 10.463 12.751 -53.240 1.00 161.33 86 LYS H O 1
ATOM 11948 N N . ASP H 2 67 ? 9.023 12.427 -51.539 1.00 162.75 87 ASP H N 1
ATOM 11949 C CA . ASP H 2 67 ? 8.015 11.771 -52.363 1.00 164.19 87 ASP H CA 1
ATOM 11950 C C . ASP H 2 67 ? 6.904 12.760 -52.704 1.00 165.42 87 ASP H C 1
ATOM 11951 O O . ASP H 2 67 ? 6.202 12.599 -53.701 1.00 165.31 87 ASP H O 1
ATOM 11956 N N . GLU H 2 68 ? 6.752 13.779 -51.861 1.00 166.96 88 GLU H N 1
ATOM 11957 C CA . GLU H 2 68 ? 5.745 14.820 -52.062 1.00 168.14 88 GLU H CA 1
ATOM 11958 C C . GLU H 2 68 ? 6.242 15.711 -53.193 1.00 168.35 88 GLU H C 1
ATOM 11959 O O . GLU H 2 68 ? 5.463 16.255 -53.977 1.00 168.43 88 GLU H O 1
ATOM 11965 N N . ILE H 2 69 ? 7.560 15.843 -53.258 1.00 168.59 89 ILE H N 1
ATOM 11966 C CA . ILE H 2 69 ? 8.221 16.647 -54.266 1.00 168.86 89 ILE H CA 1
ATOM 11967 C C . ILE H 2 69 ? 8.486 15.778 -55.493 1.00 169.13 89 ILE H C 1
ATOM 11968 O O . ILE H 2 69 ? 8.837 16.283 -56.556 1.00 168.82 89 ILE H O 1
ATOM 11973 N N . GLN H 2 70 ? 8.351 14.464 -55.339 1.00 169.83 90 GLN H N 1
ATOM 11974 C CA . GLN H 2 70 ? 8.613 13.562 -56.453 1.00 170.92 90 GLN H CA 1
ATOM 11975 C C . GLN H 2 70 ? 7.378 13.060 -57.201 1.00 171.79 90 GLN H C 1
ATOM 11976 O O . GLN H 2 70 ? 7.476 12.659 -58.361 1.00 171.59 90 GLN H O 1
ATOM 11982 N N . SER H 2 71 ? 6.223 13.069 -56.539 1.00 172.90 91 SER H N 1
ATOM 11983 C CA . SER H 2 71 ? 4.979 12.640 -57.182 1.00 173.56 91 SER H CA 1
ATOM 11984 C C . SER H 2 71 ? 4.342 13.858 -57.870 1.00 173.94 91 SER H C 1
ATOM 11985 O O . SER H 2 71 ? 3.367 13.738 -58.621 1.00 173.90 91 SER H O 1
ATOM 11988 N N . GLU H 2 72 ? 4.930 15.026 -57.604 1.00 174.00 92 GLU H N 1
ATOM 11989 C CA . GLU H 2 72 ? 4.497 16.307 -58.160 1.00 173.48 92 GLU H CA 1
ATOM 11990 C C . GLU H 2 72 ? 5.240 16.601 -59.475 1.00 173.40 92 GLU H C 1
ATOM 11991 O O . GLU H 2 72 ? 4.888 17.526 -60.211 1.00 173.26 92 GLU H O 1
ATOM 11997 N N . ASN H 2 73 ? 6.279 15.813 -59.752 1.00 173.13 93 ASN H N 1
ATOM 11998 C CA . ASN H 2 73 ? 7.062 15.945 -60.979 1.00 172.48 93 ASN H CA 1
ATOM 11999 C C . ASN H 2 73 ? 6.802 14.723 -61.857 1.00 172.15 93 ASN H C 1
ATOM 12000 O O . ASN H 2 73 ? 7.582 14.407 -62.759 1.00 171.85 93 ASN H O 1
ATOM 12005 N N . LYS H 2 74 ? 5.694 14.043 -61.566 1.00 171.91 94 LYS H N 1
ATOM 12006 C CA . LYS H 2 74 ? 5.257 12.856 -62.299 1.00 171.66 94 LYS H CA 1
ATOM 12007 C C . LYS H 2 74 ? 3.948 13.186 -63.015 1.00 172.15 94 LYS H C 1
ATOM 12008 O O . LYS H 2 74 ? 3.793 12.923 -64.211 1.00 172.12 94 LYS H O 1
ATOM 12014 N N . ALA H 2 75 ? 3.008 13.768 -62.270 1.00 172.65 95 ALA H N 1
ATOM 12015 C CA . ALA H 2 75 ? 1.706 14.162 -62.812 1.00 172.50 95 ALA H CA 1
ATOM 12016 C C . ALA H 2 75 ? 1.841 15.501 -63.545 1.00 172.06 95 ALA H C 1
ATOM 12017 O O . ALA H 2 75 ? 1.238 15.703 -64.605 1.00 171.97 95 ALA H O 1
ATOM 12019 N N . PHE H 2 76 ? 2.635 16.409 -62.968 1.00 171.14 96 PHE H N 1
ATOM 12020 C CA . PHE H 2 76 ? 2.900 17.722 -63.560 1.00 169.91 96 PHE H CA 1
ATOM 12021 C C . PHE H 2 76 ? 3.702 17.450 -64.836 1.00 169.58 96 PHE H C 1
ATOM 12022 O O . PHE H 2 76 ? 4.249 18.364 -65.460 1.00 169.52 96 PHE H O 1
ATOM 12030 N N . GLN H 2 77 ? 3.766 16.169 -65.199 1.00 168.81 97 GLN H N 1
ATOM 12031 C CA . GLN H 2 77 ? 4.468 15.707 -66.389 1.00 167.49 97 GLN H CA 1
ATOM 12032 C C . GLN H 2 77 ? 3.874 14.374 -66.841 1.00 166.98 97 GLN H C 1
ATOM 12033 O O . GLN H 2 77 ? 2.698 14.123 -66.492 1.00 166.15 97 GLN H O 1
#

InterPro domains:
  IPR016300 Arsenical pump ATPase, ArsA/GET3 [PTHR10803] (14-340)
  IPR016300 Arsenical pump ATPase, ArsA/GET3 [TIGR00345] (22-335)
  IPR025723 ArsA/GET3, Anion-transporting ATPase-like domain [PF02374] (18-335)
  IPR027417 P-loop containing nucleoside triphosphate hydrolase [G3DSA:3.40.50.300] (1-354)
  IPR027417 P-loop containing nucleoside triphosphate hydrolase [SSF52540] (15-328)
  IPR027542 Arsenical pump ATPase, ArsA/GET3, eukaryotic [MF_03112] (5-342)